Protein 3HJB (pdb70)

Secondary structure (DSSP, 8-state):
--S----GGGSHHHHHHHHHHHHHTT--HHHHHHT-TTHHHHTEEEETTTEEEE--SSS--HHHHHHHHHHHHHTTHHHHHHHHHHT---BTTTTB---HHHHT-TT----EETTEESHHHHHHHHHHHHHHHHHHHHT-SB-TTSPBP-EEEEE--GGGTHHHHHHHHHTGGG--S-EEEEE--SSHHHHHHHHTT--GGGEEEEEE-SSS--HHHHHHHHHHHHHHHHHH-SGGGGGGTEEEESS-HHHHHHHT--GGGEE---TTS-GGG-TTTGGGHHHHHHH-HHHHHHHHHHHHHHHHHHHHS-GGG-HHHHHHHHHHIIIIIS---EEEEEES-GGGTTHHHHHIIIIIIHH---B-TTS-B-SS--PPEEE---TTTTHHHHHHHHHHSSS---EEEEEESS-SS--TTHHHHHHHHHHHHHHHHHH-B-HHHHHHHHHHTT--HHHHHHHHHHH-B-----EEEEEES---HHHHHHHHHHHHHHHHHHHHHTT--SS--GGGHHHHHHHHHHGGGGSSS----SS-HHHHHHHHHHHHHH-/--S----GGGSHHHHHHHHHHHHHTT--HHHHHHT-TTHHHHTEEEETTTEEEE-TTSS--HHHHHHHHHHHHHTTHHHHHHHHHHT---BTTTTB---HHHHT-TT----EETTEE-HHHHHHHHHHHHHHHHHHHHT-SB-TTSPBP-EEEEE--GGGTHHHHHHHHHTGGG--S-EEEEE--SSHHHHHHHHTT--GGGEEEEEE-SSS--HHHHHHHHHHHHHHHHHH--GGGGGGTEEEESS-HHHHHHHT--GGGEE---TTS-GGG-TTSGGGHHHHHHH-HHHHHHHHHHHHHHHHHHHHS-GGG-HHHHHHHHHHIIIIIS---EEEEEES-GGGTTHHHHHIIIIIIHH---B-TTS-B-SS--PPEEE---TTTTHHHHHHHHHHSSS---EEEEEESS-S---TTHHHHHHHHHHHHHHHHHH-B-HHHHHHHHHHTT--HHHHHHHHHHH-B-----EEEEEES---HHHHHHHHHHHHHHHHHHHHHTT--SS--GGGHHHHHHHHHHGGGGSSSS---SS-HHHHHHHHHHHHHH-/--S----GGGSHHHHHHHHHHHHHTT--HHHHHHT-TTHHHHTEEEETTTEEEE-TTSS--HHHHHHHHHHHHHTTHHHHHHHHHHT---BTTTTB---HHHHT-TT----EETTEE-HHHHHHHHHHHHHHHHHHHHT-SB-TTSPBP-EEEEE--GGGTHHHHHHHHHTGGG--S-EEEEE--SSHHHHHHHHTT--GGGEEEEEE-SSS--HHHHHHHHHHHHHHHHHH--GGGGGGTEEEESS-HHHHHHHT--GGGEE---TTS-GGG-TTSGGGHHHHHHH-HHHHHHHHHHHHHHHHHHHHS-GGG-HHHHHHHHHHIIIIIS---EEEEEES-GGGTTHHHHHIIIIIIHH---B-TTSPBPSS--PPEEE---TTTTHHHHHHHHHHSSS---EEEEEESS-S---TTHHHHHHHHHHHHHHHHHH-B-HHHHHHHHHHTT--HHHHHHHHHHH-B-----EEEEEES---HHHHHHHHHHHHHHHHHHHHHTT--SS--GGGHHHHHHHHHHGGGGSSSS---SS-HHHHHHHHHHHHHH-/--S----GGGSHHHHHHHHHHHHHTT--HHHHHHH-TTHHHHTEEEETTTEEEE--SSS--HHHHHHHHHHHHHTTHHHHHHHHHHT---BTTTTB---HHHHT-TT----EETTEESHHHHHHHHHHHHHHHHHHHHT-SB-TTSPBP-EEEEE--GGGTHHHHHHHHHTGGG--S-EEEEE--SSHHHHHHHHTT--GGGEEEEEE-SSS--HHHHHHHHHHHHHHHHHH-SGGGGGGTEEEESS-HHHHHHHT--GGGEE---TTS-GGG-TTTGGGHHHHHHH-HHHHHHHHHHHHHHHHHHHHS-GGG-HHHHHHHHHHIIIIIS---EEEEEES-GGGTTHHHHHIIIIIIHH---B-TTSPBPSS--PPEEE---TTTTHHHHHHHHHHSSS---EEEEEESS-SS--TTHHHHHHHHHHHHHHHHHH-B-HHHHHHHHHHTT--HHHHHHHHHHH-B-----EEEEEES---HHHHHHHHHHHHHHHHHHHHHTT--SS--GGGHHHHHHHHHHGGGGSSS----SS-HHHHHHHHHHHHHH-

Foldseek 3Di:
DLQDQDALCPDPLNVQLQVVCVPLVPQALVVQCVVDVCLQVQQWADQPPWKIWGQSLASDDPSLVVSLLVLLVRLNVLSVLVCQQQFNQLLPVVSGHAPLLLLLQPVLDFRDDPRDGCNVVSVVLLVLLQVVLCCQLVQVQFAPVGGHAAEEEEFEEQLLFLPLVLLLLLAVLQFGRHHYHYAYALPVVRLVVVVVVDDLRHYAYEQEDAQCVPVSSVSSVVVVLVVSCVPNVDLLRVQSHYAYAYDNVVSCVVSNHDCSRHRYDDPSQFSLSDCSGSSVSSVCNTRNSVQSSLLSVLLNSLSVLQNPPRLSRNLLNVVLSSVCCCVFSVVAQEEEEEEQDQSSFSVQVSVQCLQCLQWVDQAFPVRHGRPTDITHGTYYGYPPVRVVPPVCCLFDNDGQYEYEYEYAPDDSDDDPCVSVVSVVCSVVSQVCQNNWADLVRQLVVCVVVVDDPVRSVVCSVVRTGPHSRGYMYMYTNYDGSSVVSNVVSSNSSSSVSRCSSNRHGRRDRPVVPPVVVVVVVCVVVLPDLDQDDPDPPVVSVVSNVVSVVVD/DLQDQDALCPDPLVVLLQVCCVVQVVQALVVVCVVDVCQQVQQWADAPPWKIWGQSLFSDDPSLVVSLLVLLVRLSVLSVLVCQQQFNQLLPVVSGHAPLLLLLQPVLDFRDHVHDGCNVVSVVLLVLLQVVLCCQQVQVQFAPVGGHAAEEEEFEEQLLALVLVLLLLLAVVQWDRHHYHYAYDLPVVRLVVVVVVDDLRHYAYEQEDAQCVPPSSVSSVVVVLVVNCVVVVDLCRVQSHYAYAYDNVVSCVVSSHDCSRHRYDDPSQFSLSDCSGSSVSSVCNTRNSVQSSLLSVLLNSLSCLQNPPRLSNNLLSVVLSSVCSCVFSVVAQEEEEEEQDQSSQSVQVSVQCLQCLQWVDQAFPVRHGRPTDITHGTYYGYPPVRVVPPVCCLFDNDGQYEYEYEYAPDEPDPDDCVSVVSVVCSVVSQVCQRNWAALVRQLVVVVVVVDDPVVSVVPSVVRTGPHSRGYMYMYTNYSGSSVNSNVVSSNSSSSVSRCSSNRHGRRDRPVVPPVVVVCVVCVVVQPDLDQDDPDPPVVSVVSNVVSVVVD/DLQDQDALCPDPLVVLLQVCCVVQVVQALVVVCVVDVCQQVQQWADAPPWKIWGQSLFSDDPSLVVSLLVLLVRLNVLSVLVCQQQFNQLLPVVSGHAPLLLLLQPVLDFRDHVHDGCNVVSVVLLVLLQVVLCCQQVQVQFAPVGGHAAEEEEQEEQLLALVLVLLLLLAVVQWDRHHYHYAYALPVVRLVVVVVVDDLRHYAYEQEDAQCPPPSSVSSVVVVLVVNCVPVVDLCRVQSHYAYAYDPVVSCVVSNHDCSRHRYDDPSQFSLSDCSGSSVSSVCNTRNSVQSSLLSVLLNSLSCLQSPPRLSNNLLSVLLSSVCSCVFSVVAQEEEEEEQDQSSQSVQVSVQCLQCLQWVDQAFPVRHGRPTDITHGTYYGYPPVRVVPPVCCLFDNDGQYEYEYEYAPDEPDPDDCVSVVSVVCSVVSSVCQRNWAALVRQLVVCVVVVDDPVRSVVPSVVRTGPHSRGYMYMYTNYDGSSVNSNVVSSVSSSSVSRCSSNRHGRRDRPVVPPVVVVCVVCVVVQPDLDQDDPDPPVVSVVSNVVSVVVD/DLQDQDALCPDPLNVLLQVVCVPLVPAALVVQCVVDVCQQVQQWADQPPFKIWGQSLFSDDPSLVVSLLVLLVRLNVLSVLVCQQQFNQLLVVVSGHAPLLLLLQPVLDFRDDPRDGCNVVSVVLLVLLQVVLCCQQVQVQFAPVGGHAAEEEEFEEQLLFLVLVLLLLLAVLQFGRHHYHYAYALPVVRLVVVVVVDDLRHYAYEQEDAQCVPVSSVSSVVVVLVVNCVPNVDLLRVQSHYAYAYDNVVSCVVSNHDCSRHRYDDPSQFSLSDCSGSSVSSVCNTRNSVQSSLLSVLLNSLSCLQNPPRLSRNLLNVVLSSVCCCVFSVVAQEEEEEEQDQSSFSVQVSVQCLQCLQWVDQAFPVRHGRPTDITHGTYYGYPPVRVVPPVCCLFDNDGQYEYEYEYAPDDSDDDPCVSVVSVVCSVVSQVCQRNWADLVRQLVVVVVVPDDPVRSVVCSVVRTGPHSRGYMYMYGNYDGSSVNSNVVSSNSSSSVSRCSSNRHGRRDRPVVPPVVVVVVVCVVVLPDLDQDDPDPPVVSVVSNVVSVVVD

CATH classification: 3.40.50.10490 (+2 more: 3.40.50.10490, 1.10.1390.10)

InterPro domains:
  IPR001672 Phosphoglucose isomerase (PGI) [MF_00473] (47-525)
  IPR001672 Phosphoglucose isomerase (PGI) [PF00342] (53-542)
  IPR001672 Phosphoglucose isomerase (PGI) [PR00662] (151-170)
  IPR001672 Phosphoglucose isomerase (PGI) [PR00662] (262-280)
  IPR001672 Phosphoglucose isomerase (PGI) [PR00662] (339-360)
  IPR001672 Phosphoglucose isomerase (PGI) [PR00662] (466-484)
  IPR001672 Phosphoglucose isomerase (PGI) [PR00662] (484-498)
  IPR001672 Phosphoglucose isomerase (PGI) [PR00662] (498-511)
  IPR001672 Phosphoglucose isomerase (PGI) [PS51463] (10-548)
  IPR001672 Phosphoglucose isomerase (PGI) [PTHR11469] (9-547)
  IPR018189 Phosphoglucose isomerase, conserved site [PS00174] (498-515)
  IPR018189 Phosphoglucose isomerase, conserved site [PS00765] (266-279)
  IPR023096 Phosphoglucose isomerase, C-terminal [G3DSA:1.10.1390.10] (508-550)
  IPR035476 Phosphoglucose isomerase, SIS domain 1 [cd05015] (122-284)
  IPR035482 Phosphoglucose isomerase, SIS domain 2 [cd05016] (332-521)
  IPR046348 SIS domain superfamily [SSF53697] (6-548)

Radius of gyration: 45.84 Å; Cα contacts (8 Å, |Δi|>4): 4685; chains: 4; bounding box: 146×101×94 Å

Solvent-accessible surface area: 71137 Å² total; per-residue (Å²): 106,61,13,73,46,60,58,0,22,122,7,128,5,22,102,31,0,68,68,9,34,144,80,2,105,125,25,54,0,125,42,20,19,92,146,44,100,100,8,36,73,118,22,24,17,128,18,62,164,53,3,2,1,2,14,0,3,2,9,0,47,60,75,0,16,119,40,0,24,44,0,0,165,65,2,48,0,82,14,0,0,54,0,1,46,119,7,36,26,5,8,72,26,49,108,90,11,8,0,4,7,1,4,0,12,90,70,74,62,94,15,95,31,78,31,122,43,15,5,86,46,4,49,62,19,9,59,78,1,80,55,6,1,96,101,0,35,68,10,132,21,96,2,37,68,47,102,38,1,61,19,1,0,1,0,0,31,9,10,18,10,24,1,0,71,1,0,4,47,2,0,34,51,58,86,36,114,0,65,32,33,22,0,8,0,0,2,4,5,32,1,16,46,14,15,151,112,19,60,23,48,16,0,0,0,0,0,2,3,63,77,7,97,35,65,14,1,20,14,0,0,88,22,0,29,100,57,0,30,192,60,14,56,84,102,74,46,0,31,93,0,1,0,0,0,0,43,45,22,181,27,0,54,150,9,24,6,68,57,103,11,13,1,72,10,55,80,19,9,30,40,12,4,2,2,1,5,1,1,0,0,0,0,0,0,2,7,16,34,114,38,0,31,66,0,0,15,0,0,23,63,2,4,80,31,1,56,111,28,93,26,109,57,0,3,0,0,1,3,0,0,2,5,0,0,4,6,28,26,36,42,4,25,1,20,1,7,0,1,0,13,28,17,1,51,40,0,7,10,12,3,10,11,2,5,0,12,0,0,0,14,24,10,7,15,82,18,79,89,23,116,23,59,0,0,4,0,1,3,15,30,3,0,1,32,0,15,39,6,0,4,0,0,2,7,5,3,36,9,43,2,14,2,12,0,0,0,3,2,49,26,59,22,178,25,77,71,2,32,49,31,0,0,1,9,0,1,0,8,0,19,1,2,1,30,14,50,61,48,151,42,2,82,38,86,7,88,143,75,65,88,56,86,77,92,12,74,69,18,18,35,19,36,23,9,107,4,44,33,0,3,13,3,0,0,0,89,40,4,34,6,74,4,0,0,4,0,0,0,1,5,4,0,10,0,6,0,1,0,6,0,0,0,3,11,6,23,3,51,40,1,64,71,13,1,142,95,37,8,76,106,0,40,93,44,0,72,81,104,56,83,12,114,79,38,28,28,0,0,23,12,0,0,48,11,3,14,72,13,74,129,106,64,13,74,48,57,35,0,37,129,4,126,5,22,115,30,0,75,64,3,42,130,97,26,77,128,25,52,0,125,38,29,19,85,150,38,94,95,7,35,62,129,20,25,15,128,17,62,162,49,2,3,1,2,14,0,4,2,10,0,39,76,77,0,16,123,32,0,20,41,0,0,117,66,3,47,0,73,13,0,0,51,0,0,45,116,11,40,38,6,7,73,28,46,114,87,10,5,0,3,7,2,4,0,13,88,66,73,60,94,16,89,31,150,64,126,55,16,4,87,43,3,48,63,15,10,60,74,0,86,54,7,1,92,111,0,38,63,12,136,21,95,2,40,64,48,102,39,1,62,19,0,0,0,0,0,26,8,11,17,12,28,1,0,72,1,0,9,48,3,0,32,51,58,92,37,115,0,65,30,32,24,0,7,0,1,3,4,5,33,0,14,54,14,18,144,110,18,61,24,47,16,0,0,0,0,0,2,4,56,74,7,95,37,53,14,1,19,13,0,0,91,28,0,29,92,52,0,30,183,57,15,58,80,97,72,49,0,28,93,0,1,1,0,0,0,50,47,22,184,26,0,56,144,10,21,4,63,60,100,11,15,1,72,12,51,80,23,9,30,40,10,4,1,2,1,4,1,0,0,0,0,0,0,0,4,8,14,32,121,34,0,33,65,0,0,14,0,0,24,61,2,4,84,28,0,53,112,26,93,9,100,56,0,2,0,0,1,3,0,0,2,5,0,0,4,6,27,24,41,41,4,25,2,20,1,7,0,1,0,12,26,16,2,49,38,0,5,10,11,3,11,11,3,5,0,10,0,0,0,14,26,10,7,15,86,20,79,90,22,114,24,63,0,1,4,0,1,3,16,29,2,0,0,30,1,16,42,4,0,7,1,0,2,7,6,4,35,8,41,1,14,2,13,0,0,0,3,4,43,11,58,19,155,48,80,68,4,30,51,32,1,0,1,6,0,1,0,8,0,18,1,1,1,30,14,54,61,48,155,41,4,74,58,97,16,61,164,27,1,31,2,48,51,60,14,73,65,39,11,31,20,45,19,10,106,5,40,32,1,3,12,3,0,0,0,89,44,5,32,5,74,5,0,0,4,1,0,0,1,4,4,0,8,0,5,0,1,1,6,0,0,0,3,11,6,20,3,51,40,1,61,68,9,1,133,76,37,5,64,104,0,43,92,44,0,72,84,89,58,85,12,116,78,38,30,28,0,0,23,12,0,0,49,9,2,9,70,15,77,117,107,61,14,75,49,58,34,0,37,127,6,128,5,24,117,31,0,58,57,2,40,123,100,24,82,127,26,53,0,128,39,29,18,87,150,41,95,92,7,36,62,126,20,24,15,82,18,25,110,50,3,2,1,2,14,0,3,1,11,0,39,61,79,0,16,122,40,0,16,43,0,0,113,65,3,47,0,78,13,1,0,50,0,0,46,115,12,39,39,6,7,74,26,45,112,88,8,6,0,3,7,2,4,0,14,25,71,43,62,96,16,91,32,155,66,129,44,17,6,87,44,4,11,61,17,5,30,76,0,23,56,13,1,84,113,0,40,53,11,99,33,95,1,40,66,47,102,38,1,62,19,0,0,0,0,0,28,9,11,18,12,24,1,0,70,0,0,9,48,2,0,31,54,56,91,34,117,0,66,30,33,23,0,6,0,1,3,3,5,33,0,14,54,14,18,147,110,18,62,24,47,17,0,0,0,0,0,2,4,62,74,7,97,39,65,10,0,20,12,0,0,88,27,0,30,90,56,0,31,191,57,15,56,81,100,73,51,0,28,94,0,1,0,0,0,0,49,48,23,186,26,0,57,142,9,22,5,64,62,102,14,16,0,72,13,50,80,23,9,29,39,11,4,1,2,1,4,1,1,0,0,0,0,0,0,4,7,14,10,58,32,0,4,64,0,0,13,0,0,22,59,2,5,80,30,0,52,111,27,92,15,90,54,0,2,0,0,2,2,0,0,3,6,0,1,5,6,27,25,43,42,5,25,2,20,1,7,0,1,0,12,26,16,2,50,38,1,6,10,12,2,10,10,3,5,0,11,0,0,0,13,24,9,6,15,86,18,81,90,21,116,25,62,0,0,4,0,0,2,16,29,2,0,0,30,0,19,39,4,0,6,2,0,2,7,6,4,35,11,43,2,11,1,12,0,0,0,3,4,42,13,60,22,156,49,81,71,3,29,51,30,0,0,1,8,0,1,0,8,0,19,1,2,1,32,13,54,59,50,156,41,4,75,58,98,17,94,192,65,65,90,54,85,77,86,17,74,65,38,13,32,21,44,19,9,108,5,40,30,1,3,14,2,0,0,0,88,42,4,34,5,72,5,0,0,4,1,0,0,2,5,4,0,9,0,6,0,1,1,6,0,0,0,3,11,6,22,3,52,40,0,61,60,8,1,128,70,39,4,67,122,0,38,94,45,0,72,84,87,58,84,12,116,78,38,29,28,0,0,24,12,0,0,48,9,2,9,72,11,78,111,105,63,14,73,46,59,60,0,23,121,6,128,5,22,98,30,0,72,64,16,36,151,88,3,107,121,24,54,0,124,46,16,19,88,143,44,100,99,8,35,74,116,22,25,16,129,19,60,163,53,2,1,1,2,14,0,4,2,8,0,48,62,77,0,15,121,40,0,23,43,0,0,168,66,3,47,0,85,13,0,0,54,0,0,46,120,15,38,40,6,8,72,26,47,114,90,12,7,0,3,8,1,4,0,14,90,71,74,62,98,15,98,33,152,74,127,42,16,5,85,47,4,49,60,19,8,59,80,1,81,55,6,1,94,101,0,37,69,11,114,19,98,2,39,67,47,102,38,0,60,19,0,0,0,0,0,31,10,11,17,10,24,1,0,68,0,0,8,48,2,0,33,50,58,90,36,114,0,65,29,33,22,0,8,0,0,3,4,5,32,0,15,51,15,16,155,109,18,63,24,46,15,0,0,0,0,0,1,5,64,77,7,97,36,66,13,0,20,14,0,0,89,21,0,35,92,36,0,33,169,60,15,56,82,110,71,47,0,30,93,0,0,0,0,0,0,45,45,23,184,28,0,56,149,10,25,5,66,59,101,11,14,1,72,12,56,78,19,9,30,41,12,5,1,2,1,4,1,2,0,0,0,0,0,0,5,7,16,34,114,38,0,32,65,0,0,14,0,0,24,61,2,4,81,30,1,56,112,29,92,28,108,56,0,2,0,0,1,3,0,0,2,7,0,0,4,7,27,25,36,41,4,24,2,21,1,7,0,1,0,12,27,17,2,52,40,1,7,10,10,3,10,10,3,4,0,12,0,0,0,15,23,9,6,16,84,17,77,90,22,116,23,61,0,0,4,0,1,2,16,31,3,0,0,31,1,15,38,4,0,4,0,0,2,6,5,4,35,10,43,1,13,2,12,0,0,0,4,2,51,26,58,23,181,25,76,69,2,31,50,29,0,0,1,7,0,1,0,8,0,19,1,1,1,30,14,38,61,49,151,41,2,81,34,82,7,102,162,76,65,91,56,85,78,93,11,75,69,19,18,36,20,35,23,9,106,4,43,34,1,2,12,2,0,0,0,89,39,3,33,6,74,4,0,0,4,1,0,0,1,4,4,0,8,1,6,0,1,1,5,0,0,0,3,12,5,22,3,50,38,0,64,73,12,1,142,83,36,8,72,103,0,42,92,44,0,72,82,102,58,82,11,114,78,38,29,29,0,0,22,12,0,0,48,11,2,14,73,12,72,127

Structure (mmCIF, N/CA/C/O backbone):
data_3HJB
#
_entry.id   3HJB
#
_cell.length_a   125.661
_cell.length_b   75.094
_cell.length_c   127.456
_cell.angle_alpha   90.00
_cell.angle_beta   90.21
_cell.angle_gamma   90.00
#
_symmetry.space_group_name_H-M   'P 1 21 1'
#
loop_
_entity.id
_entity.type
_entity.pdbx_description
1 polymer 'Glucose-6-phosphate isomerase'
2 non-polymer 'CALCIUM ION'
3 non-polymer 'CHLORIDE ION'
4 non-polymer 'TETRAETHYLENE GLYCOL'
5 non-polymer 'SODIUM ION'
6 non-polymer DI(HYDROXYETHYL)ETHER
7 water water
#
loop_
_atom_site.group_PDB
_atom_site.id
_atom_site.type_symbol
_atom_site.label_atom_id
_atom_site.label_alt_id
_atom_site.label_comp_id
_atom_site.label_asym_id
_atom_site.label_entity_id
_atom_site.label_seq_id
_atom_site.pdbx_PDB_ins_code
_atom_site.Cartn_x
_atom_site.Cartn_y
_atom_site.Cartn_z
_atom_site.occupancy
_atom_site.B_iso_or_equiv
_atom_site.auth_seq_id
_atom_site.auth_comp_id
_atom_site.auth_asym_id
_atom_site.auth_atom_id
_atom_site.pdbx_PDB_model_num
ATOM 1 N N . ALA A 1 24 ? 68.174 -17.874 28.640 1.00 18.39 0 ALA A N 1
ATOM 2 C CA . ALA A 1 24 ? 67.149 -17.775 29.719 1.00 15.21 0 ALA A CA 1
ATOM 3 C C . ALA A 1 24 ? 66.763 -19.168 30.200 1.00 13.46 0 ALA A C 1
ATOM 4 O O . ALA A 1 24 ? 66.698 -20.115 29.407 1.00 14.37 0 ALA A O 1
ATOM 6 N N A MET A 1 25 ? 66.496 -19.305 31.494 0.70 10.48 1 MET A N 1
ATOM 7 N N B MET A 1 25 ? 66.517 -19.284 31.500 0.30 11.57 1 MET A N 1
ATOM 8 C CA A MET A 1 25 ? 66.103 -20.590 32.037 0.70 9.11 1 MET A CA 1
ATOM 9 C CA B MET A 1 25 ? 66.104 -20.540 32.087 0.30 10.29 1 MET A CA 1
ATOM 10 C C A MET A 1 25 ? 64.660 -20.950 31.703 0.70 7.87 1 MET A C 1
ATOM 11 C C B MET A 1 25 ? 64.712 -20.923 31.602 0.30 8.35 1 MET A C 1
ATOM 12 O O A MET A 1 25 ? 64.324 -22.132 31.638 0.70 8.51 1 MET A O 1
ATOM 13 O O B MET A 1 25 ? 64.491 -22.081 31.255 0.30 8.22 1 MET A O 1
ATOM 22 N N . LEU A 1 26 ? 63.788 -19.956 31.548 1.00 6.03 2 LEU A N 1
ATOM 23 C CA . LEU A 1 26 ? 62.424 -20.237 31.103 1.00 4.59 2 LEU A CA 1
ATOM 24 C C . LEU A 1 26 ? 62.490 -20.594 29.619 1.00 4.00 2 LEU A C 1
ATOM 25 O O . LEU A 1 26 ? 62.978 -19.797 28.813 1.00 4.95 2 LEU A O 1
ATOM 30 N N . LYS A 1 27 ? 62.024 -21.792 29.258 1.00 3.05 3 LYS A N 1
ATOM 31 C CA A LYS A 1 27 ? 62.032 -22.220 27.861 0.50 3.44 3 LYS A CA 1
ATOM 32 C CA B LYS A 1 27 ? 62.028 -22.233 27.865 0.50 3.56 3 LYS A CA 1
ATOM 33 C C . LYS A 1 27 ? 60.659 -21.947 27.259 1.00 3.79 3 LYS A C 1
ATOM 34 O O . LYS A 1 27 ? 59.715 -21.606 27.989 1.00 4.84 3 LYS A O 1
ATOM 45 N N . ASN A 1 28 ? 60.567 -22.075 25.942 1.00 3.82 4 ASN A N 1
ATOM 46 C CA . ASN A 1 28 ? 59.344 -21.820 25.197 1.00 2.92 4 ASN A CA 1
ATOM 47 C C . ASN A 1 28 ? 58.936 -23.018 24.357 1.00 3.90 4 ASN A C 1
ATOM 48 O O . ASN A 1 28 ? 58.718 -22.906 23.148 1.00 6.26 4 ASN A O 1
ATOM 53 N N . ILE A 1 29 ? 58.791 -24.157 25.001 1.00 4.34 5 ILE A N 1
ATOM 54 C CA . ILE A 1 29 ? 58.522 -25.395 24.298 1.00 4.49 5 ILE A CA 1
ATOM 55 C C . ILE A 1 29 ? 57.039 -25.577 23.973 1.00 3.12 5 ILE A C 1
ATOM 56 O O . ILE A 1 29 ? 56.190 -25.529 24.863 1.00 3.69 5 ILE A O 1
ATOM 61 N N A ASN A 1 30 ? 56.715 -25.744 22.694 0.50 3.95 6 ASN A N 1
ATOM 62 N N B ASN A 1 30 ? 56.736 -25.759 22.698 0.50 4.01 6 ASN A N 1
ATOM 63 C CA A ASN A 1 30 ? 55.332 -25.967 22.299 0.50 4.10 6 ASN A CA 1
ATOM 64 C CA B ASN A 1 30 ? 55.382 -26.014 22.272 0.50 4.08 6 ASN A CA 1
ATOM 65 C C A ASN A 1 30 ? 54.917 -27.336 22.821 0.50 4.21 6 ASN A C 1
ATOM 66 C C B ASN A 1 30 ? 54.943 -27.363 22.846 0.50 4.15 6 ASN A C 1
ATOM 67 O O A ASN A 1 30 ? 55.510 -28.349 22.441 0.50 4.60 6 ASN A O 1
ATOM 68 O O B ASN A 1 30 ? 55.543 -28.388 22.525 0.50 4.24 6 ASN A O 1
ATOM 77 N N . PRO A 1 31 ? 53.894 -27.384 23.681 1.00 3.53 7 PRO A N 1
ATOM 78 C CA . PRO A 1 31 ? 53.522 -28.670 24.267 1.00 3.62 7 PRO A CA 1
ATOM 79 C C . PRO A 1 31 ? 52.979 -29.698 23.288 1.00 3.70 7 PRO A C 1
ATOM 80 O O . PRO A 1 31 ? 53.194 -30.893 23.477 1.00 4.05 7 PRO A O 1
ATOM 84 N N . THR A 1 32 ? 52.291 -29.240 22.246 1.00 3.51 8 THR A N 1
ATOM 85 C CA . THR A 1 32 ? 51.599 -30.152 21.363 1.00 5.10 8 THR A CA 1
ATOM 86 C C . THR A 1 32 ? 52.501 -30.991 20.488 1.00 6.62 8 THR A C 1
ATOM 87 O O . THR A 1 32 ? 52.070 -32.032 19.990 1.00 6.95 8 THR A O 1
ATOM 91 N N . GLN A 1 33 ? 53.735 -30.560 20.299 1.00 5.75 9 GLN A N 1
ATOM 92 C CA . GLN A 1 33 ? 54.654 -31.348 19.469 1.00 8.46 9 GLN A CA 1
ATOM 93 C C . GLN A 1 33 ? 55.604 -32.221 20.299 1.00 8.71 9 GLN A C 1
ATOM 94 O O . GLN A 1 33 ? 56.493 -32.869 19.746 1.00 10.69 9 GLN A O 1
ATOM 100 N N . THR A 1 34 ? 55.399 -32.272 21.612 1.00 6.15 10 THR A N 1
ATOM 101 C CA . THR A 1 34 ? 56.215 -33.118 22.472 1.00 5.27 10 THR A CA 1
ATOM 102 C C . THR A 1 34 ? 55.781 -34.577 22.373 1.00 4.92 10 THR A C 1
ATOM 103 O O . THR A 1 34 ? 54.634 -34.883 22.052 1.00 4.93 10 THR A O 1
ATOM 107 N N A GLN A 1 35 ? 56.705 -35.486 22.647 0.50 4.84 11 GLN A N 1
ATOM 108 N N B GLN A 1 35 ? 56.710 -35.484 22.642 0.50 4.95 11 GLN A N 1
ATOM 109 C CA A GLN A 1 35 ? 56.376 -36.908 22.636 0.50 5.46 11 GLN A CA 1
ATOM 110 C CA B GLN A 1 35 ? 56.388 -36.906 22.638 0.50 5.68 11 GLN A CA 1
ATOM 111 C C A GLN A 1 35 ? 55.344 -37.220 23.717 0.50 4.36 11 GLN A C 1
ATOM 112 C C B GLN A 1 35 ? 55.354 -37.224 23.718 0.50 4.51 11 GLN A C 1
ATOM 113 O O A GLN A 1 35 ? 54.452 -38.037 23.511 0.50 4.38 11 GLN A O 1
ATOM 114 O O B GLN A 1 35 ? 54.469 -38.047 23.510 0.50 4.68 11 GLN A O 1
ATOM 125 N N . ALA A 1 36 ? 55.445 -36.542 24.861 1.00 4.15 12 ALA A N 1
ATOM 126 C CA . ALA A 1 36 ? 54.513 -36.760 25.948 1.00 3.45 12 ALA A CA 1
ATOM 127 C C . ALA A 1 36 ? 53.076 -36.385 25.557 1.00 3.73 12 ALA A C 1
ATOM 128 O O . ALA A 1 36 ? 52.136 -37.095 25.895 1.00 2.93 12 ALA A O 1
ATOM 130 N N . TRP A 1 37 ? 52.906 -35.263 24.863 1.00 3.22 13 TRP A N 1
ATOM 131 C CA . TRP A 1 37 ? 51.558 -34.866 24.443 1.00 3.69 13 TRP A CA 1
ATOM 132 C C . TRP A 1 37 ? 50.997 -35.890 23.448 1.00 4.23 13 TRP A C 1
ATOM 133 O O . TRP A 1 37 ? 49.821 -36.276 23.519 1.00 3.99 13 TRP A O 1
ATOM 144 N N . LYS A 1 38 ? 51.834 -36.339 22.511 1.00 3.47 14 LYS A N 1
ATOM 145 C CA . LYS A 1 38 ? 51.400 -37.343 21.558 1.00 4.03 14 LYS A CA 1
ATOM 146 C C . LYS A 1 38 ? 51.009 -38.649 22.290 1.00 3.72 14 LYS A C 1
ATOM 147 O O . LYS A 1 38 ? 50.040 -39.320 21.927 1.00 4.24 14 LYS A O 1
ATOM 153 N N . ALA A 1 39 ? 51.751 -38.993 23.333 1.00 2.57 15 ALA A N 1
ATOM 154 C CA . ALA A 1 39 ? 51.433 -40.172 24.128 1.00 2.93 15 ALA A CA 1
ATOM 155 C C . ALA A 1 39 ? 50.099 -40.003 24.875 1.00 3.73 15 ALA A C 1
ATOM 156 O O . ALA A 1 39 ? 49.330 -40.944 24.995 1.00 3.75 15 ALA A O 1
ATOM 158 N N . LEU A 1 40 ? 49.843 -38.805 25.382 1.00 3.22 16 LEU A N 1
ATOM 159 C CA . LEU A 1 40 ? 48.585 -38.517 26.050 1.00 2.89 16 LEU A CA 1
ATOM 160 C C . LEU A 1 40 ? 47.422 -38.653 25.067 1.00 2.69 16 LEU A C 1
ATOM 161 O O . LEU A 1 40 ? 46.382 -39.203 25.414 1.00 3.35 16 LEU A O 1
ATOM 166 N N . THR A 1 41 ? 47.596 -38.148 23.847 1.00 2.99 17 THR A N 1
ATOM 167 C CA . THR A 1 41 ? 46.570 -38.266 22.817 1.00 3.50 17 THR A CA 1
ATOM 168 C C . THR A 1 41 ? 46.271 -39.735 22.541 1.00 3.95 17 THR A C 1
ATOM 169 O O . THR A 1 41 ? 45.099 -40.141 22.464 1.00 4.04 17 THR A O 1
ATOM 173 N N . ALA A 1 42 ? 47.320 -40.544 22.400 1.00 3.88 18 ALA A N 1
ATOM 174 C CA . ALA A 1 42 ? 47.126 -41.979 22.121 1.00 3.14 18 ALA A CA 1
ATOM 175 C C . ALA A 1 42 ? 46.457 -42.670 23.306 1.00 2.58 18 ALA A C 1
ATOM 176 O O . ALA A 1 42 ? 45.594 -43.524 23.137 1.00 4.41 18 ALA A O 1
ATOM 178 N N . HIS A 1 43 ? 46.872 -42.294 24.509 1.00 2.93 19 HIS A N 1
ATOM 179 C CA . HIS A 1 43 ? 46.295 -42.856 25.729 1.00 3.50 19 HIS A CA 1
ATOM 180 C C . HIS A 1 43 ? 44.808 -42.516 25.866 1.00 3.42 19 HIS A C 1
ATOM 181 O O . HIS A 1 43 ? 44.013 -43.366 26.247 1.00 3.81 19 HIS A O 1
ATOM 188 N N . PHE A 1 44 ? 44.443 -41.279 25.541 1.00 3.91 20 PHE A N 1
ATOM 189 C CA . PHE A 1 44 ? 43.050 -40.844 25.636 1.00 3.97 20 PHE A CA 1
ATOM 190 C C . PHE A 1 44 ? 42.106 -41.706 24.795 1.00 4.98 20 PHE A C 1
ATOM 191 O O . PHE A 1 44 ? 40.939 -41.870 25.149 1.00 5.18 20 PHE A O 1
ATOM 199 N N . GLU A 1 45 ? 42.604 -42.286 23.707 1.00 7.08 21 GLU A N 1
ATOM 200 C CA . GLU A 1 45 ? 41.767 -43.192 22.889 1.00 9.73 21 GLU A CA 1
ATOM 201 C C . GLU A 1 45 ? 41.048 -44.238 23.750 1.00 10.68 21 GLU A C 1
ATOM 202 O O . GLU A 1 45 ? 39.856 -44.484 23.555 1.00 11.98 21 GLU A O 1
ATOM 208 N N A SER A 1 46 ? 41.772 -44.839 24.695 0.40 10.37 22 SER A N 1
ATOM 209 N N B SER A 1 46 ? 41.767 -44.845 24.693 0.60 10.82 22 SER A N 1
ATOM 210 C CA A SER A 1 46 ? 41.202 -45.833 25.607 0.40 9.82 22 SER A CA 1
ATOM 211 C CA B SER A 1 46 ? 41.173 -45.816 25.606 0.60 10.68 22 SER A CA 1
ATOM 212 C C A SER A 1 46 ? 40.851 -45.241 26.976 0.40 9.90 22 SER A C 1
ATOM 213 C C B SER A 1 46 ? 40.803 -45.189 26.951 0.60 10.48 22 SER A C 1
ATOM 214 O O A SER A 1 46 ? 39.912 -45.695 27.627 0.40 10.39 22 SER A O 1
ATOM 215 O O B SER A 1 46 ? 39.792 -45.549 27.549 0.60 11.42 22 SER A O 1
ATOM 220 N N . ALA A 1 47 ? 41.612 -44.243 27.419 1.00 9.03 23 ALA A N 1
ATOM 221 C CA . ALA A 1 47 ? 41.386 -43.647 28.724 1.00 8.45 23 ALA A CA 1
ATOM 222 C C . ALA A 1 47 ? 40.144 -42.783 28.850 1.00 9.21 23 ALA A C 1
ATOM 223 O O . ALA A 1 47 ? 39.666 -42.566 29.959 1.00 8.12 23 ALA A O 1
ATOM 225 N N A GLN A 1 48 ? 39.569 -42.360 27.733 0.50 8.66 24 GLN A N 1
ATOM 226 N N B GLN A 1 48 ? 39.661 -42.250 27.727 0.50 8.70 24 GLN A N 1
ATOM 227 C CA A GLN A 1 48 ? 38.374 -41.543 27.805 0.50 9.95 24 GLN A CA 1
ATOM 228 C CA B GLN A 1 48 ? 38.505 -41.344 27.718 0.50 9.80 24 GLN A CA 1
ATOM 229 C C A GLN A 1 48 ? 37.233 -42.224 28.577 0.50 11.48 24 GLN A C 1
ATOM 230 C C B GLN A 1 48 ? 37.275 -41.938 28.385 0.50 11.08 24 GLN A C 1
ATOM 231 O O A GLN A 1 48 ? 36.632 -41.580 29.451 0.50 11.69 24 GLN A O 1
ATOM 232 O O B GLN A 1 48 ? 36.355 -41.223 28.772 0.50 13.08 24 GLN A O 1
ATOM 243 N N A ASP A 1 49 ? 36.970 -43.512 28.309 0.70 12.16 25 ASP A N 1
ATOM 244 N N B ASP A 1 49 ? 37.276 -43.263 28.527 0.30 9.80 25 ASP A N 1
ATOM 245 C CA A ASP A 1 49 ? 35.846 -44.194 28.967 0.70 12.89 25 ASP A CA 1
ATOM 246 C CA B ASP A 1 49 ? 36.153 -43.988 29.110 0.30 9.96 25 ASP A CA 1
ATOM 247 C C A ASP A 1 49 ? 36.242 -44.905 30.260 0.70 11.87 25 ASP A C 1
ATOM 248 C C B ASP A 1 49 ? 36.447 -44.607 30.479 0.30 9.70 25 ASP A C 1
ATOM 249 O O A ASP A 1 49 ? 35.612 -45.886 30.652 0.70 12.38 25 ASP A O 1
ATOM 250 O O B ASP A 1 49 ? 35.646 -45.393 30.985 0.30 8.97 25 ASP A O 1
ATOM 259 N N A MET A 1 50 ? 37.295 -44.405 30.923 0.60 10.77 26 MET A N 1
ATOM 260 N N B MET A 1 50 ? 37.572 -44.250 31.090 0.40 9.56 26 MET A N 1
ATOM 261 C CA A MET A 1 50 ? 37.700 -44.932 32.236 0.60 9.48 26 MET A CA 1
ATOM 262 C CA B MET A 1 50 ? 37.925 -44.808 32.382 0.40 9.48 26 MET A CA 1
ATOM 263 C C A MET A 1 50 ? 36.532 -44.810 33.179 0.60 9.86 26 MET A C 1
ATOM 264 C C B MET A 1 50 ? 36.747 -44.658 33.369 0.40 9.41 26 MET A C 1
ATOM 265 O O A MET A 1 50 ? 35.694 -43.915 33.039 0.60 11.28 26 MET A O 1
ATOM 266 O O B MET A 1 50 ? 36.114 -43.599 33.436 0.40 9.78 26 MET A O 1
ATOM 275 N N . ASP A 1 51 ? 36.480 -45.710 34.149 1.00 7.89 27 ASP A N 1
ATOM 276 C CA . ASP A 1 51 ? 35.397 -45.712 35.100 1.00 7.48 27 ASP A CA 1
ATOM 277 C C . ASP A 1 51 ? 35.938 -45.718 36.512 1.00 5.64 27 ASP A C 1
ATOM 278 O O . ASP A 1 51 ? 36.683 -46.616 36.892 1.00 5.84 27 ASP A O 1
ATOM 283 N N . LEU A 1 52 ? 35.530 -44.731 37.305 1.00 5.09 28 LEU A N 1
ATOM 284 C CA . LEU A 1 52 ? 35.982 -44.636 38.692 1.00 5.18 28 LEU A CA 1
ATOM 285 C C . LEU A 1 52 ? 35.619 -45.837 39.558 1.00 4.58 28 LEU A C 1
ATOM 286 O O . LEU A 1 52 ? 36.430 -46.274 40.358 1.00 4.95 28 LEU A O 1
ATOM 291 N N A LYS A 1 53 ? 34.402 -46.357 39.434 0.60 4.72 29 LYS A N 1
ATOM 292 N N B LYS A 1 53 ? 34.414 -46.372 39.407 0.40 4.85 29 LYS A N 1
ATOM 293 C CA A LYS A 1 53 ? 34.049 -47.555 40.202 0.60 5.46 29 LYS A CA 1
ATOM 294 C CA B LYS A 1 53 ? 34.029 -47.541 40.195 0.40 5.34 29 LYS A CA 1
ATOM 295 C C A LYS A 1 53 ? 35.076 -48.646 39.912 0.60 5.47 29 LYS A C 1
ATOM 296 C C B LYS A 1 53 ? 34.993 -48.699 39.898 0.40 5.49 29 LYS A C 1
ATOM 297 O O A LYS A 1 53 ? 35.607 -49.264 40.834 0.60 5.13 29 LYS A O 1
ATOM 298 O O B LYS A 1 53 ? 35.376 -49.436 40.807 0.40 5.97 29 LYS A O 1
ATOM 309 N N . ALA A 1 54 ? 35.388 -48.847 38.629 1.00 5.09 30 ALA A N 1
ATOM 310 C CA . ALA A 1 54 ? 36.334 -49.892 38.225 1.00 5.83 30 ALA A CA 1
ATOM 311 C C . ALA A 1 54 ? 37.740 -49.626 38.732 1.00 5.70 30 ALA A C 1
ATOM 312 O O . ALA A 1 54 ? 38.417 -50.550 39.203 1.00 7.65 30 ALA A O 1
ATOM 314 N N . LEU A 1 55 ? 38.179 -48.377 38.650 1.00 5.40 31 LEU A N 1
ATOM 315 C CA . LEU A 1 55 ? 39.511 -48.012 39.119 1.00 4.77 31 LEU A CA 1
ATOM 316 C C . LEU A 1 55 ? 39.669 -48.313 40.614 1.00 5.07 31 LEU A C 1
ATOM 317 O O . LEU A 1 55 ? 40.708 -48.797 41.052 1.00 6.60 31 LEU A O 1
ATOM 322 N N . PHE A 1 56 ? 38.641 -48.033 41.402 1.00 4.21 32 PHE A N 1
ATOM 323 C CA . PHE A 1 56 ? 38.708 -48.312 42.822 1.00 3.67 32 PHE A CA 1
ATOM 324 C C . PHE A 1 56 ? 38.606 -49.799 43.120 1.00 5.71 32 PHE A C 1
ATOM 325 O O . PHE A 1 56 ? 39.270 -50.295 44.027 1.00 7.21 32 PHE A O 1
ATOM 333 N N . ALA A 1 57 ? 37.796 -50.511 42.350 1.00 5.78 33 ALA A N 1
ATOM 334 C CA . ALA A 1 57 ? 37.639 -51.949 42.554 1.00 7.44 33 ALA A CA 1
ATOM 335 C C . ALA A 1 57 ? 38.909 -52.718 42.195 1.00 8.63 33 ALA A C 1
ATOM 336 O O . ALA A 1 57 ? 39.154 -53.796 42.757 1.00 11.39 33 ALA A O 1
ATOM 338 N N A GLN A 1 58 ? 39.715 -52.161 41.291 0.50 8.93 34 GLN A N 1
ATOM 339 N N B GLN A 1 58 ? 39.713 -52.164 41.286 0.50 8.80 34 GLN A N 1
ATOM 340 C CA A GLN A 1 58 ? 40.949 -52.817 40.821 0.50 10.42 34 GLN A CA 1
ATOM 341 C CA B GLN A 1 58 ? 40.934 -52.836 40.825 0.50 10.23 34 GLN A CA 1
ATOM 342 C C A GLN A 1 58 ? 42.165 -52.655 41.725 0.50 9.36 34 GLN A C 1
ATOM 343 C C B GLN A 1 58 ? 42.064 -52.781 41.861 0.50 9.17 34 GLN A C 1
ATOM 344 O O A GLN A 1 58 ? 43.172 -53.346 41.543 0.50 8.95 34 GLN A O 1
ATOM 345 O O B GLN A 1 58 ? 42.863 -53.718 41.964 0.50 8.74 34 GLN A O 1
ATOM 356 N N . ASP A 1 59 ? 42.093 -51.717 42.665 1.00 8.10 35 ASP A N 1
ATOM 357 C CA . ASP A 1 59 ? 43.187 -51.490 43.592 1.00 7.71 35 ASP A CA 1
ATOM 358 C C . ASP A 1 59 ? 42.720 -50.864 44.896 1.00 5.10 35 ASP A C 1
ATOM 359 O O . ASP A 1 59 ? 42.348 -49.686 44.944 1.00 5.54 35 ASP A O 1
ATOM 364 N N . SER A 1 60 ? 42.781 -51.656 45.965 1.00 5.25 36 SER A N 1
ATOM 365 C CA . SER A 1 60 ? 42.394 -51.198 47.294 1.00 6.29 36 SER A CA 1
ATOM 366 C C . SER A 1 60 ? 43.329 -50.118 47.852 1.00 5.06 36 SER A C 1
ATOM 367 O O . SER A 1 60 ? 42.986 -49.450 48.831 1.00 7.32 36 SER A O 1
ATOM 370 N N A GLU A 1 61 ? 44.498 -49.964 47.228 0.60 5.61 37 GLU A N 1
ATOM 371 N N B GLU A 1 61 ? 44.512 -49.964 47.260 0.40 5.99 37 GLU A N 1
ATOM 372 C CA A GLU A 1 61 ? 45.486 -48.966 47.619 0.60 6.05 37 GLU A CA 1
ATOM 373 C CA B GLU A 1 61 ? 45.449 -48.928 47.681 0.40 6.56 37 GLU A CA 1
ATOM 374 C C A GLU A 1 61 ? 45.350 -47.674 46.818 0.60 4.78 37 GLU A C 1
ATOM 375 C C B GLU A 1 61 ? 45.341 -47.666 46.835 0.40 5.21 37 GLU A C 1
ATOM 376 O O A GLU A 1 61 ? 46.208 -46.799 46.904 0.60 4.19 37 GLU A O 1
ATOM 377 O O B GLU A 1 61 ? 46.222 -46.810 46.892 0.40 4.87 37 GLU A O 1
ATOM 388 N N . ARG A 1 62 ? 44.265 -47.524 46.064 1.00 4.03 38 ARG A N 1
ATOM 389 C CA . ARG A 1 62 ? 44.127 -46.334 45.220 1.00 3.10 38 ARG A CA 1
ATOM 390 C C . ARG A 1 62 ? 44.226 -45.020 46.007 1.00 3.21 38 ARG A C 1
ATOM 391 O O . ARG A 1 62 ? 44.980 -44.135 45.617 1.00 4.61 38 ARG A O 1
ATOM 399 N N . PHE A 1 63 ? 43.473 -44.881 47.093 1.00 4.00 39 PHE A N 1
ATOM 400 C CA . PHE A 1 63 ? 43.582 -43.664 47.900 1.00 2.94 39 PHE A CA 1
ATOM 401 C C . PHE A 1 63 ? 45.023 -43.406 48.330 1.00 3.58 39 PHE A C 1
ATOM 402 O O . PHE A 1 63 ? 45.522 -42.287 48.207 1.00 3.70 39 PHE A O 1
ATOM 410 N N . ALA A 1 64 ? 45.698 -44.432 48.842 1.00 4.14 40 ALA A N 1
ATOM 411 C CA . ALA A 1 64 ? 47.072 -44.271 49.314 1.00 4.78 40 ALA A CA 1
ATOM 412 C C . ALA A 1 64 ? 48.032 -43.835 48.223 1.00 5.72 40 ALA A C 1
ATOM 413 O O . ALA A 1 64 ? 48.951 -43.056 48.476 1.00 9.67 40 ALA A O 1
ATOM 415 N N . LYS A 1 65 ? 47.803 -44.330 47.010 1.00 4.63 41 LYS A N 1
ATOM 416 C CA . LYS A 1 65 ? 48.665 -44.043 45.869 1.00 5.17 41 LYS A CA 1
ATOM 417 C C . LYS A 1 65 ? 48.389 -42.705 45.192 1.00 6.01 41 LYS A C 1
ATOM 418 O O . LYS A 1 65 ? 49.268 -42.189 44.481 1.00 8.75 41 LYS A O 1
ATOM 424 N N . TYR A 1 66 ? 47.175 -42.180 45.360 1.00 3.52 42 TYR A N 1
ATOM 425 C CA . TYR A 1 66 ? 46.764 -40.928 44.719 1.00 2.47 42 TYR A CA 1
ATOM 426 C C . TYR A 1 66 ? 46.339 -39.872 45.742 1.00 3.13 42 TYR A C 1
ATOM 427 O O . TYR A 1 66 ? 45.316 -39.212 45.586 1.00 4.69 42 TYR A O 1
ATOM 436 N N . SER A 1 67 ? 47.148 -39.727 46.777 1.00 3.84 43 SER A N 1
ATOM 437 C CA . SER A 1 67 ? 46.931 -38.710 47.784 1.00 4.28 43 SER A CA 1
ATOM 438 C C . SER A 1 67 ? 48.282 -38.276 48.307 1.00 5.02 43 SER A C 1
ATOM 439 O O . SER A 1 67 ? 49.267 -39.010 48.210 1.00 6.40 43 SER A O 1
ATOM 442 N N . ALA A 1 68 ? 48.321 -37.081 48.874 1.00 4.23 44 ALA A N 1
ATOM 443 C CA . ALA A 1 68 ? 49.548 -36.521 49.408 1.00 4.88 44 ALA A CA 1
ATOM 444 C C . ALA A 1 68 ? 49.246 -35.727 50.654 1.00 7.05 44 ALA A C 1
ATOM 445 O O . ALA A 1 68 ? 48.219 -35.037 50.722 1.00 7.91 44 ALA A O 1
ATOM 447 N N . ARG A 1 69 ? 50.129 -35.835 51.634 1.00 7.93 45 ARG A N 1
ATOM 448 C CA . ARG A 1 69 ? 50.026 -35.102 52.881 1.00 9.16 45 ARG A CA 1
ATOM 449 C C . ARG A 1 69 ? 51.004 -33.940 52.803 1.00 10.28 45 ARG A C 1
ATOM 450 O O . ARG A 1 69 ? 52.165 -34.127 52.405 1.00 13.78 45 ARG A O 1
ATOM 458 N N . PHE A 1 70 ? 50.552 -32.750 53.165 1.00 7.75 46 PHE A N 1
ATOM 459 C CA . PHE A 1 70 ? 51.416 -31.585 53.206 1.00 6.38 46 PHE A CA 1
ATOM 460 C C . PHE A 1 70 ? 51.517 -31.202 54.660 1.00 5.90 46 PHE A C 1
ATOM 461 O O . PHE A 1 70 ? 50.517 -30.822 55.285 1.00 5.60 46 PHE A O 1
ATOM 469 N N . GLY A 1 71 ? 52.715 -31.322 55.219 1.00 7.02 47 GLY A N 1
ATOM 470 C CA . GLY A 1 71 ? 52.904 -31.055 56.621 1.00 7.38 47 GLY A CA 1
ATOM 471 C C . GLY A 1 71 ? 52.025 -31.973 57.450 1.00 6.13 47 GLY A C 1
ATOM 472 O O . GLY A 1 71 ? 51.701 -33.099 57.036 1.00 8.68 47 GLY A O 1
ATOM 473 N N A GLN A 1 72 ? 51.614 -31.491 58.613 0.60 7.56 48 GLN A N 1
ATOM 474 N N B GLN A 1 72 ? 51.620 -31.483 58.616 0.40 7.34 48 GLN A N 1
ATOM 475 C CA A GLN A 1 72 ? 50.780 -32.285 59.502 0.60 8.44 48 GLN A CA 1
ATOM 476 C CA B GLN A 1 72 ? 50.791 -32.253 59.535 0.40 7.81 48 GLN A CA 1
ATOM 477 C C A GLN A 1 72 ? 49.300 -31.970 59.350 0.60 7.45 48 GLN A C 1
ATOM 478 C C B GLN A 1 72 ? 49.320 -31.877 59.481 0.40 7.34 48 GLN A C 1
ATOM 479 O O A GLN A 1 72 ? 48.467 -32.758 59.790 0.60 8.04 48 GLN A O 1
ATOM 480 O O B GLN A 1 72 ? 48.508 -32.509 60.160 0.40 7.01 48 GLN A O 1
ATOM 491 N N . ASP A 1 73 ? 48.978 -30.844 58.707 1.00 6.34 49 ASP A N 1
ATOM 492 C CA . ASP A 1 73 ? 47.598 -30.341 58.687 1.00 5.44 49 ASP A CA 1
ATOM 493 C C . ASP A 1 73 ? 46.801 -30.352 57.392 1.00 3.38 49 ASP A C 1
ATOM 494 O O . ASP A 1 73 ? 45.662 -29.885 57.388 1.00 3.31 49 ASP A O 1
ATOM 499 N N . ILE A 1 74 ? 47.363 -30.878 56.314 1.00 2.75 50 ILE A N 1
ATOM 500 C CA . ILE A 1 74 ? 46.672 -30.908 55.032 1.00 3.52 50 ILE A CA 1
ATOM 501 C C . ILE A 1 74 ? 46.798 -32.244 54.321 1.00 4.12 50 ILE A C 1
ATOM 502 O O . ILE A 1 74 ? 47.884 -32.826 54.248 1.00 4.24 50 ILE A O 1
ATOM 507 N N . LEU A 1 75 ? 45.662 -32.729 53.826 1.00 2.84 51 LEU A N 1
ATOM 508 C CA . LEU A 1 75 ? 45.585 -33.914 52.983 1.00 2.40 51 LEU A CA 1
ATOM 509 C C . LEU A 1 75 ? 44.980 -33.503 51.642 1.00 2.92 51 LEU A C 1
ATOM 510 O O . LEU A 1 75 ? 43.897 -32.894 51.593 1.00 3.53 51 LEU A O 1
ATOM 515 N N . VAL A 1 76 ? 45.679 -33.833 50.559 1.00 2.11 52 VAL A N 1
ATOM 516 C CA . VAL A 1 76 ? 45.191 -33.594 49.201 1.00 2.77 52 VAL A CA 1
ATOM 517 C C . VAL A 1 76 ? 44.927 -34.975 48.577 1.00 3.34 52 VAL A C 1
ATOM 518 O O . VAL A 1 76 ? 45.866 -35.742 48.308 1.00 4.43 52 VAL A O 1
ATOM 522 N N . ASP A 1 77 ? 43.643 -35.288 48.361 1.00 3.16 53 ASP A N 1
ATOM 523 C CA . ASP A 1 77 ? 43.222 -36.574 47.803 1.00 2.83 53 ASP A CA 1
ATOM 524 C C . ASP A 1 77 ? 42.814 -36.362 46.346 1.00 2.92 53 ASP A C 1
ATOM 525 O O . ASP A 1 77 ? 41.777 -35.735 46.070 1.00 3.90 53 ASP A O 1
ATOM 530 N N . TYR A 1 78 ? 43.621 -36.875 45.429 1.00 2.79 54 TYR A N 1
ATOM 531 C CA . TYR A 1 78 ? 43.344 -36.739 44.003 1.00 2.40 54 TYR A CA 1
ATOM 532 C C . TYR A 1 78 ? 42.980 -38.081 43.389 1.00 2.64 54 TYR A C 1
ATOM 533 O O . TYR A 1 78 ? 43.097 -38.270 42.165 1.00 3.80 54 TYR A O 1
ATOM 542 N N . SER A 1 79 ? 42.501 -39.007 44.225 1.00 2.36 55 SER A N 1
ATOM 543 C CA . SER A 1 79 ? 42.196 -40.364 43.766 1.00 2.62 55 SER A CA 1
ATOM 544 C C . SER A 1 79 ? 40.894 -40.477 42.966 1.00 2.31 55 SER A C 1
ATOM 545 O O . SER A 1 79 ? 40.742 -41.411 42.170 1.00 3.43 55 SER A O 1
ATOM 548 N N . LYS A 1 80 ? 39.934 -39.579 43.182 1.00 2.00 56 LYS A N 1
ATOM 549 C CA . LYS A 1 80 ? 38.671 -39.636 42.453 1.00 2.00 56 LYS A CA 1
ATOM 550 C C . LYS A 1 80 ? 38.771 -38.903 41.114 1.00 3.41 56 LYS A C 1
ATOM 551 O O . LYS A 1 80 ? 37.873 -38.179 40.719 1.00 4.06 56 LYS A O 1
ATOM 557 N N . ASN A 1 81 ? 39.886 -39.115 40.433 1.00 4.10 57 ASN A N 1
ATOM 558 C CA . ASN A 1 81 ? 40.123 -38.548 39.103 1.00 3.96 57 ASN A CA 1
ATOM 559 C C . ASN A 1 81 ? 40.210 -39.655 38.065 1.00 4.38 57 ASN A C 1
ATOM 560 O O . ASN A 1 81 ? 40.562 -40.780 38.379 1.00 4.28 57 ASN A O 1
ATOM 565 N N . LEU A 1 82 ? 39.881 -39.315 36.823 1.00 4.17 58 LEU A N 1
ATOM 566 C CA . LEU A 1 82 ? 39.878 -40.249 35.709 1.00 3.88 58 LEU A CA 1
ATOM 567 C C . LEU A 1 82 ? 41.289 -40.428 35.173 1.00 4.82 58 LEU A C 1
ATOM 568 O O . LEU A 1 82 ? 41.613 -40.083 34.016 1.00 5.15 58 LEU A O 1
ATOM 573 N N . VAL A 1 83 ? 42.124 -40.984 36.038 1.00 4.01 59 VAL A N 1
ATOM 574 C CA . VAL A 1 83 ? 43.520 -41.221 35.738 1.00 3.62 59 VAL A CA 1
ATOM 575 C C . VAL A 1 83 ? 43.957 -42.578 36.277 1.00 4.40 59 VAL A C 1
ATOM 576 O O . VAL A 1 83 ? 43.435 -43.070 37.288 1.00 4.56 59 VAL A O 1
ATOM 580 N N . ASN A 1 84 ? 44.882 -43.211 35.567 1.00 3.77 60 ASN A N 1
ATOM 581 C CA . ASN A 1 84 ? 45.516 -44.438 36.050 1.00 3.46 60 ASN A CA 1
ATOM 582 C C . ASN A 1 84 ? 47.033 -44.238 36.038 1.00 3.54 60 ASN A C 1
ATOM 583 O O . ASN A 1 84 ? 47.515 -43.133 35.782 1.00 4.76 60 ASN A O 1
ATOM 588 N N . ALA A 1 85 ? 47.793 -45.295 36.328 1.00 4.43 61 ALA A N 1
ATOM 589 C CA . ALA A 1 85 ? 49.235 -45.153 36.408 1.00 4.49 61 ALA A CA 1
ATOM 590 C C . ALA A 1 85 ? 49.832 -44.638 35.102 1.00 4.33 61 ALA A C 1
ATOM 591 O O . ALA A 1 85 ? 50.739 -43.829 35.127 1.00 5.70 61 ALA A O 1
ATOM 593 N N . GLU A 1 86 ? 49.323 -45.122 33.971 1.00 4.36 62 GLU A N 1
ATOM 594 C CA . GLU A 1 86 ? 49.791 -44.683 32.663 1.00 4.39 62 GLU A CA 1
ATOM 595 C C . GLU A 1 86 ? 49.483 -43.202 32.474 1.00 3.55 62 GLU A C 1
ATOM 596 O O . GLU A 1 86 ? 50.316 -42.453 31.938 1.00 3.76 62 GLU A O 1
ATOM 602 N N . THR A 1 87 ? 48.284 -42.752 32.869 1.00 2.91 63 THR A N 1
ATOM 603 C CA . THR A 1 87 ? 47.962 -41.343 32.676 1.00 2.64 63 THR A CA 1
ATOM 604 C C . THR A 1 87 ? 48.974 -40.492 33.411 1.00 3.54 63 THR A C 1
ATOM 605 O O . THR A 1 87 ? 49.507 -39.524 32.862 1.00 4.25 63 THR A O 1
ATOM 609 N N . MET A 1 88 ? 49.244 -40.858 34.661 1.00 3.21 64 MET A N 1
ATOM 610 C CA . MET A 1 88 ? 50.178 -40.078 35.476 1.00 4.61 64 MET A CA 1
ATOM 611 C C . MET A 1 88 ? 51.587 -40.091 34.892 1.00 4.54 64 MET A C 1
ATOM 612 O O . MET A 1 88 ? 52.255 -39.054 34.860 1.00 4.97 64 MET A O 1
ATOM 617 N N A GLN A 1 89 ? 52.038 -41.250 34.432 0.60 4.14 65 GLN A N 1
ATOM 618 N N B GLN A 1 89 ? 52.028 -41.258 34.423 0.40 4.02 65 GLN A N 1
ATOM 619 C CA A GLN A 1 89 ? 53.358 -41.355 33.828 0.60 4.40 65 GLN A CA 1
ATOM 620 C CA B GLN A 1 89 ? 53.337 -41.392 33.792 0.40 3.95 65 GLN A CA 1
ATOM 621 C C A GLN A 1 89 ? 53.491 -40.392 32.641 0.60 4.12 65 GLN A C 1
ATOM 622 C C B GLN A 1 89 ? 53.481 -40.390 32.651 0.40 3.82 65 GLN A C 1
ATOM 623 O O A GLN A 1 89 ? 54.495 -39.702 32.523 0.60 3.91 65 GLN A O 1
ATOM 624 O O B GLN A 1 89 ? 54.471 -39.672 32.575 0.40 3.66 65 GLN A O 1
ATOM 635 N N . HIS A 1 90 ? 52.485 -40.345 31.768 1.00 3.22 66 HIS A N 1
ATOM 636 C CA . HIS A 1 90 ? 52.548 -39.455 30.608 1.00 3.93 66 HIS A CA 1
ATOM 637 C C . HIS A 1 90 ? 52.468 -37.980 31.010 1.00 3.43 66 HIS A C 1
ATOM 638 O O . HIS A 1 90 ? 53.129 -37.126 30.409 1.00 3.74 66 HIS A O 1
ATOM 645 N N . LEU A 1 91 ? 51.641 -37.683 32.004 1.00 2.89 67 LEU A N 1
ATOM 646 C CA . LEU A 1 91 ? 51.522 -36.307 32.494 1.00 3.18 67 LEU A CA 1
ATOM 647 C C . LEU A 1 91 ? 52.844 -35.819 33.106 1.00 3.82 67 LEU A C 1
ATOM 648 O O . LEU A 1 91 ? 53.292 -34.705 32.810 1.00 4.29 67 LEU A O 1
ATOM 653 N N . PHE A 1 92 ? 53.489 -36.626 33.949 1.00 4.71 68 PHE A N 1
ATOM 654 C CA . PHE A 1 92 ? 54.775 -36.201 34.507 1.00 4.32 68 PHE A CA 1
ATOM 655 C C . PHE A 1 92 ? 55.815 -36.079 33.395 1.00 4.87 68 PHE A C 1
ATOM 656 O O . PHE A 1 92 ? 56.682 -35.202 33.443 1.00 6.11 68 PHE A O 1
ATOM 664 N N . ALA A 1 93 ? 55.722 -36.933 32.376 1.00 3.90 69 ALA A N 1
ATOM 665 C CA . ALA A 1 93 ? 56.640 -36.845 31.235 1.00 4.52 69 ALA A CA 1
ATOM 666 C C . ALA A 1 93 ? 56.470 -35.497 30.520 1.00 4.47 69 ALA A C 1
ATOM 667 O O . ALA A 1 93 ? 57.436 -34.919 30.034 1.00 5.15 69 ALA A O 1
ATOM 669 N N . LEU A 1 94 ? 55.241 -35.008 30.457 1.00 4.31 70 LEU A N 1
ATOM 670 C CA . LEU A 1 94 ? 54.963 -33.721 29.828 1.00 3.52 70 LEU A CA 1
ATOM 671 C C . LEU A 1 94 ? 55.617 -32.574 30.604 1.00 4.56 70 LEU A C 1
ATOM 672 O O . LEU A 1 94 ? 56.205 -31.678 30.016 1.00 5.65 70 LEU A O 1
ATOM 677 N N . ALA A 1 95 ? 55.511 -32.606 31.933 1.00 4.59 71 ALA A N 1
ATOM 678 C CA . ALA A 1 95 ? 56.149 -31.586 32.762 1.00 5.86 71 ALA A CA 1
ATOM 679 C C . ALA A 1 95 ? 57.656 -31.566 32.533 1.00 6.99 71 ALA A C 1
ATOM 680 O O . ALA A 1 95 ? 58.257 -30.507 32.436 1.00 7.69 71 ALA A O 1
ATOM 682 N N A LYS A 1 96 ? 58.263 -32.741 32.425 0.50 5.96 72 LYS A N 1
ATOM 683 N N B LYS A 1 96 ? 58.248 -32.747 32.436 0.50 6.71 72 LYS A N 1
ATOM 684 C CA A LYS A 1 96 ? 59.704 -32.827 32.203 0.50 6.23 72 LYS A CA 1
ATOM 685 C CA B LYS A 1 96 ? 59.670 -32.873 32.173 0.50 7.52 72 LYS A CA 1
ATOM 686 C C A LYS A 1 96 ? 60.110 -32.395 30.793 0.50 6.40 72 LYS A C 1
ATOM 687 C C B LYS A 1 96 ? 60.053 -32.334 30.810 0.50 7.00 72 LYS A C 1
ATOM 688 O O A LYS A 1 96 ? 61.132 -31.726 30.616 0.50 7.38 72 LYS A O 1
ATOM 689 O O B LYS A 1 96 ? 60.975 -31.522 30.687 0.50 7.52 72 LYS A O 1
ATOM 700 N N . GLU A 1 97 ? 59.317 -32.769 29.790 1.00 5.39 73 GLU A N 1
ATOM 701 C CA . GLU A 1 97 ? 59.629 -32.418 28.408 1.00 5.77 73 GLU A CA 1
ATOM 702 C C . GLU A 1 97 ? 59.488 -30.927 28.099 1.00 5.88 73 GLU A C 1
ATOM 703 O O . GLU A 1 97 ? 60.125 -30.434 27.167 1.00 7.50 73 GLU A O 1
ATOM 709 N N . THR A 1 98 ? 58.680 -30.210 28.881 1.00 5.14 74 THR A N 1
ATOM 710 C CA . THR A 1 98 ? 58.562 -28.765 28.708 1.00 6.59 74 THR A CA 1
ATOM 711 C C . THR A 1 98 ? 59.544 -28.006 29.617 1.00 5.96 74 THR A C 1
ATOM 712 O O . THR A 1 98 ? 59.507 -26.779 29.694 1.00 7.09 74 THR A O 1
ATOM 716 N N . ASP A 1 99 ? 60.418 -28.743 30.298 1.00 4.51 75 ASP A N 1
ATOM 717 C CA . ASP A 1 99 ? 61.456 -28.175 31.160 1.00 4.49 75 ASP A CA 1
ATOM 718 C C . ASP A 1 99 ? 60.852 -27.295 32.267 1.00 4.81 75 ASP A C 1
ATOM 719 O O . ASP A 1 99 ? 61.273 -26.158 32.517 1.00 3.86 75 ASP A O 1
ATOM 724 N N . LEU A 1 100 ? 59.855 -27.844 32.939 1.00 4.34 76 LEU A N 1
ATOM 725 C CA . LEU A 1 100 ? 59.268 -27.167 34.069 1.00 3.68 76 LEU A CA 1
ATOM 726 C C . LEU A 1 100 ? 60.296 -26.857 35.172 1.00 4.12 76 LEU A C 1
ATOM 727 O O . LEU A 1 100 ? 60.231 -25.793 35.803 1.00 4.49 76 LEU A O 1
ATOM 732 N N A GLN A 1 101 ? 61.205 -27.783 35.450 0.60 5.35 77 GLN A N 1
ATOM 733 N N B GLN A 1 101 ? 61.290 -27.729 35.345 0.40 3.70 77 GLN A N 1
ATOM 734 C CA A GLN A 1 101 ? 62.128 -27.563 36.558 0.60 6.73 77 GLN A CA 1
ATOM 735 C CA B GLN A 1 101 ? 62.307 -27.483 36.362 0.40 3.82 77 GLN A CA 1
ATOM 736 C C A GLN A 1 101 ? 62.946 -26.290 36.368 0.60 5.67 77 GLN A C 1
ATOM 737 C C B GLN A 1 101 ? 63.072 -26.182 36.110 0.40 3.44 77 GLN A C 1
ATOM 738 O O A GLN A 1 101 ? 63.227 -25.569 37.323 0.60 7.49 77 GLN A O 1
ATOM 739 O O B GLN A 1 101 ? 63.281 -25.408 37.037 0.40 3.25 77 GLN A O 1
ATOM 750 N N A SER A 1 102 ? 63.309 -26.011 35.113 0.50 4.75 78 SER A N 1
ATOM 751 N N B SER A 1 102 ? 63.469 -25.908 34.871 0.50 2.92 78 SER A N 1
ATOM 752 C CA A SER A 1 102 ? 64.096 -24.822 34.764 0.50 4.63 78 SER A CA 1
ATOM 753 C CA B SER A 1 102 ? 64.191 -24.676 34.628 0.50 3.79 78 SER A CA 1
ATOM 754 C C A SER A 1 102 ? 63.259 -23.549 34.961 0.50 4.30 78 SER A C 1
ATOM 755 C C B SER A 1 102 ? 63.284 -23.460 34.843 0.50 3.65 78 SER A C 1
ATOM 756 O O A SER A 1 102 ? 63.750 -22.546 35.488 0.50 4.31 78 SER A O 1
ATOM 757 O O B SER A 1 102 ? 63.746 -22.405 35.290 0.50 3.70 78 SER A O 1
ATOM 762 N N . ALA A 1 103 ? 61.992 -23.606 34.548 1.00 3.45 79 ALA A N 1
ATOM 763 C CA . ALA A 1 103 ? 61.051 -22.499 34.741 1.00 4.30 79 ALA A CA 1
ATOM 764 C C . ALA A 1 103 ? 60.880 -22.157 36.228 1.00 3.31 79 ALA A C 1
ATOM 765 O O . ALA A 1 103 ? 60.810 -20.981 36.592 1.00 3.47 79 ALA A O 1
ATOM 767 N N . ILE A 1 104 ? 60.774 -23.185 37.070 1.00 4.47 80 ILE A N 1
ATOM 768 C CA . ILE A 1 104 ? 60.634 -22.975 38.509 1.00 3.48 80 ILE A CA 1
ATOM 769 C C . ILE A 1 104 ? 61.837 -22.208 39.033 1.00 4.31 80 ILE A C 1
ATOM 770 O O . ILE A 1 104 ? 61.697 -21.203 39.726 1.00 5.03 80 ILE A O 1
ATOM 775 N N . THR A 1 105 ? 63.031 -22.656 38.674 1.00 3.75 81 THR A N 1
ATOM 776 C CA . THR A 1 105 ? 64.247 -21.989 39.102 1.00 4.22 81 THR A CA 1
ATOM 777 C C . THR A 1 105 ? 64.265 -20.537 38.605 1.00 4.30 81 THR A C 1
ATOM 778 O O . THR A 1 105 ? 64.638 -19.638 39.351 1.00 5.23 81 THR A O 1
ATOM 782 N N . ALA A 1 106 ? 63.865 -20.327 37.352 1.00 3.27 82 ALA A N 1
ATOM 783 C CA . ALA A 1 106 ? 63.829 -18.988 36.760 1.00 3.85 82 ALA A CA 1
ATOM 784 C C . ALA A 1 106 ? 62.969 -18.037 37.576 1.00 3.72 82 ALA A C 1
ATOM 785 O O . ALA A 1 106 ? 63.393 -16.912 37.877 1.00 4.53 82 ALA A O 1
ATOM 787 N N A MET A 1 107 ? 61.767 -18.467 37.949 0.60 3.51 83 MET A N 1
ATOM 788 N N B MET A 1 107 ? 61.764 -18.464 37.943 0.40 3.67 83 MET A N 1
ATOM 789 C CA A MET A 1 107 ? 60.889 -17.581 38.716 0.60 3.11 83 MET A CA 1
ATOM 790 C CA B MET A 1 107 ? 60.893 -17.600 38.739 0.40 3.39 83 MET A CA 1
ATOM 791 C C A MET A 1 107 ? 61.496 -17.219 40.066 0.60 3.59 83 MET A C 1
ATOM 792 C C B MET A 1 107 ? 61.537 -17.215 40.052 0.40 3.77 83 MET A C 1
ATOM 793 O O A MET A 1 107 ? 61.606 -16.042 40.410 0.60 3.89 83 MET A O 1
ATOM 794 O O B MET A 1 107 ? 61.714 -16.034 40.355 0.40 3.68 83 MET A O 1
ATOM 803 N N . PHE A 1 108 ? 61.909 -18.227 40.825 1.00 4.36 84 PHE A N 1
ATOM 804 C CA . PHE A 1 108 ? 62.435 -18.001 42.169 1.00 4.93 84 PHE A CA 1
ATOM 805 C C . PHE A 1 108 ? 63.700 -17.192 42.241 1.00 4.94 84 PHE A C 1
ATOM 806 O O . PHE A 1 108 ? 63.885 -16.455 43.205 1.00 6.38 84 PHE A O 1
ATOM 814 N N . LYS A 1 109 ? 64.542 -17.288 41.216 1.00 3.79 85 LYS A N 1
ATOM 815 C CA . LYS A 1 109 ? 65.815 -16.569 41.211 1.00 5.03 85 LYS A CA 1
ATOM 816 C C . LYS A 1 109 ? 65.697 -15.133 40.727 1.00 5.43 85 LYS A C 1
ATOM 817 O O . LYS A 1 109 ? 66.672 -14.392 40.795 1.00 6.43 85 LYS A O 1
ATOM 823 N N . GLY A 1 110 ? 64.525 -14.737 40.231 1.00 4.06 86 GLY A N 1
ATOM 824 C CA . GLY A 1 110 ? 64.350 -13.371 39.772 1.00 4.03 86 GLY A CA 1
ATOM 825 C C . GLY A 1 110 ? 64.630 -13.123 38.304 1.00 3.43 86 GLY A C 1
ATOM 826 O O . GLY A 1 110 ? 64.824 -11.972 37.916 1.00 4.96 86 GLY A O 1
ATOM 827 N N . GLU A 1 111 ? 64.653 -14.171 37.478 1.00 3.16 87 GLU A N 1
ATOM 828 C CA . GLU A 1 111 ? 64.771 -13.987 36.027 1.00 4.20 87 GLU A CA 1
ATOM 829 C C . GLU A 1 111 ? 63.520 -13.209 35.589 1.00 3.70 87 GLU A C 1
ATOM 830 O O . GLU A 1 111 ? 62.444 -13.389 36.157 1.00 3.55 87 GLU A O 1
ATOM 836 N N . ALA A 1 112 ? 63.669 -12.344 34.596 1.00 3.40 88 ALA A N 1
ATOM 837 C CA . ALA A 1 112 ? 62.562 -11.508 34.105 1.00 2.78 88 ALA A CA 1
ATOM 838 C C . ALA A 1 112 ? 61.651 -12.321 33.182 1.00 2.82 88 ALA A C 1
ATOM 839 O O . ALA A 1 112 ? 61.546 -12.087 31.961 1.00 4.66 88 ALA A O 1
ATOM 841 N N . ILE A 1 113 ? 60.967 -13.292 33.792 1.00 2.00 89 ILE A N 1
ATOM 842 C CA . ILE A 1 113 ? 60.113 -14.215 33.064 1.00 3.55 89 ILE A CA 1
ATOM 843 C C . ILE A 1 113 ? 58.867 -13.561 32.487 1.00 2.96 89 ILE A C 1
ATOM 844 O O . ILE A 1 113 ? 58.253 -14.106 31.577 1.00 3.69 89 ILE A O 1
ATOM 849 N N . ASN A 1 114 ? 58.484 -12.403 33.027 1.00 3.01 90 ASN A N 1
ATOM 850 C CA . ASN A 1 114 ? 57.399 -11.607 32.450 1.00 3.13 90 ASN A CA 1
ATOM 851 C C . ASN A 1 114 ? 58.080 -10.815 31.341 1.00 3.20 90 ASN A C 1
ATOM 852 O O . ASN A 1 114 ? 58.457 -9.643 31.495 1.00 3.90 90 ASN A O 1
ATOM 857 N N . GLN A 1 115 ? 58.261 -11.494 30.209 1.00 2.63 91 GLN A N 1
ATOM 858 C CA . GLN A 1 115 ? 59.059 -10.956 29.120 1.00 3.14 91 GLN A CA 1
ATOM 859 C C . GLN A 1 115 ? 58.430 -9.811 28.364 1.00 3.58 91 GLN A C 1
ATOM 860 O O . GLN A 1 115 ? 59.147 -8.927 27.890 1.00 4.60 91 GLN A O 1
ATOM 866 N N . THR A 1 116 ? 57.103 -9.806 28.252 1.00 2.25 92 THR A N 1
ATOM 867 C CA . THR A 1 116 ? 56.465 -8.754 27.474 1.00 2.85 92 THR A CA 1
ATOM 868 C C . THR A 1 116 ? 56.544 -7.407 28.184 1.00 3.78 92 THR A C 1
ATOM 869 O O . THR A 1 116 ? 56.492 -6.370 27.526 1.00 6.87 92 THR A O 1
ATOM 873 N N . GLU A 1 117 ? 56.654 -7.418 29.515 1.00 3.62 93 GLU A N 1
ATOM 874 C CA . GLU A 1 117 ? 56.813 -6.186 30.302 1.00 4.78 93 GLU A CA 1
ATOM 875 C C . GLU A 1 117 ? 58.260 -6.050 30.842 1.00 4.60 93 GLU A C 1
ATOM 876 O O . GLU A 1 117 ? 58.589 -5.060 31.501 1.00 6.72 93 GLU A O 1
ATOM 882 N N . ASP A 1 118 ? 59.097 -7.056 30.561 1.00 4.95 94 ASP A N 1
ATOM 883 C CA . ASP A 1 118 ? 60.496 -7.132 31.034 1.00 5.15 94 ASP A CA 1
ATOM 884 C C . ASP A 1 118 ? 60.599 -6.936 32.544 1.00 4.66 94 ASP A C 1
ATOM 885 O O . ASP A 1 118 ? 61.267 -6.004 33.046 1.00 5.54 94 ASP A O 1
ATOM 890 N N . ARG A 1 119 ? 59.954 -7.840 33.268 1.00 2.47 95 ARG A N 1
ATOM 891 C CA . ARG A 1 119 ? 59.925 -7.811 34.724 1.00 2.65 95 ARG A CA 1
ATOM 892 C C . ARG A 1 119 ? 60.121 -9.181 35.319 1.00 2.00 95 ARG A C 1
ATOM 893 O O . ARG A 1 119 ? 59.772 -10.206 34.707 1.00 2.00 95 ARG A O 1
ATOM 901 N N . ALA A 1 120 ? 60.674 -9.194 36.529 1.00 2.33 96 ALA A N 1
ATOM 902 C CA . ALA A 1 120 ? 60.745 -10.392 37.357 1.00 2.00 96 ALA A CA 1
ATOM 903 C C . ALA A 1 120 ? 59.328 -10.650 37.915 1.00 2.43 96 ALA A C 1
ATOM 904 O O . ALA A 1 120 ? 58.426 -9.792 37.818 1.00 2.10 96 ALA A O 1
ATOM 906 N N . VAL A 1 121 ? 59.149 -11.835 38.484 1.00 2.00 97 VAL A N 1
ATOM 907 C CA . VAL A 1 121 ? 57.865 -12.280 39.045 1.00 2.00 97 VAL A CA 1
ATOM 908 C C . VAL A 1 121 ? 58.240 -12.829 40.405 1.00 2.15 97 VAL A C 1
ATOM 909 O O . VAL A 1 121 ? 58.676 -13.983 40.535 1.00 2.54 97 VAL A O 1
ATOM 913 N N . LEU A 1 122 ? 58.102 -11.979 41.424 1.00 3.16 98 LEU A N 1
ATOM 914 C CA . LEU A 1 122 ? 58.664 -12.264 42.741 1.00 3.36 98 LEU A CA 1
ATOM 915 C C . LEU A 1 122 ? 57.732 -12.139 43.935 1.00 4.08 98 LEU A C 1
ATOM 916 O O . LEU A 1 122 ? 58.120 -11.710 45.015 1.00 4.62 98 LEU A O 1
ATOM 921 N N . HIS A 1 123 ? 56.473 -12.516 43.735 1.00 4.14 99 HIS A N 1
ATOM 922 C CA . HIS A 1 123 ? 55.573 -12.588 44.868 1.00 5.30 99 HIS A CA 1
ATOM 923 C C . HIS A 1 123 ? 56.128 -13.570 45.913 1.00 4.76 99 HIS A C 1
ATOM 924 O O . HIS A 1 123 ? 55.884 -13.408 47.103 1.00 5.69 99 HIS A O 1
ATOM 931 N N . THR A 1 124 ? 56.892 -14.576 45.473 1.00 4.44 100 THR A N 1
ATOM 932 C CA . THR A 1 124 ? 57.518 -15.499 46.419 1.00 5.42 100 THR A CA 1
ATOM 933 C C . THR A 1 124 ? 58.513 -14.785 47.361 1.00 5.45 100 THR A C 1
ATOM 934 O O . THR A 1 124 ? 58.685 -15.206 48.495 1.00 5.95 100 THR A O 1
ATOM 938 N N . ALA A 1 125 ? 59.169 -13.711 46.909 1.00 4.72 101 ALA A N 1
ATOM 939 C CA . ALA A 1 125 ? 60.106 -12.984 47.759 1.00 3.93 101 ALA A CA 1
ATOM 940 C C . ALA A 1 125 ? 59.370 -12.255 48.884 1.00 3.37 101 ALA A C 1
ATOM 941 O O . ALA A 1 125 ? 59.915 -12.064 49.973 1.00 4.89 101 ALA A O 1
ATOM 943 N N . LEU A 1 126 ? 58.119 -11.879 48.644 1.00 3.40 102 LEU A N 1
ATOM 944 C CA . LEU A 1 126 ? 57.343 -11.143 49.645 1.00 3.53 102 LEU A CA 1
ATOM 945 C C . LEU A 1 126 ? 57.144 -11.953 50.915 1.00 5.01 102 LEU A C 1
ATOM 946 O O . LEU A 1 126 ? 57.003 -11.393 51.990 1.00 5.28 102 LEU A O 1
ATOM 951 N N . ARG A 1 127 ? 57.105 -13.270 50.781 1.00 5.53 103 ARG A N 1
ATOM 952 C CA . ARG A 1 127 ? 56.888 -14.170 51.923 1.00 5.19 103 ARG A CA 1
ATOM 953 C C . ARG A 1 127 ? 58.105 -15.046 52.205 1.00 5.50 103 ARG A C 1
ATOM 954 O O . ARG A 1 127 ? 57.998 -16.080 52.844 1.00 6.22 103 ARG A O 1
ATOM 962 N N . ASN A 1 128 ? 59.275 -14.615 51.738 1.00 5.18 104 ASN A N 1
ATOM 963 C CA . ASN A 1 128 ? 60.518 -15.368 51.911 1.00 4.38 104 ASN A CA 1
ATOM 964 C C . ASN A 1 128 ? 61.061 -15.212 53.331 1.00 5.38 104 ASN A C 1
ATOM 965 O O . ASN A 1 128 ? 62.012 -14.461 53.601 1.00 6.10 104 ASN A O 1
ATOM 970 N N . ARG A 1 129 ? 60.445 -15.952 54.237 1.00 5.67 105 ARG A N 1
ATOM 971 C CA . ARG A 1 129 ? 60.771 -15.867 55.651 1.00 6.70 105 ARG A CA 1
ATOM 972 C C . ARG A 1 129 ? 62.211 -16.258 55.942 1.00 7.76 105 ARG A C 1
ATOM 973 O O . ARG A 1 129 ? 62.781 -15.801 56.939 1.00 9.22 105 ARG A O 1
ATOM 981 N N A SER A 1 130 ? 62.783 -17.108 55.094 0.50 8.23 106 SER A N 1
ATOM 982 N N B SER A 1 130 ? 62.790 -17.096 55.079 0.50 7.67 106 SER A N 1
ATOM 983 C CA A SER A 1 130 ? 64.168 -17.549 55.249 0.50 9.39 106 SER A CA 1
ATOM 984 C CA B SER A 1 130 ? 64.182 -17.543 55.220 0.50 8.33 106 SER A CA 1
ATOM 985 C C A SER A 1 130 ? 65.186 -16.438 54.963 0.50 8.83 106 SER A C 1
ATOM 986 C C B SER A 1 130 ? 65.170 -16.400 55.020 0.50 8.40 106 SER A C 1
ATOM 987 O O A SER A 1 130 ? 66.356 -16.556 55.342 0.50 8.35 106 SER A O 1
ATOM 988 O O B SER A 1 130 ? 66.297 -16.449 55.520 0.50 8.82 106 SER A O 1
ATOM 993 N N . ASN A 1 131 ? 64.750 -15.389 54.268 1.00 8.33 107 ASN A N 1
ATOM 994 C CA . ASN A 1 131 ? 65.606 -14.243 53.928 1.00 8.69 107 ASN A CA 1
ATOM 995 C C . ASN A 1 131 ? 66.830 -14.558 53.078 1.00 9.29 107 ASN A C 1
ATOM 996 O O . ASN A 1 131 ? 67.775 -13.772 53.041 1.00 10.16 107 ASN A O 1
ATOM 1001 N N . SER A 1 132 ? 66.812 -15.698 52.390 1.00 9.53 108 SER A N 1
ATOM 1002 C CA . SER A 1 132 ? 67.862 -16.014 51.443 1.00 10.05 108 SER A CA 1
ATOM 1003 C C . SER A 1 132 ? 67.782 -14.905 50.392 1.00 9.78 108 SER A C 1
ATOM 1004 O O . SER A 1 132 ? 66.682 -14.483 50.022 1.00 9.94 108 SER A O 1
ATOM 1007 N N . PRO A 1 133 ? 68.930 -14.413 49.916 1.00 8.07 109 PRO A N 1
ATOM 1008 C CA . PRO A 1 133 ? 68.869 -13.296 48.980 1.00 8.56 109 PRO A CA 1
ATOM 1009 C C . PRO A 1 133 ? 68.126 -13.568 47.685 1.00 9.11 109 PRO A C 1
ATOM 1010 O O . PRO A 1 133 ? 68.165 -14.677 47.153 1.00 10.59 109 PRO A O 1
ATOM 1014 N N . VAL A 1 134 ? 67.445 -12.538 47.207 1.00 7.99 110 VAL A N 1
ATOM 1015 C CA . VAL A 1 134 ? 66.723 -12.575 45.938 1.00 7.95 110 VAL A CA 1
ATOM 1016 C C . VAL A 1 134 ? 67.168 -11.301 45.240 1.00 6.97 110 VAL A C 1
ATOM 1017 O O . VAL A 1 134 ? 66.837 -10.193 45.680 1.00 6.46 110 VAL A O 1
ATOM 1021 N N A LEU A 1 135 ? 67.937 -11.445 44.165 0.50 7.82 111 LEU A N 1
ATOM 1022 N N B LEU A 1 135 ? 67.875 -11.473 44.132 0.50 7.33 111 LEU A N 1
ATOM 1023 C CA A LEU A 1 135 ? 68.488 -10.281 43.464 0.50 8.68 111 LEU A CA 1
ATOM 1024 C CA B LEU A 1 135 ? 68.449 -10.360 43.401 0.50 7.87 111 LEU A CA 1
ATOM 1025 C C A LEU A 1 135 ? 67.682 -9.782 42.269 0.50 7.95 111 LEU A C 1
ATOM 1026 C C B LEU A 1 135 ? 67.568 -9.794 42.288 0.50 7.45 111 LEU A C 1
ATOM 1027 O O A LEU A 1 135 ? 67.283 -10.558 41.391 0.50 9.01 111 LEU A O 1
ATOM 1028 O O B LEU A 1 135 ? 66.959 -10.542 41.505 0.50 7.47 111 LEU A O 1
ATOM 1037 N N . VAL A 1 136 ? 67.473 -8.468 42.256 1.00 6.44 112 VAL A N 1
ATOM 1038 C CA . VAL A 1 136 ? 66.805 -7.747 41.173 1.00 6.99 112 VAL A CA 1
ATOM 1039 C C . VAL A 1 136 ? 67.791 -6.591 40.903 1.00 7.13 112 VAL A C 1
ATOM 1040 O O . VAL A 1 136 ? 68.184 -5.867 41.832 1.00 5.63 112 VAL A O 1
ATOM 1044 N N . ASN A 1 137 ? 68.223 -6.439 39.653 1.00 7.15 113 ASN A N 1
ATOM 1045 C CA . ASN A 1 137 ? 69.212 -5.405 39.308 1.00 8.22 113 ASN A CA 1
ATOM 1046 C C . ASN A 1 137 ? 70.467 -5.489 40.199 1.00 7.63 113 ASN A C 1
ATOM 1047 O O . ASN A 1 137 ? 71.026 -4.469 40.639 1.00 7.51 113 ASN A O 1
ATOM 1052 N N . GLY A 1 138 ? 70.916 -6.716 40.450 1.00 7.26 114 GLY A N 1
ATOM 1053 C CA . GLY A 1 138 ? 72.139 -6.967 41.221 1.00 7.34 114 GLY A CA 1
ATOM 1054 C C . GLY A 1 138 ? 72.099 -6.662 42.710 1.00 7.48 114 GLY A C 1
ATOM 1055 O O . GLY A 1 138 ? 73.136 -6.674 43.369 1.00 8.84 114 GLY A O 1
ATOM 1056 N N A GLU A 1 139 ? 70.906 -6.389 43.240 0.50 7.80 115 GLU A N 1
ATOM 1057 N N B GLU A 1 139 ? 70.907 -6.415 43.244 0.50 7.20 115 GLU A N 1
ATOM 1058 C CA A GLU A 1 139 ? 70.738 -6.064 44.660 0.50 7.92 115 GLU A CA 1
ATOM 1059 C CA B GLU A 1 139 ? 70.754 -6.106 44.662 0.50 6.79 115 GLU A CA 1
ATOM 1060 C C A GLU A 1 139 ? 69.655 -6.929 45.290 0.50 6.88 115 GLU A C 1
ATOM 1061 C C B GLU A 1 139 ? 69.661 -6.946 45.287 0.50 6.29 115 GLU A C 1
ATOM 1062 O O A GLU A 1 139 ? 68.624 -7.198 44.675 0.50 6.07 115 GLU A O 1
ATOM 1063 O O B GLU A 1 139 ? 68.630 -7.211 44.671 0.50 5.47 115 GLU A O 1
ATOM 1074 N N . ASP A 1 140 ? 69.901 -7.358 46.523 1.00 6.11 116 ASP A N 1
ATOM 1075 C CA . ASP A 1 140 ? 68.953 -8.174 47.268 1.00 5.24 116 ASP A CA 1
ATOM 1076 C C . ASP A 1 140 ? 67.731 -7.326 47.599 1.00 5.30 116 ASP A C 1
ATOM 1077 O O . ASP A 1 140 ? 67.868 -6.226 48.140 1.00 7.10 116 ASP A O 1
ATOM 1082 N N . VAL A 1 141 ? 66.548 -7.840 47.281 1.00 5.69 117 VAL A N 1
ATOM 1083 C CA . VAL A 1 141 ? 65.306 -7.138 47.551 1.00 6.22 117 VAL A CA 1
ATOM 1084 C C . VAL A 1 141 ? 64.773 -7.402 48.946 1.00 5.68 117 VAL A C 1
ATOM 1085 O O . VAL A 1 141 ? 63.846 -6.722 49.379 1.00 5.63 117 VAL A O 1
ATOM 1089 N N . MET A 1 142 ? 65.343 -8.371 49.666 1.00 5.27 118 MET A N 1
ATOM 1090 C CA . MET A 1 142 ? 64.781 -8.733 50.959 1.00 4.70 118 MET A CA 1
ATOM 1091 C C . MET A 1 142 ? 64.800 -7.621 52.015 1.00 5.00 118 MET A C 1
ATOM 1092 O O . MET A 1 142 ? 63.825 -7.468 52.734 1.00 4.83 118 MET A O 1
ATOM 1097 N N . PRO A 1 143 ? 65.878 -6.823 52.090 1.00 4.33 119 PRO A N 1
ATOM 1098 C CA . PRO A 1 143 ? 65.816 -5.733 53.063 1.00 5.04 119 PRO A CA 1
ATOM 1099 C C . PRO A 1 143 ? 64.644 -4.782 52.814 1.00 4.99 119 PRO A C 1
ATOM 1100 O O . PRO A 1 143 ? 63.967 -4.386 53.768 1.00 5.61 119 PRO A O 1
ATOM 1104 N N . ALA A 1 144 ? 64.357 -4.452 51.565 1.00 4.74 120 ALA A N 1
ATOM 1105 C CA . ALA A 1 144 ? 63.221 -3.566 51.263 1.00 6.22 120 ALA A CA 1
ATOM 1106 C C . ALA A 1 144 ? 61.879 -4.222 51.575 1.00 5.81 120 ALA A C 1
ATOM 1107 O O . ALA A 1 144 ? 60.970 -3.558 52.082 1.00 5.67 120 ALA A O 1
ATOM 1109 N N . VAL A 1 145 ? 61.749 -5.516 51.282 1.00 4.93 121 VAL A N 1
ATOM 1110 C CA . VAL A 1 145 ? 60.536 -6.263 51.611 1.00 4.72 121 VAL A CA 1
ATOM 1111 C C . VAL A 1 145 ? 60.316 -6.225 53.115 1.00 4.31 121 VAL A C 1
ATOM 1112 O O . VAL A 1 145 ? 59.224 -5.915 53.611 1.00 4.27 121 VAL A O 1
ATOM 1116 N N . ASN A 1 146 ? 61.369 -6.523 53.861 1.00 3.82 122 ASN A N 1
ATOM 1117 C CA . ASN A 1 146 ? 61.277 -6.549 55.309 1.00 4.75 122 ASN A CA 1
ATOM 1118 C C . ASN A 1 146 ? 61.035 -5.174 55.907 1.00 4.90 122 ASN A C 1
ATOM 1119 O O . ASN A 1 146 ? 60.348 -5.049 56.928 1.00 6.14 122 ASN A O 1
ATOM 1124 N N . ALA A 1 147 ? 61.564 -4.133 55.268 1.00 4.81 123 ALA A N 1
ATOM 1125 C CA . ALA A 1 147 ? 61.347 -2.780 55.771 1.00 5.70 123 ALA A CA 1
ATOM 1126 C C . ALA A 1 147 ? 59.871 -2.363 55.667 1.00 6.67 123 ALA A C 1
ATOM 1127 O O . ALA A 1 147 ? 59.346 -1.748 56.580 1.00 7.12 123 ALA A O 1
ATOM 1129 N N . VAL A 1 148 ? 59.208 -2.691 54.560 1.00 4.88 124 VAL A N 1
ATOM 1130 C CA . VAL A 1 148 ? 57.774 -2.387 54.420 1.00 6.21 124 VAL A CA 1
ATOM 1131 C C . VAL A 1 148 ? 56.980 -3.180 55.474 1.00 5.01 124 VAL A C 1
ATOM 1132 O O . VAL A 1 148 ? 56.085 -2.641 56.118 1.00 5.76 124 VAL A O 1
ATOM 1136 N N . LEU A 1 149 ? 57.301 -4.462 55.654 1.00 5.05 125 LEU A N 1
ATOM 1137 C CA . LEU A 1 149 ? 56.645 -5.257 56.690 1.00 4.34 125 LEU A CA 1
ATOM 1138 C C . LEU A 1 149 ? 56.790 -4.622 58.076 1.00 4.99 125 LEU A C 1
ATOM 1139 O O . LEU A 1 149 ? 55.819 -4.533 58.814 1.00 5.34 125 LEU A O 1
ATOM 1144 N N . ALA A 1 150 ? 57.991 -4.161 58.419 1.00 5.00 126 ALA A N 1
ATOM 1145 C CA . ALA A 1 150 ? 58.224 -3.510 59.706 1.00 5.20 126 ALA A CA 1
ATOM 1146 C C . ALA A 1 150 ? 57.418 -2.215 59.840 1.00 5.26 126 ALA A C 1
ATOM 1147 O O . ALA A 1 150 ? 56.892 -1.919 60.917 1.00 5.39 126 ALA A O 1
ATOM 1149 N N A LYS A 1 151 ? 57.329 -1.457 58.758 0.70 4.92 127 LYS A N 1
ATOM 1150 N N B LYS A 1 151 ? 57.336 -1.427 58.764 0.30 5.16 127 LYS A N 1
ATOM 1151 C CA A LYS A 1 151 ? 56.585 -0.213 58.754 0.70 5.41 127 LYS A CA 1
ATOM 1152 C CA B LYS A 1 151 ? 56.539 -0.194 58.789 0.30 5.37 127 LYS A CA 1
ATOM 1153 C C A LYS A 1 151 ? 55.082 -0.489 58.970 0.70 6.26 127 LYS A C 1
ATOM 1154 C C B LYS A 1 151 ? 55.075 -0.524 59.035 0.30 5.93 127 LYS A C 1
ATOM 1155 O O A LYS A 1 151 ? 54.400 0.243 59.687 0.70 7.66 127 LYS A O 1
ATOM 1156 O O B LYS A 1 151 ? 54.407 0.134 59.834 0.30 6.34 127 LYS A O 1
ATOM 1167 N N . MET A 1 152 ? 54.581 -1.550 58.353 1.00 5.88 128 MET A N 1
ATOM 1168 C CA . MET A 1 152 ? 53.178 -1.960 58.518 1.00 6.91 128 MET A CA 1
ATOM 1169 C C . MET A 1 152 ? 52.921 -2.468 59.926 1.00 6.59 128 MET A C 1
ATOM 1170 O O . MET A 1 152 ? 51.860 -2.199 60.497 1.00 7.24 128 MET A O 1
ATOM 1175 N N . LYS A 1 153 ? 53.863 -3.215 60.496 1.00 5.95 129 LYS A N 1
ATOM 1176 C CA . LYS A 1 153 ? 53.694 -3.678 61.862 1.00 5.43 129 LYS A CA 1
ATOM 1177 C C . LYS A 1 153 ? 53.520 -2.489 62.802 1.00 5.09 129 LYS A C 1
ATOM 1178 O O . LYS A 1 153 ? 52.586 -2.442 63.600 1.00 5.82 129 LYS A O 1
ATOM 1184 N N . ALA A 1 154 ? 54.426 -1.526 62.710 1.00 5.00 130 ALA A N 1
ATOM 1185 C CA . ALA A 1 154 ? 54.390 -0.363 63.598 1.00 5.04 130 ALA A CA 1
ATOM 1186 C C . ALA A 1 154 ? 53.112 0.464 63.433 1.00 5.33 130 ALA A C 1
ATOM 1187 O O . ALA A 1 154 ? 52.477 0.871 64.421 1.00 6.07 130 ALA A O 1
ATOM 1189 N N . PHE A 1 155 ? 52.739 0.723 62.189 1.00 5.71 131 PHE A N 1
ATOM 1190 C CA . PHE A 1 155 ? 51.538 1.491 61.898 1.00 4.94 131 PHE A CA 1
ATOM 1191 C C . PHE A 1 155 ? 50.296 0.768 62.426 1.00 5.70 131 PHE A C 1
ATOM 1192 O O . PHE A 1 155 ? 49.446 1.385 63.051 1.00 5.83 131 PHE A O 1
ATOM 1200 N N . SER A 1 156 ? 50.201 -0.541 62.188 1.00 5.39 132 SER A N 1
ATOM 1201 C CA . SER A 1 156 ? 49.030 -1.297 62.610 1.00 5.57 132 SER A CA 1
ATOM 1202 C C . SER A 1 156 ? 48.902 -1.292 64.125 1.00 6.07 132 SER A C 1
ATOM 1203 O O . SER A 1 156 ? 47.799 -1.230 64.637 1.00 6.95 132 SER A O 1
ATOM 1206 N N . GLU A 1 157 ? 50.016 -1.357 64.852 1.00 6.16 133 GLU A N 1
ATOM 1207 C CA . GLU A 1 157 ? 49.939 -1.349 66.318 1.00 7.44 133 GLU A CA 1
ATOM 1208 C C . GLU A 1 157 ? 49.360 -0.032 66.822 1.00 6.44 133 GLU A C 1
ATOM 1209 O O . GLU A 1 157 ? 48.571 -0.024 67.769 1.00 8.28 133 GLU A O 1
ATOM 1215 N N . ARG A 1 158 ? 49.732 1.072 66.186 1.00 6.11 134 ARG A N 1
ATOM 1216 C CA . ARG A 1 158 ? 49.214 2.381 66.576 1.00 6.54 134 ARG A CA 1
ATOM 1217 C C . ARG A 1 158 ? 47.708 2.464 66.273 1.00 6.30 134 ARG A C 1
ATOM 1218 O O . ARG A 1 158 ? 46.928 2.998 67.058 1.00 6.51 134 ARG A O 1
ATOM 1226 N N . VAL A 1 159 ? 47.300 1.957 65.120 1.00 4.51 135 VAL A N 1
ATOM 1227 C CA . VAL A 1 159 ? 45.895 2.017 64.740 1.00 4.61 135 VAL A CA 1
ATOM 1228 C C . VAL A 1 159 ? 45.021 1.092 65.592 1.00 5.05 135 VAL A C 1
ATOM 1229 O O . VAL A 1 159 ? 44.010 1.520 66.162 1.00 7.11 135 VAL A O 1
ATOM 1233 N N . ILE A 1 160 ? 45.411 -0.175 65.680 1.00 5.49 136 ILE A N 1
ATOM 1234 C CA . ILE A 1 160 ? 44.632 -1.170 66.423 1.00 5.53 136 ILE A CA 1
ATOM 1235 C C . ILE A 1 160 ? 44.619 -0.858 67.921 1.00 5.64 136 ILE A C 1
ATOM 1236 O O . ILE A 1 160 ? 43.574 -0.964 68.571 1.00 7.27 136 ILE A O 1
ATOM 1241 N N . GLY A 1 161 ? 45.758 -0.448 68.465 1.00 5.60 137 GLY A N 1
ATOM 1242 C CA . GLY A 1 161 ? 45.871 -0.195 69.906 1.00 6.60 137 GLY A CA 1
ATOM 1243 C C . GLY A 1 161 ? 45.270 1.102 70.413 1.00 8.18 137 GLY A C 1
ATOM 1244 O O . GLY A 1 161 ? 45.147 1.306 71.630 1.00 10.45 137 GLY A O 1
ATOM 1245 N N . GLY A 1 162 ? 44.921 1.991 69.491 1.00 7.55 138 GLY A N 1
ATOM 1246 C CA . GLY A 1 162 ? 44.272 3.246 69.846 1.00 8.10 138 GLY A CA 1
ATOM 1247 C C . GLY A 1 162 ? 45.147 4.484 69.976 1.00 8.60 138 GLY A C 1
ATOM 1248 O O . GLY A 1 162 ? 44.624 5.568 70.221 1.00 9.90 138 GLY A O 1
ATOM 1249 N N A GLU A 1 163 ? 46.463 4.336 69.823 0.50 8.72 139 GLU A N 1
ATOM 1250 N N B GLU A 1 163 ? 46.461 4.334 69.831 0.50 8.55 139 GLU A N 1
ATOM 1251 C CA A GLU A 1 163 ? 47.375 5.476 69.911 0.50 9.51 139 GLU A CA 1
ATOM 1252 C CA B GLU A 1 163 ? 47.377 5.471 69.907 0.50 9.24 139 GLU A CA 1
ATOM 1253 C C A GLU A 1 163 ? 47.146 6.456 68.759 0.50 8.53 139 GLU A C 1
ATOM 1254 C C B GLU A 1 163 ? 47.159 6.453 68.755 0.50 8.37 139 GLU A C 1
ATOM 1255 O O A GLU A 1 163 ? 47.230 7.674 68.946 0.50 9.52 139 GLU A O 1
ATOM 1256 O O B GLU A 1 163 ? 47.264 7.671 68.939 0.50 9.41 139 GLU A O 1
ATOM 1267 N N . TRP A 1 164 ? 46.865 5.919 67.571 1.00 8.12 140 TRP A N 1
ATOM 1268 C CA . TRP A 1 164 ? 46.588 6.744 66.398 1.00 7.33 140 TRP A CA 1
ATOM 1269 C C . TRP A 1 164 ? 45.195 7.333 66.571 1.00 7.34 140 TRP A C 1
ATOM 1270 O O . TRP A 1 164 ? 44.210 6.597 66.579 1.00 7.35 140 TRP A O 1
ATOM 1281 N N . LYS A 1 165 ? 45.107 8.656 66.697 1.00 6.78 141 LYS A N 1
ATOM 1282 C CA . LYS A 1 165 ? 43.820 9.310 66.911 1.00 7.54 141 LYS A CA 1
ATOM 1283 C C . LYS A 1 165 ? 43.298 10.002 65.657 1.00 7.18 141 LYS A C 1
ATOM 1284 O O . LYS A 1 165 ? 44.074 10.526 64.839 1.00 8.07 141 LYS A O 1
ATOM 1290 N N . GLY A 1 166 ? 41.977 10.012 65.521 1.00 6.93 142 GLY A N 1
ATOM 1291 C CA . GLY A 1 166 ? 41.317 10.737 64.455 1.00 6.24 142 GLY A CA 1
ATOM 1292 C C . GLY A 1 166 ? 41.354 12.232 64.761 1.00 4.82 142 GLY A C 1
ATOM 1293 O O . GLY A 1 166 ? 41.883 12.672 65.798 1.00 5.36 142 GLY A O 1
ATOM 1294 N N . PHE A 1 167 ? 40.745 13.017 63.887 1.00 5.31 143 PHE A N 1
ATOM 1295 C CA . PHE A 1 167 ? 40.812 14.475 63.981 1.00 5.34 143 PHE A CA 1
ATOM 1296 C C . PHE A 1 167 ? 40.094 15.067 65.199 1.00 6.27 143 PHE A C 1
ATOM 1297 O O . PHE A 1 167 ? 40.314 16.233 65.511 1.00 6.54 143 PHE A O 1
ATOM 1305 N N . THR A 1 168 ? 39.239 14.288 65.875 1.00 5.42 144 THR A N 1
ATOM 1306 C CA . THR A 1 168 ? 38.587 14.757 67.107 1.00 6.89 144 THR A CA 1
ATOM 1307 C C . THR A 1 168 ? 39.153 14.041 68.352 1.00 6.24 144 THR A C 1
ATOM 1308 O O . THR A 1 168 ? 38.590 14.151 69.449 1.00 7.90 144 THR A O 1
ATOM 1312 N N . GLY A 1 169 ? 40.254 13.313 68.176 1.00 6.10 145 GLY A N 1
ATOM 1313 C CA . GLY A 1 169 ? 40.956 12.642 69.275 1.00 6.15 145 GLY A CA 1
ATOM 1314 C C . GLY A 1 169 ? 40.498 11.253 69.662 1.00 6.63 145 GLY A C 1
ATOM 1315 O O . GLY A 1 169 ? 40.865 10.754 70.725 1.00 7.88 145 GLY A O 1
ATOM 1316 N N . LYS A 1 170 ? 39.731 10.611 68.790 1.00 6.05 146 LYS A N 1
ATOM 1317 C CA . LYS A 1 170 ? 39.204 9.290 69.068 1.00 5.61 146 LYS A CA 1
ATOM 1318 C C . LYS A 1 170 ? 39.981 8.199 68.366 1.00 5.90 146 LYS A C 1
ATOM 1319 O O . LYS A 1 170 ? 40.567 8.415 67.314 1.00 6.86 146 LYS A O 1
ATOM 1325 N N . ALA A 1 171 ? 39.964 7.014 68.956 1.00 5.99 147 ALA A N 1
ATOM 1326 C CA . ALA A 1 171 ? 40.594 5.857 68.345 1.00 5.31 147 ALA A CA 1
ATOM 1327 C C . ALA A 1 171 ? 39.801 5.436 67.120 1.00 5.22 147 ALA A C 1
ATOM 1328 O O . ALA A 1 171 ? 38.588 5.620 67.042 1.00 6.29 147 ALA A O 1
ATOM 1330 N N . ILE A 1 172 ? 40.508 4.859 66.167 1.00 4.89 148 ILE A N 1
ATOM 1331 C CA . ILE A 1 172 ? 39.903 4.355 64.956 1.00 4.81 148 ILE A CA 1
ATOM 1332 C C . ILE A 1 172 ? 39.078 3.094 65.269 1.00 4.78 148 ILE A C 1
ATOM 1333 O O . ILE A 1 172 ? 39.501 2.237 66.049 1.00 5.26 148 ILE A O 1
ATOM 1338 N N . THR A 1 173 ? 37.896 2.994 64.659 1.00 4.88 149 THR A N 1
ATOM 1339 C CA . THR A 1 173 ? 37.032 1.818 64.822 1.00 5.01 149 THR A CA 1
ATOM 1340 C C . THR A 1 173 ? 36.743 1.098 63.495 1.00 5.09 149 THR A C 1
ATOM 1341 O O . THR A 1 173 ? 36.369 -0.081 63.485 1.00 6.42 149 THR A O 1
ATOM 1345 N N . ASP A 1 174 ? 36.923 1.802 62.375 1.00 5.26 150 ASP A N 1
ATOM 1346 C CA . ASP A 1 174 ? 36.628 1.252 61.065 1.00 4.34 150 ASP A CA 1
ATOM 1347 C C . ASP A 1 174 ? 37.737 1.558 60.086 1.00 4.54 150 ASP A C 1
ATOM 1348 O O . ASP A 1 174 ? 38.299 2.656 60.097 1.00 4.85 150 ASP A O 1
ATOM 1353 N N . VAL A 1 175 ? 38.015 0.589 59.219 1.00 4.15 151 VAL A N 1
ATOM 1354 C CA . VAL A 1 175 ? 38.995 0.704 58.167 1.00 4.20 151 VAL A CA 1
ATOM 1355 C C . VAL A 1 175 ? 38.285 0.400 56.859 1.00 4.00 151 VAL A C 1
ATOM 1356 O O . VAL A 1 175 ? 37.567 -0.602 56.746 1.00 4.99 151 VAL A O 1
ATOM 1360 N N . VAL A 1 176 ? 38.440 1.293 55.887 1.00 3.73 152 VAL A N 1
ATOM 1361 C CA . VAL A 1 176 ? 37.854 1.106 54.568 1.00 3.14 152 VAL A CA 1
ATOM 1362 C C . VAL A 1 176 ? 38.959 1.013 53.522 1.00 4.08 152 VAL A C 1
ATOM 1363 O O . VAL A 1 176 ? 39.697 1.959 53.310 1.00 5.03 152 VAL A O 1
ATOM 1367 N N . ASN A 1 177 ? 39.072 -0.146 52.881 1.00 4.56 153 ASN A N 1
ATOM 1368 C CA . ASN A 1 177 ? 40.031 -0.363 51.821 1.00 5.54 153 ASN A CA 1
ATOM 1369 C C . ASN A 1 177 ? 39.373 0.018 50.492 1.00 5.01 153 ASN A C 1
ATOM 1370 O O . ASN A 1 177 ? 38.256 -0.418 50.198 1.00 6.92 153 ASN A O 1
ATOM 1375 N N . ILE A 1 178 ? 40.055 0.831 49.701 1.00 3.91 154 ILE A N 1
ATOM 1376 C CA . ILE A 1 178 ? 39.570 1.264 48.390 1.00 5.93 154 ILE A CA 1
ATOM 1377 C C . ILE A 1 178 ? 40.556 0.749 47.357 1.00 5.23 154 ILE A C 1
ATOM 1378 O O . ILE A 1 178 ? 41.729 1.103 47.390 1.00 5.63 154 ILE A O 1
ATOM 1383 N N . GLY A 1 179 ? 40.086 -0.098 46.455 1.00 5.59 155 GLY A N 1
ATOM 1384 C CA . GLY A 1 179 ? 40.957 -0.678 45.429 1.00 7.26 155 GLY A CA 1
ATOM 1385 C C . GLY A 1 179 ? 40.160 -1.510 44.450 1.00 7.08 155 GLY A C 1
ATOM 1386 O O . GLY A 1 179 ? 39.005 -1.830 44.700 1.00 10.61 155 GLY A O 1
ATOM 1387 N N . ILE A 1 180 ? 40.773 -1.845 43.327 1.00 7.88 156 ILE A N 1
ATOM 1388 C CA . ILE A 1 180 ? 40.117 -2.678 42.325 1.00 8.07 156 ILE A CA 1
ATOM 1389 C C . ILE A 1 180 ? 41.007 -3.866 42.036 1.00 7.57 156 ILE A C 1
ATOM 1390 O O . ILE A 1 180 ? 42.222 -3.812 42.275 1.00 7.52 156 ILE A O 1
ATOM 1395 N N . GLY A 1 181 ? 40.417 -4.932 41.502 1.00 7.52 157 GLY A N 1
ATOM 1396 C CA . GLY A 1 181 ? 41.173 -6.116 41.122 1.00 7.53 157 GLY A CA 1
ATOM 1397 C C . GLY A 1 181 ? 42.045 -6.659 42.229 1.00 8.10 157 GLY A C 1
ATOM 1398 O O . GLY A 1 181 ? 41.569 -6.967 43.314 1.00 8.01 157 GLY A O 1
ATOM 1399 N N . GLY A 1 182 ? 43.339 -6.750 41.952 1.00 8.72 158 GLY A N 1
ATOM 1400 C CA . GLY A 1 182 ? 44.297 -7.268 42.915 1.00 9.35 158 GLY A CA 1
ATOM 1401 C C . GLY A 1 182 ? 44.402 -6.478 44.204 1.00 8.96 158 GLY A C 1
ATOM 1402 O O . GLY A 1 182 ? 44.858 -6.999 45.229 1.00 10.79 158 GLY A O 1
ATOM 1403 N N . SER A 1 183 ? 43.993 -5.224 44.159 1.00 8.34 159 SER A N 1
ATOM 1404 C CA . SER A 1 183 ? 44.028 -4.377 45.345 1.00 8.92 159 SER A CA 1
ATOM 1405 C C . SER A 1 183 ? 42.791 -4.555 46.233 1.00 9.85 159 SER A C 1
ATOM 1406 O O . SER A 1 183 ? 42.710 -3.941 47.307 1.00 11.86 159 SER A O 1
ATOM 1409 N N . ASP A 1 184 ? 41.836 -5.380 45.791 1.00 7.65 160 ASP A N 1
ATOM 1410 C CA . ASP A 1 184 ? 40.614 -5.649 46.528 1.00 7.15 160 ASP A CA 1
ATOM 1411 C C . ASP A 1 184 ? 40.352 -7.138 46.805 1.00 7.52 160 ASP A C 1
ATOM 1412 O O . ASP A 1 184 ? 40.100 -7.532 47.950 1.00 7.26 160 ASP A O 1
ATOM 1417 N N . LEU A 1 185 ? 40.416 -7.964 45.762 1.00 6.05 161 LEU A N 1
ATOM 1418 C CA . LEU A 1 185 ? 39.966 -9.356 45.886 1.00 6.25 161 LEU A CA 1
ATOM 1419 C C . LEU A 1 185 ? 40.674 -10.175 46.943 1.00 5.73 161 LEU A C 1
ATOM 1420 O O . LEU A 1 185 ? 40.016 -10.901 47.714 1.00 6.46 161 LEU A O 1
ATOM 1425 N N . GLY A 1 186 ? 42.000 -10.071 46.993 1.00 5.56 162 GLY A N 1
ATOM 1426 C CA . GLY A 1 186 ? 42.778 -10.842 47.969 1.00 5.96 162 GLY A CA 1
ATOM 1427 C C . GLY A 1 186 ? 42.530 -10.415 49.399 1.00 5.75 162 GLY A C 1
ATOM 1428 O O . GLY A 1 186 ? 42.161 -11.245 50.241 1.00 6.42 162 GLY A O 1
ATOM 1429 N N . PRO A 1 187 ? 42.706 -9.118 49.689 1.00 5.43 163 PRO A N 1
ATOM 1430 C CA . PRO A 1 187 ? 42.445 -8.640 51.050 1.00 5.98 163 PRO A CA 1
ATOM 1431 C C . PRO A 1 187 ? 41.010 -8.935 51.526 1.00 5.21 163 PRO A C 1
ATOM 1432 O O . PRO A 1 187 ? 40.815 -9.321 52.679 1.00 5.36 163 PRO A O 1
ATOM 1436 N N . TYR A 1 188 ? 40.025 -8.789 50.653 1.00 5.20 164 TYR A N 1
ATOM 1437 C CA . TYR A 1 188 ? 38.645 -9.080 51.043 1.00 5.04 164 TYR A CA 1
ATOM 1438 C C . TYR A 1 188 ? 38.494 -10.566 51.328 1.00 5.12 164 TYR A C 1
ATOM 1439 O O . TYR A 1 188 ? 37.961 -10.962 52.357 1.00 4.90 164 TYR A O 1
ATOM 1448 N N . MET A 1 189 ? 38.964 -11.393 50.408 1.00 4.21 165 MET A N 1
ATOM 1449 C CA . MET A 1 189 ? 38.842 -12.832 50.594 1.00 4.53 165 MET A CA 1
ATOM 1450 C C . MET A 1 189 ? 39.516 -13.316 51.858 1.00 3.35 165 MET A C 1
ATOM 1451 O O . MET A 1 189 ? 38.938 -14.138 52.587 1.00 4.42 165 MET A O 1
ATOM 1456 N N . VAL A 1 190 ? 40.721 -12.818 52.134 1.00 3.62 166 VAL A N 1
ATOM 1457 C CA . VAL A 1 190 ? 41.486 -13.301 53.270 1.00 3.87 166 VAL A CA 1
ATOM 1458 C C . VAL A 1 190 ? 40.872 -12.814 54.575 1.00 3.34 166 VAL A C 1
ATOM 1459 O O . VAL A 1 190 ? 40.739 -13.600 55.525 1.00 4.33 166 VAL A O 1
ATOM 1463 N N . THR A 1 191 ? 40.466 -11.544 54.642 1.00 4.18 167 THR A N 1
ATOM 1464 C CA . THR A 1 191 ? 39.834 -11.050 55.861 1.00 3.42 167 THR A CA 1
ATOM 1465 C C . THR A 1 191 ? 38.509 -11.792 56.123 1.00 4.04 167 THR A C 1
ATOM 1466 O O . THR A 1 191 ? 38.184 -12.069 57.273 1.00 5.19 167 THR A O 1
ATOM 1470 N N . GLU A 1 192 ? 37.766 -12.142 55.069 1.00 3.64 168 GLU A N 1
ATOM 1471 C CA . GLU A 1 192 ? 36.533 -12.905 55.239 1.00 3.05 168 GLU A CA 1
ATOM 1472 C C . GLU A 1 192 ? 36.844 -14.313 55.739 1.00 3.42 168 GLU A C 1
ATOM 1473 O O . GLU A 1 192 ? 36.183 -14.825 56.639 1.00 4.59 168 GLU A O 1
ATOM 1479 N N . ALA A 1 193 ? 37.865 -14.933 55.156 1.00 3.44 169 ALA A N 1
ATOM 1480 C CA . ALA A 1 193 ? 38.240 -16.301 55.513 1.00 2.76 169 ALA A CA 1
ATOM 1481 C C . ALA A 1 193 ? 38.729 -16.417 56.946 1.00 3.52 169 ALA A C 1
ATOM 1482 O O . ALA A 1 193 ? 38.553 -17.473 57.569 1.00 3.86 169 ALA A O 1
ATOM 1484 N N . LEU A 1 194 ? 39.342 -15.336 57.441 1.00 3.37 170 LEU A N 1
ATOM 1485 C CA . LEU A 1 194 ? 39.972 -15.309 58.749 1.00 2.85 170 LEU A CA 1
ATOM 1486 C C . LEU A 1 194 ? 39.239 -14.485 59.799 1.00 2.95 170 LEU A C 1
ATOM 1487 O O . LEU A 1 194 ? 39.830 -14.081 60.818 1.00 4.10 170 LEU A O 1
ATOM 1492 N N . VAL A 1 195 ? 37.940 -14.292 59.594 1.00 2.67 171 VAL A N 1
ATOM 1493 C CA . VAL A 1 195 ? 37.100 -13.606 60.581 1.00 3.89 171 VAL A CA 1
ATOM 1494 C C . VAL A 1 195 ? 37.313 -14.103 62.027 1.00 3.70 171 VAL A C 1
ATOM 1495 O O . VAL A 1 195 ? 37.331 -13.284 62.942 1.00 3.79 171 VAL A O 1
ATOM 1499 N N . PRO A 1 196 ? 37.491 -15.418 62.244 1.00 3.35 172 PRO A N 1
ATOM 1500 C CA . PRO A 1 196 ? 37.737 -15.868 63.640 1.00 3.10 172 PRO A CA 1
ATOM 1501 C C . PRO A 1 196 ? 38.946 -15.242 64.321 1.00 4.52 172 PRO A C 1
ATOM 1502 O O . PRO A 1 196 ? 39.003 -15.235 65.560 1.00 5.36 172 PRO A O 1
ATOM 1506 N N . TYR A 1 197 ? 39.875 -14.711 63.532 1.00 3.82 173 TYR A N 1
ATOM 1507 C CA . TYR A 1 197 ? 41.122 -14.118 64.036 1.00 4.24 173 TYR A CA 1
ATOM 1508 C C . TYR A 1 197 ? 41.072 -12.605 64.116 1.00 5.04 173 TYR A C 1
ATOM 1509 O O . TYR A 1 197 ? 42.073 -11.976 64.456 1.00 7.12 173 TYR A O 1
ATOM 1518 N N . LYS A 1 198 ? 39.915 -12.010 63.858 1.00 4.01 174 LYS A N 1
ATOM 1519 C CA . LYS A 1 198 ? 39.846 -10.559 63.824 1.00 4.44 174 LYS A CA 1
ATOM 1520 C C . LYS A 1 198 ? 39.928 -9.892 65.181 1.00 4.63 174 LYS A C 1
ATOM 1521 O O . LYS A 1 198 ? 39.572 -10.473 66.214 1.00 6.41 174 LYS A O 1
ATOM 1527 N N . ASN A 1 199 ? 40.415 -8.657 65.149 1.00 5.25 175 ASN A N 1
ATOM 1528 C CA . ASN A 1 199 ? 40.463 -7.791 66.304 1.00 4.96 175 ASN A CA 1
ATOM 1529 C C . ASN A 1 199 ? 39.185 -6.934 66.316 1.00 5.61 175 ASN A C 1
ATOM 1530 O O . ASN A 1 199 ? 38.221 -7.206 65.559 1.00 7.64 175 ASN A O 1
ATOM 1535 N N . HIS A 1 200 ? 39.146 -5.909 67.159 1.00 5.77 176 HIS A N 1
ATOM 1536 C CA . HIS A 1 200 ? 37.941 -5.109 67.314 1.00 6.54 176 HIS A CA 1
ATOM 1537 C C . HIS A 1 200 ? 37.564 -4.222 66.110 1.00 5.79 176 HIS A C 1
ATOM 1538 O O . HIS A 1 200 ? 36.431 -3.739 66.019 1.00 9.07 176 HIS A O 1
ATOM 1545 N N . LEU A 1 201 ? 38.491 -4.009 65.193 1.00 5.49 177 LEU A N 1
ATOM 1546 C CA . LEU A 1 201 ? 38.194 -3.152 64.061 1.00 5.97 177 LEU A CA 1
ATOM 1547 C C . LEU A 1 201 ? 37.196 -3.774 63.107 1.00 6.19 177 LEU A C 1
ATOM 1548 O O . LEU A 1 201 ? 37.162 -4.985 62.934 1.00 6.62 177 LEU A O 1
ATOM 1553 N N . THR A 1 202 ? 36.400 -2.921 62.476 1.00 3.48 178 THR A N 1
ATOM 1554 C CA . THR A 1 202 ? 35.490 -3.359 61.428 1.00 3.05 178 THR A CA 1
ATOM 1555 C C . THR A 1 202 ? 36.134 -2.927 60.116 1.00 2.91 178 THR A C 1
ATOM 1556 O O . THR A 1 202 ? 36.437 -1.743 59.928 1.00 3.41 178 THR A O 1
ATOM 1560 N N A VAL A 1 203 ? 36.362 -3.889 59.219 0.50 2.69 179 VAL A N 1
ATOM 1561 N N B VAL A 1 203 ? 36.347 -3.875 59.208 0.50 2.84 179 VAL A N 1
ATOM 1562 C CA A VAL A 1 203 ? 36.946 -3.594 57.916 0.50 3.24 179 VAL A CA 1
ATOM 1563 C CA B VAL A 1 203 ? 36.990 -3.574 57.935 0.50 3.60 179 VAL A CA 1
ATOM 1564 C C A VAL A 1 203 ? 35.883 -3.657 56.830 0.50 2.79 179 VAL A C 1
ATOM 1565 C C B VAL A 1 203 ? 35.968 -3.712 56.796 0.50 3.10 179 VAL A C 1
ATOM 1566 O O A VAL A 1 203 ? 34.932 -4.452 56.897 0.50 3.42 179 VAL A O 1
ATOM 1567 O O B VAL A 1 203 ? 35.135 -4.623 56.795 0.50 4.31 179 VAL A O 1
ATOM 1574 N N . HIS A 1 204 ? 36.043 -2.782 55.847 1.00 2.59 180 HIS A N 1
ATOM 1575 C CA . HIS A 1 204 ? 35.129 -2.684 54.718 1.00 2.28 180 HIS A CA 1
ATOM 1576 C C . HIS A 1 204 ? 35.968 -2.587 53.443 1.00 2.00 180 HIS A C 1
ATOM 1577 O O . HIS A 1 204 ? 37.048 -2.002 53.444 1.00 2.86 180 HIS A O 1
ATOM 1584 N N . PHE A 1 205 ? 35.433 -3.124 52.352 1.00 2.33 181 PHE A N 1
ATOM 1585 C CA . PHE A 1 205 ? 36.118 -3.144 51.072 1.00 2.00 181 PHE A CA 1
ATOM 1586 C C . PHE A 1 205 ? 35.230 -2.536 50.016 1.00 2.39 181 PHE A C 1
ATOM 1587 O O . PHE A 1 205 ? 34.101 -2.984 49.820 1.00 5.13 181 PHE A O 1
ATOM 1595 N N . VAL A 1 206 ? 35.729 -1.474 49.401 1.00 2.00 182 VAL A N 1
ATOM 1596 C CA . VAL A 1 206 ? 35.018 -0.781 48.328 1.00 2.33 182 VAL A CA 1
ATOM 1597 C C . VAL A 1 206 ? 35.860 -0.931 47.073 1.00 2.91 182 VAL A C 1
ATOM 1598 O O . VAL A 1 206 ? 37.062 -0.689 47.091 1.00 3.25 182 VAL A O 1
ATOM 1602 N N . SER A 1 207 ? 35.230 -1.343 45.986 1.00 5.15 183 SER A N 1
ATOM 1603 C CA . SER A 1 207 ? 35.924 -1.583 44.721 1.00 6.24 183 SER A CA 1
ATOM 1604 C C . SER A 1 207 ? 35.203 -1.090 43.479 1.00 5.64 183 SER A C 1
ATOM 1605 O O . SER A 1 207 ? 35.837 -0.573 42.560 1.00 7.97 183 SER A O 1
ATOM 1608 N N . ASN A 1 208 ? 33.894 -1.238 43.426 1.00 4.53 184 ASN A N 1
ATOM 1609 C CA . ASN A 1 208 ? 33.164 -0.875 42.234 1.00 3.91 184 ASN A CA 1
ATOM 1610 C C . ASN A 1 208 ? 33.187 0.626 42.008 1.00 5.05 184 ASN A C 1
ATOM 1611 O O . ASN A 1 208 ? 33.081 1.379 42.962 1.00 4.92 184 ASN A O 1
ATOM 1616 N N . VAL A 1 209 ? 33.324 1.062 40.760 1.00 3.99 185 VAL A N 1
ATOM 1617 C CA . VAL A 1 209 ? 33.178 2.500 40.464 1.00 4.16 185 VAL A CA 1
ATOM 1618 C C . VAL A 1 209 ? 31.698 2.871 40.578 1.00 4.99 185 VAL A C 1
ATOM 1619 O O . VAL A 1 209 ? 31.370 4.042 40.758 1.00 5.32 185 VAL A O 1
ATOM 1623 N N . ASP A 1 210 ? 30.798 1.884 40.460 1.00 4.09 186 ASP A N 1
ATOM 1624 C CA . ASP A 1 210 ? 29.375 2.134 40.704 1.00 4.02 186 ASP A CA 1
ATOM 1625 C C . ASP A 1 210 ? 29.285 2.834 42.062 1.00 3.45 186 ASP A C 1
ATOM 1626 O O . ASP A 1 210 ? 29.701 2.270 43.071 1.00 3.95 186 ASP A O 1
ATOM 1631 N N . GLY A 1 211 ? 28.707 4.039 42.085 1.00 3.93 187 GLY A N 1
ATOM 1632 C CA . GLY A 1 211 ? 28.646 4.873 43.299 1.00 3.43 187 GLY A CA 1
ATOM 1633 C C . GLY A 1 211 ? 27.934 4.244 44.482 1.00 3.59 187 GLY A C 1
ATOM 1634 O O . GLY A 1 211 ? 28.122 4.665 45.622 1.00 5.04 187 GLY A O 1
ATOM 1635 N N . THR A 1 212 ? 27.114 3.245 44.201 1.00 3.61 188 THR A N 1
ATOM 1636 C CA . THR A 1 212 ? 26.438 2.492 45.244 1.00 4.58 188 THR A CA 1
ATOM 1637 C C . THR A 1 212 ? 27.429 1.914 46.252 1.00 4.00 188 THR A C 1
ATOM 1638 O O . THR A 1 212 ? 27.169 1.891 47.455 1.00 3.96 188 THR A O 1
ATOM 1642 N N . HIS A 1 213 ? 28.563 1.431 45.764 1.00 4.53 189 HIS A N 1
ATOM 1643 C CA . HIS A 1 213 ? 29.499 0.719 46.634 1.00 4.04 189 HIS A CA 1
ATOM 1644 C C . HIS A 1 213 ? 30.035 1.608 47.743 1.00 5.02 189 HIS A C 1
ATOM 1645 O O . HIS A 1 213 ? 29.909 1.286 48.934 1.00 5.31 189 HIS A O 1
ATOM 1652 N N . MET A 1 214 ? 30.568 2.753 47.361 1.00 4.94 190 MET A N 1
ATOM 1653 C CA . MET A 1 214 ? 31.046 3.704 48.352 1.00 4.94 190 MET A CA 1
ATOM 1654 C C . MET A 1 214 ? 29.881 4.329 49.155 1.00 5.00 190 MET A C 1
ATOM 1655 O O . MET A 1 214 ? 29.989 4.486 50.360 1.00 5.91 190 MET A O 1
ATOM 1660 N N . ALA A 1 215 ? 28.775 4.664 48.497 1.00 5.23 191 ALA A N 1
ATOM 1661 C CA . ALA A 1 215 ? 27.643 5.291 49.177 1.00 5.28 191 ALA A CA 1
ATOM 1662 C C . ALA A 1 215 ? 27.122 4.440 50.326 1.00 4.81 191 ALA A C 1
ATOM 1663 O O . ALA A 1 215 ? 26.900 4.937 51.428 1.00 5.08 191 ALA A O 1
ATOM 1665 N N . GLU A 1 216 ? 26.917 3.155 50.077 1.00 4.61 192 GLU A N 1
ATOM 1666 C CA . GLU A 1 216 ? 26.396 2.276 51.127 1.00 4.13 192 GLU A CA 1
ATOM 1667 C C . GLU A 1 216 ? 27.418 2.087 52.247 1.00 5.62 192 GLU A C 1
ATOM 1668 O O . GLU A 1 216 ? 27.050 1.969 53.408 1.00 7.08 192 GLU A O 1
ATOM 1674 N N . THR A 1 217 ? 28.699 2.077 51.907 1.00 4.97 193 THR A N 1
ATOM 1675 C CA . THR A 1 217 ? 29.738 1.937 52.916 1.00 6.17 193 THR A CA 1
ATOM 1676 C C . THR A 1 217 ? 29.804 3.158 53.824 1.00 6.25 193 THR A C 1
ATOM 1677 O O . THR A 1 217 ? 29.869 3.033 55.047 1.00 7.27 193 THR A O 1
ATOM 1681 N N . LEU A 1 218 ? 29.775 4.342 53.221 1.00 5.96 194 LEU A N 1
ATOM 1682 C CA . LEU A 1 218 ? 29.865 5.575 53.996 1.00 6.26 194 LEU A CA 1
ATOM 1683 C C . LEU A 1 218 ? 28.711 5.755 54.968 1.00 6.79 194 LEU A C 1
ATOM 1684 O O . LEU A 1 218 ? 28.893 6.375 56.019 1.00 8.63 194 LEU A O 1
ATOM 1689 N N A LYS A 1 219 ? 27.535 5.218 54.629 0.50 6.42 195 LYS A N 1
ATOM 1690 N N B LYS A 1 219 ? 27.527 5.232 54.648 0.50 7.89 195 LYS A N 1
ATOM 1691 C CA A LYS A 1 219 ? 26.375 5.281 55.522 0.50 6.48 195 LYS A CA 1
ATOM 1692 C CA B LYS A 1 219 ? 26.404 5.379 55.571 0.50 9.03 195 LYS A CA 1
ATOM 1693 C C A LYS A 1 219 ? 26.609 4.512 56.824 0.50 7.29 195 LYS A C 1
ATOM 1694 C C B LYS A 1 219 ? 26.557 4.470 56.807 0.50 8.87 195 LYS A C 1
ATOM 1695 O O A LYS A 1 219 ? 25.951 4.776 57.831 0.50 8.99 195 LYS A O 1
ATOM 1696 O O B LYS A 1 219 ? 25.773 4.582 57.750 0.50 10.22 195 LYS A O 1
ATOM 1707 N N . ASN A 1 220 ? 27.556 3.577 56.799 1.00 8.94 196 ASN A N 1
ATOM 1708 C CA . ASN A 1 220 ? 27.835 2.687 57.942 1.00 9.58 196 ASN A CA 1
ATOM 1709 C C . ASN A 1 220 ? 29.039 3.081 58.800 1.00 9.18 196 ASN A C 1
ATOM 1710 O O . ASN A 1 220 ? 29.337 2.407 59.786 1.00 10.05 196 ASN A O 1
ATOM 1715 N N . VAL A 1 221 ? 29.725 4.163 58.434 1.00 7.48 197 VAL A N 1
ATOM 1716 C CA . VAL A 1 221 ? 30.906 4.604 59.167 1.00 7.74 197 VAL A CA 1
ATOM 1717 C C . VAL A 1 221 ? 30.819 6.089 59.515 1.00 7.59 197 VAL A C 1
ATOM 1718 O O . VAL A 1 221 ? 29.990 6.816 58.950 1.00 8.98 197 VAL A O 1
ATOM 1722 N N A ASP A 1 222 ? 31.682 6.510 60.447 0.50 8.16 198 ASP A N 1
ATOM 1723 N N B ASP A 1 222 ? 31.663 6.518 60.448 0.50 7.80 198 ASP A N 1
ATOM 1724 C CA A ASP A 1 222 ? 31.748 7.882 60.992 0.50 8.99 198 ASP A CA 1
ATOM 1725 C CA B ASP A 1 222 ? 31.695 7.903 60.899 0.50 8.40 198 ASP A CA 1
ATOM 1726 C C A ASP A 1 222 ? 33.086 8.536 60.625 0.50 8.04 198 ASP A C 1
ATOM 1727 C C B ASP A 1 222 ? 33.052 8.520 60.567 0.50 7.66 198 ASP A C 1
ATOM 1728 O O A ASP A 1 222 ? 34.142 7.938 60.844 0.50 7.04 198 ASP A O 1
ATOM 1729 O O B ASP A 1 222 ? 34.088 7.884 60.758 0.50 6.97 198 ASP A O 1
ATOM 1738 N N . PRO A 1 223 ? 33.061 9.769 60.069 1.00 7.35 199 PRO A N 1
ATOM 1739 C CA . PRO A 1 223 ? 34.344 10.398 59.707 1.00 6.78 199 PRO A CA 1
ATOM 1740 C C . PRO A 1 223 ? 35.399 10.500 60.820 1.00 6.10 199 PRO A C 1
ATOM 1741 O O . PRO A 1 223 ? 36.589 10.399 60.534 1.00 7.35 199 PRO A O 1
ATOM 1745 N N . GLU A 1 224 ? 34.966 10.645 62.068 1.00 5.77 200 GLU A N 1
ATOM 1746 C CA . GLU A 1 224 ? 35.885 10.818 63.182 1.00 5.46 200 GLU A CA 1
ATOM 1747 C C . GLU A 1 224 ? 36.660 9.558 63.547 1.00 5.27 200 GLU A C 1
ATOM 1748 O O . GLU A 1 224 ? 37.721 9.638 64.167 1.00 4.72 200 GLU A O 1
ATOM 1754 N N . THR A 1 225 ? 36.133 8.402 63.155 1.00 5.09 201 THR A N 1
ATOM 1755 C CA . THR A 1 225 ? 36.719 7.127 63.576 1.00 5.34 201 THR A CA 1
ATOM 1756 C C . THR A 1 225 ? 37.026 6.159 62.440 1.00 6.47 201 THR A C 1
ATOM 1757 O O . THR A 1 225 ? 37.226 4.963 62.681 1.00 5.06 201 THR A O 1
ATOM 1761 N N . THR A 1 226 ? 37.101 6.658 61.213 1.00 4.00 202 THR A N 1
ATOM 1762 C CA . THR A 1 226 ? 37.370 5.798 60.060 1.00 3.61 202 THR A CA 1
ATOM 1763 C C . THR A 1 226 ? 38.692 6.137 59.379 1.00 4.66 202 THR A C 1
ATOM 1764 O O . THR A 1 226 ? 38.999 7.293 59.130 1.00 5.81 202 THR A O 1
ATOM 1768 N N . LEU A 1 227 ? 39.457 5.088 59.080 1.00 4.35 203 LEU A N 1
ATOM 1769 C CA . LEU A 1 227 ? 40.714 5.175 58.332 1.00 4.13 203 LEU A CA 1
ATOM 1770 C C . LEU A 1 227 ? 40.509 4.552 56.967 1.00 3.89 203 LEU A C 1
ATOM 1771 O O . LEU A 1 227 ? 40.032 3.409 56.871 1.00 4.80 203 LEU A O 1
ATOM 1776 N N . PHE A 1 228 ? 40.840 5.291 55.917 1.00 3.49 204 PHE A N 1
ATOM 1777 C CA . PHE A 1 228 ? 40.751 4.802 54.551 1.00 3.84 204 PHE A CA 1
ATOM 1778 C C . PHE A 1 228 ? 42.141 4.430 54.034 1.00 4.69 204 PHE A C 1
ATOM 1779 O O . PHE A 1 228 ? 43.111 5.163 54.245 1.00 5.98 204 PHE A O 1
ATOM 1787 N N . LEU A 1 229 ? 42.225 3.300 53.334 1.00 4.49 205 LEU A N 1
ATOM 1788 C CA . LEU A 1 229 ? 43.444 2.888 52.655 1.00 4.22 205 LEU A CA 1
ATOM 1789 C C . LEU A 1 229 ? 43.148 2.996 51.156 1.00 5.60 205 LEU A C 1
ATOM 1790 O O . LEU A 1 229 ? 42.219 2.362 50.651 1.00 5.92 205 LEU A O 1
ATOM 1795 N N . VAL A 1 230 ? 43.930 3.793 50.451 1.00 4.38 206 VAL A N 1
ATOM 1796 C CA . VAL A 1 230 ? 43.760 3.979 49.012 1.00 4.03 206 VAL A CA 1
ATOM 1797 C C . VAL A 1 230 ? 44.828 3.120 48.348 1.00 4.18 206 VAL A C 1
ATOM 1798 O O . VAL A 1 230 ? 46.024 3.459 48.393 1.00 3.95 206 VAL A O 1
ATOM 1802 N N . ALA A 1 231 ? 44.392 2.001 47.754 1.00 3.77 207 ALA A N 1
ATOM 1803 C CA . ALA A 1 231 ? 45.292 0.994 47.191 1.00 5.23 207 ALA A CA 1
ATOM 1804 C C . ALA A 1 231 ? 45.374 1.122 45.692 1.00 6.35 207 ALA A C 1
ATOM 1805 O O . ALA A 1 231 ? 44.473 0.692 44.970 1.00 8.57 207 ALA A O 1
ATOM 1807 N N . SER A 1 232 ? 46.449 1.747 45.227 1.00 6.09 208 SER A N 1
ATOM 1808 C CA . SER A 1 232 ? 46.691 1.967 43.800 1.00 6.70 208 SER A CA 1
ATOM 1809 C C . SER A 1 232 ? 48.174 2.268 43.592 1.00 7.10 208 SER A C 1
ATOM 1810 O O . SER A 1 232 ? 48.667 3.295 44.067 1.00 6.41 208 SER A O 1
ATOM 1813 N N . LYS A 1 233 ? 48.884 1.386 42.891 1.00 8.19 209 LYS A N 1
ATOM 1814 C CA . LYS A 1 233 ? 50.314 1.598 42.690 1.00 8.51 209 LYS A CA 1
ATOM 1815 C C . LYS A 1 233 ? 50.602 2.952 42.042 1.00 8.35 209 LYS A C 1
ATOM 1816 O O . LYS A 1 233 ? 51.474 3.690 42.503 1.00 8.64 209 LYS A O 1
ATOM 1822 N N . THR A 1 234 ? 49.855 3.271 40.983 1.00 9.22 210 THR A N 1
ATOM 1823 C CA . THR A 1 234 ? 50.043 4.526 40.244 1.00 9.65 210 THR A CA 1
ATOM 1824 C C . THR A 1 234 ? 49.401 5.746 40.916 1.00 9.52 210 THR A C 1
ATOM 1825 O O . THR A 1 234 ? 49.802 6.880 40.684 1.00 10.10 210 THR A O 1
ATOM 1829 N N . PHE A 1 235 ? 48.408 5.486 41.750 1.00 7.91 211 PHE A N 1
ATOM 1830 C CA . PHE A 1 235 ? 47.592 6.499 42.403 1.00 7.63 211 PHE A CA 1
ATOM 1831 C C . PHE A 1 235 ? 46.821 7.327 41.349 1.00 7.42 211 PHE A C 1
ATOM 1832 O O . PHE A 1 235 ? 46.422 8.467 41.606 1.00 8.09 211 PHE A O 1
ATOM 1840 N N . THR A 1 236 ? 46.601 6.733 40.177 1.00 8.17 212 THR A N 1
ATOM 1841 C CA . THR A 1 236 ? 45.808 7.367 39.125 1.00 9.22 212 THR A CA 1
ATOM 1842 C C . THR A 1 236 ? 44.701 6.439 38.583 1.00 10.16 212 THR A C 1
ATOM 1843 O O . THR A 1 236 ? 43.966 6.831 37.685 1.00 11.31 212 THR A O 1
ATOM 1847 N N . THR A 1 237 ? 44.570 5.230 39.145 1.00 8.45 213 THR A N 1
ATOM 1848 C CA . THR A 1 237 ? 43.543 4.262 38.728 1.00 8.87 213 THR A CA 1
ATOM 1849 C C . THR A 1 237 ? 42.175 4.945 38.763 1.00 9.36 213 THR A C 1
ATOM 1850 O O . THR A 1 237 ? 41.754 5.412 39.809 1.00 8.48 213 THR A O 1
ATOM 1854 N N . GLN A 1 238 ? 41.475 5.006 37.639 1.00 9.06 214 GLN A N 1
ATOM 1855 C CA . GLN A 1 238 ? 40.208 5.740 37.596 1.00 10.26 214 GLN A CA 1
ATOM 1856 C C . GLN A 1 238 ? 39.191 5.349 38.650 1.00 8.59 214 GLN A C 1
ATOM 1857 O O . GLN A 1 238 ? 38.678 6.207 39.370 1.00 8.85 214 GLN A O 1
ATOM 1863 N N . GLU A 1 239 ? 38.901 4.063 38.782 1.00 6.49 215 GLU A N 1
ATOM 1864 C CA . GLU A 1 239 ? 37.860 3.641 39.710 1.00 6.58 215 GLU A CA 1
ATOM 1865 C C . GLU A 1 239 ? 38.250 3.950 41.146 1.00 7.13 215 GLU A C 1
ATOM 1866 O O . GLU A 1 239 ? 37.488 4.545 41.905 1.00 7.11 215 GLU A O 1
ATOM 1872 N N . THR A 1 240 ? 39.452 3.537 41.515 1.00 5.80 216 THR A N 1
ATOM 1873 C CA . THR A 1 240 ? 39.932 3.733 42.860 1.00 5.17 216 THR A CA 1
ATOM 1874 C C . THR A 1 240 ? 40.021 5.192 43.251 1.00 5.28 216 THR A C 1
ATOM 1875 O O . THR A 1 240 ? 39.612 5.556 44.360 1.00 5.58 216 THR A O 1
ATOM 1879 N N . MET A 1 241 ? 40.533 6.027 42.359 1.00 5.20 217 MET A N 1
ATOM 1880 C CA . MET A 1 241 ? 40.674 7.441 42.693 1.00 5.57 217 MET A CA 1
ATOM 1881 C C . MET A 1 241 ? 39.326 8.140 42.710 1.00 6.14 217 MET A C 1
ATOM 1882 O O . MET A 1 241 ? 39.128 9.048 43.509 1.00 6.86 217 MET A O 1
ATOM 1887 N N . THR A 1 242 ? 38.384 7.723 41.863 1.00 6.13 218 THR A N 1
ATOM 1888 C CA . THR A 1 242 ? 37.020 8.276 41.924 1.00 5.33 218 THR A CA 1
ATOM 1889 C C . THR A 1 242 ? 36.431 7.975 43.310 1.00 6.22 218 THR A C 1
ATOM 1890 O O . THR A 1 242 ? 35.877 8.843 43.981 1.00 5.36 218 THR A O 1
ATOM 1894 N N . ASN A 1 243 ? 36.559 6.725 43.745 1.00 4.45 219 ASN A N 1
ATOM 1895 C CA . ASN A 1 243 ? 36.132 6.336 45.072 1.00 4.44 219 ASN A CA 1
ATOM 1896 C C . ASN A 1 243 ? 36.847 7.094 46.191 1.00 5.04 219 ASN A C 1
ATOM 1897 O O . ASN A 1 243 ? 36.215 7.513 47.150 1.00 4.66 219 ASN A O 1
ATOM 1902 N N . ALA A 1 244 ? 38.158 7.244 46.063 1.00 4.95 220 ALA A N 1
ATOM 1903 C CA . ALA A 1 244 ? 38.960 7.927 47.078 1.00 6.12 220 ALA A CA 1
ATOM 1904 C C . ALA A 1 244 ? 38.539 9.375 47.214 1.00 6.04 220 ALA A C 1
ATOM 1905 O O . ALA A 1 244 ? 38.428 9.889 48.331 1.00 5.50 220 ALA A O 1
ATOM 1907 N N . HIS A 1 245 ? 38.309 10.034 46.088 1.00 5.31 221 HIS A N 1
ATOM 1908 C CA . HIS A 1 245 ? 37.876 11.432 46.119 1.00 4.97 221 HIS A CA 1
ATOM 1909 C C . HIS A 1 245 ? 36.476 11.593 46.690 1.00 5.73 221 HIS A C 1
ATOM 1910 O O . HIS A 1 245 ? 36.200 12.568 47.394 1.00 5.18 221 HIS A O 1
ATOM 1917 N N . THR A 1 246 ? 35.587 10.648 46.417 1.00 5.26 222 THR A N 1
ATOM 1918 C CA . THR A 1 246 ? 34.259 10.683 47.033 1.00 4.15 222 THR A CA 1
ATOM 1919 C C . THR A 1 246 ? 34.408 10.553 48.565 1.00 5.24 222 THR A C 1
ATOM 1920 O O . THR A 1 246 ? 33.752 11.270 49.331 1.00 4.94 222 THR A O 1
ATOM 1924 N N . ALA A 1 247 ? 35.260 9.638 49.019 1.00 4.08 223 ALA A N 1
ATOM 1925 C CA . ALA A 1 247 ? 35.480 9.475 50.447 1.00 3.94 223 ALA A CA 1
ATOM 1926 C C . ALA A 1 247 ? 36.110 10.740 51.071 1.00 4.67 223 ALA A C 1
ATOM 1927 O O . ALA A 1 247 ? 35.758 11.141 52.179 1.00 5.27 223 ALA A O 1
ATOM 1929 N N A ARG A 1 248 ? 37.044 11.348 50.347 0.50 4.83 224 ARG A N 1
ATOM 1930 N N B ARG A 1 248 ? 37.049 11.356 50.360 0.50 4.70 224 ARG A N 1
ATOM 1931 C CA A ARG A 1 248 ? 37.724 12.544 50.822 0.50 4.95 224 ARG A CA 1
ATOM 1932 C CA B ARG A 1 248 ? 37.708 12.547 50.882 0.50 4.67 224 ARG A CA 1
ATOM 1933 C C A ARG A 1 248 ? 36.720 13.688 50.982 0.50 5.34 224 ARG A C 1
ATOM 1934 C C B ARG A 1 248 ? 36.708 13.697 50.996 0.50 5.21 224 ARG A C 1
ATOM 1935 O O A ARG A 1 248 ? 36.752 14.420 51.973 0.50 5.03 224 ARG A O 1
ATOM 1936 O O B ARG A 1 248 ? 36.729 14.448 51.973 0.50 4.89 224 ARG A O 1
ATOM 1951 N N . ASP A 1 249 ? 35.832 13.830 50.005 1.00 5.93 225 ASP A N 1
ATOM 1952 C CA . ASP A 1 249 ? 34.807 14.879 50.035 1.00 6.74 225 ASP A CA 1
ATOM 1953 C C . ASP A 1 249 ? 33.896 14.695 51.255 1.00 6.12 225 ASP A C 1
ATOM 1954 O O . ASP A 1 249 ? 33.584 15.645 51.965 1.00 6.73 225 ASP A O 1
ATOM 1959 N N . TRP A 1 250 ? 33.467 13.457 51.475 1.00 5.70 226 TRP A N 1
ATOM 1960 C CA . TRP A 1 250 ? 32.614 13.107 52.611 1.00 5.08 226 TRP A CA 1
ATOM 1961 C C . TRP A 1 250 ? 33.297 13.396 53.930 1.00 5.22 226 TRP A C 1
ATOM 1962 O O . TRP A 1 250 ? 32.690 13.969 54.835 1.00 5.26 226 TRP A O 1
ATOM 1973 N N . PHE A 1 251 ? 34.569 13.022 54.023 1.00 4.61 227 PHE A N 1
ATOM 1974 C CA . PHE A 1 251 ? 35.357 13.243 55.224 1.00 3.97 227 PHE A CA 1
ATOM 1975 C C . PHE A 1 251 ? 35.480 14.738 55.515 1.00 4.84 227 PHE A C 1
ATOM 1976 O O . PHE A 1 251 ? 35.254 15.180 56.658 1.00 4.80 227 PHE A O 1
ATOM 1984 N N . LEU A 1 252 ? 35.827 15.514 54.487 1.00 4.67 228 LEU A N 1
ATOM 1985 C CA . LEU A 1 252 ? 36.010 16.957 54.652 1.00 5.20 228 LEU A CA 1
ATOM 1986 C C . LEU A 1 252 ? 34.727 17.723 54.947 1.00 7.12 228 LEU A C 1
ATOM 1987 O O . LEU A 1 252 ? 34.781 18.796 55.570 1.00 6.30 228 LEU A O 1
ATOM 1992 N N A LYS A 1 253 ? 33.586 17.180 54.526 0.50 7.02 229 LYS A N 1
ATOM 1993 N N B LYS A 1 253 ? 33.573 17.212 54.520 0.50 7.05 229 LYS A N 1
ATOM 1994 C CA A LYS A 1 253 ? 32.308 17.811 54.822 0.50 8.09 229 LYS A CA 1
ATOM 1995 C CA B LYS A 1 253 ? 32.315 17.881 54.868 0.50 8.00 229 LYS A CA 1
ATOM 1996 C C A LYS A 1 253 ? 32.148 17.868 56.350 0.50 7.84 229 LYS A C 1
ATOM 1997 C C B LYS A 1 253 ? 32.198 17.914 56.385 0.50 7.86 229 LYS A C 1
ATOM 1998 O O A LYS A 1 253 ? 31.555 18.812 56.887 0.50 7.77 229 LYS A O 1
ATOM 1999 O O B LYS A 1 253 ? 31.680 18.882 56.954 0.50 7.63 229 LYS A O 1
ATOM 2010 N N . ALA A 1 254 ? 32.702 16.864 57.039 1.00 6.35 230 ALA A N 1
ATOM 2011 C CA . ALA A 1 254 ? 32.669 16.780 58.503 1.00 6.99 230 ALA A CA 1
ATOM 2012 C C . ALA A 1 254 ? 33.872 17.421 59.201 1.00 6.73 230 ALA A C 1
ATOM 2013 O O . ALA A 1 254 ? 33.701 18.126 60.203 1.00 8.95 230 ALA A O 1
ATOM 2015 N N . ALA A 1 255 ? 35.074 17.203 58.667 1.00 5.67 231 ALA A N 1
ATOM 2016 C CA . ALA A 1 255 ? 36.317 17.653 59.304 1.00 5.49 231 ALA A CA 1
ATOM 2017 C C . ALA A 1 255 ? 36.700 19.078 58.985 1.00 5.60 231 ALA A C 1
ATOM 2018 O O . ALA A 1 255 ? 37.366 19.725 59.786 1.00 7.15 231 ALA A O 1
ATOM 2020 N N . GLY A 1 256 ? 36.330 19.534 57.795 1.00 6.31 232 GLY A N 1
ATOM 2021 C CA . GLY A 1 256 ? 36.597 20.910 57.360 1.00 7.39 232 GLY A CA 1
ATOM 2022 C C . GLY A 1 256 ? 38.002 21.164 56.849 1.00 8.98 232 GLY A C 1
ATOM 2023 O O . GLY A 1 256 ? 38.215 21.343 55.651 1.00 12.99 232 GLY A O 1
ATOM 2024 N N . ASP A 1 257 ? 38.960 21.182 57.761 1.00 9.05 233 ASP A N 1
ATOM 2025 C CA . ASP A 1 257 ? 40.357 21.460 57.424 1.00 9.34 233 ASP A CA 1
ATOM 2026 C C . ASP A 1 257 ? 41.037 20.277 56.714 1.00 8.86 233 ASP A C 1
ATOM 2027 O O . ASP A 1 257 ? 41.079 19.170 57.245 1.00 6.72 233 ASP A O 1
ATOM 2032 N N . GLU A 1 258 ? 41.571 20.529 55.516 1.00 8.88 234 GLU A N 1
ATOM 2033 C CA . GLU A 1 258 ? 42.313 19.524 54.749 1.00 10.61 234 GLU A CA 1
ATOM 2034 C C . GLU A 1 258 ? 43.473 18.897 55.502 1.00 8.39 234 GLU A C 1
ATOM 2035 O O . GLU A 1 258 ? 43.869 17.769 55.194 1.00 8.28 234 GLU A O 1
ATOM 2041 N N . ALA A 1 259 ? 44.036 19.619 56.469 1.00 7.31 235 ALA A N 1
ATOM 2042 C CA . ALA A 1 259 ? 45.136 19.086 57.263 1.00 8.10 235 ALA A CA 1
ATOM 2043 C C . ALA A 1 259 ? 44.745 17.766 57.931 1.00 7.25 235 ALA A C 1
ATOM 2044 O O . ALA A 1 259 ? 45.599 16.908 58.175 1.00 9.83 235 ALA A O 1
ATOM 2046 N N . HIS A 1 260 ? 43.452 17.601 58.205 1.00 5.80 236 HIS A N 1
ATOM 2047 C CA . HIS A 1 260 ? 42.956 16.411 58.881 1.00 5.42 236 HIS A CA 1
ATOM 2048 C C . HIS A 1 260 ? 42.958 15.148 58.022 1.00 5.42 236 HIS A C 1
ATOM 2049 O O . HIS A 1 260 ? 42.859 14.042 58.557 1.00 4.78 236 HIS A O 1
ATOM 2056 N N . VAL A 1 261 ? 43.073 15.288 56.703 1.00 3.98 237 VAL A N 1
ATOM 2057 C CA . VAL A 1 261 ? 43.130 14.123 55.813 1.00 3.64 237 VAL A CA 1
ATOM 2058 C C . VAL A 1 261 ? 44.250 13.166 56.241 1.00 4.08 237 VAL A C 1
ATOM 2059 O O . VAL A 1 261 ? 44.084 11.940 56.184 1.00 3.93 237 VAL A O 1
ATOM 2063 N N . ALA A 1 262 ? 45.377 13.724 56.679 1.00 4.20 238 ALA A N 1
ATOM 2064 C CA . ALA A 1 262 ? 46.535 12.922 57.070 1.00 4.73 238 ALA A CA 1
ATOM 2065 C C . ALA A 1 262 ? 46.292 11.967 58.231 1.00 5.26 238 ALA A C 1
ATOM 2066 O O . ALA A 1 262 ? 47.033 11.015 58.383 1.00 5.68 238 ALA A O 1
ATOM 2068 N N . LYS A 1 263 ? 45.282 12.219 59.057 1.00 4.19 239 LYS A N 1
ATOM 2069 C CA . LYS A 1 263 ? 44.958 11.318 60.153 1.00 4.90 239 LYS A CA 1
ATOM 2070 C C . LYS A 1 263 ? 43.944 10.238 59.745 1.00 5.29 239 LYS A C 1
ATOM 2071 O O . LYS A 1 263 ? 43.674 9.337 60.522 1.00 6.31 239 LYS A O 1
ATOM 2077 N N . HIS A 1 264 ? 43.401 10.313 58.533 1.00 3.14 240 HIS A N 1
ATOM 2078 C CA . HIS A 1 264 ? 42.331 9.399 58.114 1.00 3.73 240 HIS A CA 1
ATOM 2079 C C . HIS A 1 264 ? 42.502 8.685 56.781 1.00 4.66 240 HIS A C 1
ATOM 2080 O O . HIS A 1 264 ? 41.639 7.904 56.384 1.00 5.00 240 HIS A O 1
ATOM 2087 N N . PHE A 1 265 ? 43.609 8.952 56.105 1.00 4.21 241 PHE A N 1
ATOM 2088 C CA . PHE A 1 265 ? 43.905 8.331 54.822 1.00 4.24 241 PHE A CA 1
ATOM 2089 C C . PHE A 1 265 ? 45.359 7.882 54.762 1.00 5.00 241 PHE A C 1
ATOM 2090 O O . PHE A 1 265 ? 46.255 8.610 55.168 1.00 4.71 241 PHE A O 1
ATOM 2098 N N . ALA A 1 266 ? 45.565 6.662 54.253 1.00 3.73 242 ALA A N 1
ATOM 2099 C CA . ALA A 1 266 ? 46.890 6.103 54.000 1.00 3.72 242 ALA A CA 1
ATOM 2100 C C . ALA A 1 266 ? 46.864 5.574 52.575 1.00 4.36 242 ALA A C 1
ATOM 2101 O O . ALA A 1 266 ? 45.794 5.372 51.990 1.00 5.53 242 ALA A O 1
ATOM 2103 N N . ALA A 1 267 ? 48.048 5.348 52.013 1.00 4.29 243 ALA A N 1
ATOM 2104 C CA . ALA A 1 267 ? 48.175 4.911 50.631 1.00 3.41 243 ALA A CA 1
ATOM 2105 C C . ALA A 1 267 ? 49.042 3.674 50.493 1.00 3.69 243 ALA A C 1
ATOM 2106 O O . ALA A 1 267 ? 50.075 3.549 51.148 1.00 4.49 243 ALA A O 1
ATOM 2108 N N . LEU A 1 268 ? 48.602 2.765 49.621 1.00 3.50 244 LEU A N 1
ATOM 2109 C CA . LEU A 1 268 ? 49.378 1.568 49.269 1.00 4.73 244 LEU A CA 1
ATOM 2110 C C . LEU A 1 268 ? 49.724 1.908 47.834 1.00 4.76 244 LEU A C 1
ATOM 2111 O O . LEU A 1 268 ? 48.932 1.699 46.912 1.00 4.90 244 LEU A O 1
ATOM 2116 N N . SER A 1 269 ? 50.916 2.469 47.657 1.00 4.26 245 SER A N 1
ATOM 2117 C CA . SER A 1 269 ? 51.300 3.056 46.378 1.00 4.67 245 SER A CA 1
ATOM 2118 C C . SER A 1 269 ? 52.770 3.373 46.340 1.00 4.80 245 SER A C 1
ATOM 2119 O O . SER A 1 269 ? 53.465 3.268 47.355 1.00 6.32 245 SER A O 1
ATOM 2122 N N . THR A 1 270 ? 53.248 3.742 45.151 1.00 6.21 246 THR A N 1
ATOM 2123 C CA . THR A 1 270 ? 54.614 4.217 44.993 1.00 6.61 246 THR A CA 1
ATOM 2124 C C . THR A 1 270 ? 54.664 5.654 44.451 1.00 7.60 246 THR A C 1
ATOM 2125 O O . THR A 1 270 ? 55.752 6.201 44.279 1.00 9.06 246 THR A O 1
ATOM 2129 N N . ASN A 1 271 ? 53.507 6.273 44.197 1.00 5.34 247 ASN A N 1
ATOM 2130 C CA . ASN A 1 271 ? 53.460 7.624 43.635 1.00 5.87 247 ASN A CA 1
ATOM 2131 C C . ASN A 1 271 ? 53.396 8.668 44.744 1.00 6.06 247 ASN A C 1
ATOM 2132 O O . ASN A 1 271 ? 52.346 9.211 45.046 1.00 6.35 247 ASN A O 1
ATOM 2137 N N . GLY A 1 272 ? 54.546 8.932 45.348 1.00 6.42 248 GLY A N 1
ATOM 2138 C CA . GLY A 1 272 ? 54.635 9.861 46.457 1.00 6.31 248 GLY A CA 1
ATOM 2139 C C . GLY A 1 272 ? 54.124 11.258 46.164 1.00 5.28 248 GLY A C 1
ATOM 2140 O O . GLY A 1 272 ? 53.511 11.885 47.021 1.00 6.24 248 GLY A O 1
ATOM 2141 N N . LYS A 1 273 ? 54.376 11.749 44.958 1.00 5.90 249 LYS A N 1
ATOM 2142 C CA . LYS A 1 273 ? 53.922 13.087 44.583 1.00 5.60 249 LYS A CA 1
ATOM 2143 C C . LYS A 1 273 ? 52.390 13.168 44.633 1.00 5.29 249 LYS A C 1
ATOM 2144 O O . LYS A 1 273 ? 51.835 14.067 45.267 1.00 5.34 249 LYS A O 1
ATOM 2150 N N . ALA A 1 274 ? 51.714 12.221 43.986 1.00 4.68 250 ALA A N 1
ATOM 2151 C CA . ALA A 1 274 ? 50.245 12.199 43.976 1.00 4.77 250 ALA A CA 1
ATOM 2152 C C . ALA A 1 274 ? 49.658 11.912 45.361 1.00 5.28 250 ALA A C 1
ATOM 2153 O O . ALA A 1 274 ? 48.610 12.459 45.728 1.00 5.28 250 ALA A O 1
ATOM 2155 N N . VAL A 1 275 ? 50.317 11.052 46.130 1.00 4.26 251 VAL A N 1
ATOM 2156 C CA . VAL A 1 275 ? 49.858 10.736 47.476 1.00 4.09 251 VAL A CA 1
ATOM 2157 C C . VAL A 1 275 ? 49.885 11.989 48.370 1.00 4.16 251 VAL A C 1
ATOM 2158 O O . VAL A 1 275 ? 48.917 12.289 49.080 1.00 5.30 251 VAL A O 1
ATOM 2162 N N . ALA A 1 276 ? 50.989 12.728 48.311 1.00 4.77 252 ALA A N 1
ATOM 2163 C CA . ALA A 1 276 ? 51.132 13.966 49.072 1.00 5.08 252 ALA A CA 1
ATOM 2164 C C . ALA A 1 276 ? 50.108 14.997 48.601 1.00 4.76 252 ALA A C 1
ATOM 2165 O O . ALA A 1 276 ? 49.498 15.689 49.426 1.00 6.22 252 ALA A O 1
ATOM 2167 N N . GLU A 1 277 ? 49.901 15.083 47.292 1.00 5.06 253 GLU A N 1
ATOM 2168 C CA . GLU A 1 277 ? 48.925 16.020 46.735 1.00 5.96 253 GLU A CA 1
ATOM 2169 C C . GLU A 1 277 ? 47.504 15.748 47.271 1.00 6.28 253 GLU A C 1
ATOM 2170 O O . GLU A 1 277 ? 46.720 16.680 47.498 1.00 5.64 253 GLU A O 1
ATOM 2176 N N . PHE A 1 278 ? 47.185 14.470 47.465 1.00 5.34 254 PHE A N 1
ATOM 2177 C CA . PHE A 1 278 ? 45.880 14.045 47.996 1.00 6.00 254 PHE A CA 1
ATOM 2178 C C . PHE A 1 278 ? 45.713 14.511 49.446 1.00 6.07 254 PHE A C 1
ATOM 2179 O O . PHE A 1 278 ? 44.589 14.701 49.913 1.00 6.99 254 PHE A O 1
ATOM 2187 N N . GLY A 1 279 ? 46.829 14.686 50.153 1.00 4.99 255 GLY A N 1
ATOM 2188 C CA . GLY A 1 279 ? 46.820 15.110 51.554 1.00 6.09 255 GLY A CA 1
ATOM 2189 C C . GLY A 1 279 ? 47.283 14.049 52.540 1.00 6.73 255 GLY A C 1
ATOM 2190 O O . GLY A 1 279 ? 47.192 14.225 53.756 1.00 7.86 255 GLY A O 1
ATOM 2191 N N . ILE A 1 280 ? 47.766 12.940 52.011 1.00 6.37 256 ILE A N 1
ATOM 2192 C CA . ILE A 1 280 ? 48.287 11.857 52.834 1.00 6.09 256 ILE A CA 1
ATOM 2193 C C . ILE A 1 280 ? 49.735 12.141 53.190 1.00 7.53 256 ILE A C 1
ATOM 2194 O O . ILE A 1 280 ? 50.495 12.674 52.382 1.00 8.78 256 ILE A O 1
ATOM 2199 N N . ASP A 1 281 ? 50.113 11.810 54.416 1.00 7.02 257 ASP A N 1
ATOM 2200 C CA . ASP A 1 281 ? 51.484 11.950 54.870 1.00 8.86 257 ASP A CA 1
ATOM 2201 C C . ASP A 1 281 ? 52.232 10.775 54.245 1.00 9.29 257 ASP A C 1
ATOM 2202 O O . ASP A 1 281 ? 51.846 9.613 54.440 1.00 8.46 257 ASP A O 1
ATOM 2207 N N . THR A 1 282 ? 53.284 11.042 53.479 1.00 10.99 258 THR A N 1
ATOM 2208 C CA . THR A 1 282 ? 53.994 9.934 52.809 1.00 10.25 258 THR A CA 1
ATOM 2209 C C . THR A 1 282 ? 54.656 8.925 53.769 1.00 10.16 258 THR A C 1
ATOM 2210 O O . THR A 1 282 ? 55.032 7.827 53.352 1.00 9.87 258 THR A O 1
ATOM 2214 N N . ASP A 1 283 ? 54.785 9.271 55.048 1.00 9.63 259 ASP A N 1
ATOM 2215 C CA . ASP A 1 283 ? 55.214 8.281 56.020 1.00 9.31 259 ASP A CA 1
ATOM 2216 C C . ASP A 1 283 ? 54.181 7.133 56.036 1.00 8.33 259 ASP A C 1
ATOM 2217 O O . ASP A 1 283 ? 54.507 6.000 56.418 1.00 9.00 259 ASP A O 1
ATOM 2222 N N . ASN A 1 284 ? 52.940 7.442 55.637 1.00 5.91 260 ASN A N 1
ATOM 2223 C CA . ASN A 1 284 ? 51.847 6.463 55.574 1.00 6.07 260 ASN A CA 1
ATOM 2224 C C . ASN A 1 284 ? 51.547 5.994 54.141 1.00 5.18 260 ASN A C 1
ATOM 2225 O O . ASN A 1 284 ? 50.396 5.657 53.816 1.00 5.50 260 ASN A O 1
ATOM 2230 N N . MET A 1 285 ? 52.574 6.036 53.298 1.00 4.99 261 MET A N 1
ATOM 2231 C CA . MET A 1 285 ? 52.543 5.455 51.956 1.00 4.28 261 MET A CA 1
ATOM 2232 C C . MET A 1 285 ? 53.404 4.190 52.087 1.00 5.85 261 MET A C 1
ATOM 2233 O O . MET A 1 285 ? 54.571 4.260 52.496 1.00 6.16 261 MET A O 1
ATOM 2238 N N . PHE A 1 286 ? 52.809 3.047 51.757 1.00 4.63 262 PHE A N 1
ATOM 2239 C CA . PHE A 1 286 ? 53.449 1.728 51.882 1.00 4.73 262 PHE A CA 1
ATOM 2240 C C . PHE A 1 286 ? 53.698 1.219 50.466 1.00 5.71 262 PHE A C 1
ATOM 2241 O O . PHE A 1 286 ? 52.755 1.039 49.696 1.00 5.57 262 PHE A O 1
ATOM 2249 N N A GLU A 1 287 ? 54.961 0.968 50.144 0.50 5.09 263 GLU A N 1
ATOM 2250 N N B GLU A 1 287 ? 54.972 0.970 50.155 0.50 5.03 263 GLU A N 1
ATOM 2251 C CA A GLU A 1 287 ? 55.338 0.634 48.783 0.50 6.04 263 GLU A CA 1
ATOM 2252 C CA B GLU A 1 287 ? 55.402 0.625 48.802 0.50 5.92 263 GLU A CA 1
ATOM 2253 C C A GLU A 1 287 ? 55.439 -0.850 48.464 0.50 5.39 263 GLU A C 1
ATOM 2254 C C B GLU A 1 287 ? 55.435 -0.859 48.467 0.50 5.30 263 GLU A C 1
ATOM 2255 O O A GLU A 1 287 ? 55.512 -1.701 49.350 0.50 4.76 263 GLU A O 1
ATOM 2256 O O B GLU A 1 287 ? 55.467 -1.719 49.345 0.50 4.67 263 GLU A O 1
ATOM 2267 N N . PHE A 1 288 ? 55.410 -1.119 47.165 1.00 6.24 264 PHE A N 1
ATOM 2268 C CA . PHE A 1 288 ? 55.566 -2.446 46.608 1.00 5.79 264 PHE A CA 1
ATOM 2269 C C . PHE A 1 288 ? 56.271 -2.223 45.267 1.00 7.21 264 PHE A C 1
ATOM 2270 O O . PHE A 1 288 ? 56.576 -1.077 44.905 1.00 9.85 264 PHE A O 1
ATOM 2278 N N . TRP A 1 289 ? 56.560 -3.291 44.550 1.00 4.39 265 TRP A N 1
ATOM 2279 C CA . TRP A 1 289 ? 57.447 -3.223 43.396 1.00 4.37 265 TRP A CA 1
ATOM 2280 C C . TRP A 1 289 ? 56.831 -3.770 42.115 1.00 3.21 265 TRP A C 1
ATOM 2281 O O . TRP A 1 289 ? 55.815 -4.466 42.158 1.00 3.14 265 TRP A O 1
ATOM 2292 N N . ASP A 1 290 ? 57.465 -3.453 40.986 1.00 4.64 266 ASP A N 1
ATOM 2293 C CA . ASP A 1 290 ? 56.969 -3.880 39.686 1.00 5.28 266 ASP A CA 1
ATOM 2294 C C . ASP A 1 290 ? 56.916 -5.392 39.515 1.00 5.17 266 ASP A C 1
ATOM 2295 O O . ASP A 1 290 ? 56.156 -5.892 38.674 1.00 4.67 266 ASP A O 1
ATOM 2300 N N . TRP A 1 291 ? 57.717 -6.112 40.300 1.00 5.24 267 TRP A N 1
ATOM 2301 C CA . TRP A 1 291 ? 57.756 -7.567 40.252 1.00 5.19 267 TRP A CA 1
ATOM 2302 C C . TRP A 1 291 ? 56.679 -8.231 41.108 1.00 5.18 267 TRP A C 1
ATOM 2303 O O . TRP A 1 291 ? 56.635 -9.472 41.227 1.00 5.55 267 TRP A O 1
ATOM 2314 N N . VAL A 1 292 ? 55.799 -7.403 41.688 1.00 5.58 268 VAL A N 1
ATOM 2315 C CA . VAL A 1 292 ? 54.613 -7.876 42.399 1.00 4.93 268 VAL A CA 1
ATOM 2316 C C . VAL A 1 292 ? 53.400 -7.624 41.500 1.00 5.06 268 VAL A C 1
ATOM 2317 O O . VAL A 1 292 ? 52.973 -6.487 41.332 1.00 7.14 268 VAL A O 1
ATOM 2321 N N . GLY A 1 293 ? 52.861 -8.668 40.889 1.00 5.14 269 GLY A N 1
ATOM 2322 C CA . GLY A 1 293 ? 51.679 -8.490 40.052 1.00 6.41 269 GLY A CA 1
ATOM 2323 C C . GLY A 1 293 ? 50.487 -8.237 40.941 1.00 6.12 269 GLY A C 1
ATOM 2324 O O . GLY A 1 293 ? 50.392 -8.798 42.027 1.00 6.13 269 GLY A O 1
ATOM 2325 N N . GLY A 1 294 ? 49.539 -7.425 40.489 1.00 7.36 270 GLY A N 1
ATOM 2326 C CA . GLY A 1 294 ? 48.354 -7.124 41.306 1.00 5.95 270 GLY A CA 1
ATOM 2327 C C . GLY A 1 294 ? 47.631 -8.338 41.827 1.00 6.00 270 GLY A C 1
ATOM 2328 O O . GLY A 1 294 ? 47.257 -8.426 43.006 1.00 6.51 270 GLY A O 1
ATOM 2329 N N . ARG A 1 295 ? 47.462 -9.332 40.960 1.00 5.26 271 ARG A N 1
ATOM 2330 C CA . ARG A 1 295 ? 46.739 -10.549 41.334 1.00 6.10 271 ARG A CA 1
ATOM 2331 C C . ARG A 1 295 ? 47.553 -11.506 42.206 1.00 5.71 271 ARG A C 1
ATOM 2332 O O . ARG A 1 295 ? 47.081 -12.597 42.557 1.00 6.55 271 ARG A O 1
ATOM 2340 N N . TYR A 1 296 ? 48.778 -11.085 42.532 1.00 4.96 272 TYR A N 1
ATOM 2341 C CA . TYR A 1 296 ? 49.692 -11.811 43.420 1.00 4.74 272 TYR A CA 1
ATOM 2342 C C . TYR A 1 296 ? 50.188 -10.865 44.510 1.00 5.18 272 TYR A C 1
ATOM 2343 O O . TYR A 1 296 ? 51.264 -11.092 45.085 1.00 6.33 272 TYR A O 1
ATOM 2352 N N . SER A 1 297 ? 49.407 -9.822 44.819 1.00 5.67 273 SER A N 1
ATOM 2353 C CA . SER A 1 297 ? 49.878 -8.749 45.700 1.00 5.92 273 SER A CA 1
ATOM 2354 C C . SER A 1 297 ? 49.402 -8.737 47.146 1.00 6.04 273 SER A C 1
ATOM 2355 O O . SER A 1 297 ? 49.881 -7.919 47.910 1.00 5.08 273 SER A O 1
ATOM 2358 N N . LEU A 1 298 ? 48.513 -9.632 47.550 1.00 4.60 274 LEU A N 1
ATOM 2359 C CA . LEU A 1 298 ? 48.030 -9.575 48.931 1.00 4.75 274 LEU A CA 1
ATOM 2360 C C . LEU A 1 298 ? 49.130 -9.774 49.962 1.00 4.76 274 LEU A C 1
ATOM 2361 O O . LEU A 1 298 ? 48.977 -9.375 51.096 1.00 5.80 274 LEU A O 1
ATOM 2366 N N . TRP A 1 299 ? 50.240 -10.371 49.538 1.00 4.20 275 TRP A N 1
ATOM 2367 C CA . TRP A 1 299 ? 51.382 -10.665 50.399 1.00 4.33 275 TRP A CA 1
ATOM 2368 C C . TRP A 1 299 ? 52.257 -9.435 50.662 1.00 5.57 275 TRP A C 1
ATOM 2369 O O . TRP A 1 299 ? 53.138 -9.483 51.514 1.00 5.85 275 TRP A O 1
ATOM 2380 N N . SER A 1 300 ? 52.021 -8.363 49.909 1.00 4.91 276 SER A N 1
ATOM 2381 C CA . SER A 1 300 ? 52.794 -7.123 49.982 1.00 4.32 276 SER A CA 1
ATOM 2382 C C . SER A 1 300 ? 52.056 -6.083 50.821 1.00 4.86 276 SER A C 1
ATOM 2383 O O . SER A 1 300 ? 51.147 -6.414 51.574 1.00 5.18 276 SER A O 1
ATOM 2386 N N . ALA A 1 301 ? 52.465 -4.813 50.667 1.00 4.08 277 ALA A N 1
ATOM 2387 C CA . ALA A 1 301 ? 51.771 -3.672 51.262 1.00 4.47 277 ALA A CA 1
ATOM 2388 C C . ALA A 1 301 ? 50.270 -3.680 50.981 1.00 4.59 277 ALA A C 1
ATOM 2389 O O . ALA A 1 301 ? 49.485 -3.122 51.766 1.00 4.09 277 ALA A O 1
ATOM 2391 N N . ILE A 1 302 ? 49.869 -4.259 49.853 1.00 5.04 278 ILE A N 1
ATOM 2392 C CA . ILE A 1 302 ? 48.451 -4.379 49.513 1.00 5.97 278 ILE A CA 1
ATOM 2393 C C . ILE A 1 302 ? 47.688 -5.121 50.612 1.00 5.98 278 ILE A C 1
ATOM 2394 O O . ILE A 1 302 ? 46.479 -4.927 50.785 1.00 7.69 278 ILE A O 1
ATOM 2399 N N . GLY A 1 303 ? 48.382 -5.975 51.356 1.00 4.68 279 GLY A N 1
ATOM 2400 C CA . GLY A 1 303 ? 47.779 -6.691 52.490 1.00 5.24 279 GLY A CA 1
ATOM 2401 C C . GLY A 1 303 ? 47.627 -5.898 53.778 1.00 5.04 279 GLY A C 1
ATOM 2402 O O . GLY A 1 303 ? 47.278 -6.473 54.804 1.00 4.93 279 GLY A O 1
ATOM 2403 N N . LEU A 1 304 ? 47.889 -4.584 53.771 1.00 4.14 280 LEU A N 1
ATOM 2404 C CA . LEU A 1 304 ? 47.764 -3.804 55.010 1.00 4.06 280 LEU A CA 1
ATOM 2405 C C . LEU A 1 304 ? 46.383 -3.956 55.649 1.00 4.06 280 LEU A C 1
ATOM 2406 O O . LEU A 1 304 ? 46.272 -4.032 56.873 1.00 3.93 280 LEU A O 1
ATOM 2411 N N . SER A 1 305 ? 45.317 -3.999 54.851 1.00 4.85 281 SER A N 1
ATOM 2412 C CA . SER A 1 305 ? 43.998 -4.207 55.446 1.00 4.87 281 SER A CA 1
ATOM 2413 C C . SER A 1 305 ? 43.890 -5.551 56.175 1.00 4.27 281 SER A C 1
ATOM 2414 O O . SER A 1 305 ? 43.149 -5.667 57.140 1.00 4.64 281 SER A O 1
ATOM 2417 N N . ILE A 1 306 ? 44.605 -6.566 55.706 1.00 4.23 282 ILE A N 1
ATOM 2418 C CA . ILE A 1 306 ? 44.620 -7.860 56.400 1.00 3.77 282 ILE A CA 1
ATOM 2419 C C . ILE A 1 306 ? 45.295 -7.687 57.755 1.00 4.09 282 ILE A C 1
ATOM 2420 O O . ILE A 1 306 ? 44.766 -8.114 58.789 1.00 4.04 282 ILE A O 1
ATOM 2425 N N . ILE A 1 307 ? 46.459 -7.039 57.758 1.00 3.82 283 ILE A N 1
ATOM 2426 C CA . ILE A 1 307 ? 47.188 -6.784 58.992 1.00 4.13 283 ILE A CA 1
ATOM 2427 C C . ILE A 1 307 ? 46.315 -5.987 59.947 1.00 3.95 283 ILE A C 1
ATOM 2428 O O . ILE A 1 307 ? 46.270 -6.254 61.149 1.00 4.71 283 ILE A O 1
ATOM 2433 N N . LEU A 1 308 ? 45.609 -4.992 59.436 1.00 4.12 284 LEU A N 1
ATOM 2434 C CA . LEU A 1 308 ? 44.757 -4.206 60.323 1.00 3.18 284 LEU A CA 1
ATOM 2435 C C . LEU A 1 308 ? 43.593 -5.009 60.894 1.00 3.97 284 LEU A C 1
ATOM 2436 O O . LEU A 1 308 ? 43.185 -4.765 62.032 1.00 4.15 284 LEU A O 1
ATOM 2441 N N . SER A 1 309 ? 43.066 -5.963 60.121 1.00 4.32 285 SER A N 1
ATOM 2442 C CA . SER A 1 309 ? 41.928 -6.751 60.581 1.00 5.14 285 SER A CA 1
ATOM 2443 C C . SER A 1 309 ? 42.286 -7.867 61.550 1.00 4.81 285 SER A C 1
ATOM 2444 O O . SER A 1 309 ? 41.565 -8.080 62.527 1.00 5.64 285 SER A O 1
ATOM 2447 N N . ILE A 1 310 ? 43.390 -8.569 61.295 1.00 4.73 286 ILE A N 1
ATOM 2448 C CA . ILE A 1 310 ? 43.762 -9.752 62.098 1.00 4.42 286 ILE A CA 1
ATOM 2449 C C . ILE A 1 310 ? 45.092 -9.627 62.833 1.00 4.98 286 ILE A C 1
ATOM 2450 O O . ILE A 1 310 ? 45.480 -10.517 63.569 1.00 4.50 286 ILE A O 1
ATOM 2455 N N . GLY A 1 311 ? 45.757 -8.491 62.675 1.00 3.77 287 GLY A N 1
ATOM 2456 C CA . GLY A 1 311 ? 47.037 -8.240 63.325 1.00 4.24 287 GLY A CA 1
ATOM 2457 C C . GLY A 1 311 ? 48.236 -8.745 62.550 1.00 4.18 287 GLY A C 1
ATOM 2458 O O . GLY A 1 311 ? 48.150 -9.670 61.743 1.00 4.51 287 GLY A O 1
ATOM 2459 N N . TYR A 1 312 ? 49.374 -8.143 62.844 1.00 4.24 288 TYR A N 1
ATOM 2460 C CA . TYR A 1 312 ? 50.598 -8.468 62.167 1.00 4.62 288 TYR A CA 1
ATOM 2461 C C . TYR A 1 312 ? 51.045 -9.898 62.404 1.00 4.58 288 TYR A C 1
ATOM 2462 O O . TYR A 1 312 ? 51.456 -10.566 61.458 1.00 4.94 288 TYR A O 1
ATOM 2471 N N . ASP A 1 313 ? 50.948 -10.395 63.628 1.00 4.45 289 ASP A N 1
ATOM 2472 C CA . ASP A 1 313 ? 51.379 -11.763 63.902 1.00 5.84 289 ASP A CA 1
ATOM 2473 C C . ASP A 1 313 ? 50.625 -12.789 63.047 1.00 4.58 289 ASP A C 1
ATOM 2474 O O . ASP A 1 313 ? 51.245 -13.721 62.503 1.00 5.73 289 ASP A O 1
ATOM 2479 N N . ASN A 1 314 ? 49.312 -12.619 62.892 1.00 4.11 290 ASN A N 1
ATOM 2480 C CA . ASN A 1 314 ? 48.546 -13.520 62.047 1.00 3.27 290 ASN A CA 1
ATOM 2481 C C . ASN A 1 314 ? 48.921 -13.351 60.580 1.00 3.56 290 ASN A C 1
ATOM 2482 O O . ASN A 1 314 ? 48.900 -14.313 59.830 1.00 4.24 290 ASN A O 1
ATOM 2487 N N . PHE A 1 315 ? 49.234 -12.124 60.154 1.00 3.33 291 PHE A N 1
ATOM 2488 C CA . PHE A 1 315 ? 49.680 -11.910 58.783 1.00 2.84 291 PHE A CA 1
ATOM 2489 C C . PHE A 1 315 ? 51.014 -12.642 58.542 1.00 3.70 291 PHE A C 1
ATOM 2490 O O . PHE A 1 315 ? 51.214 -13.207 57.471 1.00 4.65 291 PHE A O 1
ATOM 2498 N N . VAL A 1 316 ? 51.914 -12.629 59.523 1.00 4.76 292 VAL A N 1
ATOM 2499 C CA . VAL A 1 316 ? 53.176 -13.345 59.396 1.00 5.11 292 VAL A CA 1
ATOM 2500 C C . VAL A 1 316 ? 52.911 -14.849 59.259 1.00 4.97 292 VAL A C 1
ATOM 2501 O O . VAL A 1 316 ? 53.592 -15.518 58.489 1.00 5.33 292 VAL A O 1
ATOM 2505 N N . GLU A 1 317 ? 51.913 -15.375 59.978 1.00 4.54 293 GLU A N 1
ATOM 2506 C CA . GLU A 1 317 ? 51.533 -16.804 59.813 1.00 4.71 293 GLU A CA 1
ATOM 2507 C C . GLU A 1 317 ? 51.048 -17.115 58.398 1.00 3.83 293 GLU A C 1
ATOM 2508 O O . GLU A 1 317 ? 51.350 -18.178 57.852 1.00 4.59 293 GLU A O 1
ATOM 2514 N N . LEU A 1 318 ? 50.277 -16.195 57.818 1.00 3.88 294 LEU A N 1
ATOM 2515 C CA . LEU A 1 318 ? 49.818 -16.299 56.446 1.00 4.51 294 LEU A CA 1
ATOM 2516 C C . LEU A 1 318 ? 51.033 -16.359 55.508 1.00 4.49 294 LEU A C 1
ATOM 2517 O O . LEU A 1 318 ? 51.115 -17.235 54.635 1.00 4.74 294 LEU A O 1
ATOM 2522 N N . LEU A 1 319 ? 51.969 -15.422 55.670 1.00 4.48 295 LEU A N 1
ATOM 2523 C CA . LEU A 1 319 ? 53.192 -15.435 54.863 1.00 3.80 295 LEU A CA 1
ATOM 2524 C C . LEU A 1 319 ? 53.973 -16.731 55.047 1.00 4.25 295 LEU A C 1
ATOM 2525 O O . LEU A 1 319 ? 54.491 -17.291 54.079 1.00 4.27 295 LEU A O 1
ATOM 2530 N N . ALA A 1 320 ? 54.084 -17.188 56.288 1.00 4.28 296 ALA A N 1
ATOM 2531 C CA . ALA A 1 320 ? 54.844 -18.402 56.600 1.00 3.67 296 ALA A CA 1
ATOM 2532 C C . ALA A 1 320 ? 54.226 -19.618 55.922 1.00 4.90 296 ALA A C 1
ATOM 2533 O O . ALA A 1 320 ? 54.947 -20.500 55.430 1.00 4.79 296 ALA A O 1
ATOM 2535 N N . GLY A 1 321 ? 52.904 -19.678 55.882 1.00 3.87 297 GLY A N 1
ATOM 2536 C CA . GLY A 1 321 ? 52.230 -20.775 55.216 1.00 3.55 297 GLY A CA 1
ATOM 2537 C C . GLY A 1 321 ? 52.525 -20.752 53.727 1.00 4.31 297 GLY A C 1
ATOM 2538 O O . GLY A 1 321 ? 52.759 -21.802 53.099 1.00 5.03 297 GLY A O 1
ATOM 2539 N N . ALA A 1 322 ? 52.500 -19.570 53.118 1.00 3.78 298 ALA A N 1
ATOM 2540 C CA . ALA A 1 322 ? 52.844 -19.488 51.715 1.00 4.27 298 ALA A CA 1
ATOM 2541 C C . ALA A 1 322 ? 54.300 -19.932 51.500 1.00 4.17 298 ALA A C 1
ATOM 2542 O O . ALA A 1 322 ? 54.599 -20.658 50.548 1.00 4.39 298 ALA A O 1
ATOM 2544 N N . HIS A 1 323 ? 55.203 -19.502 52.383 1.00 3.22 299 HIS A N 1
ATOM 2545 C CA . HIS A 1 323 ? 56.605 -19.865 52.289 1.00 3.84 299 HIS A CA 1
ATOM 2546 C C . HIS A 1 323 ? 56.812 -21.380 52.367 1.00 4.37 299 HIS A C 1
ATOM 2547 O O . HIS A 1 323 ? 57.634 -21.926 51.619 1.00 4.48 299 HIS A O 1
ATOM 2554 N N A GLU A 1 324 ? 56.049 -22.041 53.249 0.60 5.60 300 GLU A N 1
ATOM 2555 N N B GLU A 1 324 ? 56.105 -22.074 53.250 0.40 4.28 300 GLU A N 1
ATOM 2556 C CA A GLU A 1 324 ? 56.109 -23.507 53.410 0.60 6.98 300 GLU A CA 1
ATOM 2557 C CA B GLU A 1 324 ? 56.313 -23.522 53.346 0.40 4.31 300 GLU A CA 1
ATOM 2558 C C A GLU A 1 324 ? 55.813 -24.186 52.091 0.60 5.78 300 GLU A C 1
ATOM 2559 C C B GLU A 1 324 ? 55.804 -24.239 52.084 0.40 4.32 300 GLU A C 1
ATOM 2560 O O A GLU A 1 324 ? 56.517 -25.110 51.661 0.60 5.38 300 GLU A O 1
ATOM 2561 O O B GLU A 1 324 ? 56.369 -25.264 51.682 0.40 4.07 300 GLU A O 1
ATOM 2572 N N . MET A 1 325 ? 54.755 -23.707 51.450 1.00 4.92 301 MET A N 1
ATOM 2573 C CA . MET A 1 325 ? 54.289 -24.271 50.192 1.00 4.79 301 MET A CA 1
ATOM 2574 C C . MET A 1 325 ? 55.293 -23.950 49.068 1.00 5.07 301 MET A C 1
ATOM 2575 O O . MET A 1 325 ? 55.518 -24.791 48.182 1.00 4.83 301 MET A O 1
ATOM 2580 N N . ASP A 1 326 ? 55.891 -22.755 49.102 1.00 4.82 302 ASP A N 1
ATOM 2581 C CA . ASP A 1 326 ? 56.927 -22.395 48.142 1.00 4.83 302 ASP A CA 1
ATOM 2582 C C . ASP A 1 326 ? 58.085 -23.394 48.230 1.00 5.68 302 ASP A C 1
ATOM 2583 O O . ASP A 1 326 ? 58.574 -23.860 47.214 1.00 6.00 302 ASP A O 1
ATOM 2588 N N A GLN A 1 327 ? 58.521 -23.711 49.446 0.70 4.97 303 GLN A N 1
ATOM 2589 N N B GLN A 1 327 ? 58.520 -23.709 49.450 0.30 5.48 303 GLN A N 1
ATOM 2590 C CA A GLN A 1 327 ? 59.616 -24.650 49.657 0.70 5.67 303 GLN A CA 1
ATOM 2591 C CA B GLN A 1 327 ? 59.619 -24.651 49.661 0.30 5.93 303 GLN A CA 1
ATOM 2592 C C A GLN A 1 327 ? 59.234 -26.032 49.123 0.70 5.18 303 GLN A C 1
ATOM 2593 C C B GLN A 1 327 ? 59.250 -26.048 49.159 0.30 5.42 303 GLN A C 1
ATOM 2594 O O A GLN A 1 327 ? 60.025 -26.685 48.457 0.70 6.05 303 GLN A O 1
ATOM 2595 O O B GLN A 1 327 ? 60.079 -26.734 48.565 0.30 6.02 303 GLN A O 1
ATOM 2606 N N . HIS A 1 328 ? 58.012 -26.469 49.404 1.00 4.54 304 HIS A N 1
ATOM 2607 C CA . HIS A 1 328 ? 57.516 -27.749 48.888 1.00 5.16 304 HIS A CA 1
ATOM 2608 C C . HIS A 1 328 ? 57.602 -27.746 47.346 1.00 5.00 304 HIS A C 1
ATOM 2609 O O . HIS A 1 328 ? 58.116 -28.679 46.727 1.00 6.08 304 HIS A O 1
ATOM 2616 N N . PHE A 1 329 ? 57.145 -26.670 46.737 1.00 4.68 305 PHE A N 1
ATOM 2617 C CA . PHE A 1 329 ? 57.104 -26.587 45.282 1.00 4.00 305 PHE A CA 1
ATOM 2618 C C . PHE A 1 329 ? 58.485 -26.648 44.641 1.00 5.57 305 PHE A C 1
ATOM 2619 O O . PHE A 1 329 ? 58.693 -27.341 43.633 1.00 5.98 305 PHE A O 1
ATOM 2627 N N . VAL A 1 330 ? 59.437 -25.947 45.234 1.00 6.26 306 VAL A N 1
ATOM 2628 C CA . VAL A 1 330 ? 60.802 -25.914 44.698 1.00 7.37 306 VAL A CA 1
ATOM 2629 C C . VAL A 1 330 ? 61.595 -27.195 44.959 1.00 7.70 306 VAL A C 1
ATOM 2630 O O . VAL A 1 330 ? 62.409 -27.611 44.124 1.00 12.27 306 VAL A O 1
ATOM 2634 N N . ASN A 1 331 ? 61.341 -27.856 46.083 1.00 7.29 307 ASN A N 1
ATOM 2635 C CA . ASN A 1 331 ? 62.191 -28.974 46.497 1.00 8.67 307 ASN A CA 1
ATOM 2636 C C . ASN A 1 331 ? 61.677 -30.377 46.266 1.00 9.08 307 ASN A C 1
ATOM 2637 O O . ASN A 1 331 ? 62.435 -31.339 46.396 1.00 11.78 307 ASN A O 1
ATOM 2642 N N . THR A 1 332 ? 60.418 -30.516 45.908 1.00 7.67 308 THR A N 1
ATOM 2643 C CA . THR A 1 332 ? 59.808 -31.837 45.798 1.00 8.60 308 THR A CA 1
ATOM 2644 C C . THR A 1 332 ? 59.774 -32.384 44.379 1.00 9.00 308 THR A C 1
ATOM 2645 O O . THR A 1 332 ? 59.366 -31.688 43.453 1.00 7.89 308 THR A O 1
ATOM 2649 N N . PRO A 1 333 ? 60.203 -33.645 44.194 1.00 7.83 309 PRO A N 1
ATOM 2650 C CA . PRO A 1 333 ? 60.106 -34.233 42.858 1.00 7.63 309 PRO A CA 1
ATOM 2651 C C . PRO A 1 333 ? 58.671 -34.179 42.368 1.00 6.48 309 PRO A C 1
ATOM 2652 O O . PRO A 1 333 ? 57.739 -34.292 43.173 1.00 7.09 309 PRO A O 1
ATOM 2656 N N . PHE A 1 334 ? 58.493 -34.056 41.058 1.00 7.19 310 PHE A N 1
ATOM 2657 C CA . PHE A 1 334 ? 57.150 -33.852 40.504 1.00 7.41 310 PHE A CA 1
ATOM 2658 C C . PHE A 1 334 ? 56.102 -34.863 40.945 1.00 6.98 310 PHE A C 1
ATOM 2659 O O . PHE A 1 334 ? 54.947 -34.493 41.177 1.00 6.64 310 PHE A O 1
ATOM 2667 N N . GLU A 1 335 ? 56.501 -36.128 41.070 1.00 8.21 311 GLU A N 1
ATOM 2668 C CA . GLU A 1 335 ? 55.566 -37.192 41.412 1.00 8.59 311 GLU A CA 1
ATOM 2669 C C . GLU A 1 335 ? 54.909 -37.063 42.782 1.00 8.33 311 GLU A C 1
ATOM 2670 O O . GLU A 1 335 ? 53.903 -37.717 43.042 1.00 10.16 311 GLU A O 1
ATOM 2676 N N A SER A 1 336 ? 55.481 -36.235 43.655 0.50 7.75 312 SER A N 1
ATOM 2677 N N B SER A 1 336 ? 55.485 -36.226 43.647 0.50 7.30 312 SER A N 1
ATOM 2678 C CA A SER A 1 336 ? 54.903 -35.970 44.966 0.50 8.63 312 SER A CA 1
ATOM 2679 C CA B SER A 1 336 ? 54.945 -35.960 44.975 0.50 7.86 312 SER A CA 1
ATOM 2680 C C A SER A 1 336 ? 54.720 -34.467 45.225 0.50 7.77 312 SER A C 1
ATOM 2681 C C B SER A 1 336 ? 54.694 -34.466 45.220 0.50 7.29 312 SER A C 1
ATOM 2682 O O A SER A 1 336 ? 54.489 -34.051 46.366 0.50 9.07 312 SER A O 1
ATOM 2683 O O B SER A 1 336 ? 54.384 -34.058 46.346 0.50 8.39 312 SER A O 1
ATOM 2688 N N . ASN A 1 337 ? 54.791 -33.673 44.156 1.00 6.67 313 ASN A N 1
ATOM 2689 C CA . ASN A 1 337 ? 54.692 -32.207 44.232 1.00 5.79 313 ASN A CA 1
ATOM 2690 C C . ASN A 1 337 ? 53.238 -31.783 43.994 1.00 5.26 313 ASN A C 1
ATOM 2691 O O . ASN A 1 337 ? 52.743 -31.893 42.897 1.00 4.49 313 ASN A O 1
ATOM 2696 N N . ILE A 1 338 ? 52.575 -31.299 45.031 1.00 4.55 314 ILE A N 1
ATOM 2697 C CA . ILE A 1 338 ? 51.144 -31.054 44.987 1.00 3.98 314 ILE A CA 1
ATOM 2698 C C . ILE A 1 338 ? 50.731 -30.087 43.871 1.00 3.58 314 ILE A C 1
ATOM 2699 O O . ILE A 1 338 ? 49.850 -30.414 43.076 1.00 5.15 314 ILE A O 1
ATOM 2704 N N . PRO A 1 339 ? 51.352 -28.897 43.793 1.00 3.73 315 PRO A N 1
ATOM 2705 C CA . PRO A 1 339 ? 50.937 -28.007 42.711 1.00 3.96 315 PRO A CA 1
ATOM 2706 C C . PRO A 1 339 ? 51.129 -28.601 41.314 1.00 3.27 315 PRO A C 1
ATOM 2707 O O . PRO A 1 339 ? 50.313 -28.364 40.410 1.00 4.52 315 PRO A O 1
ATOM 2711 N N . VAL A 1 340 ? 52.189 -29.381 41.122 1.00 3.68 316 VAL A N 1
ATOM 2712 C CA . VAL A 1 340 ? 52.431 -30.003 39.822 1.00 3.14 316 VAL A CA 1
ATOM 2713 C C . VAL A 1 340 ? 51.356 -31.052 39.521 1.00 3.68 316 VAL A C 1
ATOM 2714 O O . VAL A 1 340 ? 50.814 -31.105 38.428 1.00 4.06 316 VAL A O 1
ATOM 2718 N N . ILE A 1 341 ? 51.052 -31.890 40.504 1.00 4.31 317 ILE A N 1
ATOM 2719 C CA . ILE A 1 341 ? 50.042 -32.917 40.325 1.00 4.63 317 ILE A CA 1
ATOM 2720 C C . ILE A 1 341 ? 48.695 -32.273 39.978 1.00 4.20 317 ILE A C 1
ATOM 2721 O O . ILE A 1 341 ? 48.037 -32.685 39.016 1.00 4.20 317 ILE A O 1
ATOM 2726 N N . LEU A 1 342 ? 48.278 -31.265 40.747 1.00 4.30 318 LEU A N 1
ATOM 2727 C CA . LEU A 1 342 ? 46.993 -30.617 40.483 1.00 4.62 318 LEU A CA 1
ATOM 2728 C C . LEU A 1 342 ? 46.969 -29.972 39.092 1.00 3.74 318 LEU A C 1
ATOM 2729 O O . LEU A 1 342 ? 45.971 -30.054 38.379 1.00 5.11 318 LEU A O 1
ATOM 2734 N N . ALA A 1 343 ? 48.073 -29.321 38.720 1.00 3.10 319 ALA A N 1
ATOM 2735 C CA . ALA A 1 343 ? 48.175 -28.689 37.411 1.00 2.82 319 ALA A CA 1
ATOM 2736 C C . ALA A 1 343 ? 48.024 -29.697 36.285 1.00 3.17 319 ALA A C 1
ATOM 2737 O O . ALA A 1 343 ? 47.328 -29.447 35.303 1.00 3.81 319 ALA A O 1
ATOM 2739 N N . LEU A 1 344 ? 48.718 -30.825 36.413 1.00 3.96 320 LEU A N 1
ATOM 2740 C CA . LEU A 1 344 ? 48.696 -31.837 35.373 1.00 3.06 320 LEU A CA 1
ATOM 2741 C C . LEU A 1 344 ? 47.317 -32.482 35.205 1.00 4.16 320 LEU A C 1
ATOM 2742 O O . LEU A 1 344 ? 46.867 -32.706 34.083 1.00 4.03 320 LEU A O 1
ATOM 2747 N N . ILE A 1 345 ? 46.664 -32.805 36.319 1.00 3.73 321 ILE A N 1
ATOM 2748 C CA . ILE A 1 345 ? 45.310 -33.352 36.271 1.00 5.30 321 ILE A CA 1
ATOM 2749 C C . ILE A 1 345 ? 44.384 -32.342 35.611 1.00 3.85 321 ILE A C 1
ATOM 2750 O O . ILE A 1 345 ? 43.547 -32.690 34.789 1.00 3.94 321 ILE A O 1
ATOM 2755 N N . GLY A 1 346 ? 44.553 -31.066 35.933 1.00 3.53 322 GLY A N 1
ATOM 2756 C CA . GLY A 1 346 ? 43.775 -30.026 35.278 1.00 4.33 322 GLY A CA 1
ATOM 2757 C C . GLY A 1 346 ? 43.997 -29.977 33.779 1.00 3.54 322 GLY A C 1
ATOM 2758 O O . GLY A 1 346 ? 43.046 -29.790 33.020 1.00 4.77 322 GLY A O 1
ATOM 2759 N N . ILE A 1 347 ? 45.242 -30.130 33.347 1.00 3.74 323 ILE A N 1
ATOM 2760 C CA . ILE A 1 347 ? 45.570 -30.164 31.905 1.00 3.93 323 ILE A CA 1
ATOM 2761 C C . ILE A 1 347 ? 44.892 -31.366 31.236 1.00 4.32 323 ILE A C 1
ATOM 2762 O O . ILE A 1 347 ? 44.352 -31.277 30.135 1.00 3.70 323 ILE A O 1
ATOM 2767 N N . TRP A 1 348 ? 44.875 -32.500 31.918 1.00 3.33 324 TRP A N 1
ATOM 2768 C CA . TRP A 1 348 ? 44.211 -33.683 31.377 1.00 3.12 324 TRP A CA 1
ATOM 2769 C C . TRP A 1 348 ? 42.753 -33.376 31.053 1.00 3.12 324 TRP A C 1
ATOM 2770 O O . TRP A 1 348 ? 42.256 -33.706 29.980 1.00 4.20 324 TRP A O 1
ATOM 2781 N N . TYR A 1 349 ? 42.058 -32.717 31.969 1.00 3.21 325 TYR A N 1
ATOM 2782 C CA . TYR A 1 349 ? 40.662 -32.401 31.699 1.00 3.31 325 TYR A CA 1
ATOM 2783 C C . TYR A 1 349 ? 40.464 -31.284 30.677 1.00 3.86 325 TYR A C 1
ATOM 2784 O O . TYR A 1 349 ? 39.573 -31.367 29.842 1.00 4.53 325 TYR A O 1
ATOM 2793 N N . ASN A 1 350 ? 41.288 -30.252 30.767 1.00 4.07 326 ASN A N 1
ATOM 2794 C CA . ASN A 1 350 ? 41.177 -29.081 29.888 1.00 4.19 326 ASN A CA 1
ATOM 2795 C C . ASN A 1 350 ? 41.556 -29.355 28.447 1.00 5.16 326 ASN A C 1
ATOM 2796 O O . ASN A 1 350 ? 40.892 -28.896 27.505 1.00 6.83 326 ASN A O 1
ATOM 2801 N N . ASN A 1 351 ? 42.612 -30.130 28.258 1.00 4.19 327 ASN A N 1
ATOM 2802 C CA . ASN A 1 351 ? 43.184 -30.348 26.935 1.00 3.86 327 ASN A CA 1
ATOM 2803 C C . ASN A 1 351 ? 42.899 -31.686 26.290 1.00 5.90 327 ASN A C 1
ATOM 2804 O O . ASN A 1 351 ? 43.083 -31.834 25.088 1.00 8.50 327 ASN A O 1
ATOM 2809 N N . PHE A 1 352 ? 42.484 -32.661 27.078 1.00 4.12 328 PHE A N 1
ATOM 2810 C CA . PHE A 1 352 ? 42.171 -33.976 26.516 1.00 4.15 328 PHE A CA 1
ATOM 2811 C C . PHE A 1 352 ? 40.696 -34.273 26.623 1.00 5.23 328 PHE A C 1
ATOM 2812 O O . PHE A 1 352 ? 40.071 -34.625 25.623 1.00 7.45 328 PHE A O 1
ATOM 2820 N N . HIS A 1 353 ? 40.109 -34.074 27.797 1.00 4.67 329 HIS A N 1
ATOM 2821 C CA . HIS A 1 353 ? 38.659 -34.254 27.949 1.00 5.02 329 HIS A CA 1
ATOM 2822 C C . HIS A 1 353 ? 37.840 -33.069 27.452 1.00 6.69 329 HIS A C 1
ATOM 2823 O O . HIS A 1 353 ? 36.616 -33.190 27.319 1.00 10.09 329 HIS A O 1
ATOM 2830 N N . GLY A 1 354 ? 38.476 -31.932 27.205 1.00 6.36 330 GLY A N 1
ATOM 2831 C CA . GLY A 1 354 ? 37.763 -30.772 26.671 1.00 6.67 330 GLY A CA 1
ATOM 2832 C C . GLY A 1 354 ? 36.854 -30.009 27.621 1.00 7.61 330 GLY A C 1
ATOM 2833 O O . GLY A 1 354 ? 35.960 -29.285 27.165 1.00 8.93 330 GLY A O 1
ATOM 2834 N N . ALA A 1 355 ? 37.070 -30.141 28.922 1.00 5.77 331 ALA A N 1
ATOM 2835 C CA . ALA A 1 355 ? 36.250 -29.427 29.916 1.00 4.89 331 ALA A CA 1
ATOM 2836 C C . ALA A 1 355 ? 36.657 -27.967 29.942 1.00 5.39 331 ALA A C 1
ATOM 2837 O O . ALA A 1 355 ? 37.835 -27.651 30.103 1.00 6.64 331 ALA A O 1
ATOM 2839 N N . GLU A 1 356 ? 35.688 -27.065 29.853 1.00 4.95 332 GLU A N 1
ATOM 2840 C CA . GLU A 1 356 ? 36.009 -25.644 29.840 1.00 5.30 332 GLU A CA 1
ATOM 2841 C C . GLU A 1 356 ? 36.180 -25.017 31.200 1.00 6.03 332 GLU A C 1
ATOM 2842 O O . GLU A 1 356 ? 36.778 -23.945 31.292 1.00 7.56 332 GLU A O 1
ATOM 2848 N N . SER A 1 357 ? 35.691 -25.674 32.250 1.00 4.83 333 SER A N 1
ATOM 2849 C CA . SER A 1 357 ? 35.688 -25.042 33.559 1.00 4.88 333 SER A CA 1
ATOM 2850 C C . SER A 1 357 ? 36.197 -25.903 34.690 1.00 5.33 333 SER A C 1
ATOM 2851 O O . SER A 1 357 ? 36.386 -27.108 34.534 1.00 6.69 333 SER A O 1
ATOM 2854 N N . GLU A 1 358 ? 36.432 -25.260 35.825 1.00 4.33 334 GLU A N 1
ATOM 2855 C CA . GLU A 1 358 ? 36.798 -25.926 37.069 1.00 4.99 334 GLU A CA 1
ATOM 2856 C C . GLU A 1 358 ? 35.987 -25.253 38.168 1.00 5.47 334 GLU A C 1
ATOM 2857 O O . GLU A 1 358 ? 35.951 -24.017 38.249 1.00 6.75 334 GLU A O 1
ATOM 2863 N N . ALA A 1 359 ? 35.341 -26.047 39.022 1.00 4.67 335 ALA A N 1
ATOM 2864 C CA . ALA A 1 359 ? 34.615 -25.490 40.154 1.00 5.04 335 ALA A CA 1
ATOM 2865 C C . ALA A 1 359 ? 35.427 -25.636 41.417 1.00 5.43 335 ALA A C 1
ATOM 2866 O O . ALA A 1 359 ? 36.049 -26.678 41.632 1.00 6.73 335 ALA A O 1
ATOM 2868 N N . ILE A 1 360 ? 35.428 -24.586 42.248 1.00 4.68 336 ILE A N 1
ATOM 2869 C CA . ILE A 1 360 ? 36.116 -24.580 43.555 1.00 4.71 336 ILE A CA 1
ATOM 2870 C C . ILE A 1 360 ? 34.989 -24.456 44.584 1.00 4.67 336 ILE A C 1
ATOM 2871 O O . ILE A 1 360 ? 34.259 -23.473 44.591 1.00 6.48 336 ILE A O 1
ATOM 2876 N N . LEU A 1 361 ? 34.864 -25.482 45.441 1.00 4.03 337 LEU A N 1
ATOM 2877 C CA . LEU A 1 361 ? 33.715 -25.644 46.334 1.00 4.99 337 LEU A CA 1
ATOM 2878 C C . LEU A 1 361 ? 34.154 -25.842 47.787 1.00 4.72 337 LEU A C 1
ATOM 2879 O O . LEU A 1 361 ? 34.264 -26.984 48.270 1.00 4.11 337 LEU A O 1
ATOM 2884 N N A PRO A 1 362 ? 34.412 -24.732 48.495 0.50 3.99 338 PRO A N 1
ATOM 2885 N N B PRO A 1 362 ? 34.463 -24.732 48.484 0.50 4.64 338 PRO A N 1
ATOM 2886 C CA A PRO A 1 362 ? 34.818 -24.846 49.881 0.50 4.73 338 PRO A CA 1
ATOM 2887 C CA B PRO A 1 362 ? 34.831 -24.874 49.882 0.50 5.42 338 PRO A CA 1
ATOM 2888 C C A PRO A 1 362 ? 33.606 -25.049 50.787 0.50 4.54 338 PRO A C 1
ATOM 2889 C C B PRO A 1 362 ? 33.602 -25.072 50.765 0.50 4.84 338 PRO A C 1
ATOM 2890 O O A PRO A 1 362 ? 32.655 -24.268 50.724 0.50 4.44 338 PRO A O 1
ATOM 2891 O O B PRO A 1 362 ? 32.639 -24.310 50.667 0.50 4.81 338 PRO A O 1
ATOM 2898 N N . TYR A 1 363 ? 33.650 -26.078 51.632 1.00 3.66 339 TYR A N 1
ATOM 2899 C CA . TYR A 1 363 ? 32.578 -26.362 52.589 1.00 3.77 339 TYR A CA 1
ATOM 2900 C C . TYR A 1 363 ? 32.903 -25.559 53.833 1.00 4.33 339 TYR A C 1
ATOM 2901 O O . TYR A 1 363 ? 33.254 -26.085 54.866 1.00 5.03 339 TYR A O 1
ATOM 2910 N N . ASP A 1 364 ? 32.781 -24.245 53.682 1.00 4.74 340 ASP A N 1
ATOM 2911 C CA . ASP A 1 364 ? 33.168 -23.289 54.694 1.00 4.43 340 ASP A CA 1
ATOM 2912 C C . ASP A 1 364 ? 32.630 -21.910 54.264 1.00 3.74 340 ASP A C 1
ATOM 2913 O O . ASP A 1 364 ? 33.073 -21.325 53.271 1.00 5.52 340 ASP A O 1
ATOM 2918 N N . GLN A 1 365 ? 31.673 -21.404 55.016 1.00 4.16 341 GLN A N 1
ATOM 2919 C CA . GLN A 1 365 ? 31.062 -20.120 54.721 1.00 4.39 341 GLN A CA 1
ATOM 2920 C C . GLN A 1 365 ? 32.077 -18.968 54.752 1.00 5.22 341 GLN A C 1
ATOM 2921 O O . GLN A 1 365 ? 31.985 -18.017 53.976 1.00 5.43 341 GLN A O 1
ATOM 2927 N N . TYR A 1 366 ? 33.055 -19.034 55.652 1.00 3.98 342 TYR A N 1
ATOM 2928 C CA . TYR A 1 366 ? 34.056 -17.986 55.715 1.00 4.92 342 TYR A CA 1
ATOM 2929 C C . TYR A 1 366 ? 34.826 -17.856 54.409 1.00 5.11 342 TYR A C 1
ATOM 2930 O O . TYR A 1 366 ? 35.265 -16.748 54.054 1.00 6.01 342 TYR A O 1
ATOM 2939 N N . LEU A 1 367 ? 35.006 -18.974 53.694 1.00 5.42 343 LEU A N 1
ATOM 2940 C CA . LEU A 1 367 ? 35.710 -18.995 52.408 1.00 5.39 343 LEU A CA 1
ATOM 2941 C C . LEU A 1 367 ? 34.810 -18.650 51.202 1.00 6.52 343 LEU A C 1
ATOM 2942 O O . LEU A 1 367 ? 35.116 -19.005 50.057 1.00 7.68 343 LEU A O 1
ATOM 2947 N N . HIS A 1 368 ? 33.730 -17.906 51.449 1.00 5.04 344 HIS A N 1
ATOM 2948 C CA . HIS A 1 368 ? 32.784 -17.559 50.394 1.00 5.40 344 HIS A CA 1
ATOM 2949 C C . HIS A 1 368 ? 33.349 -16.747 49.243 1.00 6.08 344 HIS A C 1
ATOM 2950 O O . HIS A 1 368 ? 32.734 -16.719 48.178 1.00 8.34 344 HIS A O 1
ATOM 2957 N N . ARG A 1 369 ? 34.505 -16.108 49.423 1.00 4.95 345 ARG A N 1
ATOM 2958 C CA . ARG A 1 369 ? 35.118 -15.327 48.339 1.00 5.83 345 ARG A CA 1
ATOM 2959 C C . ARG A 1 369 ? 36.357 -15.983 47.728 1.00 6.39 345 ARG A C 1
ATOM 2960 O O . ARG A 1 369 ? 37.038 -15.381 46.910 1.00 7.56 345 ARG A O 1
ATOM 2968 N N . PHE A 1 370 ? 36.618 -17.230 48.100 1.00 6.47 346 PHE A N 1
ATOM 2969 C CA . PHE A 1 370 ? 37.805 -17.948 47.636 1.00 6.86 346 PHE A CA 1
ATOM 2970 C C . PHE A 1 370 ? 37.769 -18.235 46.133 1.00 7.45 346 PHE A C 1
ATOM 2971 O O . PHE A 1 370 ? 38.726 -17.945 45.420 1.00 6.91 346 PHE A O 1
ATOM 2979 N N . ALA A 1 371 ? 36.655 -18.771 45.637 1.00 7.67 347 ALA A N 1
ATOM 2980 C CA . ALA A 1 371 ? 36.530 -19.009 44.199 1.00 7.26 347 ALA A CA 1
ATOM 2981 C C . ALA A 1 371 ? 36.640 -17.693 43.419 1.00 7.26 347 ALA A C 1
ATOM 2982 O O . ALA A 1 371 ? 37.320 -17.632 42.398 1.00 8.17 347 ALA A O 1
ATOM 2984 N N . ALA A 1 372 ? 35.981 -16.626 43.889 1.00 7.33 348 ALA A N 1
ATOM 2985 C CA . ALA A 1 372 ? 36.053 -15.340 43.225 1.00 7.08 348 ALA A CA 1
ATOM 2986 C C . ALA A 1 372 ? 37.507 -14.842 43.116 1.00 6.58 348 ALA A C 1
ATOM 2987 O O . ALA A 1 372 ? 37.910 -14.239 42.118 1.00 7.69 348 ALA A O 1
ATOM 2989 N N . TYR A 1 373 ? 38.293 -15.067 44.159 1.00 6.07 349 TYR A N 1
ATOM 2990 C CA . TYR A 1 373 ? 39.686 -14.655 44.144 1.00 6.14 349 TYR A CA 1
ATOM 2991 C C . TYR A 1 373 ? 40.443 -15.338 43.020 1.00 6.27 349 TYR A C 1
ATOM 2992 O O . TYR A 1 373 ? 41.200 -14.694 42.275 1.00 5.83 349 TYR A O 1
ATOM 3001 N N . PHE A 1 374 ? 40.197 -16.633 42.871 1.00 6.70 350 PHE A N 1
ATOM 3002 C CA . PHE A 1 374 ? 40.877 -17.396 41.817 1.00 7.49 350 PHE A CA 1
ATOM 3003 C C . PHE A 1 374 ? 40.352 -17.151 40.436 1.00 8.91 350 PHE A C 1
ATOM 3004 O O . PHE A 1 374 ? 41.038 -17.461 39.453 1.00 7.99 350 PHE A O 1
ATOM 3012 N N . GLN A 1 375 ? 39.179 -16.526 40.316 1.00 8.33 351 GLN A N 1
ATOM 3013 C CA . GLN A 1 375 ? 38.761 -16.060 39.002 1.00 7.69 351 GLN A CA 1
ATOM 3014 C C . GLN A 1 375 ? 39.810 -15.109 38.477 1.00 10.51 351 GLN A C 1
ATOM 3015 O O . GLN A 1 375 ? 40.232 -15.267 37.339 1.00 12.85 351 GLN A O 1
ATOM 3021 N N . GLN A 1 376 ? 40.290 -14.161 39.278 1.00 6.50 352 GLN A N 1
ATOM 3022 C CA . GLN A 1 376 ? 41.356 -13.296 38.807 1.00 7.23 352 GLN A CA 1
ATOM 3023 C C . GLN A 1 376 ? 42.684 -14.044 38.733 1.00 7.33 352 GLN A C 1
ATOM 3024 O O . GLN A 1 376 ? 43.344 -14.051 37.703 1.00 6.55 352 GLN A O 1
ATOM 3030 N N . GLY A 1 377 ? 43.089 -14.656 39.832 1.00 6.56 353 GLY A N 1
ATOM 3031 C CA . GLY A 1 377 ? 44.399 -15.276 39.878 1.00 6.04 353 GLY A CA 1
ATOM 3032 C C . GLY A 1 377 ? 44.643 -16.274 38.768 1.00 6.70 353 GLY A C 1
ATOM 3033 O O . GLY A 1 377 ? 45.749 -16.332 38.209 1.00 7.86 353 GLY A O 1
ATOM 3034 N N . ASN A 1 378 ? 43.633 -17.083 38.478 1.00 4.96 354 ASN A N 1
ATOM 3035 C CA . ASN A 1 378 ? 43.747 -18.092 37.452 1.00 4.60 354 ASN A CA 1
ATOM 3036 C C . ASN A 1 378 ? 43.443 -17.534 36.078 1.00 4.86 354 ASN A C 1
ATOM 3037 O O . ASN A 1 378 ? 44.297 -17.562 35.182 1.00 5.78 354 ASN A O 1
ATOM 3042 N N . MET A 1 379 ? 42.255 -16.963 35.897 1.00 4.28 355 MET A N 1
ATOM 3043 C CA . MET A 1 379 ? 41.815 -16.540 34.573 1.00 4.33 355 MET A CA 1
ATOM 3044 C C . MET A 1 379 ? 42.570 -15.371 33.997 1.00 3.75 355 MET A C 1
ATOM 3045 O O . MET A 1 379 ? 42.799 -15.323 32.794 1.00 4.02 355 MET A O 1
ATOM 3050 N N . GLU A 1 380 ? 42.939 -14.398 34.827 1.00 3.46 356 GLU A N 1
ATOM 3051 C CA . GLU A 1 380 ? 43.714 -13.284 34.292 1.00 4.05 356 GLU A CA 1
ATOM 3052 C C . GLU A 1 380 ? 45.153 -13.745 33.969 1.00 4.14 356 GLU A C 1
ATOM 3053 O O . GLU A 1 380 ? 45.815 -13.186 33.093 1.00 4.71 356 GLU A O 1
ATOM 3059 N N . SER A 1 381 ? 45.642 -14.760 34.675 1.00 3.46 357 SER A N 1
ATOM 3060 C CA . SER A 1 381 ? 46.970 -15.271 34.384 1.00 4.60 357 SER A CA 1
ATOM 3061 C C . SER A 1 381 ? 46.993 -16.104 33.106 1.00 3.27 357 SER A C 1
ATOM 3062 O O . SER A 1 381 ? 47.785 -15.853 32.202 1.00 3.59 357 SER A O 1
ATOM 3065 N N . ASN A 1 382 ? 46.100 -17.085 33.016 1.00 2.61 358 ASN A N 1
ATOM 3066 C CA . ASN A 1 382 ? 46.170 -18.066 31.938 1.00 2.75 358 ASN A CA 1
ATOM 3067 C C . ASN A 1 382 ? 45.134 -17.978 30.837 1.00 2.51 358 ASN A C 1
ATOM 3068 O O . ASN A 1 382 ? 45.107 -18.829 29.942 1.00 3.02 358 ASN A O 1
ATOM 3073 N N . GLY A 1 383 ? 44.306 -16.926 30.863 1.00 3.19 359 GLY A N 1
ATOM 3074 C CA . GLY A 1 383 ? 43.350 -16.654 29.784 1.00 3.16 359 GLY A CA 1
ATOM 3075 C C . GLY A 1 383 ? 44.115 -15.900 28.694 1.00 4.23 359 GLY A C 1
ATOM 3076 O O . GLY A 1 383 ? 43.989 -14.679 28.529 1.00 4.64 359 GLY A O 1
ATOM 3077 N N . LYS A 1 384 ? 44.904 -16.664 27.941 1.00 2.75 360 LYS A N 1
ATOM 3078 C CA . LYS A 1 384 ? 45.832 -16.153 26.941 1.00 2.84 360 LYS A CA 1
ATOM 3079 C C . LYS A 1 384 ? 45.752 -16.999 25.691 1.00 3.45 360 LYS A C 1
ATOM 3080 O O . LYS A 1 384 ? 45.432 -18.177 25.777 1.00 4.61 360 LYS A O 1
ATOM 3086 N N A TYR A 1 385 ? 46.073 -16.440 24.535 0.60 2.83 361 TYR A N 1
ATOM 3087 N N B TYR A 1 385 ? 46.006 -16.416 24.523 0.40 3.60 361 TYR A N 1
ATOM 3088 C CA A TYR A 1 385 ? 45.965 -17.210 23.294 0.60 2.60 361 TYR A CA 1
ATOM 3089 C CA B TYR A 1 385 ? 45.956 -17.196 23.277 0.40 3.69 361 TYR A CA 1
ATOM 3090 C C A TYR A 1 385 ? 47.202 -17.158 22.407 0.60 3.18 361 TYR A C 1
ATOM 3091 C C B TYR A 1 385 ? 47.174 -17.080 22.362 0.40 3.62 361 TYR A C 1
ATOM 3092 O O A TYR A 1 385 ? 47.197 -17.751 21.339 0.60 4.76 361 TYR A O 1
ATOM 3093 O O B TYR A 1 385 ? 47.125 -17.539 21.223 0.40 4.62 361 TYR A O 1
ATOM 3110 N N . VAL A 1 386 ? 48.247 -16.465 22.852 1.00 2.32 362 VAL A N 1
ATOM 3111 C CA . VAL A 1 386 ? 49.496 -16.331 22.106 1.00 3.11 362 VAL A CA 1
ATOM 3112 C C . VAL A 1 386 ? 50.598 -16.931 22.970 1.00 3.45 362 VAL A C 1
ATOM 3113 O O . VAL A 1 386 ? 50.720 -16.634 24.156 1.00 4.25 362 VAL A O 1
ATOM 3117 N N . ASP A 1 387 ? 51.396 -17.787 22.352 1.00 2.50 363 ASP A N 1
ATOM 3118 C CA . ASP A 1 387 ? 52.447 -18.474 23.072 1.00 3.58 363 ASP A CA 1
ATOM 3119 C C . ASP A 1 387 ? 53.690 -17.609 23.249 1.00 3.94 363 ASP A C 1
ATOM 3120 O O . ASP A 1 387 ? 53.763 -16.490 22.732 1.00 3.21 363 ASP A O 1
ATOM 3125 N N . ARG A 1 388 ? 54.659 -18.120 23.996 1.00 2.87 364 ARG A N 1
ATOM 3126 C CA . ARG A 1 388 ? 55.829 -17.322 24.362 1.00 3.53 364 ARG A CA 1
ATOM 3127 C C . ARG A 1 388 ? 56.713 -16.928 23.192 1.00 2.92 364 ARG A C 1
ATOM 3128 O O . ARG A 1 388 ? 57.513 -15.998 23.299 1.00 5.65 364 ARG A O 1
ATOM 3136 N N . ASN A 1 389 ? 56.558 -17.623 22.069 1.00 3.75 365 ASN A N 1
ATOM 3137 C CA . ASN A 1 389 ? 57.290 -17.297 20.848 1.00 5.07 365 ASN A CA 1
ATOM 3138 C C . ASN A 1 389 ? 56.516 -16.324 19.962 1.00 5.23 365 ASN A C 1
ATOM 3139 O O . ASN A 1 389 ? 56.967 -15.985 18.866 1.00 6.94 365 ASN A O 1
ATOM 3144 N N . GLY A 1 390 ? 55.350 -15.872 20.431 1.00 4.63 366 GLY A N 1
ATOM 3145 C CA . GLY A 1 390 ? 54.524 -14.937 19.678 1.00 3.53 366 GLY A CA 1
ATOM 3146 C C . GLY A 1 390 ? 53.590 -15.579 18.671 1.00 5.00 366 GLY A C 1
ATOM 3147 O O . GLY A 1 390 ? 53.026 -14.892 17.797 1.00 6.50 366 GLY A O 1
ATOM 3148 N N . ASN A 1 391 ? 53.401 -16.890 18.797 1.00 3.73 367 ASN A N 1
ATOM 3149 C CA . ASN A 1 391 ? 52.553 -17.638 17.873 1.00 4.11 367 ASN A CA 1
ATOM 3150 C C . ASN A 1 391 ? 51.211 -17.991 18.506 1.00 4.32 367 ASN A C 1
ATOM 3151 O O . ASN A 1 391 ? 51.160 -18.387 19.662 1.00 5.61 367 ASN A O 1
ATOM 3156 N N . PRO A 1 392 ? 50.112 -17.860 17.755 1.00 4.16 368 PRO A N 1
ATOM 3157 C CA . PRO A 1 392 ? 48.801 -18.201 18.302 1.00 4.72 368 PRO A CA 1
ATOM 3158 C C . PRO A 1 392 ? 48.753 -19.661 18.710 1.00 5.47 368 PRO A C 1
ATOM 3159 O O . PRO A 1 392 ? 49.247 -20.527 17.964 1.00 5.74 368 PRO A O 1
ATOM 3163 N N . VAL A 1 393 ? 48.179 -19.937 19.876 1.00 4.77 369 VAL A N 1
ATOM 3164 C CA . VAL A 1 393 ? 48.077 -21.320 20.337 1.00 5.97 369 VAL A CA 1
ATOM 3165 C C . VAL A 1 393 ? 47.072 -22.085 19.486 1.00 5.37 369 VAL A C 1
ATOM 3166 O O . VAL A 1 393 ? 46.179 -21.496 18.881 1.00 7.46 369 VAL A O 1
ATOM 3170 N N . THR A 1 394 ? 47.240 -23.403 19.446 1.00 6.10 370 THR A N 1
ATOM 3171 C CA . THR A 1 394 ? 46.379 -24.321 18.718 1.00 6.43 370 THR A CA 1
ATOM 3172 C C . THR A 1 394 ? 45.767 -25.334 19.688 1.00 6.44 370 THR A C 1
ATOM 3173 O O . THR A 1 394 ? 45.400 -26.445 19.301 1.00 10.47 370 THR A O 1
ATOM 3177 N N . TYR A 1 395 ? 45.685 -24.943 20.945 1.00 4.74 371 TYR A N 1
ATOM 3178 C CA . TYR A 1 395 ? 45.212 -25.779 22.036 1.00 4.01 371 TYR A CA 1
ATOM 3179 C C . TYR A 1 395 ? 44.595 -24.892 23.094 1.00 4.32 371 TYR A C 1
ATOM 3180 O O . TYR A 1 395 ? 44.766 -23.663 23.090 1.00 5.17 371 TYR A O 1
ATOM 3189 N N . GLN A 1 396 ? 43.875 -25.507 24.006 1.00 4.16 372 GLN A N 1
ATOM 3190 C CA . GLN A 1 396 ? 43.212 -24.792 25.081 1.00 4.01 372 GLN A CA 1
ATOM 3191 C C . GLN A 1 396 ? 44.153 -24.307 26.159 1.00 4.39 372 GLN A C 1
ATOM 3192 O O . GLN A 1 396 ? 45.072 -25.009 26.553 1.00 3.97 372 GLN A O 1
ATOM 3198 N N . THR A 1 397 ? 43.923 -23.079 26.629 1.00 3.21 373 THR A N 1
ATOM 3199 C CA . THR A 1 397 ? 44.661 -22.564 27.765 1.00 3.40 373 THR A CA 1
ATOM 3200 C C . THR A 1 397 ? 43.749 -22.486 28.991 1.00 4.59 373 THR A C 1
ATOM 3201 O O . THR A 1 397 ? 42.959 -23.407 29.223 1.00 4.25 373 THR A O 1
ATOM 3205 N N . GLY A 1 398 ? 43.802 -21.410 29.768 1.00 2.87 374 GLY A N 1
ATOM 3206 C CA . GLY A 1 398 ? 43.119 -21.398 31.050 1.00 4.79 374 GLY A CA 1
ATOM 3207 C C . GLY A 1 398 ? 41.637 -21.702 31.040 1.00 4.91 374 GLY A C 1
ATOM 3208 O O . GLY A 1 398 ? 40.934 -21.317 30.118 1.00 3.76 374 GLY A O 1
ATOM 3209 N N . PRO A 1 399 ? 41.154 -22.395 32.082 1.00 4.68 375 PRO A N 1
ATOM 3210 C CA . PRO A 1 399 ? 39.731 -22.681 32.203 1.00 5.12 375 PRO A CA 1
ATOM 3211 C C . PRO A 1 399 ? 38.972 -21.560 32.906 1.00 4.53 375 PRO A C 1
ATOM 3212 O O . PRO A 1 399 ? 39.560 -20.649 33.488 1.00 5.64 375 PRO A O 1
ATOM 3216 N N . ILE A 1 400 ? 37.656 -21.652 32.837 1.00 5.29 376 ILE A N 1
ATOM 3217 C CA . ILE A 1 400 ? 36.775 -20.765 33.581 1.00 4.75 376 ILE A CA 1
ATOM 3218 C C . ILE A 1 400 ? 36.670 -21.316 35.009 1.00 5.42 376 ILE A C 1
ATOM 3219 O O . ILE A 1 400 ? 36.362 -22.497 35.206 1.00 6.86 376 ILE A O 1
ATOM 3224 N N . ILE A 1 401 ? 36.944 -20.479 35.995 1.00 4.27 377 ILE A N 1
ATOM 3225 C CA . ILE A 1 401 ? 36.868 -20.837 37.410 1.00 5.22 377 ILE A CA 1
ATOM 3226 C C . ILE A 1 401 ? 35.573 -20.275 37.973 1.00 6.08 377 ILE A C 1
ATOM 3227 O O . ILE A 1 401 ? 35.202 -19.147 37.664 1.00 5.66 377 ILE A O 1
ATOM 3232 N N . TRP A 1 402 ? 34.870 -21.071 38.767 1.00 4.30 378 TRP A N 1
ATOM 3233 C CA . TRP A 1 402 ? 33.612 -20.642 39.385 1.00 4.45 378 TRP A CA 1
ATOM 3234 C C . TRP A 1 402 ? 33.317 -21.494 40.615 1.00 5.11 378 TRP A C 1
ATOM 3235 O O . TRP A 1 402 ? 34.047 -22.432 40.891 1.00 4.58 378 TRP A O 1
ATOM 3246 N N . GLY A 1 403 ? 32.263 -21.161 41.347 1.00 6.46 379 GLY A N 1
ATOM 3247 C CA . GLY A 1 403 ? 31.877 -21.950 42.511 1.00 7.34 379 GLY A CA 1
ATOM 3248 C C . GLY A 1 403 ? 31.246 -21.115 43.601 1.00 6.24 379 GLY A C 1
ATOM 3249 O O . GLY A 1 403 ? 31.328 -19.885 43.600 1.00 8.13 379 GLY A O 1
ATOM 3250 N N . GLU A 1 404 ? 30.605 -21.822 44.525 1.00 7.81 380 GLU A N 1
ATOM 3251 C CA . GLU A 1 404 ? 29.999 -21.256 45.723 1.00 6.40 380 GLU A CA 1
ATOM 3252 C C . GLU A 1 404 ? 30.303 -22.229 46.849 1.00 6.32 380 GLU A C 1
ATOM 3253 O O . GLU A 1 404 ? 30.499 -23.427 46.616 1.00 6.62 380 GLU A O 1
ATOM 3259 N N . PRO A 1 405 ? 30.385 -21.732 48.073 1.00 5.39 381 PRO A N 1
ATOM 3260 C CA . PRO A 1 405 ? 30.645 -22.641 49.177 1.00 5.82 381 PRO A CA 1
ATOM 3261 C C . PRO A 1 405 ? 29.546 -23.672 49.415 1.00 6.14 381 PRO A C 1
ATOM 3262 O O . PRO A 1 405 ? 28.360 -23.413 49.168 1.00 7.16 381 PRO A O 1
ATOM 3266 N N . GLY A 1 406 ? 29.942 -24.862 49.860 1.00 5.39 382 GLY A N 1
ATOM 3267 C CA . GLY A 1 406 ? 28.996 -25.882 50.263 1.00 5.57 382 GLY A CA 1
ATOM 3268 C C . GLY A 1 406 ? 28.526 -25.565 51.683 1.00 5.21 382 GLY A C 1
ATOM 3269 O O . GLY A 1 406 ? 29.288 -24.981 52.459 1.00 4.27 382 GLY A O 1
ATOM 3270 N N . THR A 1 407 ? 27.285 -25.905 52.050 1.00 5.44 383 THR A N 1
ATOM 3271 C CA . THR A 1 407 ? 26.308 -26.604 51.198 1.00 7.10 383 THR A CA 1
ATOM 3272 C C . THR A 1 407 ? 25.464 -25.696 50.250 1.00 8.45 383 THR A C 1
ATOM 3273 O O . THR A 1 407 ? 24.603 -26.217 49.530 1.00 11.01 383 THR A O 1
ATOM 3277 N N A ASN A 1 408 ? 25.720 -24.390 50.250 0.50 9.31 384 ASN A N 1
ATOM 3278 N N B ASN A 1 408 ? 25.722 -24.383 50.225 0.50 9.82 384 ASN A N 1
ATOM 3279 C CA A ASN A 1 408 ? 24.962 -23.457 49.397 0.50 9.24 384 ASN A CA 1
ATOM 3280 C CA B ASN A 1 408 ? 24.950 -23.418 49.371 0.50 10.11 384 ASN A CA 1
ATOM 3281 C C A ASN A 1 408 ? 24.943 -23.942 47.939 0.50 11.17 384 ASN A C 1
ATOM 3282 C C B ASN A 1 408 ? 24.973 -23.690 47.860 0.50 11.41 384 ASN A C 1
ATOM 3283 O O A ASN A 1 408 ? 23.863 -24.334 47.409 0.50 10.03 384 ASN A O 1
ATOM 3284 O O B ASN A 1 408 ? 23.967 -23.552 47.173 0.50 9.83 384 ASN A O 1
ATOM 3293 N N . GLY A 1 409 ? 26.138 -24.010 47.330 1.00 10.54 385 GLY A N 1
ATOM 3294 C CA . GLY A 1 409 ? 26.265 -24.338 45.897 1.00 10.93 385 GLY A CA 1
ATOM 3295 C C . GLY A 1 409 ? 25.624 -25.674 45.659 1.00 10.69 385 GLY A C 1
ATOM 3296 O O . GLY A 1 409 ? 24.997 -25.941 44.628 1.00 11.23 385 GLY A O 1
ATOM 3297 N N . GLN A 1 410 ? 25.774 -26.539 46.639 1.00 12.72 386 GLN A N 1
ATOM 3298 C CA . GLN A 1 410 ? 25.211 -27.854 46.594 1.00 9.84 386 GLN A CA 1
ATOM 3299 C C . GLN A 1 410 ? 23.704 -27.849 46.322 1.00 12.62 386 GLN A C 1
ATOM 3300 O O . GLN A 1 410 ? 23.210 -28.622 45.513 1.00 15.17 386 GLN A O 1
ATOM 3306 N N . HIS A 1 411 ? 22.967 -26.915 46.925 1.00 13.54 387 HIS A N 1
ATOM 3307 C CA . HIS A 1 411 ? 21.526 -26.804 46.709 1.00 13.18 387 HIS A CA 1
ATOM 3308 C C . HIS A 1 411 ? 21.118 -25.883 45.549 1.00 13.84 387 HIS A C 1
ATOM 3309 O O . HIS A 1 411 ? 19.927 -25.616 45.332 1.00 17.39 387 HIS A O 1
ATOM 3316 N N . ALA A 1 412 ? 22.106 -25.372 44.833 1.00 9.93 388 ALA A N 1
ATOM 3317 C CA . ALA A 1 412 ? 21.861 -24.513 43.679 1.00 8.56 388 ALA A CA 1
ATOM 3318 C C . ALA A 1 412 ? 22.104 -25.208 42.348 1.00 7.08 388 ALA A C 1
ATOM 3319 O O . ALA A 1 412 ? 21.187 -25.338 41.548 1.00 10.30 388 ALA A O 1
ATOM 3321 N N . PHE A 1 413 ? 23.324 -25.674 42.117 1.00 5.53 389 PHE A N 1
ATOM 3322 C CA . PHE A 1 413 ? 23.720 -26.147 40.798 1.00 4.76 389 PHE A CA 1
ATOM 3323 C C . PHE A 1 413 ? 24.290 -27.549 40.698 1.00 4.30 389 PHE A C 1
ATOM 3324 O O . PHE A 1 413 ? 24.673 -27.978 39.605 1.00 5.17 389 PHE A O 1
ATOM 3332 N N . TYR A 1 414 ? 24.369 -28.283 41.798 1.00 4.52 390 TYR A N 1
ATOM 3333 C CA . TYR A 1 414 ? 24.925 -29.649 41.690 1.00 4.92 390 TYR A CA 1
ATOM 3334 C C . TYR A 1 414 ? 24.076 -30.570 40.819 1.00 3.92 390 TYR A C 1
ATOM 3335 O O . TYR A 1 414 ? 24.593 -31.544 40.313 1.00 4.05 390 TYR A O 1
ATOM 3344 N N . GLN A 1 415 ? 22.789 -30.281 40.650 1.00 3.59 391 GLN A N 1
ATOM 3345 C CA . GLN A 1 415 ? 21.954 -31.040 39.717 1.00 2.98 391 GLN A CA 1
ATOM 3346 C C . GLN A 1 415 ? 22.681 -31.172 38.391 1.00 3.60 391 GLN A C 1
ATOM 3347 O O . GLN A 1 415 ? 22.719 -32.263 37.799 1.00 3.26 391 GLN A O 1
ATOM 3353 N N . LEU A 1 416 ? 23.224 -30.075 37.885 1.00 2.74 392 LEU A N 1
ATOM 3354 C CA . LEU A 1 416 ? 23.905 -30.101 36.595 1.00 2.13 392 LEU A CA 1
ATOM 3355 C C . LEU A 1 416 ? 25.239 -30.844 36.651 1.00 2.92 392 LEU A C 1
ATOM 3356 O O . LEU A 1 416 ? 25.620 -31.508 35.680 1.00 4.22 392 LEU A O 1
ATOM 3361 N N . ILE A 1 417 ? 25.944 -30.751 37.771 1.00 3.45 393 ILE A N 1
ATOM 3362 C CA . ILE A 1 417 ? 27.211 -31.464 37.901 1.00 4.26 393 ILE A CA 1
ATOM 3363 C C . ILE A 1 417 ? 26.932 -32.972 37.874 1.00 4.76 393 ILE A C 1
ATOM 3364 O O . ILE A 1 417 ? 27.632 -33.709 37.185 1.00 5.30 393 ILE A O 1
ATOM 3369 N N . HIS A 1 418 ? 25.894 -33.415 38.581 1.00 4.07 394 HIS A N 1
ATOM 3370 C CA . HIS A 1 418 ? 25.549 -34.851 38.634 1.00 4.21 394 HIS A CA 1
ATOM 3371 C C . HIS A 1 418 ? 24.867 -35.392 37.385 1.00 4.00 394 HIS A C 1
ATOM 3372 O O . HIS A 1 418 ? 25.128 -36.542 36.979 1.00 5.72 394 HIS A O 1
ATOM 3379 N N . GLN A 1 419 ? 23.975 -34.603 36.776 1.00 4.00 395 GLN A N 1
ATOM 3380 C CA . GLN A 1 419 ? 23.134 -35.125 35.684 1.00 2.69 395 GLN A CA 1
ATOM 3381 C C . GLN A 1 419 ? 23.060 -34.278 34.421 1.00 3.21 395 GLN A C 1
ATOM 3382 O O . GLN A 1 419 ? 22.142 -34.445 33.619 1.00 4.96 395 GLN A O 1
ATOM 3388 N N . GLY A 1 420 ? 23.999 -33.353 34.258 1.00 4.58 396 GLY A N 1
ATOM 3389 C CA . GLY A 1 420 ? 24.042 -32.548 33.051 1.00 3.97 396 GLY A CA 1
ATOM 3390 C C . GLY A 1 420 ? 24.883 -33.208 31.972 1.00 6.12 396 GLY A C 1
ATOM 3391 O O . GLY A 1 420 ? 25.189 -34.407 32.034 1.00 7.43 396 GLY A O 1
ATOM 3392 N N . THR A 1 421 ? 25.273 -32.409 30.987 1.00 4.28 397 THR A N 1
ATOM 3393 C CA . THR A 1 421 ? 26.042 -32.891 29.840 1.00 4.42 397 THR A CA 1
ATOM 3394 C C . THR A 1 421 ? 27.436 -32.267 29.740 1.00 5.42 397 THR A C 1
ATOM 3395 O O . THR A 1 421 ? 28.097 -32.394 28.703 1.00 8.10 397 THR A O 1
ATOM 3399 N N . LYS A 1 422 ? 27.876 -31.613 30.814 1.00 5.81 398 LYS A N 1
ATOM 3400 C CA . LYS A 1 422 ? 29.210 -30.995 30.888 1.00 6.19 398 LYS A CA 1
ATOM 3401 C C . LYS A 1 422 ? 30.060 -31.711 31.927 1.00 6.44 398 LYS A C 1
ATOM 3402 O O . LYS A 1 422 ? 29.558 -32.096 33.000 1.00 7.13 398 LYS A O 1
ATOM 3408 N N . LEU A 1 423 ? 31.351 -31.879 31.610 1.00 6.03 399 LEU A N 1
ATOM 3409 C CA . LEU A 1 423 ? 32.356 -32.411 32.538 1.00 5.63 399 LEU A CA 1
ATOM 3410 C C . LEU A 1 423 ? 32.882 -31.199 33.289 1.00 5.59 399 LEU A C 1
ATOM 3411 O O . LEU A 1 423 ? 33.371 -30.253 32.676 1.00 5.29 399 LEU A O 1
ATOM 3416 N N . ILE A 1 424 ? 32.788 -31.246 34.620 1.00 5.15 400 ILE A N 1
ATOM 3417 C CA . ILE A 1 424 ? 33.179 -30.147 35.482 1.00 4.40 400 ILE A CA 1
ATOM 3418 C C . ILE A 1 424 ? 34.031 -30.676 36.647 1.00 6.06 400 ILE A C 1
ATOM 3419 O O . ILE A 1 424 ? 33.499 -31.082 37.670 1.00 6.68 400 ILE A O 1
ATOM 3424 N N . PRO A 1 425 ? 35.350 -30.723 36.468 1.00 4.11 401 PRO A N 1
ATOM 3425 C CA . PRO A 1 425 ? 36.198 -31.111 37.587 1.00 4.92 401 PRO A CA 1
ATOM 3426 C C . PRO A 1 425 ? 35.936 -30.181 38.771 1.00 3.88 401 PRO A C 1
ATOM 3427 O O . PRO A 1 425 ? 35.841 -28.961 38.595 1.00 6.20 401 PRO A O 1
ATOM 3431 N N . CYS A 1 426 ? 35.876 -30.729 39.969 1.00 4.31 402 CYS A N 1
ATOM 3432 C CA . CYS A 1 426 ? 35.616 -29.938 41.172 1.00 5.20 402 CYS A CA 1
ATOM 3433 C C . CYS A 1 426 ? 36.657 -30.146 42.245 1.00 4.77 402 CYS A C 1
ATOM 3434 O O . CYS A 1 426 ? 37.077 -31.288 42.501 1.00 6.18 402 CYS A O 1
ATOM 3437 N N . ASP A 1 427 ? 37.061 -29.046 42.873 1.00 4.68 403 ASP A N 1
ATOM 3438 C CA . ASP A 1 427 ? 37.943 -29.098 44.037 1.00 4.55 403 ASP A CA 1
ATOM 3439 C C . ASP A 1 427 ? 37.072 -28.826 45.243 1.00 5.69 403 ASP A C 1
ATOM 3440 O O . ASP A 1 427 ? 36.576 -27.728 45.438 1.00 5.42 403 ASP A O 1
ATOM 3445 N N . PHE A 1 428 ? 36.868 -29.860 46.048 1.00 3.88 404 PHE A N 1
ATOM 3446 C CA . PHE A 1 428 ? 36.124 -29.776 47.298 1.00 3.63 404 PHE A CA 1
ATOM 3447 C C . PHE A 1 428 ? 37.144 -29.511 48.385 1.00 4.37 404 PHE A C 1
ATOM 3448 O O . PHE A 1 428 ? 38.114 -30.264 48.521 1.00 6.15 404 PHE A O 1
ATOM 3456 N N . ILE A 1 429 ? 36.937 -28.467 49.179 1.00 3.70 405 ILE A N 1
ATOM 3457 C CA . ILE A 1 429 ? 37.860 -28.091 50.246 1.00 4.42 405 ILE A CA 1
ATOM 3458 C C . ILE A 1 429 ? 37.104 -27.962 51.555 1.00 4.34 405 ILE A C 1
ATOM 3459 O O . ILE A 1 429 ? 36.005 -27.409 51.584 1.00 6.23 405 ILE A O 1
ATOM 3464 N N . ALA A 1 430 ? 37.655 -28.497 52.646 1.00 4.05 406 ALA A N 1
ATOM 3465 C CA . ALA A 1 430 ? 37.001 -28.369 53.943 1.00 4.02 406 ALA A CA 1
ATOM 3466 C C . ALA A 1 430 ? 37.937 -28.524 55.093 1.00 4.91 406 ALA A C 1
ATOM 3467 O O . ALA A 1 430 ? 38.925 -29.252 55.004 1.00 5.20 406 ALA A O 1
ATOM 3469 N N . PRO A 1 431 ? 37.636 -27.847 56.198 1.00 3.89 407 PRO A N 1
ATOM 3470 C CA . PRO A 1 431 ? 38.370 -28.071 57.423 1.00 4.03 407 PRO A CA 1
ATOM 3471 C C . PRO A 1 431 ? 37.713 -29.123 58.283 1.00 3.56 407 PRO A C 1
ATOM 3472 O O . PRO A 1 431 ? 36.471 -29.193 58.365 1.00 5.24 407 PRO A O 1
ATOM 3476 N N . ALA A 1 432 ? 38.518 -29.917 58.967 1.00 4.07 408 ALA A N 1
ATOM 3477 C CA . ALA A 1 432 ? 37.993 -30.915 59.890 1.00 3.96 408 ALA A CA 1
ATOM 3478 C C . ALA A 1 432 ? 37.380 -30.295 61.144 1.00 4.36 408 ALA A C 1
ATOM 3479 O O . ALA A 1 432 ? 36.472 -30.866 61.740 1.00 5.15 408 ALA A O 1
ATOM 3481 N N . VAL A 1 433 ? 37.897 -29.135 61.546 1.00 4.18 409 VAL A N 1
ATOM 3482 C CA . VAL A 1 433 ? 37.488 -28.467 62.776 1.00 3.90 409 VAL A CA 1
ATOM 3483 C C . VAL A 1 433 ? 37.000 -27.061 62.451 1.00 4.63 409 VAL A C 1
ATOM 3484 O O . VAL A 1 433 ? 37.722 -26.253 61.863 1.00 5.44 409 VAL A O 1
ATOM 3488 N N . SER A 1 434 ? 35.767 -26.788 62.856 1.00 4.77 410 SER A N 1
ATOM 3489 C CA . SER A 1 434 ? 35.160 -25.471 62.691 1.00 5.14 410 SER A CA 1
ATOM 3490 C C . SER A 1 434 ? 35.678 -24.497 63.737 1.00 5.61 410 SER A C 1
ATOM 3491 O O . SER A 1 434 ? 36.096 -24.894 64.825 1.00 6.32 410 SER A O 1
ATOM 3494 N N . HIS A 1 435 ? 35.641 -23.223 63.392 1.00 6.00 411 HIS A N 1
ATOM 3495 C CA . HIS A 1 435 ? 35.948 -22.163 64.332 1.00 4.20 411 HIS A CA 1
ATOM 3496 C C . HIS A 1 435 ? 34.793 -21.814 65.242 1.00 5.45 411 HIS A C 1
ATOM 3497 O O . HIS A 1 435 ? 34.984 -21.071 66.200 1.00 7.35 411 HIS A O 1
ATOM 3504 N N . ASN A 1 436 ? 33.616 -22.361 64.958 1.00 4.99 412 ASN A N 1
ATOM 3505 C CA . ASN A 1 436 ? 32.406 -22.118 65.740 1.00 5.64 412 ASN A CA 1
ATOM 3506 C C . ASN A 1 436 ? 31.860 -23.445 66.221 1.00 6.28 412 ASN A C 1
ATOM 3507 O O . ASN A 1 436 ? 31.642 -24.360 65.428 1.00 8.78 412 ASN A O 1
ATOM 3512 N N . LEU A 1 437 ? 31.652 -23.558 67.519 1.00 5.93 413 LEU A N 1
ATOM 3513 C CA . LEU A 1 437 ? 31.158 -24.769 68.108 1.00 6.08 413 LEU A CA 1
ATOM 3514 C C . LEU A 1 437 ? 29.637 -24.601 68.203 1.00 6.57 413 LEU A C 1
ATOM 3515 O O . LEU A 1 437 ? 29.119 -23.842 69.029 1.00 8.10 413 LEU A O 1
ATOM 3520 N N . VAL A 1 438 ? 28.927 -25.300 67.323 1.00 5.09 414 VAL A N 1
ATOM 3521 C CA . VAL A 1 438 ? 27.472 -25.169 67.183 1.00 5.64 414 VAL A CA 1
ATOM 3522 C C . VAL A 1 438 ? 26.820 -26.542 67.007 1.00 4.64 414 VAL A C 1
ATOM 3523 O O . VAL A 1 438 ? 26.745 -27.073 65.895 1.00 5.45 414 VAL A O 1
ATOM 3527 N N . GLY A 1 439 ? 26.373 -27.132 68.101 1.00 5.61 415 GLY A N 1
ATOM 3528 C CA . GLY A 1 439 ? 25.714 -28.440 68.063 1.00 5.89 415 GLY A CA 1
ATOM 3529 C C . GLY A 1 439 ? 26.388 -29.458 67.152 1.00 6.35 415 GLY A C 1
ATOM 3530 O O . GLY A 1 439 ? 27.601 -29.667 67.248 1.00 7.02 415 GLY A O 1
ATOM 3531 N N . ASP A 1 440 ? 25.603 -30.108 66.288 1.00 5.13 416 ASP A N 1
ATOM 3532 C CA . ASP A 1 440 ? 26.139 -31.104 65.343 1.00 4.48 416 ASP A CA 1
ATOM 3533 C C . ASP A 1 440 ? 26.261 -30.568 63.934 1.00 3.84 416 ASP A C 1
ATOM 3534 O O . ASP A 1 440 ? 26.373 -31.317 62.977 1.00 4.58 416 ASP A O 1
ATOM 3539 N N . HIS A 1 441 ? 26.265 -29.255 63.786 1.00 3.06 417 HIS A N 1
ATOM 3540 C CA . HIS A 1 441 ? 26.369 -28.655 62.471 1.00 2.21 417 HIS A CA 1
ATOM 3541 C C . HIS A 1 441 ? 27.565 -29.110 61.662 1.00 2.23 417 HIS A C 1
ATOM 3542 O O . HIS A 1 441 ? 27.446 -29.340 60.469 1.00 3.76 417 HIS A O 1
ATOM 3549 N N . HIS A 1 442 ? 28.735 -29.196 62.296 1.00 2.61 418 HIS A N 1
ATOM 3550 C CA . HIS A 1 442 ? 29.927 -29.529 61.534 1.00 3.03 418 HIS A CA 1
ATOM 3551 C C . HIS A 1 442 ? 29.904 -30.957 61.032 1.00 3.26 418 HIS A C 1
ATOM 3552 O O . HIS A 1 442 ? 30.330 -31.228 59.914 1.00 3.82 418 HIS A O 1
ATOM 3559 N N . GLN A 1 443 ? 29.385 -31.880 61.833 1.00 3.43 419 GLN A N 1
ATOM 3560 C CA . GLN A 1 443 ? 29.259 -33.268 61.352 1.00 4.44 419 GLN A CA 1
ATOM 3561 C C . GLN A 1 443 ? 28.297 -33.331 60.184 1.00 3.12 419 GLN A C 1
ATOM 3562 O O . GLN A 1 443 ? 28.527 -34.058 59.208 1.00 4.75 419 GLN A O 1
ATOM 3568 N N . LYS A 1 444 ? 27.207 -32.571 60.245 1.00 2.94 420 LYS A N 1
ATOM 3569 C CA . LYS A 1 444 ? 26.291 -32.522 59.118 1.00 3.51 420 LYS A CA 1
ATOM 3570 C C . LYS A 1 444 ? 26.945 -31.942 57.878 1.00 2.37 420 LYS A C 1
ATOM 3571 O O . LYS A 1 444 ? 26.831 -32.488 56.784 1.00 3.93 420 LYS A O 1
ATOM 3577 N N . LEU A 1 445 ? 27.655 -30.836 58.031 1.00 2.87 421 LEU A N 1
ATOM 3578 C CA . LEU A 1 445 ? 28.382 -30.247 56.923 1.00 3.12 421 LEU A CA 1
ATOM 3579 C C . LEU A 1 445 ? 29.344 -31.253 56.316 1.00 3.97 421 LEU A C 1
ATOM 3580 O O . LEU A 1 445 ? 29.358 -31.437 55.100 1.00 4.19 421 LEU A O 1
ATOM 3585 N N . MET A 1 446 ? 30.148 -31.900 57.162 1.00 3.12 422 MET A N 1
ATOM 3586 C CA . MET A 1 446 ? 31.148 -32.832 56.652 1.00 4.38 422 MET A CA 1
ATOM 3587 C C . MET A 1 446 ? 30.532 -34.064 56.013 1.00 4.11 422 MET A C 1
ATOM 3588 O O . MET A 1 446 ? 31.107 -34.605 55.052 1.00 3.61 422 MET A O 1
ATOM 3593 N N . SER A 1 447 ? 29.379 -34.512 56.517 1.00 3.79 423 SER A N 1
ATOM 3594 C CA . SER A 1 447 ? 28.718 -35.673 55.898 1.00 2.96 423 SER A CA 1
ATOM 3595 C C . SER A 1 447 ? 28.433 -35.373 54.421 1.00 3.81 423 SER A C 1
ATOM 3596 O O . SER A 1 447 ? 28.545 -36.247 53.557 1.00 4.66 423 SER A O 1
ATOM 3599 N N . ASN A 1 448 ? 28.087 -34.121 54.127 1.00 3.55 424 ASN A N 1
ATOM 3600 C CA . ASN A 1 448 ? 27.834 -33.694 52.753 1.00 4.34 424 ASN A CA 1
ATOM 3601 C C . ASN A 1 448 ? 29.125 -33.593 51.940 1.00 4.42 424 ASN A C 1
ATOM 3602 O O . ASN A 1 448 ? 29.185 -33.999 50.776 1.00 4.90 424 ASN A O 1
ATOM 3607 N N . PHE A 1 449 ? 30.170 -33.043 52.537 1.00 3.78 425 PHE A N 1
ATOM 3608 C CA . PHE A 1 449 ? 31.479 -32.944 51.879 1.00 3.79 425 PHE A CA 1
ATOM 3609 C C . PHE A 1 449 ? 31.963 -34.312 51.386 1.00 4.26 425 PHE A C 1
ATOM 3610 O O . PHE A 1 449 ? 32.420 -34.450 50.240 1.00 4.79 425 PHE A O 1
ATOM 3618 N N . PHE A 1 450 ? 31.883 -35.316 52.260 1.00 3.96 426 PHE A N 1
ATOM 3619 C CA . PHE A 1 450 ? 32.343 -36.659 51.894 1.00 4.10 426 PHE A CA 1
ATOM 3620 C C . PHE A 1 450 ? 31.382 -37.328 50.894 1.00 4.25 426 PHE A C 1
ATOM 3621 O O . PHE A 1 450 ? 31.806 -37.962 49.926 1.00 4.61 426 PHE A O 1
ATOM 3629 N N . ALA A 1 451 ? 30.087 -37.190 51.135 1.00 2.91 427 ALA A N 1
ATOM 3630 C CA . ALA A 1 451 ? 29.073 -37.858 50.327 1.00 3.64 427 ALA A CA 1
ATOM 3631 C C . ALA A 1 451 ? 29.011 -37.363 48.897 1.00 3.10 427 ALA A C 1
ATOM 3632 O O . ALA A 1 451 ? 28.780 -38.144 47.974 1.00 4.30 427 ALA A O 1
ATOM 3634 N N . GLN A 1 452 ? 29.195 -36.066 48.701 1.00 4.58 428 GLN A N 1
ATOM 3635 C CA . GLN A 1 452 ? 29.073 -35.530 47.373 1.00 3.88 428 GLN A CA 1
ATOM 3636 C C . GLN A 1 452 ? 30.124 -36.054 46.419 1.00 4.29 428 GLN A C 1
ATOM 3637 O O . GLN A 1 452 ? 29.820 -36.349 45.264 1.00 4.77 428 GLN A O 1
ATOM 3643 N N . THR A 1 453 ? 31.365 -36.165 46.875 1.00 4.33 429 THR A N 1
ATOM 3644 C CA . THR A 1 453 ? 32.426 -36.669 45.995 1.00 4.29 429 THR A CA 1
ATOM 3645 C C . THR A 1 453 ? 32.228 -38.164 45.724 1.00 4.08 429 THR A C 1
ATOM 3646 O O . THR A 1 453 ? 32.478 -38.635 44.620 1.00 4.95 429 THR A O 1
ATOM 3650 N N . GLU A 1 454 ? 31.749 -38.888 46.735 1.00 3.93 430 GLU A N 1
ATOM 3651 C CA . GLU A 1 454 ? 31.410 -40.315 46.596 1.00 5.41 430 GLU A CA 1
ATOM 3652 C C . GLU A 1 454 ? 30.309 -40.477 45.518 1.00 4.50 430 GLU A C 1
ATOM 3653 O O . GLU A 1 454 ? 30.407 -41.326 44.609 1.00 4.81 430 GLU A O 1
ATOM 3659 N N . ALA A 1 455 ? 29.275 -39.648 45.614 1.00 3.84 431 ALA A N 1
ATOM 3660 C CA . ALA A 1 455 ? 28.163 -39.670 44.678 1.00 3.57 431 ALA A CA 1
ATOM 3661 C C . ALA A 1 455 ? 28.628 -39.345 43.262 1.00 3.90 431 ALA A C 1
ATOM 3662 O O . ALA A 1 455 ? 28.276 -40.026 42.307 1.00 3.79 431 ALA A O 1
ATOM 3664 N N . LEU A 1 456 ? 29.412 -38.285 43.139 1.00 4.37 432 LEU A N 1
ATOM 3665 C CA . LEU A 1 456 ? 29.913 -37.850 41.844 1.00 3.87 432 LEU A CA 1
ATOM 3666 C C . LEU A 1 456 ? 30.766 -38.931 41.167 1.00 4.13 432 LEU A C 1
ATOM 3667 O O . LEU A 1 456 ? 30.641 -39.180 39.972 1.00 4.11 432 LEU A O 1
ATOM 3672 N N . ALA A 1 457 ? 31.606 -39.608 41.947 1.00 4.13 433 ALA A N 1
ATOM 3673 C CA . ALA A 1 457 ? 32.487 -40.600 41.367 1.00 3.28 433 ALA A CA 1
ATOM 3674 C C . ALA A 1 457 ? 31.787 -41.851 40.937 1.00 3.91 433 ALA A C 1
ATOM 3675 O O . ALA A 1 457 ? 31.993 -42.325 39.823 1.00 4.96 433 ALA A O 1
ATOM 3677 N N . PHE A 1 458 ? 30.954 -42.382 41.814 1.00 3.82 434 PHE A N 1
ATOM 3678 C CA . PHE A 1 458 ? 30.409 -43.723 41.598 1.00 4.00 434 PHE A CA 1
ATOM 3679 C C . PHE A 1 458 ? 28.972 -43.812 41.131 1.00 5.30 434 PHE A C 1
ATOM 3680 O O . PHE A 1 458 ? 28.554 -44.836 40.593 1.00 7.02 434 PHE A O 1
ATOM 3688 N N . GLY A 1 459 ? 28.206 -42.750 41.311 1.00 4.92 435 GLY A N 1
ATOM 3689 C CA . GLY A 1 459 ? 26.833 -42.730 40.822 1.00 5.13 435 GLY A CA 1
ATOM 3690 C C . GLY A 1 459 ? 25.914 -43.779 41.428 1.00 4.93 435 GLY A C 1
ATOM 3691 O O . GLY A 1 459 ? 26.126 -44.242 42.547 1.00 5.96 435 GLY A O 1
ATOM 3692 N N A LYS A 1 460 ? 24.883 -44.133 40.668 0.60 4.36 436 LYS A N 1
ATOM 3693 N N B LYS A 1 460 ? 24.876 -44.131 40.680 0.40 5.03 436 LYS A N 1
ATOM 3694 C CA A LYS A 1 460 ? 23.861 -45.085 41.096 0.60 5.61 436 LYS A CA 1
ATOM 3695 C CA B LYS A 1 460 ? 23.903 -45.129 41.103 0.40 6.02 436 LYS A CA 1
ATOM 3696 C C A LYS A 1 460 ? 23.242 -45.676 39.837 0.60 5.63 436 LYS A C 1
ATOM 3697 C C B LYS A 1 460 ? 23.257 -45.680 39.846 0.40 5.90 436 LYS A C 1
ATOM 3698 O O A LYS A 1 460 ? 22.706 -44.945 39.003 0.60 5.36 436 LYS A O 1
ATOM 3699 O O B LYS A 1 460 ? 22.714 -44.931 39.033 0.40 5.68 436 LYS A O 1
ATOM 3710 N N . SER A 1 461 ? 23.329 -46.996 39.690 1.00 5.64 437 SER A N 1
ATOM 3711 C CA . SER A 1 461 ? 22.840 -47.660 38.486 1.00 6.16 437 SER A CA 1
ATOM 3712 C C . SER A 1 461 ? 21.342 -47.837 38.402 1.00 5.89 437 SER A C 1
ATOM 3713 O O . SER A 1 461 ? 20.629 -47.712 39.388 1.00 6.79 437 SER A O 1
ATOM 3716 N N . ALA A 1 462 ? 20.881 -48.152 37.194 1.00 6.87 438 ALA A N 1
ATOM 3717 C CA . ALA A 1 462 ? 19.474 -48.447 36.959 1.00 7.21 438 ALA A CA 1
ATOM 3718 C C . ALA A 1 462 ? 19.001 -49.628 37.829 1.00 8.82 438 ALA A C 1
ATOM 3719 O O . ALA A 1 462 ? 17.887 -49.601 38.344 1.00 9.41 438 ALA A O 1
ATOM 3721 N N . GLN A 1 463 ? 19.852 -50.643 37.988 1.00 9.94 439 GLN A N 1
ATOM 3722 C CA . GLN A 1 463 ? 19.533 -51.801 38.842 1.00 10.75 439 GLN A CA 1
ATOM 3723 C C . GLN A 1 463 ? 19.247 -51.368 40.269 1.00 9.57 439 GLN A C 1
ATOM 3724 O O . GLN A 1 463 ? 18.277 -51.809 40.870 1.00 10.63 439 GLN A O 1
ATOM 3730 N N . ALA A 1 464 ? 20.088 -50.478 40.804 1.00 8.33 440 ALA A N 1
ATOM 3731 C CA . ALA A 1 464 ? 19.915 -49.995 42.167 1.00 8.57 440 ALA A CA 1
ATOM 3732 C C . ALA A 1 464 ? 18.644 -49.160 42.308 1.00 8.97 440 ALA A C 1
ATOM 3733 O O . ALA A 1 464 ? 17.932 -49.277 43.302 1.00 9.98 440 ALA A O 1
ATOM 3735 N N . VAL A 1 465 ? 18.367 -48.316 41.318 1.00 8.74 441 VAL A N 1
ATOM 3736 C CA . VAL A 1 465 ? 17.168 -47.486 41.340 1.00 9.16 441 VAL A CA 1
ATOM 3737 C C . VAL A 1 465 ? 15.905 -48.353 41.265 1.00 9.76 441 VAL A C 1
ATOM 3738 O O . VAL A 1 465 ? 14.955 -48.135 41.994 1.00 10.75 441 VAL A O 1
ATOM 3742 N N . GLN A 1 466 ? 15.923 -49.345 40.392 1.00 11.03 442 GLN A N 1
ATOM 3743 C CA . GLN A 1 466 ? 14.779 -50.232 40.227 1.00 11.11 442 GLN A CA 1
ATOM 3744 C C . GLN A 1 466 ? 14.463 -50.917 41.555 1.00 10.21 442 GLN A C 1
ATOM 3745 O O . GLN A 1 466 ? 13.300 -50.986 41.960 1.00 10.86 442 GLN A O 1
ATOM 3751 N N . ALA A 1 467 ? 15.499 -51.396 42.237 1.00 9.76 443 ALA A N 1
ATOM 3752 C CA . ALA A 1 467 ? 15.328 -52.059 43.533 1.00 10.15 443 ALA A CA 1
ATOM 3753 C C . ALA A 1 467 ? 14.691 -51.112 44.551 1.00 10.83 443 ALA A C 1
ATOM 3754 O O . ALA A 1 467 ? 13.773 -51.502 45.257 1.00 11.36 443 ALA A O 1
ATOM 3756 N N A GLU A 1 468 ? 15.173 -49.871 44.625 0.60 10.59 444 GLU A N 1
ATOM 3757 N N B GLU A 1 468 ? 15.177 -49.873 44.612 0.40 10.30 444 GLU A N 1
ATOM 3758 C CA A GLU A 1 468 ? 14.604 -48.896 45.565 0.60 12.30 444 GLU A CA 1
ATOM 3759 C CA B GLU A 1 468 ? 14.618 -48.877 45.526 0.40 11.18 444 GLU A CA 1
ATOM 3760 C C A GLU A 1 468 ? 13.138 -48.582 45.270 0.60 11.99 444 GLU A C 1
ATOM 3761 C C B GLU A 1 468 ? 13.142 -48.623 45.264 0.40 11.35 444 GLU A C 1
ATOM 3762 O O A GLU A 1 468 ? 12.323 -48.475 46.187 0.60 13.04 444 GLU A O 1
ATOM 3763 O O B GLU A 1 468 ? 12.328 -48.600 46.188 0.40 12.19 444 GLU A O 1
ATOM 3774 N N . LEU A 1 469 ? 12.802 -48.429 43.994 1.00 11.50 445 LEU A N 1
ATOM 3775 C CA . LEU A 1 469 ? 11.424 -48.143 43.608 1.00 11.07 445 LEU A CA 1
ATOM 3776 C C . LEU A 1 469 ? 10.497 -49.320 43.885 1.00 10.46 445 LEU A C 1
ATOM 3777 O O . LEU A 1 469 ? 9.353 -49.126 44.289 1.00 12.58 445 LEU A O 1
ATOM 3782 N N . GLU A 1 470 ? 10.994 -50.534 43.671 1.00 11.68 446 GLU A N 1
ATOM 3783 C CA . GLU A 1 470 ? 10.216 -51.746 43.969 1.00 12.16 446 GLU A CA 1
ATOM 3784 C C . GLU A 1 470 ? 9.888 -51.829 45.460 1.00 13.15 446 GLU A C 1
ATOM 3785 O O . GLU A 1 470 ? 8.778 -52.212 45.834 1.00 13.15 446 GLU A O 1
ATOM 3791 N N . LYS A 1 471 ? 10.847 -51.455 46.308 1.00 13.96 447 LYS A N 1
ATOM 3792 C CA . LYS A 1 471 ? 10.636 -51.510 47.756 1.00 16.00 447 LYS A CA 1
ATOM 3793 C C . LYS A 1 471 ? 9.638 -50.431 48.189 1.00 16.25 447 LYS A C 1
ATOM 3794 O O . LYS A 1 471 ? 8.924 -50.600 49.179 1.00 17.93 447 LYS A O 1
ATOM 3800 N N . ALA A 1 472 ? 9.589 -49.330 47.441 1.00 17.02 448 ALA A N 1
ATOM 3801 C CA . ALA A 1 472 ? 8.672 -48.229 47.734 1.00 17.39 448 ALA A CA 1
ATOM 3802 C C . ALA A 1 472 ? 7.250 -48.521 47.255 1.00 17.85 448 ALA A C 1
ATOM 3803 O O . ALA A 1 472 ? 6.364 -47.674 47.389 1.00 19.35 448 ALA A O 1
ATOM 3805 N N . GLY A 1 473 ? 7.039 -49.701 46.670 1.00 16.51 449 GLY A N 1
ATOM 3806 C CA . GLY A 1 473 ? 5.718 -50.119 46.222 1.00 16.14 449 GLY A CA 1
ATOM 3807 C C . GLY A 1 473 ? 5.250 -49.592 44.878 1.00 15.57 449 GLY A C 1
ATOM 3808 O O . GLY A 1 473 ? 4.066 -49.675 44.574 1.00 15.58 449 GLY A O 1
ATOM 3809 N N . LYS A 1 474 ? 6.162 -49.064 44.065 1.00 15.39 450 LYS A N 1
ATOM 3810 C CA . LYS A 1 474 ? 5.786 -48.539 42.751 1.00 15.23 450 LYS A CA 1
ATOM 3811 C C . LYS A 1 474 ? 5.364 -49.679 41.825 1.00 13.26 450 LYS A C 1
ATOM 3812 O O . LYS A 1 474 ? 5.898 -50.784 41.917 1.00 14.16 450 LYS A O 1
ATOM 3818 N N . SER A 1 475 ? 4.417 -49.406 40.932 1.00 11.55 451 SER A N 1
ATOM 3819 C CA . SER A 1 475 ? 3.965 -50.402 39.949 1.00 9.94 451 SER A CA 1
ATOM 3820 C C . SER A 1 475 ? 5.058 -50.561 38.897 1.00 7.11 451 SER A C 1
ATOM 3821 O O . SER A 1 475 ? 5.923 -49.705 38.756 1.00 6.66 451 SER A O 1
ATOM 3824 N N . ALA A 1 476 ? 5.016 -51.658 38.149 1.00 5.85 452 ALA A N 1
ATOM 3825 C CA . ALA A 1 476 ? 6.006 -51.908 37.116 1.00 5.27 452 ALA A CA 1
ATOM 3826 C C . ALA A 1 476 ? 6.058 -50.760 36.103 1.00 3.69 452 ALA A C 1
ATOM 3827 O O . ALA A 1 476 ? 7.128 -50.345 35.681 1.00 4.25 452 ALA A O 1
ATOM 3829 N N . ALA A 1 477 ? 4.892 -50.251 35.714 1.00 4.20 453 ALA A N 1
ATOM 3830 C CA . ALA A 1 477 ? 4.841 -49.169 34.740 1.00 4.03 453 ALA A CA 1
ATOM 3831 C C . ALA A 1 477 ? 5.419 -47.881 35.305 1.00 4.39 453 ALA A C 1
ATOM 3832 O O . ALA A 1 477 ? 6.149 -47.174 34.611 1.00 5.95 453 ALA A O 1
ATOM 3834 N N . GLU A 1 478 ? 5.093 -47.585 36.566 1.00 6.68 454 GLU A N 1
ATOM 3835 C CA . GLU A 1 478 ? 5.636 -46.398 37.254 1.00 7.51 454 GLU A CA 1
ATOM 3836 C C . GLU A 1 478 ? 7.151 -46.476 37.317 1.00 6.86 454 GLU A C 1
ATOM 3837 O O . GLU A 1 478 ? 7.856 -45.479 37.104 1.00 6.92 454 GLU A O 1
ATOM 3843 N N . ILE A 1 479 ? 7.662 -47.664 37.615 1.00 6.00 455 ILE A N 1
ATOM 3844 C CA . ILE A 1 479 ? 9.105 -47.873 37.707 1.00 6.81 455 ILE A CA 1
ATOM 3845 C C . ILE A 1 479 ? 9.767 -47.680 36.360 1.00 6.14 455 ILE A C 1
ATOM 3846 O O . ILE A 1 479 ? 10.738 -46.929 36.243 1.00 5.83 455 ILE A O 1
ATOM 3851 N N . ALA A 1 480 ? 9.237 -48.325 35.325 1.00 4.94 456 ALA A N 1
ATOM 3852 C CA . ALA A 1 480 ? 9.819 -48.189 34.000 1.00 5.74 456 ALA A CA 1
ATOM 3853 C C . ALA A 1 480 ? 9.834 -46.720 33.549 1.00 6.76 456 ALA A C 1
ATOM 3854 O O . ALA A 1 480 ? 10.789 -46.278 32.900 1.00 8.17 456 ALA A O 1
ATOM 3856 N N . ALA A 1 481 ? 8.790 -45.967 33.891 1.00 5.58 457 ALA A N 1
ATOM 3857 C CA . ALA A 1 481 ? 8.716 -44.553 33.476 1.00 6.38 457 ALA A CA 1
ATOM 3858 C C . ALA A 1 481 ? 9.706 -43.650 34.195 1.00 6.15 457 ALA A C 1
ATOM 3859 O O . ALA A 1 481 ? 10.162 -42.650 33.632 1.00 7.71 457 ALA A O 1
ATOM 3861 N N . LEU A 1 482 ? 10.033 -43.988 35.435 1.00 4.58 458 LEU A N 1
ATOM 3862 C CA . LEU A 1 482 ? 10.852 -43.127 36.270 1.00 5.34 458 LEU A CA 1
ATOM 3863 C C . LEU A 1 482 ? 12.335 -43.483 36.358 1.00 5.09 458 LEU A C 1
ATOM 3864 O O . LEU A 1 482 ? 13.183 -42.597 36.463 1.00 4.85 458 LEU A O 1
ATOM 3869 N N . VAL A 1 483 ? 12.668 -44.763 36.270 1.00 4.28 459 VAL A N 1
ATOM 3870 C CA . VAL A 1 483 ? 14.050 -45.199 36.449 1.00 4.28 459 VAL A CA 1
ATOM 3871 C C . VAL A 1 483 ? 15.121 -44.383 35.707 1.00 5.53 459 VAL A C 1
ATOM 3872 O O . VAL A 1 483 ? 16.095 -43.970 36.320 1.00 5.10 459 VAL A O 1
ATOM 3876 N N . PRO A 1 484 ? 14.956 -44.130 34.402 1.00 4.95 460 PRO A N 1
ATOM 3877 C CA . PRO A 1 484 ? 16.065 -43.424 33.740 1.00 4.95 460 PRO A CA 1
ATOM 3878 C C . PRO A 1 484 ? 16.388 -42.045 34.315 1.00 5.57 460 PRO A C 1
ATOM 3879 O O . PRO A 1 484 ? 17.545 -41.609 34.277 1.00 4.41 460 PRO A O 1
ATOM 3883 N N . PHE A 1 485 ? 15.383 -41.373 34.858 1.00 4.36 461 PHE A N 1
ATOM 3884 C CA . PHE A 1 485 ? 15.586 -40.032 35.386 1.00 4.61 461 PHE A CA 1
ATOM 3885 C C . PHE A 1 485 ? 16.321 -40.025 36.706 1.00 4.38 461 PHE A C 1
ATOM 3886 O O . PHE A 1 485 ? 16.899 -39.002 37.102 1.00 5.07 461 PHE A O 1
ATOM 3894 N N . LYS A 1 486 ? 16.317 -41.176 37.384 1.00 4.10 462 LYS A N 1
ATOM 3895 C CA . LYS A 1 486 ? 16.948 -41.323 38.686 1.00 4.86 462 LYS A CA 1
ATOM 3896 C C . LYS A 1 486 ? 18.338 -41.955 38.649 1.00 5.41 462 LYS A C 1
ATOM 3897 O O . LYS A 1 486 ? 18.969 -42.101 39.689 1.00 6.18 462 LYS A O 1
ATOM 3903 N N . VAL A 1 487 ? 18.829 -42.317 37.467 1.00 3.96 463 VAL A N 1
ATOM 3904 C CA . VAL A 1 487 ? 20.154 -42.916 37.346 1.00 4.63 463 VAL A CA 1
ATOM 3905 C C . VAL A 1 487 ? 21.225 -41.834 37.387 1.00 5.41 463 VAL A C 1
ATOM 3906 O O . VAL A 1 487 ? 21.044 -40.760 36.838 1.00 4.87 463 VAL A O 1
ATOM 3910 N N . PHE A 1 488 ? 22.322 -42.131 38.077 1.00 4.74 464 PHE A N 1
ATOM 3911 C CA . PHE A 1 488 ? 23.489 -41.254 38.168 1.00 4.10 464 PHE A CA 1
ATOM 3912 C C . PHE A 1 488 ? 24.630 -42.013 37.503 1.00 4.62 464 PHE A C 1
ATOM 3913 O O . PHE A 1 488 ? 25.073 -43.040 38.007 1.00 4.74 464 PHE A O 1
ATOM 3921 N N . GLU A 1 489 ? 25.100 -41.500 36.379 1.00 4.86 465 GLU A N 1
ATOM 3922 C CA . GLU A 1 489 ? 26.157 -42.169 35.621 1.00 5.33 465 GLU A CA 1
ATOM 3923 C C . GLU A 1 489 ? 27.501 -42.138 36.311 1.00 5.86 465 GLU A C 1
ATOM 3924 O O . GLU A 1 489 ? 28.351 -43.006 36.067 1.00 7.42 465 GLU A O 1
ATOM 3930 N N . GLY A 1 490 ? 27.703 -41.166 37.188 1.00 5.27 466 GLY A N 1
ATOM 3931 C CA . GLY A 1 490 ? 28.963 -41.068 37.883 1.00 5.51 466 GLY A CA 1
ATOM 3932 C C . GLY A 1 490 ? 30.093 -40.651 36.964 1.00 4.68 466 GLY A C 1
ATOM 3933 O O . GLY A 1 490 ? 29.880 -40.000 35.939 1.00 5.36 466 GLY A O 1
ATOM 3934 N N . ASN A 1 491 ? 31.311 -41.007 37.346 1.00 4.37 467 ASN A N 1
ATOM 3935 C CA . ASN A 1 491 ? 32.506 -40.620 36.601 1.00 5.68 467 ASN A CA 1
ATOM 3936 C C . ASN A 1 491 ? 32.728 -39.121 36.532 1.00 6.01 467 ASN A C 1
ATOM 3937 O O . ASN A 1 491 ? 33.340 -38.618 35.599 1.00 8.18 467 ASN A O 1
ATOM 3942 N N . ARG A 1 492 ? 32.218 -38.412 37.540 1.00 5.43 468 ARG A N 1
ATOM 3943 C CA . ARG A 1 492 ? 32.406 -36.975 37.699 1.00 5.88 468 ARG A CA 1
ATOM 3944 C C . ARG A 1 492 ? 33.580 -36.845 38.670 1.00 5.38 468 ARG A C 1
ATOM 3945 O O . ARG A 1 492 ? 33.439 -37.162 39.853 1.00 6.17 468 ARG A O 1
ATOM 3953 N N . PRO A 1 493 ? 34.732 -36.385 38.183 1.00 4.75 469 PRO A N 1
ATOM 3954 C CA . PRO A 1 493 ? 35.945 -36.348 38.997 1.00 5.07 469 PRO A CA 1
ATOM 3955 C C . PRO A 1 493 ? 36.076 -35.170 39.937 1.00 5.70 469 PRO A C 1
ATOM 3956 O O . PRO A 1 493 ? 35.624 -34.060 39.646 1.00 6.61 469 PRO A O 1
ATOM 3960 N N . THR A 1 494 ? 36.733 -35.421 41.056 1.00 4.94 470 THR A N 1
ATOM 3961 C CA . THR A 1 494 ? 36.969 -34.417 42.068 1.00 4.74 470 THR A CA 1
ATOM 3962 C C . THR A 1 494 ? 38.307 -34.592 42.759 1.00 4.84 470 THR A C 1
ATOM 3963 O O . THR A 1 494 ? 38.874 -35.687 42.761 1.00 5.04 470 THR A O 1
ATOM 3967 N N . ASN A 1 495 ? 38.819 -33.487 43.294 1.00 4.17 471 ASN A N 1
ATOM 3968 C CA . ASN A 1 495 ? 39.885 -33.507 44.259 1.00 4.02 471 ASN A CA 1
ATOM 3969 C C . ASN A 1 495 ? 39.225 -33.143 45.584 1.00 5.56 471 ASN A C 1
ATOM 3970 O O . ASN A 1 495 ? 38.289 -32.329 45.615 1.00 5.16 471 ASN A O 1
ATOM 3975 N N . SER A 1 496 ? 39.688 -33.741 46.672 1.00 4.43 472 SER A N 1
ATOM 3976 C CA . SER A 1 496 ? 39.235 -33.366 48.012 1.00 3.78 472 SER A CA 1
ATOM 3977 C C . SER A 1 496 ? 40.449 -32.891 48.792 1.00 4.29 472 SER A C 1
ATOM 3978 O O . SER A 1 496 ? 41.445 -33.625 48.936 1.00 5.23 472 SER A O 1
ATOM 3981 N N . ILE A 1 497 ? 40.383 -31.661 49.284 1.00 3.78 473 ILE A N 1
ATOM 3982 C CA . ILE A 1 497 ? 41.440 -31.094 50.091 1.00 4.68 473 ILE A CA 1
ATOM 3983 C C . ILE A 1 497 ? 40.873 -30.926 51.481 1.00 4.54 473 ILE A C 1
ATOM 3984 O O . ILE A 1 497 ? 39.955 -30.128 51.694 1.00 5.69 473 ILE A O 1
ATOM 3989 N N . LEU A 1 498 ? 41.405 -31.695 52.425 1.00 3.85 474 LEU A N 1
ATOM 3990 C CA . LEU A 1 498 ? 40.968 -31.677 53.799 1.00 3.27 474 LEU A CA 1
ATOM 3991 C C . LEU A 1 498 ? 42.073 -31.067 54.649 1.00 4.56 474 LEU A C 1
ATOM 3992 O O . LEU A 1 498 ? 43.228 -31.541 54.648 1.00 4.81 474 LEU A O 1
ATOM 3997 N N . VAL A 1 499 ? 41.740 -30.003 55.357 1.00 4.31 475 VAL A N 1
ATOM 3998 C CA . VAL A 1 499 ? 42.706 -29.345 56.230 1.00 5.97 475 VAL A CA 1
ATOM 3999 C C . VAL A 1 499 ? 42.244 -29.504 57.666 1.00 4.71 475 VAL A C 1
ATOM 4000 O O . VAL A 1 499 ? 41.049 -29.648 57.923 1.00 4.81 475 VAL A O 1
ATOM 4004 N N . LYS A 1 500 ? 43.175 -29.499 58.618 1.00 3.90 476 LYS A N 1
ATOM 4005 C CA . LYS A 1 500 ? 42.789 -29.620 60.011 1.00 3.58 476 LYS A CA 1
ATOM 4006 C C . LYS A 1 500 ? 41.841 -28.498 60.400 1.00 3.68 476 LYS A C 1
ATOM 4007 O O . LYS A 1 500 ? 40.793 -28.734 60.980 1.00 3.94 476 LYS A O 1
ATOM 4013 N N . GLN A 1 501 ? 42.238 -27.283 60.066 1.00 4.38 477 GLN A N 1
ATOM 4014 C CA . GLN A 1 501 ? 41.479 -26.074 60.366 1.00 4.00 477 GLN A CA 1
ATOM 4015 C C . GLN A 1 501 ? 41.969 -24.988 59.429 1.00 4.31 477 GLN A C 1
ATOM 4016 O O . GLN A 1 501 ? 43.141 -24.988 59.063 1.00 4.75 477 GLN A O 1
ATOM 4022 N N . ILE A 1 502 ? 41.087 -24.077 59.028 1.00 2.84 478 ILE A N 1
ATOM 4023 C CA . ILE A 1 502 ? 41.511 -22.919 58.232 1.00 4.00 478 ILE A CA 1
ATOM 4024 C C . ILE A 1 502 ? 42.084 -21.884 59.181 1.00 4.49 478 ILE A C 1
ATOM 4025 O O . ILE A 1 502 ? 41.368 -21.242 59.935 1.00 5.72 478 ILE A O 1
ATOM 4030 N N . THR A 1 503 ? 43.394 -21.748 59.154 1.00 3.95 479 THR A N 1
ATOM 4031 C CA . THR A 1 503 ? 44.130 -20.826 59.993 1.00 2.79 479 THR A CA 1
ATOM 4032 C C . THR A 1 503 ? 44.886 -19.899 59.038 1.00 2.93 479 THR A C 1
ATOM 4033 O O . THR A 1 503 ? 44.914 -20.134 57.833 1.00 3.47 479 THR A O 1
ATOM 4037 N N . PRO A 1 504 ? 45.510 -18.826 59.568 1.00 2.76 480 PRO A N 1
ATOM 4038 C CA . PRO A 1 504 ? 46.292 -18.010 58.639 1.00 3.11 480 PRO A CA 1
ATOM 4039 C C . PRO A 1 504 ? 47.336 -18.846 57.889 1.00 3.49 480 PRO A C 1
ATOM 4040 O O . PRO A 1 504 ? 47.511 -18.692 56.676 1.00 4.19 480 PRO A O 1
ATOM 4044 N N . ARG A 1 505 ? 47.996 -19.748 58.600 1.00 4.50 481 ARG A N 1
ATOM 4045 C CA . ARG A 1 505 ? 49.010 -20.578 57.994 1.00 5.29 481 ARG A CA 1
ATOM 4046 C C . ARG A 1 505 ? 48.451 -21.518 56.925 1.00 4.35 481 ARG A C 1
ATOM 4047 O O . ARG A 1 505 ? 49.009 -21.603 55.830 1.00 4.27 481 ARG A O 1
ATOM 4055 N N . THR A 1 506 ? 47.381 -22.250 57.230 1.00 4.18 482 THR A N 1
ATOM 4056 C CA . THR A 1 506 ? 46.842 -23.162 56.210 1.00 4.64 482 THR A CA 1
ATOM 4057 C C . THR A 1 506 ? 46.220 -22.407 55.043 1.00 4.59 482 THR A C 1
ATOM 4058 O O . THR A 1 506 ? 46.270 -22.893 53.913 1.00 4.80 482 THR A O 1
ATOM 4062 N N . LEU A 1 507 ? 45.655 -21.223 55.279 1.00 3.77 483 LEU A N 1
ATOM 4063 C CA . LEU A 1 507 ? 45.150 -20.431 54.176 1.00 3.23 483 LEU A CA 1
ATOM 4064 C C . LEU A 1 507 ? 46.319 -20.010 53.275 1.00 4.06 483 LEU A C 1
ATOM 4065 O O . LEU A 1 507 ? 46.213 -20.047 52.055 1.00 4.29 483 LEU A O 1
ATOM 4070 N N . GLY A 1 508 ? 47.435 -19.611 53.880 1.00 4.08 484 GLY A N 1
ATOM 4071 C CA . GLY A 1 508 ? 48.634 -19.268 53.115 1.00 4.04 484 GLY A CA 1
ATOM 4072 C C . GLY A 1 508 ? 49.096 -20.457 52.288 1.00 4.35 484 GLY A C 1
ATOM 4073 O O . GLY A 1 508 ? 49.473 -20.315 51.129 1.00 4.30 484 GLY A O 1
ATOM 4074 N N . ASN A 1 509 ? 49.098 -21.641 52.901 1.00 3.92 485 ASN A N 1
ATOM 4075 C CA . ASN A 1 509 ? 49.457 -22.863 52.178 1.00 4.25 485 ASN A CA 1
ATOM 4076 C C . ASN A 1 509 ? 48.569 -23.003 50.938 1.00 4.18 485 ASN A C 1
ATOM 4077 O O . ASN A 1 509 ? 49.064 -23.254 49.837 1.00 5.16 485 ASN A O 1
ATOM 4082 N N . LEU A 1 510 ? 47.248 -22.876 51.120 1.00 4.49 486 LEU A N 1
ATOM 4083 C CA . LEU A 1 510 ? 46.282 -23.099 50.038 1.00 4.54 486 LEU A CA 1
ATOM 4084 C C . LEU A 1 510 ? 46.385 -22.084 48.923 1.00 3.84 486 LEU A C 1
ATOM 4085 O O . LEU A 1 510 ? 46.318 -22.447 47.734 1.00 4.98 486 LEU A O 1
ATOM 4090 N N . ILE A 1 511 ? 46.508 -20.810 49.277 1.00 4.02 487 ILE A N 1
ATOM 4091 C CA . ILE A 1 511 ? 46.593 -19.798 48.230 1.00 4.73 487 ILE A CA 1
ATOM 4092 C C . ILE A 1 511 ? 47.857 -20.013 47.393 1.00 4.51 487 ILE A C 1
ATOM 4093 O O . ILE A 1 511 ? 47.806 -20.010 46.154 1.00 4.98 487 ILE A O 1
ATOM 4098 N N . ALA A 1 512 ? 48.989 -20.221 48.066 1.00 4.20 488 ALA A N 1
ATOM 4099 C CA . ALA A 1 512 ? 50.256 -20.446 47.360 1.00 3.67 488 ALA A CA 1
ATOM 4100 C C . ALA A 1 512 ? 50.191 -21.715 46.499 1.00 4.23 488 ALA A C 1
ATOM 4101 O O . ALA A 1 512 ? 50.767 -21.774 45.414 1.00 4.59 488 ALA A O 1
ATOM 4103 N N . MET A 1 513 ? 49.500 -22.733 46.984 1.00 3.89 489 MET A N 1
ATOM 4104 C CA . MET A 1 513 ? 49.366 -23.995 46.238 1.00 3.67 489 MET A CA 1
ATOM 4105 C C . MET A 1 513 ? 48.738 -23.718 44.885 1.00 4.99 489 MET A C 1
ATOM 4106 O O . MET A 1 513 ? 49.242 -24.157 43.846 1.00 4.77 489 MET A O 1
ATOM 4111 N N . TYR A 1 514 ? 47.635 -22.980 44.892 1.00 4.26 490 TYR A N 1
ATOM 4112 C CA . TYR A 1 514 ? 46.954 -22.644 43.652 1.00 4.57 490 TYR A CA 1
ATOM 4113 C C . TYR A 1 514 ? 47.781 -21.694 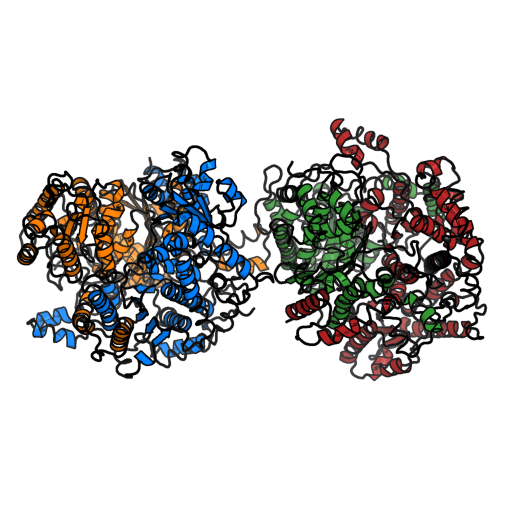42.802 1.00 4.17 490 TYR A C 1
ATOM 4114 O O . TYR A 1 514 ? 47.801 -21.817 41.581 1.00 4.80 490 TYR A O 1
ATOM 4123 N N . GLU A 1 515 ? 48.456 -20.713 43.419 1.00 3.83 491 GLU A N 1
ATOM 4124 C CA . GLU A 1 515 ? 49.364 -19.844 42.636 1.00 4.10 491 GLU A CA 1
ATOM 4125 C C . GLU A 1 515 ? 50.342 -20.702 41.838 1.00 4.12 491 GLU A C 1
ATOM 4126 O O . GLU A 1 515 ? 50.570 -20.468 40.643 1.00 5.05 491 GLU A O 1
ATOM 4132 N N . HIS A 1 516 ? 50.931 -21.704 42.479 1.00 4.13 492 HIS A N 1
ATOM 4133 C CA . HIS A 1 516 ? 51.899 -22.538 41.780 1.00 5.02 492 HIS A CA 1
ATOM 4134 C C . HIS A 1 516 ? 51.261 -23.450 40.755 1.00 4.05 492 HIS A C 1
ATOM 4135 O O . HIS A 1 516 ? 51.860 -23.718 39.722 1.00 3.91 492 HIS A O 1
ATOM 4142 N N . LYS A 1 517 ? 50.054 -23.944 41.028 1.00 4.53 493 LYS A N 1
ATOM 4143 C CA . LYS A 1 517 ? 49.327 -24.731 40.035 1.00 4.23 493 LYS A CA 1
ATOM 4144 C C . LYS A 1 517 ? 49.186 -23.905 38.752 1.00 4.83 493 LYS A C 1
ATOM 4145 O O . LYS A 1 517 ? 49.450 -24.386 37.645 1.00 3.82 493 LYS A O 1
ATOM 4151 N N . ILE A 1 518 ? 48.756 -22.654 38.919 1.00 3.96 494 ILE A N 1
ATOM 4152 C CA . ILE A 1 518 ? 48.589 -21.714 37.806 1.00 3.59 494 ILE A CA 1
ATOM 4153 C C . ILE A 1 518 ? 49.911 -21.512 37.051 1.00 3.68 494 ILE A C 1
ATOM 4154 O O . ILE A 1 518 ? 49.952 -21.536 35.816 1.00 4.45 494 ILE A O 1
ATOM 4159 N N . PHE A 1 519 ? 50.986 -21.326 37.791 1.00 2.95 495 PHE A N 1
ATOM 4160 C CA . PHE A 1 519 ? 52.320 -21.163 37.184 1.00 3.21 495 PHE A CA 1
ATOM 4161 C C . PHE A 1 519 ? 52.678 -22.375 36.348 1.00 3.80 495 PHE A C 1
ATOM 4162 O O . PHE A 1 519 ? 53.092 -22.243 35.195 1.00 3.92 495 PHE A O 1
ATOM 4170 N N . VAL A 1 520 ? 52.511 -23.572 36.911 1.00 3.23 496 VAL A N 1
ATOM 4171 C CA . VAL A 1 520 ? 52.843 -24.788 36.183 1.00 3.36 496 VAL A CA 1
ATOM 4172 C C . VAL A 1 520 ? 52.064 -24.911 34.888 1.00 3.02 496 VAL A C 1
ATOM 4173 O O . VAL A 1 520 ? 52.629 -25.213 33.837 1.00 3.08 496 VAL A O 1
ATOM 4177 N N . GLN A 1 521 ? 50.767 -24.635 34.944 1.00 2.94 497 GLN A N 1
ATOM 4178 C CA . GLN A 1 521 ? 49.943 -24.731 33.749 1.00 2.97 497 GLN A CA 1
ATOM 4179 C C . GLN A 1 521 ? 50.415 -23.741 32.688 1.00 3.79 497 GLN A C 1
ATOM 4180 O O . GLN A 1 521 ? 50.509 -24.082 31.514 1.00 4.16 497 GLN A O 1
ATOM 4186 N N . GLY A 1 522 ? 50.728 -22.514 33.096 1.00 3.85 498 GLY A N 1
ATOM 4187 C CA . GLY A 1 522 ? 51.238 -21.519 32.133 1.00 3.81 498 GLY A CA 1
ATOM 4188 C C . GLY A 1 522 ? 52.578 -21.896 31.523 1.00 3.77 498 GLY A C 1
ATOM 4189 O O . GLY A 1 522 ? 52.846 -21.611 30.356 1.00 4.85 498 GLY A O 1
ATOM 4190 N N . VAL A 1 523 ? 53.441 -22.552 32.310 1.00 3.40 499 VAL A N 1
ATOM 4191 C CA . VAL A 1 523 ? 54.710 -23.004 31.774 1.00 4.10 499 VAL A CA 1
ATOM 4192 C C . VAL A 1 523 ? 54.443 -24.055 30.673 1.00 4.59 499 VAL A C 1
ATOM 4193 O O . VAL A 1 523 ? 54.913 -23.936 29.546 1.00 4.31 499 VAL A O 1
ATOM 4197 N N . ILE A 1 524 ? 53.664 -25.075 31.009 1.00 3.57 500 ILE A N 1
ATOM 4198 C CA . ILE A 1 524 ? 53.409 -26.177 30.077 1.00 3.88 500 ILE A CA 1
ATOM 4199 C C . ILE A 1 524 ? 52.658 -25.697 28.826 1.00 3.87 500 ILE A C 1
ATOM 4200 O O . ILE A 1 524 ? 53.004 -26.084 27.720 1.00 4.91 500 ILE A O 1
ATOM 4205 N N . TRP A 1 525 ? 51.681 -24.789 29.008 1.00 3.52 501 TRP A N 1
ATOM 4206 C CA . TRP A 1 525 ? 50.928 -24.240 27.881 1.00 3.12 501 TRP A CA 1
ATOM 4207 C C . TRP A 1 525 ? 51.740 -23.244 27.059 1.00 3.08 501 TRP A C 1
ATOM 4208 O O . TRP A 1 525 ? 51.227 -22.717 26.077 1.00 4.19 501 TRP A O 1
ATOM 4219 N N . ASN A 1 526 ? 52.967 -22.950 27.477 1.00 3.79 502 ASN A N 1
ATOM 4220 C CA . ASN A 1 526 ? 53.830 -22.070 26.710 1.00 3.01 502 ASN A CA 1
ATOM 4221 C C . ASN A 1 526 ? 53.229 -20.677 26.535 1.00 3.22 502 ASN A C 1
ATOM 4222 O O . ASN A 1 526 ? 53.323 -20.082 25.478 1.00 4.05 502 ASN A O 1
ATOM 4227 N N . ILE A 1 527 ? 52.629 -20.162 27.600 1.00 2.52 503 ILE A N 1
ATOM 4228 C CA . ILE A 1 527 ? 52.068 -18.808 27.583 1.00 3.21 503 ILE A CA 1
ATOM 4229 C C . ILE A 1 527 ? 52.722 -17.947 28.662 1.00 3.48 503 ILE A C 1
ATOM 4230 O O . ILE A 1 527 ? 53.548 -18.427 29.442 1.00 3.97 503 ILE A O 1
ATOM 4235 N N . PHE A 1 528 ? 52.374 -16.656 28.676 1.00 3.92 504 PHE A N 1
ATOM 4236 C CA . PHE A 1 528 ? 52.885 -15.734 29.678 1.00 4.22 504 PHE A CA 1
ATOM 4237 C C . PHE A 1 528 ? 51.821 -15.517 30.731 1.00 4.58 504 PHE A C 1
ATOM 4238 O O . PHE A 1 528 ? 50.797 -14.878 30.466 1.00 5.63 504 PHE A O 1
ATOM 4246 N N . SER A 1 529 ? 52.053 -16.022 31.932 1.00 3.90 505 SER A N 1
ATOM 4247 C CA . SER A 1 529 ? 51.028 -15.977 32.996 1.00 3.61 505 SER A CA 1
ATOM 4248 C C . SER A 1 529 ? 50.982 -14.683 33.781 1.00 4.68 505 SER A C 1
ATOM 4249 O O . SER A 1 529 ? 50.065 -14.489 34.575 1.00 5.70 505 SER A O 1
ATOM 4252 N N . PHE A 1 530 ? 51.956 -13.805 33.576 1.00 4.26 506 PHE A N 1
ATOM 4253 C CA . PHE A 1 530 ? 52.127 -12.663 34.470 1.00 4.23 506 PHE A CA 1
ATOM 4254 C C . PHE A 1 530 ? 51.860 -11.287 33.889 1.00 5.17 506 PHE A C 1
ATOM 4255 O O . PHE A 1 530 ? 52.006 -10.280 34.594 1.00 6.43 506 PHE A O 1
ATOM 4263 N N . ASP A 1 531 ? 51.445 -11.252 32.623 1.00 4.66 507 ASP A N 1
ATOM 4264 C CA . ASP A 1 531 ? 51.041 -9.999 31.957 1.00 4.57 507 ASP A CA 1
ATOM 4265 C C . ASP A 1 531 ? 49.510 -9.994 31.813 1.00 4.65 507 ASP A C 1
ATOM 4266 O O . ASP A 1 531 ? 48.844 -10.934 32.251 1.00 4.97 507 ASP A O 1
ATOM 4271 N N . GLN A 1 532 ? 48.956 -8.933 31.241 1.00 3.80 508 GLN A N 1
ATOM 4272 C CA . GLN A 1 532 ? 47.510 -8.807 31.085 1.00 4.65 508 GLN A CA 1
ATOM 4273 C C . GLN A 1 532 ? 47.198 -7.752 30.047 1.00 5.21 508 GLN A C 1
ATOM 4274 O O . GLN A 1 532 ? 46.505 -6.772 30.299 1.00 5.95 508 GLN A O 1
ATOM 4280 N N . TRP A 1 533 ? 47.713 -7.971 28.848 1.00 4.84 509 TRP A N 1
ATOM 4281 C CA . TRP A 1 533 ? 47.485 -7.031 27.759 1.00 4.60 509 TRP A CA 1
ATOM 4282 C C . TRP A 1 533 ? 46.024 -6.957 27.345 1.00 5.46 509 TRP A C 1
ATOM 4283 O O . TRP A 1 533 ? 45.614 -6.002 26.696 1.00 5.22 509 TRP A O 1
ATOM 4294 N N . GLY A 1 534 ? 45.241 -7.967 27.721 1.00 4.34 510 GLY A N 1
ATOM 4295 C CA . GLY A 1 534 ? 43.827 -8.041 27.374 1.00 5.08 510 GLY A CA 1
ATOM 4296 C C . GLY A 1 534 ? 42.947 -7.054 28.099 1.00 6.96 510 GLY A C 1
ATOM 4297 O O . GLY A 1 534 ? 41.749 -7.012 27.853 1.00 9.94 510 GLY A O 1
ATOM 4298 N N . VAL A 1 535 ? 43.514 -6.266 29.010 1.00 8.54 511 VAL A N 1
ATOM 4299 C CA . VAL A 1 535 ? 42.728 -5.259 29.709 1.00 10.99 511 VAL A CA 1
ATOM 4300 C C . VAL A 1 535 ? 42.738 -3.910 28.994 1.00 10.03 511 VAL A C 1
ATOM 4301 O O . VAL A 1 535 ? 41.908 -3.040 29.282 1.00 12.25 511 VAL A O 1
ATOM 4305 N N . GLU A 1 536 ? 43.634 -3.732 28.024 1.00 6.34 512 GLU A N 1
ATOM 4306 C CA . GLU A 1 536 ? 43.838 -2.412 27.418 1.00 7.57 512 GLU A CA 1
ATOM 4307 C C . GLU A 1 536 ? 42.755 -1.869 26.500 1.00 7.99 512 GLU A C 1
ATOM 4308 O O . GLU A 1 536 ? 42.457 -0.667 26.529 1.00 8.29 512 GLU A O 1
ATOM 4314 N N . LEU A 1 537 ? 42.168 -2.717 25.672 1.00 5.59 513 LEU A N 1
ATOM 4315 C CA . LEU A 1 537 ? 41.209 -2.219 24.681 1.00 6.44 513 LEU A CA 1
ATOM 4316 C C . LEU A 1 537 ? 39.970 -1.622 25.338 1.00 7.20 513 LEU A C 1
ATOM 4317 O O . LEU A 1 537 ? 39.532 -0.533 24.963 1.00 7.24 513 LEU A O 1
ATOM 4322 N N . GLY A 1 538 ? 39.405 -2.326 26.319 1.00 7.48 514 GLY A N 1
ATOM 4323 C CA . GLY A 1 538 ? 38.234 -1.833 27.014 1.00 7.31 514 GLY A CA 1
ATOM 4324 C C . GLY A 1 538 ? 38.491 -0.487 27.676 1.00 7.89 514 GLY A C 1
ATOM 4325 O O . GLY A 1 538 ? 37.631 0.375 27.671 1.00 7.15 514 GLY A O 1
ATOM 4326 N N . LYS A 1 539 ? 39.678 -0.316 28.247 1.00 7.90 515 LYS A N 1
ATOM 4327 C CA . LYS A 1 539 ? 40.034 0.947 28.881 1.00 7.43 515 LYS A CA 1
ATOM 4328 C C . LYS A 1 539 ? 40.086 2.078 27.857 1.00 7.34 515 LYS A C 1
ATOM 4329 O O . LYS A 1 539 ? 39.524 3.151 28.085 1.00 8.37 515 LYS A O 1
ATOM 4335 N N A GLN A 1 540 ? 40.744 1.824 26.731 0.50 7.10 516 GLN A N 1
ATOM 4336 N N B GLN A 1 540 ? 40.753 1.845 26.732 0.50 7.04 516 GLN A N 1
ATOM 4337 C CA A GLN A 1 540 ? 40.866 2.816 25.661 0.50 7.52 516 GLN A CA 1
ATOM 4338 C CA B GLN A 1 540 ? 40.866 2.875 25.693 0.50 7.24 516 GLN A CA 1
ATOM 4339 C C A GLN A 1 540 ? 39.478 3.235 25.184 0.50 7.06 516 GLN A C 1
ATOM 4340 C C B GLN A 1 540 ? 39.478 3.247 25.157 0.50 7.01 516 GLN A C 1
ATOM 4341 O O A GLN A 1 540 ? 39.171 4.420 25.087 0.50 7.40 516 GLN A O 1
ATOM 4342 O O B GLN A 1 540 ? 39.171 4.424 24.990 0.50 7.45 516 GLN A O 1
ATOM 4353 N N . LEU A 1 541 ? 38.629 2.257 24.904 1.00 6.46 517 LEU A N 1
ATOM 4354 C CA . LEU A 1 541 ? 37.300 2.553 24.384 1.00 6.21 517 LEU A CA 1
ATOM 4355 C C . LEU A 1 541 ? 36.431 3.277 25.422 1.00 6.28 517 LEU A C 1
ATOM 4356 O O . LEU A 1 541 ? 35.622 4.136 25.055 1.00 7.32 517 LEU A O 1
ATOM 4361 N N . ALA A 1 542 ? 36.581 2.940 26.704 1.00 5.80 518 ALA A N 1
ATOM 4362 C CA . ALA A 1 542 ? 35.820 3.645 27.743 1.00 5.74 518 ALA A CA 1
ATOM 4363 C C . ALA A 1 542 ? 36.270 5.108 27.847 1.00 6.76 518 ALA A C 1
ATOM 4364 O O . ALA A 1 542 ? 35.446 5.991 28.100 1.00 6.58 518 ALA A O 1
ATOM 4366 N N . ASN A 1 543 ? 37.572 5.359 27.665 1.00 6.59 519 ASN A N 1
ATOM 4367 C CA . ASN A 1 543 ? 38.095 6.728 27.693 1.00 6.62 519 ASN A CA 1
ATOM 4368 C C . ASN A 1 543 ? 37.469 7.562 26.585 1.00 7.10 519 ASN A C 1
ATOM 4369 O O . ASN A 1 543 ? 37.225 8.754 26.776 1.00 7.71 519 ASN A O 1
ATOM 4374 N N . GLN A 1 544 ? 37.237 6.946 25.422 1.00 6.76 520 GLN A N 1
ATOM 4375 C CA . GLN A 1 544 ? 36.615 7.643 24.295 1.00 7.85 520 GLN A CA 1
ATOM 4376 C C . GLN A 1 544 ? 35.129 7.913 24.525 1.00 7.13 520 GLN A C 1
ATOM 4377 O O . GLN A 1 544 ? 34.616 8.945 24.134 1.00 8.02 520 GLN A O 1
ATOM 4383 N N . ILE A 1 545 ? 34.446 6.985 25.179 1.00 6.43 521 ILE A N 1
ATOM 4384 C CA . ILE A 1 545 ? 33.022 7.117 25.429 1.00 6.28 521 ILE A CA 1
ATOM 4385 C C . ILE A 1 545 ? 32.676 8.055 26.570 1.00 6.50 521 ILE A C 1
ATOM 4386 O O . ILE A 1 545 ? 31.691 8.773 26.486 1.00 7.23 521 ILE A O 1
ATOM 4391 N N . LEU A 1 546 ? 33.496 8.096 27.614 1.00 6.00 522 LEU A N 1
ATOM 4392 C CA . LEU A 1 546 ? 33.157 8.915 28.777 1.00 6.66 522 LEU A CA 1
ATOM 4393 C C . LEU A 1 546 ? 32.751 10.365 28.465 1.00 6.63 522 LEU A C 1
ATOM 4394 O O . LEU A 1 546 ? 31.696 10.819 28.922 1.00 7.05 522 LEU A O 1
ATOM 4399 N N . PRO A 1 547 ? 33.560 11.107 27.678 1.00 5.58 523 PRO A N 1
ATOM 4400 C CA . PRO A 1 547 ? 33.137 12.489 27.388 1.00 6.53 523 PRO A CA 1
ATOM 4401 C C . PRO A 1 547 ? 31.836 12.604 26.588 1.00 6.71 523 PRO A C 1
ATOM 4402 O O . PRO A 1 547 ? 31.154 13.631 26.650 1.00 9.38 523 PRO A O 1
ATOM 4406 N N . GLU A 1 548 ? 31.509 11.567 25.824 1.00 6.91 524 GLU A N 1
ATOM 4407 C CA . GLU A 1 548 ? 30.286 11.546 25.035 1.00 7.58 524 GLU A CA 1
ATOM 4408 C C . GLU A 1 548 ? 29.035 11.391 25.902 1.00 8.35 524 GLU A C 1
ATOM 4409 O O . GLU A 1 548 ? 27.926 11.674 25.456 1.00 11.66 524 GLU A O 1
ATOM 4415 N N . LEU A 1 549 ? 29.206 10.936 27.139 1.00 7.36 525 LEU A N 1
ATOM 4416 C CA . LEU A 1 549 ? 28.065 10.732 28.036 1.00 8.29 525 LEU A CA 1
ATOM 4417 C C . LEU A 1 549 ? 27.694 11.968 28.854 1.00 10.97 525 LEU A C 1
ATOM 4418 O O . LEU A 1 549 ? 26.675 11.963 29.552 1.00 14.54 525 LEU A O 1
ATOM 4423 N N . ALA A 1 550 ? 28.508 13.014 28.785 1.00 12.63 526 ALA A N 1
ATOM 4424 C CA . ALA A 1 550 ? 28.258 14.227 29.560 1.00 14.34 526 ALA A CA 1
ATOM 4425 C C . ALA A 1 550 ? 27.032 15.025 29.090 1.00 16.55 526 ALA A C 1
ATOM 4426 O O . ALA A 1 550 ? 26.242 15.472 29.919 1.00 18.41 526 ALA A O 1
ATOM 4428 N N . ASP A 1 551 ? 26.868 15.200 27.781 1.00 16.90 527 ASP A N 1
ATOM 4429 C CA . ASP A 1 551 ? 25.742 15.994 27.251 1.00 18.61 527 ASP A CA 1
ATOM 4430 C C . ASP A 1 551 ? 24.575 15.142 26.739 1.00 17.92 527 ASP A C 1
ATOM 4431 O O . ASP A 1 551 ? 24.614 13.917 26.803 1.00 16.22 527 ASP A O 1
ATOM 4436 N N . SER A 1 552 ? 23.535 15.810 26.238 1.00 17.61 528 SER A N 1
ATOM 4437 C CA . SER A 1 552 ? 22.336 15.126 25.747 1.00 18.64 528 SER A CA 1
ATOM 4438 C C . SER A 1 552 ? 22.359 14.860 24.235 1.00 17.38 528 SER A C 1
ATOM 4439 O O . SER A 1 552 ? 21.433 14.240 23.704 1.00 19.97 528 SER A O 1
ATOM 4442 N N . ALA A 1 553 ? 23.420 15.305 23.562 1.00 16.01 529 ALA A N 1
ATOM 4443 C CA . ALA A 1 553 ? 23.556 15.168 22.112 1.00 14.08 529 ALA A CA 1
ATOM 4444 C C . ALA A 1 553 ? 23.649 13.725 21.610 1.00 13.08 529 ALA A C 1
ATOM 4445 O O . ALA A 1 553 ? 24.265 12.865 22.237 1.00 10.34 529 ALA A O 1
ATOM 4447 N N . ALA A 1 554 ? 23.037 13.478 20.455 1.00 11.27 530 ALA A N 1
ATOM 4448 C CA . ALA A 1 554 ? 23.045 12.163 19.843 1.00 11.48 530 ALA A CA 1
ATOM 4449 C C . ALA A 1 554 ? 24.459 11.779 19.470 1.00 10.24 530 ALA A C 1
ATOM 4450 O O . ALA A 1 554 ? 25.241 12.608 19.009 1.00 11.62 530 ALA A O 1
ATOM 4452 N N . VAL A 1 555 ? 24.765 10.509 19.667 1.00 8.47 531 VAL A N 1
ATOM 4453 C CA . VAL A 1 555 ? 26.071 9.959 19.372 1.00 7.92 531 VAL A CA 1
ATOM 4454 C C . VAL A 1 555 ? 25.990 9.116 18.096 1.00 7.79 531 VAL A C 1
ATOM 4455 O O . VAL A 1 555 ? 25.100 8.280 17.946 1.00 8.27 531 VAL A O 1
ATOM 4459 N N . THR A 1 556 ? 26.905 9.364 17.167 1.00 7.82 532 THR A N 1
ATOM 4460 C CA . THR A 1 556 ? 26.949 8.629 15.895 1.00 8.89 532 THR A CA 1
ATOM 4461 C C . THR A 1 556 ? 28.364 8.129 15.576 1.00 7.93 532 THR A C 1
ATOM 4462 O O . THR A 1 556 ? 28.600 7.586 14.499 1.00 8.59 532 THR A O 1
ATOM 4466 N N . SER A 1 557 ? 29.287 8.264 16.533 1.00 7.60 533 SER A N 1
ATOM 4467 C CA . SER A 1 557 ? 30.708 7.973 16.301 1.00 8.59 533 SER A CA 1
ATOM 4468 C C . SER A 1 557 ? 31.149 6.511 16.346 1.00 7.83 533 SER A C 1
ATOM 4469 O O . SER A 1 557 ? 32.295 6.202 16.027 1.00 10.26 533 SER A O 1
ATOM 4472 N N . HIS A 1 558 ? 30.247 5.619 16.707 1.00 5.35 534 HIS A N 1
ATOM 4473 C CA . HIS A 1 558 ? 30.583 4.209 16.830 1.00 4.72 534 HIS A CA 1
ATOM 4474 C C . HIS A 1 558 ? 29.774 3.376 15.857 1.00 4.47 534 HIS A C 1
ATOM 4475 O O . HIS A 1 558 ? 29.171 3.898 14.908 1.00 5.39 534 HIS A O 1
ATOM 4482 N N . ASP A 1 559 ? 29.793 2.068 16.075 1.00 5.06 535 ASP A N 1
ATOM 4483 C CA . ASP A 1 559 ? 28.942 1.125 15.350 1.00 4.40 535 ASP A CA 1
ATOM 4484 C C . ASP A 1 559 ? 27.493 1.361 15.772 1.00 4.34 535 ASP A C 1
ATOM 4485 O O . ASP A 1 559 ? 27.232 2.034 16.782 1.00 3.97 535 ASP A O 1
ATOM 4490 N N . SER A 1 560 ? 26.540 0.803 15.029 1.00 3.72 536 SER A N 1
ATOM 4491 C CA . SER A 1 560 ? 25.122 1.081 15.310 1.00 3.82 536 SER A CA 1
ATOM 4492 C C . SER A 1 560 ? 24.646 0.595 16.653 1.00 3.53 536 SER A C 1
ATOM 4493 O O . SER A 1 560 ? 23.701 1.175 17.214 1.00 4.67 536 SER A O 1
ATOM 4496 N N . SER A 1 561 ? 25.238 -0.475 17.183 1.00 3.73 537 SER A N 1
ATOM 4497 C CA . SER A 1 561 ? 24.826 -0.966 18.499 1.00 4.82 537 SER A CA 1
ATOM 4498 C C . SER A 1 561 ? 25.287 -0.034 19.620 1.00 4.72 537 SER A C 1
ATOM 4499 O O . SER A 1 561 ? 24.484 0.379 20.470 1.00 5.51 537 SER A O 1
ATOM 4502 N N . THR A 1 562 ? 26.570 0.296 19.630 1.00 3.76 538 THR A N 1
ATOM 4503 C CA . THR A 1 562 ? 27.108 1.220 20.623 1.00 4.26 538 THR A CA 1
ATOM 4504 C C . THR A 1 562 ? 26.370 2.563 20.535 1.00 5.31 538 THR A C 1
ATOM 4505 O O . THR A 1 562 ? 25.984 3.143 21.556 1.00 5.19 538 THR A O 1
ATOM 4509 N N . ASN A 1 563 ? 26.170 3.069 19.325 1.00 4.41 539 ASN A N 1
ATOM 4510 C CA . ASN A 1 563 ? 25.428 4.320 19.180 1.00 4.71 539 ASN A CA 1
ATOM 4511 C C . ASN A 1 563 ? 24.012 4.167 19.746 1.00 5.54 539 ASN A C 1
ATOM 4512 O O . ASN A 1 563 ? 23.512 5.022 20.480 1.00 5.29 539 ASN A O 1
ATOM 4517 N N . GLY A 1 564 ? 23.359 3.065 19.387 1.00 4.36 540 GLY A N 1
ATOM 4518 C CA . GLY A 1 564 ? 21.983 2.820 19.813 1.00 5.53 540 GLY A CA 1
ATOM 4519 C C . GLY A 1 564 ? 21.841 2.724 21.319 1.00 5.05 540 GLY A C 1
ATOM 4520 O O . GLY A 1 564 ? 20.887 3.252 21.897 1.00 5.70 540 GLY A O 1
ATOM 4521 N N . LEU A 1 565 ? 22.774 2.025 21.955 1.00 5.27 541 LEU A N 1
ATOM 4522 C CA . LEU A 1 565 ? 22.762 1.881 23.395 1.00 5.06 541 LEU A CA 1
ATOM 4523 C C . LEU A 1 565 ? 22.995 3.224 24.085 1.00 5.94 541 LEU A C 1
ATOM 4524 O O . LEU A 1 565 ? 22.297 3.572 25.030 1.00 4.87 541 LEU A O 1
ATOM 4529 N N . ILE A 1 566 ? 23.985 3.973 23.613 1.00 4.14 542 ILE A N 1
ATOM 4530 C CA . ILE A 1 566 ? 24.281 5.275 24.206 1.00 4.49 542 ILE A CA 1
ATOM 4531 C C . ILE A 1 566 ? 23.092 6.216 24.039 1.00 4.94 542 ILE A C 1
ATOM 4532 O O . ILE A 1 566 ? 22.707 6.940 24.964 1.00 4.58 542 ILE A O 1
ATOM 4537 N N . ASN A 1 567 ? 22.503 6.220 22.850 1.00 4.07 543 ASN A N 1
ATOM 4538 C CA . ASN A 1 567 ? 21.365 7.110 22.620 1.00 4.46 543 ASN A CA 1
ATOM 4539 C C . ASN A 1 567 ? 20.149 6.732 23.464 1.00 4.04 543 ASN A C 1
ATOM 4540 O O . ASN A 1 567 ? 19.436 7.614 23.957 1.00 4.33 543 ASN A O 1
ATOM 4545 N N . ALA A 1 568 ? 19.936 5.430 23.665 1.00 4.49 544 ALA A N 1
ATOM 4546 C CA . ALA A 1 568 ? 18.827 4.949 24.503 1.00 3.77 544 ALA A CA 1
ATOM 4547 C C . ALA A 1 568 ? 19.084 5.345 25.947 1.00 4.26 544 ALA A C 1
ATOM 4548 O O . ALA A 1 568 ? 18.170 5.732 26.666 1.00 3.54 544 ALA A O 1
ATOM 4550 N N . PHE A 1 569 ? 20.342 5.271 26.358 1.00 4.27 545 PHE A N 1
ATOM 4551 C CA . PHE A 1 569 ? 20.753 5.695 27.694 1.00 3.11 545 PHE A CA 1
ATOM 4552 C C . PHE A 1 569 ? 20.437 7.177 27.914 1.00 2.30 545 PHE A C 1
ATOM 4553 O O . PHE A 1 569 ? 19.866 7.567 28.938 1.00 2.62 545 PHE A O 1
ATOM 4561 N N . LYS A 1 570 ? 20.789 8.007 26.939 1.00 3.57 546 LYS A N 1
ATOM 4562 C CA . LYS A 1 570 ? 20.521 9.435 27.050 1.00 3.93 546 LYS A CA 1
ATOM 4563 C C . LYS A 1 570 ? 19.029 9.729 27.116 1.00 3.71 546 LYS A C 1
ATOM 4564 O O . LYS A 1 570 ? 18.600 10.615 27.862 1.00 4.11 546 LYS A O 1
ATOM 4570 N N . ALA A 1 571 ? 18.236 8.981 26.357 1.00 3.88 547 ALA A N 1
ATOM 4571 C CA . ALA A 1 571 ? 16.783 9.154 26.391 1.00 4.33 547 ALA A CA 1
ATOM 4572 C C . ALA A 1 571 ? 16.197 8.736 27.740 1.00 4.57 547 ALA A C 1
ATOM 4573 O O . ALA A 1 571 ? 15.290 9.389 28.267 1.00 4.82 547 ALA A O 1
ATOM 4575 N N . PHE A 1 572 ? 16.721 7.653 28.301 1.00 3.04 548 PHE A N 1
ATOM 4576 C CA . PHE A 1 572 ? 16.221 7.177 29.594 1.00 4.30 548 PHE A CA 1
ATOM 4577 C C . PHE A 1 572 ? 16.517 8.142 30.740 1.00 6.66 548 PHE A C 1
ATOM 4578 O O . PHE A 1 572 ? 15.727 8.255 31.670 1.00 7.15 548 PHE A O 1
ATOM 4586 N N A ARG A 1 573 ? 17.653 8.820 30.698 0.60 8.47 549 ARG A N 1
ATOM 4587 N N B ARG A 1 573 ? 17.679 8.797 30.677 0.40 8.51 549 ARG A N 1
ATOM 4588 C CA A ARG A 1 573 ? 17.996 9.715 31.794 0.60 11.54 549 ARG A CA 1
ATOM 4589 C CA B ARG A 1 573 ? 18.102 9.779 31.684 0.40 11.08 549 ARG A CA 1
ATOM 4590 C C A ARG A 1 573 ? 17.312 11.079 31.651 0.60 13.07 549 ARG A C 1
ATOM 4591 C C B ARG A 1 573 ? 17.260 11.037 31.652 0.40 12.85 549 ARG A C 1
ATOM 4592 O O A ARG A 1 573 ? 17.284 11.854 32.601 0.60 15.37 549 ARG A O 1
ATOM 4593 O O B ARG A 1 573 ? 17.060 11.688 32.674 0.40 14.31 549 ARG A O 1
ATOM 4608 N N . ALA A 1 574 ? 16.778 11.370 30.464 1.00 15.13 550 ALA A N 1
ATOM 4609 C CA . ALA A 1 574 ? 16.011 12.590 30.233 1.00 18.84 550 ALA A CA 1
ATOM 4610 C C . ALA A 1 574 ? 14.610 12.467 30.842 1.00 21.55 550 ALA A C 1
ATOM 4611 O O . ALA A 1 574 ? 14.447 12.367 32.059 1.00 24.25 550 ALA A O 1
ATOM 4614 N N . ALA B 1 24 ? -1.605 -34.560 25.528 1.00 22.25 0 ALA B N 1
ATOM 4615 C CA . ALA B 1 24 ? -0.857 -33.471 26.220 1.00 20.13 0 ALA B CA 1
ATOM 4616 C C . ALA B 1 24 ? -0.430 -32.403 25.220 1.00 18.61 0 ALA B C 1
ATOM 4617 O O . ALA B 1 24 ? -0.022 -32.726 24.102 1.00 19.93 0 ALA B O 1
ATOM 4619 N N A MET B 1 25 ? -0.525 -31.137 25.613 0.70 16.99 1 MET B N 1
ATOM 4620 N N B MET B 1 25 ? -0.532 -31.139 25.622 0.30 16.93 1 MET B N 1
ATOM 4621 C CA A MET B 1 25 ? -0.112 -30.048 24.736 0.70 16.16 1 MET B CA 1
ATOM 4622 C CA B MET B 1 25 ? -0.119 -30.024 24.775 0.30 15.62 1 MET B CA 1
ATOM 4623 C C A MET B 1 25 ? 1.408 -29.987 24.653 0.70 13.68 1 MET B C 1
ATOM 4624 C C B MET B 1 25 ? 1.400 -29.975 24.662 0.30 13.59 1 MET B C 1
ATOM 4625 O O A MET B 1 25 ? 1.953 -29.593 23.629 0.70 14.19 1 MET B O 1
ATOM 4626 O O B MET B 1 25 ? 1.932 -29.580 23.626 0.30 13.73 1 MET B O 1
ATOM 4635 N N . LEU B 1 26 ? 2.094 -30.366 25.729 1.00 11.21 2 LEU B N 1
ATOM 4636 C CA . LEU B 1 26 ? 3.554 -30.409 25.707 1.00 9.72 2 LEU B CA 1
ATOM 4637 C C . LEU B 1 26 ? 3.949 -31.626 24.859 1.00 7.57 2 LEU B C 1
ATOM 4638 O O . LEU B 1 26 ? 3.551 -32.756 25.163 1.00 8.30 2 LEU B O 1
ATOM 4643 N N . LYS B 1 27 ? 4.695 -31.379 23.783 1.00 6.42 3 LYS B N 1
ATOM 4644 C CA . LYS B 1 27 ? 5.183 -32.446 22.913 1.00 5.86 3 LYS B CA 1
ATOM 4645 C C . LYS B 1 27 ? 6.603 -32.845 23.347 1.00 5.02 3 LYS B C 1
ATOM 4646 O O . LYS B 1 27 ? 7.214 -32.168 24.172 1.00 5.43 3 LYS B O 1
ATOM 4652 N N . ASN B 1 28 ? 7.099 -33.950 22.795 1.00 4.20 4 ASN B N 1
ATOM 4653 C CA . ASN B 1 28 ? 8.429 -34.481 23.121 1.00 4.79 4 ASN B CA 1
ATOM 4654 C C . ASN B 1 28 ? 9.274 -34.683 21.867 1.00 5.07 4 ASN B C 1
ATOM 4655 O O . ASN B 1 28 ? 9.796 -35.775 21.604 1.00 7.41 4 ASN B O 1
ATOM 4660 N N . ILE B 1 29 ? 9.413 -33.630 21.090 1.00 4.85 5 ILE B N 1
ATOM 4661 C CA . ILE B 1 29 ? 10.131 -33.693 19.835 1.00 4.61 5 ILE B CA 1
ATOM 4662 C C . ILE B 1 29 ? 11.663 -33.665 20.051 1.00 4.50 5 ILE B C 1
ATOM 4663 O O . ILE B 1 29 ? 12.191 -32.800 20.738 1.00 4.54 5 ILE B O 1
ATOM 4668 N N . ASN B 1 30 ? 12.365 -34.639 19.486 1.00 5.06 6 ASN B N 1
ATOM 4669 C CA . ASN B 1 30 ? 13.817 -34.686 19.583 1.00 3.90 6 ASN B CA 1
ATOM 4670 C C . ASN B 1 30 ? 14.339 -33.601 18.644 1.00 4.96 6 ASN B C 1
ATOM 4671 O O . ASN B 1 30 ? 14.157 -33.698 17.430 1.00 4.89 6 ASN B O 1
ATOM 4676 N N . PRO B 1 31 ? 14.981 -32.561 19.187 1.00 2.71 7 PRO B N 1
ATOM 4677 C CA . PRO B 1 31 ? 15.390 -31.477 18.314 1.00 3.51 7 PRO B CA 1
ATOM 4678 C C . PRO B 1 31 ? 16.353 -31.883 17.222 1.00 3.60 7 PRO B C 1
ATOM 4679 O O . PRO B 1 31 ? 16.360 -31.267 16.158 1.00 5.13 7 PRO B O 1
ATOM 4683 N N . THR B 1 32 ? 17.155 -32.919 17.458 1.00 4.78 8 THR B N 1
ATOM 4684 C CA . THR B 1 32 ? 18.187 -33.285 16.485 1.00 5.80 8 THR B CA 1
ATOM 4685 C C . THR B 1 32 ? 17.614 -33.931 15.245 1.00 7.22 8 THR B C 1
ATOM 4686 O O . THR B 1 32 ? 18.314 -34.048 14.232 1.00 8.42 8 THR B O 1
ATOM 4690 N N A GLN B 1 33 ? 16.345 -34.334 15.329 0.70 6.89 9 GLN B N 1
ATOM 4691 N N B GLN B 1 33 ? 16.356 -34.351 15.294 0.30 7.12 9 GLN B N 1
ATOM 4692 C CA A GLN B 1 33 ? 15.650 -34.988 14.223 0.70 8.61 9 GLN B CA 1
ATOM 4693 C CA B GLN B 1 33 ? 15.750 -34.983 14.133 0.30 7.76 9 GLN B CA 1
ATOM 4694 C C A GLN B 1 33 ? 14.847 -34.009 13.367 0.70 8.27 9 GLN B C 1
ATOM 4695 C C B GLN B 1 33 ? 14.952 -33.990 13.284 0.30 7.17 9 GLN B C 1
ATOM 4696 O O A GLN B 1 33 ? 14.213 -34.407 12.393 0.70 9.73 9 GLN B O 1
ATOM 4697 O O B GLN B 1 33 ? 14.446 -34.352 12.223 0.30 7.22 9 GLN B O 1
ATOM 4708 N N . THR B 1 34 ? 14.872 -32.734 13.721 1.00 5.81 10 THR B N 1
ATOM 4709 C CA . THR B 1 34 ? 14.113 -31.737 12.987 1.00 4.31 10 THR B CA 1
ATOM 4710 C C . THR B 1 34 ? 14.871 -31.198 11.783 1.00 5.50 10 THR B C 1
ATOM 4711 O O . THR B 1 34 ? 16.109 -31.216 11.737 1.00 4.88 10 THR B O 1
ATOM 4715 N N A GLN B 1 35 ? 14.120 -30.722 10.799 0.50 4.01 11 GLN B N 1
ATOM 4716 N N B GLN B 1 35 ? 14.132 -30.733 10.784 0.50 4.32 11 GLN B N 1
ATOM 4717 C CA A GLN B 1 35 ? 14.715 -30.102 9.625 0.50 4.38 11 GLN B CA 1
ATOM 4718 C CA B GLN B 1 35 ? 14.769 -30.116 9.629 0.50 4.96 11 GLN B CA 1
ATOM 4719 C C A GLN B 1 35 ? 15.509 -28.850 10.009 0.50 4.08 11 GLN B C 1
ATOM 4720 C C B GLN B 1 35 ? 15.533 -28.851 10.022 0.50 4.36 11 GLN B C 1
ATOM 4721 O O A GLN B 1 35 ? 16.568 -28.585 9.445 0.50 4.39 11 GLN B O 1
ATOM 4722 O O B GLN B 1 35 ? 16.597 -28.571 9.472 0.50 4.48 11 GLN B O 1
ATOM 4733 N N . ALA B 1 36 ? 14.999 -28.090 10.978 1.00 3.83 12 ALA B N 1
ATOM 4734 C CA . ALA B 1 36 ? 15.649 -26.861 11.407 1.00 3.06 12 ALA B CA 1
ATOM 4735 C C . ALA B 1 36 ? 17.028 -27.119 12.013 1.00 4.78 12 ALA B C 1
ATOM 4736 O O . ALA B 1 36 ? 17.972 -26.378 11.755 1.00 3.70 12 ALA B O 1
ATOM 4738 N N . TRP B 1 37 ? 17.143 -28.185 12.803 1.00 4.41 13 TRP B N 1
ATOM 4739 C CA . TRP B 1 37 ? 18.427 -28.523 13.440 1.00 3.78 13 TRP B CA 1
ATOM 4740 C C . TRP B 1 37 ? 19.424 -28.901 12.368 1.00 4.62 13 TRP B C 1
ATOM 4741 O O . TRP B 1 37 ? 20.591 -28.492 12.409 1.00 4.37 13 TRP B O 1
ATOM 4752 N N . LYS B 1 38 ? 18.979 -29.683 11.391 1.00 3.46 14 LYS B N 1
ATOM 4753 C CA . LYS B 1 38 ? 19.862 -30.066 10.286 1.00 3.56 14 LYS B CA 1
ATOM 4754 C C . LYS B 1 38 ? 20.306 -28.824 9.502 1.00 3.18 14 LYS B C 1
ATOM 4755 O O . LYS B 1 38 ? 21.472 -28.731 9.077 1.00 4.32 14 LYS B O 1
ATOM 4761 N N . ALA B 1 39 ? 19.389 -27.861 9.339 1.00 2.57 15 ALA B N 1
ATOM 4762 C CA . ALA B 1 39 ? 19.719 -26.600 8.665 1.00 3.47 15 ALA B CA 1
ATOM 4763 C C . ALA B 1 39 ? 20.735 -25.815 9.490 1.00 2.60 15 ALA B C 1
ATOM 4764 O O . ALA B 1 39 ? 21.649 -25.197 8.940 1.00 3.11 15 ALA B O 1
ATOM 4766 N N . LEU B 1 40 ? 20.586 -25.818 10.811 1.00 3.57 16 LEU B N 1
ATOM 4767 C CA . LEU B 1 40 ? 21.540 -25.118 11.684 1.00 2.87 16 LEU B CA 1
ATOM 4768 C C . LEU B 1 40 ? 22.941 -25.751 11.595 1.00 3.28 16 LEU B C 1
ATOM 4769 O O . LEU B 1 40 ? 23.938 -25.042 11.572 1.00 3.21 16 LEU B O 1
ATOM 4774 N N . THR B 1 41 ? 23.002 -27.074 11.535 1.00 2.55 17 THR B N 1
ATOM 4775 C CA . THR B 1 41 ? 24.270 -27.793 11.391 1.00 2.80 17 THR B CA 1
ATOM 4776 C C . THR B 1 41 ? 24.943 -27.366 10.086 1.00 2.90 17 THR B C 1
ATOM 4777 O O . THR B 1 41 ? 26.139 -27.070 10.065 1.00 3.45 17 THR B O 1
ATOM 4781 N N . ALA B 1 42 ? 24.176 -27.336 8.994 1.00 3.41 18 ALA B N 1
ATOM 4782 C CA . ALA B 1 42 ? 24.737 -26.910 7.696 1.00 2.23 18 ALA B CA 1
ATOM 4783 C C . ALA B 1 42 ? 25.202 -25.463 7.721 1.00 3.47 18 ALA B C 1
ATOM 4784 O O . ALA B 1 42 ? 26.254 -25.121 7.170 1.00 3.56 18 ALA B O 1
ATOM 4786 N N . HIS B 1 43 ? 24.411 -24.613 8.354 1.00 2.32 19 HIS B N 1
ATOM 4787 C CA . HIS B 1 43 ? 24.722 -23.191 8.475 1.00 2.34 19 HIS B CA 1
ATOM 4788 C C . HIS B 1 43 ? 25.965 -22.987 9.299 1.00 2.48 19 HIS B C 1
ATOM 4789 O O . HIS B 1 43 ? 26.807 -22.174 8.940 1.00 2.84 19 HIS B O 1
ATOM 4796 N N . PHE B 1 44 ? 26.109 -23.721 10.392 1.00 3.55 20 PHE B N 1
ATOM 4797 C CA . PHE B 1 44 ? 27.321 -23.573 11.197 1.00 3.12 20 PHE B CA 1
ATOM 4798 C C . PHE B 1 44 ? 28.567 -23.950 10.396 1.00 4.30 20 PHE B C 1
ATOM 4799 O O . PHE B 1 44 ? 29.595 -23.270 10.448 1.00 4.31 20 PHE B O 1
ATOM 4807 N N . GLU B 1 45 ? 28.490 -25.038 9.641 1.00 3.91 21 GLU B N 1
ATOM 4808 C CA . GLU B 1 45 ? 29.633 -25.461 8.865 1.00 6.00 21 GLU B CA 1
ATOM 4809 C C . GLU B 1 45 ? 30.109 -24.388 7.897 1.00 6.83 21 GLU B C 1
ATOM 4810 O O . GLU B 1 45 ? 31.316 -24.153 7.766 1.00 9.13 21 GLU B O 1
ATOM 4816 N N . SER B 1 46 ? 29.150 -23.719 7.249 1.00 5.39 22 SER B N 1
ATOM 4817 C CA . SER B 1 46 ? 29.452 -22.764 6.194 1.00 6.08 22 SER B CA 1
ATOM 4818 C C . SER B 1 46 ? 29.607 -21.319 6.632 1.00 6.08 22 SER B C 1
ATOM 4819 O O . SER B 1 46 ? 30.123 -20.505 5.848 1.00 7.51 22 SER B O 1
ATOM 4822 N N . ALA B 1 47 ? 29.204 -21.001 7.863 1.00 6.95 23 ALA B N 1
ATOM 4823 C CA . ALA B 1 47 ? 29.224 -19.617 8.371 1.00 8.35 23 ALA B CA 1
ATOM 4824 C C . ALA B 1 47 ? 29.770 -19.433 9.801 1.00 10.92 23 ALA B C 1
ATOM 4825 O O . ALA B 1 47 ? 29.634 -18.351 10.366 1.00 13.39 23 ALA B O 1
ATOM 4827 N N . GLN B 1 48 ? 30.402 -20.459 10.373 1.00 10.84 24 GLN B N 1
ATOM 4828 C CA . GLN B 1 48 ? 30.968 -20.388 11.741 1.00 10.44 24 GLN B CA 1
ATOM 4829 C C . GLN B 1 48 ? 31.999 -19.263 11.928 1.00 9.46 24 GLN B C 1
ATOM 4830 O O . GLN B 1 48 ? 32.246 -18.851 13.061 1.00 11.10 24 GLN B O 1
ATOM 4836 N N . ASP B 1 49 ? 32.607 -18.788 10.843 1.00 9.24 25 ASP B N 1
ATOM 4837 C CA . ASP B 1 49 ? 33.594 -17.700 10.932 1.00 9.33 25 ASP B CA 1
ATOM 4838 C C . ASP B 1 49 ? 32.979 -16.311 10.773 1.00 8.40 25 ASP B C 1
ATOM 4839 O O . ASP B 1 49 ? 33.683 -15.319 10.589 1.00 9.28 25 ASP B O 1
ATOM 4844 N N . MET B 1 50 ? 31.655 -16.246 10.861 1.00 8.63 26 MET B N 1
ATOM 4845 C CA . MET B 1 50 ? 30.925 -14.985 10.799 1.00 7.91 26 MET B CA 1
ATOM 4846 C C . MET B 1 50 ? 31.633 -13.967 11.718 1.00 8.58 26 MET B C 1
ATOM 4847 O O . MET B 1 50 ? 31.994 -14.291 12.856 1.00 9.77 26 MET B O 1
ATOM 4852 N N . ASP B 1 51 ? 31.801 -12.748 11.215 1.00 6.56 27 ASP B N 1
ATOM 4853 C CA . ASP B 1 51 ? 32.568 -11.690 11.880 1.00 6.77 27 ASP B CA 1
ATOM 4854 C C . ASP B 1 51 ? 31.699 -10.469 12.137 1.00 5.07 27 ASP B C 1
ATOM 4855 O O . ASP B 1 51 ? 31.083 -9.918 11.206 1.00 5.34 27 ASP B O 1
ATOM 4860 N N . LEU B 1 52 ? 31.668 -10.041 13.395 1.00 4.35 28 LEU B N 1
ATOM 4861 C CA . LEU B 1 52 ? 30.852 -8.912 13.789 1.00 3.76 28 LEU B CA 1
ATOM 4862 C C . LEU B 1 52 ? 31.209 -7.598 13.098 1.00 3.88 28 LEU B C 1
ATOM 4863 O O . LEU B 1 52 ? 30.314 -6.846 12.723 1.00 4.11 28 LEU B O 1
ATOM 4868 N N . LYS B 1 53 ? 32.489 -7.311 12.910 1.00 4.58 29 LYS B N 1
ATOM 4869 C CA . LYS B 1 53 ? 32.876 -6.065 12.248 1.00 5.91 29 LYS B CA 1
ATOM 4870 C C . LYS B 1 53 ? 32.240 -6.004 10.853 1.00 5.29 29 LYS B C 1
ATOM 4871 O O . LYS B 1 53 ? 31.694 -4.971 10.462 1.00 5.23 29 LYS B O 1
ATOM 4877 N N . ALA B 1 54 ? 32.296 -7.117 10.121 1.00 4.54 30 ALA B N 1
ATOM 4878 C CA . ALA B 1 54 ? 31.703 -7.192 8.790 1.00 5.71 30 ALA B CA 1
ATOM 4879 C C . ALA B 1 54 ? 30.176 -7.093 8.831 1.00 4.54 30 ALA B C 1
ATOM 4880 O O . ALA B 1 54 ? 29.586 -6.419 7.996 1.00 6.03 30 ALA B O 1
ATOM 4882 N N . LEU B 1 55 ? 29.534 -7.757 9.787 1.00 4.04 31 LEU B N 1
ATOM 4883 C CA . LEU B 1 55 ? 28.076 -7.708 9.903 1.00 4.18 31 LEU B CA 1
ATOM 4884 C C . LEU B 1 55 ? 27.579 -6.274 10.113 1.00 4.77 31 LEU B C 1
ATOM 4885 O O . LEU B 1 55 ? 26.574 -5.862 9.524 1.00 5.91 31 LEU B O 1
ATOM 4890 N N . PHE B 1 56 ? 28.260 -5.517 10.965 1.00 3.01 32 PHE B N 1
ATOM 4891 C CA . PHE B 1 56 ? 27.883 -4.131 11.199 1.00 3.12 32 PHE B CA 1
ATOM 4892 C C . PHE B 1 56 ? 28.225 -3.211 10.018 1.00 3.43 32 PHE B C 1
ATOM 4893 O O . PHE B 1 56 ? 27.446 -2.298 9.685 1.00 4.53 32 PHE B O 1
ATOM 4901 N N . ALA B 1 57 ? 29.372 -3.446 9.388 1.00 4.07 33 ALA B N 1
ATOM 4902 C CA . ALA B 1 57 ? 29.797 -2.633 8.254 1.00 4.18 33 ALA B CA 1
ATOM 4903 C C . ALA B 1 57 ? 28.822 -2.734 7.093 1.00 4.18 33 ALA B C 1
ATOM 4904 O O . ALA B 1 57 ? 28.571 -1.739 6.403 1.00 5.35 33 ALA B O 1
ATOM 4906 N N . GLN B 1 58 ? 28.263 -3.924 6.898 1.00 4.70 34 GLN B N 1
ATOM 4907 C CA . GLN B 1 58 ? 27.409 -4.220 5.750 1.00 4.73 34 GLN B CA 1
ATOM 4908 C C . GLN B 1 58 ? 25.936 -3.909 5.922 1.00 4.81 34 GLN B C 1
ATOM 4909 O O . GLN B 1 58 ? 25.175 -3.983 4.962 1.00 5.44 34 GLN B O 1
ATOM 4915 N N . ASP B 1 59 ? 25.523 -3.543 7.130 1.00 4.47 35 ASP B N 1
ATOM 4916 C CA . ASP B 1 59 ? 24.117 -3.226 7.377 1.00 5.33 35 ASP B CA 1
ATOM 4917 C C . ASP B 1 59 ? 23.999 -2.148 8.440 1.00 4.33 35 ASP B C 1
ATOM 4918 O O . ASP B 1 59 ? 24.097 -2.426 9.625 1.00 4.50 35 ASP B O 1
ATOM 4923 N N . SER B 1 60 ? 23.763 -0.912 8.011 1.00 4.44 36 SER B N 1
ATOM 4924 C CA . SER B 1 60 ? 23.635 0.210 8.936 1.00 4.78 36 SER B CA 1
ATOM 4925 C C . SER B 1 60 ? 22.431 0.089 9.880 1.00 6.09 36 SER B C 1
ATOM 4926 O O . SER B 1 60 ? 22.377 0.783 10.889 1.00 6.48 36 SER B O 1
ATOM 4929 N N . GLU B 1 61 ? 21.482 -0.784 9.555 1.00 5.04 37 GLU B N 1
ATOM 4930 C CA . GLU B 1 61 ? 20.297 -0.999 10.378 1.00 5.21 37 GLU B CA 1
ATOM 4931 C C . GLU B 1 61 ? 20.406 -2.213 11.275 1.00 3.73 37 GLU B C 1
ATOM 4932 O O . GLU B 1 61 ? 19.408 -2.669 11.826 1.00 4.57 37 GLU B O 1
ATOM 4938 N N . ARG B 1 62 ? 21.617 -2.718 11.474 1.00 3.47 38 ARG B N 1
ATOM 4939 C CA . ARG B 1 62 ? 21.759 -3.921 12.281 1.00 3.07 38 ARG B CA 1
ATOM 4940 C C . ARG B 1 62 ? 21.240 -3.777 13.706 1.00 2.38 38 ARG B C 1
ATOM 4941 O O . ARG B 1 62 ? 20.518 -4.641 14.193 1.00 4.24 38 ARG B O 1
ATOM 4949 N N . PHE B 1 63 ? 21.607 -2.704 14.396 1.00 2.96 39 PHE B N 1
ATOM 4950 C CA . PHE B 1 63 ? 21.094 -2.509 15.739 1.00 3.54 39 PHE B CA 1
ATOM 4951 C C . PHE B 1 63 ? 19.567 -2.470 15.719 1.00 4.41 39 PHE B C 1
ATOM 4952 O O . PHE B 1 63 ? 18.929 -3.132 16.531 1.00 4.67 39 PHE B O 1
ATOM 4960 N N . ALA B 1 64 ? 18.992 -1.716 14.788 1.00 4.28 40 ALA B N 1
ATOM 4961 C CA . ALA B 1 64 ? 17.532 -1.583 14.735 1.00 5.08 40 ALA B CA 1
ATOM 4962 C C . ALA B 1 64 ? 16.840 -2.941 14.514 1.00 6.35 40 ALA B C 1
ATOM 4963 O O . ALA B 1 64 ? 15.784 -3.223 15.102 1.00 9.80 40 ALA B O 1
ATOM 4965 N N . LYS B 1 65 ? 17.450 -3.789 13.697 1.00 4.86 41 LYS B N 1
ATOM 4966 C CA . LYS B 1 65 ? 16.886 -5.092 13.367 1.00 5.21 41 LYS B CA 1
ATOM 4967 C C . LYS B 1 65 ? 17.097 -6.162 14.423 1.00 6.46 41 LYS B C 1
ATOM 4968 O O . LYS B 1 65 ? 16.318 -7.106 14.495 1.00 9.53 41 LYS B O 1
ATOM 4974 N N . TYR B 1 66 ? 18.140 -6.018 15.239 1.00 4.08 42 TYR B N 1
ATOM 4975 C CA . TYR B 1 66 ? 18.481 -7.002 16.249 1.00 3.58 42 TYR B CA 1
ATOM 4976 C C . TYR B 1 66 ? 18.377 -6.451 17.660 1.00 3.62 42 TYR B C 1
ATOM 4977 O O . TYR B 1 66 ? 19.259 -6.662 18.498 1.00 3.89 42 TYR B O 1
ATOM 4986 N N . SER B 1 67 ? 17.292 -5.733 17.910 1.00 3.62 43 SER B N 1
ATOM 4987 C CA . SER B 1 67 ? 17.016 -5.199 19.231 1.00 3.78 43 SER B CA 1
ATOM 4988 C C . SER B 1 67 ? 15.514 -5.172 19.439 1.00 4.24 43 SER B C 1
ATOM 4989 O O . SER B 1 67 ? 14.736 -5.112 18.476 1.00 6.82 43 SER B O 1
ATOM 4992 N N . ALA B 1 68 ? 15.107 -5.207 20.698 1.00 4.85 44 ALA B N 1
ATOM 4993 C CA . ALA B 1 68 ? 13.696 -5.211 21.061 1.00 4.98 44 ALA B CA 1
ATOM 4994 C C . ALA B 1 68 ? 13.502 -4.331 22.266 1.00 6.44 44 ALA B C 1
ATOM 4995 O O . ALA B 1 68 ? 14.370 -4.233 23.135 1.00 6.36 44 ALA B O 1
ATOM 4997 N N . ARG B 1 69 ? 12.354 -3.691 22.316 1.00 7.35 45 ARG B N 1
ATOM 4998 C CA . ARG B 1 69 ? 11.981 -2.850 23.430 1.00 7.81 45 ARG B CA 1
ATOM 4999 C C . ARG B 1 69 ? 10.889 -3.567 24.208 1.00 8.37 45 ARG B C 1
ATOM 5000 O O . ARG B 1 69 ? 9.963 -4.130 23.617 1.00 11.35 45 ARG B O 1
ATOM 5008 N N . PHE B 1 70 ? 10.992 -3.553 25.532 1.00 7.31 46 PHE B N 1
ATOM 5009 C CA . PHE B 1 70 ? 9.969 -4.102 26.381 1.00 6.33 46 PHE B CA 1
ATOM 5010 C C . PHE B 1 70 ? 9.411 -2.966 27.249 1.00 5.17 46 PHE B C 1
ATOM 5011 O O . PHE B 1 70 ? 10.133 -2.351 28.045 1.00 6.36 46 PHE B O 1
ATOM 5019 N N . GLY B 1 71 ? 8.124 -2.689 27.101 1.00 6.13 47 GLY B N 1
ATOM 5020 C CA . GLY B 1 71 ? 7.527 -1.578 27.805 1.00 6.28 47 GLY B CA 1
ATOM 5021 C C . GLY B 1 71 ? 8.227 -0.271 27.483 1.00 6.00 47 GLY B C 1
ATOM 5022 O O . GLY B 1 71 ? 8.820 -0.096 26.412 1.00 7.36 47 GLY B O 1
ATOM 5023 N N . GLN B 1 72 ? 8.184 0.653 28.433 1.00 7.08 48 GLN B N 1
ATOM 5024 C CA . GLN B 1 72 ? 8.819 1.931 28.250 1.00 8.29 48 GLN B CA 1
ATOM 5025 C C . GLN B 1 72 ? 10.238 1.975 28.806 1.00 6.99 48 GLN B C 1
ATOM 5026 O O . GLN B 1 72 ? 10.998 2.884 28.465 1.00 9.54 48 GLN B O 1
ATOM 5032 N N . ASP B 1 73 ? 10.602 0.980 29.615 1.00 5.99 49 ASP B N 1
ATOM 5033 C CA . ASP B 1 73 ? 11.824 1.076 30.387 1.00 5.45 49 ASP B CA 1
ATOM 5034 C C . ASP B 1 73 ? 12.933 0.067 30.121 1.00 4.52 49 ASP B C 1
ATOM 5035 O O . ASP B 1 73 ? 13.942 0.092 30.832 1.00 5.35 49 ASP B O 1
ATOM 5040 N N . ILE B 1 74 ? 12.777 -0.812 29.126 1.00 3.78 50 ILE B N 1
ATOM 5041 C CA . ILE B 1 74 ? 13.817 -1.807 28.847 1.00 4.97 50 ILE B CA 1
ATOM 5042 C C . ILE B 1 74 ? 14.122 -1.927 27.361 1.00 4.86 50 ILE B C 1
ATOM 5043 O O . ILE B 1 74 ? 13.213 -1.970 26.529 1.00 5.03 50 ILE B O 1
ATOM 5048 N N . LEU B 1 75 ? 15.421 -1.951 27.058 1.00 3.95 51 LEU B N 1
ATOM 5049 C CA . LEU B 1 75 ? 15.952 -2.210 25.725 1.00 3.59 51 LEU B CA 1
ATOM 5050 C C . LEU B 1 75 ? 16.819 -3.459 25.804 1.00 3.98 51 LEU B C 1
ATOM 5051 O O . LEU B 1 75 ? 17.723 -3.542 26.653 1.00 4.04 51 LEU B O 1
ATOM 5056 N N . VAL B 1 76 ? 16.533 -4.440 24.945 1.00 3.61 52 VAL B N 1
ATOM 5057 C CA . VAL B 1 76 ? 17.340 -5.658 24.834 1.00 2.69 52 VAL B CA 1
ATOM 5058 C C . VAL B 1 76 ? 18.009 -5.629 23.461 1.00 2.95 52 VAL B C 1
ATOM 5059 O O . VAL B 1 76 ? 17.339 -5.761 22.419 1.00 4.56 52 VAL B O 1
ATOM 5063 N N . ASP B 1 77 ? 19.325 -5.414 23.461 1.00 2.42 53 ASP B N 1
ATOM 5064 C CA . ASP B 1 77 ? 20.110 -5.336 22.238 1.00 2.66 53 ASP B CA 1
ATOM 5065 C C . ASP B 1 77 ? 20.843 -6.655 22.058 1.00 2.91 53 ASP B C 1
ATOM 5066 O O . ASP B 1 77 ? 21.768 -6.952 22.828 1.00 3.66 53 ASP B O 1
ATOM 5071 N N . TYR B 1 78 ? 20.463 -7.423 21.045 1.00 2.84 54 TYR B N 1
ATOM 5072 C CA . TYR B 1 78 ? 21.086 -8.711 20.752 1.00 2.87 54 TYR B CA 1
ATOM 5073 C C . TYR B 1 78 ? 21.845 -8.659 19.425 1.00 2.63 54 TYR B C 1
ATOM 5074 O O . TYR B 1 78 ? 22.157 -9.693 18.834 1.00 3.37 54 TYR B O 1
ATOM 5083 N N . SER B 1 79 ? 22.224 -7.452 19.013 1.00 2.00 55 SER B N 1
ATOM 5084 C CA . SER B 1 79 ? 22.887 -7.258 17.737 1.00 2.20 55 SER B CA 1
ATOM 5085 C C . SER B 1 79 ? 24.360 -7.668 17.721 1.00 2.00 55 SER B C 1
ATOM 5086 O O . SER B 1 79 ? 24.898 -7.931 16.648 1.00 3.24 55 SER B O 1
ATOM 5089 N N . LYS B 1 80 ? 25.016 -7.681 18.880 1.00 2.09 56 LYS B N 1
ATOM 5090 C CA . LYS B 1 80 ? 26.434 -8.077 18.951 1.00 2.00 56 LYS B CA 1
ATOM 5091 C C . LYS B 1 80 ? 26.595 -9.582 19.157 1.00 4.30 56 LYS B C 1
ATOM 5092 O O . LYS B 1 80 ? 27.478 -10.033 19.875 1.00 4.42 56 LYS B O 1
ATOM 5098 N N . ASN B 1 81 ? 25.740 -10.332 18.490 1.00 4.06 57 ASN B N 1
ATOM 5099 C CA . ASN B 1 81 ? 25.782 -11.791 18.498 1.00 2.82 57 ASN B CA 1
ATOM 5100 C C . ASN B 1 81 ? 26.222 -12.298 17.139 1.00 4.20 57 ASN B C 1
ATOM 5101 O O . ASN B 1 81 ? 26.030 -11.629 16.116 1.00 4.27 57 ASN B O 1
ATOM 5106 N N . LEU B 1 82 ? 26.802 -13.499 17.126 1.00 3.69 58 LEU B N 1
ATOM 5107 C CA . LEU B 1 82 ? 27.311 -14.133 15.900 1.00 3.31 58 LEU B CA 1
ATOM 5108 C C . LEU B 1 82 ? 26.158 -14.799 15.160 1.00 3.16 58 LEU B C 1
ATOM 5109 O O . LEU B 1 82 ? 26.142 -16.023 14.959 1.00 4.38 58 LEU B O 1
ATOM 5114 N N . VAL B 1 83 ? 25.198 -13.961 14.748 1.00 3.73 59 VAL B N 1
ATOM 5115 C CA . VAL B 1 83 ? 24.001 -14.389 14.050 1.00 2.82 59 VAL B CA 1
ATOM 5116 C C . VAL B 1 83 ? 23.729 -13.441 12.893 1.00 4.31 59 VAL B C 1
ATOM 5117 O O . VAL B 1 83 ? 24.037 -12.238 12.970 1.00 4.76 59 VAL B O 1
ATOM 5121 N N . ASN B 1 84 ? 23.176 -13.996 11.825 1.00 3.50 60 ASN B N 1
ATOM 5122 C CA . ASN B 1 84 ? 22.731 -13.204 10.690 1.00 4.30 60 ASN B CA 1
ATOM 5123 C C . ASN B 1 84 ? 21.290 -13.584 10.368 1.00 4.24 60 ASN B C 1
ATOM 5124 O O . ASN B 1 84 ? 20.666 -14.339 11.116 1.00 4.55 60 ASN B O 1
ATOM 5129 N N . ALA B 1 85 ? 20.745 -13.037 9.287 1.00 4.31 61 ALA B N 1
ATOM 5130 C CA . ALA B 1 85 ? 19.334 -13.289 8.988 1.00 4.08 61 ALA B CA 1
ATOM 5131 C C . ALA B 1 85 ? 19.067 -14.767 8.822 1.00 4.75 61 ALA B C 1
ATOM 5132 O O . ALA B 1 85 ? 18.012 -15.261 9.236 1.00 5.77 61 ALA B O 1
ATOM 5134 N N . GLU B 1 86 ? 20.010 -15.484 8.233 1.00 3.98 62 GLU B N 1
ATOM 5135 C CA . GLU B 1 86 ? 19.860 -16.937 8.063 1.00 3.15 62 GLU B CA 1
ATOM 5136 C C . GLU B 1 86 ? 19.826 -17.636 9.415 1.00 4.01 62 GLU B C 1
ATOM 5137 O O . GLU B 1 86 ? 18.970 -18.495 9.648 1.00 3.34 62 GLU B O 1
ATOM 5143 N N . THR B 1 87 ? 20.745 -17.289 10.308 1.00 3.12 63 THR B N 1
ATOM 5144 C CA . THR B 1 87 ? 20.774 -17.944 11.613 1.00 2.87 63 THR B CA 1
ATOM 5145 C C . THR B 1 87 ? 19.428 -17.783 12.313 1.00 3.39 63 THR B C 1
ATOM 5146 O O . THR B 1 87 ? 18.866 -18.748 12.841 1.00 3.25 63 THR B O 1
ATOM 5150 N N . MET B 1 88 ? 18.903 -16.564 12.310 1.00 4.30 64 MET B N 1
ATOM 5151 C CA . MET B 1 88 ? 17.652 -16.297 13.003 1.00 5.03 64 MET B CA 1
ATOM 5152 C C . MET B 1 88 ? 16.503 -17.054 12.360 1.00 5.07 64 MET B C 1
ATOM 5153 O O . MET B 1 88 ? 15.663 -17.605 13.059 1.00 5.95 64 MET B O 1
ATOM 5158 N N . GLN B 1 89 ? 16.477 -17.108 11.040 1.00 5.21 65 GLN B N 1
ATOM 5159 C CA . GLN B 1 89 ? 15.440 -17.852 10.329 1.00 5.70 65 GLN B CA 1
ATOM 5160 C C . GLN B 1 89 ? 15.428 -19.317 10.766 1.00 5.56 65 GLN B C 1
ATOM 5161 O O . GLN B 1 89 ? 14.372 -19.877 11.100 1.00 5.29 65 GLN B O 1
ATOM 5167 N N . HIS B 1 90 ? 16.601 -19.944 10.796 1.00 3.48 66 HIS B N 1
ATOM 5168 C CA . HIS B 1 90 ? 16.660 -21.349 11.184 1.00 3.44 66 HIS B CA 1
ATOM 5169 C C . HIS B 1 90 ? 16.313 -21.541 12.664 1.00 3.52 66 HIS B C 1
ATOM 5170 O O . HIS B 1 90 ? 15.681 -22.538 13.029 1.00 3.26 66 HIS B O 1
ATOM 5177 N N . LEU B 1 91 ? 16.726 -20.603 13.507 1.00 3.49 67 LEU B N 1
ATOM 5178 C CA . LEU B 1 91 ? 16.429 -20.696 14.941 1.00 3.63 67 LEU B CA 1
ATOM 5179 C C . LEU B 1 91 ? 14.923 -20.599 15.206 1.00 4.17 67 LEU B C 1
ATOM 5180 O O . LEU B 1 91 ? 14.373 -21.401 15.977 1.00 3.91 67 LEU B O 1
ATOM 5185 N N . PHE B 1 92 ? 14.246 -19.630 14.574 1.00 4.15 68 PHE B N 1
ATOM 5186 C CA . PHE B 1 92 ? 12.793 -19.523 14.757 1.00 4.69 68 PHE B CA 1
ATOM 5187 C C . PHE B 1 92 ? 12.099 -20.760 14.198 1.00 5.13 68 PHE B C 1
ATOM 5188 O O . PHE B 1 92 ? 11.122 -21.241 14.776 1.00 6.04 68 PHE B O 1
ATOM 5196 N N . ALA B 1 93 ? 12.611 -21.302 13.095 1.00 5.08 69 ALA B N 1
ATOM 5197 C CA . ALA B 1 93 ? 12.056 -22.523 12.527 1.00 4.76 69 ALA B CA 1
ATOM 5198 C C . ALA B 1 93 ? 12.175 -23.688 13.527 1.00 5.09 69 ALA B C 1
ATOM 5199 O O . ALA B 1 93 ? 11.279 -24.532 13.620 1.00 5.21 69 ALA B O 1
ATOM 5201 N N . LEU B 1 94 ? 13.275 -23.731 14.276 1.00 3.63 70 LEU B N 1
ATOM 5202 C CA . LEU B 1 94 ? 13.460 -24.764 15.303 1.00 4.76 70 LEU B CA 1
ATOM 5203 C C . LEU B 1 94 ? 12.402 -24.649 16.393 1.00 5.23 70 LEU B C 1
ATOM 5204 O O . LEU B 1 94 ? 11.864 -25.658 16.853 1.00 5.17 70 LEU B O 1
ATOM 520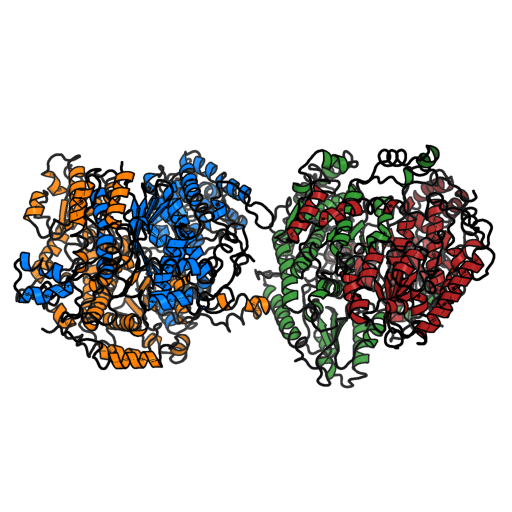9 N N . ALA B 1 95 ? 12.121 -23.425 16.828 1.00 5.52 71 ALA B N 1
ATOM 5210 C CA . ALA B 1 95 ? 11.089 -23.192 17.856 1.00 5.28 71 ALA B CA 1
ATOM 5211 C C . ALA B 1 95 ? 9.720 -23.695 17.368 1.00 7.14 71 ALA B C 1
ATOM 5212 O O . ALA B 1 95 ? 8.969 -24.322 18.123 1.00 8.08 71 ALA B O 1
ATOM 5214 N N A LYS B 1 96 ? 9.409 -23.418 16.102 0.50 6.79 72 LYS B N 1
ATOM 5215 N N B LYS B 1 96 ? 9.386 -23.426 16.118 0.50 6.05 72 LYS B N 1
ATOM 5216 C CA A LYS B 1 96 ? 8.140 -23.840 15.508 0.50 7.81 72 LYS B CA 1
ATOM 5217 C CA B LYS B 1 96 ? 8.101 -23.865 15.585 0.50 6.49 72 LYS B CA 1
ATOM 5218 C C A LYS B 1 96 ? 8.077 -25.362 15.389 0.50 6.66 72 LYS B C 1
ATOM 5219 C C B LYS B 1 96 ? 8.051 -25.377 15.342 0.50 6.05 72 LYS B C 1
ATOM 5220 O O A LYS B 1 96 ? 7.077 -25.982 15.748 0.50 6.74 72 LYS B O 1
ATOM 5221 O O B LYS B 1 96 ? 7.020 -26.010 15.567 0.50 6.52 72 LYS B O 1
ATOM 5232 N N . GLU B 1 97 ? 9.163 -25.962 14.903 1.00 5.84 73 GLU B N 1
ATOM 5233 C CA . GLU B 1 97 ? 9.204 -27.397 14.652 1.00 5.40 73 GLU B CA 1
ATOM 5234 C C . GLU B 1 97 ? 9.147 -28.243 15.925 1.00 6.20 73 GLU B C 1
ATOM 5235 O O . GLU B 1 97 ? 8.772 -29.419 15.867 1.00 7.55 73 GLU B O 1
ATOM 5241 N N . THR B 1 98 ? 9.499 -27.654 17.069 1.00 5.43 74 THR B N 1
ATOM 5242 C CA . THR B 1 98 ? 9.423 -28.349 18.353 1.00 5.73 74 THR B CA 1
ATOM 5243 C C . THR B 1 98 ? 8.105 -28.029 19.084 1.00 6.88 74 THR B C 1
ATOM 5244 O O . THR B 1 98 ? 7.901 -28.436 20.228 1.00 7.15 74 THR B O 1
ATOM 5248 N N . ASP B 1 99 ? 7.215 -27.306 18.414 1.00 5.89 75 ASP B N 1
ATOM 5249 C CA . ASP B 1 99 ? 5.906 -26.952 18.965 1.00 6.54 75 ASP B CA 1
ATOM 5250 C C . ASP B 1 99 ? 6.015 -26.208 20.299 1.00 5.45 75 ASP B C 1
ATOM 5251 O O . ASP B 1 99 ? 5.339 -26.513 21.291 1.00 4.94 75 ASP B O 1
ATOM 5256 N N . LEU B 1 100 ? 6.869 -25.199 20.302 1.00 4.76 76 LEU B N 1
ATOM 5257 C CA . LEU B 1 100 ? 7.063 -24.360 21.458 1.00 4.63 76 LEU B CA 1
ATOM 5258 C C . LEU B 1 100 ? 5.783 -23.662 21.884 1.00 4.78 76 LEU B C 1
ATOM 5259 O O . LEU B 1 100 ? 5.507 -23.568 23.076 1.00 5.20 76 LEU B O 1
ATOM 5264 N N . GLN B 1 101 ? 4.987 -23.168 20.942 1.00 5.61 77 GLN B N 1
ATOM 5265 C CA . GLN B 1 101 ? 3.766 -22.472 21.345 1.00 7.08 77 GLN B CA 1
ATOM 5266 C C . GLN B 1 101 ? 2.818 -23.366 22.156 1.00 6.14 77 GLN B C 1
ATOM 5267 O O . GLN B 1 101 ? 2.213 -22.905 23.126 1.00 7.70 77 GLN B O 1
ATOM 5273 N N A SER B 1 102 ? 2.721 -24.635 21.780 0.60 5.50 78 SER B N 1
ATOM 5274 N N B SER B 1 102 ? 2.688 -24.635 21.777 0.40 5.26 78 SER B N 1
ATOM 5275 C CA A SER B 1 102 ? 1.851 -25.573 22.484 0.60 6.31 78 SER B CA 1
ATOM 5276 C CA B SER B 1 102 ? 1.815 -25.544 22.524 0.40 5.17 78 SER B CA 1
ATOM 5277 C C A SER B 1 102 ? 2.342 -25.765 23.916 0.60 5.55 78 SER B C 1
ATOM 5278 C C B SER B 1 102 ? 2.337 -25.734 23.941 0.40 4.84 78 SER B C 1
ATOM 5279 O O A SER B 1 102 ? 1.545 -25.890 24.839 0.60 4.47 78 SER B O 1
ATOM 5280 O O B SER B 1 102 ? 1.556 -25.828 24.884 0.40 4.04 78 SER B O 1
ATOM 5285 N N . ALA B 1 103 ? 3.658 -25.777 24.089 1.00 4.11 79 ALA B N 1
ATOM 5286 C CA . ALA B 1 103 ? 4.259 -25.942 25.403 1.00 2.60 79 ALA B CA 1
ATOM 5287 C C . ALA B 1 103 ? 4.004 -24.740 26.305 1.00 3.53 79 ALA B C 1
ATOM 5288 O O . ALA B 1 103 ? 3.729 -24.896 27.479 1.00 3.73 79 ALA B O 1
ATOM 5290 N N . ILE B 1 104 ? 4.113 -23.543 25.745 1.00 3.42 80 ILE B N 1
ATOM 5291 C CA . ILE B 1 104 ? 3.848 -22.318 26.477 1.00 4.27 80 ILE B CA 1
ATOM 5292 C C . ILE B 1 104 ? 2.411 -22.363 26.990 1.00 4.82 80 ILE B C 1
ATOM 5293 O O . ILE B 1 104 ? 2.154 -22.162 28.188 1.00 5.30 80 ILE B O 1
ATOM 5298 N N . THR B 1 105 ? 1.480 -22.677 26.095 1.00 5.38 81 THR B N 1
ATOM 5299 C CA . THR B 1 105 ? 0.073 -22.775 26.468 1.00 5.60 81 THR B CA 1
ATOM 5300 C C . THR B 1 105 ? -0.131 -23.790 27.582 1.00 4.36 81 THR B C 1
ATOM 5301 O O . THR B 1 105 ? -0.853 -23.516 28.547 1.00 6.25 81 THR B O 1
ATOM 5305 N N . ALA B 1 106 ? 0.516 -24.954 27.466 1.00 3.75 82 ALA B N 1
ATOM 5306 C CA . ALA B 1 106 ? 0.378 -26.019 28.459 1.00 3.84 82 ALA B CA 1
ATOM 5307 C C . ALA B 1 106 ? 0.814 -25.554 29.855 1.00 4.51 82 ALA B C 1
ATOM 5308 O O . ALA B 1 106 ? 0.139 -25.838 30.852 1.00 3.74 82 ALA B O 1
ATOM 5310 N N . MET B 1 107 ? 1.945 -24.862 29.934 1.00 3.91 83 MET B N 1
ATOM 5311 C CA . MET B 1 107 ? 2.411 -24.374 31.232 1.00 4.62 83 MET B CA 1
ATOM 5312 C C . MET B 1 107 ? 1.388 -23.421 31.857 1.00 4.64 83 MET B C 1
ATOM 5313 O O . MET B 1 107 ? 0.946 -23.607 32.996 1.00 4.19 83 MET B O 1
ATOM 5318 N N . PHE B 1 108 ? 1.003 -22.404 31.094 1.00 4.34 84 PHE B N 1
ATOM 5319 C CA . PHE B 1 108 ? 0.131 -21.364 31.623 1.00 5.24 84 PHE B CA 1
ATOM 5320 C C . PHE B 1 108 ? -1.241 -21.852 32.010 1.00 4.81 84 PHE B C 1
ATOM 5321 O O . PHE B 1 108 ? -1.838 -21.310 32.940 1.00 6.46 84 PHE B O 1
ATOM 5329 N N . LYS B 1 109 ? -1.743 -22.863 31.308 1.00 4.14 85 LYS B N 1
ATOM 5330 C CA . LYS B 1 109 ? -3.079 -23.384 31.605 1.00 5.79 85 LYS B CA 1
ATOM 5331 C C . LYS B 1 109 ? -3.148 -24.393 32.746 1.00 5.95 85 LYS B C 1
ATOM 5332 O O . LYS B 1 109 ? -4.242 -24.835 33.115 1.00 6.68 85 LYS B O 1
ATOM 5338 N N . GLY B 1 110 ? -2.008 -24.782 33.299 1.00 4.15 86 GLY B N 1
ATOM 5339 C CA . GLY B 1 110 ? -2.018 -25.715 34.418 1.00 4.59 86 GLY B CA 1
ATOM 5340 C C . GLY B 1 110 ? -1.868 -27.183 34.089 1.00 3.79 86 GLY B C 1
ATOM 5341 O O . GLY B 1 110 ? -2.122 -28.027 34.947 1.00 4.58 86 GLY B O 1
ATOM 5342 N N . GLU B 1 111 ? -1.484 -27.496 32.856 1.00 3.97 87 GLU B N 1
ATOM 5343 C CA . GLU B 1 111 ? -1.221 -28.880 32.476 1.00 5.39 87 GLU B CA 1
ATOM 5344 C C . GLU B 1 111 ? -0.059 -29.384 33.341 1.00 4.42 87 GLU B C 1
ATOM 5345 O O . GLU B 1 111 ? 0.864 -28.619 33.676 1.00 3.26 87 GLU B O 1
ATOM 5351 N N . ALA B 1 112 ? -0.106 -30.662 33.702 1.00 4.35 88 ALA B N 1
ATOM 5352 C CA . ALA B 1 112 ? 0.925 -31.247 34.566 1.00 3.80 88 ALA B CA 1
ATOM 5353 C C . ALA B 1 112 ? 2.191 -31.557 33.773 1.00 4.30 88 ALA B C 1
ATOM 5354 O O . ALA B 1 112 ? 2.583 -32.711 33.622 1.00 5.44 88 ALA B O 1
ATOM 5356 N N . ILE B 1 113 ? 2.859 -30.508 33.295 1.00 2.96 89 ILE B N 1
ATOM 5357 C CA . ILE B 1 113 ? 4.040 -30.663 32.448 1.00 3.42 89 ILE B CA 1
ATOM 5358 C C . ILE B 1 113 ? 5.274 -31.202 33.173 1.00 2.90 89 ILE B C 1
ATOM 5359 O O . ILE B 1 113 ? 6.210 -31.627 32.514 1.00 3.66 89 ILE B O 1
ATOM 5364 N N . ASN B 1 114 ? 5.269 -31.157 34.508 1.00 3.26 90 ASN B N 1
ATOM 5365 C CA . ASN B 1 114 ? 6.318 -31.767 35.323 1.00 2.80 90 ASN B CA 1
ATOM 5366 C C . ASN B 1 114 ? 5.833 -33.220 35.453 1.00 3.07 90 ASN B C 1
ATOM 5367 O O . ASN B 1 114 ? 5.218 -33.615 36.446 1.00 4.22 90 ASN B O 1
ATOM 5372 N N . GLN B 1 115 ? 6.087 -33.996 34.404 1.00 3.95 91 GLN B N 1
ATOM 5373 C CA . GLN B 1 115 ? 5.541 -35.332 34.309 1.00 3.87 91 GLN B CA 1
ATOM 5374 C C . GLN B 1 115 ? 6.153 -36.346 35.232 1.00 4.25 91 GLN B C 1
ATOM 5375 O O . GLN B 1 115 ? 5.466 -37.271 35.660 1.00 5.39 91 GLN B O 1
ATOM 5381 N N . THR B 1 116 ? 7.433 -36.192 35.564 1.00 3.16 92 THR B N 1
ATOM 5382 C CA . THR B 1 116 ? 8.055 -37.214 36.409 1.00 3.48 92 THR B CA 1
ATOM 5383 C C . THR B 1 116 ? 7.530 -37.174 37.835 1.00 4.47 92 THR B C 1
ATOM 5384 O O . THR B 1 116 ? 7.562 -38.193 38.527 1.00 5.99 92 THR B O 1
ATOM 5388 N N . GLU B 1 117 ? 7.057 -36.004 38.264 1.00 3.98 93 GLU B N 1
ATOM 5389 C CA . GLU B 1 117 ? 6.450 -35.827 39.583 1.00 3.85 93 GLU B CA 1
ATOM 5390 C C . GLU B 1 117 ? 4.918 -35.654 39.494 1.00 4.28 93 GLU B C 1
ATOM 5391 O O . GLU B 1 117 ? 4.240 -35.526 40.526 1.00 6.27 93 GLU B O 1
ATOM 5397 N N . ASP B 1 118 ? 4.407 -35.652 38.262 1.00 4.32 94 ASP B N 1
ATOM 5398 C CA . ASP B 1 118 ? 2.976 -35.435 37.942 1.00 4.53 94 ASP B CA 1
ATOM 5399 C C . ASP B 1 118 ? 2.443 -34.163 38.617 1.00 4.35 94 ASP B C 1
ATOM 5400 O O . ASP B 1 118 ? 1.526 -34.192 39.427 1.00 4.34 94 ASP B O 1
ATOM 5405 N N . ARG B 1 119 ? 3.024 -33.035 38.246 1.00 4.55 95 ARG B N 1
ATOM 5406 C CA . ARG B 1 119 ? 2.644 -31.747 38.809 1.00 2.52 95 ARG B CA 1
ATOM 5407 C C . ARG B 1 119 ? 2.552 -30.682 37.736 1.00 2.06 95 ARG B C 1
ATOM 5408 O O . ARG B 1 119 ? 3.221 -30.757 36.709 1.00 2.88 95 ARG B O 1
ATOM 5416 N N . ALA B 1 120 ? 1.701 -29.699 37.995 1.00 2.89 96 ALA B N 1
ATOM 5417 C CA . ALA B 1 120 ? 1.632 -28.493 37.196 1.00 3.38 96 ALA B CA 1
ATOM 5418 C C . ALA B 1 120 ? 2.860 -27.648 37.547 1.00 2.64 96 ALA B C 1
ATOM 5419 O O . ALA B 1 120 ? 3.597 -27.934 38.506 1.00 2.78 96 ALA B O 1
ATOM 5421 N N . VAL B 1 121 ? 3.080 -26.602 36.752 1.00 3.17 97 VAL B N 1
ATOM 5422 C CA . VAL B 1 121 ? 4.221 -25.680 36.892 1.00 3.19 97 VAL B CA 1
ATOM 5423 C C . VAL B 1 121 ? 3.601 -24.298 36.769 1.00 2.20 97 VAL B C 1
ATOM 5424 O O . VAL B 1 121 ? 3.402 -23.783 35.669 1.00 3.52 97 VAL B O 1
ATOM 5428 N N . LEU B 1 122 ? 3.293 -23.706 37.919 1.00 2.71 98 LEU B N 1
ATOM 5429 C CA . LEU B 1 122 ? 2.461 -22.503 37.969 1.00 2.08 98 LEU B CA 1
ATOM 5430 C C . LEU B 1 122 ? 3.003 -21.320 38.768 1.00 2.79 98 LEU B C 1
ATOM 5431 O O . LEU B 1 122 ? 2.251 -20.593 39.425 1.00 3.12 98 LEU B O 1
ATOM 5436 N N . HIS B 1 123 ? 4.317 -21.131 38.724 1.00 3.85 99 HIS B N 1
ATOM 5437 C CA . HIS B 1 123 ? 4.871 -19.899 39.292 1.00 2.87 99 HIS B CA 1
ATOM 5438 C C . HIS B 1 123 ? 4.215 -18.674 38.623 1.00 3.93 99 HIS B C 1
ATOM 5439 O O . HIS B 1 123 ? 4.104 -17.630 39.234 1.00 4.32 99 HIS B O 1
ATOM 5446 N N . THR B 1 124 ? 3.781 -18.803 37.372 1.00 3.53 100 THR B N 1
ATOM 5447 C CA . THR B 1 124 ? 3.097 -17.705 36.700 1.00 3.16 100 THR B CA 1
ATOM 5448 C C . THR B 1 124 ? 1.782 -17.329 37.395 1.00 3.93 100 THR B C 1
ATOM 5449 O O . THR B 1 124 ? 1.386 -16.164 37.363 1.00 4.29 100 THR B O 1
ATOM 5453 N N . ALA B 1 125 ? 1.095 -18.295 38.015 1.00 2.86 101 ALA B N 1
ATOM 5454 C CA . ALA B 1 125 ? -0.154 -18.013 38.710 1.00 3.31 101 ALA B CA 1
ATOM 5455 C C . ALA B 1 125 ? 0.118 -17.172 39.952 1.00 3.05 101 ALA B C 1
ATOM 5456 O O . ALA B 1 125 ? -0.715 -16.379 40.371 1.00 2.39 101 ALA B O 1
ATOM 5458 N N . LEU B 1 126 ? 1.292 -17.357 40.550 1.00 2.00 102 LEU B N 1
ATOM 5459 C CA . LEU B 1 126 ? 1.632 -16.626 41.782 1.00 2.00 102 LEU B CA 1
ATOM 5460 C C . LEU B 1 126 ? 1.612 -15.119 41.591 1.00 2.00 102 LEU B C 1
ATOM 5461 O O . LEU B 1 126 ? 1.313 -14.372 42.531 1.00 2.22 102 LEU B O 1
ATOM 5466 N N . ARG B 1 127 ? 1.921 -14.671 40.377 1.00 2.00 103 ARG B N 1
ATOM 5467 C CA . ARG B 1 127 ? 1.994 -13.235 40.060 1.00 2.00 103 ARG B CA 1
ATOM 5468 C C . ARG B 1 127 ? 0.929 -12.819 39.064 1.00 3.11 103 ARG B C 1
ATOM 5469 O O . ARG B 1 127 ? 1.063 -11.795 38.411 1.00 3.91 103 ARG B O 1
ATOM 5477 N N . ASN B 1 128 ? -0.115 -13.626 38.950 1.00 3.52 104 ASN B N 1
ATOM 5478 C CA . ASN B 1 128 ? -1.205 -13.361 38.012 1.00 4.26 104 ASN B CA 1
ATOM 5479 C C . ASN B 1 128 ? -2.104 -12.246 38.528 1.00 3.95 104 ASN B C 1
ATOM 5480 O O . ASN B 1 128 ? -3.212 -12.493 39.039 1.00 4.28 104 ASN B O 1
ATOM 5485 N N . ARG B 1 129 ? -1.646 -11.013 38.366 1.00 3.85 105 ARG B N 1
ATOM 5486 C CA . ARG B 1 129 ? -2.361 -9.837 38.883 1.00 4.24 105 ARG B CA 1
ATOM 5487 C C . ARG B 1 129 ? -3.716 -9.636 38.227 1.00 4.75 105 ARG B C 1
ATOM 5488 O O . ARG B 1 129 ? -4.591 -9.030 38.822 1.00 6.77 105 ARG B O 1
ATOM 5496 N N A SER B 1 130 ? -3.877 -10.165 37.015 0.60 3.93 106 SER B N 1
ATOM 5497 N N B SER B 1 130 ? -3.880 -10.131 37.006 0.40 4.62 106 SER B N 1
ATOM 5498 C CA A SER B 1 130 ? -5.131 -10.050 36.268 0.60 4.28 106 SER B CA 1
ATOM 5499 C CA B SER B 1 130 ? -5.145 -9.995 36.295 0.40 4.88 106 SER B CA 1
ATOM 5500 C C A SER B 1 130 ? -6.244 -10.832 36.948 0.60 5.08 106 SER B C 1
ATOM 5501 C C B SER B 1 130 ? -6.248 -10.855 36.916 0.40 5.37 106 SER B C 1
ATOM 5502 O O A SER B 1 130 ? -7.426 -10.526 36.768 0.60 5.25 106 SER B O 1
ATOM 5503 O O B SER B 1 130 ? -7.433 -10.620 36.662 0.40 5.48 106 SER B O 1
ATOM 5508 N N . ASN B 1 131 ? -5.853 -11.852 37.711 1.00 5.66 107 ASN B N 1
ATOM 5509 C CA . ASN B 1 131 ? -6.799 -12.738 38.408 1.00 5.52 107 ASN B CA 1
ATOM 5510 C C . ASN B 1 131 ? -7.699 -13.582 37.518 1.00 6.94 107 ASN B C 1
ATOM 5511 O O . ASN B 1 131 ? -8.720 -14.106 37.973 1.00 8.04 107 ASN B O 1
ATOM 5516 N N . SER B 1 132 ? -7.305 -13.742 36.260 1.00 6.56 108 SER B N 1
ATOM 5517 C CA . SER B 1 132 ? -8.010 -14.633 35.365 1.00 8.49 108 SER B CA 1
ATOM 5518 C C . SER B 1 132 ? -7.845 -16.027 35.981 1.00 7.97 108 SER B C 1
ATOM 5519 O O . SER B 1 132 ? -6.783 -16.345 36.525 1.00 7.81 108 SER B O 1
ATOM 5522 N N . PRO B 1 133 ? -8.877 -16.868 35.918 1.00 5.76 109 PRO B N 1
ATOM 5523 C CA . PRO B 1 133 ? -8.754 -18.176 36.544 1.00 5.39 109 PRO B CA 1
ATOM 5524 C C . PRO B 1 133 ? -7.621 -19.039 35.977 1.00 5.78 109 PRO B C 1
ATOM 5525 O O . PRO B 1 133 ? -7.332 -18.994 34.776 1.00 7.38 109 PRO B O 1
ATOM 5529 N N . VAL B 1 134 ? -6.988 -19.803 36.859 1.00 5.29 110 VAL B N 1
ATOM 5530 C CA . VAL B 1 134 ? -5.935 -20.750 36.471 1.00 5.22 110 VAL B CA 1
ATOM 5531 C C . VAL B 1 134 ? -6.391 -22.051 37.103 1.00 5.55 110 VAL B C 1
ATOM 5532 O O . VAL B 1 134 ? -6.419 -22.174 38.331 1.00 5.23 110 VAL B O 1
ATOM 5536 N N . LEU B 1 135 ? -6.751 -23.011 36.268 1.00 5.89 111 LEU B N 1
ATOM 5537 C CA . LEU B 1 135 ? -7.335 -24.246 36.757 1.00 7.13 111 LEU B CA 1
ATOM 5538 C C . LEU B 1 135 ? -6.342 -25.391 36.920 1.00 9.03 111 LEU B C 1
ATOM 5539 O O . LEU B 1 135 ? -5.465 -25.608 36.083 1.00 9.49 111 LEU B O 1
ATOM 5544 N N . VAL B 1 136 ? -6.469 -26.090 38.040 1.00 7.71 112 VAL B N 1
ATOM 5545 C CA . VAL B 1 136 ? -5.708 -27.295 38.297 1.00 8.34 112 VAL B CA 1
ATOM 5546 C C . VAL B 1 136 ? -6.776 -28.313 38.710 1.00 8.80 112 VAL B C 1
ATOM 5547 O O . VAL B 1 136 ? -7.475 -28.113 39.707 1.00 8.79 112 VAL B O 1
ATOM 5551 N N . ASN B 1 137 ? -6.921 -29.367 37.917 1.00 10.13 113 ASN B N 1
ATOM 5552 C CA . ASN B 1 137 ? -7.945 -30.395 38.160 1.00 11.05 113 ASN B CA 1
ATOM 5553 C C . ASN B 1 137 ? -9.337 -29.758 38.220 1.00 10.59 113 ASN B C 1
ATOM 5554 O O . ASN B 1 137 ? -10.179 -30.113 39.055 1.00 10.26 113 ASN B O 1
ATOM 5559 N N . GLY B 1 138 ? -9.557 -28.789 37.333 1.00 10.54 114 GLY B N 1
ATOM 5560 C CA . GLY B 1 138 ? -10.840 -28.105 37.223 1.00 9.67 114 GLY B CA 1
ATOM 5561 C C . GLY B 1 138 ? -11.198 -27.074 38.283 1.00 10.05 114 GLY B C 1
ATOM 5562 O O . GLY B 1 138 ? -12.323 -26.571 38.286 1.00 10.64 114 GLY B O 1
ATOM 5563 N N A GLU B 1 139 ? -10.254 -26.759 39.171 0.50 8.61 115 GLU B N 1
ATOM 5564 N N B GLU B 1 139 ? -10.260 -26.749 39.170 0.50 8.40 115 GLU B N 1
ATOM 5565 C CA A GLU B 1 139 ? -10.486 -25.777 40.231 0.50 8.85 115 GLU B CA 1
ATOM 5566 C CA B GLU B 1 139 ? -10.516 -25.772 40.228 0.50 8.48 115 GLU B CA 1
ATOM 5567 C C A GLU B 1 139 ? -9.505 -24.614 40.123 0.50 7.48 115 GLU B C 1
ATOM 5568 C C B GLU B 1 139 ? -9.512 -24.620 40.155 0.50 7.27 115 GLU B C 1
ATOM 5569 O O A GLU B 1 139 ? -8.306 -24.823 39.963 0.50 7.43 115 GLU B O 1
ATOM 5570 O O B GLU B 1 139 ? -8.309 -24.843 40.050 0.50 7.12 115 GLU B O 1
ATOM 5581 N N . ASP B 1 140 ? -10.025 -23.394 40.222 1.00 6.36 116 ASP B N 1
ATOM 5582 C CA . ASP B 1 140 ? -9.208 -22.186 40.155 1.00 5.58 116 ASP B CA 1
ATOM 5583 C C . ASP B 1 140 ? -8.300 -22.085 41.379 1.00 4.97 116 ASP B C 1
ATOM 5584 O O . ASP B 1 140 ? -8.766 -22.168 42.518 1.00 6.61 116 ASP B O 1
ATOM 5589 N N . VAL B 1 141 ? -7.007 -21.910 41.135 1.00 3.52 117 VAL B N 1
ATOM 5590 C CA . VAL B 1 141 ? -6.046 -21.765 42.218 1.00 3.94 117 VAL B CA 1
ATOM 5591 C C . VAL B 1 141 ? -5.875 -20.308 42.667 1.00 4.44 117 VAL B C 1
ATOM 5592 O O . VAL B 1 141 ? -5.242 -20.060 43.686 1.00 4.35 117 VAL B O 1
ATOM 5596 N N . MET B 1 142 ? -6.435 -19.340 41.937 1.00 3.93 118 MET B N 1
ATOM 5597 C CA . MET B 1 142 ? -6.210 -17.932 42.309 1.00 3.69 118 MET B CA 1
ATOM 5598 C C . MET B 1 142 ? -6.731 -17.536 43.692 1.00 4.31 118 MET B C 1
ATOM 5599 O O . MET B 1 142 ? -6.058 -16.770 44.370 1.00 4.38 118 MET B O 1
ATOM 5604 N N . PRO B 1 143 ? -7.897 -18.052 44.123 1.00 3.67 119 PRO B N 1
ATOM 5605 C CA . PRO B 1 143 ? -8.317 -17.663 45.470 1.00 3.57 119 PRO B CA 1
ATOM 5606 C C . PRO B 1 143 ? -7.304 -18.073 46.550 1.00 4.19 119 PRO B C 1
ATOM 5607 O O . PRO B 1 143 ? -7.059 -17.300 47.487 1.00 4.57 119 PRO B O 1
ATOM 5611 N N . ALA B 1 144 ? -6.713 -19.260 46.410 1.00 3.80 120 ALA B N 1
ATOM 5612 C CA . ALA B 1 144 ? -5.702 -19.722 47.368 1.00 4.13 120 ALA B CA 1
ATOM 5613 C C . ALA B 1 144 ? -4.447 -18.858 47.296 1.00 3.85 120 ALA B C 1
ATOM 5614 O O . ALA B 1 144 ? -3.871 -18.512 48.325 1.00 5.08 120 ALA B O 1
ATOM 5616 N N . VAL B 1 145 ? -4.006 -18.523 46.089 1.00 3.58 121 VAL B N 1
ATOM 5617 C CA . VAL B 1 145 ? -2.841 -17.641 45.895 1.00 3.54 121 VAL B CA 1
ATOM 5618 C C . VAL B 1 145 ? -3.075 -16.297 46.582 1.00 3.18 121 VAL B C 1
ATOM 5619 O O . VAL B 1 145 ? -2.246 -15.811 47.346 1.00 3.63 121 VAL B O 1
ATOM 5623 N N . ASN B 1 146 ? -4.221 -15.691 46.293 1.00 3.19 122 ASN B N 1
ATOM 5624 C CA . ASN B 1 146 ? -4.552 -14.388 46.830 1.00 2.68 122 ASN B CA 1
ATOM 5625 C C . ASN B 1 146 ? -4.766 -14.395 48.341 1.00 3.36 122 ASN B C 1
ATOM 5626 O O . ASN B 1 146 ? -4.443 -13.407 48.996 1.00 5.16 122 ASN B O 1
ATOM 5631 N N . ALA B 1 147 ? -5.257 -15.499 48.898 1.00 3.84 123 ALA B N 1
ATOM 5632 C CA . ALA B 1 147 ? -5.456 -15.568 50.348 1.00 3.46 123 ALA B CA 1
ATOM 5633 C C . ALA B 1 147 ? -4.108 -15.518 51.063 1.00 4.12 123 ALA B C 1
ATOM 5634 O O . ALA B 1 147 ? -3.992 -14.873 52.101 1.00 5.04 123 ALA B O 1
ATOM 5636 N N . VAL B 1 148 ? -3.088 -16.183 50.517 1.00 3.01 124 VAL B N 1
ATOM 5637 C CA . VAL B 1 148 ? -1.775 -16.132 51.159 1.00 3.53 124 VAL B CA 1
ATOM 5638 C C . VAL B 1 148 ? -1.196 -14.724 50.991 1.00 4.52 124 VAL B C 1
ATOM 5639 O O . VAL B 1 148 ? -0.628 -14.154 51.927 1.00 4.33 124 VAL B O 1
ATOM 5643 N N . LEU B 1 149 ? -1.311 -14.145 49.789 1.00 4.23 125 LEU B N 1
ATOM 5644 C CA . LEU B 1 149 ? -0.816 -12.784 49.581 1.00 3.89 125 LEU B CA 1
ATOM 5645 C C . LEU B 1 149 ? -1.453 -11.794 50.572 1.00 4.32 125 LEU B C 1
ATOM 5646 O O . LEU B 1 149 ? -0.757 -10.967 51.185 1.00 5.15 125 LEU B O 1
ATOM 5651 N N . ALA B 1 150 ? -2.778 -11.886 50.727 1.00 3.48 126 ALA B N 1
ATOM 5652 C CA . ALA B 1 150 ? -3.514 -10.996 51.627 1.00 4.51 126 ALA B CA 1
ATOM 5653 C C . ALA B 1 150 ? -3.063 -11.175 53.071 1.00 4.20 126 ALA B C 1
ATOM 5654 O O . ALA B 1 150 ? -2.930 -10.198 53.817 1.00 4.98 126 ALA B O 1
ATOM 5656 N N . LYS B 1 151 ? -2.821 -12.425 53.460 1.00 4.61 127 LYS B N 1
ATOM 5657 C CA . LYS B 1 151 ? -2.372 -12.757 54.811 1.00 5.36 127 LYS B CA 1
ATOM 5658 C C . LYS B 1 151 ? -0.968 -12.178 55.052 1.00 4.73 127 LYS B C 1
ATOM 5659 O O . LYS B 1 151 ? -0.665 -11.656 56.127 1.00 4.97 127 LYS B O 1
ATOM 5665 N N . MET B 1 152 ? -0.111 -12.275 54.054 1.00 4.45 128 MET B N 1
ATOM 5666 C CA . MET B 1 152 ? 1.247 -11.736 54.182 1.00 4.90 128 MET B CA 1
ATOM 5667 C C . MET B 1 152 ? 1.234 -10.217 54.255 1.00 4.66 128 MET B C 1
ATOM 5668 O O . MET B 1 152 ? 2.001 -9.617 55.006 1.00 4.79 128 MET B O 1
ATOM 5673 N N . LYS B 1 153 ? 0.397 -9.575 53.450 1.00 4.89 129 LYS B N 1
ATOM 5674 C CA . LYS B 1 153 ? 0.292 -8.122 53.516 1.00 4.19 129 LYS B CA 1
ATOM 5675 C C . LYS B 1 153 ? -0.088 -7.699 54.937 1.00 4.46 129 LYS B C 1
ATOM 5676 O O . LYS B 1 153 ? 0.566 -6.844 55.532 1.00 5.06 129 LYS B O 1
ATOM 5682 N N . ALA B 1 154 ? -1.150 -8.303 55.479 1.00 5.15 130 ALA B N 1
ATOM 5683 C CA . ALA B 1 154 ? -1.641 -7.937 56.812 1.00 5.52 130 ALA B CA 1
ATOM 5684 C C . ALA B 1 154 ? -0.573 -8.184 57.891 1.00 3.90 130 ALA B C 1
ATOM 5685 O O . ALA B 1 154 ? -0.351 -7.326 58.750 1.00 5.30 130 ALA B O 1
ATOM 5687 N N . PHE B 1 155 ? 0.070 -9.349 57.848 1.00 4.20 131 PHE B N 1
ATOM 5688 C CA . PHE B 1 155 ? 1.118 -9.706 58.812 1.00 3.72 131 PHE B CA 1
ATOM 5689 C C . PHE B 1 155 ? 2.283 -8.716 58.714 1.00 3.77 131 PHE B C 1
ATOM 5690 O O . PHE B 1 155 ? 2.758 -8.199 59.730 1.00 4.42 131 PHE B O 1
ATOM 5698 N N . SER B 1 156 ? 2.727 -8.435 57.495 1.00 4.43 132 SER B N 1
ATOM 5699 C CA . SER B 1 156 ? 3.860 -7.546 57.306 1.00 4.54 132 SER B CA 1
ATOM 5700 C C . SER B 1 156 ? 3.604 -6.140 57.876 1.00 3.87 132 SER B C 1
ATOM 5701 O O . SER B 1 156 ? 4.507 -5.526 58.421 1.00 5.13 132 SER B O 1
ATOM 5704 N N . GLU B 1 157 ? 2.370 -5.647 57.778 1.00 4.43 133 GLU B N 1
ATOM 5705 C CA . GLU B 1 157 ? 2.041 -4.333 58.319 1.00 4.62 133 GLU B CA 1
ATOM 5706 C C . GLU B 1 157 ? 2.197 -4.296 59.832 1.00 4.32 133 GLU B C 1
ATOM 5707 O O . GLU B 1 157 ? 2.682 -3.298 60.394 1.00 5.98 133 GLU B O 1
ATOM 5713 N N A ARG B 1 158 ? 1.787 -5.374 60.491 0.60 3.23 134 ARG B N 1
ATOM 5714 N N B ARG B 1 158 ? 1.783 -5.375 60.490 0.40 3.61 134 ARG B N 1
ATOM 5715 C CA A ARG B 1 158 ? 1.909 -5.468 61.948 0.60 3.32 134 ARG B CA 1
ATOM 5716 C CA B ARG B 1 158 ? 1.896 -5.478 61.943 0.40 3.55 134 ARG B CA 1
ATOM 5717 C C A ARG B 1 158 ? 3.382 -5.518 62.359 0.60 2.98 134 ARG B C 1
ATOM 5718 C C B ARG B 1 158 ? 3.369 -5.537 62.367 0.40 3.20 134 ARG B C 1
ATOM 5719 O O A ARG B 1 158 ? 3.793 -4.856 63.317 0.60 2.86 134 ARG B O 1
ATOM 5720 O O B ARG B 1 158 ? 3.764 -4.902 63.349 0.40 3.18 134 ARG B O 1
ATOM 5735 N N . VAL B 1 159 ? 4.180 -6.282 61.616 1.00 2.86 135 VAL B N 1
ATOM 5736 C CA . VAL B 1 159 ? 5.604 -6.414 61.935 1.00 2.89 135 VAL B CA 1
ATOM 5737 C C . VAL B 1 159 ? 6.366 -5.106 61.656 1.00 2.44 135 VAL B C 1
ATOM 5738 O O . VAL B 1 159 ? 7.059 -4.576 62.532 1.00 3.50 135 VAL B O 1
ATOM 5742 N N . ILE B 1 160 ? 6.228 -4.583 60.445 1.00 2.86 136 ILE B N 1
ATOM 5743 C CA . ILE B 1 160 ? 6.930 -3.360 60.051 1.00 2.98 136 ILE B CA 1
ATOM 5744 C C . ILE B 1 160 ? 6.497 -2.148 60.879 1.00 3.12 136 ILE B C 1
ATOM 5745 O O . ILE B 1 160 ? 7.327 -1.337 61.295 1.00 4.94 136 ILE B O 1
ATOM 5750 N N . GLY B 1 161 ? 5.195 -2.050 61.129 1.00 3.80 137 GLY B N 1
ATOM 5751 C CA . GLY B 1 161 ? 4.622 -0.926 61.863 1.00 4.62 137 GLY B CA 1
ATOM 5752 C C . GLY B 1 161 ? 4.825 -0.926 63.358 1.00 5.39 137 GLY B C 1
ATOM 5753 O O . GLY B 1 161 ? 4.549 0.079 64.021 1.00 6.16 137 GLY B O 1
ATOM 5754 N N . GLY B 1 162 ? 5.279 -2.044 63.906 1.00 6.00 138 GLY B N 1
ATOM 5755 C CA . GLY B 1 162 ? 5.535 -2.130 65.350 1.00 7.07 138 GLY B CA 1
ATOM 5756 C C . GLY B 1 162 ? 4.425 -2.680 66.224 1.00 8.52 138 GLY B C 1
ATOM 5757 O O . GLY B 1 162 ? 4.624 -2.838 67.425 1.00 9.61 138 GLY B O 1
ATOM 5758 N N A GLU B 1 163 ? 3.257 -2.963 65.651 0.60 8.10 139 GLU B N 1
ATOM 5759 N N B GLU B 1 163 ? 3.273 -2.966 65.623 0.40 7.97 139 GLU B N 1
ATOM 5760 C CA A GLU B 1 163 ? 2.138 -3.519 66.423 0.60 9.29 139 GLU B CA 1
ATOM 5761 C CA B GLU B 1 163 ? 2.129 -3.514 66.342 0.40 8.46 139 GLU B CA 1
ATOM 5762 C C A GLU B 1 163 ? 2.409 -4.948 66.883 0.60 7.79 139 GLU B C 1
ATOM 5763 C C B GLU B 1 163 ? 2.399 -4.931 66.857 0.40 7.51 139 GLU B C 1
ATOM 5764 O O A GLU B 1 163 ? 1.931 -5.360 67.935 0.60 10.34 139 GLU B O 1
ATOM 5765 O O B GLU B 1 163 ? 1.916 -5.311 67.920 0.40 9.39 139 GLU B O 1
ATOM 5776 N N . TRP B 1 164 ? 3.158 -5.707 66.088 1.00 7.00 140 TRP B N 1
ATOM 5777 C CA . TRP B 1 164 ? 3.527 -7.072 66.466 1.00 5.78 140 TRP B CA 1
ATOM 5778 C C . TRP B 1 164 ? 4.659 -6.935 67.472 1.00 6.71 140 TRP B C 1
ATOM 5779 O O . TRP B 1 164 ? 5.738 -6.444 67.131 1.00 8.43 140 TRP B O 1
ATOM 5790 N N . LYS B 1 165 ? 4.425 -7.380 68.695 1.00 7.12 141 LYS B N 1
ATOM 5791 C CA . LYS B 1 165 ? 5.429 -7.260 69.742 1.00 6.68 141 LYS B CA 1
ATOM 5792 C C . LYS B 1 165 ? 6.097 -8.585 70.042 1.00 6.99 141 LYS B C 1
ATOM 5793 O O . LYS B 1 165 ? 5.478 -9.646 69.951 1.00 7.37 141 LYS B O 1
ATOM 5799 N N . GLY B 1 166 ? 7.371 -8.515 70.412 1.00 6.24 142 GLY B N 1
ATOM 5800 C CA . GLY B 1 166 ? 8.091 -9.682 70.897 1.00 5.35 142 GLY B CA 1
ATOM 5801 C C . GLY B 1 166 ? 7.636 -10.042 72.313 1.00 5.11 142 GLY B C 1
ATOM 5802 O O . GLY B 1 166 ? 6.787 -9.356 72.907 1.00 6.15 142 GLY B O 1
ATOM 5803 N N . PHE B 1 167 ? 8.231 -11.096 72.869 1.00 5.07 143 PHE B N 1
ATOM 5804 C CA . PHE B 1 167 ? 7.796 -11.647 74.164 1.00 6.16 143 PHE B CA 1
ATOM 5805 C C . PHE B 1 167 ? 7.976 -10.713 75.344 1.00 6.55 143 PHE B C 1
ATOM 5806 O O . PHE B 1 167 ? 7.368 -10.940 76.399 1.00 7.54 143 PHE B O 1
ATOM 5814 N N . THR B 1 168 ? 8.804 -9.682 75.184 1.00 4.82 144 THR B N 1
ATOM 5815 C CA . THR B 1 168 ? 8.989 -8.670 76.234 1.00 5.02 144 THR B CA 1
ATOM 5816 C C . THR B 1 168 ? 8.297 -7.339 75.900 1.00 6.35 144 THR B C 1
ATOM 5817 O O . THR B 1 168 ? 8.492 -6.331 76.607 1.00 8.85 144 THR B O 1
ATOM 5821 N N . GLY B 1 169 ? 7.483 -7.332 74.842 1.00 5.82 145 GLY B N 1
ATOM 5822 C CA . GLY B 1 169 ? 6.696 -6.153 74.460 1.00 6.23 145 GLY B CA 1
ATOM 5823 C C . GLY B 1 169 ? 7.338 -5.161 73.517 1.00 6.42 145 GLY B C 1
ATOM 5824 O O . GLY B 1 169 ? 6.814 -4.064 73.329 1.00 8.18 145 GLY B O 1
ATOM 5825 N N . LYS B 1 170 ? 8.446 -5.545 72.892 1.00 5.74 146 LYS B N 1
ATOM 5826 C CA . LYS B 1 170 ? 9.158 -4.650 72.003 1.00 5.80 146 LYS B CA 1
ATOM 5827 C C . LYS B 1 170 ? 8.850 -4.922 70.546 1.00 4.24 146 LYS B C 1
ATOM 5828 O O . LYS B 1 170 ? 8.570 -6.063 70.149 1.00 6.18 146 LYS B O 1
ATOM 5834 N N . ALA B 1 171 ? 8.937 -3.873 69.737 1.00 4.90 147 ALA B N 1
ATOM 5835 C CA . ALA B 1 171 ? 8.772 -4.006 68.298 1.00 4.86 147 ALA B CA 1
ATOM 5836 C C . ALA B 1 171 ? 9.950 -4.783 67.694 1.00 5.55 147 ALA B C 1
ATOM 5837 O O . ALA B 1 171 ? 11.079 -4.759 68.201 1.00 6.37 147 ALA B O 1
ATOM 5839 N N . ILE B 1 172 ? 9.671 -5.475 66.607 1.00 5.47 148 ILE B N 1
ATOM 5840 C CA . ILE B 1 172 ? 10.690 -6.230 65.894 1.00 5.62 148 ILE B CA 1
ATOM 5841 C C . ILE B 1 172 ? 11.629 -5.291 65.147 1.00 5.55 148 ILE B C 1
ATOM 5842 O O . ILE B 1 172 ? 11.191 -4.308 64.535 1.00 5.34 148 ILE B O 1
ATOM 5847 N N . THR B 1 173 ? 12.924 -5.582 65.210 1.00 4.65 149 THR B N 1
ATOM 5848 C CA . THR B 1 173 ? 13.935 -4.801 64.504 1.00 4.65 149 THR B CA 1
ATOM 5849 C C . THR B 1 173 ? 14.711 -5.619 63.470 1.00 5.45 149 THR B C 1
ATOM 5850 O O . THR B 1 173 ? 15.287 -5.056 62.549 1.00 4.68 149 THR B O 1
ATOM 5854 N N . ASP B 1 174 ? 14.717 -6.941 63.630 1.00 4.45 150 ASP B N 1
ATOM 5855 C CA . ASP B 1 174 ? 15.462 -7.818 62.768 1.00 5.08 150 ASP B CA 1
ATOM 5856 C C . ASP B 1 174 ? 14.633 -9.015 62.356 1.00 4.91 150 ASP B C 1
ATOM 5857 O O . ASP B 1 174 ? 13.869 -9.565 63.158 1.00 6.01 150 ASP B O 1
ATOM 5862 N N . VAL B 1 175 ? 14.792 -9.398 61.092 1.00 4.93 151 VAL B N 1
ATOM 5863 C CA . VAL B 1 175 ? 14.152 -10.581 60.530 1.00 5.24 151 VAL B CA 1
ATOM 5864 C C . VAL B 1 175 ? 15.262 -11.512 60.021 1.00 6.16 151 VAL B C 1
ATOM 5865 O O . VAL B 1 175 ? 16.177 -11.070 59.323 1.00 6.14 151 VAL B O 1
ATOM 5869 N N . VAL B 1 176 ? 15.201 -12.787 60.399 1.00 4.56 152 VAL B N 1
ATOM 5870 C CA . VAL B 1 176 ? 16.182 -13.779 59.945 1.00 4.07 152 VAL B CA 1
ATOM 5871 C C . VAL B 1 176 ? 15.454 -14.851 59.171 1.00 4.64 152 VAL B C 1
ATOM 5872 O O . VAL B 1 176 ? 14.627 -15.559 59.739 1.00 5.41 152 VAL B O 1
ATOM 5876 N N . ASN B 1 177 ? 15.738 -14.933 57.874 1.00 4.79 153 ASN B N 1
ATOM 5877 C CA . ASN B 1 177 ? 15.183 -15.971 57.030 1.00 3.75 153 ASN B CA 1
ATOM 5878 C C . ASN B 1 177 ? 16.095 -17.181 57.111 1.00 4.83 153 ASN B C 1
ATOM 5879 O O . ASN B 1 177 ? 17.316 -17.059 56.970 1.00 6.43 153 ASN B O 1
ATOM 5884 N N . ILE B 1 178 ? 15.514 -18.351 57.337 1.00 4.83 154 ILE B N 1
ATOM 5885 C CA . ILE B 1 178 ? 16.284 -19.599 57.412 1.00 4.70 154 ILE B CA 1
ATOM 5886 C C . ILE B 1 178 ? 15.783 -20.489 56.287 1.00 5.48 154 ILE B C 1
ATOM 5887 O O . ILE B 1 178 ? 14.611 -20.867 56.270 1.00 5.40 154 ILE B O 1
ATOM 5892 N N . GLY B 1 179 ? 16.658 -20.809 55.341 1.00 5.60 155 GLY B N 1
ATOM 5893 C CA . GLY B 1 179 ? 16.270 -21.626 54.202 1.00 6.57 155 GLY B CA 1
ATOM 5894 C C . GLY B 1 179 ? 17.463 -21.926 53.325 1.00 7.64 155 GLY B C 1
ATOM 5895 O O . GLY B 1 179 ? 18.470 -21.272 53.438 1.00 9.85 155 GLY B O 1
ATOM 5896 N N . ILE B 1 180 ? 17.318 -22.920 52.458 1.00 8.65 156 ILE B N 1
ATOM 5897 C CA . ILE B 1 180 ? 18.363 -23.354 51.527 1.00 9.08 156 ILE B CA 1
ATOM 5898 C C . ILE B 1 180 ? 17.845 -23.307 50.112 1.00 7.20 156 ILE B C 1
ATOM 5899 O O . ILE B 1 180 ? 16.644 -23.409 49.904 1.00 8.76 156 ILE B O 1
ATOM 5904 N N . GLY B 1 181 ? 18.760 -23.169 49.148 1.00 7.92 157 GLY B N 1
ATOM 5905 C CA . GLY B 1 181 ? 18.403 -23.181 47.746 1.00 7.75 157 GLY B CA 1
ATOM 5906 C C . GLY B 1 181 ? 17.317 -22.194 47.420 1.00 8.14 157 GLY B C 1
ATOM 5907 O O . GLY B 1 181 ? 17.473 -20.991 47.624 1.00 7.98 157 GLY B O 1
ATOM 5908 N N . GLY B 1 182 ? 16.206 -22.723 46.914 1.00 8.14 158 GLY B N 1
ATOM 5909 C CA . GLY B 1 182 ? 15.085 -21.895 46.504 1.00 9.38 158 GLY B CA 1
ATOM 5910 C C . GLY B 1 182 ? 14.476 -21.055 47.602 1.00 8.04 158 GLY B C 1
ATOM 5911 O O . GLY B 1 182 ? 13.847 -20.050 47.334 1.00 9.55 158 GLY B O 1
ATOM 5912 N N . SER B 1 183 ? 14.676 -21.455 48.840 1.00 7.26 159 SER B N 1
ATOM 5913 C CA . SER B 1 183 ? 14.131 -20.711 49.967 1.00 8.09 159 SER B CA 1
ATOM 5914 C C . SER B 1 183 ? 15.101 -19.634 50.476 1.00 9.53 159 SER B C 1
ATOM 5915 O O . SER B 1 183 ? 14.806 -18.974 51.467 1.00 11.37 159 SER B O 1
ATOM 5918 N N . ASP B 1 184 ? 16.240 -19.459 49.813 1.00 7.10 160 ASP B N 1
ATOM 5919 C CA . ASP B 1 184 ? 17.249 -18.488 50.206 1.00 6.74 160 ASP B CA 1
ATOM 5920 C C . ASP B 1 184 ? 17.705 -17.576 49.064 1.00 7.25 160 ASP B C 1
ATOM 5921 O O . ASP B 1 184 ? 17.722 -16.342 49.203 1.00 7.37 160 ASP B O 1
ATOM 5926 N N . LEU B 1 185 ? 18.078 -18.168 47.933 1.00 5.86 161 LEU B N 1
ATOM 5927 C CA . LEU B 1 185 ? 18.742 -17.406 46.870 1.00 6.86 161 LEU B CA 1
ATOM 5928 C C . LEU B 1 185 ? 17.919 -16.260 46.321 1.00 6.54 161 LEU B C 1
ATOM 5929 O O . LEU B 1 185 ? 18.445 -15.167 46.112 1.00 6.92 161 LEU B O 1
ATOM 5934 N N . GLY B 1 186 ? 16.641 -16.510 46.069 1.00 5.72 162 GLY B N 1
ATOM 5935 C CA . GLY B 1 186 ? 15.767 -15.498 45.518 1.00 6.09 162 GLY B CA 1
ATOM 5936 C C . GLY B 1 186 ? 15.535 -14.359 46.475 1.00 6.17 162 GLY B C 1
ATOM 5937 O O . GLY B 1 186 ? 15.778 -13.202 46.149 1.00 5.80 162 GLY B O 1
ATOM 5938 N N . PRO B 1 187 ? 15.060 -14.668 47.675 1.00 6.54 163 PRO B N 1
ATOM 5939 C CA . PRO B 1 187 ? 14.840 -13.592 48.625 1.00 6.76 163 PRO B CA 1
ATOM 5940 C C . PRO B 1 187 ? 16.103 -12.775 48.944 1.00 6.57 163 PRO B C 1
ATOM 5941 O O . PRO B 1 187 ? 16.022 -11.544 49.086 1.00 6.49 163 PRO B O 1
ATOM 5945 N N . TYR B 1 188 ? 17.255 -13.435 49.060 1.00 5.05 164 TYR B N 1
ATOM 5946 C CA . TYR B 1 188 ? 18.480 -12.698 49.312 1.00 4.30 164 TYR B CA 1
ATOM 5947 C C . TYR B 1 188 ? 18.835 -11.812 48.115 1.00 4.51 164 TYR B C 1
ATOM 5948 O O . TYR B 1 188 ? 19.142 -10.631 48.274 1.00 5.41 164 TYR B O 1
ATOM 5957 N N . MET B 1 189 ? 18.794 -12.375 46.914 1.00 4.24 165 MET B N 1
ATOM 5958 C CA . MET B 1 189 ? 19.129 -11.603 45.748 1.00 3.80 165 MET B CA 1
ATOM 5959 C C . MET B 1 189 ? 18.241 -10.391 45.569 1.00 4.32 165 MET B C 1
ATOM 5960 O O . MET B 1 189 ? 18.729 -9.293 45.249 1.00 4.18 165 MET B O 1
ATOM 5965 N N . VAL B 1 190 ? 16.945 -10.575 45.775 1.00 3.84 166 VAL B N 1
ATOM 5966 C CA . VAL B 1 190 ? 15.985 -9.497 45.535 1.00 3.61 166 VAL B CA 1
ATOM 5967 C C . VAL B 1 190 ? 16.111 -8.412 46.593 1.00 4.27 166 VAL B C 1
ATOM 5968 O O . VAL B 1 190 ? 16.105 -7.220 46.271 1.00 4.73 166 VAL B O 1
ATOM 5972 N N . THR B 1 191 ? 16.240 -8.791 47.862 1.00 4.05 167 THR B N 1
ATOM 5973 C CA . THR B 1 191 ? 16.394 -7.782 48.909 1.00 4.78 167 THR B CA 1
ATOM 5974 C C . THR B 1 191 ? 17.703 -7.005 48.708 1.00 4.47 167 THR B C 1
ATOM 5975 O O . THR B 1 191 ? 17.743 -5.802 48.926 1.00 5.09 167 THR B O 1
ATOM 5979 N N . GLU B 1 192 ? 18.763 -7.685 48.248 1.00 3.85 168 GLU B N 1
ATOM 5980 C CA . GLU B 1 192 ? 20.025 -6.988 47.945 1.00 4.24 168 GLU B CA 1
ATOM 5981 C C . GLU B 1 192 ? 19.864 -6.034 46.775 1.00 3.63 168 GLU B C 1
ATOM 5982 O O . GLU B 1 192 ? 20.341 -4.894 46.819 1.00 4.20 168 GLU B O 1
ATOM 5988 N N . ALA B 1 193 ? 19.179 -6.490 45.728 1.00 3.46 169 ALA B N 1
ATOM 5989 C CA . ALA B 1 193 ? 18.977 -5.682 44.528 1.00 3.20 169 ALA B CA 1
ATOM 5990 C C . ALA B 1 193 ? 18.133 -4.441 44.785 1.00 3.75 169 ALA B C 1
ATOM 5991 O O . ALA B 1 193 ? 18.300 -3.429 44.104 1.00 4.34 169 ALA B O 1
ATOM 5993 N N . LEU B 1 194 ? 17.247 -4.528 45.777 1.00 4.03 170 LEU B N 1
ATOM 5994 C CA . LEU B 1 194 ? 16.267 -3.481 46.061 1.00 3.73 170 LEU B CA 1
ATOM 5995 C C . LEU B 1 194 ? 16.523 -2.742 47.369 1.00 3.75 170 LEU B C 1
ATOM 5996 O O . LEU B 1 194 ? 15.616 -2.178 47.955 1.00 4.64 170 LEU B O 1
ATOM 6001 N N . VAL B 1 195 ? 17.771 -2.720 47.817 1.00 3.62 171 VAL B N 1
ATOM 6002 C CA . VAL B 1 195 ? 18.143 -1.985 49.019 1.00 3.94 171 VAL B CA 1
ATOM 6003 C C . VAL B 1 195 ? 17.591 -0.540 49.053 1.00 3.48 171 VAL B C 1
ATOM 6004 O O . VAL B 1 195 ? 17.137 -0.095 50.112 1.00 3.86 171 VAL B O 1
ATOM 6008 N N . PRO B 1 196 ? 17.587 0.196 47.923 1.00 2.78 172 PRO B N 1
ATOM 6009 C CA . PRO B 1 196 ? 17.030 1.569 47.991 1.00 3.78 172 PRO B CA 1
ATOM 6010 C C . PRO B 1 196 ? 15.569 1.630 48.451 1.00 4.28 172 PRO B C 1
ATOM 6011 O O . PRO B 1 196 ? 15.128 2.672 48.913 1.00 4.85 172 PRO B O 1
ATOM 6015 N N . TYR B 1 197 ? 14.856 0.512 48.313 1.00 2.95 173 TYR B N 1
ATOM 6016 C CA . TYR B 1 197 ? 13.423 0.417 48.647 1.00 3.36 173 TYR B CA 1
ATOM 6017 C C . TYR B 1 197 ? 13.142 -0.166 50.025 1.00 4.35 173 TYR B C 1
ATOM 6018 O O . TYR B 1 197 ? 11.982 -0.391 50.375 1.00 6.42 173 TYR B O 1
ATOM 6027 N N . LYS B 1 198 ? 14.184 -0.408 50.810 1.00 3.85 174 LYS B N 1
ATOM 6028 C CA . LYS B 1 198 ? 14.007 -1.039 52.101 1.00 5.29 174 LYS B CA 1
ATOM 6029 C C . LYS B 1 198 ? 13.462 -0.113 53.162 1.00 4.17 174 LYS B C 1
ATOM 6030 O O . LYS B 1 198 ? 13.592 1.106 53.108 1.00 5.05 174 LYS B O 1
ATOM 6036 N N . ASN B 1 199 ? 12.839 -0.743 54.135 1.00 4.85 175 ASN B N 1
ATOM 6037 C CA . ASN B 1 199 ? 12.343 -0.073 55.324 1.00 4.13 175 ASN B CA 1
ATOM 6038 C C . ASN B 1 199 ? 13.370 -0.182 56.473 1.00 5.23 175 ASN B C 1
ATOM 6039 O O . ASN B 1 199 ? 14.522 -0.557 56.260 1.00 5.74 175 ASN B O 1
ATOM 6044 N N . HIS B 1 200 ? 12.946 0.148 57.689 1.00 5.34 176 HIS B N 1
ATOM 6045 C CA . HIS B 1 200 ? 13.850 0.172 58.844 1.00 5.52 176 HIS B CA 1
ATOM 6046 C C . HIS B 1 200 ? 14.316 -1.188 59.340 1.00 5.92 176 HIS B C 1
ATOM 6047 O O . HIS B 1 200 ? 15.273 -1.257 60.118 1.00 7.52 176 HIS B O 1
ATOM 6054 N N . LEU B 1 201 ? 13.655 -2.262 58.927 1.00 4.78 177 LEU B N 1
ATOM 6055 C CA . LEU B 1 201 ? 14.035 -3.586 59.404 1.00 5.03 177 LEU B CA 1
ATOM 6056 C C . LEU B 1 201 ? 15.366 -4.023 58.813 1.00 6.51 177 LEU B C 1
ATOM 6057 O O . LEU B 1 201 ? 15.722 -3.659 57.692 1.00 6.59 177 LEU B O 1
ATOM 6062 N N . THR B 1 202 ? 16.119 -4.777 59.597 1.00 6.04 178 THR B N 1
ATOM 6063 C CA . THR B 1 202 ? 17.356 -5.377 59.125 1.00 5.79 178 THR B CA 1
ATOM 6064 C C . THR B 1 202 ? 17.017 -6.828 58.858 1.00 6.13 178 THR B C 1
ATOM 6065 O O . THR B 1 202 ? 16.569 -7.545 59.757 1.00 6.34 178 THR B O 1
ATOM 6069 N N A VAL B 1 203 ? 17.216 -7.268 57.622 0.50 4.88 179 VAL B N 1
ATOM 6070 N N B VAL B 1 203 ? 17.216 -7.257 57.613 0.50 4.75 179 VAL B N 1
ATOM 6071 C CA A VAL B 1 203 ? 16.916 -8.647 57.256 0.50 5.71 179 VAL B CA 1
ATOM 6072 C CA B VAL B 1 203 ? 16.940 -8.635 57.213 0.50 5.44 179 VAL B CA 1
ATOM 6073 C C A VAL B 1 203 ? 18.223 -9.423 57.035 0.50 4.72 179 VAL B C 1
ATOM 6074 C C B VAL B 1 203 ? 18.252 -9.412 57.063 0.50 4.51 179 VAL B C 1
ATOM 6075 O O A VAL B 1 203 ? 19.186 -8.906 56.444 0.50 6.13 179 VAL B O 1
ATOM 6076 O O B VAL B 1 203 ? 19.258 -8.881 56.558 0.50 5.50 179 VAL B O 1
ATOM 6083 N N . HIS B 1 204 ? 18.244 -10.656 57.533 1.00 4.34 180 HIS B N 1
ATOM 6084 C CA . HIS B 1 204 ? 19.410 -11.541 57.468 1.00 4.05 180 HIS B CA 1
ATOM 6085 C C . HIS B 1 204 ? 19.012 -12.850 56.824 1.00 3.88 180 HIS B C 1
ATOM 6086 O O . HIS B 1 204 ? 17.895 -13.332 57.032 1.00 5.17 180 HIS B O 1
ATOM 6093 N N . PHE B 1 205 ? 19.928 -13.443 56.068 1.00 2.92 181 PHE B N 1
ATOM 6094 C CA . PHE B 1 205 ? 19.683 -14.718 55.403 1.00 3.65 181 PHE B CA 1
ATOM 6095 C C . PHE B 1 205 ? 20.684 -15.759 55.848 1.00 4.74 181 PHE B C 1
ATOM 6096 O O . PHE B 1 205 ? 21.875 -15.598 55.646 1.00 6.32 181 PHE B O 1
ATOM 6104 N N . VAL B 1 206 ? 20.178 -16.816 56.469 1.00 2.37 182 VAL B N 1
ATOM 6105 C CA . VAL B 1 206 ? 20.992 -17.940 56.921 1.00 3.24 182 VAL B CA 1
ATOM 6106 C C . VAL B 1 206 ? 20.576 -19.146 56.091 1.00 4.61 182 VAL B C 1
ATOM 6107 O O . VAL B 1 206 ? 19.387 -19.466 55.962 1.00 4.80 182 VAL B O 1
ATOM 6111 N N . SER B 1 207 ? 21.557 -19.834 55.533 1.00 3.41 183 SER B N 1
ATOM 6112 C CA . SER B 1 207 ? 21.281 -20.943 54.653 1.00 3.22 183 SER B CA 1
ATOM 6113 C C . SER B 1 207 ? 22.219 -22.125 54.847 1.00 3.44 183 SER B C 1
ATOM 6114 O O . SER B 1 207 ? 21.786 -23.264 54.871 1.00 3.92 183 SER B O 1
ATOM 6117 N N . ASN B 1 208 ? 23.508 -21.880 55.012 1.00 3.85 184 ASN B N 1
ATOM 6118 C CA . ASN B 1 208 ? 24.446 -22.984 55.125 1.00 3.05 184 ASN B CA 1
ATOM 6119 C C . ASN B 1 208 ? 24.234 -23.777 56.398 1.00 3.35 184 ASN B C 1
ATOM 6120 O O . ASN B 1 208 ? 23.926 -23.202 57.441 1.00 4.26 184 ASN B O 1
ATOM 6125 N N . VAL B 1 209 ? 24.409 -25.101 56.336 1.00 3.95 185 VAL B N 1
ATOM 6126 C CA . VAL B 1 209 ? 24.381 -25.891 57.569 1.00 5.17 185 VAL B CA 1
ATOM 6127 C C . VAL B 1 209 ? 25.675 -25.641 58.345 1.00 4.80 185 VAL B C 1
ATOM 6128 O O . VAL B 1 209 ? 25.719 -25.866 59.541 1.00 6.87 185 VAL B O 1
ATOM 6132 N N . ASP B 1 210 ? 26.739 -25.194 57.667 1.00 3.37 186 ASP B N 1
ATOM 6133 C CA . ASP B 1 210 ? 27.973 -24.808 58.362 1.00 2.51 186 ASP B CA 1
ATOM 6134 C C . ASP B 1 210 ? 27.558 -23.888 59.502 1.00 3.81 186 ASP B C 1
ATOM 6135 O O . ASP B 1 210 ? 26.945 -22.836 59.277 1.00 6.00 186 ASP B O 1
ATOM 6140 N N . GLY B 1 211 ? 27.906 -24.280 60.724 1.00 3.69 187 GLY B N 1
ATOM 6141 C CA . GLY B 1 211 ? 27.534 -23.549 61.940 1.00 3.85 187 GLY B CA 1
ATOM 6142 C C . GLY B 1 211 ? 27.941 -22.099 61.952 1.00 3.44 187 GLY B C 1
ATOM 6143 O O . GLY B 1 211 ? 27.340 -21.276 62.652 1.00 4.93 187 GLY B O 1
ATOM 6144 N N . THR B 1 212 ? 28.974 -21.778 61.201 1.00 3.55 188 THR B N 1
ATOM 6145 C CA . THR B 1 212 ? 29.399 -20.391 61.069 1.00 2.77 188 THR B CA 1
ATOM 6146 C C . THR B 1 212 ? 28.252 -19.476 60.648 1.00 3.54 188 THR B C 1
ATOM 6147 O O . THR B 1 212 ? 28.121 -18.350 61.123 1.00 3.98 188 THR B O 1
ATOM 6151 N N . HIS B 1 213 ? 27.397 -19.942 59.751 1.00 3.67 189 HIS B N 1
ATOM 6152 C CA . HIS B 1 213 ? 26.387 -19.053 59.197 1.00 4.33 189 HIS B CA 1
ATOM 6153 C C . HIS B 1 213 ? 25.407 -18.582 60.255 1.00 4.83 189 HIS B C 1
ATOM 6154 O O . HIS B 1 213 ? 25.206 -17.375 60.445 1.00 5.22 189 HIS B O 1
ATOM 6161 N N . MET B 1 214 ? 24.825 -19.510 60.987 1.00 5.75 190 MET B N 1
ATOM 6162 C CA . MET B 1 214 ? 23.909 -19.128 62.043 1.00 6.64 190 MET B CA 1
ATOM 6163 C C . MET B 1 214 ? 24.662 -18.461 63.199 1.00 5.73 190 MET B C 1
ATOM 6164 O O . MET B 1 214 ? 24.182 -17.480 63.747 1.00 5.76 190 MET B O 1
ATOM 6169 N N . ALA B 1 215 ? 25.836 -18.967 63.572 1.00 5.03 191 ALA B N 1
ATOM 6170 C CA . ALA B 1 215 ? 26.587 -18.369 64.675 1.00 4.96 191 ALA B CA 1
ATOM 6171 C C . ALA B 1 215 ? 26.866 -16.886 64.469 1.00 5.48 191 ALA B C 1
ATOM 6172 O O . ALA B 1 215 ? 26.661 -16.083 65.377 1.00 6.23 191 ALA B O 1
ATOM 6174 N N . GLU B 1 216 ? 27.333 -16.509 63.286 1.00 4.23 192 GLU B N 1
ATOM 6175 C CA . GLU B 1 216 ? 27.641 -15.117 63.006 1.00 4.85 192 GLU B CA 1
ATOM 6176 C C . GLU B 1 216 ? 26.394 -14.249 62.968 1.00 5.61 192 GLU B C 1
ATOM 6177 O O . GLU B 1 216 ? 26.441 -13.080 63.354 1.00 6.75 192 GLU B O 1
ATOM 6183 N N . THR B 1 217 ? 25.268 -14.819 62.549 1.00 4.71 193 THR B N 1
ATOM 6184 C CA . THR B 1 217 ? 24.034 -14.062 62.510 1.00 5.53 193 THR B CA 1
ATOM 6185 C C . THR B 1 217 ? 23.501 -13.823 63.920 1.00 5.77 193 THR B C 1
ATOM 6186 O O . THR B 1 217 ? 23.123 -12.709 64.278 1.00 6.65 193 THR B O 1
ATOM 6190 N N . LEU B 1 218 ? 23.512 -14.856 64.742 1.00 5.98 194 LEU B N 1
ATOM 6191 C CA . LEU B 1 218 ? 22.991 -14.730 66.094 1.00 6.17 194 LEU B CA 1
ATOM 6192 C C . LEU B 1 218 ? 23.750 -13.737 66.953 1.00 6.62 194 LEU B C 1
ATOM 6193 O O . LEU B 1 218 ? 23.158 -13.139 67.859 1.00 7.43 194 LEU B O 1
ATOM 6198 N N A LYS B 1 219 ? 25.036 -13.542 66.667 0.60 6.22 195 LYS B N 1
ATOM 6199 N N B LYS B 1 219 ? 25.040 -13.537 66.690 0.40 7.20 195 LYS B N 1
ATOM 6200 C CA A LYS B 1 219 ? 25.845 -12.562 67.402 0.60 7.16 195 LYS B CA 1
ATOM 6201 C CA B LYS B 1 219 ? 25.804 -12.562 67.474 0.40 8.22 195 LYS B CA 1
ATOM 6202 C C A LYS B 1 219 ? 25.372 -11.131 67.138 0.60 8.00 195 LYS B C 1
ATOM 6203 C C B LYS B 1 219 ? 25.465 -11.113 67.084 0.40 8.58 195 LYS B C 1
ATOM 6204 O O A LYS B 1 219 ? 25.614 -10.237 67.945 0.60 9.10 195 LYS B O 1
ATOM 6205 O O B LYS B 1 219 ? 25.934 -10.176 67.728 0.40 9.11 195 LYS B O 1
ATOM 6216 N N . ASN B 1 220 ? 24.668 -10.932 66.030 1.00 8.12 196 ASN B N 1
ATOM 6217 C CA . ASN B 1 220 ? 24.236 -9.598 65.592 1.00 8.85 196 ASN B CA 1
ATOM 6218 C C . ASN B 1 220 ? 22.779 -9.259 65.897 1.00 8.74 196 ASN B C 1
ATOM 6219 O O . ASN B 1 220 ? 22.319 -8.167 65.564 1.00 11.25 196 ASN B O 1
ATOM 6224 N N . VAL B 1 221 ? 22.050 -10.182 66.519 1.00 6.77 197 VAL B N 1
ATOM 6225 C CA . VAL B 1 221 ? 20.635 -9.950 66.825 1.00 5.69 197 VAL B CA 1
ATOM 6226 C C . VAL B 1 221 ? 20.281 -10.265 68.280 1.00 5.93 197 VAL B C 1
ATOM 6227 O O . VAL B 1 221 ? 21.030 -10.933 68.983 1.00 6.85 197 VAL B O 1
ATOM 6231 N N A ASP B 1 222 ? 19.120 -9.761 68.708 0.50 6.36 198 ASP B N 1
ATOM 6232 N N B ASP B 1 222 ? 19.142 -9.761 68.731 0.50 5.61 198 ASP B N 1
ATOM 6233 C CA A ASP B 1 222 ? 18.614 -9.869 70.094 0.50 7.08 198 ASP B CA 1
ATOM 6234 C CA B ASP B 1 222 ? 18.701 -10.014 70.094 0.50 5.90 198 ASP B CA 1
ATOM 6235 C C A ASP B 1 222 ? 17.322 -10.710 70.137 0.50 6.37 198 ASP B C 1
ATOM 6236 C C B ASP B 1 222 ? 17.408 -10.807 70.071 0.50 5.64 198 ASP B C 1
ATOM 6237 O O A ASP B 1 222 ? 16.384 -10.419 69.393 0.50 5.12 198 ASP B O 1
ATOM 6238 O O B ASP B 1 222 ? 16.555 -10.582 69.219 0.50 4.69 198 ASP B O 1
ATOM 6247 N N . PRO B 1 223 ? 17.252 -11.747 71.008 1.00 5.19 199 PRO B N 1
ATOM 6248 C CA . PRO B 1 223 ? 16.030 -12.567 71.011 1.00 5.11 199 PRO B CA 1
ATOM 6249 C C . PRO B 1 223 ? 14.713 -11.797 71.169 1.00 5.20 199 PRO B C 1
ATOM 6250 O O . PRO B 1 223 ? 13.701 -12.188 70.570 1.00 6.83 199 PRO B O 1
ATOM 6254 N N A GLU B 1 224 ? 14.718 -10.713 71.944 0.50 5.05 200 GLU B N 1
ATOM 6255 N N B GLU B 1 224 ? 14.751 -10.710 71.934 0.50 5.52 200 GLU B N 1
ATOM 6256 C CA A GLU B 1 224 ? 13.496 -9.942 72.189 0.50 4.62 200 GLU B CA 1
ATOM 6257 C CA B GLU B 1 224 ? 13.569 -9.915 72.219 0.50 5.44 200 GLU B CA 1
ATOM 6258 C C A GLU B 1 224 ? 12.970 -9.186 70.968 0.50 4.63 200 GLU B C 1
ATOM 6259 C C B GLU B 1 224 ? 12.998 -9.172 70.998 0.50 5.18 200 GLU B C 1
ATOM 6260 O O A GLU B 1 224 ? 11.787 -8.836 70.915 0.50 4.47 200 GLU B O 1
ATOM 6261 O O B GLU B 1 224 ? 11.811 -8.828 70.973 0.50 5.18 200 GLU B O 1
ATOM 6272 N N . THR B 1 225 ? 13.833 -8.947 69.986 1.00 4.05 201 THR B N 1
ATOM 6273 C CA . THR B 1 225 ? 13.447 -8.136 68.838 1.00 4.00 201 THR B CA 1
ATOM 6274 C C . THR B 1 225 ? 13.665 -8.772 67.469 1.00 4.15 201 THR B C 1
ATOM 6275 O O . THR B 1 225 ? 13.662 -8.074 66.461 1.00 4.36 201 THR B O 1
ATOM 6279 N N . THR B 1 226 ? 13.816 -10.086 67.431 1.00 4.22 202 THR B N 1
ATOM 6280 C CA . THR B 1 226 ? 14.082 -10.799 66.187 1.00 3.58 202 THR B CA 1
ATOM 6281 C C . THR B 1 226 ? 12.956 -11.768 65.856 1.00 4.95 202 THR B C 1
ATOM 6282 O O . THR B 1 226 ? 12.477 -12.507 66.722 1.00 4.88 202 THR B O 1
ATOM 6286 N N . LEU B 1 227 ? 12.546 -11.739 64.588 1.00 4.20 203 LEU B N 1
ATOM 6287 C CA . LEU B 1 227 ? 11.556 -12.639 64.015 1.00 4.14 203 LEU B CA 1
ATOM 6288 C C . LEU B 1 227 ? 12.271 -13.560 63.023 1.00 4.15 203 LEU B C 1
ATOM 6289 O O . LEU B 1 227 ? 12.967 -13.098 62.124 1.00 4.76 203 LEU B O 1
ATOM 6294 N N . PHE B 1 228 ? 12.126 -14.857 63.227 1.00 3.67 204 PHE B N 1
ATOM 6295 C CA . PHE B 1 228 ? 12.685 -15.859 62.335 1.00 3.95 204 PHE B CA 1
ATOM 6296 C C . PHE B 1 228 ? 11.630 -16.391 61.399 1.00 4.39 204 PHE B C 1
ATOM 6297 O O . PHE B 1 228 ? 10.507 -16.659 61.818 1.00 4.91 204 PHE B O 1
ATOM 6305 N N . LEU B 1 229 ? 11.990 -16.547 60.130 1.00 3.88 205 LEU B N 1
ATOM 6306 C CA . LEU B 1 229 ? 11.122 -17.204 59.155 1.00 3.10 205 LEU B CA 1
ATOM 6307 C C . LEU B 1 229 ? 11.794 -18.530 58.809 1.00 5.20 205 LEU B C 1
ATOM 6308 O O . LEU B 1 229 ? 12.938 -18.555 58.376 1.00 6.16 205 LEU B O 1
ATOM 6313 N N . VAL B 1 230 ? 11.095 -19.631 59.025 1.00 3.56 206 VAL B N 1
ATOM 6314 C CA . VAL B 1 230 ? 11.633 -20.964 58.709 1.00 3.37 206 VAL B CA 1
ATOM 6315 C C . VAL B 1 230 ? 10.995 -21.371 57.379 1.00 3.80 206 VAL B C 1
ATOM 6316 O O . VAL B 1 230 ? 9.796 -21.681 57.308 1.00 3.32 206 VAL B O 1
ATOM 6320 N N . ALA B 1 231 ? 11.798 -21.356 56.322 1.00 3.28 207 ALA B N 1
ATOM 6321 C CA . ALA B 1 231 ? 11.306 -21.568 54.964 1.00 4.55 207 ALA B CA 1
ATOM 6322 C C . ALA B 1 231 ? 11.617 -22.968 54.502 1.00 7.33 207 ALA B C 1
ATOM 6323 O O . ALA B 1 231 ? 12.762 -23.258 54.146 1.00 7.11 207 ALA B O 1
ATOM 6325 N N . SER B 1 232 ? 10.592 -23.827 54.549 1.00 7.95 208 SER B N 1
ATOM 6326 C CA . SER B 1 232 ? 10.701 -25.242 54.178 1.00 9.85 208 SER B CA 1
ATOM 6327 C C . SER B 1 232 ? 9.302 -25.836 54.003 1.00 9.95 208 SER B C 1
ATOM 6328 O O . SER B 1 232 ? 8.541 -25.957 54.969 1.00 10.99 208 SER B O 1
ATOM 6331 N N . LYS B 1 233 ? 8.987 -26.237 52.789 1.00 12.54 209 LYS B N 1
ATOM 6332 C CA . LYS B 1 233 ? 7.673 -26.820 52.457 1.00 13.30 209 LYS B CA 1
ATOM 6333 C C . LYS B 1 233 ? 7.314 -28.016 53.346 1.00 12.21 209 LYS B C 1
ATOM 6334 O O . LYS B 1 233 ? 6.215 -28.069 53.910 1.00 12.95 209 LYS B O 1
ATOM 6340 N N . THR B 1 234 ? 8.251 -28.957 53.470 1.00 13.13 210 THR B N 1
ATOM 6341 C CA . THR B 1 234 ? 8.059 -30.168 54.275 1.00 12.62 210 THR B CA 1
ATOM 6342 C C . THR B 1 234 ? 8.278 -29.921 55.760 1.00 13.22 210 THR B C 1
ATOM 6343 O O . THR B 1 234 ? 7.783 -30.660 56.613 1.00 13.17 210 THR B O 1
ATOM 6347 N N . PHE B 1 235 ? 9.028 -28.867 56.055 1.00 12.79 211 PHE B N 1
ATOM 6348 C CA . PHE B 1 235 ? 9.429 -28.537 57.409 1.00 12.50 211 PHE B CA 1
ATOM 6349 C C . PHE B 1 235 ? 10.281 -29.681 57.978 1.00 11.70 211 PHE B C 1
ATOM 6350 O O . PHE B 1 235 ? 10.329 -29.890 59.189 1.00 12.46 211 PHE B O 1
ATOM 6358 N N . THR B 1 236 ? 10.948 -30.410 57.088 1.00 12.68 212 THR B N 1
ATOM 6359 C CA . THR B 1 236 ? 11.877 -31.482 57.485 1.00 13.74 212 THR B CA 1
ATOM 6360 C C . THR B 1 236 ? 13.239 -31.393 56.747 1.00 14.43 212 THR B C 1
ATOM 6361 O O . THR B 1 236 ? 14.103 -32.263 56.932 1.00 16.83 212 THR B O 1
ATOM 6365 N N . THR B 1 237 ? 13.432 -30.345 55.933 1.00 14.11 213 THR B N 1
ATOM 6366 C CA . THR B 1 237 ? 14.683 -30.110 55.200 1.00 13.25 213 THR B CA 1
ATOM 6367 C C . THR B 1 237 ? 15.794 -30.121 56.242 1.00 12.44 213 THR B C 1
ATOM 6368 O O . THR B 1 237 ? 15.805 -29.301 57.123 1.00 10.60 213 THR B O 1
ATOM 6372 N N A GLN B 1 238 ? 16.760 -31.024 56.107 0.50 11.39 214 GLN B N 1
ATOM 6373 N N B GLN B 1 238 ? 16.699 -31.086 56.138 0.50 11.98 214 GLN B N 1
ATOM 6374 C CA A GLN B 1 238 ? 17.815 -31.155 57.108 0.50 11.11 214 GLN B CA 1
ATOM 6375 C CA B GLN B 1 238 ? 17.751 -31.273 57.124 0.50 12.12 214 GLN B CA 1
ATOM 6376 C C A GLN B 1 238 ? 18.588 -29.867 57.445 0.50 9.12 214 GLN B C 1
ATOM 6377 C C B GLN B 1 238 ? 18.522 -30.021 57.555 0.50 10.47 214 GLN B C 1
ATOM 6378 O O A GLN B 1 238 ? 18.634 -29.454 58.597 0.50 7.94 214 GLN B O 1
ATOM 6379 O O B GLN B 1 238 ? 18.562 -29.704 58.734 0.50 11.29 214 GLN B O 1
ATOM 6390 N N A GLU B 1 239 ? 19.204 -29.228 56.462 0.50 8.20 215 GLU B N 1
ATOM 6391 N N B GLU B 1 239 ? 19.109 -29.293 56.619 0.50 8.92 215 GLU B N 1
ATOM 6392 C CA A GLU B 1 239 ? 19.979 -28.026 56.760 0.50 7.68 215 GLU B CA 1
ATOM 6393 C CA B GLU B 1 239 ? 19.908 -28.121 56.984 0.50 8.23 215 GLU B CA 1
ATOM 6394 C C A GLU B 1 239 ? 19.119 -26.973 57.465 0.50 7.36 215 GLU B C 1
ATOM 6395 C C B GLU B 1 239 ? 19.074 -26.985 57.540 0.50 7.46 215 GLU B C 1
ATOM 6396 O O A GLU B 1 239 ? 19.510 -26.405 58.486 0.50 7.37 215 GLU B O 1
ATOM 6397 O O B GLU B 1 239 ? 19.459 -26.333 58.513 0.50 6.83 215 GLU B O 1
ATOM 6408 N N . THR B 1 240 ? 17.938 -26.722 56.909 1.00 6.75 216 THR B N 1
ATOM 6409 C CA . THR B 1 240 ? 17.045 -25.693 57.416 1.00 5.09 216 THR B CA 1
ATOM 6410 C C . THR B 1 240 ? 16.533 -26.010 58.808 1.00 3.90 216 THR B C 1
ATOM 6411 O O . THR B 1 240 ? 16.491 -25.113 59.666 1.00 5.01 216 THR B O 1
ATOM 6415 N N . MET B 1 241 ? 16.160 -27.261 59.043 1.00 4.61 217 MET B N 1
ATOM 6416 C CA . MET B 1 241 ? 15.655 -27.597 60.361 1.00 5.52 217 MET B CA 1
ATOM 6417 C C . MET B 1 241 ? 16.760 -27.609 61.399 1.00 5.34 217 MET B C 1
ATOM 6418 O O . MET B 1 241 ? 16.519 -27.258 62.552 1.00 6.05 217 MET B O 1
ATOM 6423 N N . THR B 1 242 ? 17.981 -27.952 61.002 1.00 4.71 218 THR B N 1
ATOM 6424 C CA . THR B 1 242 ? 19.124 -27.883 61.913 1.00 4.55 218 THR B CA 1
ATOM 6425 C C . THR B 1 242 ? 19.318 -26.430 62.327 1.00 4.40 218 THR B C 1
ATOM 6426 O O . THR B 1 242 ? 19.440 -26.113 63.507 1.00 5.18 218 THR B O 1
ATOM 6430 N N . ASN B 1 243 ? 19.372 -25.529 61.339 1.00 4.55 219 ASN B N 1
ATOM 6431 C CA . ASN B 1 243 ? 19.466 -24.099 61.630 1.00 4.58 219 ASN B CA 1
ATOM 6432 C C . ASN B 1 243 ? 18.289 -23.599 62.483 1.00 5.35 219 ASN B C 1
ATOM 6433 O O . ASN B 1 243 ? 18.502 -22.839 63.434 1.00 5.07 219 ASN B O 1
ATOM 6438 N N . ALA B 1 244 ? 17.066 -24.006 62.141 1.00 4.86 220 ALA B N 1
ATOM 6439 C CA . ALA B 1 244 ? 15.891 -23.561 62.885 1.00 4.53 220 ALA B CA 1
ATOM 6440 C C . ALA B 1 244 ? 15.944 -23.995 64.336 1.00 5.13 220 ALA B C 1
ATOM 6441 O O . ALA B 1 244 ? 15.616 -23.214 65.230 1.00 5.00 220 ALA B O 1
ATOM 6443 N N . HIS B 1 245 ? 16.362 -25.227 64.576 1.00 5.07 221 HIS B N 1
ATOM 6444 C CA . HIS B 1 245 ? 16.471 -25.710 65.954 1.00 4.49 221 HIS B CA 1
ATOM 6445 C C . HIS B 1 245 ? 17.566 -25.001 66.727 1.00 5.01 221 HIS B C 1
ATOM 6446 O O . HIS B 1 245 ? 17.413 -24.764 67.920 1.00 5.58 221 HIS B O 1
ATOM 6453 N N . THR B 1 246 ? 18.670 -24.654 66.062 1.00 4.33 222 THR B N 1
ATOM 6454 C CA . THR B 1 246 ? 19.727 -23.885 66.719 1.00 4.40 222 THR B CA 1
ATOM 6455 C C . THR B 1 246 ? 19.157 -22.513 67.131 1.00 4.14 222 THR B C 1
ATOM 6456 O O . THR B 1 246 ? 19.391 -22.025 68.257 1.00 4.84 222 THR B O 1
ATOM 6460 N N . ALA B 1 247 ? 18.404 -21.883 66.229 1.00 4.64 223 ALA B N 1
ATOM 6461 C CA . ALA B 1 247 ? 17.780 -20.590 66.535 1.00 3.94 223 ALA B CA 1
ATOM 6462 C C . ALA B 1 247 ? 16.772 -20.703 67.667 1.00 4.98 223 ALA B C 1
ATOM 6463 O O . ALA B 1 247 ? 16.718 -19.833 68.542 1.00 5.20 223 ALA B O 1
ATOM 6465 N N . ARG B 1 248 ? 15.982 -21.772 67.664 1.00 4.20 224 ARG B N 1
ATOM 6466 C CA . ARG B 1 248 ? 14.967 -21.974 68.700 1.00 3.72 224 ARG B CA 1
ATOM 6467 C C . ARG B 1 248 ? 15.645 -22.161 70.057 1.00 4.64 224 ARG B C 1
ATOM 6468 O O . ARG B 1 248 ? 15.185 -21.629 71.053 1.00 4.52 224 ARG B O 1
ATOM 6476 N N . ASP B 1 249 ? 16.737 -22.923 70.102 1.00 4.22 225 ASP B N 1
ATOM 6477 C CA . ASP B 1 249 ? 17.472 -23.143 71.349 1.00 4.66 225 ASP B CA 1
ATOM 6478 C C . ASP B 1 249 ? 17.974 -21.812 71.906 1.00 4.42 225 ASP B C 1
ATOM 6479 O O . ASP B 1 249 ? 17.845 -21.545 73.110 1.00 4.28 225 ASP B O 1
ATOM 6484 N N . TRP B 1 250 ? 18.555 -21.003 71.031 1.00 4.28 226 TRP B N 1
ATOM 6485 C CA . TRP B 1 250 ? 19.100 -19.694 71.391 1.00 4.50 226 TRP B CA 1
ATOM 6486 C C . TRP B 1 250 ? 17.997 -18.805 71.916 1.00 3.74 226 TRP B C 1
ATOM 6487 O O . TRP B 1 250 ? 18.138 -18.155 72.956 1.00 3.51 226 TRP B O 1
ATOM 6498 N N . PHE B 1 251 ? 16.869 -18.814 71.212 1.00 4.04 227 PHE B N 1
ATOM 6499 C CA . PHE B 1 251 ? 15.727 -18.017 71.619 1.00 3.77 227 PHE B CA 1
ATOM 6500 C C . PHE B 1 251 ? 15.219 -18.431 73.009 1.00 4.59 227 PHE B C 1
ATOM 6501 O O . PHE B 1 251 ? 14.980 -17.580 73.881 1.00 4.36 227 PHE B O 1
ATOM 6509 N N . LEU B 1 252 ? 15.098 -19.738 73.234 1.00 3.64 228 LEU B N 1
ATOM 6510 C CA . LEU B 1 252 ? 14.564 -20.235 74.510 1.00 4.43 228 LEU B CA 1
ATOM 6511 C C . LEU B 1 252 ? 15.501 -20.018 75.681 1.00 5.19 228 LEU B C 1
ATOM 6512 O O . LEU B 1 252 ? 15.053 -19.985 76.837 1.00 4.96 228 LEU B O 1
ATOM 6517 N N A LYS B 1 253 ? 16.798 -19.888 75.415 0.50 4.16 229 LYS B N 1
ATOM 6518 N N B LYS B 1 253 ? 16.797 -19.878 75.400 0.50 4.15 229 LYS B N 1
ATOM 6519 C CA A LYS B 1 253 ? 17.728 -19.576 76.497 0.50 5.61 229 LYS B CA 1
ATOM 6520 C CA B LYS B 1 253 ? 17.762 -19.578 76.455 0.50 5.62 229 LYS B CA 1
ATOM 6521 C C A LYS B 1 253 ? 17.338 -18.232 77.106 0.50 5.97 229 LYS B C 1
ATOM 6522 C C B LYS B 1 253 ? 17.374 -18.233 77.088 0.50 6.02 229 LYS B C 1
ATOM 6523 O O A LYS B 1 253 ? 17.436 -18.038 78.321 0.50 7.74 229 LYS B O 1
ATOM 6524 O O B LYS B 1 253 ? 17.514 -18.041 78.300 0.50 7.86 229 LYS B O 1
ATOM 6535 N N . ALA B 1 254 ? 16.882 -17.315 76.255 1.00 5.38 230 ALA B N 1
ATOM 6536 C CA . ALA B 1 254 ? 16.439 -16.002 76.699 1.00 5.40 230 ALA B CA 1
ATOM 6537 C C . ALA B 1 254 ? 14.982 -15.961 77.175 1.00 5.38 230 ALA B C 1
ATOM 6538 O O . ALA B 1 254 ? 14.676 -15.280 78.149 1.00 7.91 230 ALA B O 1
ATOM 6540 N N . ALA B 1 255 ? 14.097 -16.705 76.508 1.00 4.34 231 ALA B N 1
ATOM 6541 C CA . ALA B 1 255 ? 12.645 -16.643 76.766 1.00 4.55 231 ALA B CA 1
ATOM 6542 C C . ALA B 1 255 ? 12.076 -17.699 77.707 1.00 3.92 231 ALA B C 1
ATOM 6543 O O . ALA B 1 255 ? 11.035 -17.460 78.340 1.00 5.92 231 ALA B O 1
ATOM 6545 N N . GLY B 1 256 ? 12.703 -18.871 77.772 1.00 3.33 232 GLY B N 1
ATOM 6546 C CA . GLY B 1 256 ? 12.264 -19.945 78.677 1.00 3.96 232 GLY B CA 1
ATOM 6547 C C . GLY B 1 256 ? 11.035 -20.752 78.270 1.00 4.58 232 GLY B C 1
ATOM 6548 O O . GLY B 1 256 ? 11.102 -21.967 78.075 1.00 5.27 232 GLY B O 1
ATOM 6549 N N . ASP B 1 257 ? 9.913 -20.062 78.173 1.00 5.27 233 ASP B N 1
ATOM 6550 C CA . ASP B 1 257 ? 8.605 -20.662 77.885 1.00 4.55 233 ASP B CA 1
ATOM 6551 C C . ASP B 1 257 ? 8.413 -20.796 76.379 1.00 5.45 233 ASP B C 1
ATOM 6552 O O . ASP B 1 257 ? 8.451 -19.796 75.652 1.00 5.82 233 ASP B O 1
ATOM 6557 N N A GLU B 1 258 ? 8.214 -22.029 75.914 0.50 6.62 234 GLU B N 1
ATOM 6558 N N B GLU B 1 258 ? 8.210 -22.026 75.905 0.50 6.39 234 GLU B N 1
ATOM 6559 C CA A GLU B 1 258 ? 8.003 -22.304 74.493 0.50 7.46 234 GLU B CA 1
ATOM 6560 C CA B GLU B 1 258 ? 8.031 -22.263 74.474 0.50 7.07 234 GLU B CA 1
ATOM 6561 C C A GLU B 1 258 ? 6.792 -21.558 73.926 0.50 6.31 234 GLU B C 1
ATOM 6562 C C B GLU B 1 258 ? 6.790 -21.550 73.919 0.50 6.09 234 GLU B C 1
ATOM 6563 O O A GLU B 1 258 ? 6.693 -21.376 72.715 0.50 6.79 234 GLU B O 1
ATOM 6564 O O B GLU B 1 258 ? 6.668 -21.387 72.708 0.50 6.57 234 GLU B O 1
ATOM 6575 N N . ALA B 1 259 ? 5.873 -21.121 74.789 1.00 6.31 235 ALA B N 1
ATOM 6576 C CA . ALA B 1 259 ? 4.703 -20.350 74.338 1.00 6.09 235 ALA B CA 1
ATOM 6577 C C . ALA B 1 259 ? 5.160 -19.081 73.588 1.00 7.22 235 ALA B C 1
ATOM 6578 O O . ALA B 1 259 ? 4.494 -18.614 72.641 1.00 9.06 235 ALA B O 1
ATOM 6580 N N . HIS B 1 260 ? 6.312 -18.546 73.985 1.00 6.15 236 HIS B N 1
ATOM 6581 C CA . HIS B 1 260 ? 6.847 -17.330 73.363 1.00 5.71 236 HIS B CA 1
ATOM 6582 C C . HIS B 1 260 ? 7.369 -17.532 71.952 1.00 6.18 236 HIS B C 1
ATOM 6583 O O . HIS B 1 260 ? 7.583 -16.552 71.237 1.00 5.81 236 HIS B O 1
ATOM 6590 N N . VAL B 1 261 ? 7.611 -18.781 71.553 1.00 5.20 237 VAL B N 1
ATOM 6591 C CA . VAL B 1 261 ? 8.080 -19.077 70.191 1.00 6.03 237 VAL B CA 1
ATOM 6592 C C . VAL B 1 261 ? 7.106 -18.501 69.165 1.00 5.48 237 VAL B C 1
ATOM 6593 O O . VAL B 1 261 ? 7.525 -18.018 68.107 1.00 5.62 237 VAL B O 1
ATOM 6597 N N . ALA B 1 262 ? 5.817 -18.497 69.498 1.00 5.99 238 ALA B N 1
ATOM 6598 C CA . ALA B 1 262 ? 4.789 -17.996 68.577 1.00 6.02 238 ALA B CA 1
ATOM 6599 C C . ALA B 1 262 ? 4.906 -16.509 68.221 1.00 5.96 238 ALA B C 1
ATOM 6600 O O . ALA B 1 262 ? 4.347 -16.081 67.212 1.00 7.69 238 ALA B O 1
ATOM 6602 N N . LYS B 1 263 ? 5.622 -15.718 69.025 1.00 4.76 239 LYS B N 1
ATOM 6603 C CA . LYS B 1 263 ? 5.817 -14.291 68.738 1.00 5.16 239 LYS B CA 1
ATOM 6604 C C . LYS B 1 263 ? 7.108 -14.034 67.953 1.00 5.30 239 LYS B C 1
ATOM 6605 O O . LYS B 1 263 ? 7.340 -12.908 67.496 1.00 5.47 239 LYS B O 1
ATOM 6611 N N . HIS B 1 264 ? 7.918 -15.084 67.771 1.00 3.89 240 HIS B N 1
ATOM 6612 C CA . HIS B 1 264 ? 9.242 -14.929 67.160 1.00 2.77 240 HIS B CA 1
ATOM 6613 C C . HIS B 1 264 ? 9.595 -15.835 65.998 1.00 3.02 240 HIS B C 1
ATOM 6614 O O . HIS B 1 264 ? 10.660 -15.688 65.419 1.00 3.69 240 HIS B O 1
ATOM 6621 N N . PHE B 1 265 ? 8.692 -16.739 65.640 1.00 3.08 241 PHE B N 1
ATOM 6622 C CA . PHE B 1 265 ? 8.926 -17.681 64.555 1.00 3.53 241 PHE B CA 1
ATOM 6623 C C . PHE B 1 265 ? 7.679 -17.832 63.707 1.00 3.68 241 PHE B C 1
ATOM 6624 O O . PHE B 1 265 ? 6.560 -17.985 64.223 1.00 5.76 241 PHE B O 1
ATOM 6632 N N . ALA B 1 266 ? 7.880 -17.771 62.395 1.00 2.84 242 ALA B N 1
ATOM 6633 C CA . ALA B 1 266 ? 6.837 -18.013 61.399 1.00 3.38 242 ALA B CA 1
ATOM 6634 C C . ALA B 1 266 ? 7.374 -19.077 60.433 1.00 3.83 242 ALA B C 1
ATOM 6635 O O . ALA B 1 266 ? 8.585 -19.304 60.347 1.00 3.97 242 ALA B O 1
ATOM 6637 N N . ALA B 1 267 ? 6.473 -19.723 59.716 1.00 4.29 243 ALA B N 1
ATOM 6638 C CA . ALA B 1 267 ? 6.832 -20.783 58.799 1.00 3.75 243 ALA B CA 1
ATOM 6639 C C . ALA B 1 267 ? 6.333 -20.519 57.403 1.00 3.66 243 ALA B C 1
ATOM 6640 O O . ALA B 1 267 ? 5.203 -20.069 57.230 1.00 4.20 243 ALA B O 1
ATOM 6642 N N . LEU B 1 268 ? 7.174 -20.818 56.416 1.00 3.03 244 LEU B N 1
ATOM 6643 C CA . LEU B 1 268 ? 6.797 -20.728 54.988 1.00 4.67 244 LEU B CA 1
ATOM 6644 C C . LEU B 1 268 ? 6.812 -22.225 54.644 1.00 6.35 244 LEU B C 1
ATOM 6645 O O . LEU B 1 268 ? 7.880 -22.810 54.377 1.00 6.12 244 LEU B O 1
ATOM 6650 N N . SER B 1 269 ? 5.617 -22.842 54.730 1.00 9.23 245 SER B N 1
ATOM 6651 C CA . SER B 1 269 ? 5.488 -24.316 54.742 1.00 9.27 245 SER B CA 1
ATOM 6652 C C . SER B 1 269 ? 4.038 -24.757 54.630 1.00 11.25 245 SER B C 1
ATOM 6653 O O . SER B 1 269 ? 3.116 -23.944 54.725 1.00 11.30 245 SER B O 1
ATOM 6656 N N . THR B 1 270 ? 3.839 -26.058 54.439 1.00 11.60 246 THR B N 1
ATOM 6657 C CA . THR B 1 270 ? 2.485 -26.623 54.442 1.00 11.90 246 THR B CA 1
ATOM 6658 C C . THR B 1 270 ? 2.323 -27.730 55.492 1.00 11.59 246 THR B C 1
ATOM 6659 O O . THR B 1 270 ? 1.239 -28.290 55.625 1.00 11.94 246 THR B O 1
ATOM 6663 N N . ASN B 1 271 ? 3.380 -28.033 56.249 1.00 10.27 247 ASN B N 1
ATOM 6664 C CA . ASN B 1 271 ? 3.323 -29.070 57.269 1.00 10.94 247 ASN B CA 1
ATOM 6665 C C . ASN B 1 271 ? 2.859 -28.484 58.598 1.00 10.86 247 ASN B C 1
ATOM 6666 O O . ASN B 1 271 ? 3.660 -28.210 59.476 1.00 12.53 247 ASN B O 1
ATOM 6671 N N . GLY B 1 272 ? 1.545 -28.326 58.740 1.00 10.83 248 GLY B N 1
ATOM 6672 C CA . GLY B 1 272 ? 0.963 -27.731 59.935 1.00 10.39 248 GLY B CA 1
ATOM 6673 C C . GLY B 1 272 ? 1.240 -28.462 61.231 1.00 10.37 248 GLY B C 1
ATOM 6674 O O . GLY B 1 272 ? 1.406 -27.826 62.279 1.00 11.51 248 GLY B O 1
ATOM 6675 N N . LYS B 1 273 ? 1.261 -29.795 61.181 1.00 11.15 249 LYS B N 1
ATOM 6676 C CA . LYS B 1 273 ? 1.553 -30.580 62.379 1.00 10.78 249 LYS B CA 1
ATOM 6677 C C . LYS B 1 273 ? 2.969 -30.272 62.872 1.00 10.17 249 LYS B C 1
ATOM 6678 O O . LYS B 1 273 ? 3.177 -29.966 64.053 1.00 10.89 249 LYS B O 1
ATOM 6684 N N . ALA B 1 274 ? 3.937 -30.360 61.966 1.00 9.55 250 ALA B N 1
ATOM 6685 C CA . ALA B 1 274 ? 5.344 -30.081 62.321 1.00 9.39 250 ALA B CA 1
ATOM 6686 C C . ALA B 1 274 ? 5.543 -28.632 62.769 1.00 8.20 250 ALA B C 1
ATOM 6687 O O . ALA B 1 274 ? 6.311 -28.350 63.700 1.00 8.50 250 ALA B O 1
ATOM 6689 N N . VAL B 1 275 ? 4.847 -27.712 62.111 1.00 8.44 251 VAL B N 1
ATOM 6690 C CA . VAL B 1 275 ? 4.940 -26.306 62.444 1.00 6.91 251 VAL B CA 1
ATOM 6691 C C . VAL B 1 275 ? 4.416 -26.025 63.844 1.00 8.06 251 VAL B C 1
ATOM 6692 O O . VAL B 1 275 ? 5.051 -25.316 64.632 1.00 8.01 251 VAL B O 1
ATOM 6696 N N . ALA B 1 276 ? 3.260 -26.604 64.161 1.00 8.79 252 ALA B N 1
ATOM 6697 C CA . ALA B 1 276 ? 2.675 -26.452 65.490 1.00 9.68 252 ALA B CA 1
ATOM 6698 C C . ALA B 1 276 ? 3.583 -27.079 66.547 1.00 9.32 252 ALA B C 1
ATOM 6699 O O . ALA B 1 276 ? 3.771 -26.513 67.628 1.00 11.48 252 ALA B O 1
ATOM 6701 N N . GLU B 1 277 ? 4.151 -28.242 66.234 1.00 9.67 253 GLU B N 1
ATOM 6702 C CA . GLU B 1 277 ? 5.057 -28.929 67.176 1.00 11.31 253 GLU B CA 1
ATOM 6703 C C . GLU B 1 277 ? 6.282 -28.070 67.491 1.00 10.14 253 GLU B C 1
ATOM 6704 O O . GLU B 1 277 ? 6.779 -28.071 68.620 1.00 11.42 253 GLU B O 1
ATOM 6710 N N . PHE B 1 278 ? 6.758 -27.336 66.487 1.00 9.18 254 PHE B N 1
ATOM 6711 C CA . PHE B 1 278 ? 7.919 -26.449 66.654 1.00 8.74 254 PHE B CA 1
ATOM 6712 C C . PHE B 1 278 ? 7.559 -25.290 67.609 1.00 9.54 254 PHE B C 1
ATOM 6713 O O . PHE B 1 278 ? 8.424 -24.737 68.287 1.00 11.10 254 PHE B O 1
ATOM 6721 N N . GLY B 1 279 ? 6.276 -24.937 67.671 1.00 9.71 255 GLY B N 1
ATOM 6722 C CA . GLY B 1 279 ? 5.802 -23.848 68.544 1.00 10.19 255 GLY B CA 1
ATOM 6723 C C . GLY B 1 279 ? 5.271 -22.634 67.792 1.00 9.71 255 GLY B C 1
ATOM 6724 O O . GLY B 1 279 ? 4.973 -21.589 68.384 1.00 9.91 255 GLY B O 1
ATOM 6725 N N . ILE B 1 280 ? 5.156 -22.761 66.480 1.00 10.38 256 ILE B N 1
ATOM 6726 C CA . ILE B 1 280 ? 4.670 -21.695 65.629 1.00 9.56 256 ILE B CA 1
ATOM 6727 C C . ILE B 1 280 ? 3.136 -21.754 65.571 1.00 11.15 256 ILE B C 1
ATOM 6728 O O . ILE B 1 280 ? 2.563 -22.825 65.453 1.00 11.91 256 ILE B O 1
ATOM 6733 N N . ASP B 1 281 ? 2.493 -20.594 65.683 1.00 11.11 257 ASP B N 1
ATOM 6734 C CA . ASP B 1 281 ? 1.039 -20.476 65.606 1.00 11.51 257 ASP B CA 1
ATOM 6735 C C . ASP B 1 281 ? 0.729 -20.703 64.136 1.00 12.23 257 ASP B C 1
ATOM 6736 O O . ASP B 1 281 ? 1.341 -20.063 63.288 1.00 11.85 257 ASP B O 1
ATOM 6741 N N . THR B 1 282 ? -0.180 -21.621 63.808 1.00 13.42 258 THR B N 1
ATOM 6742 C CA . THR B 1 282 ? -0.443 -21.887 62.385 1.00 14.73 258 THR B CA 1
ATOM 6743 C C . THR B 1 282 ? -1.072 -20.692 61.642 1.00 12.41 258 THR B C 1
ATOM 6744 O O . THR B 1 282 ? -1.128 -20.694 60.416 1.00 12.16 258 THR B O 1
ATOM 6748 N N . ASP B 1 283 ? -1.508 -19.662 62.379 1.00 11.80 259 ASP B N 1
ATOM 6749 C CA . ASP B 1 283 ? -1.942 -18.419 61.752 1.00 12.46 259 ASP B CA 1
ATOM 6750 C C . ASP B 1 283 ? -0.726 -17.766 61.060 1.00 10.67 259 ASP B C 1
ATOM 6751 O O . ASP B 1 283 ? -0.882 -16.970 60.124 1.00 13.49 259 ASP B O 1
ATOM 6756 N N . ASN B 1 284 ? 0.474 -18.133 61.517 1.00 8.88 260 ASN B N 1
ATOM 6757 C CA . ASN B 1 284 ? 1.723 -17.642 60.946 1.00 8.26 260 ASN B CA 1
ATOM 6758 C C . ASN B 1 284 ? 2.455 -18.710 60.142 1.00 6.04 260 ASN B C 1
ATOM 6759 O O . ASN B 1 284 ? 3.695 -18.717 60.062 1.00 5.73 260 ASN B O 1
ATOM 6764 N N . MET B 1 285 ? 1.671 -19.614 59.563 1.00 4.99 261 MET B N 1
ATOM 6765 C CA . MET B 1 285 ? 2.175 -20.555 58.574 1.00 5.92 261 MET B CA 1
ATOM 6766 C C . MET B 1 285 ? 1.614 -20.014 57.257 1.00 4.99 261 MET B C 1
ATOM 6767 O O . MET B 1 285 ? 0.397 -19.845 57.106 1.00 6.03 261 MET B O 1
ATOM 6772 N N . PHE B 1 286 ? 2.511 -19.709 56.331 1.00 3.51 262 PHE B N 1
ATOM 6773 C CA . PHE B 1 286 ? 2.178 -19.141 55.022 1.00 4.34 262 PHE B CA 1
ATOM 6774 C C . PHE B 1 286 ? 2.438 -20.240 54.013 1.00 4.56 262 PHE B C 1
ATOM 6775 O O . PHE B 1 286 ? 3.574 -20.649 53.807 1.00 5.09 262 PHE B O 1
ATOM 6783 N N A GLU B 1 287 ? 1.376 -20.706 53.376 0.50 4.62 263 GLU B N 1
ATOM 6784 N N B GLU B 1 287 ? 1.376 -20.721 53.381 0.50 4.45 263 GLU B N 1
ATOM 6785 C CA A GLU B 1 287 ? 1.450 -21.859 52.506 0.50 5.65 263 GLU B CA 1
ATOM 6786 C CA B GLU B 1 287 ? 1.477 -21.881 52.517 0.50 5.25 263 GLU B CA 1
ATOM 6787 C C A GLU B 1 287 ? 1.783 -21.579 51.055 0.50 5.71 263 GLU B C 1
ATOM 6788 C C B GLU B 1 287 ? 1.786 -21.586 51.065 0.50 5.51 263 GLU B C 1
ATOM 6789 O O A GLU B 1 287 ? 1.607 -20.461 50.552 0.50 4.58 263 GLU B O 1
ATOM 6790 O O B GLU B 1 287 ? 1.595 -20.465 50.571 0.50 4.44 263 GLU B O 1
ATOM 6801 N N . PHE B 1 288 ? 2.269 -22.626 50.393 1.00 6.08 264 PHE B N 1
ATOM 6802 C CA . PHE B 1 288 ? 2.504 -22.618 48.956 1.00 6.21 264 PHE B CA 1
ATOM 6803 C C . PHE B 1 288 ? 2.137 -24.019 48.473 1.00 7.38 264 PHE B C 1
ATOM 6804 O O . PHE B 1 288 ? 1.621 -24.829 49.269 1.00 10.25 264 PHE B O 1
ATOM 6812 N N . TRP B 1 289 ? 2.332 -24.304 47.191 1.00 4.93 265 TRP B N 1
ATOM 6813 C CA . TRP B 1 289 ? 1.767 -25.505 46.575 1.00 4.51 265 TRP B CA 1
ATOM 6814 C C . TRP B 1 289 ? 2.782 -26.307 45.803 1.00 4.73 265 TRP B C 1
ATOM 6815 O O . TRP B 1 289 ? 3.864 -25.810 45.477 1.00 5.88 265 TRP B O 1
ATOM 6826 N N . ASP B 1 290 ? 2.431 -27.556 45.531 1.00 5.63 266 ASP B N 1
ATOM 6827 C CA . ASP B 1 290 ? 3.319 -28.479 44.822 1.00 5.10 266 ASP B CA 1
ATOM 6828 C C . ASP B 1 290 ? 3.756 -27.968 43.452 1.00 5.84 266 ASP B C 1
ATOM 6829 O O . ASP B 1 290 ? 4.822 -28.345 42.956 1.00 7.66 266 ASP B O 1
ATOM 6834 N N . TRP B 1 291 ? 2.926 -27.129 42.837 1.00 5.36 267 TRP B N 1
ATOM 6835 C CA . TRP B 1 291 ? 3.207 -26.552 41.522 1.00 6.22 267 TRP B CA 1
ATOM 6836 C C . TRP B 1 291 ? 4.091 -25.313 41.558 1.00 6.35 267 TRP B C 1
ATOM 6837 O O . TRP B 1 291 ? 4.310 -24.656 40.536 1.00 5.58 267 TRP B O 1
ATOM 6848 N N . VAL B 1 292 ? 4.601 -25.005 42.741 1.00 5.91 268 VAL B N 1
ATOM 6849 C CA . VAL B 1 292 ? 5.588 -23.956 42.922 1.00 6.06 268 VAL B CA 1
ATOM 6850 C C . VAL B 1 292 ? 6.950 -24.626 43.134 1.00 6.57 268 VAL B C 1
ATOM 6851 O O . VAL B 1 292 ? 7.230 -25.153 44.201 1.00 8.17 268 VAL B O 1
ATOM 6855 N N . GLY B 1 293 ? 7.796 -24.630 42.119 1.00 6.21 269 GLY B N 1
ATOM 6856 C CA . GLY B 1 293 ? 9.140 -25.182 42.296 1.00 7.13 269 GLY B CA 1
ATOM 6857 C C . GLY B 1 293 ? 9.968 -24.288 43.201 1.00 7.40 269 GLY B C 1
ATOM 6858 O O . GLY B 1 293 ? 9.838 -23.086 43.161 1.00 6.95 269 GLY B O 1
ATOM 6859 N N . GLY B 1 294 ? 10.842 -24.877 44.017 1.00 8.20 270 GLY B N 1
ATOM 6860 C CA . GLY B 1 294 ? 11.695 -24.082 44.910 1.00 7.66 270 GLY B CA 1
ATOM 6861 C C . GLY B 1 294 ? 12.434 -22.954 44.215 1.00 6.48 270 GLY B C 1
ATOM 6862 O O . GLY B 1 294 ? 12.443 -21.799 44.679 1.00 7.75 270 GLY B O 1
ATOM 6863 N N . ARG B 1 295 ? 13.025 -23.264 43.057 1.00 5.59 271 ARG B N 1
ATOM 6864 C CA . ARG B 1 295 ? 13.804 -22.286 42.305 1.00 6.42 271 ARG B CA 1
ATOM 6865 C C . ARG B 1 295 ? 12.951 -21.279 41.523 1.00 6.01 271 ARG B C 1
ATOM 6866 O O . ARG B 1 295 ? 13.489 -20.425 40.816 1.00 6.97 271 ARG B O 1
ATOM 6874 N N . TYR B 1 296 ? 11.625 -21.385 41.674 1.00 5.77 272 TYR B N 1
ATOM 6875 C CA . TYR B 1 296 ? 10.662 -20.454 41.104 1.00 6.20 272 TYR B CA 1
ATOM 6876 C C . TYR B 1 296 ? 9.717 -19.979 42.205 1.00 6.58 272 TYR B C 1
ATOM 6877 O O . TYR B 1 296 ? 8.585 -19.595 41.912 1.00 6.79 272 TYR B O 1
ATOM 6886 N N . SER B 1 297 ? 10.173 -19.990 43.454 1.00 5.47 273 SER B N 1
ATOM 6887 C CA . SER B 1 297 ? 9.293 -19.726 44.582 1.00 5.47 273 SER B CA 1
ATOM 6888 C C . SER B 1 297 ? 9.329 -18.359 45.246 1.00 5.94 273 SER B C 1
ATOM 6889 O O . SER B 1 297 ? 8.525 -18.118 46.136 1.00 5.30 273 SER B O 1
ATOM 6892 N N . LEU B 1 298 ? 10.213 -17.456 44.841 1.00 5.45 274 LEU B N 1
ATOM 6893 C CA . LEU B 1 298 ? 10.299 -16.157 45.528 1.00 5.51 274 LEU B CA 1
ATOM 6894 C C . LEU B 1 298 ? 9.002 -15.360 45.399 1.00 5.85 274 LEU B C 1
ATOM 6895 O O . LEU B 1 298 ? 8.729 -14.467 46.207 1.00 5.76 274 LEU B O 1
ATOM 6900 N N . TRP B 1 299 ? 8.201 -15.717 44.399 1.00 5.36 275 TRP B N 1
ATOM 6901 C CA . TRP B 1 299 ? 6.925 -15.054 44.108 1.00 5.81 275 TRP B CA 1
ATOM 6902 C C . TRP B 1 299 ? 5.787 -15.497 45.045 1.00 6.23 275 TRP B C 1
ATOM 6903 O O . TRP B 1 299 ? 4.703 -14.900 45.014 1.00 6.52 275 TRP B O 1
ATOM 6914 N N . SER B 1 300 ? 6.020 -16.564 45.822 1.00 5.26 276 SER B N 1
ATOM 6915 C CA . SER B 1 300 ? 5.040 -17.153 46.740 1.00 5.93 276 SER B CA 1
ATOM 6916 C C . SER B 1 300 ? 5.299 -16.706 48.174 1.00 5.07 276 SER B C 1
ATOM 6917 O O . SER B 1 300 ? 6.018 -15.732 48.416 1.00 5.54 276 SER B O 1
ATOM 6920 N N . ALA B 1 301 ? 4.728 -17.450 49.125 1.00 5.09 277 ALA B N 1
ATOM 6921 C CA . ALA B 1 301 ? 4.985 -17.259 50.550 1.00 4.92 277 ALA B CA 1
ATOM 6922 C C . ALA B 1 301 ? 6.487 -17.203 50.852 1.00 5.20 277 ALA B C 1
ATOM 6923 O O . ALA B 1 301 ? 6.918 -16.568 51.814 1.00 4.83 277 ALA B O 1
ATOM 6925 N N . ILE B 1 302 ? 7.292 -17.890 50.044 1.00 5.49 278 ILE B N 1
ATOM 6926 C CA . ILE B 1 302 ? 8.758 -17.856 50.219 1.00 6.05 278 ILE B CA 1
ATOM 6927 C C . ILE B 1 302 ? 9.293 -16.418 50.145 1.00 6.93 278 ILE B C 1
ATOM 6928 O O . ILE B 1 302 ? 10.353 -16.108 50.703 1.00 8.31 278 ILE B O 1
ATOM 6933 N N . GLY B 1 303 ? 8.567 -15.534 49.472 1.00 6.12 279 GLY B N 1
ATOM 6934 C CA . GLY B 1 303 ? 8.953 -14.141 49.383 1.00 6.53 279 GLY B CA 1
ATOM 6935 C C . GLY B 1 303 ? 8.604 -13.301 50.603 1.00 6.32 279 GLY B C 1
ATOM 6936 O O . GLY B 1 303 ? 8.759 -12.090 50.575 1.00 6.52 279 GLY B O 1
ATOM 6937 N N . LEU B 1 304 ? 8.133 -13.918 51.690 1.00 4.91 280 LEU B N 1
ATOM 6938 C CA . LEU B 1 304 ? 7.773 -13.116 52.859 1.00 4.20 280 LEU B CA 1
ATOM 6939 C C . LEU B 1 304 ? 8.928 -12.242 53.350 1.00 5.74 280 LEU B C 1
ATOM 6940 O O . LEU B 1 304 ? 8.694 -11.119 53.795 1.00 4.86 280 LEU B O 1
ATOM 6945 N N . SER B 1 305 ? 10.165 -12.742 53.316 1.00 5.74 281 SER B N 1
ATOM 6946 C CA . SER B 1 305 ? 11.294 -11.897 53.736 1.00 5.80 281 SER B CA 1
ATOM 6947 C C . SER B 1 305 ? 11.456 -10.670 52.829 1.00 5.24 281 SER B C 1
ATOM 6948 O O . SER B 1 305 ? 11.902 -9.623 53.274 1.00 7.52 281 SER B O 1
ATOM 6951 N N . ILE B 1 306 ? 11.124 -10.812 51.548 1.00 5.15 282 ILE B N 1
ATOM 6952 C CA . ILE B 1 306 ? 11.139 -9.662 50.635 1.00 4.46 282 ILE B CA 1
ATOM 6953 C C . ILE B 1 306 ? 10.071 -8.659 51.075 1.00 5.15 282 ILE B C 1
ATOM 6954 O O . ILE B 1 306 ? 10.346 -7.479 51.208 1.00 4.87 282 ILE B O 1
ATOM 6959 N N . ILE B 1 307 ? 8.860 -9.138 51.328 1.00 4.87 283 ILE B N 1
ATOM 6960 C CA . ILE B 1 307 ? 7.758 -8.276 51.795 1.00 4.63 283 ILE B CA 1
ATOM 6961 C C . ILE B 1 307 ? 8.150 -7.575 53.087 1.00 5.57 283 ILE B C 1
ATOM 6962 O O . ILE B 1 307 ? 7.911 -6.393 53.243 1.00 5.83 283 ILE B O 1
ATOM 6967 N N . LEU B 1 308 ? 8.747 -8.303 54.023 1.00 5.52 284 LEU B N 1
ATOM 6968 C CA . LEU B 1 308 ? 9.154 -7.661 55.265 1.00 5.16 284 LEU B CA 1
ATOM 6969 C C . LEU B 1 308 ? 10.278 -6.631 55.075 1.00 5.80 284 LEU B C 1
ATOM 6970 O O . LEU B 1 308 ? 10.326 -5.650 55.807 1.00 7.00 284 LEU B O 1
ATOM 6975 N N . SER B 1 309 ? 11.168 -6.836 54.114 1.00 4.89 285 SER B N 1
ATOM 6976 C CA . SER B 1 309 ? 12.269 -5.898 53.898 1.00 5.99 285 SER B CA 1
ATOM 6977 C C . SER B 1 309 ? 11.904 -4.623 53.145 1.00 5.85 285 SER B C 1
ATOM 6978 O O . SER B 1 309 ? 12.385 -3.537 53.494 1.00 5.73 285 SER B O 1
ATOM 6981 N N . ILE B 1 310 ? 11.087 -4.760 52.109 1.00 5.00 286 ILE B N 1
ATOM 6982 C CA . ILE B 1 310 ? 10.733 -3.644 51.219 1.00 4.82 286 ILE B CA 1
ATOM 6983 C C . ILE B 1 310 ? 9.248 -3.261 51.216 1.00 4.59 286 ILE B C 1
ATOM 6984 O O . ILE B 1 310 ? 8.868 -2.288 50.570 1.00 5.15 286 ILE B O 1
ATOM 6989 N N . GLY B 1 311 ? 8.432 -4.012 51.942 1.00 4.33 287 GLY B N 1
ATOM 6990 C CA . GLY B 1 311 ? 6.998 -3.756 52.028 1.00 5.29 287 GLY B CA 1
ATOM 6991 C C . GLY B 1 311 ? 6.197 -4.425 50.940 1.00 5.10 287 GLY B C 1
ATOM 6992 O O . GLY B 1 311 ? 6.707 -4.718 49.858 1.00 5.63 287 GLY B O 1
ATOM 6993 N N . TYR B 1 312 ? 4.916 -4.646 51.221 1.00 4.73 288 TYR B N 1
ATOM 6994 C CA . TYR B 1 312 ? 4.027 -5.317 50.285 1.00 4.41 288 TYR B CA 1
ATOM 6995 C C . TYR B 1 312 ? 3.798 -4.489 49.015 1.00 4.94 288 TYR B C 1
ATOM 6996 O O . TYR B 1 312 ? 3.677 -5.071 47.945 1.00 5.37 288 TYR B O 1
ATOM 7005 N N . ASP B 1 313 ? 3.757 -3.154 49.110 1.00 3.97 289 ASP B N 1
ATOM 7006 C CA . ASP B 1 313 ? 3.581 -2.330 47.900 1.00 5.19 289 ASP B CA 1
ATOM 7007 C C . ASP B 1 313 ? 4.682 -2.664 46.879 1.00 4.53 289 ASP B C 1
ATOM 7008 O O . ASP B 1 313 ? 4.427 -2.877 45.692 1.00 5.06 289 ASP B O 1
ATOM 7013 N N . ASN B 1 314 ? 5.932 -2.684 47.342 1.00 4.09 290 ASN B N 1
ATOM 7014 C CA . ASN B 1 314 ? 7.060 -2.991 46.481 1.00 4.05 290 ASN B CA 1
ATOM 7015 C C . ASN B 1 314 ? 7.058 -4.434 46.031 1.00 3.66 290 ASN B C 1
ATOM 7016 O O . ASN B 1 314 ? 7.427 -4.717 44.896 1.00 4.71 290 ASN B O 1
ATOM 7021 N N . PHE B 1 315 ? 6.665 -5.364 46.898 1.00 4.66 291 PHE B N 1
ATOM 7022 C CA . PHE B 1 315 ? 6.571 -6.762 46.483 1.00 5.42 291 PHE B CA 1
ATOM 7023 C C . PHE B 1 315 ? 5.562 -6.901 45.345 1.00 4.68 291 PHE B C 1
ATOM 7024 O O . PHE B 1 315 ? 5.807 -7.636 44.373 1.00 4.55 291 PHE B O 1
ATOM 7032 N N . VAL B 1 316 ? 4.424 -6.218 45.451 1.00 4.40 292 VAL B N 1
ATOM 7033 C CA . VAL B 1 316 ? 3.439 -6.250 44.367 1.00 3.55 292 VAL B CA 1
ATOM 7034 C C . VAL B 1 316 ? 3.991 -5.680 43.063 1.00 4.16 292 VAL B C 1
ATOM 7035 O O . VAL B 1 316 ? 3.697 -6.207 41.993 1.00 4.34 292 VAL B O 1
ATOM 7039 N N . GLU B 1 317 ? 4.804 -4.622 43.146 1.00 4.91 293 GLU B N 1
ATOM 7040 C CA . GLU B 1 317 ? 5.479 -4.094 41.948 1.00 4.95 293 GLU B CA 1
ATOM 7041 C C . GLU B 1 317 ? 6.354 -5.172 41.300 1.00 4.46 293 GLU B C 1
ATOM 7042 O O . GLU B 1 317 ? 6.368 -5.322 40.091 1.00 4.55 293 GLU B O 1
ATOM 7048 N N . LEU B 1 318 ? 7.060 -5.938 42.116 1.00 4.65 294 LEU B N 1
ATOM 7049 C CA . LEU B 1 318 ? 7.897 -7.039 41.644 1.00 5.18 294 LEU B CA 1
ATOM 7050 C C . LEU B 1 318 ? 7.016 -8.075 40.933 1.00 4.56 294 LEU B C 1
ATOM 7051 O O . LEU B 1 318 ? 7.318 -8.498 39.817 1.00 4.47 294 LEU B O 1
ATOM 7056 N N . LEU B 1 319 ? 5.916 -8.480 41.570 1.00 4.54 295 LEU B N 1
ATOM 7057 C CA . LEU B 1 319 ? 4.962 -9.444 40.957 1.00 4.33 295 LEU B CA 1
ATOM 7058 C C . LEU B 1 319 ? 4.411 -8.879 39.643 1.00 5.04 295 LEU B C 1
ATOM 7059 O O . LEU B 1 319 ? 4.305 -9.586 38.646 1.00 4.61 295 LEU B O 1
ATOM 7064 N N . ALA B 1 320 ? 4.075 -7.599 39.650 1.00 4.53 296 ALA B N 1
ATOM 7065 C CA . ALA B 1 320 ? 3.478 -6.962 38.470 1.00 4.21 296 ALA B CA 1
ATOM 7066 C C . ALA B 1 320 ? 4.464 -6.939 37.306 1.00 4.48 296 ALA B C 1
ATOM 7067 O O . ALA B 1 320 ? 4.077 -7.120 36.150 1.00 5.74 296 ALA B O 1
ATOM 7069 N N . GLY B 1 321 ? 5.734 -6.696 37.601 1.00 4.65 297 GLY B N 1
ATOM 7070 C CA . GLY B 1 321 ? 6.755 -6.728 36.555 1.00 4.59 297 GLY B CA 1
ATOM 7071 C C . GLY B 1 321 ? 6.881 -8.135 35.956 1.00 4.59 297 GLY B C 1
ATOM 7072 O O . GLY B 1 321 ? 7.022 -8.312 34.741 1.00 4.48 297 GLY B O 1
ATOM 7073 N N . ALA B 1 322 ? 6.868 -9.157 36.795 1.00 4.30 298 ALA B N 1
ATOM 7074 C CA . ALA B 1 322 ? 6.893 -10.510 36.279 1.00 4.79 298 ALA B CA 1
ATOM 7075 C C . ALA B 1 322 ? 5.657 -10.779 35.415 1.00 4.42 298 ALA B C 1
ATOM 7076 O O . ALA B 1 322 ? 5.741 -11.393 34.352 1.00 5.27 298 ALA B O 1
ATOM 7078 N N . HIS B 1 323 ? 4.496 -10.323 35.886 1.00 3.75 299 HIS B N 1
ATOM 7079 C CA . HIS B 1 323 ? 3.231 -10.510 35.149 1.00 3.30 299 HIS B CA 1
ATOM 7080 C C . HIS B 1 323 ? 3.277 -9.862 33.758 1.00 3.99 299 HIS B C 1
ATOM 7081 O O . HIS B 1 323 ? 2.787 -10.449 32.785 1.00 4.20 299 HIS B O 1
ATOM 7088 N N . GLU B 1 324 ? 3.845 -8.651 33.659 1.00 5.25 300 GLU B N 1
ATOM 7089 C CA . GLU B 1 324 ? 3.978 -7.954 32.369 1.00 5.98 300 GLU B CA 1
ATOM 7090 C C . GLU B 1 324 ? 4.818 -8.808 31.417 1.00 5.41 300 GLU B C 1
ATOM 7091 O O . GLU B 1 324 ? 4.518 -8.920 30.222 1.00 4.97 300 GLU B O 1
ATOM 7097 N N . MET B 1 325 ? 5.896 -9.397 31.941 1.00 4.34 301 MET B N 1
ATOM 7098 C CA . MET B 1 325 ? 6.763 -10.233 31.115 1.00 4.94 301 MET B CA 1
ATOM 7099 C C . MET B 1 325 ? 6.031 -11.542 30.740 1.00 4.83 301 MET B C 1
ATOM 7100 O O . MET B 1 325 ? 6.179 -12.036 29.627 1.00 5.79 301 MET B O 1
ATOM 7105 N N . ASP B 1 326 ? 5.239 -12.085 31.657 1.00 4.22 302 ASP B N 1
ATOM 7106 C CA . ASP B 1 326 ? 4.433 -13.271 31.355 1.00 4.27 302 ASP B CA 1
ATOM 7107 C C . ASP B 1 326 ? 3.493 -12.975 30.189 1.00 6.10 302 ASP B C 1
ATOM 7108 O O . ASP B 1 326 ? 3.360 -13.784 29.266 1.00 6.37 302 ASP B O 1
ATOM 7113 N N . GLN B 1 327 ? 2.847 -11.804 30.223 1.00 4.89 303 GLN B N 1
ATOM 7114 C CA . GLN B 1 327 ? 1.932 -11.416 29.152 1.00 6.20 303 GLN B CA 1
ATOM 7115 C C . GLN B 1 327 ? 2.666 -11.298 27.825 1.00 7.17 303 GLN B C 1
ATOM 7116 O O . GLN B 1 327 ? 2.167 -11.742 26.788 1.00 8.23 303 GLN B O 1
ATOM 7122 N N . HIS B 1 328 ? 3.853 -10.707 27.850 1.00 5.82 304 HIS B N 1
ATOM 7123 C CA . HIS B 1 328 ? 4.668 -10.580 26.655 1.00 5.93 304 HIS B CA 1
ATOM 7124 C C . HIS B 1 328 ? 5.019 -11.950 26.089 1.00 6.77 304 HIS B C 1
ATOM 7125 O O . HIS B 1 328 ? 4.903 -12.196 24.893 1.00 7.28 304 HIS B O 1
ATOM 7132 N N . PHE B 1 329 ? 5.432 -12.852 26.965 1.00 5.32 305 PHE B N 1
ATOM 7133 C CA . PHE B 1 329 ? 5.879 -14.178 26.553 1.00 5.55 305 PHE B CA 1
ATOM 7134 C C . PHE B 1 329 ? 4.785 -14.991 25.889 1.00 7.06 305 PHE B C 1
ATOM 7135 O O . PHE B 1 329 ? 5.022 -15.658 24.897 1.00 7.08 305 PHE B O 1
ATOM 7143 N N A VAL B 1 330 ? 3.584 -14.927 26.446 0.50 7.50 306 VAL B N 1
ATOM 7144 N N B VAL B 1 330 ? 3.578 -14.931 26.435 0.50 7.38 306 VAL B N 1
ATOM 7145 C CA A VAL B 1 330 ? 2.444 -15.643 25.890 0.50 10.21 306 VAL B CA 1
ATOM 7146 C CA B VAL B 1 330 ? 2.474 -15.695 25.867 0.50 10.02 306 VAL B CA 1
ATOM 7147 C C A VAL B 1 330 ? 1.891 -15.025 24.606 0.50 10.90 306 VAL B C 1
ATOM 7148 C C B VAL B 1 330 ? 1.814 -15.028 24.645 0.50 10.91 306 VAL B C 1
ATOM 7149 O O A VAL B 1 330 ? 1.506 -15.737 23.675 0.50 14.09 306 VAL B O 1
ATOM 7150 O O B VAL B 1 330 ? 1.254 -15.723 23.796 0.50 14.24 306 VAL B O 1
ATOM 7157 N N . ASN B 1 331 ? 1.876 -13.698 24.544 1.00 11.97 307 ASN B N 1
ATOM 7158 C CA . ASN B 1 331 ? 1.214 -12.977 23.434 1.00 12.42 307 ASN B CA 1
ATOM 7159 C C . ASN B 1 331 ? 2.026 -12.506 22.243 1.00 11.32 307 ASN B C 1
ATOM 7160 O O . ASN B 1 331 ? 1.450 -12.073 21.239 1.00 13.86 307 ASN B O 1
ATOM 7165 N N . THR B 1 332 ? 3.348 -12.607 22.315 1.00 10.22 308 THR B N 1
ATOM 7166 C CA . THR B 1 332 ? 4.198 -12.092 21.265 1.00 10.38 308 THR B CA 1
ATOM 7167 C C . THR B 1 332 ? 4.706 -13.140 20.261 1.00 10.57 308 THR B C 1
ATOM 7168 O O . THR B 1 332 ? 5.179 -14.207 20.660 1.00 10.22 308 THR B O 1
ATOM 7172 N N . PRO B 1 333 ? 4.603 -12.843 18.944 1.00 9.78 309 PRO B N 1
ATOM 7173 C CA . PRO B 1 333 ? 5.182 -13.748 17.949 1.00 9.71 309 PRO B CA 1
ATOM 7174 C C . PRO B 1 333 ? 6.667 -13.932 18.224 1.00 8.20 309 PRO B C 1
ATOM 7175 O O . PRO B 1 333 ? 7.339 -12.991 18.669 1.00 7.18 309 PRO B O 1
ATOM 7179 N N . PHE B 1 334 ? 7.176 -15.116 17.923 1.00 8.22 310 PHE B N 1
ATOM 7180 C CA . PHE B 1 334 ? 8.561 -15.449 18.294 1.00 6.82 310 PHE B CA 1
ATOM 7181 C C . PHE B 1 334 ? 9.597 -14.444 17.845 1.00 7.36 310 PHE B C 1
ATOM 7182 O O . PHE B 1 334 ? 10.533 -14.141 18.589 1.00 7.03 310 PHE B O 1
ATOM 7190 N N . GLU B 1 335 ? 9.403 -13.882 16.659 1.00 7.93 311 GLU B N 1
ATOM 7191 C CA . GLU B 1 335 ? 10.372 -12.951 16.095 1.00 8.86 311 GLU B CA 1
ATOM 7192 C C . GLU B 1 335 ? 10.583 -11.667 16.911 1.00 8.88 311 GLU B C 1
ATOM 7193 O O . GLU B 1 335 ? 11.580 -10.971 16.713 1.00 9.51 311 GLU B O 1
ATOM 7199 N N A SER B 1 336 ? 9.662 -11.362 17.822 0.50 8.41 312 SER B N 1
ATOM 7200 N N B SER B 1 336 ? 9.649 -11.366 17.815 0.50 7.70 312 SER B N 1
ATOM 7201 C CA A SER B 1 336 ? 9.791 -10.196 18.692 0.50 9.48 312 SER B CA 1
ATOM 7202 C CA B SER B 1 336 ? 9.732 -10.192 18.681 0.50 8.13 312 SER B CA 1
ATOM 7203 C C A SER B 1 336 ? 9.586 -10.570 20.164 0.50 8.27 312 SER B C 1
ATOM 7204 C C B SER B 1 336 ? 9.595 -10.569 20.163 0.50 7.55 312 SER B C 1
ATOM 7205 O O A SER B 1 336 ? 9.388 -9.698 21.013 0.50 9.33 312 SER B O 1
ATOM 7206 O O B SER B 1 336 ? 9.466 -9.692 21.021 0.50 8.49 312 SER B O 1
ATOM 7211 N N . ASN B 1 337 ? 9.656 -11.871 20.451 1.00 6.66 313 ASN B N 1
ATOM 7212 C CA . ASN B 1 337 ? 9.466 -12.410 21.802 1.00 5.63 313 ASN B CA 1
ATOM 7213 C C . ASN B 1 337 ? 10.819 -12.525 22.482 1.00 6.07 313 ASN B C 1
ATOM 7214 O O . ASN B 1 337 ? 11.629 -13.369 22.110 1.00 5.62 313 ASN B O 1
ATOM 7219 N N . ILE B 1 338 ? 11.073 -11.645 23.443 1.00 5.02 314 ILE B N 1
ATOM 7220 C CA . ILE B 1 338 ? 12.384 -11.544 24.068 1.00 4.96 314 ILE B CA 1
ATOM 7221 C C . ILE B 1 338 ? 12.924 -12.854 24.673 1.00 4.42 314 ILE B C 1
ATOM 7222 O O . ILE B 1 338 ? 14.042 -13.273 24.333 1.00 5.91 314 ILE B O 1
ATOM 7227 N N . PRO B 1 339 ? 12.150 -13.522 25.536 1.00 4.28 315 PRO B N 1
ATOM 7228 C CA . PRO B 1 339 ? 12.694 -14.775 26.076 1.00 4.50 315 PRO B CA 1
ATOM 7229 C C . PRO B 1 339 ? 12.997 -15.828 25.000 1.00 4.78 315 PRO B C 1
ATOM 7230 O O . PRO B 1 339 ? 13.966 -16.571 25.123 1.00 5.66 315 PRO B O 1
ATOM 7234 N N . VAL B 1 340 ? 12.186 -15.892 23.955 1.00 3.55 316 VAL B N 1
ATOM 7235 C CA . VAL B 1 340 ? 12.408 -16.862 22.877 1.00 4.22 316 VAL B CA 1
ATOM 7236 C C . VAL B 1 340 ? 13.697 -16.516 22.123 1.00 4.36 316 VAL B C 1
ATOM 7237 O O . VAL B 1 340 ? 14.515 -17.383 21.836 1.00 4.37 316 VAL B O 1
ATOM 7241 N N . ILE B 1 341 ? 13.869 -15.240 21.797 1.00 4.10 317 ILE B N 1
ATOM 7242 C CA . ILE B 1 341 ? 15.069 -14.814 21.078 1.00 4.00 317 ILE B CA 1
ATOM 7243 C C . ILE B 1 341 ? 16.319 -15.130 21.902 1.00 4.85 317 ILE B C 1
ATOM 7244 O O . ILE B 1 341 ? 17.282 -15.725 21.390 1.00 4.85 317 ILE B O 1
ATOM 7249 N N . LEU B 1 342 ? 16.309 -14.764 23.180 1.00 4.03 318 LEU B N 1
ATOM 7250 C CA . LEU B 1 342 ? 17.471 -15.028 24.036 1.00 4.54 318 LEU B CA 1
ATOM 7251 C C . LEU B 1 342 ? 17.731 -16.537 24.142 1.00 4.65 318 LEU B C 1
ATOM 7252 O O . LEU B 1 342 ? 18.892 -16.980 24.113 1.00 4.73 318 LEU B O 1
ATOM 7257 N N . ALA B 1 343 ? 16.667 -17.331 24.289 1.00 3.81 319 ALA B N 1
ATOM 7258 C CA . ALA B 1 343 ? 16.805 -18.790 24.390 1.00 4.35 319 ALA B CA 1
ATOM 7259 C C . ALA B 1 343 ? 17.440 -19.376 23.132 1.00 4.11 319 ALA B C 1
ATOM 7260 O O . ALA B 1 343 ? 18.334 -20.234 23.202 1.00 3.94 319 ALA B O 1
ATOM 7262 N N . LEU B 1 344 ? 16.986 -18.917 21.968 1.00 3.30 320 LEU B N 1
ATOM 7263 C CA . LEU B 1 344 ? 17.480 -19.446 20.702 1.00 3.48 320 LEU B CA 1
ATOM 7264 C C . LEU B 1 344 ? 18.945 -19.088 20.448 1.00 4.51 320 LEU B C 1
ATOM 7265 O O . LEU B 1 344 ? 19.739 -19.921 20.004 1.00 4.39 320 LEU B O 1
ATOM 7270 N N . ILE B 1 345 ? 19.291 -17.837 20.712 1.00 4.22 321 ILE B N 1
ATOM 7271 C CA . ILE B 1 345 ? 20.681 -17.402 20.576 1.00 4.35 321 ILE B CA 1
ATOM 7272 C C . ILE B 1 345 ? 21.559 -18.252 21.512 1.00 4.40 321 ILE B C 1
ATOM 7273 O O . ILE B 1 345 ? 22.656 -18.698 21.129 1.00 3.93 321 ILE B O 1
ATOM 7278 N N . GLY B 1 346 ? 21.078 -18.501 22.724 1.00 4.37 322 GLY B N 1
ATOM 7279 C CA . GLY B 1 346 ? 21.795 -19.351 23.656 1.00 3.91 322 GLY B CA 1
ATOM 7280 C C . GLY B 1 346 ? 22.012 -20.768 23.124 1.00 3.45 322 GLY B C 1
ATOM 7281 O O . GLY B 1 346 ? 23.087 -21.344 23.296 1.00 4.10 322 GLY B O 1
ATOM 7282 N N . ILE B 1 347 ? 20.987 -21.337 22.503 1.00 3.53 323 ILE B N 1
ATOM 7283 C CA . ILE B 1 347 ? 21.090 -22.659 21.879 1.00 3.64 323 ILE B CA 1
ATOM 7284 C C . ILE B 1 347 ? 22.132 -22.658 20.759 1.00 3.87 323 ILE B C 1
ATOM 7285 O O . ILE B 1 347 ? 22.927 -23.592 20.616 1.00 4.49 323 ILE B O 1
ATOM 7290 N N . TRP B 1 348 ? 22.156 -21.605 19.955 1.00 3.52 324 TRP B N 1
ATOM 7291 C CA . TRP B 1 348 ? 23.170 -21.506 18.905 1.00 3.07 324 TRP B CA 1
ATOM 7292 C C . TRP B 1 348 ? 24.572 -21.654 19.496 1.00 4.25 324 TRP B C 1
ATOM 7293 O O . TRP B 1 348 ? 25.403 -22.399 18.972 1.00 4.21 324 TRP B O 1
ATOM 7304 N N . TYR B 1 349 ? 24.838 -20.978 20.607 1.00 2.98 325 TYR B N 1
ATOM 7305 C CA . TYR B 1 349 ? 26.175 -21.071 21.195 1.00 3.61 325 TYR B CA 1
ATOM 7306 C C . TYR B 1 349 ? 26.422 -22.396 21.895 1.00 4.99 325 TYR B C 1
ATOM 7307 O O . TYR B 1 349 ? 27.495 -22.962 21.773 1.00 5.17 325 TYR B O 1
ATOM 7316 N N . ASN B 1 350 ? 25.428 -22.865 22.631 1.00 4.47 326 ASN B N 1
ATOM 7317 C CA . ASN B 1 350 ? 25.565 -24.106 23.396 1.00 4.96 326 ASN B CA 1
ATOM 7318 C C . ASN B 1 350 ? 25.677 -25.360 22.534 1.00 5.97 326 ASN B C 1
ATOM 7319 O O . ASN B 1 350 ? 26.488 -26.246 22.807 1.00 6.92 326 ASN B O 1
ATOM 7324 N N . ASN B 1 351 ? 24.866 -25.439 21.486 1.00 4.42 327 ASN B N 1
ATOM 7325 C CA . ASN B 1 351 ? 24.747 -26.645 20.685 1.00 3.96 327 ASN B CA 1
ATOM 7326 C C . ASN B 1 351 ? 25.449 -26.646 19.348 1.00 5.64 327 ASN B C 1
ATOM 7327 O O . ASN B 1 351 ? 25.581 -27.702 18.734 1.00 7.84 327 ASN B O 1
ATOM 7332 N N . PHE B 1 352 ? 25.856 -25.471 18.872 1.00 4.44 328 PHE B N 1
ATOM 7333 C CA . PHE B 1 352 ? 26.536 -25.374 17.576 1.00 5.13 328 PHE B CA 1
ATOM 7334 C C . PHE B 1 352 ? 27.956 -24.873 17.735 1.00 5.75 328 PHE B C 1
ATOM 7335 O O . PHE B 1 352 ? 28.886 -25.485 17.237 1.00 7.89 328 PHE B O 1
ATOM 7343 N N . HIS B 1 353 ? 28.140 -23.792 18.469 1.00 5.28 329 HIS B N 1
ATOM 7344 C CA . HIS B 1 353 ? 29.489 -23.309 18.765 1.00 5.09 329 HIS B CA 1
ATOM 7345 C C . HIS B 1 353 ? 30.170 -24.106 19.885 1.00 8.01 329 HIS B C 1
ATOM 7346 O O . HIS B 1 353 ? 31.385 -23.982 20.060 1.00 10.21 329 HIS B O 1
ATOM 7353 N N . GLY B 1 354 ? 29.421 -24.891 20.653 1.00 7.80 330 GLY B N 1
ATOM 7354 C CA . GLY B 1 354 ? 30.028 -25.706 21.707 1.00 8.27 330 GLY B CA 1
ATOM 7355 C C . GLY B 1 354 ? 30.487 -24.967 22.951 1.00 8.22 330 GLY B C 1
ATOM 7356 O O . GLY B 1 354 ? 31.343 -25.486 23.697 1.00 9.78 330 GLY B O 1
ATOM 7357 N N . ALA B 1 355 ? 29.940 -23.784 23.200 1.00 6.68 331 ALA B N 1
ATOM 7358 C CA . ALA B 1 355 ? 30.290 -23.018 24.399 1.00 6.72 331 ALA B CA 1
ATOM 7359 C C . ALA B 1 355 ? 29.621 -23.656 25.598 1.00 5.68 331 ALA B C 1
ATOM 7360 O O . ALA B 1 355 ? 28.407 -23.869 25.596 1.00 7.17 331 ALA B O 1
ATOM 7362 N N . GLU B 1 356 ? 30.386 -23.918 26.648 1.00 5.37 332 GLU B N 1
ATOM 7363 C CA . GLU B 1 356 ? 29.833 -24.565 27.830 1.00 5.74 332 GLU B CA 1
ATOM 7364 C C . GLU B 1 356 ? 29.179 -23.637 28.829 1.00 6.24 332 GLU B C 1
ATOM 7365 O O . GLU B 1 356 ? 28.442 -24.114 29.687 1.00 6.84 332 GLU B O 1
ATOM 7371 N N . SER B 1 357 ? 29.437 -22.335 28.733 1.00 4.96 333 SER B N 1
ATOM 7372 C CA . SER B 1 357 ? 28.979 -21.419 29.768 1.00 4.90 333 SER B CA 1
ATOM 7373 C C . SER B 1 357 ? 28.351 -20.151 29.215 1.00 5.72 333 SER B C 1
ATOM 7374 O O . SER B 1 357 ? 28.439 -19.864 28.016 1.00 7.25 333 SER B O 1
ATOM 7377 N N . GLU B 1 358 ? 27.715 -19.416 30.108 1.00 5.14 334 GLU B N 1
ATOM 7378 C CA . GLU B 1 358 ? 27.138 -18.095 29.845 1.00 5.26 334 GLU B CA 1
ATOM 7379 C C . GLU B 1 358 ? 27.477 -17.249 31.053 1.00 5.39 334 GLU B C 1
ATOM 7380 O O . GLU B 1 358 ? 27.259 -17.673 32.175 1.00 6.12 334 GLU B O 1
ATOM 7386 N N . ALA B 1 359 ? 27.981 -16.045 30.837 1.00 4.70 335 ALA B N 1
ATOM 7387 C CA . ALA B 1 359 ? 28.282 -15.125 31.925 1.00 4.75 335 ALA B CA 1
ATOM 7388 C C . ALA B 1 359 ? 27.176 -14.067 32.012 1.00 5.47 335 ALA B C 1
ATOM 7389 O O . ALA B 1 359 ? 26.705 -13.582 30.976 1.00 6.22 335 ALA B O 1
ATOM 7391 N N . ILE B 1 360 ? 26.755 -13.743 33.226 1.00 4.61 336 ILE B N 1
ATOM 7392 C CA . ILE B 1 360 ? 25.738 -12.701 33.479 1.00 4.36 336 ILE B CA 1
ATOM 7393 C C . ILE B 1 360 ? 26.478 -11.619 34.264 1.00 5.15 336 ILE B C 1
ATOM 7394 O O . ILE B 1 360 ? 26.991 -11.876 35.353 1.00 5.55 336 ILE B O 1
ATOM 7399 N N . LEU B 1 361 ? 26.538 -10.418 33.689 1.00 4.01 337 LEU B N 1
ATOM 7400 C CA . LEU B 1 361 ? 27.400 -9.337 34.181 1.00 3.60 337 LEU B CA 1
ATOM 7401 C C . LEU B 1 361 ? 26.624 -8.031 34.369 1.00 5.11 337 LEU B C 1
ATOM 7402 O O . LEU B 1 361 ? 26.621 -7.152 33.473 1.00 4.70 337 LEU B O 1
ATOM 7407 N N A PRO B 1 362 ? 25.966 -7.877 35.526 0.50 4.62 338 PRO B N 1
ATOM 7408 N N B PRO B 1 362 ? 25.935 -7.890 35.519 0.50 4.99 338 PRO B N 1
ATOM 7409 C CA A PRO B 1 362 ? 25.222 -6.650 35.807 0.50 4.83 338 PRO B CA 1
ATOM 7410 C CA B PRO B 1 362 ? 25.226 -6.635 35.751 0.50 5.28 338 PRO B CA 1
ATOM 7411 C C A PRO B 1 362 ? 26.153 -5.533 36.267 0.50 5.02 338 PRO B C 1
ATOM 7412 C C B PRO B 1 362 ? 26.183 -5.548 36.224 0.50 5.15 338 PRO B C 1
ATOM 7413 O O A PRO B 1 362 ? 26.917 -5.732 37.215 0.50 5.71 338 PRO B O 1
ATOM 7414 O O B PRO B 1 362 ? 27.003 -5.787 37.116 0.50 5.74 338 PRO B O 1
ATOM 7421 N N . TYR B 1 363 ? 26.093 -4.367 35.620 1.00 4.21 339 TYR B N 1
ATOM 7422 C CA . TYR B 1 363 ? 26.912 -3.220 35.998 1.00 3.44 339 TYR B CA 1
ATOM 7423 C C . TYR B 1 363 ? 26.096 -2.476 37.059 1.00 4.54 339 TYR B C 1
ATOM 7424 O O . TYR B 1 363 ? 25.580 -1.380 36.850 1.00 4.94 339 TYR B O 1
ATOM 7433 N N . ASP B 1 364 ? 25.996 -3.130 38.214 1.00 4.18 340 ASP B N 1
ATOM 7434 C CA . ASP B 1 364 ? 25.160 -2.689 39.311 1.00 5.48 340 ASP B CA 1
ATOM 7435 C C . ASP B 1 364 ? 25.530 -3.517 40.543 1.00 4.65 340 ASP B C 1
ATOM 7436 O O . ASP B 1 364 ? 25.261 -4.722 40.618 1.00 5.56 340 ASP B O 1
ATOM 7441 N N . GLN B 1 365 ? 26.143 -2.846 41.501 1.00 4.15 341 GLN B N 1
ATOM 7442 C CA . GLN B 1 365 ? 26.552 -3.483 42.737 1.00 4.92 341 GLN B CA 1
ATOM 7443 C C . GLN B 1 365 ? 25.389 -4.085 43.510 1.00 5.49 341 GLN B C 1
ATOM 7444 O O . GLN B 1 365 ? 25.553 -5.139 44.113 1.00 5.88 341 GLN B O 1
ATOM 7450 N N . TYR B 1 366 ? 24.226 -3.441 43.530 1.00 4.67 342 TYR B N 1
ATOM 7451 C CA . TYR B 1 366 ? 23.095 -4.034 44.242 1.00 4.83 342 TYR B CA 1
ATOM 7452 C C . TYR B 1 366 ? 22.723 -5.414 43.679 1.00 4.94 342 TYR B C 1
ATOM 7453 O O . TYR B 1 366 ? 22.245 -6.274 44.421 1.00 5.53 342 TYR B O 1
ATOM 7462 N N . LEU B 1 367 ? 22.947 -5.623 42.376 1.00 4.93 343 LEU B N 1
ATOM 7463 C CA . LEU B 1 367 ? 22.659 -6.902 41.713 1.00 6.14 343 LEU B CA 1
ATOM 7464 C C . LEU B 1 367 ? 23.803 -7.926 41.837 1.00 5.70 343 LEU B C 1
ATOM 7465 O O . LEU B 1 367 ? 23.906 -8.864 41.038 1.00 6.97 343 LEU B O 1
ATOM 7470 N N . HIS B 1 368 ? 24.610 -7.798 42.881 1.00 5.98 344 HIS B N 1
ATOM 7471 C CA . HIS B 1 368 ? 25.760 -8.690 43.071 1.00 5.83 344 HIS B CA 1
ATOM 7472 C C . HIS B 1 368 ? 25.400 -10.155 43.233 1.00 6.04 344 HIS B C 1
ATOM 7473 O O . HIS B 1 368 ? 26.276 -10.993 43.041 1.00 8.37 344 HIS B O 1
ATOM 7480 N N . ARG B 1 369 ? 24.140 -10.484 43.551 1.00 6.26 345 ARG B N 1
ATOM 7481 C CA . ARG B 1 369 ? 23.737 -11.884 43.691 1.00 6.06 345 ARG B CA 1
ATOM 7482 C C . ARG B 1 369 ? 22.840 -12.390 42.554 1.00 6.22 345 ARG B C 1
ATOM 7483 O O . ARG B 1 369 ? 22.319 -13.509 42.614 1.00 6.21 345 ARG B O 1
ATOM 7491 N N . PHE B 1 370 ? 22.680 -11.591 41.512 1.00 6.89 346 PHE B N 1
ATOM 7492 C CA . PHE B 1 370 ? 21.815 -11.942 40.381 1.00 6.47 346 PHE B CA 1
ATOM 7493 C C . PHE B 1 370 ? 22.324 -13.173 39.617 1.00 7.14 346 PHE B C 1
ATOM 7494 O O . PHE B 1 370 ? 21.565 -14.114 39.349 1.00 7.41 346 PHE B O 1
ATOM 7502 N N . ALA B 1 371 ? 23.605 -13.175 39.265 1.00 7.74 347 ALA B N 1
ATOM 7503 C CA . ALA B 1 371 ? 24.157 -14.344 38.566 1.00 7.39 347 ALA B CA 1
ATOM 7504 C C . ALA B 1 371 ? 24.044 -15.612 39.418 1.00 8.76 347 ALA B C 1
ATOM 7505 O O . ALA B 1 371 ? 23.678 -16.687 38.927 1.00 8.70 347 ALA B O 1
ATOM 7507 N N . ALA B 1 372 ? 24.339 -15.507 40.705 1.00 7.43 348 ALA B N 1
ATOM 7508 C CA . ALA B 1 372 ? 24.246 -16.650 41.599 1.00 7.78 348 ALA B CA 1
ATOM 7509 C C . ALA B 1 372 ? 22.832 -17.228 41.651 1.00 7.33 348 ALA B C 1
ATOM 7510 O O . ALA B 1 372 ? 22.638 -18.444 41.742 1.00 7.66 348 ALA B O 1
ATOM 7512 N N . TYR B 1 373 ? 21.830 -16.354 41.599 1.00 6.01 349 TYR B N 1
ATOM 7513 C CA . TYR B 1 373 ? 20.449 -16.790 41.591 1.00 6.06 349 TYR B CA 1
ATOM 7514 C C . TYR B 1 373 ? 20.156 -17.649 40.369 1.00 6.43 349 TYR B C 1
ATOM 7515 O O . TYR B 1 373 ? 19.524 -18.718 40.475 1.00 6.32 349 TYR B O 1
ATOM 7524 N N . PHE B 1 374 ? 20.644 -17.212 39.209 1.00 6.18 350 PHE B N 1
ATOM 7525 C CA . PHE B 1 374 ? 20.429 -17.971 37.980 1.00 7.75 350 PHE B CA 1
ATOM 7526 C C . PHE B 1 374 ? 21.256 -19.218 37.873 1.00 8.06 350 PHE B C 1
ATOM 7527 O O . PHE B 1 374 ? 20.940 -20.093 37.083 1.00 8.31 350 PHE B O 1
ATOM 7535 N N . GLN B 1 375 ? 22.295 -19.354 38.702 1.00 8.17 351 GLN B N 1
ATOM 7536 C CA . GLN B 1 375 ? 22.973 -20.651 38.752 1.00 8.38 351 GLN B CA 1
ATOM 7537 C C . GLN B 1 375 ? 21.949 -21.695 39.128 1.00 11.13 351 GLN B C 1
ATOM 7538 O O . GLN B 1 375 ? 21.896 -22.722 38.486 1.00 12.90 351 GLN B O 1
ATOM 7544 N N . GLN B 1 376 ? 21.103 -21.451 40.135 1.00 7.30 352 GLN B N 1
ATOM 7545 C CA . GLN B 1 376 ? 20.075 -22.431 40.477 1.00 7.77 352 GLN B CA 1
ATOM 7546 C C . GLN B 1 376 ? 18.957 -22.453 39.450 1.00 7.50 352 GLN B C 1
ATOM 7547 O O . GLN B 1 376 ? 18.615 -23.500 38.895 1.00 6.97 352 GLN B O 1
ATOM 7553 N N . GLY B 1 377 ? 18.402 -21.283 39.146 1.00 7.09 353 GLY B N 1
ATOM 7554 C CA . GLY B 1 377 ? 17.261 -21.255 38.244 1.00 6.67 353 GLY B CA 1
ATOM 7555 C C . GLY B 1 377 ? 17.526 -21.918 36.904 1.00 8.10 353 GLY B C 1
ATOM 7556 O O . GLY B 1 377 ? 16.659 -22.626 36.357 1.00 8.84 353 GLY B O 1
ATOM 7557 N N . ASN B 1 378 ? 18.699 -21.668 36.346 1.00 6.29 354 ASN B N 1
ATOM 7558 C CA . ASN B 1 378 ? 19.064 -22.213 35.069 1.00 5.50 354 ASN B CA 1
ATOM 7559 C C . ASN B 1 378 ? 19.625 -23.627 35.196 1.00 5.91 354 ASN B C 1
ATOM 7560 O O . ASN B 1 378 ? 19.093 -24.563 34.607 1.00 6.84 354 ASN B O 1
ATOM 7565 N N . MET B 1 379 ? 20.674 -23.791 35.983 1.00 4.83 355 MET B N 1
ATOM 7566 C CA . MET B 1 379 ? 21.392 -25.052 36.018 1.00 4.08 355 MET B CA 1
ATOM 7567 C C . MET B 1 379 ? 20.623 -26.190 36.640 1.00 3.43 355 MET B C 1
ATOM 7568 O O . MET B 1 379 ? 20.730 -27.336 36.197 1.00 3.81 355 MET B O 1
ATOM 7573 N N . GLU B 1 380 ? 19.855 -25.918 37.684 1.00 3.57 356 GLU B N 1
ATOM 7574 C CA . GLU B 1 380 ? 19.051 -26.971 38.273 1.00 4.41 356 GLU B CA 1
ATOM 7575 C C . GLU B 1 380 ? 17.857 -27.333 37.391 1.00 5.53 356 GLU B C 1
ATOM 7576 O O . GLU B 1 380 ? 17.360 -28.443 37.449 1.00 5.66 356 GLU B O 1
ATOM 7582 N N . SER B 1 381 ? 17.398 -26.383 36.579 1.00 3.27 357 SER B N 1
ATOM 7583 C CA . SER B 1 381 ? 16.330 -26.679 35.640 1.00 3.66 357 SER B CA 1
ATOM 7584 C C . SER B 1 381 ? 16.818 -27.515 34.475 1.00 4.19 357 SER B C 1
ATOM 7585 O O . SER B 1 381 ? 16.246 -28.576 34.171 1.00 4.02 357 SER B O 1
ATOM 7588 N N . ASN B 1 382 ? 17.857 -27.017 33.790 1.00 3.42 358 ASN B N 1
ATOM 7589 C CA . ASN B 1 382 ? 18.280 -27.614 32.526 1.00 3.95 358 ASN B CA 1
ATOM 7590 C C . ASN B 1 382 ? 19.534 -28.481 32.508 1.00 3.26 358 ASN B C 1
ATOM 7591 O O . ASN B 1 382 ? 19.949 -28.960 31.445 1.00 2.94 358 ASN B O 1
ATOM 7596 N N . GLY B 1 383 ? 20.100 -28.723 33.690 1.00 3.61 359 GLY B N 1
ATOM 7597 C CA . GLY B 1 383 ? 21.246 -29.641 33.857 1.00 3.45 359 GLY B CA 1
ATOM 7598 C C . GLY B 1 383 ? 20.695 -31.050 33.902 1.00 4.21 359 GLY B C 1
ATOM 7599 O O . GLY B 1 383 ? 20.620 -31.669 34.968 1.00 4.71 359 GLY B O 1
ATOM 7600 N N . LYS B 1 384 ? 20.290 -31.558 32.734 1.00 3.56 360 LYS B N 1
ATOM 7601 C CA . LYS B 1 384 ? 19.587 -32.827 32.601 1.00 3.49 360 LYS B CA 1
ATOM 7602 C C . LYS B 1 384 ? 20.159 -33.605 31.437 1.00 4.27 360 LYS B C 1
ATOM 7603 O O . LYS B 1 384 ? 20.707 -33.010 30.504 1.00 4.73 360 LYS B O 1
ATOM 7609 N N . TYR B 1 385 ? 20.033 -34.918 31.471 1.00 3.66 361 TYR B N 1
ATOM 7610 C CA . TYR B 1 385 ? 20.597 -35.745 30.392 1.00 3.72 361 TYR B CA 1
ATOM 7611 C C . TYR B 1 385 ? 19.660 -36.799 29.850 1.00 5.35 361 TYR B C 1
ATOM 7612 O O . TYR B 1 385 ? 20.064 -37.556 28.976 1.00 6.01 361 TYR B O 1
ATOM 7621 N N . VAL B 1 386 ? 18.432 -36.860 30.365 1.00 3.82 362 VAL B N 1
ATOM 7622 C CA . VAL B 1 386 ? 17.436 -37.804 29.863 1.00 4.11 362 VAL B CA 1
ATOM 7623 C C . VAL B 1 386 ? 16.284 -36.987 29.284 1.00 5.00 362 VAL B C 1
ATOM 7624 O O . VAL B 1 386 ? 15.765 -36.088 29.936 1.00 4.83 362 VAL B O 1
ATOM 7628 N N . ASP B 1 387 ? 15.894 -37.311 28.059 1.00 3.46 363 ASP B N 1
ATOM 7629 C CA . ASP B 1 387 ? 14.828 -36.583 27.388 1.00 4.10 363 ASP B CA 1
ATOM 7630 C C . ASP B 1 387 ? 13.441 -36.964 27.874 1.00 5.20 363 ASP B C 1
ATOM 7631 O O . ASP B 1 387 ? 13.295 -37.881 28.681 1.00 4.46 363 ASP B O 1
ATOM 7636 N N . ARG B 1 388 ? 12.414 -36.271 27.383 1.00 3.90 364 ARG B N 1
ATOM 7637 C CA . ARG B 1 388 ? 11.049 -36.476 27.884 1.00 4.10 364 ARG B CA 1
ATOM 7638 C C . ARG B 1 388 ? 10.468 -37.840 27.586 1.00 4.89 364 ARG B C 1
ATOM 7639 O O . ARG B 1 388 ? 9.491 -38.244 28.223 1.00 7.20 364 ARG B O 1
ATOM 7647 N N . ASN B 1 389 ? 11.075 -38.541 26.641 1.00 5.23 365 ASN B N 1
ATOM 7648 C CA . ASN B 1 389 ? 10.672 -39.908 26.277 1.00 5.65 365 ASN B CA 1
ATOM 7649 C C . ASN B 1 389 ? 11.423 -40.960 27.094 1.00 6.82 365 ASN B C 1
ATOM 7650 O O . ASN B 1 389 ? 11.198 -42.159 26.929 1.00 8.96 365 ASN B O 1
ATOM 7655 N N . GLY B 1 390 ? 12.324 -40.511 27.966 1.00 5.69 366 GLY B N 1
ATOM 7656 C CA . GLY B 1 390 ? 13.101 -41.404 28.808 1.00 6.44 366 GLY B CA 1
ATOM 7657 C C . GLY B 1 390 ? 14.388 -41.903 28.172 1.00 6.90 366 GLY B C 1
ATOM 7658 O O . GLY B 1 390 ? 15.013 -42.838 28.675 1.00 8.29 366 GLY B O 1
ATOM 7659 N N . ASN B 1 391 ? 14.804 -41.278 27.070 1.00 6.71 367 ASN B N 1
ATOM 7660 C CA . ASN B 1 391 ? 16.012 -41.680 26.361 1.00 6.64 367 ASN B CA 1
ATOM 7661 C C . ASN B 1 391 ? 17.152 -40.716 26.623 1.00 6.44 367 ASN B C 1
ATOM 7662 O O . ASN B 1 391 ? 16.926 -39.520 26.689 1.00 6.50 367 ASN B O 1
ATOM 7667 N N A PRO B 1 392 ? 18.388 -41.225 26.710 0.50 5.68 368 PRO B N 1
ATOM 7668 N N B PRO B 1 392 ? 18.384 -41.225 26.781 0.50 6.92 368 PRO B N 1
ATOM 7669 C CA A PRO B 1 392 ? 19.491 -40.301 26.963 0.50 5.17 368 PRO B CA 1
ATOM 7670 C CA B PRO B 1 392 ? 19.479 -40.279 27.003 0.50 6.56 368 PRO B CA 1
ATOM 7671 C C A PRO B 1 392 ? 19.678 -39.320 25.813 0.50 6.74 368 PRO B C 1
ATOM 7672 C C B PRO B 1 392 ? 19.673 -39.323 25.831 0.50 7.43 368 PRO B C 1
ATOM 7673 O O A PRO B 1 392 ? 19.554 -39.699 24.646 0.50 7.29 368 PRO B O 1
ATOM 7674 O O B PRO B 1 392 ? 19.559 -39.726 24.671 0.50 8.03 368 PRO B O 1
ATOM 7681 N N . VAL B 1 393 ? 19.959 -38.063 26.136 1.00 6.47 369 VAL B N 1
ATOM 7682 C CA . VAL B 1 393 ? 20.188 -37.049 25.099 1.00 6.82 369 VAL B CA 1
ATOM 7683 C C . VAL B 1 393 ? 21.522 -37.322 24.411 1.00 7.05 369 VAL B C 1
ATOM 7684 O O . VAL B 1 393 ? 22.440 -37.899 25.000 1.00 8.70 369 VAL B O 1
ATOM 7688 N N . THR B 1 394 ? 21.603 -36.936 23.137 1.00 6.64 370 THR B N 1
ATOM 7689 C CA . THR B 1 394 ? 22.790 -37.083 22.327 1.00 7.29 370 THR B CA 1
ATOM 7690 C C . THR B 1 394 ? 23.303 -35.705 21.908 1.00 6.89 370 THR B C 1
ATOM 7691 O O . THR B 1 394 ? 23.961 -35.562 20.870 1.00 8.95 370 THR B O 1
ATOM 7695 N N . TYR B 1 395 ? 23.011 -34.704 22.735 1.00 4.38 371 TYR B N 1
ATOM 7696 C CA . TYR B 1 395 ? 23.316 -33.310 22.468 1.00 4.64 371 TYR B CA 1
ATOM 7697 C C . TYR B 1 395 ? 23.458 -32.588 23.794 1.00 4.51 371 TYR B C 1
ATOM 7698 O O . TYR B 1 395 ? 23.089 -33.120 24.826 1.00 5.01 371 TYR B O 1
ATOM 7707 N N . GLN B 1 396 ? 23.976 -31.375 23.756 1.00 3.85 372 GLN B N 1
ATOM 7708 C CA . GLN B 1 396 ? 24.180 -30.583 24.953 1.00 3.67 372 GLN B CA 1
ATOM 7709 C C . GLN B 1 396 ? 22.899 -29.990 25.492 1.00 4.26 372 GLN B C 1
ATOM 7710 O O . GLN B 1 396 ? 22.050 -29.504 24.740 1.00 4.33 372 GLN B O 1
ATOM 7716 N N . THR B 1 397 ? 22.761 -30.006 26.816 1.00 3.64 373 THR B N 1
ATOM 7717 C CA . THR B 1 397 ? 21.654 -29.356 27.464 1.00 3.43 373 THR B CA 1
ATOM 7718 C C . THR B 1 397 ? 22.190 -28.109 28.204 1.00 3.70 373 THR B C 1
ATOM 7719 O O . THR B 1 397 ? 23.066 -27.413 27.673 1.00 4.65 373 THR B O 1
ATOM 7723 N N . GLY B 1 398 ? 21.723 -27.826 29.416 1.00 4.11 374 GLY B N 1
ATOM 7724 C CA . GLY B 1 398 ? 22.035 -26.575 30.058 1.00 3.82 374 GLY B CA 1
ATOM 7725 C C . GLY B 1 398 ? 23.493 -26.179 30.196 1.00 3.69 374 GLY B C 1
ATOM 7726 O O . GLY B 1 398 ? 24.356 -27.018 30.439 1.00 4.08 374 GLY B O 1
ATOM 7727 N N . PRO B 1 399 ? 23.770 -24.875 30.067 1.00 4.12 375 PRO B N 1
ATOM 7728 C CA . PRO B 1 399 ? 25.131 -24.385 30.254 1.00 5.16 375 PRO B CA 1
ATOM 7729 C C . PRO B 1 399 ? 25.431 -24.032 31.721 1.00 5.17 375 PRO B C 1
ATOM 7730 O O . PRO B 1 399 ? 24.548 -24.003 32.559 1.00 5.04 375 PRO B O 1
ATOM 7734 N N . ILE B 1 400 ? 26.698 -23.779 31.996 1.00 4.65 376 ILE B N 1
ATOM 7735 C CA . ILE B 1 400 ? 27.157 -23.312 33.290 1.00 4.45 376 ILE B CA 1
ATOM 7736 C C . ILE B 1 400 ? 26.966 -21.798 33.315 1.00 6.49 376 ILE B C 1
ATOM 7737 O O . ILE B 1 400 ? 27.405 -21.104 32.416 1.00 7.79 376 ILE B O 1
ATOM 7742 N N . ILE B 1 401 ? 26.294 -21.294 34.332 1.00 5.11 377 ILE B N 1
ATOM 7743 C CA . ILE B 1 401 ? 26.051 -19.871 34.516 1.00 5.39 377 ILE B CA 1
ATOM 7744 C C . ILE B 1 401 ? 27.018 -19.360 35.569 1.00 5.24 377 ILE B C 1
ATOM 7745 O O . ILE B 1 401 ? 27.257 -20.043 36.592 1.00 5.42 377 ILE B O 1
ATOM 7750 N N . TRP B 1 402 ? 27.590 -18.187 35.346 1.00 4.05 378 TRP B N 1
ATOM 7751 C CA . TRP B 1 402 ? 28.529 -17.569 36.276 1.00 4.34 378 TRP B CA 1
ATOM 7752 C C . TRP B 1 402 ? 28.610 -16.074 36.018 1.00 4.26 378 TRP B C 1
ATOM 7753 O O . TRP B 1 402 ? 28.020 -15.576 35.067 1.00 6.12 378 TRP B O 1
ATOM 7764 N N . GLY B 1 403 ? 29.338 -15.360 36.871 1.00 6.04 379 GLY B N 1
ATOM 7765 C CA . GLY B 1 403 ? 29.526 -13.926 36.687 1.00 6.68 379 GLY B CA 1
ATOM 7766 C C . GLY B 1 403 ? 29.668 -13.166 37.978 1.00 6.99 379 GLY B C 1
ATOM 7767 O O . GLY B 1 403 ? 29.367 -13.675 39.047 1.00 7.25 379 GLY B O 1
ATOM 7768 N N . GLU B 1 404 ? 30.135 -11.925 37.846 1.00 7.34 380 GLU B N 1
ATOM 7769 C CA . GLU B 1 404 ? 30.261 -10.967 38.944 1.00 5.72 380 GLU B CA 1
ATOM 7770 C C . GLU B 1 404 ? 29.812 -9.624 38.378 1.00 6.57 380 GLU B C 1
ATOM 7771 O O . GLU B 1 404 ? 29.942 -9.386 37.178 1.00 6.94 380 GLU B O 1
ATOM 7777 N N . PRO B 1 405 ? 29.288 -8.742 39.221 1.00 5.09 381 PRO B N 1
ATOM 7778 C CA . PRO B 1 405 ? 28.879 -7.431 38.700 1.00 6.34 381 PRO B CA 1
ATOM 7779 C C . PRO B 1 405 ? 30.051 -6.592 38.183 1.00 5.30 381 PRO B C 1
ATOM 7780 O O . PRO B 1 405 ? 31.174 -6.717 38.691 1.00 6.38 381 PRO B O 1
ATOM 7784 N N . GLY B 1 406 ? 29.803 -5.776 37.158 1.00 4.93 382 GLY B N 1
ATOM 7785 C CA . GLY B 1 406 ? 30.794 -4.820 36.685 1.00 4.30 382 GLY B CA 1
ATOM 7786 C C . GLY B 1 406 ? 30.777 -3.621 37.639 1.00 4.97 382 GLY B C 1
ATOM 7787 O O . GLY B 1 406 ? 29.732 -3.313 38.204 1.00 4.45 382 GLY B O 1
ATOM 7788 N N . THR B 1 407 ? 31.905 -2.951 37.855 1.00 5.12 383 THR B N 1
ATOM 7789 C CA . THR B 1 407 ? 33.192 -3.257 37.215 1.00 5.56 383 THR B CA 1
ATOM 7790 C C . THR B 1 407 ? 34.057 -4.317 37.940 1.00 5.92 383 THR B C 1
ATOM 7791 O O . THR B 1 407 ? 35.180 -4.597 37.501 1.00 7.66 383 THR B O 1
ATOM 7795 N N . ASN B 1 408 ? 33.562 -4.916 39.018 1.00 6.69 384 ASN B N 1
ATOM 7796 C CA . ASN B 1 408 ? 34.348 -5.918 39.774 1.00 7.01 384 ASN B CA 1
ATOM 7797 C C . ASN B 1 408 ? 34.811 -7.102 38.906 1.00 8.77 384 ASN B C 1
ATOM 7798 O O . ASN B 1 408 ? 36.001 -7.462 38.914 1.00 9.14 384 ASN B O 1
ATOM 7803 N N . GLY B 1 409 ? 33.892 -7.717 38.166 1.00 7.89 385 GLY B N 1
ATOM 7804 C CA . GLY B 1 409 ? 34.259 -8.855 37.329 1.00 7.53 385 GLY B CA 1
ATOM 7805 C C . GLY B 1 409 ? 35.176 -8.426 36.214 1.00 6.69 385 GLY B C 1
ATOM 7806 O O . GLY B 1 409 ? 36.093 -9.155 35.786 1.00 7.59 385 GLY B O 1
ATOM 7807 N N . GLN B 1 410 ? 34.922 -7.235 35.703 1.00 7.47 386 GLN B N 1
ATOM 7808 C CA . GLN B 1 410 ? 35.727 -6.660 34.650 1.00 6.79 386 GLN B CA 1
ATOM 7809 C C . GLN B 1 410 ? 37.213 -6.644 35.005 1.00 7.82 386 GLN B C 1
ATOM 7810 O O . GLN B 1 410 ? 38.059 -6.997 34.186 1.00 10.51 386 GLN B O 1
ATOM 7816 N N . HIS B 1 411 ? 37.523 -6.301 36.250 1.00 7.51 387 HIS B N 1
ATOM 7817 C CA . HIS B 1 411 ? 38.905 -6.232 36.710 1.00 7.30 387 HIS B CA 1
ATOM 7818 C C . HIS B 1 411 ? 39.437 -7.542 37.272 1.00 10.31 387 HIS B C 1
ATOM 7819 O O . HIS B 1 411 ? 40.551 -7.579 37.790 1.00 14.93 387 HIS B O 1
ATOM 7826 N N . ALA B 1 412 ? 38.633 -8.590 37.197 1.00 7.11 388 ALA B N 1
ATOM 7827 C CA . ALA B 1 412 ? 39.043 -9.912 37.652 1.00 6.85 388 ALA B CA 1
ATOM 7828 C C . ALA B 1 412 ? 39.344 -10.839 36.500 1.00 7.63 388 ALA B C 1
ATOM 7829 O O . ALA B 1 412 ? 40.481 -11.273 36.342 1.00 9.36 388 ALA B O 1
ATOM 7831 N N . PHE B 1 413 ? 38.358 -11.107 35.650 1.00 5.68 389 PHE B N 1
ATOM 7832 C CA . PHE B 1 413 ? 38.469 -12.188 34.664 1.00 5.28 389 PHE B CA 1
ATOM 7833 C C . PHE B 1 413 ? 38.225 -11.834 33.209 1.00 4.45 389 PHE B C 1
ATOM 7834 O O . PHE B 1 413 ? 38.258 -12.712 32.341 1.00 5.45 389 PHE B O 1
ATOM 7842 N N . TYR B 1 414 ? 38.013 -10.568 32.899 1.00 4.43 390 TYR B N 1
ATOM 7843 C CA . TYR B 1 414 ? 37.747 -10.236 31.490 1.00 4.08 390 TYR B CA 1
ATOM 7844 C C . TYR B 1 414 ? 38.946 -10.508 30.581 1.00 4.95 390 TYR B C 1
ATOM 7845 O O . TYR B 1 414 ? 38.748 -10.716 29.387 1.00 4.73 390 TYR B O 1
ATOM 7854 N N . GLN B 1 415 ? 40.168 -10.531 31.124 1.00 4.16 391 GLN B N 1
ATOM 7855 C CA . GLN B 1 415 ? 41.341 -10.927 30.316 1.00 3.17 391 GLN B CA 1
ATOM 7856 C C . GLN B 1 415 ? 41.044 -12.205 29.545 1.00 3.72 391 GLN B C 1
ATOM 7857 O O . GLN B 1 415 ? 41.349 -12.313 28.363 1.00 4.42 391 GLN B O 1
ATOM 7863 N N . LEU B 1 416 ? 40.451 -13.194 30.203 1.00 4.06 392 LEU B N 1
ATOM 7864 C CA . LEU B 1 416 ? 40.159 -14.459 29.574 1.00 3.14 392 LEU B CA 1
ATOM 7865 C C . LEU B 1 416 ? 39.030 -14.354 28.547 1.00 4.35 392 LEU B C 1
ATOM 7866 O O . LEU B 1 416 ? 39.052 -15.022 27.517 1.00 4.99 392 LEU B O 1
ATOM 7871 N N . ILE B 1 417 ? 38.026 -13.538 28.831 1.00 3.76 393 ILE B N 1
ATOM 7872 C CA . ILE B 1 417 ? 36.941 -13.370 27.874 1.00 4.53 393 ILE B CA 1
ATOM 7873 C C . ILE B 1 417 ? 37.475 -12.739 26.583 1.00 5.30 393 ILE B C 1
ATOM 7874 O O . ILE B 1 417 ? 37.122 -13.175 25.500 1.00 6.04 393 ILE B O 1
ATOM 7879 N N . HIS B 1 418 ? 38.363 -11.758 26.708 1.00 3.89 394 HIS B N 1
ATOM 7880 C CA . HIS B 1 418 ? 38.940 -11.072 25.544 1.00 4.14 394 HIS B CA 1
ATOM 7881 C C . HIS B 1 418 ? 40.019 -11.849 24.809 1.00 4.90 394 HIS B C 1
ATOM 7882 O O . HIS B 1 418 ? 40.096 -11.769 23.583 1.00 6.20 394 HIS B O 1
ATOM 7889 N N . GLN B 1 419 ? 40.889 -12.535 25.545 1.00 4.12 395 GLN B N 1
ATOM 7890 C CA . GLN B 1 419 ? 42.080 -13.161 24.943 1.00 3.62 395 GLN B CA 1
ATOM 7891 C C . GLN B 1 419 ? 42.350 -14.624 25.307 1.00 3.87 395 GLN B C 1
ATOM 7892 O O . GLN B 1 419 ? 43.444 -15.105 25.129 1.00 4.51 395 GLN B O 1
ATOM 7898 N N . GLY B 1 420 ? 41.336 -15.308 25.807 1.00 3.81 396 GLY B N 1
ATOM 7899 C CA . GLY B 1 420 ? 41.432 -16.724 26.143 1.00 4.08 396 GLY B CA 1
ATOM 7900 C C . GLY B 1 420 ? 41.048 -17.581 24.960 1.00 4.85 396 GLY B C 1
ATOM 7901 O O . GLY B 1 420 ? 40.951 -17.090 23.821 1.00 7.45 396 GLY B O 1
ATOM 7902 N N . THR B 1 421 ? 40.860 -18.870 25.216 1.00 3.43 397 THR B N 1
ATOM 7903 C CA . THR B 1 421 ? 40.540 -19.861 24.176 1.00 4.30 397 THR B CA 1
ATOM 7904 C C . THR B 1 421 ? 39.135 -20.450 24.306 1.00 5.05 397 THR B C 1
ATOM 7905 O O . THR B 1 421 ? 38.811 -21.455 23.655 1.00 6.09 397 THR B O 1
ATOM 7909 N N . LYS B 1 422 ? 38.293 -19.818 25.125 1.00 5.60 398 LYS B N 1
ATOM 7910 C CA . LYS B 1 422 ? 36.908 -20.232 25.321 1.00 5.34 398 LYS B CA 1
ATOM 7911 C C . LYS B 1 422 ? 35.956 -19.161 24.813 1.00 6.14 398 LYS B C 1
ATOM 7912 O O . LYS B 1 422 ? 36.192 -17.972 24.999 1.00 7.81 398 LYS B O 1
ATOM 7918 N N . LEU B 1 423 ? 34.872 -19.599 24.178 1.00 6.45 399 LEU B N 1
ATOM 7919 C CA . LEU B 1 423 ? 33.787 -18.716 23.747 1.00 5.80 399 LEU B CA 1
ATOM 7920 C C . LEU B 1 423 ? 32.852 -18.622 24.934 1.00 5.54 399 LEU B C 1
ATOM 7921 O O . LEU B 1 423 ? 32.378 -19.642 25.435 1.00 6.13 399 LEU B O 1
ATOM 7926 N N . ILE B 1 424 ? 32.608 -17.398 25.382 1.00 5.08 400 ILE B N 1
ATOM 7927 C CA . ILE B 1 424 ? 31.790 -17.125 26.559 1.00 5.49 400 ILE B CA 1
ATOM 7928 C C . ILE B 1 424 ? 30.771 -16.036 26.246 1.00 5.99 400 ILE B C 1
ATOM 7929 O O . ILE B 1 424 ? 31.064 -14.848 26.379 1.00 6.43 400 ILE B O 1
ATOM 7934 N N . PRO B 1 425 ? 29.570 -16.445 25.830 1.00 5.31 401 PRO B N 1
ATOM 7935 C CA . PRO B 1 425 ? 28.519 -15.442 25.595 1.00 5.00 401 PRO B CA 1
ATOM 7936 C C . PRO B 1 425 ? 28.257 -14.707 26.900 1.00 5.12 401 PRO B C 1
ATOM 7937 O O . PRO B 1 425 ? 28.205 -15.343 27.962 1.00 5.43 401 PRO B O 1
ATOM 7941 N N . CYS B 1 426 ? 28.114 -13.384 26.844 1.00 4.92 402 CYS B N 1
ATOM 7942 C CA . CYS B 1 426 ? 27.880 -12.574 28.034 1.00 5.02 402 CYS B CA 1
ATOM 7943 C C . CYS B 1 426 ? 26.641 -11.722 27.919 1.00 6.53 402 CYS B C 1
ATOM 7944 O O . CYS B 1 426 ? 26.418 -11.127 26.874 1.00 6.02 402 CYS B O 1
ATOM 7947 N N . ASP B 1 427 ? 25.864 -11.647 28.997 1.00 6.19 403 ASP B N 1
ATOM 7948 C CA . ASP B 1 427 ? 24.742 -10.732 29.100 1.00 6.19 403 ASP B CA 1
ATOM 7949 C C . ASP B 1 427 ? 25.162 -9.604 30.011 1.00 4.62 403 ASP B C 1
ATOM 7950 O O . ASP B 1 427 ? 25.364 -9.785 31.219 1.00 6.13 403 ASP B O 1
ATOM 7955 N N . PHE B 1 428 ? 25.329 -8.440 29.421 1.00 4.03 404 PHE B N 1
ATOM 7956 C CA . PHE B 1 428 ? 25.659 -7.198 30.138 1.00 3.90 404 PHE B CA 1
ATOM 7957 C C . PHE B 1 428 ? 24.341 -6.514 30.464 1.00 5.23 404 PHE B C 1
ATOM 7958 O O . PHE B 1 428 ? 23.535 -6.295 29.574 1.00 5.26 404 PHE B O 1
ATOM 7966 N N . ILE B 1 429 ? 24.116 -6.176 31.729 1.00 4.95 405 ILE B N 1
ATOM 7967 C CA . ILE B 1 429 ? 22.865 -5.562 32.165 1.00 4.98 405 ILE B CA 1
ATOM 7968 C C . ILE B 1 429 ? 23.185 -4.282 32.937 1.00 5.12 405 ILE B C 1
ATOM 7969 O O . ILE B 1 429 ? 24.077 -4.292 33.779 1.00 6.02 405 ILE B O 1
ATOM 7974 N N . ALA B 1 430 ? 22.477 -3.184 32.680 1.00 4.47 406 ALA B N 1
ATOM 7975 C CA . ALA B 1 430 ? 22.743 -1.950 33.423 1.00 4.22 406 ALA B CA 1
ATOM 7976 C C . ALA B 1 430 ? 21.564 -1.025 33.428 1.00 5.00 406 ALA B C 1
ATOM 7977 O O . ALA B 1 430 ? 20.810 -1.007 32.457 1.00 5.47 406 ALA B O 1
ATOM 7979 N N . PRO B 1 431 ? 21.413 -0.231 34.509 1.00 4.26 407 PRO B N 1
ATOM 7980 C CA . PRO B 1 431 ? 20.406 0.821 34.528 1.00 3.09 407 PRO B CA 1
ATOM 7981 C C . PRO B 1 431 ? 20.991 2.149 34.048 1.00 4.62 407 PRO B C 1
ATOM 7982 O O . PRO B 1 431 ? 22.173 2.447 34.287 1.00 5.01 407 PRO B O 1
ATOM 7986 N N . ALA B 1 432 ? 20.172 2.944 33.378 1.00 4.21 408 ALA B N 1
ATOM 7987 C CA . ALA B 1 432 ? 20.585 4.269 32.935 1.00 4.11 408 ALA B CA 1
ATOM 7988 C C . ALA B 1 432 ? 20.692 5.269 34.096 1.00 4.70 408 ALA B C 1
ATOM 7989 O O . ALA B 1 432 ? 21.521 6.187 34.063 1.00 6.05 408 ALA B O 1
ATOM 7991 N N . VAL B 1 433 ? 19.851 5.075 35.114 1.00 4.03 409 VAL B N 1
ATOM 7992 C CA . VAL B 1 433 ? 19.746 5.965 36.262 1.00 3.92 409 VAL B CA 1
ATOM 7993 C C . VAL B 1 433 ? 20.077 5.210 37.543 1.00 4.72 409 VAL B C 1
ATOM 7994 O O . VAL B 1 433 ? 19.452 4.192 37.856 1.00 6.49 409 VAL B O 1
ATOM 7998 N N . SER B 1 434 ? 21.086 5.701 38.259 1.00 5.06 410 SER B N 1
ATOM 7999 C CA . SER B 1 434 ? 21.490 5.129 39.543 1.00 5.40 410 SER B CA 1
ATOM 8000 C C . SER B 1 434 ? 20.593 5.665 40.658 1.00 4.74 410 SER B C 1
ATOM 8001 O O . SER B 1 434 ? 20.058 6.774 40.574 1.00 5.64 410 SER B O 1
ATOM 8004 N N . HIS B 1 435 ? 20.452 4.881 41.729 1.00 4.71 411 HIS B N 1
ATOM 8005 C CA . HIS B 1 435 ? 19.764 5.339 42.918 1.00 3.35 411 HIS B CA 1
ATOM 8006 C C . HIS B 1 435 ? 20.648 6.244 43.769 1.00 4.73 411 HIS B C 1
ATOM 8007 O O . HIS B 1 435 ? 20.169 6.919 44.660 1.00 6.72 411 HIS B O 1
ATOM 8014 N N . ASN B 1 436 ? 21.942 6.245 43.471 1.00 6.74 412 ASN B N 1
ATOM 8015 C CA . ASN B 1 436 ? 22.905 7.026 44.189 1.00 8.57 412 ASN B CA 1
ATOM 8016 C C . ASN B 1 436 ? 23.428 8.094 43.236 1.00 10.90 412 ASN B C 1
ATOM 8017 O O . ASN B 1 436 ? 24.131 7.799 42.287 1.00 13.06 412 ASN B O 1
ATOM 8022 N N . LEU B 1 437 ? 23.054 9.337 43.483 1.00 13.17 413 LEU B N 1
ATOM 8023 C CA . LEU B 1 437 ? 23.423 10.432 42.594 1.00 15.49 413 LEU B CA 1
ATOM 8024 C C . LEU B 1 437 ? 24.694 11.108 43.085 1.00 15.75 413 LEU B C 1
ATOM 8025 O O . LEU B 1 437 ? 24.691 12.284 43.417 1.00 18.96 413 LEU B O 1
ATOM 8030 N N . VAL B 1 438 ? 25.789 10.349 43.071 1.00 16.16 414 VAL B N 1
ATOM 8031 C CA . VAL B 1 438 ? 27.064 10.799 43.618 1.00 16.66 414 VAL B CA 1
ATOM 8032 C C . VAL B 1 438 ? 28.083 11.107 42.535 1.00 12.49 414 VAL B C 1
ATOM 8033 O O . VAL B 1 438 ? 28.511 10.222 41.805 1.00 12.14 414 VAL B O 1
ATOM 8037 N N . GLY B 1 439 ? 28.463 12.378 42.410 1.00 11.37 415 GLY B N 1
ATOM 8038 C CA . GLY B 1 439 ? 29.471 12.764 41.429 1.00 8.47 415 GLY B CA 1
ATOM 8039 C C . GLY B 1 439 ? 29.248 12.197 40.035 1.00 7.14 415 GLY B C 1
ATOM 8040 O O . GLY B 1 439 ? 28.109 12.123 39.557 1.00 10.36 415 GLY B O 1
ATOM 8041 N N . ASP B 1 440 ? 30.333 11.768 39.405 1.00 6.39 416 ASP B N 1
ATOM 8042 C CA . ASP B 1 440 ? 30.268 11.223 38.048 1.00 6.47 416 ASP B CA 1
ATOM 8043 C C . ASP B 1 440 ? 30.477 9.716 38.005 1.00 5.80 416 ASP B C 1
ATOM 8044 O O . ASP B 1 440 ? 30.824 9.159 36.972 1.00 6.03 416 ASP B O 1
ATOM 8049 N N . HIS B 1 441 ? 30.264 9.053 39.134 1.00 4.09 417 HIS B N 1
ATOM 8050 C CA . HIS B 1 441 ? 30.432 7.608 39.196 1.00 3.57 417 HIS B CA 1
ATOM 8051 C C . HIS B 1 441 ? 29.623 6.882 38.127 1.00 3.93 417 HIS B C 1
ATOM 8052 O O . HIS B 1 441 ? 30.117 5.938 37.505 1.00 4.01 417 HIS B O 1
ATOM 8059 N N . HIS B 1 442 ? 28.371 7.280 37.923 1.00 3.84 418 HIS B N 1
ATOM 8060 C CA . HIS B 1 442 ? 27.523 6.516 37.009 1.00 2.34 418 HIS B CA 1
ATOM 8061 C C . HIS B 1 442 ? 27.972 6.643 35.558 1.00 3.82 418 HIS B C 1
ATOM 8062 O O . HIS B 1 442 ? 27.949 5.672 34.817 1.00 3.89 418 HIS B O 1
ATOM 8069 N N . GLN B 1 443 ? 28.382 7.839 35.152 1.00 4.35 419 GLN B N 1
ATOM 8070 C CA . GLN B 1 443 ? 28.889 8.007 33.792 1.00 5.66 419 GLN B CA 1
ATOM 8071 C C . GLN B 1 443 ? 30.147 7.160 33.599 1.00 4.59 419 GLN B C 1
ATOM 8072 O O . GLN B 1 443 ? 30.324 6.539 32.551 1.00 4.75 419 GLN B O 1
ATOM 8078 N N . LYS B 1 444 ? 31.005 7.102 34.615 1.00 2.96 420 LYS B N 1
ATOM 8079 C CA . LYS B 1 444 ? 32.203 6.278 34.537 1.00 3.74 420 LYS B CA 1
ATOM 8080 C C . LYS B 1 444 ? 31.815 4.799 34.435 1.00 4.16 420 LYS B C 1
ATOM 8081 O O . LYS B 1 444 ? 32.309 4.081 33.576 1.00 4.50 420 LYS B O 1
ATOM 8087 N N . LEU B 1 445 ? 30.905 4.341 35.285 1.00 4.40 421 LEU B N 1
ATOM 8088 C CA . LEU B 1 445 ? 30.443 2.967 35.228 1.00 4.63 421 LEU B CA 1
ATOM 8089 C C . LEU B 1 445 ? 29.897 2.640 33.842 1.00 3.52 421 LEU B C 1
ATOM 8090 O O . LEU B 1 445 ? 30.255 1.605 33.242 1.00 4.71 421 LEU B O 1
ATOM 8095 N N . MET B 1 446 ? 29.033 3.515 33.326 1.00 4.80 422 MET B N 1
ATOM 8096 C CA . MET B 1 446 ? 28.403 3.270 32.044 1.00 3.51 422 MET B CA 1
ATOM 8097 C C . MET B 1 446 ? 29.359 3.302 30.867 1.00 3.88 422 MET B C 1
ATOM 8098 O O . MET B 1 446 ? 29.153 2.558 29.897 1.00 3.90 422 MET B O 1
ATOM 8103 N N . SER B 1 447 ? 30.401 4.119 30.955 1.00 4.29 423 SER B N 1
ATOM 8104 C CA . SER B 1 447 ? 31.390 4.175 29.886 1.00 4.22 423 SER B CA 1
ATOM 8105 C C . SER B 1 447 ? 32.006 2.782 29.715 1.00 4.44 423 SER B C 1
ATOM 8106 O O . SER B 1 447 ? 32.295 2.359 28.596 1.00 4.58 423 SER B O 1
ATOM 8109 N N . ASN B 1 448 ? 32.216 2.077 30.825 1.00 3.58 424 ASN B N 1
ATOM 8110 C CA . ASN B 1 448 ? 32.714 0.713 30.796 1.00 4.82 424 ASN B CA 1
ATOM 8111 C C . ASN B 1 448 ? 31.690 -0.278 30.241 1.00 5.45 424 ASN B C 1
ATOM 8112 O O . ASN B 1 448 ? 32.031 -1.163 29.441 1.00 5.59 424 ASN B O 1
ATOM 8117 N N . PHE B 1 449 ? 30.426 -0.137 30.648 1.00 4.60 425 PHE B N 1
ATOM 8118 C CA . PHE B 1 449 ? 29.347 -0.990 30.144 1.00 4.03 425 PHE B CA 1
ATOM 8119 C C . PHE B 1 449 ? 29.284 -0.962 28.610 1.00 4.85 425 PHE B C 1
ATOM 8120 O O . PHE B 1 449 ? 29.207 -2.007 27.970 1.00 5.03 425 PHE B O 1
ATOM 8128 N N . PHE B 1 450 ? 29.344 0.238 28.027 1.00 3.83 426 PHE B N 1
ATOM 8129 C CA . PHE B 1 450 ? 29.259 0.372 26.582 1.00 4.54 426 PHE B CA 1
ATOM 8130 C C . PHE B 1 450 ? 30.565 -0.067 25.908 1.00 4.69 426 PHE B C 1
ATOM 8131 O O . PHE B 1 450 ? 30.552 -0.777 24.912 1.00 5.32 426 PHE B O 1
ATOM 8139 N N . ALA B 1 451 ? 31.693 0.353 26.464 1.00 3.96 427 ALA B N 1
ATOM 8140 C CA . ALA B 1 451 ? 33.003 0.063 25.860 1.00 3.43 427 ALA B CA 1
ATOM 8141 C C . ALA B 1 451 ? 33.345 -1.417 25.838 1.00 4.20 427 ALA B C 1
ATOM 8142 O O . ALA B 1 451 ? 33.952 -1.911 24.893 1.00 4.82 427 ALA B O 1
ATOM 8144 N N . GLN B 1 452 ? 32.994 -2.143 26.881 1.00 4.18 428 GLN B N 1
ATOM 8145 C CA . GLN B 1 452 ? 33.383 -3.556 26.940 1.00 4.70 428 GLN B CA 1
ATOM 8146 C C . GLN B 1 452 ? 32.730 -4.367 25.855 1.00 4.43 428 GLN B C 1
ATOM 8147 O O . GLN B 1 452 ? 33.382 -5.223 25.251 1.00 4.84 428 GLN B O 1
ATOM 8153 N N . THR B 1 453 ? 31.449 -4.134 25.576 1.00 4.44 429 THR B N 1
ATOM 8154 C CA . THR B 1 453 ? 30.798 -4.922 24.535 1.00 4.56 429 THR B CA 1
ATOM 8155 C C . THR B 1 453 ? 31.327 -4.543 23.142 1.00 4.44 429 THR B C 1
ATOM 8156 O O . THR B 1 453 ? 31.448 -5.398 22.248 1.00 5.52 429 THR B O 1
ATOM 8160 N N . GLU B 1 454 ? 31.650 -3.259 22.961 1.00 5.52 430 GLU B N 1
ATOM 8161 C CA . GLU B 1 454 ? 32.276 -2.769 21.732 1.00 4.66 430 GLU B CA 1
ATOM 8162 C C . GLU B 1 454 ? 33.654 -3.449 21.521 1.00 5.03 430 GLU B C 1
ATOM 8163 O O . GLU B 1 454 ? 33.990 -3.937 20.429 1.00 6.10 430 GLU B O 1
ATOM 8169 N N . ALA B 1 455 ? 34.443 -3.503 22.579 1.00 4.88 431 ALA B N 1
ATOM 8170 C CA . ALA B 1 455 ? 35.747 -4.144 22.539 1.00 3.64 431 ALA B CA 1
ATOM 8171 C C . ALA B 1 455 ? 35.618 -5.640 22.226 1.00 4.33 431 ALA B C 1
ATOM 8172 O O . ALA B 1 455 ? 36.350 -6.180 21.397 1.00 3.98 431 ALA B O 1
ATOM 8174 N N . LEU B 1 456 ? 34.704 -6.311 22.912 1.00 3.89 432 LEU B N 1
ATOM 8175 C CA . LEU B 1 456 ? 34.479 -7.737 22.731 1.00 4.18 432 LEU B CA 1
ATOM 8176 C C . LEU B 1 456 ? 34.068 -8.069 21.311 1.00 4.18 432 LEU B C 1
ATOM 8177 O O . LEU B 1 456 ? 34.576 -9.033 20.711 1.00 4.77 432 LEU B O 1
ATOM 8182 N N . ALA B 1 457 ? 33.179 -7.260 20.738 1.00 3.48 433 ALA B N 1
ATOM 8183 C CA . ALA B 1 457 ? 32.683 -7.529 19.408 1.00 4.74 433 ALA B CA 1
ATOM 8184 C C . ALA B 1 457 ? 33.690 -7.313 18.308 1.00 4.17 433 ALA B C 1
ATOM 8185 O O . ALA B 1 457 ? 33.849 -8.161 17.442 1.00 5.79 433 ALA B O 1
ATOM 8187 N N . PHE B 1 458 ? 34.359 -6.162 18.346 1.00 4.54 434 PHE B N 1
ATOM 8188 C CA . PHE B 1 458 ? 35.161 -5.720 17.218 1.00 4.65 434 PHE B CA 1
ATOM 8189 C C . PHE B 1 458 ? 36.657 -5.885 17.364 1.00 5.41 434 PHE B C 1
ATOM 8190 O O . PHE B 1 458 ? 37.370 -5.928 16.352 1.00 6.59 434 PHE B O 1
ATOM 8198 N N . GLY B 1 459 ? 37.146 -5.979 18.597 1.00 4.80 435 GLY B N 1
ATOM 8199 C CA . GLY B 1 459 ? 38.565 -6.175 18.818 1.00 4.79 435 GLY B CA 1
ATOM 8200 C C . GLY B 1 459 ? 39.437 -5.075 18.258 1.00 4.87 435 GLY B C 1
ATOM 8201 O O . GLY B 1 459 ? 39.008 -3.924 18.134 1.00 5.34 435 GLY B O 1
ATOM 8202 N N . LYS B 1 460 ? 40.679 -5.448 17.939 1.00 4.60 436 LYS B N 1
ATOM 8203 C CA . LYS B 1 460 ? 41.697 -4.554 17.382 1.00 4.70 436 LYS B CA 1
ATOM 8204 C C . LYS B 1 460 ? 42.697 -5.450 16.675 1.00 4.33 436 LYS B C 1
ATOM 8205 O O . LYS B 1 460 ? 43.336 -6.296 17.290 1.00 5.28 436 LYS B O 1
ATOM 8211 N N . SER B 1 461 ? 42.844 -5.240 15.370 1.00 5.09 437 SER B N 1
ATOM 8212 C CA . SER B 1 461 ? 43.626 -6.118 14.544 1.00 4.50 437 SER B CA 1
ATOM 8213 C C . SER B 1 461 ? 45.116 -5.928 14.631 1.00 5.09 437 SER B C 1
ATOM 8214 O O . SER B 1 461 ? 45.597 -4.902 15.102 1.00 4.37 437 SER B O 1
ATOM 8217 N N . ALA B 1 462 ? 45.849 -6.929 14.148 1.00 5.88 438 ALA B N 1
ATOM 8218 C CA . ALA B 1 462 ? 47.302 -6.859 14.091 1.00 6.03 438 ALA B CA 1
ATOM 8219 C C . ALA B 1 462 ? 47.738 -5.678 13.224 1.00 5.82 438 ALA B C 1
ATOM 8220 O O . ALA B 1 462 ? 48.696 -4.996 13.549 1.00 7.00 438 ALA B O 1
ATOM 8222 N N A GLN B 1 463 ? 47.042 -5.425 12.120 0.50 6.95 439 GLN B N 1
ATOM 8223 N N B GLN B 1 463 ? 47.017 -5.438 12.132 0.50 6.45 439 GLN B N 1
ATOM 8224 C CA A GLN B 1 463 ? 47.412 -4.296 11.266 0.50 7.91 439 GLN B CA 1
ATOM 8225 C CA B GLN B 1 463 ? 47.319 -4.325 11.239 0.50 7.00 439 GLN B CA 1
ATOM 8226 C C A GLN B 1 463 ? 47.237 -2.971 12.006 0.50 7.49 439 GLN B C 1
ATOM 8227 C C B GLN B 1 463 ? 47.224 -3.000 11.994 0.50 6.98 439 GLN B C 1
ATOM 8228 O O A GLN B 1 463 ? 48.082 -2.073 11.902 0.50 6.45 439 GLN B O 1
ATOM 8229 O O B GLN B 1 463 ? 48.112 -2.143 11.895 0.50 6.01 439 GLN B O 1
ATOM 8240 N N . ALA B 1 464 ? 46.157 -2.857 12.768 1.00 6.03 440 ALA B N 1
ATOM 8241 C CA . ALA B 1 464 ? 45.897 -1.648 13.521 1.00 5.98 440 ALA B CA 1
ATOM 8242 C C . ALA B 1 464 ? 46.943 -1.457 14.611 1.00 5.51 440 ALA B C 1
ATOM 8243 O O . ALA B 1 464 ? 47.457 -0.361 14.793 1.00 6.17 440 ALA B O 1
ATOM 8245 N N . VAL B 1 465 ? 47.255 -2.521 15.337 1.00 4.84 441 VAL B N 1
ATOM 8246 C CA . VAL B 1 465 ? 48.249 -2.415 16.406 1.00 4.83 441 VAL B CA 1
ATOM 8247 C C . VAL B 1 465 ? 49.629 -2.085 15.834 1.00 5.64 441 VAL B C 1
ATOM 8248 O O . VAL B 1 465 ? 50.349 -1.214 16.346 1.00 5.21 441 VAL B O 1
ATOM 8252 N N . GLN B 1 466 ? 50.013 -2.753 14.760 1.00 4.67 442 GLN B N 1
ATOM 8253 C CA . GLN B 1 466 ? 51.295 -2.488 14.148 1.00 4.95 442 GLN B CA 1
ATOM 8254 C C . GLN B 1 466 ? 51.388 -1.040 13.664 1.00 5.28 442 GLN B C 1
ATOM 8255 O O . GLN B 1 466 ? 52.417 -0.389 13.866 1.00 5.08 442 GLN B O 1
ATOM 8261 N N . ALA B 1 467 ? 50.330 -0.535 13.038 1.00 5.80 443 ALA B N 1
ATOM 8262 C CA . ALA B 1 467 ? 50.370 0.846 12.554 1.00 6.30 443 ALA B CA 1
ATOM 8263 C C . ALA B 1 467 ? 50.546 1.827 13.718 1.00 5.74 443 ALA B C 1
ATOM 8264 O O . ALA B 1 467 ? 51.266 2.831 13.589 1.00 6.87 443 ALA B O 1
ATOM 8266 N N A GLU B 1 468 ? 49.936 1.531 14.861 0.50 5.23 444 GLU B N 1
ATOM 8267 N N B GLU B 1 468 ? 49.857 1.555 14.825 0.50 6.02 444 GLU B N 1
ATOM 8268 C CA A GLU B 1 468 ? 50.100 2.398 16.021 0.50 6.09 444 GLU B CA 1
ATOM 8269 C CA B GLU B 1 468 ? 49.893 2.413 16.011 0.50 6.97 444 GLU B CA 1
ATOM 8270 C C A GLU B 1 468 ? 51.531 2.319 16.565 0.50 5.01 444 GLU B C 1
ATOM 8271 C C B GLU B 1 468 ? 51.304 2.478 16.587 0.50 6.40 444 GLU B C 1
ATOM 8272 O O A GLU B 1 468 ? 52.132 3.359 16.855 0.50 5.39 444 GLU B O 1
ATOM 8273 O O B GLU B 1 468 ? 51.803 3.545 16.948 0.50 7.80 444 GLU B O 1
ATOM 8284 N N A LEU B 1 469 ? 52.095 1.112 16.682 0.60 4.10 445 LEU B N 1
ATOM 8285 N N B LEU B 1 469 ? 51.947 1.310 16.668 0.40 4.51 445 LEU B N 1
ATOM 8286 C CA A LEU B 1 469 ? 53.459 1.005 17.190 0.60 3.79 445 LEU B CA 1
ATOM 8287 C CA B LEU B 1 469 ? 53.326 1.212 17.179 0.40 3.80 445 LEU B CA 1
ATOM 8288 C C A LEU B 1 469 ? 54.445 1.684 16.241 0.60 3.82 445 LEU B C 1
ATOM 8289 C C B LEU B 1 469 ? 54.337 1.840 16.240 0.40 3.68 445 LEU B C 1
ATOM 8290 O O A LEU B 1 469 ? 55.434 2.264 16.683 0.60 3.90 445 LEU B O 1
ATOM 8291 O O B LEU B 1 469 ? 55.256 2.522 16.690 0.40 4.26 445 LEU B O 1
ATOM 8300 N N . GLU B 1 470 ? 54.188 1.610 14.938 1.00 4.08 446 GLU B N 1
ATOM 8301 C CA . GLU B 1 470 ? 55.070 2.259 13.970 1.00 4.71 446 GLU B CA 1
ATOM 8302 C C . GLU B 1 470 ? 55.021 3.778 14.136 1.00 5.33 446 GLU B C 1
ATOM 8303 O O . GLU B 1 470 ? 56.058 4.447 14.180 1.00 5.58 446 GLU B O 1
ATOM 8309 N N . LYS B 1 471 ? 53.815 4.322 14.261 1.00 4.70 447 LYS B N 1
ATOM 8310 C CA . LYS B 1 471 ? 53.663 5.769 14.446 1.00 5.58 447 LYS B CA 1
ATOM 8311 C C . LYS B 1 471 ? 54.302 6.226 15.774 1.00 5.79 447 LYS B C 1
ATOM 8312 O O . LYS B 1 471 ? 54.806 7.352 15.876 1.00 5.61 447 LYS B O 1
ATOM 8318 N N . ALA B 1 472 ? 54.320 5.335 16.759 1.00 4.94 448 ALA B N 1
ATOM 8319 C CA . ALA B 1 472 ? 54.898 5.605 18.086 1.00 6.10 448 ALA B CA 1
ATOM 8320 C C . ALA B 1 472 ? 56.417 5.458 18.124 1.00 6.12 448 ALA B C 1
ATOM 8321 O O . ALA B 1 472 ? 57.010 5.527 19.208 1.00 7.14 448 ALA B O 1
ATOM 8323 N N . GLY B 1 473 ? 57.024 5.213 16.969 1.00 3.98 449 GLY B N 1
ATOM 8324 C CA . GLY B 1 473 ? 58.482 5.134 16.851 1.00 4.79 449 GLY B CA 1
ATOM 8325 C C . GLY B 1 473 ? 59.098 3.806 17.204 1.00 3.71 449 GLY B C 1
ATOM 8326 O O . GLY B 1 473 ? 60.305 3.742 17.416 1.00 2.95 449 GLY B O 1
ATOM 8327 N N . LYS B 1 474 ? 58.298 2.745 17.233 1.00 3.44 450 LYS B N 1
ATOM 8328 C CA . LYS B 1 474 ? 58.820 1.420 17.618 1.00 2.46 450 LYS B CA 1
ATOM 8329 C C . LYS B 1 474 ? 59.579 0.756 16.470 1.00 2.79 450 LYS B C 1
ATOM 8330 O O . LYS B 1 474 ? 59.320 1.016 15.288 1.00 2.12 450 LYS B O 1
ATOM 8336 N N . SER B 1 475 ? 60.554 -0.086 16.823 1.00 2.00 451 SER B N 1
ATOM 8337 C CA . SER B 1 475 ? 61.356 -0.799 15.838 1.00 2.00 451 SER B CA 1
ATOM 8338 C C . SER B 1 475 ? 60.669 -2.078 15.388 1.00 2.00 451 SER B C 1
ATOM 8339 O O . SER B 1 475 ? 59.733 -2.532 16.015 1.00 2.00 451 SER B O 1
ATOM 8342 N N . ALA B 1 476 ? 61.162 -2.648 14.296 1.00 2.74 452 ALA B N 1
ATOM 8343 C CA . ALA B 1 476 ? 60.623 -3.899 13.802 1.00 3.63 452 ALA B CA 1
ATOM 8344 C C . ALA B 1 476 ? 60.754 -4.975 14.874 1.00 3.79 452 ALA B C 1
ATOM 8345 O O . ALA B 1 476 ? 59.850 -5.798 15.048 1.00 4.54 452 ALA B O 1
ATOM 8347 N N . ALA B 1 477 ? 61.860 -4.972 15.616 1.00 2.95 453 ALA B N 1
ATOM 8348 C CA . ALA B 1 477 ? 62.058 -5.977 16.684 1.00 3.77 453 ALA B CA 1
ATOM 8349 C C . ALA B 1 477 ? 61.027 -5.817 17.791 1.00 3.79 453 ALA B C 1
ATOM 8350 O O . ALA B 1 477 ? 60.462 -6.802 18.296 1.00 4.42 453 ALA B O 1
ATOM 8352 N N . GLU B 1 478 ? 60.769 -4.582 18.201 1.00 3.19 454 GLU B N 1
ATOM 8353 C CA . GLU B 1 478 ? 59.760 -4.336 19.225 1.00 5.17 454 GLU B CA 1
ATOM 8354 C C . GLU B 1 478 ? 58.373 -4.763 18.737 1.00 5.00 454 GLU B C 1
ATOM 8355 O O . GLU B 1 478 ? 57.588 -5.325 19.481 1.00 5.75 454 GLU B O 1
ATOM 8361 N N . ILE B 1 479 ? 58.073 -4.473 17.481 1.00 3.54 455 ILE B N 1
ATOM 8362 C CA . ILE B 1 479 ? 56.788 -4.810 16.876 1.00 4.32 455 ILE B CA 1
ATOM 8363 C C . ILE B 1 479 ? 56.611 -6.330 16.849 1.00 5.80 455 ILE B C 1
ATOM 8364 O O . ILE B 1 479 ? 55.565 -6.852 17.268 1.00 6.36 455 ILE B O 1
ATOM 8369 N N . ALA B 1 480 ? 57.643 -7.048 16.420 1.00 5.32 456 ALA B N 1
ATOM 8370 C CA . ALA B 1 480 ? 57.562 -8.518 16.371 1.00 7.17 456 ALA B CA 1
ATOM 8371 C C . ALA B 1 480 ? 57.376 -9.119 17.749 1.00 8.60 456 ALA B C 1
ATOM 8372 O O . ALA B 1 480 ? 56.656 -10.124 17.925 1.00 10.33 456 ALA B O 1
ATOM 8374 N N . ALA B 1 481 ? 57.988 -8.510 18.747 1.00 7.31 457 ALA B N 1
ATOM 8375 C CA . ALA B 1 481 ? 57.920 -9.016 20.100 1.00 8.99 457 ALA B CA 1
ATOM 8376 C C . ALA B 1 481 ? 56.623 -8.736 20.826 1.00 9.68 457 ALA B C 1
ATOM 8377 O O . ALA B 1 481 ? 56.231 -9.518 21.692 1.00 12.44 457 ALA B O 1
ATOM 8379 N N A LEU B 1 482 ? 55.933 -7.657 20.461 0.50 7.60 458 LEU B N 1
ATOM 8380 N N B LEU B 1 482 ? 55.945 -7.639 20.483 0.50 7.95 458 LEU B N 1
ATOM 8381 C CA A LEU B 1 482 ? 54.765 -7.231 21.220 0.50 7.13 458 LEU B CA 1
ATOM 8382 C CA B LEU B 1 482 ? 54.749 -7.218 21.218 0.50 7.63 458 LEU B CA 1
ATOM 8383 C C A LEU B 1 482 ? 53.412 -7.240 20.507 0.50 6.51 458 LEU B C 1
ATOM 8384 C C B LEU B 1 482 ? 53.409 -7.268 20.498 0.50 6.77 458 LEU B C 1
ATOM 8385 O O A LEU B 1 482 ? 52.392 -7.479 21.148 0.50 6.51 458 LEU B O 1
ATOM 8386 O O B LEU B 1 482 ? 52.396 -7.559 21.126 0.50 6.51 458 LEU B O 1
ATOM 8395 N N . VAL B 1 483 ? 53.380 -6.987 19.197 1.00 5.64 459 VAL B N 1
ATOM 8396 C CA . VAL B 1 483 ? 52.101 -6.950 18.473 1.00 5.52 459 VAL B CA 1
ATOM 8397 C C . VAL B 1 483 ? 51.201 -8.160 18.727 1.00 5.16 459 VAL B C 1
ATOM 8398 O O . VAL B 1 483 ? 50.028 -7.987 19.027 1.00 5.18 459 VAL B O 1
ATOM 8402 N N . PRO B 1 484 ? 51.755 -9.387 18.659 1.00 5.31 460 PRO B N 1
ATOM 8403 C CA . PRO B 1 484 ? 50.880 -10.543 18.830 1.00 5.72 460 PRO B CA 1
ATOM 8404 C C . PRO B 1 484 ? 50.085 -10.536 20.133 1.00 4.76 460 PRO B C 1
ATOM 8405 O O . PRO B 1 484 ? 48.920 -10.932 20.154 1.00 5.81 460 PRO B O 1
ATOM 8409 N N . PHE B 1 485 ? 50.694 -10.030 21.194 1.00 3.72 461 PHE B N 1
ATOM 8410 C CA . PHE B 1 485 ? 50.064 -10.045 22.501 1.00 3.97 461 PHE B CA 1
ATOM 8411 C C . PHE B 1 485 ? 49.041 -8.950 22.699 1.00 4.87 461 PHE B C 1
ATOM 8412 O O . PHE B 1 485 ? 48.210 -9.028 23.615 1.00 4.36 461 PHE B O 1
ATOM 8420 N N . LYS B 1 486 ? 49.075 -7.932 21.837 1.00 4.47 462 LYS B N 1
ATOM 8421 C CA . LYS B 1 486 ? 48.181 -6.774 21.917 1.00 4.96 462 LYS B CA 1
ATOM 8422 C C . LYS B 1 486 ? 46.993 -6.855 20.956 1.00 5.32 462 LYS B C 1
ATOM 8423 O O . LYS B 1 486 ? 46.152 -5.933 20.906 1.00 6.05 462 LYS B O 1
ATOM 8429 N N . VAL B 1 487 ? 46.915 -7.938 20.186 1.00 3.88 463 VAL B N 1
ATOM 8430 C CA . VAL B 1 487 ? 45.818 -8.128 19.244 1.00 5.89 463 VAL B CA 1
ATOM 8431 C C . VAL B 1 487 ? 44.584 -8.659 19.974 1.00 5.38 463 VAL B C 1
ATOM 8432 O O . VAL B 1 487 ? 44.689 -9.540 20.823 1.00 4.86 463 VAL B O 1
ATOM 8436 N N . PHE B 1 488 ? 43.417 -8.087 19.671 1.00 4.56 464 PHE B N 1
ATOM 8437 C CA . PHE B 1 488 ? 42.128 -8.544 20.183 1.00 4.49 464 PHE B CA 1
ATOM 8438 C C . PHE B 1 488 ? 41.389 -9.081 18.971 1.00 4.49 464 PHE B C 1
ATOM 8439 O O . PHE B 1 488 ? 41.020 -8.320 18.078 1.00 5.52 464 PHE B O 1
ATOM 8447 N N A GLU B 1 489 ? 41.199 -10.391 18.911 0.60 4.84 465 GLU B N 1
ATOM 8448 N N B GLU B 1 489 ? 41.200 -10.390 18.915 0.40 5.05 465 GLU B N 1
ATOM 8449 C CA A GLU B 1 489 ? 40.538 -11.004 17.760 0.60 5.45 465 GLU B CA 1
ATOM 8450 C CA B GLU B 1 489 ? 40.535 -11.012 17.776 0.40 5.69 465 GLU B CA 1
ATOM 8451 C C A GLU B 1 489 ? 39.062 -10.632 17.659 0.60 6.02 465 GLU B C 1
ATOM 8452 C C B GLU B 1 489 ? 39.076 -10.595 17.654 0.40 5.84 465 GLU B C 1
ATOM 8453 O O A GLU B 1 489 ? 38.469 -10.699 16.583 0.60 7.67 465 GLU B O 1
ATOM 8454 O O B GLU B 1 489 ? 38.514 -10.586 16.558 0.40 7.17 465 GLU B O 1
ATOM 8465 N N . GLY B 1 490 ? 38.465 -10.237 18.777 1.00 4.70 466 GLY B N 1
ATOM 8466 C CA . GLY B 1 490 ? 37.069 -9.852 18.769 1.00 4.73 466 GLY B CA 1
ATOM 8467 C C . GLY B 1 490 ? 36.165 -11.043 18.509 1.00 5.25 466 GLY B C 1
ATOM 8468 O O . GLY B 1 490 ? 36.526 -12.204 18.773 1.00 6.18 466 GLY B O 1
ATOM 8469 N N . ASN B 1 491 ? 34.967 -10.763 18.000 1.00 5.20 467 ASN B N 1
ATOM 8470 C CA . ASN B 1 491 ? 33.961 -11.785 17.776 1.00 6.29 467 ASN B CA 1
ATOM 8471 C C . ASN B 1 491 ? 33.556 -12.497 19.052 1.00 5.59 467 ASN B C 1
ATOM 8472 O O . ASN B 1 491 ? 33.202 -13.688 19.028 1.00 8.41 467 ASN B O 1
ATOM 8477 N N . ARG B 1 492 ? 33.621 -11.765 20.166 1.00 4.94 468 ARG B N 1
ATOM 8478 C CA . ARG B 1 492 ? 33.176 -12.268 21.465 1.00 5.72 468 ARG B CA 1
ATOM 8479 C C . ARG B 1 492 ? 31.763 -11.682 21.598 1.00 5.85 468 ARG B C 1
ATOM 8480 O O . ARG B 1 492 ? 31.615 -10.465 21.792 1.00 7.22 468 ARG B O 1
ATOM 8488 N N . PRO B 1 493 ? 30.738 -12.529 21.507 1.00 5.23 469 PRO B N 1
ATOM 8489 C CA . PRO B 1 493 ? 29.367 -12.016 21.465 1.00 5.27 469 PRO B CA 1
ATOM 8490 C C . PRO B 1 493 ? 28.759 -11.644 22.808 1.00 6.09 469 PRO B C 1
ATOM 8491 O O . PRO B 1 493 ? 29.065 -12.240 23.849 1.00 7.19 469 PRO B O 1
ATOM 8495 N N . THR B 1 494 ? 27.869 -10.664 22.768 1.00 4.94 470 THR B N 1
ATOM 8496 C CA . THR B 1 494 ? 27.203 -10.211 23.961 1.00 5.10 470 THR B CA 1
ATOM 8497 C C . THR B 1 494 ? 25.762 -9.791 23.654 1.00 4.84 470 THR B C 1
ATOM 8498 O O . THR B 1 494 ? 25.422 -9.480 22.509 1.00 5.40 470 THR B O 1
ATOM 8502 N N . ASN B 1 495 ? 24.947 -9.812 24.705 1.00 5.18 471 ASN B N 1
ATOM 8503 C CA . ASN B 1 495 ? 23.653 -9.136 24.726 1.00 4.42 471 ASN B CA 1
ATOM 8504 C C . ASN B 1 495 ? 23.840 -7.963 25.678 1.00 5.01 471 ASN B C 1
ATOM 8505 O O . ASN B 1 495 ? 24.572 -8.077 26.664 1.00 6.15 471 ASN B O 1
ATOM 8510 N N . SER B 1 496 ? 23.211 -6.840 25.386 1.00 4.18 472 SER B N 1
ATOM 8511 C CA . SER B 1 496 ? 23.199 -5.690 26.296 1.00 3.98 472 SER B CA 1
ATOM 8512 C C . SER B 1 496 ? 21.747 -5.396 26.636 1.00 5.43 472 SER B C 1
ATOM 8513 O O . SER B 1 496 ? 20.915 -5.189 25.737 1.00 5.47 472 SER B O 1
ATOM 8516 N N . ILE B 1 497 ? 21.449 -5.392 27.924 1.00 4.68 473 ILE B N 1
ATOM 8517 C CA . ILE B 1 497 ? 20.108 -5.113 28.413 1.00 5.00 473 ILE B CA 1
ATOM 8518 C C . ILE B 1 497 ? 20.213 -3.833 29.198 1.00 5.10 473 ILE B C 1
ATOM 8519 O O . ILE B 1 497 ? 20.873 -3.800 30.231 1.00 4.69 473 ILE B O 1
ATOM 8524 N N . LEU B 1 498 ? 19.597 -2.772 28.682 1.00 4.45 474 LEU B N 1
ATOM 8525 C CA . LEU B 1 498 ? 19.610 -1.469 29.306 1.00 4.09 474 LEU B CA 1
ATOM 8526 C C . LEU B 1 498 ? 18.239 -1.194 29.869 1.00 4.71 474 LEU B C 1
ATOM 8527 O O . LEU B 1 498 ? 17.254 -1.238 29.146 1.00 4.92 474 LEU B O 1
ATOM 8532 N N A VAL B 1 499 ? 18.200 -0.893 31.163 0.60 4.66 475 VAL B N 1
ATOM 8533 N N B VAL B 1 499 ? 18.159 -0.927 31.166 0.40 4.28 475 VAL B N 1
ATOM 8534 C CA A VAL B 1 499 ? 16.967 -0.619 31.882 0.60 4.99 475 VAL B CA 1
ATOM 8535 C CA B VAL B 1 499 ? 16.881 -0.604 31.780 0.40 4.36 475 VAL B CA 1
ATOM 8536 C C A VAL B 1 499 ? 16.973 0.844 32.325 0.60 4.61 475 VAL B C 1
ATOM 8537 C C B VAL B 1 499 ? 16.956 0.828 32.285 0.40 4.33 475 VAL B C 1
ATOM 8538 O O A VAL B 1 499 ? 18.023 1.401 32.618 0.60 5.14 475 VAL B O 1
ATOM 8539 O O B VAL B 1 499 ? 18.031 1.339 32.574 0.40 5.18 475 VAL B O 1
ATOM 8546 N N . LYS B 1 500 ? 15.813 1.490 32.379 1.00 4.26 476 LYS B N 1
ATOM 8547 C CA . LYS B 1 500 ? 15.809 2.878 32.825 1.00 4.23 476 LYS B CA 1
ATOM 8548 C C . LYS B 1 500 ? 16.397 2.997 34.235 1.00 3.25 476 LYS B C 1
ATOM 8549 O O . LYS B 1 500 ? 17.306 3.807 34.488 1.00 4.37 476 LYS B O 1
ATOM 8555 N N . GLN B 1 501 ? 15.871 2.177 35.134 1.00 4.43 477 GLN B N 1
ATOM 8556 C CA . GLN B 1 501 ? 16.300 2.135 36.520 1.00 5.35 477 GLN B CA 1
ATOM 8557 C C . GLN B 1 501 ? 15.913 0.772 37.061 1.00 4.91 477 GLN B C 1
ATOM 8558 O O . GLN B 1 501 ? 14.895 0.210 36.634 1.00 6.41 477 GLN B O 1
ATOM 8564 N N . ILE B 1 502 ? 16.713 0.238 37.981 1.00 4.51 478 ILE B N 1
ATOM 8565 C CA . ILE B 1 502 ? 16.365 -1.029 38.613 1.00 5.62 478 ILE B CA 1
ATOM 8566 C C . ILE B 1 502 ? 15.371 -0.718 39.730 1.00 5.28 478 ILE B C 1
ATOM 8567 O O . ILE B 1 502 ? 15.733 -0.143 40.758 1.00 6.52 478 ILE B O 1
ATOM 8572 N N . THR B 1 503 ? 14.122 -1.097 39.502 1.00 4.82 479 THR B N 1
ATOM 8573 C CA . THR B 1 503 ? 13.015 -0.883 40.432 1.00 3.62 479 THR B CA 1
ATOM 8574 C C . THR B 1 503 ? 12.421 -2.263 40.710 1.00 2.51 479 THR B C 1
ATOM 8575 O O . THR B 1 503 ? 12.776 -3.221 40.046 1.00 3.61 479 THR B O 1
ATOM 8579 N N . PRO B 1 504 ? 11.528 -2.370 41.705 1.00 3.02 480 PRO B N 1
ATOM 8580 C CA . PRO B 1 504 ? 10.927 -3.695 41.900 1.00 3.58 480 PRO B CA 1
ATOM 8581 C C . PRO B 1 504 ? 10.273 -4.209 40.618 1.00 2.63 480 PRO B C 1
ATOM 8582 O O . PRO B 1 504 ? 10.410 -5.380 40.287 1.00 3.21 480 PRO B O 1
ATOM 8586 N N . ARG B 1 505 ? 9.607 -3.326 39.875 1.00 3.46 481 ARG B N 1
ATOM 8587 C CA . ARG B 1 505 ? 8.949 -3.742 38.639 1.00 4.22 481 ARG B CA 1
ATOM 8588 C C . ARG B 1 505 ? 9.952 -4.185 37.555 1.00 3.49 481 ARG B C 1
ATOM 8589 O O . ARG B 1 505 ? 9.757 -5.225 36.927 1.00 4.05 481 ARG B O 1
ATOM 8597 N N . THR B 1 506 ? 11.022 -3.422 37.320 1.00 3.58 482 THR B N 1
ATOM 8598 C CA . THR B 1 506 ? 11.965 -3.842 36.273 1.00 3.79 482 THR B CA 1
ATOM 8599 C C . THR B 1 506 ? 12.752 -5.090 36.677 1.00 3.54 482 THR B C 1
ATOM 8600 O O . THR B 1 506 ? 13.088 -5.919 35.841 1.00 4.82 482 THR B O 1
ATOM 8604 N N . LEU B 1 507 ? 13.021 -5.244 37.965 1.00 3.70 483 LEU B N 1
ATOM 8605 C CA . LEU B 1 507 ? 13.660 -6.461 38.433 1.00 4.31 483 LEU B CA 1
ATOM 8606 C C . LEU B 1 507 ? 12.713 -7.651 38.174 1.00 4.03 483 LEU B C 1
ATOM 8607 O O . LEU B 1 507 ? 13.148 -8.719 37.712 1.00 4.39 483 LEU B O 1
ATOM 8612 N N . GLY B 1 508 ? 11.417 -7.477 38.456 1.00 3.12 484 GLY B N 1
ATOM 8613 C CA . GLY B 1 508 ? 10.445 -8.547 38.179 1.00 4.10 484 GLY B CA 1
ATOM 8614 C C . GLY B 1 508 ? 10.434 -8.880 36.692 1.00 4.54 484 GLY B C 1
ATOM 8615 O O . GLY B 1 508 ? 10.373 -10.053 36.317 1.00 4.33 484 GLY B O 1
ATOM 8616 N N . ASN B 1 509 ? 10.470 -7.847 35.840 1.00 3.75 485 ASN B N 1
ATOM 8617 C CA . ASN B 1 509 ? 10.542 -8.055 34.395 1.00 3.56 485 ASN B CA 1
ATOM 8618 C C . ASN B 1 509 ? 11.744 -8.954 34.054 1.00 4.88 485 ASN B C 1
ATOM 8619 O O . ASN B 1 509 ? 11.629 -9.919 33.303 1.00 5.28 485 ASN B O 1
ATOM 8624 N N . LEU B 1 510 ? 12.910 -8.608 34.596 1.00 4.22 486 LEU B N 1
ATOM 8625 C CA . LEU B 1 510 ? 14.159 -9.314 34.272 1.00 4.55 486 LEU B CA 1
ATOM 8626 C C . LEU B 1 510 ? 14.188 -10.747 34.765 1.00 4.65 486 LEU B C 1
ATOM 8627 O O . LEU B 1 510 ? 14.638 -11.655 34.050 1.00 5.05 486 LEU B O 1
ATOM 8632 N N . ILE B 1 511 ? 13.728 -10.969 35.989 1.00 4.05 487 ILE B N 1
ATOM 8633 C CA . ILE B 1 511 ? 13.753 -12.331 36.536 1.00 4.44 487 ILE B CA 1
ATOM 8634 C C . ILE B 1 511 ? 12.829 -13.240 35.712 1.00 4.08 487 ILE B C 1
ATOM 8635 O O . ILE B 1 511 ? 13.220 -14.336 35.299 1.00 5.19 487 ILE B O 1
ATOM 8640 N N . ALA B 1 512 ? 11.619 -12.758 35.422 1.00 4.35 488 ALA B N 1
ATOM 8641 C CA . ALA B 1 512 ? 10.666 -13.547 34.651 1.00 4.49 488 ALA B CA 1
ATOM 8642 C C . ALA B 1 512 ? 11.182 -13.784 33.232 1.00 4.70 488 ALA B C 1
ATOM 8643 O O . ALA B 1 512 ? 10.946 -14.843 32.640 1.00 4.91 488 ALA B O 1
ATOM 8645 N N . MET B 1 513 ? 11.863 -12.798 32.663 1.00 4.09 489 MET B N 1
ATOM 8646 C CA . MET B 1 513 ? 12.435 -12.929 31.322 1.00 4.87 489 MET B CA 1
ATOM 8647 C C . MET B 1 513 ? 13.365 -14.149 31.279 1.00 5.77 489 MET B C 1
ATOM 8648 O O . MET B 1 513 ? 13.295 -14.961 30.353 1.00 5.54 489 MET B O 1
ATOM 8653 N N . TYR B 1 514 ? 14.263 -14.258 32.252 1.00 4.82 490 TYR B N 1
ATOM 8654 C CA . TYR B 1 514 ? 15.185 -15.389 32.285 1.00 4.98 490 TYR B CA 1
ATOM 8655 C C . TYR B 1 514 ? 14.461 -16.692 32.604 1.00 4.38 490 TYR B C 1
ATOM 8656 O O . TYR B 1 514 ? 14.817 -17.738 32.077 1.00 4.71 490 TYR B O 1
ATOM 8665 N N . GLU B 1 515 ? 13.475 -16.657 33.496 1.00 4.50 491 GLU B N 1
ATOM 8666 C CA . GLU B 1 515 ? 12.665 -17.855 33.756 1.00 4.67 491 GLU B CA 1
ATOM 8667 C C . GLU B 1 515 ? 12.120 -18.405 32.448 1.00 4.59 491 GLU B C 1
ATOM 8668 O O . GLU B 1 515 ? 12.193 -19.609 32.186 1.00 4.70 491 GLU B O 1
ATOM 8674 N N . HIS B 1 516 ? 11.579 -17.532 31.603 1.00 4.65 492 HIS B N 1
ATOM 8675 C CA . HIS B 1 516 ? 10.995 -18.001 30.365 1.00 4.18 492 HIS B CA 1
ATOM 8676 C C . HIS B 1 516 ? 12.045 -18.431 29.348 1.00 3.89 492 HIS B C 1
ATOM 8677 O O . HIS B 1 516 ? 11.811 -19.362 28.579 1.00 4.21 492 HIS B O 1
ATOM 8684 N N . LYS B 1 517 ? 13.202 -17.779 29.347 1.00 4.08 493 LYS B N 1
ATOM 8685 C CA . LYS B 1 517 ? 14.317 -18.222 28.502 1.00 3.53 493 LYS B CA 1
ATOM 8686 C C . LYS B 1 517 ? 14.651 -19.677 28.846 1.00 4.02 493 LYS B C 1
ATOM 8687 O O . LYS B 1 517 ? 14.804 -20.517 27.963 1.00 4.28 493 LYS B O 1
ATOM 8693 N N . ILE B 1 518 ? 14.766 -19.965 30.135 1.00 3.75 494 ILE B N 1
ATOM 8694 C CA . ILE B 1 518 ? 15.069 -21.315 30.628 1.00 4.07 494 ILE B CA 1
ATOM 8695 C C . ILE B 1 518 ? 13.995 -22.313 30.191 1.00 4.49 494 ILE B C 1
ATOM 8696 O O . ILE B 1 518 ? 14.293 -23.432 29.737 1.00 4.70 494 ILE B O 1
ATOM 8701 N N . PHE B 1 519 ? 12.736 -21.895 30.293 1.00 4.92 495 PHE B N 1
ATOM 8702 C CA . PHE B 1 519 ? 11.623 -22.727 29.873 1.00 4.04 495 PHE B CA 1
ATOM 8703 C C . PHE B 1 519 ? 11.730 -23.085 28.393 1.00 4.18 495 PHE B C 1
ATOM 8704 O O . PHE B 1 519 ? 11.578 -24.255 28.010 1.00 4.50 495 PHE B O 1
ATOM 8712 N N . VAL B 1 520 ? 11.973 -22.077 27.552 1.00 3.21 496 VAL B N 1
ATOM 8713 C CA . VAL B 1 520 ? 12.065 -22.300 26.115 1.00 3.59 496 VAL B CA 1
ATOM 8714 C C . VAL B 1 520 ? 13.184 -23.282 25.796 1.00 3.90 496 VAL B C 1
ATOM 8715 O O . VAL B 1 520 ? 12.994 -24.213 25.006 1.00 4.03 496 VAL B O 1
ATOM 8719 N N . GLN B 1 521 ? 14.353 -23.099 26.410 1.00 3.78 497 GLN B N 1
ATOM 8720 C CA . GLN B 1 521 ? 15.465 -24.005 26.144 1.00 4.04 497 GLN B CA 1
ATOM 8721 C C . GLN B 1 521 ? 15.126 -25.438 26.519 1.00 2.88 497 GLN B C 1
ATOM 8722 O O . GLN B 1 521 ? 15.425 -26.364 25.783 1.00 3.99 497 GLN B O 1
ATOM 8728 N N . GLY B 1 522 ? 14.478 -25.626 27.665 1.00 3.81 498 GLY B N 1
ATOM 8729 C CA . GLY B 1 522 ? 14.087 -26.965 28.101 1.00 4.37 498 GLY B CA 1
ATOM 8730 C C . GLY B 1 522 ? 13.059 -27.612 27.187 1.00 4.36 498 GLY B C 1
ATOM 8731 O O . GLY B 1 522 ? 13.072 -28.827 26.967 1.00 4.07 498 GLY B O 1
ATOM 8732 N N . VAL B 1 523 ? 12.147 -26.807 26.649 1.00 3.64 499 VAL B N 1
ATOM 8733 C CA . VAL B 1 523 ? 11.179 -27.341 25.686 1.00 3.63 499 VAL B CA 1
ATOM 8734 C C . VAL B 1 523 ? 11.917 -27.843 24.448 1.00 3.28 499 VAL B C 1
ATOM 8735 O O . VAL B 1 523 ? 11.759 -28.997 24.035 1.00 4.65 499 VAL B O 1
ATOM 8739 N N . ILE B 1 524 ? 12.759 -26.992 23.872 1.00 3.82 500 ILE B N 1
ATOM 8740 C CA . ILE B 1 524 ? 13.464 -27.331 22.644 1.00 4.37 500 ILE B CA 1
ATOM 8741 C C . ILE B 1 524 ? 14.416 -28.509 22.839 1.00 4.64 500 ILE B C 1
ATOM 8742 O O . ILE B 1 524 ? 14.498 -29.389 21.976 1.00 5.46 500 ILE B O 1
ATOM 8747 N N . TRP B 1 525 ? 15.102 -28.549 23.982 1.00 3.44 501 TRP B N 1
ATOM 8748 C CA . TRP B 1 525 ? 16.036 -29.645 24.278 1.00 3.50 501 TRP B CA 1
ATOM 8749 C C . TRP B 1 525 ? 15.322 -30.942 24.656 1.00 3.68 501 TRP B C 1
ATOM 8750 O O . TRP B 1 525 ? 15.963 -31.934 24.943 1.00 4.08 501 TRP B O 1
ATOM 8761 N N . ASN B 1 526 ? 13.999 -30.920 24.721 1.00 4.10 502 ASN B N 1
ATOM 8762 C CA . ASN B 1 526 ? 13.239 -32.126 25.004 1.00 3.13 502 ASN B CA 1
ATOM 8763 C C . ASN B 1 526 ? 13.580 -32.746 26.359 1.00 3.20 502 ASN B C 1
ATOM 8764 O O . ASN B 1 526 ? 13.677 -33.972 26.502 1.00 4.00 502 ASN B O 1
ATOM 8769 N N . ILE B 1 527 ? 13.750 -31.886 27.359 1.00 3.41 503 ILE B N 1
ATOM 8770 C CA . ILE B 1 527 ? 14.017 -32.327 28.729 1.00 3.57 503 ILE B CA 1
ATOM 8771 C C . ILE B 1 527 ? 12.950 -31.813 29.679 1.00 4.32 503 ILE B C 1
ATOM 8772 O O . ILE B 1 527 ? 12.047 -31.070 29.289 1.00 4.68 503 ILE B O 1
ATOM 8777 N N . PHE B 1 528 ? 13.039 -32.245 30.925 1.00 4.53 504 PHE B N 1
ATOM 8778 C CA . PHE B 1 528 ? 12.112 -31.803 31.965 1.00 4.38 504 PHE B CA 1
ATOM 8779 C C . PHE B 1 528 ? 12.798 -30.760 32.826 1.00 4.51 504 PHE B C 1
ATOM 8780 O O . PHE B 1 528 ? 13.704 -31.079 33.600 1.00 5.35 504 PHE B O 1
ATOM 8788 N N . SER B 1 529 ? 12.359 -29.513 32.702 1.00 4.11 505 SER B N 1
ATOM 8789 C CA . SER B 1 529 ? 13.004 -28.397 33.400 1.00 5.01 505 SER B CA 1
ATOM 8790 C C . SER B 1 529 ? 12.593 -28.197 34.846 1.00 5.08 505 SER B C 1
ATOM 8791 O O . SER B 1 529 ? 13.234 -27.407 35.546 1.00 6.38 505 SER B O 1
ATOM 8794 N N . PHE B 1 530 ? 11.570 -28.918 35.304 1.00 4.64 506 PHE B N 1
ATOM 8795 C CA . PHE B 1 530 ? 10.966 -28.600 36.588 1.00 4.17 506 PHE B CA 1
ATOM 8796 C C . PHE B 1 530 ? 11.085 -29.602 37.700 1.00 4.87 506 PHE B C 1
ATOM 8797 O O . PHE B 1 530 ? 10.547 -29.378 38.791 1.00 5.66 506 PHE B O 1
ATOM 8805 N N . ASP B 1 531 ? 11.801 -30.697 37.428 1.00 5.47 507 ASP B N 1
ATOM 8806 C CA . ASP B 1 531 ? 12.131 -31.694 38.437 1.00 5.12 507 ASP B CA 1
ATOM 8807 C C . ASP B 1 531 ? 13.619 -31.545 38.797 1.00 4.90 507 ASP B C 1
ATOM 8808 O O . ASP B 1 531 ? 14.317 -30.673 38.265 1.00 4.04 507 ASP B O 1
ATOM 8813 N N . GLN B 1 532 ? 14.094 -32.357 39.737 1.00 4.57 508 GLN B N 1
ATOM 8814 C CA . GLN B 1 532 ? 15.501 -32.276 40.155 1.00 4.92 508 GLN B CA 1
ATOM 8815 C C . GLN B 1 532 ? 15.916 -33.573 40.840 1.00 4.46 508 GLN B C 1
ATOM 8816 O O . GLN B 1 532 ? 16.332 -33.606 42.002 1.00 5.48 508 GLN B O 1
ATOM 8822 N N . TRP B 1 533 ? 15.822 -34.663 40.090 1.00 3.74 509 TRP B N 1
ATOM 8823 C CA . TRP B 1 533 ? 16.166 -35.973 40.640 1.00 4.42 509 TRP B CA 1
ATOM 8824 C C . TRP B 1 533 ? 17.648 -36.104 40.963 1.00 5.38 509 TRP B C 1
ATOM 8825 O O . TRP B 1 533 ? 18.041 -36.993 41.727 1.00 4.72 509 TRP B O 1
ATOM 8836 N N . GLY B 1 534 ? 18.458 -35.211 40.390 1.00 3.44 510 GLY B N 1
ATOM 8837 C CA . GLY B 1 534 ? 19.901 -35.212 40.589 1.00 4.74 510 GLY B CA 1
ATOM 8838 C C . GLY B 1 534 ? 20.379 -34.812 41.953 1.00 5.81 510 GLY B C 1
ATOM 8839 O O . GLY B 1 534 ? 21.577 -34.868 42.227 1.00 9.06 510 GLY B O 1
ATOM 8840 N N . VAL B 1 535 ? 19.470 -34.392 42.829 1.00 6.21 511 VAL B N 1
ATOM 8841 C CA . VAL B 1 535 ? 19.866 -34.028 44.189 1.00 7.13 511 VAL B CA 1
ATOM 8842 C C . VAL B 1 535 ? 19.751 -35.193 45.168 1.00 7.34 511 VAL B C 1
ATOM 8843 O O . VAL B 1 535 ? 20.269 -35.115 46.280 1.00 9.79 511 VAL B O 1
ATOM 8847 N N . GLU B 1 536 ? 19.139 -36.301 44.752 1.00 6.55 512 GLU B N 1
ATOM 8848 C CA . GLU B 1 536 ? 18.859 -37.386 45.696 1.00 6.77 512 GLU B CA 1
ATOM 8849 C C . GLU B 1 536 ? 20.029 -38.226 46.185 1.00 7.30 512 GLU B C 1
ATOM 8850 O O . GLU B 1 536 ? 20.089 -38.578 47.369 1.00 9.06 512 GLU B O 1
ATOM 8856 N N . LEU B 1 537 ? 20.950 -38.549 45.302 1.00 6.81 513 LEU B N 1
ATOM 8857 C CA . LEU B 1 537 ? 22.056 -39.447 45.665 1.00 6.50 513 LEU B CA 1
ATOM 8858 C C . LEU B 1 537 ? 22.935 -38.865 46.763 1.00 6.57 513 LEU B C 1
ATOM 8859 O O . LEU B 1 537 ? 23.299 -39.544 47.715 1.00 6.99 513 LEU B O 1
ATOM 8864 N N . GLY B 1 538 ? 23.293 -37.592 46.626 1.00 7.78 514 GLY B N 1
ATOM 8865 C CA . GLY B 1 538 ? 24.113 -36.944 47.634 1.00 7.46 514 GLY B CA 1
ATOM 8866 C C . GLY B 1 538 ? 23.454 -36.954 49.004 1.00 7.54 514 GLY B C 1
ATOM 8867 O O . GLY B 1 538 ? 24.127 -37.124 50.013 1.00 7.68 514 GLY B O 1
ATOM 8868 N N A LYS B 1 539 ? 22.141 -36.761 49.035 0.50 8.16 515 LYS B N 1
ATOM 8869 N N B LYS B 1 539 ? 22.141 -36.770 49.050 0.50 7.34 515 LYS B N 1
ATOM 8870 C CA A LYS B 1 539 ? 21.398 -36.748 50.286 0.50 8.92 515 LYS B CA 1
ATOM 8871 C CA B LYS B 1 539 ? 21.424 -36.777 50.322 0.50 7.48 515 LYS B CA 1
ATOM 8872 C C A LYS B 1 539 ? 21.401 -38.130 50.933 0.50 8.80 515 LYS B C 1
ATOM 8873 C C B LYS B 1 539 ? 21.468 -38.173 50.941 0.50 7.23 515 LYS B C 1
ATOM 8874 O O A LYS B 1 539 ? 21.583 -38.258 52.143 0.50 9.49 515 LYS B O 1
ATOM 8875 O O B LYS B 1 539 ? 21.776 -38.326 52.123 0.50 7.68 515 LYS B O 1
ATOM 8886 N N A GLN B 1 540 ? 21.203 -39.155 50.115 0.50 8.64 516 GLN B N 1
ATOM 8887 N N B GLN B 1 540 ? 21.170 -39.180 50.130 0.50 7.10 516 GLN B N 1
ATOM 8888 C CA A GLN B 1 540 ? 21.195 -40.530 50.596 0.50 8.03 516 GLN B CA 1
ATOM 8889 C CA B GLN B 1 540 ? 21.193 -40.567 50.581 0.50 6.33 516 GLN B CA 1
ATOM 8890 C C A GLN B 1 540 ? 22.553 -40.901 51.171 0.50 7.33 516 GLN B C 1
ATOM 8891 C C B GLN B 1 540 ? 22.552 -40.932 51.155 0.50 6.38 516 GLN B C 1
ATOM 8892 O O A GLN B 1 540 ? 22.646 -41.447 52.271 0.50 7.67 516 GLN B O 1
ATOM 8893 O O B GLN B 1 540 ? 22.646 -41.503 52.242 0.50 6.90 516 GLN B O 1
ATOM 8904 N N . LEU B 1 541 ? 23.614 -40.600 50.433 1.00 6.72 517 LEU B N 1
ATOM 8905 C CA . LEU B 1 541 ? 24.961 -40.946 50.895 1.00 5.98 517 LEU B CA 1
ATOM 8906 C C . LEU B 1 541 ? 25.364 -40.161 52.151 1.00 7.29 517 LEU B C 1
ATOM 8907 O O . LEU B 1 541 ? 26.062 -40.684 53.015 1.00 7.91 517 LEU B O 1
ATOM 8912 N N . ALA B 1 542 ? 24.936 -38.909 52.255 1.00 6.68 518 ALA B N 1
ATOM 8913 C CA . ALA B 1 542 ? 25.245 -38.131 53.455 1.00 5.58 518 ALA B CA 1
ATOM 8914 C C . ALA B 1 542 ? 24.540 -38.727 54.683 1.00 6.57 518 ALA B C 1
ATOM 8915 O O . ALA B 1 542 ? 25.097 -38.723 55.778 1.00 6.70 518 ALA B O 1
ATOM 8917 N N . ASN B 1 543 ? 23.308 -39.212 54.493 1.00 6.79 519 ASN B N 1
ATOM 8918 C CA . ASN B 1 543 ? 22.558 -39.837 55.573 1.00 7.23 519 ASN B CA 1
ATOM 8919 C C . ASN B 1 543 ? 23.274 -41.075 56.094 1.00 6.89 519 ASN B C 1
ATOM 8920 O O . ASN B 1 543 ? 23.200 -41.376 57.281 1.00 7.95 519 ASN B O 1
ATOM 8925 N N . GLN B 1 544 ? 23.952 -41.800 55.210 1.00 6.77 520 GLN B N 1
ATOM 8926 C CA . GLN B 1 544 ? 24.698 -42.991 55.619 1.00 8.03 520 GLN B CA 1
ATOM 8927 C C . GLN B 1 544 ? 25.983 -42.642 56.362 1.00 6.85 520 GLN B C 1
ATOM 8928 O O . GLN B 1 544 ? 26.360 -43.333 57.304 1.00 8.53 520 GLN B O 1
ATOM 8934 N N . ILE B 1 545 ? 26.642 -41.573 55.930 1.00 6.68 521 ILE B N 1
ATOM 8935 C CA . ILE B 1 545 ? 27.901 -41.139 56.531 1.00 6.55 521 ILE B CA 1
ATOM 8936 C C . ILE B 1 545 ? 27.729 -40.427 57.860 1.00 6.71 521 ILE B C 1
ATOM 8937 O O . ILE B 1 545 ? 28.520 -40.616 58.764 1.00 7.26 521 ILE B O 1
ATOM 8942 N N . LEU B 1 546 ? 26.669 -39.649 58.010 1.00 5.58 522 LEU B N 1
ATOM 8943 C CA . LEU B 1 546 ? 26.475 -38.852 59.243 1.00 6.29 522 LEU B CA 1
ATOM 8944 C C . LEU B 1 546 ? 26.713 -39.618 60.556 1.00 5.66 522 LEU B C 1
ATOM 8945 O O . LEU B 1 546 ? 27.508 -39.181 61.381 1.00 7.03 522 LEU B O 1
ATOM 8950 N N . PRO B 1 547 ? 26.055 -40.779 60.757 1.00 5.55 523 PRO B N 1
ATOM 8951 C CA . PRO B 1 547 ? 26.292 -41.469 62.038 1.00 6.48 523 PRO B CA 1
ATOM 8952 C C . PRO B 1 547 ? 27.723 -41.976 62.221 1.00 7.30 523 PRO B C 1
ATOM 8953 O O . PRO B 1 547 ? 28.187 -42.130 63.367 1.00 9.73 523 PRO B O 1
ATOM 8957 N N . GLU B 1 548 ? 28.423 -42.196 61.111 1.00 5.75 524 GLU B N 1
ATOM 8958 C CA . GLU B 1 548 ? 29.805 -42.659 61.147 1.00 7.53 524 GLU B CA 1
ATOM 8959 C C . GLU B 1 548 ? 30.779 -41.590 61.616 1.00 8.27 524 GLU B C 1
ATOM 8960 O O . GLU B 1 548 ? 31.933 -41.898 61.917 1.00 9.33 524 GLU B O 1
ATOM 8966 N N . LEU B 1 549 ? 30.332 -40.333 61.684 1.00 5.02 525 LEU B N 1
ATOM 8967 C CA . LEU B 1 549 ? 31.220 -39.243 62.098 1.00 5.78 525 LEU B CA 1
ATOM 8968 C C . LEU B 1 549 ? 31.133 -38.896 63.586 1.00 6.93 525 LEU B C 1
ATOM 8969 O O . LEU B 1 549 ? 31.904 -38.056 64.064 1.00 7.45 525 LEU B O 1
ATOM 8974 N N . ALA B 1 550 ? 30.211 -39.517 64.320 1.00 7.16 526 ALA B N 1
ATOM 8975 C CA . ALA B 1 550 ? 30.028 -39.193 65.739 1.00 8.31 526 ALA B CA 1
ATOM 8976 C C . ALA B 1 550 ? 31.220 -39.579 66.622 1.00 9.59 526 ALA B C 1
ATOM 8977 O O . ALA B 1 550 ? 31.614 -38.815 67.512 1.00 11.66 526 ALA B O 1
ATOM 8979 N N . ASP B 1 551 ? 31.803 -40.748 66.381 1.00 7.93 527 ASP B N 1
ATOM 8980 C CA . ASP B 1 551 ? 32.913 -41.224 67.231 1.00 9.82 527 ASP B CA 1
ATOM 8981 C C . ASP B 1 551 ? 34.275 -41.209 66.549 1.00 7.77 527 ASP B C 1
ATOM 8982 O O . ASP B 1 551 ? 34.389 -40.764 65.422 1.00 6.91 527 ASP B O 1
ATOM 8987 N N . SER B 1 552 ? 35.311 -41.705 67.249 1.00 8.10 528 SER B N 1
ATOM 8988 C CA . SER B 1 552 ? 36.677 -41.683 66.717 1.00 9.56 528 SER B CA 1
ATOM 8989 C C . SER B 1 552 ? 37.105 -43.001 66.061 1.00 8.91 528 SER B C 1
ATOM 8990 O O . SER B 1 552 ? 38.247 -43.109 65.612 1.00 12.22 528 SER B O 1
ATOM 8993 N N . ALA B 1 553 ? 36.191 -43.965 65.961 1.00 7.84 529 ALA B N 1
ATOM 8994 C CA . ALA B 1 553 ? 36.522 -45.285 65.377 1.00 7.43 529 ALA B CA 1
ATOM 8995 C C . ALA B 1 553 ? 36.750 -45.241 63.882 1.00 7.53 529 ALA B C 1
ATOM 8996 O O . ALA B 1 553 ? 36.115 -44.474 63.161 1.00 6.07 529 ALA B O 1
ATOM 8998 N N . ALA B 1 554 ? 37.650 -46.108 63.426 1.00 9.00 530 ALA B N 1
ATOM 8999 C CA . ALA B 1 554 ? 37.986 -46.242 62.021 1.00 9.38 530 ALA B CA 1
ATOM 9000 C C . ALA B 1 554 ? 36.777 -46.632 61.188 1.00 8.51 530 ALA B C 1
ATOM 9001 O O . ALA B 1 554 ? 35.974 -47.461 61.603 1.00 8.13 530 ALA B O 1
ATOM 9003 N N . VAL B 1 555 ? 36.672 -46.048 59.999 1.00 6.41 531 VAL B N 1
ATOM 9004 C CA . VAL B 1 555 ? 35.583 -46.334 59.067 1.00 5.32 531 VAL B CA 1
ATOM 9005 C C . VAL B 1 555 ? 36.148 -47.084 57.879 1.00 5.68 531 VAL B C 1
ATOM 9006 O O . VAL B 1 555 ? 37.149 -46.691 57.305 1.00 6.44 531 VAL B O 1
ATOM 9010 N N . THR B 1 556 ? 35.500 -48.183 57.531 1.00 5.09 532 THR B N 1
ATOM 9011 C CA . THR B 1 556 ? 35.938 -49.023 56.422 1.00 5.79 532 THR B CA 1
ATOM 9012 C C . THR B 1 556 ? 34.808 -49.382 55.458 1.00 6.41 532 THR B C 1
ATOM 9013 O O . THR B 1 556 ? 35.006 -50.201 54.547 1.00 7.61 532 THR B O 1
ATOM 9017 N N . SER B 1 557 ? 33.646 -48.749 55.628 1.00 5.57 533 SER B N 1
ATOM 9018 C CA . SER B 1 557 ? 32.438 -49.115 54.885 1.00 7.26 533 SER B CA 1
ATOM 9019 C C . SER B 1 557 ? 32.266 -48.581 53.478 1.00 6.69 533 SER B C 1
ATOM 9020 O O . SER B 1 557 ? 31.283 -48.911 52.816 1.00 8.18 533 SER B O 1
ATOM 9023 N N . HIS B 1 558 ? 33.206 -47.765 53.014 1.00 4.97 534 HIS B N 1
ATOM 9024 C CA . HIS B 1 558 ? 33.101 -47.171 51.685 1.00 4.16 534 HIS B CA 1
ATOM 9025 C C . HIS B 1 558 ? 34.301 -47.530 50.826 1.00 4.98 534 HIS B C 1
ATOM 9026 O O . HIS B 1 558 ? 35.063 -48.442 51.150 1.00 5.79 534 HIS B O 1
ATOM 9033 N N . ASP B 1 559 ? 34.435 -46.841 49.698 1.00 4.02 535 ASP B N 1
ATOM 9034 C CA . ASP B 1 559 ? 35.612 -46.954 48.850 1.00 3.45 535 ASP B CA 1
ATOM 9035 C C . ASP B 1 559 ? 36.839 -46.399 49.601 1.00 2.83 535 ASP B C 1
ATOM 9036 O O . ASP B 1 559 ? 36.711 -45.694 50.619 1.00 3.80 535 ASP B O 1
ATOM 9041 N N . SER B 1 560 ? 38.039 -46.682 49.089 1.00 3.24 536 SER B N 1
ATOM 9042 C CA . SER B 1 560 ? 39.240 -46.259 49.797 1.00 3.92 536 SER B CA 1
ATOM 9043 C C . SER B 1 560 ? 39.389 -44.758 49.987 1.00 2.62 536 SER B C 1
ATOM 9044 O O . SER B 1 560 ? 39.967 -44.332 50.978 1.00 3.48 536 SER B O 1
ATOM 9047 N N . SER B 1 561 ? 38.883 -43.957 49.051 1.00 2.65 537 SER B N 1
ATOM 9048 C CA . SER B 1 561 ? 38.986 -42.496 49.175 1.00 3.94 537 SER B CA 1
ATOM 9049 C C . SER B 1 561 ? 38.067 -41.971 50.261 1.00 4.30 537 SER B C 1
ATOM 9050 O O . SER B 1 561 ? 38.490 -41.243 51.146 1.00 4.47 537 SER B O 1
ATOM 9053 N N . THR B 1 562 ? 36.803 -42.352 50.210 1.00 4.12 538 THR B N 1
ATOM 9054 C CA . THR B 1 562 ? 35.865 -41.917 51.235 1.00 4.26 538 THR B CA 1
ATOM 9055 C C . THR B 1 562 ? 36.348 -42.377 52.617 1.00 4.69 538 THR B C 1
ATOM 9056 O O . THR B 1 562 ? 36.318 -41.617 53.582 1.00 4.42 538 THR B O 1
ATOM 9060 N N . ASN B 1 563 ? 36.776 -43.633 52.727 1.00 4.56 539 ASN B N 1
ATOM 9061 C CA . ASN B 1 563 ? 37.308 -44.120 54.003 1.00 3.94 539 ASN B CA 1
ATOM 9062 C C . ASN B 1 563 ? 38.511 -43.284 54.427 1.00 5.04 539 ASN B C 1
ATOM 9063 O O . ASN B 1 563 ? 38.625 -42.885 55.577 1.00 5.08 539 ASN B O 1
ATOM 9068 N N . GLY B 1 564 ? 39.436 -43.064 53.497 1.00 3.65 540 GLY B N 1
ATOM 9069 C CA . GLY B 1 564 ? 40.653 -42.320 53.801 1.00 4.52 540 GLY B CA 1
ATOM 9070 C C . GLY B 1 564 ? 40.368 -40.917 54.282 1.00 4.34 540 GLY B C 1
ATOM 9071 O O . GLY B 1 564 ? 40.995 -40.411 55.230 1.00 4.88 540 GLY B O 1
ATOM 9072 N N . LEU B 1 565 ? 39.427 -40.259 53.615 1.00 3.99 541 LEU B N 1
ATOM 9073 C CA . LEU B 1 565 ? 39.058 -38.904 53.987 1.00 4.58 541 LEU B CA 1
ATOM 9074 C C . LEU B 1 565 ? 38.386 -38.874 55.360 1.00 4.25 541 LEU B C 1
ATOM 9075 O O . LEU B 1 565 ? 38.701 -38.018 56.190 1.00 4.38 541 LEU B O 1
ATOM 9080 N N . ILE B 1 566 ? 37.459 -39.801 55.606 1.00 4.23 542 ILE B N 1
ATOM 9081 C CA . ILE B 1 566 ? 36.784 -39.843 56.894 1.00 4.34 542 ILE B CA 1
ATOM 9082 C C . ILE B 1 566 ? 37.771 -40.138 58.016 1.00 4.16 542 ILE B C 1
ATOM 9083 O O . ILE B 1 566 ? 37.740 -39.511 59.068 1.00 4.28 542 ILE B O 1
ATOM 9088 N N . ASN B 1 567 ? 38.682 -41.070 57.784 1.00 3.80 543 ASN B N 1
ATOM 9089 C CA . ASN B 1 567 ? 39.644 -41.414 58.825 1.00 4.42 543 ASN B CA 1
ATOM 9090 C C . ASN B 1 567 ? 40.633 -40.272 59.084 1.00 4.00 543 ASN B C 1
ATOM 9091 O O . ASN B 1 567 ? 40.994 -40.011 60.227 1.00 4.97 543 ASN B O 1
ATOM 9096 N N . ALA B 1 568 ? 41.024 -39.553 58.028 1.00 3.96 544 ALA B N 1
ATOM 9097 C CA . ALA B 1 568 ? 41.903 -38.396 58.202 1.00 4.22 544 ALA B CA 1
ATOM 9098 C C . ALA B 1 568 ? 41.171 -37.281 58.980 1.00 3.89 544 ALA B C 1
ATOM 9099 O O . ALA B 1 568 ? 41.766 -36.591 59.787 1.00 3.44 544 ALA B O 1
ATOM 9101 N N . PHE B 1 569 ? 39.874 -37.120 58.708 1.00 4.15 545 PHE B N 1
ATOM 9102 C CA . PHE B 1 569 ? 39.045 -36.170 59.432 1.00 4.06 545 PHE B CA 1
ATOM 9103 C C . PHE B 1 569 ? 39.017 -36.507 60.914 1.00 3.51 545 PHE B C 1
ATOM 9104 O O . PHE B 1 569 ? 39.200 -35.637 61.763 1.00 4.21 545 PHE B O 1
ATOM 9112 N N . LYS B 1 570 ? 38.795 -37.780 61.241 1.00 3.29 546 LYS B N 1
ATOM 9113 C CA . LYS B 1 570 ? 38.762 -38.187 62.635 1.00 3.84 546 LYS B CA 1
ATOM 9114 C C . LYS B 1 570 ? 40.093 -37.940 63.338 1.00 3.46 546 LYS B C 1
ATOM 9115 O O . LYS B 1 570 ? 40.111 -37.508 64.485 1.00 5.68 546 LYS B O 1
ATOM 9121 N N . ALA B 1 571 ? 41.201 -38.194 62.644 1.00 2.91 547 ALA B N 1
ATOM 9122 C CA . ALA B 1 571 ? 42.535 -37.986 63.202 1.00 3.35 547 ALA B CA 1
ATOM 9123 C C . ALA B 1 571 ? 42.824 -36.498 63.398 1.00 3.83 547 ALA B C 1
ATOM 9124 O O . ALA B 1 571 ? 43.457 -36.112 64.380 1.00 5.27 547 ALA B O 1
ATOM 9126 N N . PHE B 1 572 ? 42.376 -35.663 62.458 1.00 3.45 548 PHE B N 1
ATOM 9127 C CA . PHE B 1 572 ? 42.548 -34.211 62.616 1.00 2.89 548 PHE B CA 1
ATOM 9128 C C . PHE B 1 572 ? 41.752 -33.645 63.783 1.00 3.97 548 PHE B C 1
ATOM 9129 O O . PHE B 1 572 ? 42.176 -32.713 64.450 1.00 5.52 548 PHE B O 1
ATOM 9137 N N . ARG B 1 573 ? 40.572 -34.209 64.005 1.00 5.32 549 ARG B N 1
ATOM 9138 C CA . ARG B 1 573 ? 39.681 -33.752 65.063 1.00 7.09 549 ARG B CA 1
ATOM 9139 C C . ARG B 1 573 ? 40.190 -34.147 66.451 1.00 8.93 549 ARG B C 1
ATOM 9140 O O . ARG B 1 573 ? 40.010 -33.404 67.418 1.00 10.15 549 ARG B O 1
ATOM 9148 N N . ALA B 1 574 ? 40.837 -35.309 66.531 1.00 11.21 550 ALA B N 1
ATOM 9149 C CA . ALA B 1 574 ? 41.335 -35.830 67.795 1.00 15.95 550 ALA B CA 1
ATOM 9150 C C . ALA B 1 574 ? 42.569 -36.700 67.594 1.00 17.76 550 ALA B C 1
ATOM 9151 O O . ALA B 1 574 ? 42.537 -37.649 66.808 1.00 20.41 550 ALA B O 1
ATOM 9154 N N . ALA C 1 24 ? 61.186 30.129 38.198 1.00 20.27 0 ALA C N 1
ATOM 9155 C CA . ALA C 1 24 ? 61.856 29.023 37.455 1.00 18.08 0 ALA C CA 1
ATOM 9156 C C . ALA C 1 24 ? 62.287 27.931 38.427 1.00 16.16 0 ALA C C 1
ATOM 9157 O O . ALA C 1 24 ? 62.650 28.223 39.572 1.00 18.55 0 ALA C O 1
ATOM 9159 N N A MET C 1 25 ? 62.249 26.676 37.985 0.70 14.31 1 MET C N 1
ATOM 9160 N N B MET C 1 25 ? 62.241 26.680 37.972 0.30 14.61 1 MET C N 1
ATOM 9161 C CA A MET C 1 25 ? 62.661 25.574 38.847 0.70 13.46 1 MET C CA 1
ATOM 9162 C CA B MET C 1 25 ? 62.652 25.545 38.795 0.30 13.27 1 MET C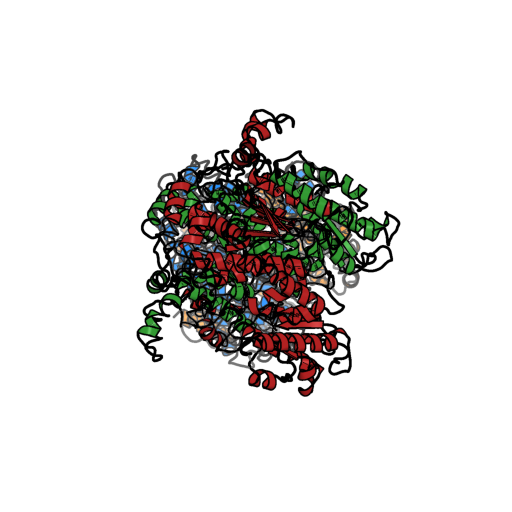 CA 1
ATOM 9163 C C A MET C 1 25 ? 64.179 25.511 38.943 0.70 11.51 1 MET C C 1
ATOM 9164 C C B MET C 1 25 ? 64.168 25.507 38.934 0.30 11.54 1 MET C C 1
ATOM 9165 O O A MET C 1 25 ? 64.712 25.114 39.968 0.70 12.00 1 MET C O 1
ATOM 9166 O O B MET C 1 25 ? 64.685 25.126 39.981 0.30 11.67 1 MET C O 1
ATOM 9175 N N . LEU C 1 26 ? 64.876 25.896 37.874 1.00 9.24 2 LEU C N 1
ATOM 9176 C CA . LEU C 1 26 ? 66.330 25.945 37.905 1.00 7.97 2 LEU C CA 1
ATOM 9177 C C . LEU C 1 26 ? 66.723 27.147 38.771 1.00 6.55 2 LEU C C 1
ATOM 9178 O O . LEU C 1 26 ? 66.313 28.270 38.482 1.00 7.03 2 LEU C O 1
ATOM 9183 N N . LYS C 1 27 ? 67.495 26.901 39.831 1.00 5.75 3 LYS C N 1
ATOM 9184 C CA . LYS C 1 27 ? 67.963 27.968 40.719 1.00 5.93 3 LYS C CA 1
ATOM 9185 C C . LYS C 1 27 ? 69.375 28.384 40.304 1.00 5.82 3 LYS C C 1
ATOM 9186 O O . LYS C 1 27 ? 69.999 27.693 39.494 1.00 5.44 3 LYS C O 1
ATOM 9192 N N . ASN C 1 28 ? 69.856 29.500 40.850 1.00 4.32 4 ASN C N 1
ATOM 9193 C CA . ASN C 1 28 ? 71.186 30.035 40.526 1.00 4.70 4 ASN C CA 1
ATOM 9194 C C . ASN C 1 28 ? 72.032 30.223 41.779 1.00 5.27 4 ASN C C 1
ATOM 9195 O O . ASN C 1 28 ? 72.576 31.303 42.034 1.00 8.22 4 ASN C O 1
ATOM 9200 N N . ILE C 1 29 ? 72.166 29.164 42.549 1.00 4.46 5 ILE C N 1
ATOM 9201 C CA . ILE C 1 29 ? 72.877 29.231 43.802 1.00 4.99 5 ILE C CA 1
ATOM 9202 C C . ILE C 1 29 ? 74.408 29.201 43.591 1.00 5.16 5 ILE C C 1
ATOM 9203 O O . ILE C 1 29 ? 74.942 28.320 42.924 1.00 4.68 5 ILE C O 1
ATOM 9208 N N . ASN C 1 30 ? 75.112 30.191 44.139 1.00 5.74 6 ASN C N 1
ATOM 9209 C CA . ASN C 1 30 ? 76.568 30.230 44.062 1.00 4.48 6 ASN C CA 1
ATOM 9210 C C . ASN C 1 30 ? 77.090 29.146 45.005 1.00 4.26 6 ASN C C 1
ATOM 9211 O O . ASN C 1 30 ? 76.892 29.242 46.213 1.00 5.05 6 ASN C O 1
ATOM 9216 N N . PRO C 1 31 ? 77.731 28.100 44.468 1.00 3.92 7 PRO C N 1
ATOM 9217 C CA . PRO C 1 31 ? 78.116 27.008 45.346 1.00 3.65 7 PRO C CA 1
ATOM 9218 C C . PRO C 1 31 ? 79.073 27.405 46.455 1.00 4.81 7 PRO C C 1
ATOM 9219 O O . PRO C 1 31 ? 79.081 26.780 47.519 1.00 4.98 7 PRO C O 1
ATOM 9223 N N . THR C 1 32 ? 79.879 28.432 46.216 1.00 5.99 8 THR C N 1
ATOM 9224 C CA . THR C 1 32 ? 80.904 28.820 47.201 1.00 6.41 8 THR C CA 1
ATOM 9225 C C . THR C 1 32 ? 80.322 29.468 48.443 1.00 7.12 8 THR C C 1
ATOM 9226 O O . THR C 1 32 ? 81.004 29.564 49.471 1.00 8.75 8 THR C O 1
ATOM 9230 N N A GLN C 1 33 ? 79.064 29.891 48.357 0.60 6.41 9 GLN C N 1
ATOM 9231 N N B GLN C 1 33 ? 79.067 29.892 48.367 0.40 6.97 9 GLN C N 1
ATOM 9232 C CA A GLN C 1 33 ? 78.384 30.552 49.466 0.60 7.67 9 GLN C CA 1
ATOM 9233 C CA B GLN C 1 33 ? 78.430 30.535 49.499 0.40 7.98 9 GLN C CA 1
ATOM 9234 C C A GLN C 1 33 ? 77.633 29.563 50.365 0.60 7.26 9 GLN C C 1
ATOM 9235 C C B GLN C 1 33 ? 77.471 29.599 50.230 0.40 7.33 9 GLN C C 1
ATOM 9236 O O A GLN C 1 33 ? 77.163 29.934 51.448 0.60 6.35 9 GLN C O 1
ATOM 9237 O O B GLN C 1 33 ? 76.622 30.053 51.002 0.40 7.42 9 GLN C O 1
ATOM 9248 N N . THR C 1 34 ? 77.590 28.298 49.963 1.00 6.24 10 THR C N 1
ATOM 9249 C CA . THR C 1 34 ? 76.810 27.295 50.679 1.00 5.00 10 THR C CA 1
ATOM 9250 C C . THR C 1 34 ? 77.549 26.748 51.894 1.00 5.49 10 THR C C 1
ATOM 9251 O O . THR C 1 34 ? 78.786 26.769 51.969 1.00 6.33 10 THR C O 1
ATOM 9255 N N A GLN C 1 35 ? 76.778 26.269 52.860 0.70 4.70 11 GLN C N 1
ATOM 9256 N N B GLN C 1 35 ? 76.789 26.268 52.870 0.30 5.13 11 GLN C N 1
ATOM 9257 C CA A GLN C 1 35 ? 77.351 25.648 54.041 0.70 5.79 11 GLN C CA 1
ATOM 9258 C CA B GLN C 1 35 ? 77.391 25.659 54.045 0.30 5.50 11 GLN C CA 1
ATOM 9259 C C A GLN C 1 35 ? 78.157 24.410 53.653 0.70 5.44 11 GLN C C 1
ATOM 9260 C C B GLN C 1 35 ? 78.160 24.396 53.665 0.30 5.21 11 GLN C C 1
ATOM 9261 O O A GLN C 1 35 ? 79.238 24.157 54.199 0.70 5.47 11 GLN C O 1
ATOM 9262 O O B GLN C 1 35 ? 79.216 24.111 54.235 0.30 5.19 11 GLN C O 1
ATOM 9273 N N . ALA C 1 36 ? 77.635 23.646 52.698 1.00 4.36 12 ALA C N 1
ATOM 9274 C CA . ALA C 1 36 ? 78.289 22.421 52.252 1.00 4.74 12 ALA C CA 1
ATOM 9275 C C . ALA C 1 36 ? 79.678 22.679 51.675 1.00 5.91 12 ALA C C 1
ATOM 9276 O O . ALA C 1 36 ? 80.623 21.917 51.949 1.00 5.56 12 ALA C O 1
ATOM 9278 N N . TRP C 1 37 ? 79.814 23.747 50.891 1.00 5.24 13 TRP C N 1
ATOM 9279 C CA . TRP C 1 37 ? 81.105 24.078 50.274 1.00 4.75 13 TRP C CA 1
ATOM 9280 C C . TRP C 1 37 ? 82.094 24.462 51.353 1.00 5.25 13 TRP C C 1
ATOM 9281 O O . TRP C 1 37 ? 83.262 24.076 51.309 1.00 5.21 13 TRP C O 1
ATOM 9292 N N . LYS C 1 38 ? 81.640 25.242 52.325 1.00 3.95 14 LYS C N 1
ATOM 9293 C CA . LYS C 1 38 ? 82.513 25.616 53.437 1.00 4.10 14 LYS C CA 1
ATOM 9294 C C . LYS C 1 38 ? 82.960 24.356 54.211 1.00 4.49 14 LYS C C 1
ATOM 9295 O O . LYS C 1 38 ? 84.122 24.254 54.627 1.00 4.78 14 LYS C O 1
ATOM 9301 N N . ALA C 1 39 ? 82.050 23.389 54.369 1.00 4.32 15 ALA C N 1
ATOM 9302 C CA . ALA C 1 39 ? 82.380 22.131 55.045 1.00 4.09 15 ALA C CA 1
ATOM 9303 C C . ALA C 1 39 ? 83.394 21.347 54.214 1.00 4.40 15 ALA C C 1
ATOM 9304 O O . ALA C 1 39 ? 84.315 20.742 54.761 1.00 4.64 15 ALA C O 1
ATOM 9306 N N . LEU C 1 40 ? 83.242 21.352 52.889 1.00 4.08 16 LEU C N 1
ATOM 9307 C CA . LEU C 1 40 ? 84.208 20.656 52.029 1.00 4.57 16 LEU C CA 1
ATOM 9308 C C . LEU C 1 40 ? 85.600 21.290 52.135 1.00 4.58 16 LEU C C 1
ATOM 9309 O O . LEU C 1 40 ? 86.606 20.593 52.161 1.00 3.78 16 LEU C O 1
ATOM 9314 N N . THR C 1 41 ? 85.662 22.613 52.191 1.00 3.09 17 THR C N 1
ATOM 9315 C CA . THR C 1 41 ? 86.928 23.332 52.345 1.00 4.27 17 THR C CA 1
ATOM 9316 C C . THR C 1 41 ? 87.604 22.905 53.648 1.00 4.45 17 THR C C 1
ATOM 9317 O O . THR C 1 41 ? 88.796 22.601 53.678 1.00 3.91 17 THR C O 1
ATOM 9321 N N . ALA C 1 42 ? 86.836 22.900 54.735 1.00 4.36 18 ALA C N 1
ATOM 9322 C CA . ALA C 1 42 ? 87.364 22.472 56.038 1.00 4.05 18 ALA C CA 1
ATOM 9323 C C . ALA C 1 42 ? 87.834 21.033 56.023 1.00 4.67 18 ALA C C 1
ATOM 9324 O O . ALA C 1 42 ? 88.889 20.707 56.586 1.00 4.25 18 ALA C O 1
ATOM 9326 N N . HIS C 1 43 ? 87.052 20.176 55.376 1.00 3.62 19 HIS C N 1
ATOM 9327 C CA . HIS C 1 43 ? 87.362 18.751 55.246 1.00 3.08 19 HIS C CA 1
ATOM 9328 C C . HIS C 1 43 ? 88.627 18.552 54.439 1.00 3.04 19 HIS C C 1
ATOM 9329 O O . HIS C 1 43 ? 89.465 17.743 54.810 1.00 3.62 19 HIS C O 1
ATOM 9336 N N . PHE C 1 44 ? 88.777 19.282 53.341 1.00 3.07 20 PHE C N 1
ATOM 9337 C CA . PHE C 1 44 ? 89.984 19.137 52.536 1.00 2.88 20 PHE C CA 1
ATOM 9338 C C . PHE C 1 44 ? 91.234 19.502 53.344 1.00 3.96 20 PHE C C 1
ATOM 9339 O O . PHE C 1 44 ? 92.265 18.820 53.283 1.00 4.53 20 PHE C O 1
ATOM 9347 N N A GLU C 1 45 ? 91.156 20.584 54.108 0.50 4.20 21 GLU C N 1
ATOM 9348 N N B GLU C 1 45 ? 91.149 20.578 54.114 0.50 3.97 21 GLU C N 1
ATOM 9349 C CA A GLU C 1 45 ? 92.296 21.012 54.896 0.50 5.57 21 GLU C CA 1
ATOM 9350 C CA B GLU C 1 45 ? 92.285 21.014 54.896 0.50 5.12 21 GLU C CA 1
ATOM 9351 C C A GLU C 1 45 ? 92.757 19.932 55.862 0.50 5.76 21 GLU C C 1
ATOM 9352 C C B GLU C 1 45 ? 92.753 19.956 55.884 0.50 5.62 21 GLU C C 1
ATOM 9353 O O A GLU C 1 45 ? 93.953 19.677 55.983 0.50 7.18 21 GLU C O 1
ATOM 9354 O O B GLU C 1 45 ? 93.952 19.761 56.065 0.50 7.19 21 GLU C O 1
ATOM 9365 N N . SER C 1 46 ? 91.798 19.276 56.510 1.00 5.27 22 SER C N 1
ATOM 9366 C CA . SER C 1 46 ? 92.091 18.305 57.539 1.00 5.57 22 SER C CA 1
ATOM 9367 C C . SER C 1 46 ? 92.222 16.858 57.106 1.00 5.59 22 SER C C 1
ATOM 9368 O O . SER C 1 46 ? 92.691 16.046 57.898 1.00 8.03 22 SER C O 1
ATOM 9371 N N . ALA C 1 47 ? 91.831 16.533 55.870 1.00 5.90 23 ALA C N 1
ATOM 9372 C CA . ALA C 1 47 ? 91.842 15.146 55.355 1.00 8.03 23 ALA C CA 1
ATOM 9373 C C . ALA C 1 47 ? 92.411 14.977 53.932 1.00 10.04 23 ALA C C 1
ATOM 9374 O O . ALA C 1 47 ? 92.290 13.901 53.356 1.00 11.40 23 ALA C O 1
ATOM 9376 N N . GLN C 1 48 ? 93.061 16.003 53.373 1.00 10.62 24 GLN C N 1
ATOM 9377 C CA . GLN C 1 48 ? 93.618 15.929 52.001 1.00 9.83 24 GLN C CA 1
ATOM 9378 C C . GLN C 1 48 ? 94.655 14.806 51.809 1.00 9.70 24 GLN C C 1
ATOM 9379 O O . GLN C 1 48 ? 94.919 14.398 50.670 1.00 11.88 24 GLN C O 1
ATOM 9385 N N . ASP C 1 49 ? 95.244 14.326 52.904 1.00 9.04 25 ASP C N 1
ATOM 9386 C CA . ASP C 1 49 ? 96.241 13.244 52.841 1.00 8.52 25 ASP C CA 1
ATOM 9387 C C . ASP C 1 49 ? 95.637 11.847 52.998 1.00 7.74 25 ASP C C 1
ATOM 9388 O O . ASP C 1 49 ? 96.358 10.867 53.215 1.00 7.99 25 ASP C O 1
ATOM 9393 N N A MET C 1 50 ? 94.323 11.773 52.893 0.70 7.77 26 MET C N 1
ATOM 9394 N N B MET C 1 50 ? 94.307 11.764 52.871 0.30 8.62 26 MET C N 1
ATOM 9395 C CA A MET C 1 50 ? 93.588 10.523 52.959 0.70 7.73 26 MET C CA 1
ATOM 9396 C CA B MET C 1 50 ? 93.583 10.489 52.927 0.30 9.14 26 MET C CA 1
ATOM 9397 C C A MET C 1 50 ? 94.293 9.497 52.055 0.70 7.76 26 MET C C 1
ATOM 9398 C C B MET C 1 50 ? 94.299 9.487 52.041 0.30 8.38 26 MET C C 1
ATOM 9399 O O A MET C 1 50 ? 94.641 9.813 50.917 0.70 10.11 26 MET C O 1
ATOM 9400 O O B MET C 1 50 ? 94.660 9.796 50.905 0.30 9.43 26 MET C O 1
ATOM 9409 N N . ASP C 1 51 ? 94.485 8.285 52.567 1.00 6.97 27 ASP C N 1
ATOM 9410 C CA . ASP C 1 51 ? 95.235 7.232 51.874 1.00 6.98 27 ASP C CA 1
ATOM 9411 C C . ASP C 1 51 ? 94.370 6.016 51.602 1.00 4.77 27 ASP C C 1
ATOM 9412 O O . ASP C 1 51 ? 93.750 5.465 52.519 1.00 5.23 27 ASP C O 1
ATOM 9417 N N . LEU C 1 52 ? 94.369 5.576 50.348 1.00 5.09 28 LEU C N 1
ATOM 9418 C CA . LEU C 1 52 ? 93.555 4.448 49.945 1.00 4.03 28 LEU C CA 1
ATOM 9419 C C . LEU C 1 52 ? 93.910 3.153 50.639 1.00 4.50 28 LEU C C 1
ATOM 9420 O O . LEU C 1 52 ? 93.020 2.385 50.995 1.00 4.12 28 LEU C O 1
ATOM 9425 N N . LYS C 1 53 ? 95.196 2.895 50.848 1.00 4.89 29 LYS C N 1
ATOM 9426 C CA . LYS C 1 53 ? 95.584 1.640 51.505 1.00 5.98 29 LYS C CA 1
ATOM 9427 C C . LYS C 1 53 ? 94.933 1.561 52.891 1.00 5.02 29 LYS C C 1
ATOM 9428 O O . LYS C 1 53 ? 94.388 0.528 53.265 1.00 5.61 29 LYS C O 1
ATOM 9434 N N . ALA C 1 54 ? 94.977 2.663 53.630 1.00 4.40 30 ALA C N 1
ATOM 9435 C CA . ALA C 1 54 ? 94.379 2.750 54.962 1.00 5.64 30 ALA C CA 1
ATOM 9436 C C . ALA C 1 54 ? 92.861 2.638 54.905 1.00 4.67 30 ALA C C 1
ATOM 9437 O O . ALA C 1 54 ? 92.273 1.945 55.734 1.00 5.26 30 ALA C O 1
ATOM 9439 N N . LEU C 1 55 ? 92.225 3.303 53.943 1.00 4.11 31 LEU C N 1
ATOM 9440 C CA . LEU C 1 55 ? 90.760 3.263 53.816 1.00 4.37 31 LEU C CA 1
ATOM 9441 C C . LEU C 1 55 ? 90.269 1.830 53.606 1.00 5.42 31 LEU C C 1
ATOM 9442 O O . LEU C 1 55 ? 89.268 1.414 54.201 1.00 5.45 31 LEU C O 1
ATOM 9447 N N . PHE C 1 56 ? 90.969 1.074 52.764 1.00 3.07 32 PHE C N 1
ATOM 9448 C CA . PHE C 1 56 ? 90.596 -0.313 52.517 1.00 3.53 32 PHE C CA 1
ATOM 9449 C C . PHE C 1 56 ? 90.915 -1.238 53.686 1.00 3.55 32 PHE C C 1
ATOM 9450 O O . PHE C 1 56 ? 90.126 -2.127 54.014 1.00 4.28 32 PHE C O 1
ATOM 9458 N N . ALA C 1 57 ? 92.059 -1.021 54.324 1.00 3.97 33 ALA C N 1
ATOM 9459 C CA . ALA C 1 57 ? 92.456 -1.843 55.463 1.00 3.83 33 ALA C CA 1
ATOM 9460 C C . ALA C 1 57 ? 91.483 -1.728 56.626 1.00 4.25 33 ALA C C 1
ATOM 9461 O O . ALA C 1 57 ? 91.235 -2.713 57.324 1.00 5.74 33 ALA C O 1
ATOM 9463 N N . GLN C 1 58 ? 90.921 -0.543 56.821 1.00 3.91 34 GLN C N 1
ATOM 9464 C CA . GLN C 1 58 ? 90.061 -0.272 57.969 1.00 5.19 34 GLN C CA 1
ATOM 9465 C C . GLN C 1 58 ? 88.590 -0.568 57.791 1.00 4.63 34 GLN C C 1
ATOM 9466 O O . GLN C 1 58 ? 87.827 -0.483 58.754 1.00 5.26 34 GLN C O 1
ATOM 9472 N N . ASP C 1 59 ? 88.182 -0.917 56.577 1.00 4.77 35 ASP C N 1
ATOM 9473 C CA . ASP C 1 59 ? 86.778 -1.247 56.323 1.00 5.52 35 ASP C CA 1
ATOM 9474 C C . ASP C 1 59 ? 86.690 -2.319 55.264 1.00 5.03 35 ASP C C 1
ATOM 9475 O O . ASP C 1 59 ? 86.840 -2.053 54.073 1.00 4.41 35 ASP C O 1
ATOM 9480 N N . SER C 1 60 ? 86.434 -3.545 55.698 1.00 4.51 36 SER C N 1
ATOM 9481 C CA . SER C 1 60 ? 86.318 -4.665 54.771 1.00 5.16 36 SER C CA 1
ATOM 9482 C C . SER C 1 60 ? 85.124 -4.542 53.813 1.00 4.99 36 SER C C 1
ATOM 9483 O O . SER C 1 60 ? 85.094 -5.222 52.783 1.00 5.93 36 SER C O 1
ATOM 9486 N N A GLU C 1 61 ? 84.165 -3.676 54.135 0.50 5.11 37 GLU C N 1
ATOM 9487 N N B GLU C 1 61 ? 84.167 -3.675 54.146 0.50 5.45 37 GLU C N 1
ATOM 9488 C CA A GLU C 1 61 ? 82.985 -3.475 53.301 0.50 4.80 37 GLU C CA 1
ATOM 9489 C CA B GLU C 1 61 ? 82.973 -3.466 53.336 0.50 5.33 37 GLU C CA 1
ATOM 9490 C C A GLU C 1 61 ? 83.102 -2.243 52.415 0.50 3.71 37 GLU C C 1
ATOM 9491 C C B GLU C 1 61 ? 83.103 -2.253 52.413 0.50 4.03 37 GLU C C 1
ATOM 9492 O O A GLU C 1 61 ? 82.110 -1.774 51.869 0.50 4.22 37 GLU C O 1
ATOM 9493 O O B GLU C 1 61 ? 82.117 -1.809 51.836 0.50 4.37 37 GLU C O 1
ATOM 9504 N N . ARG C 1 62 ? 84.315 -1.730 52.241 1.00 3.55 38 ARG C N 1
ATOM 9505 C CA . ARG C 1 62 ? 84.484 -0.531 51.417 1.00 3.81 38 ARG C CA 1
ATOM 9506 C C . ARG C 1 62 ? 83.963 -0.685 49.983 1.00 3.17 38 ARG C C 1
ATOM 9507 O O . ARG C 1 62 ? 83.228 0.173 49.497 1.00 3.87 38 ARG C O 1
ATOM 9515 N N . PHE C 1 63 ? 84.347 -1.753 49.290 1.00 3.66 39 PHE C N 1
ATOM 9516 C CA . PHE C 1 63 ? 83.826 -1.955 47.936 1.00 3.11 39 PHE C CA 1
ATOM 9517 C C . PHE C 1 63 ? 82.295 -1.992 47.946 1.00 4.01 39 PHE C C 1
ATOM 9518 O O . PHE C 1 63 ? 81.656 -1.330 47.127 1.00 5.18 39 PHE C O 1
ATOM 9526 N N . ALA C 1 64 ? 81.718 -2.744 48.884 1.00 4.31 40 ALA C N 1
ATOM 9527 C CA . ALA C 1 64 ? 80.263 -2.888 48.943 1.00 4.80 40 ALA C CA 1
ATOM 9528 C C . ALA C 1 64 ? 79.568 -1.538 49.151 1.00 6.11 40 ALA C C 1
ATOM 9529 O O . ALA C 1 64 ? 78.519 -1.260 48.535 1.00 9.68 40 ALA C O 1
ATOM 9531 N N . LYS C 1 65 ? 80.171 -0.689 49.979 1.00 4.84 41 LYS C N 1
ATOM 9532 C CA . LYS C 1 65 ? 79.613 0.616 50.313 1.00 5.33 41 LYS C CA 1
ATOM 9533 C C . LYS C 1 65 ? 79.835 1.685 49.257 1.00 6.53 41 LYS C C 1
ATOM 9534 O O . LYS C 1 65 ? 79.073 2.647 49.191 1.00 10.76 41 LYS C O 1
ATOM 9540 N N . TYR C 1 66 ? 80.880 1.538 48.447 1.00 3.54 42 TYR C N 1
ATOM 9541 C CA . TYR C 1 66 ? 81.219 2.527 47.438 1.00 4.04 42 TYR C CA 1
ATOM 9542 C C . TYR C 1 66 ? 81.127 1.974 46.019 1.00 3.42 42 TYR C C 1
ATOM 9543 O O . TYR C 1 66 ? 82.000 2.196 45.185 1.00 3.79 42 TYR C O 1
ATOM 9552 N N . SER C 1 67 ? 80.051 1.252 45.760 1.00 3.43 43 SER C N 1
ATOM 9553 C CA . SER C 1 67 ? 79.792 0.736 44.435 1.00 3.60 43 SER C CA 1
ATOM 9554 C C . SER C 1 67 ? 78.292 0.706 44.220 1.00 3.81 43 SER C C 1
ATOM 9555 O O . SER C 1 67 ? 77.511 0.664 45.179 1.00 5.91 43 SER C O 1
ATOM 9558 N N . ALA C 1 68 ? 77.891 0.761 42.957 1.00 4.11 44 ALA C N 1
ATOM 9559 C CA . ALA C 1 68 ? 76.472 0.745 42.593 1.00 5.47 44 ALA C CA 1
ATOM 9560 C C . ALA C 1 68 ? 76.272 -0.145 41.398 1.00 6.54 44 ALA C C 1
ATOM 9561 O O . ALA C 1 68 ? 77.121 -0.231 40.517 1.00 6.24 44 ALA C O 1
ATOM 9563 N N . ARG C 1 69 ? 75.142 -0.822 41.372 1.00 7.66 45 ARG C N 1
ATOM 9564 C CA . ARG C 1 69 ? 74.778 -1.657 40.248 1.00 8.82 45 ARG C CA 1
ATOM 9565 C C . ARG C 1 69 ? 73.684 -0.937 39.476 1.00 9.03 45 ARG C C 1
ATOM 9566 O O . ARG C 1 69 ? 72.758 -0.375 40.068 1.00 11.68 45 ARG C O 1
ATOM 9574 N N . PHE C 1 70 ? 73.789 -0.949 38.155 1.00 7.63 46 PHE C N 1
ATOM 9575 C CA . PHE C 1 70 ? 72.760 -0.393 37.301 1.00 5.68 46 PHE C CA 1
ATOM 9576 C C . PHE C 1 70 ? 72.199 -1.533 36.434 1.00 4.44 46 PHE C C 1
ATOM 9577 O O . PHE C 1 70 ? 72.919 -2.140 35.634 1.00 4.80 46 PHE C O 1
ATOM 9585 N N . GLY C 1 71 ? 70.910 -1.830 36.587 1.00 5.11 47 GLY C N 1
ATOM 9586 C CA . GLY C 1 71 ? 70.314 -2.915 35.863 1.00 5.54 47 GLY C CA 1
ATOM 9587 C C . GLY C 1 71 ? 71.011 -4.215 36.201 1.00 5.96 47 GLY C C 1
ATOM 9588 O O . GLY C 1 71 ? 71.574 -4.371 37.287 1.00 6.83 47 GLY C O 1
ATOM 9589 N N . GLN C 1 72 ? 71.018 -5.134 35.245 1.00 7.43 48 GLN C N 1
ATOM 9590 C CA . GLN C 1 72 ? 71.649 -6.412 35.441 1.00 7.92 48 GLN C CA 1
ATOM 9591 C C . GLN C 1 72 ? 73.068 -6.457 34.893 1.00 7.41 48 GLN C C 1
ATOM 9592 O O . GLN C 1 72 ? 73.832 -7.352 35.250 1.00 9.02 48 GLN C O 1
ATOM 9598 N N . ASP C 1 73 ? 73.428 -5.468 34.077 1.00 6.44 49 ASP C N 1
ATOM 9599 C CA . ASP C 1 73 ? 74.645 -5.553 33.296 1.00 5.96 49 ASP C CA 1
ATOM 9600 C C . ASP C 1 73 ? 75.746 -4.536 33.557 1.00 5.32 49 ASP C C 1
ATOM 9601 O O . ASP C 1 73 ? 76.747 -4.558 32.855 1.00 5.54 49 ASP C O 1
ATOM 9606 N N . ILE C 1 74 ? 75.589 -3.654 34.545 1.00 4.19 50 ILE C N 1
ATOM 9607 C CA . ILE C 1 74 ? 76.620 -2.651 34.814 1.00 4.72 50 ILE C CA 1
ATOM 9608 C C . ILE C 1 74 ? 76.934 -2.516 36.295 1.00 4.52 50 ILE C C 1
ATOM 9609 O O . ILE C 1 74 ? 76.030 -2.458 37.127 1.00 4.60 50 ILE C O 1
ATOM 9614 N N . LEU C 1 75 ? 78.229 -2.515 36.601 1.00 4.26 51 LEU C N 1
ATOM 9615 C CA . LEU C 1 75 ? 78.747 -2.267 37.940 1.00 3.75 51 LEU C CA 1
ATOM 9616 C C . LEU C 1 75 ? 79.600 -1.003 37.878 1.00 4.49 51 LEU C C 1
ATOM 9617 O O . LEU C 1 75 ? 80.503 -0.917 37.043 1.00 4.41 51 LEU C O 1
ATOM 9622 N N . VAL C 1 76 ? 79.321 -0.031 38.750 1.00 3.71 52 VAL C N 1
ATOM 9623 C CA . VAL C 1 76 ? 80.119 1.194 38.859 1.00 3.19 52 VAL C CA 1
ATOM 9624 C C . VAL C 1 76 ? 80.777 1.179 40.237 1.00 3.43 52 VAL C C 1
ATOM 9625 O O . VAL C 1 76 ? 80.101 1.346 41.270 1.00 5.03 52 VAL C O 1
ATOM 9629 N N . ASP C 1 77 ? 82.085 0.941 40.240 1.00 2.83 53 ASP C N 1
ATOM 9630 C CA . ASP C 1 77 ? 82.885 0.874 41.455 1.00 2.80 53 ASP C CA 1
ATOM 9631 C C . ASP C 1 77 ? 83.623 2.183 41.628 1.00 3.57 53 ASP C C 1
ATOM 9632 O O . ASP C 1 77 ? 84.539 2.478 40.867 1.00 3.61 53 ASP C O 1
ATOM 9637 N N . TYR C 1 78 ? 83.221 2.968 42.619 1.00 3.66 54 TYR C N 1
ATOM 9638 C CA . TYR C 1 78 ? 83.842 4.241 42.918 1.00 2.95 54 TYR C CA 1
ATOM 9639 C C . TYR C 1 78 ? 84.603 4.193 44.254 1.00 2.62 54 TYR C C 1
ATOM 9640 O O . TYR C 1 78 ? 84.892 5.229 44.854 1.00 3.73 54 TYR C O 1
ATOM 9649 N N . SER C 1 79 ? 84.969 2.983 44.691 1.00 2.00 55 SER C N 1
ATOM 9650 C CA . SER C 1 79 ? 85.625 2.800 45.963 1.00 2.40 55 SER C CA 1
ATOM 9651 C C . SER C 1 79 ? 87.106 3.198 45.973 1.00 2.46 55 SER C C 1
ATOM 9652 O O . SER C 1 79 ? 87.637 3.475 47.038 1.00 2.99 55 SER C O 1
ATOM 9655 N N . LYS C 1 80 ? 87.761 3.214 44.817 1.00 2.23 56 LYS C N 1
ATOM 9656 C CA . LYS C 1 80 ? 89.178 3.615 44.756 1.00 2.21 56 LYS C CA 1
ATOM 9657 C C . LYS C 1 80 ? 89.349 5.122 44.557 1.00 4.14 56 LYS C C 1
ATOM 9658 O O . LYS C 1 80 ? 90.248 5.569 43.855 1.00 4.13 56 LYS C O 1
ATOM 9664 N N . ASN C 1 81 ? 88.494 5.879 45.216 1.00 4.16 57 ASN C N 1
ATOM 9665 C CA . ASN C 1 81 ? 88.538 7.337 45.214 1.00 3.20 57 ASN C CA 1
ATOM 9666 C C . ASN C 1 81 ? 88.958 7.856 46.575 1.00 4.40 57 ASN C C 1
ATOM 9667 O O . ASN C 1 81 ? 88.748 7.201 47.599 1.00 4.40 57 ASN C O 1
ATOM 9672 N N . LEU C 1 82 ? 89.531 9.059 46.588 1.00 4.72 58 LEU C N 1
ATOM 9673 C CA . LEU C 1 82 ? 90.025 9.685 47.811 1.00 3.93 58 LEU C CA 1
ATOM 9674 C C . LEU C 1 82 ? 88.875 10.344 48.562 1.00 3.29 58 LEU C C 1
ATOM 9675 O O . LEU C 1 82 ? 88.866 11.562 48.791 1.00 4.86 58 LEU C O 1
ATOM 9680 N N . VAL C 1 83 ? 87.911 9.506 48.954 1.00 3.42 59 VAL C N 1
ATOM 9681 C CA . VAL C 1 83 ? 86.712 9.944 49.650 1.00 3.17 59 VAL C CA 1
ATOM 9682 C C . VAL C 1 83 ? 86.429 9.003 50.808 1.00 4.57 59 VAL C C 1
ATOM 9683 O O . VAL C 1 83 ? 86.743 7.810 50.737 1.00 4.70 59 VAL C O 1
ATOM 9687 N N . ASN C 1 84 ? 85.893 9.559 51.884 1.00 3.44 60 ASN C N 1
ATOM 9688 C CA . ASN C 1 84 ? 85.436 8.752 53.007 1.00 3.76 60 ASN C CA 1
ATOM 9689 C C . ASN C 1 84 ? 83.986 9.113 53.318 1.00 3.12 60 ASN C C 1
ATOM 9690 O O . ASN C 1 84 ? 83.349 9.871 52.568 1.00 4.53 60 ASN C O 1
ATOM 9695 N N . ALA C 1 85 ? 83.438 8.557 54.388 1.00 4.27 61 ALA C N 1
ATOM 9696 C CA . ALA C 1 85 ? 82.022 8.797 54.674 1.00 3.35 61 ALA C CA 1
ATOM 9697 C C . ALA C 1 85 ? 81.749 10.282 54.850 1.00 4.65 61 ALA C C 1
ATOM 9698 O O . ALA C 1 85 ? 80.708 10.777 54.420 1.00 5.22 61 ALA C O 1
ATOM 9700 N N . GLU C 1 86 ? 82.692 11.000 55.438 1.00 2.55 62 GLU C N 1
ATOM 9701 C CA . GLU C 1 86 ? 82.533 12.446 55.607 1.00 2.99 62 GLU C CA 1
ATOM 9702 C C . GLU C 1 86 ? 82.504 13.159 54.263 1.00 2.77 62 GLU C C 1
ATOM 9703 O O . GLU C 1 86 ? 81.645 14.014 54.029 1.00 2.77 62 GLU C O 1
ATOM 9709 N N . THR C 1 87 ? 83.415 12.808 53.362 1.00 2.49 63 THR C N 1
ATOM 9710 C CA . THR C 1 87 ? 83.464 13.479 52.060 1.00 3.16 63 THR C CA 1
ATOM 9711 C C . THR C 1 87 ? 82.125 13.319 51.364 1.00 3.06 63 THR C C 1
ATOM 9712 O O . THR C 1 87 ? 81.565 14.287 50.834 1.00 2.78 63 THR C O 1
ATOM 9716 N N . MET C 1 88 ? 81.608 12.094 51.371 1.00 3.49 64 MET C N 1
ATOM 9717 C CA . MET C 1 88 ? 80.347 11.826 50.680 1.00 3.94 64 MET C CA 1
ATOM 9718 C C . MET C 1 88 ? 79.204 12.593 51.314 1.00 4.45 64 MET C C 1
ATOM 9719 O O . MET C 1 88 ? 78.358 13.128 50.606 1.00 4.66 64 MET C O 1
ATOM 9724 N N A GLN C 1 89 ? 79.171 12.659 52.640 0.50 4.87 65 GLN C N 1
ATOM 9725 N N B GLN C 1 89 ? 79.194 12.656 52.640 0.50 4.59 65 GLN C N 1
ATOM 9726 C CA A GLN C 1 89 ? 78.109 13.401 53.323 0.50 5.26 65 GLN C CA 1
ATOM 9727 C CA B GLN C 1 89 ? 78.162 13.398 53.349 0.50 4.83 65 GLN C CA 1
ATOM 9728 C C A GLN C 1 89 ? 78.106 14.875 52.916 0.50 4.75 65 GLN C C 1
ATOM 9729 C C B GLN C 1 89 ? 78.123 14.840 52.861 0.50 4.33 65 GLN C C 1
ATOM 9730 O O A GLN C 1 89 ? 77.046 15.449 52.646 0.50 5.56 65 GLN C O 1
ATOM 9731 O O B GLN C 1 89 ? 77.070 15.348 52.465 0.50 4.52 65 GLN C O 1
ATOM 9742 N N . HIS C 1 90 ? 79.283 15.495 52.870 1.00 4.32 66 HIS C N 1
ATOM 9743 C CA . HIS C 1 90 ? 79.353 16.899 52.475 1.00 3.99 66 HIS C CA 1
ATOM 9744 C C . HIS C 1 90 ? 79.013 17.098 50.996 1.00 3.58 66 HIS C C 1
ATOM 9745 O O . HIS C 1 90 ? 78.374 18.094 50.630 1.00 3.07 66 HIS C O 1
ATOM 9752 N N . LEU C 1 91 ? 79.433 16.159 50.161 1.00 2.78 67 LEU C N 1
ATOM 9753 C CA . LEU C 1 91 ? 79.153 16.241 48.726 1.00 3.07 67 LEU C CA 1
ATOM 9754 C C . LEU C 1 91 ? 77.648 16.132 48.453 1.00 3.54 67 LEU C C 1
ATOM 9755 O O . LEU C 1 91 ? 77.109 16.921 47.686 1.00 3.71 67 LEU C O 1
ATOM 9760 N N . PHE C 1 92 ? 76.964 15.165 49.073 1.00 4.48 68 PHE C N 1
ATOM 9761 C CA . PHE C 1 92 ? 75.528 15.061 48.874 1.00 4.12 68 PHE C CA 1
ATOM 9762 C C . PHE C 1 92 ? 74.829 16.301 49.437 1.00 5.39 68 PHE C C 1
ATOM 9763 O O . PHE C 1 92 ? 73.840 16.782 48.854 1.00 6.02 68 PHE C O 1
ATOM 9771 N N . ALA C 1 93 ? 75.339 16.840 50.545 1.00 3.84 69 ALA C N 1
ATOM 9772 C CA . ALA C 1 93 ? 74.769 18.057 51.118 1.00 4.13 69 ALA C CA 1
ATOM 9773 C C . ALA C 1 93 ? 74.890 19.233 50.128 1.00 4.60 69 ALA C C 1
ATOM 9774 O O . ALA C 1 93 ? 74.006 20.080 50.047 1.00 5.27 69 ALA C O 1
ATOM 9776 N N . LEU C 1 94 ? 75.978 19.264 49.368 1.00 4.57 70 LEU C N 1
ATOM 9777 C CA . LEU C 1 94 ? 76.171 20.300 48.357 1.00 4.00 70 LEU C CA 1
ATOM 9778 C C . LEU C 1 94 ? 75.119 20.195 47.256 1.00 5.14 70 LEU C C 1
ATOM 9779 O O . LEU C 1 94 ? 74.582 21.207 46.811 1.00 4.97 70 LEU C O 1
ATOM 9784 N N . ALA C 1 95 ? 74.834 18.975 46.813 1.00 5.85 71 ALA C N 1
ATOM 9785 C CA . ALA C 1 95 ? 73.827 18.747 45.760 1.00 4.84 71 ALA C CA 1
ATOM 9786 C C . ALA C 1 95 ? 72.468 19.243 46.246 1.00 6.96 71 ALA C C 1
ATOM 9787 O O . ALA C 1 95 ? 71.717 19.882 45.500 1.00 7.61 71 ALA C O 1
ATOM 9789 N N . LYS C 1 96 ? 72.143 18.952 47.497 1.00 6.88 72 LYS C N 1
ATOM 9790 C CA . LYS C 1 96 ? 70.870 19.372 48.064 1.00 7.42 72 LYS C CA 1
ATOM 9791 C C . LYS C 1 96 ? 70.784 20.879 48.264 1.00 6.58 72 LYS C C 1
ATOM 9792 O O . LYS C 1 96 ? 69.759 21.493 47.969 1.00 6.08 72 LYS C O 1
ATOM 9798 N N . GLU C 1 97 ? 71.880 21.484 48.712 1.00 5.76 73 GLU C N 1
ATOM 9799 C CA . GLU C 1 97 ? 71.901 22.917 48.982 1.00 5.00 73 GLU C CA 1
ATOM 9800 C C . GLU C 1 97 ? 71.862 23.773 47.712 1.00 6.05 73 GLU C C 1
ATOM 9801 O O . GLU C 1 97 ? 71.498 24.950 47.773 1.00 6.95 73 GLU C O 1
ATOM 9807 N N . THR C 1 98 ? 72.228 23.189 46.573 1.00 5.31 74 THR C N 1
ATOM 9808 C CA . THR C 1 98 ? 72.156 23.901 45.288 1.00 5.43 74 THR C CA 1
ATOM 9809 C C . THR C 1 98 ? 70.848 23.574 44.546 1.00 6.65 74 THR C C 1
ATOM 9810 O O . THR C 1 98 ? 70.670 23.956 43.404 1.00 6.53 74 THR C O 1
ATOM 9814 N N . ASP C 1 99 ? 69.947 22.857 45.211 1.00 5.92 75 ASP C N 1
ATOM 9815 C CA . ASP C 1 99 ? 68.650 22.484 44.660 1.00 6.70 75 ASP C CA 1
ATOM 9816 C C . ASP C 1 99 ? 68.771 21.734 43.324 1.00 5.60 75 ASP C C 1
ATOM 9817 O O . ASP C 1 99 ? 68.090 22.034 42.338 1.00 4.88 75 ASP C O 1
ATOM 9822 N N . LEU C 1 100 ? 69.629 20.728 43.319 1.00 4.74 76 LEU C N 1
ATOM 9823 C CA . LEU C 1 100 ? 69.817 19.896 42.155 1.00 4.55 76 LEU C CA 1
ATOM 9824 C C . LEU C 1 100 ? 68.534 19.198 41.730 1.00 5.64 76 LEU C C 1
ATOM 9825 O O . LEU C 1 100 ? 68.264 19.092 40.543 1.00 5.16 76 LEU C O 1
ATOM 9830 N N . GLN C 1 101 ? 67.740 18.707 42.676 1.00 5.44 77 GLN C N 1
ATOM 9831 C CA . GLN C 1 101 ? 66.521 18.005 42.280 1.00 6.52 77 GLN C CA 1
ATOM 9832 C C . GLN C 1 101 ? 65.578 18.895 41.463 1.00 6.02 77 GLN C C 1
ATOM 9833 O O . GLN C 1 101 ? 64.971 18.434 40.493 1.00 7.27 77 GLN C O 1
ATOM 9839 N N A SER C 1 102 ? 65.483 20.164 41.834 0.50 4.96 78 SER C N 1
ATOM 9840 N N B SER C 1 102 ? 65.453 20.168 41.836 0.50 4.91 78 SER C N 1
ATOM 9841 C CA A SER C 1 102 ? 64.619 21.096 41.124 0.50 5.43 78 SER C CA 1
ATOM 9842 C CA B SER C 1 102 ? 64.584 21.083 41.084 0.50 5.25 78 SER C CA 1
ATOM 9843 C C A SER C 1 102 ? 65.116 21.301 39.689 0.50 4.58 78 SER C C 1
ATOM 9844 C C B SER C 1 102 ? 65.113 21.264 39.663 0.50 4.42 78 SER C C 1
ATOM 9845 O O A SER C 1 102 ? 64.322 21.431 38.758 0.50 3.94 78 SER C O 1
ATOM 9846 O O B SER C 1 102 ? 64.337 21.339 38.709 0.50 3.49 78 SER C O 1
ATOM 9851 N N . ALA C 1 103 ? 66.434 21.317 39.522 1.00 3.72 79 ALA C N 1
ATOM 9852 C CA . ALA C 1 103 ? 67.048 21.483 38.206 1.00 3.60 79 ALA C CA 1
ATOM 9853 C C . ALA C 1 103 ? 66.791 20.277 37.322 1.00 3.45 79 ALA C C 1
ATOM 9854 O O . ALA C 1 103 ? 66.501 20.421 36.147 1.00 4.29 79 ALA C O 1
ATOM 9856 N N . ILE C 1 104 ? 66.909 19.080 37.890 1.00 3.77 80 ILE C N 1
ATOM 9857 C CA . ILE C 1 104 ? 66.634 17.865 37.146 1.00 4.51 80 ILE C CA 1
ATOM 9858 C C . ILE C 1 104 ? 65.197 17.909 36.628 1.00 5.08 80 ILE C C 1
ATOM 9859 O O . ILE C 1 104 ? 64.946 17.681 35.444 1.00 5.28 80 ILE C O 1
ATOM 9864 N N . THR C 1 105 ? 64.264 18.236 37.512 1.00 4.76 81 THR C N 1
ATOM 9865 C CA . THR C 1 105 ? 62.858 18.322 37.136 1.00 5.54 81 THR C CA 1
ATOM 9866 C C . THR C 1 105 ? 62.656 19.349 36.025 1.00 4.68 81 THR C C 1
ATOM 9867 O O . THR C 1 105 ? 61.934 19.076 35.054 1.00 6.17 81 THR C O 1
ATOM 9871 N N . ALA C 1 106 ? 63.313 20.507 36.146 1.00 4.19 82 ALA C N 1
ATOM 9872 C CA . ALA C 1 106 ? 63.187 21.568 35.146 1.00 3.89 82 ALA C CA 1
ATOM 9873 C C . ALA C 1 106 ? 63.618 21.085 33.766 1.00 4.52 82 ALA C C 1
ATOM 9874 O O . ALA C 1 106 ? 62.954 21.354 32.767 1.00 4.47 82 ALA C O 1
ATOM 9876 N N . MET C 1 107 ? 64.743 20.386 33.702 1.00 3.60 83 MET C N 1
ATOM 9877 C CA . MET C 1 107 ? 65.205 19.899 32.409 1.00 3.48 83 MET C CA 1
ATOM 9878 C C . MET C 1 107 ? 64.197 18.960 31.757 1.00 4.34 83 MET C C 1
ATOM 9879 O O . MET C 1 107 ? 63.776 19.170 30.606 1.00 3.57 83 MET C O 1
ATOM 9884 N N . PHE C 1 108 ? 63.799 17.929 32.500 1.00 3.95 84 PHE C N 1
ATOM 9885 C CA . PHE C 1 108 ? 62.936 16.888 31.957 1.00 4.55 84 PHE C CA 1
ATOM 9886 C C . PHE C 1 108 ? 61.565 17.378 31.561 1.00 4.98 84 PHE C C 1
ATOM 9887 O O . PHE C 1 108 ? 60.986 16.858 30.614 1.00 5.85 84 PHE C O 1
ATOM 9895 N N . LYS C 1 109 ? 61.055 18.380 32.270 1.00 4.84 85 LYS C N 1
ATOM 9896 C CA . LYS C 1 109 ? 59.720 18.895 31.966 1.00 6.20 85 LYS C CA 1
ATOM 9897 C C . LYS C 1 109 ? 59.666 19.908 30.822 1.00 6.14 85 LYS C C 1
ATOM 9898 O O . LYS C 1 109 ? 58.580 20.331 30.427 1.00 7.13 85 LYS C O 1
ATOM 9904 N N . GLY C 1 110 ? 60.815 20.322 30.304 1.00 4.05 86 GLY C N 1
ATOM 9905 C CA . GLY C 1 110 ? 60.813 21.246 29.182 1.00 5.10 86 GLY C CA 1
ATOM 9906 C C . GLY C 1 110 ? 60.956 22.711 29.512 1.00 4.25 86 GLY C C 1
ATOM 9907 O O . GLY C 1 110 ? 60.686 23.550 28.668 1.00 5.31 86 GLY C O 1
ATOM 9908 N N A GLU C 1 111 ? 61.366 23.023 30.740 0.50 3.95 87 GLU C N 1
ATOM 9909 N N B GLU C 1 111 ? 61.354 23.031 30.736 0.50 4.45 87 GLU C N 1
ATOM 9910 C CA A GLU C 1 111 ? 61.619 24.406 31.134 0.50 4.15 87 GLU C CA 1
ATOM 9911 C CA B GLU C 1 111 ? 61.575 24.421 31.090 0.50 5.08 87 GLU C CA 1
ATOM 9912 C C A GLU C 1 111 ? 62.766 24.920 30.267 0.50 4.01 87 GLU C C 1
ATOM 9913 C C B GLU C 1 111 ? 62.758 24.922 30.267 0.50 4.54 87 GLU C C 1
ATOM 9914 O O A GLU C 1 111 ? 63.670 24.152 29.905 0.50 3.82 87 GLU C O 1
ATOM 9915 O O B GLU C 1 111 ? 63.675 24.153 29.941 0.50 4.37 87 GLU C O 1
ATOM 9926 N N . ALA C 1 112 ? 62.728 26.203 29.917 1.00 4.15 88 ALA C N 1
ATOM 9927 C CA . ALA C 1 112 ? 63.772 26.794 29.069 1.00 3.60 88 ALA C CA 1
ATOM 9928 C C . ALA C 1 112 ? 65.018 27.110 29.868 1.00 3.85 88 ALA C C 1
ATOM 9929 O O . ALA C 1 112 ? 65.389 28.273 30.032 1.00 4.96 88 ALA C O 1
ATOM 9931 N N . ILE C 1 113 ? 65.696 26.055 30.331 1.00 2.74 89 ILE C N 1
ATOM 9932 C CA . ILE C 1 113 ? 66.871 26.201 31.188 1.00 3.42 89 ILE C CA 1
ATOM 9933 C C . ILE C 1 113 ? 68.101 26.755 30.466 1.00 2.56 89 ILE C C 1
ATOM 9934 O O . ILE C 1 113 ? 69.031 27.200 31.119 1.00 3.34 89 ILE C O 1
ATOM 9939 N N . ASN C 1 114 ? 68.105 26.686 29.132 1.00 2.55 90 ASN C N 1
ATOM 9940 C CA . ASN C 1 114 ? 69.144 27.309 28.309 1.00 2.46 90 ASN C CA 1
ATOM 9941 C C . ASN C 1 114 ? 68.661 28.756 28.184 1.00 3.06 90 ASN C C 1
ATOM 9942 O O . ASN C 1 114 ? 68.037 29.154 27.195 1.00 4.24 90 ASN C O 1
ATOM 9947 N N . GLN C 1 115 ? 68.935 29.528 29.231 1.00 3.81 91 GLN C N 1
ATOM 9948 C CA . GLN C 1 115 ? 68.391 30.869 29.340 1.00 3.33 91 GLN C CA 1
ATOM 9949 C C . GLN C 1 115 ? 68.989 31.894 28.419 1.00 4.14 91 GLN C C 1
ATOM 9950 O O . GLN C 1 115 ? 68.300 32.836 28.016 1.00 4.51 91 GLN C O 1
ATOM 9956 N N . THR C 1 116 ? 70.260 31.738 28.071 1.00 3.07 92 THR C N 1
ATOM 9957 C CA . THR C 1 116 ? 70.888 32.766 27.241 1.00 3.29 92 THR C CA 1
ATOM 9958 C C . THR C 1 116 ? 70.384 32.715 25.798 1.00 3.98 92 THR C C 1
ATOM 9959 O O . THR C 1 116 ? 70.453 33.717 25.081 1.00 5.88 92 THR C O 1
ATOM 9963 N N . GLU C 1 117 ? 69.878 31.553 25.387 1.00 3.79 93 GLU C N 1
ATOM 9964 C CA . GLU C 1 117 ? 69.282 31.374 24.067 1.00 3.89 93 GLU C CA 1
ATOM 9965 C C . GLU C 1 117 ? 67.750 31.189 24.154 1.00 4.59 93 GLU C C 1
ATOM 9966 O O . GLU C 1 117 ? 67.074 31.070 23.122 1.00 5.84 93 GLU C O 1
ATOM 9972 N N . ASP C 1 118 ? 67.230 31.193 25.388 1.00 4.67 94 ASP C N 1
ATOM 9973 C CA . ASP C 1 118 ? 65.808 30.959 25.705 1.00 4.40 94 ASP C CA 1
ATOM 9974 C C . ASP C 1 118 ? 65.276 29.689 25.028 1.00 4.67 94 ASP C C 1
ATOM 9975 O O . ASP C 1 118 ? 64.340 29.721 24.234 1.00 4.74 94 ASP C O 1
ATOM 9980 N N . ARG C 1 119 ? 65.875 28.562 25.391 1.00 4.00 95 ARG C N 1
ATOM 9981 C CA . ARG C 1 119 ? 65.519 27.271 24.827 1.00 2.07 95 ARG C CA 1
ATOM 9982 C C . ARG C 1 119 ? 65.396 26.210 25.896 1.00 2.22 95 ARG C C 1
ATOM 9983 O O . ARG C 1 119 ? 66.056 26.286 26.925 1.00 3.36 95 ARG C O 1
ATOM 9991 N N . ALA C 1 120 ? 64.541 25.226 25.623 1.00 2.58 96 ALA C N 1
ATOM 9992 C CA . ALA C 1 120 ? 64.456 24.027 26.428 1.00 2.77 96 ALA C CA 1
ATOM 9993 C C . ALA C 1 120 ? 65.703 23.178 26.092 1.00 2.94 96 ALA C C 1
ATOM 9994 O O . ALA C 1 120 ? 66.434 23.455 25.125 1.00 2.41 96 ALA C O 1
ATOM 9996 N N . VAL C 1 121 ? 65.929 22.138 26.890 1.00 2.73 97 VAL C N 1
ATOM 9997 C CA . VAL C 1 121 ? 67.076 21.222 26.747 1.00 2.80 97 VAL C CA 1
ATOM 9998 C C . VAL C 1 121 ? 66.453 19.834 26.862 1.00 2.55 97 VAL C C 1
ATOM 9999 O O . VAL C 1 121 ? 66.214 19.331 27.969 1.00 3.39 97 VAL C O 1
ATOM 10003 N N . LEU C 1 122 ? 66.165 19.239 25.711 1.00 2.78 98 LEU C N 1
ATOM 10004 C CA . LEU C 1 122 ? 65.321 18.046 25.651 1.00 2.66 98 LEU C CA 1
ATOM 10005 C C . LEU C 1 122 ? 65.859 16.866 24.868 1.00 2.06 98 LEU C C 1
ATOM 10006 O O . LEU C 1 122 ? 65.105 16.136 24.219 1.00 2.12 98 LEU C O 1
ATOM 10011 N N . HIS C 1 123 ? 67.176 16.682 24.907 1.00 2.32 99 HIS C N 1
ATOM 10012 C CA . HIS C 1 123 ? 67.721 15.442 24.341 1.00 2.85 99 HIS C CA 1
ATOM 10013 C C . HIS C 1 123 ? 67.066 14.224 25.015 1.00 3.85 99 HIS C C 1
ATOM 10014 O O . HIS C 1 123 ? 66.938 13.178 24.400 1.00 3.53 99 HIS C O 1
ATOM 10021 N N . THR C 1 124 ? 66.634 14.350 26.270 1.00 2.96 100 THR C N 1
ATOM 10022 C CA . THR C 1 124 ? 65.935 13.258 26.945 1.00 3.51 100 THR C CA 1
ATOM 10023 C C . THR C 1 124 ? 64.620 12.878 26.238 1.00 3.96 100 THR C C 1
ATOM 10024 O O . THR C 1 124 ? 64.234 11.715 26.244 1.00 4.32 100 THR C O 1
ATOM 10028 N N . ALA C 1 125 ? 63.941 13.842 25.607 1.00 3.96 101 ALA C N 1
ATOM 10029 C CA . ALA C 1 125 ? 62.698 13.553 24.909 1.00 4.97 101 ALA C CA 1
ATOM 10030 C C . ALA C 1 125 ? 62.968 12.707 23.658 1.00 4.45 101 ALA C C 1
ATOM 10031 O O . ALA C 1 125 ? 62.132 11.909 23.235 1.00 4.45 101 ALA C O 1
ATOM 10033 N N . LEU C 1 126 ? 64.148 12.891 23.062 1.00 4.35 102 LEU C N 1
ATOM 10034 C CA . LEU C 1 126 ? 64.498 12.163 21.838 1.00 3.49 102 LEU C CA 1
ATOM 10035 C C . LEU C 1 126 ? 64.472 10.648 22.034 1.00 4.17 102 LEU C C 1
ATOM 10036 O O . LEU C 1 126 ? 64.191 9.897 21.095 1.00 5.04 102 LEU C O 1
ATOM 10041 N N . ARG C 1 127 ? 64.796 10.205 23.249 1.00 3.70 103 ARG C N 1
ATOM 10042 C CA . ARG C 1 127 ? 64.851 8.770 23.580 1.00 3.74 103 ARG C CA 1
ATOM 10043 C C . ARG C 1 127 ? 63.778 8.370 24.584 1.00 4.09 103 ARG C C 1
ATOM 10044 O O . ARG C 1 127 ? 63.893 7.348 25.250 1.00 5.04 103 ARG C O 1
ATOM 10052 N N . ASN C 1 128 ? 62.720 9.172 24.673 1.00 4.57 104 ASN C N 1
ATOM 10053 C CA . ASN C 1 128 ? 61.624 8.917 25.611 1.00 5.48 104 ASN C CA 1
ATOM 10054 C C . ASN C 1 128 ? 60.729 7.798 25.096 1.00 5.38 104 ASN C C 1
ATOM 10055 O O . ASN C 1 128 ? 59.623 8.044 24.582 1.00 5.06 104 ASN C O 1
ATOM 10060 N N . ARG C 1 129 ? 61.205 6.570 25.250 1.00 5.18 105 ARG C N 1
ATOM 10061 C CA . ARG C 1 129 ? 60.495 5.388 24.746 1.00 5.21 105 ARG C CA 1
ATOM 10062 C C . ARG C 1 129 ? 59.138 5.179 25.389 1.00 5.26 105 ARG C C 1
ATOM 10063 O O . ARG C 1 129 ? 58.268 4.568 24.780 1.00 8.31 105 ARG C O 1
ATOM 10071 N N A SER C 1 130 ? 58.966 5.674 26.608 0.50 6.01 106 SER C N 1
ATOM 10072 N N B SER C 1 130 ? 58.963 5.703 26.602 0.50 5.24 106 SER C N 1
ATOM 10073 C CA A SER C 1 130 ? 57.709 5.533 27.322 0.50 6.78 106 SER C CA 1
ATOM 10074 C CA B SER C 1 130 ? 57.710 5.580 27.339 0.50 5.45 106 SER C CA 1
ATOM 10075 C C A SER C 1 130 ? 56.599 6.397 26.704 0.50 6.03 106 SER C C 1
ATOM 10076 C C B SER C 1 130 ? 56.598 6.373 26.663 0.50 5.26 106 SER C C 1
ATOM 10077 O O A SER C 1 130 ? 55.414 6.170 26.968 0.50 6.27 106 SER C O 1
ATOM 10078 O O B SER C 1 130 ? 55.415 6.075 26.839 0.50 5.69 106 SER C O 1
ATOM 10083 N N . ASN C 1 131 ? 56.993 7.392 25.903 1.00 5.57 107 ASN C N 1
ATOM 10084 C CA . ASN C 1 131 ? 56.059 8.297 25.219 1.00 6.12 107 ASN C CA 1
ATOM 10085 C C . ASN C 1 131 ? 55.154 9.138 26.116 1.00 6.82 107 ASN C C 1
ATOM 10086 O O . ASN C 1 131 ? 54.120 9.646 25.671 1.00 8.55 107 ASN C O 1
ATOM 10091 N N . SER C 1 132 ? 55.551 9.299 27.373 1.00 7.26 108 SER C N 1
ATOM 10092 C CA . SER C 1 132 ? 54.843 10.194 28.265 1.00 8.06 108 SER C CA 1
ATOM 10093 C C . SER C 1 132 ? 55.010 11.584 27.638 1.00 7.30 108 SER C C 1
ATOM 10094 O O . SER C 1 132 ? 56.068 11.885 27.081 1.00 8.46 108 SER C O 1
ATOM 10097 N N . PRO C 1 133 ? 53.974 12.432 27.694 1.00 6.15 109 PRO C N 1
ATOM 10098 C CA . PRO C 1 133 ? 54.089 13.739 27.068 1.00 5.98 109 PRO C CA 1
ATOM 10099 C C . PRO C 1 133 ? 55.213 14.604 27.635 1.00 6.63 109 PRO C C 1
ATOM 10100 O O . PRO C 1 133 ? 55.477 14.580 28.837 1.00 7.49 109 PRO C O 1
ATOM 10104 N N . VAL C 1 134 ? 55.874 15.339 26.750 1.00 5.83 110 VAL C N 1
ATOM 10105 C CA . VAL C 1 134 ? 56.912 16.302 27.130 1.00 5.97 110 VAL C CA 1
ATOM 10106 C C . VAL C 1 134 ? 56.448 17.600 26.488 1.00 5.69 110 VAL C C 1
ATOM 10107 O O . VAL C 1 134 ? 56.445 17.732 25.266 1.00 5.37 110 VAL C O 1
ATOM 10111 N N . LEU C 1 135 ? 56.069 18.558 27.314 1.00 7.52 111 LEU C N 1
ATOM 10112 C CA . LEU C 1 135 ? 55.493 19.795 26.816 1.00 8.02 111 LEU C CA 1
ATOM 10113 C C . LEU C 1 135 ? 56.501 20.927 26.656 1.00 9.93 111 LEU C C 1
ATOM 10114 O O . LEU C 1 135 ? 57.371 21.141 27.504 1.00 10.53 111 LEU C O 1
ATOM 10119 N N . VAL C 1 136 ? 56.393 21.627 25.535 1.00 8.42 112 VAL C N 1
ATOM 10120 C CA . VAL C 1 136 ? 57.154 22.844 25.297 1.00 9.69 112 VAL C CA 1
ATOM 10121 C C . VAL C 1 136 ? 56.078 23.856 24.888 1.00 10.07 112 VAL C C 1
ATOM 10122 O O . VAL C 1 136 ? 55.376 23.646 23.901 1.00 9.55 112 VAL C O 1
ATOM 10126 N N . ASN C 1 137 ? 55.925 24.915 25.679 1.00 11.27 113 ASN C N 1
ATOM 10127 C CA . ASN C 1 137 ? 54.890 25.932 25.440 1.00 12.52 113 ASN C CA 1
ATOM 10128 C C . ASN C 1 137 ? 53.491 25.304 25.394 1.00 11.88 113 ASN C C 1
ATOM 10129 O O . ASN C 1 137 ? 52.634 25.686 24.585 1.00 12.01 113 ASN C O 1
ATOM 10134 N N . GLY C 1 138 ? 53.273 24.334 26.279 1.00 10.88 114 GLY C N 1
ATOM 10135 C CA . GLY C 1 138 ? 51.993 23.648 26.387 1.00 10.51 114 GLY C CA 1
ATOM 10136 C C . GLY C 1 138 ? 51.650 22.630 25.306 1.00 10.68 114 GLY C C 1
ATOM 10137 O O . GLY C 1 138 ? 50.520 22.153 25.264 1.00 11.33 114 GLY C O 1
ATOM 10138 N N A GLU C 1 139 ? 52.605 22.309 24.428 0.50 10.11 115 GLU C N 1
ATOM 10139 N N B GLU C 1 139 ? 52.617 22.283 24.459 0.50 9.66 115 GLU C N 1
ATOM 10140 C CA A GLU C 1 139 ? 52.367 21.324 23.369 0.50 10.18 115 GLU C CA 1
ATOM 10141 C CA B GLU C 1 139 ? 52.379 21.344 23.368 0.50 9.34 115 GLU C CA 1
ATOM 10142 C C A GLU C 1 139 ? 53.361 20.171 23.483 0.50 8.71 115 GLU C C 1
ATOM 10143 C C B GLU C 1 139 ? 53.373 20.176 23.427 0.50 8.29 115 GLU C C 1
ATOM 10144 O O A GLU C 1 139 ? 54.551 20.390 23.665 0.50 7.54 115 GLU C O 1
ATOM 10145 O O B GLU C 1 139 ? 54.577 20.391 23.521 0.50 7.22 115 GLU C O 1
ATOM 10156 N N . ASP C 1 140 ? 52.851 18.949 23.369 1.00 7.48 116 ASP C N 1
ATOM 10157 C CA . ASP C 1 140 ? 53.667 17.735 23.446 1.00 6.23 116 ASP C CA 1
ATOM 10158 C C . ASP C 1 140 ? 54.570 17.635 22.223 1.00 5.89 116 ASP C C 1
ATOM 10159 O O . ASP C 1 140 ? 54.108 17.768 21.087 1.00 7.32 116 ASP C O 1
ATOM 10164 N N . VAL C 1 141 ? 55.856 17.431 22.464 1.00 4.48 117 VAL 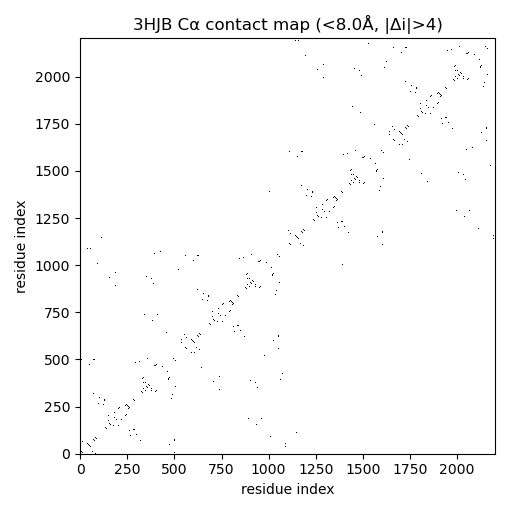C N 1
ATOM 10165 C CA . VAL C 1 141 ? 56.817 17.305 21.384 1.00 4.84 117 VAL C CA 1
ATOM 10166 C C . VAL C 1 141 ? 56.996 15.855 20.942 1.00 4.95 117 VAL C C 1
ATOM 10167 O O . VAL C 1 141 ? 57.620 15.597 19.925 1.00 4.69 117 VAL C O 1
ATOM 10171 N N . MET C 1 142 ? 56.438 14.900 21.680 1.00 4.78 118 MET C N 1
ATOM 10172 C CA . MET C 1 142 ? 56.658 13.499 21.319 1.00 3.75 118 MET C CA 1
ATOM 10173 C C . MET C 1 142 ? 56.154 13.099 19.926 1.00 4.36 118 MET C C 1
ATOM 10174 O O . MET C 1 142 ? 56.835 12.338 19.248 1.00 4.65 118 MET C O 1
ATOM 10179 N N . PRO C 1 143 ? 54.988 13.609 19.494 1.00 4.08 119 PRO C N 1
ATOM 10180 C CA . PRO C 1 143 ? 54.567 13.215 18.158 1.00 4.57 119 PRO C CA 1
ATOM 10181 C C . PRO C 1 143 ? 55.574 13.611 17.074 1.00 4.84 119 PRO C C 1
ATOM 10182 O O . PRO C 1 143 ? 55.802 12.831 16.133 1.00 5.51 119 PRO C O 1
ATOM 10186 N N . ALA C 1 144 ? 56.183 14.795 17.204 1.00 4.74 120 ALA C N 1
ATOM 10187 C CA . ALA C 1 144 ? 57.187 15.244 16.219 1.00 4.44 120 ALA C CA 1
ATOM 10188 C C . ALA C 1 144 ? 58.448 14.378 16.293 1.00 4.49 120 ALA C C 1
ATOM 10189 O O . ALA C 1 144 ? 59.050 14.046 15.270 1.00 5.15 120 ALA C O 1
ATOM 10191 N N . VAL C 1 145 ? 58.863 14.035 17.506 1.00 4.11 121 VAL C N 1
ATOM 10192 C CA . VAL C 1 145 ? 60.033 13.173 17.716 1.00 4.25 121 VAL C CA 1
ATOM 10193 C C . VAL C 1 145 ? 59.813 11.829 17.033 1.00 5.11 121 VAL C C 1
ATOM 10194 O O . VAL C 1 145 ? 60.649 11.351 16.283 1.00 5.07 121 VAL C O 1
ATOM 10198 N N . ASN C 1 146 ? 58.667 11.220 17.323 1.00 4.02 122 ASN C N 1
ATOM 10199 C CA . ASN C 1 146 ? 58.329 9.922 16.781 1.00 3.17 122 ASN C CA 1
ATOM 10200 C C . ASN C 1 146 ? 58.118 9.928 15.283 1.00 3.80 122 ASN C C 1
ATOM 10201 O O . ASN C 1 146 ? 58.430 8.933 14.634 1.00 5.21 122 ASN C O 1
ATOM 10206 N N . ALA C 1 147 ? 57.624 11.039 14.724 1.00 4.87 123 ALA C N 1
ATOM 10207 C CA . ALA C 1 147 ? 57.430 11.115 13.265 1.00 4.31 123 ALA C CA 1
ATOM 10208 C C . ALA C 1 147 ? 58.783 11.047 12.551 1.00 4.93 123 ALA C C 1
ATOM 10209 O O . ALA C 1 147 ? 58.913 10.365 11.535 1.00 5.46 123 ALA C O 1
ATOM 10211 N N . VAL C 1 148 ? 59.801 11.728 13.082 1.00 4.20 124 VAL C N 1
ATOM 10212 C CA . VAL C 1 148 ? 61.134 11.659 12.464 1.00 4.63 124 VAL C CA 1
ATOM 10213 C C . VAL C 1 148 ? 61.709 10.244 12.634 1.00 4.62 124 VAL C C 1
ATOM 10214 O O . VAL C 1 148 ? 62.264 9.680 11.698 1.00 4.71 124 VAL C O 1
ATOM 10218 N N . LEU C 1 149 ? 61.594 9.662 13.829 1.00 4.45 125 LEU C N 1
ATOM 10219 C CA . LEU C 1 149 ? 62.103 8.307 14.038 1.00 3.84 125 LEU C CA 1
ATOM 10220 C C . LEU C 1 149 ? 61.463 7.320 13.049 1.00 4.85 125 LEU C C 1
ATOM 10221 O O . LEU C 1 149 ? 62.143 6.483 12.446 1.00 5.89 125 LEU C O 1
ATOM 10226 N N . ALA C 1 150 ? 60.137 7.410 12.900 1.00 4.48 126 ALA C N 1
ATOM 10227 C CA . ALA C 1 150 ? 59.402 6.530 12.003 1.00 5.63 126 ALA C CA 1
ATOM 10228 C C . ALA C 1 150 ? 59.870 6.703 10.553 1.00 5.33 126 ALA C C 1
ATOM 10229 O O . ALA C 1 150 ? 60.000 5.729 9.807 1.00 6.08 126 ALA C O 1
ATOM 10231 N N . LYS C 1 151 ? 60.103 7.950 10.158 1.00 5.71 127 LYS C N 1
ATOM 10232 C CA . LYS C 1 151 ? 60.558 8.271 8.812 1.00 5.89 127 LYS C CA 1
ATOM 10233 C C . LYS C 1 151 ? 61.964 7.700 8.573 1.00 6.16 127 LYS C C 1
ATOM 10234 O O . LYS C 1 151 ? 62.270 7.175 7.502 1.00 5.85 127 LYS C O 1
ATOM 10240 N N . MET C 1 152 ? 62.817 7.796 9.574 1.00 5.81 128 MET C N 1
ATOM 10241 C CA . MET C 1 152 ? 64.170 7.272 9.454 1.00 5.53 128 MET C CA 1
ATOM 10242 C C . MET C 1 152 ? 64.161 5.750 9.376 1.00 4.70 128 MET C C 1
ATOM 10243 O O . MET C 1 152 ? 64.933 5.161 8.612 1.00 5.46 128 MET C O 1
ATOM 10248 N N . LYS C 1 153 ? 63.319 5.103 10.172 1.00 5.12 129 LYS C N 1
ATOM 10249 C CA . LYS C 1 153 ? 63.213 3.646 10.109 1.00 4.46 129 LYS C CA 1
ATOM 10250 C C . LYS C 1 153 ? 62.842 3.223 8.690 1.00 5.59 129 LYS C C 1
ATOM 10251 O O . LYS C 1 153 ? 63.511 2.381 8.106 1.00 5.93 129 LYS C O 1
ATOM 10257 N N . ALA C 1 154 ? 61.794 3.828 8.128 1.00 4.47 130 ALA C N 1
ATOM 10258 C CA . ALA C 1 154 ? 61.330 3.453 6.789 1.00 6.08 130 ALA C CA 1
ATOM 10259 C C . ALA C 1 154 ? 62.395 3.701 5.724 1.00 4.25 130 ALA C C 1
ATOM 10260 O O . ALA C 1 154 ? 62.605 2.850 4.853 1.00 5.58 130 ALA C O 1
ATOM 10262 N N . PHE C 1 155 ? 63.033 4.867 5.779 1.00 4.25 131 PHE C N 1
ATOM 10263 C CA . PHE C 1 155 ? 64.076 5.225 4.826 1.00 3.51 131 PHE C CA 1
ATOM 10264 C C . PHE C 1 155 ? 65.227 4.229 4.916 1.00 4.35 131 PHE C C 1
ATOM 10265 O O . PHE C 1 155 ? 65.698 3.700 3.899 1.00 4.37 131 PHE C O 1
ATOM 10273 N N . SER C 1 156 ? 65.655 3.942 6.140 1.00 4.56 132 SER C N 1
ATOM 10274 C CA . SER C 1 156 ? 66.803 3.057 6.351 1.00 4.85 132 SER C CA 1
ATOM 10275 C C . SER C 1 156 ? 66.557 1.656 5.779 1.00 3.96 132 SER C C 1
ATOM 10276 O O . SER C 1 156 ? 67.457 1.050 5.214 1.00 4.59 132 SER C O 1
ATOM 10279 N N . GLU C 1 157 ? 65.322 1.166 5.881 1.00 4.20 133 GLU C N 1
ATOM 10280 C CA . GLU C 1 157 ? 64.972 -0.152 5.331 1.00 4.78 133 GLU C CA 1
ATOM 10281 C C . GLU C 1 157 ? 65.143 -0.182 3.821 1.00 4.62 133 GLU C C 1
ATOM 10282 O O . GLU C 1 157 ? 65.639 -1.166 3.281 1.00 5.61 133 GLU C O 1
ATOM 10288 N N A ARG C 1 158 ? 64.736 0.895 3.152 0.50 4.33 134 ARG C N 1
ATOM 10289 N N B ARG C 1 158 ? 64.740 0.891 3.145 0.50 4.41 134 ARG C N 1
ATOM 10290 C CA A ARG C 1 158 ? 64.868 0.988 1.699 0.50 3.94 134 ARG C CA 1
ATOM 10291 C CA B ARG C 1 158 ? 64.875 0.978 1.688 0.50 4.06 134 ARG C CA 1
ATOM 10292 C C A ARG C 1 158 ? 66.343 1.043 1.288 0.50 3.35 134 ARG C C 1
ATOM 10293 C C B ARG C 1 158 ? 66.351 1.032 1.290 0.50 3.39 134 ARG C C 1
ATOM 10294 O O A ARG C 1 158 ? 66.760 0.384 0.332 0.50 3.25 134 ARG C O 1
ATOM 10295 O O B ARG C 1 158 ? 66.776 0.369 0.339 0.50 3.17 134 ARG C O 1
ATOM 10310 N N . VAL C 1 159 ? 67.137 1.809 2.030 1.00 2.94 135 VAL C N 1
ATOM 10311 C CA . VAL C 1 159 ? 68.563 1.941 1.715 1.00 3.38 135 VAL C CA 1
ATOM 10312 C C . VAL C 1 159 ? 69.325 0.636 1.996 1.00 2.85 135 VAL C C 1
ATOM 10313 O O . VAL C 1 159 ? 70.021 0.117 1.121 1.00 3.53 135 VAL C O 1
ATOM 10317 N N . ILE C 1 160 ? 69.180 0.111 3.209 1.00 3.43 136 ILE C N 1
ATOM 10318 C CA . ILE C 1 160 ? 69.883 -1.107 3.600 1.00 3.54 136 ILE C CA 1
ATOM 10319 C C . ILE C 1 160 ? 69.446 -2.314 2.773 1.00 4.13 136 ILE C C 1
ATOM 10320 O O . ILE C 1 160 ? 70.269 -3.111 2.355 1.00 5.22 136 ILE C O 1
ATOM 10325 N N . GLY C 1 161 ? 68.145 -2.416 2.520 1.00 4.60 137 GLY C N 1
ATOM 10326 C CA . GLY C 1 161 ? 67.589 -3.548 1.781 1.00 4.64 137 GLY C CA 1
ATOM 10327 C C . GLY C 1 161 ? 67.796 -3.551 0.282 1.00 5.79 137 GLY C C 1
ATOM 10328 O O . GLY C 1 161 ? 67.540 -4.557 -0.383 1.00 6.85 137 GLY C O 1
ATOM 10329 N N . GLY C 1 162 ? 68.228 -2.418 -0.260 1.00 6.49 138 GLY C N 1
ATOM 10330 C CA . GLY C 1 162 ? 68.503 -2.321 -1.693 1.00 7.06 138 GLY C CA 1
ATOM 10331 C C . GLY C 1 162 ? 67.391 -1.792 -2.573 1.00 8.25 138 GLY C C 1
ATOM 10332 O O . GLY C 1 162 ? 67.590 -1.652 -3.771 1.00 9.70 138 GLY C O 1
ATOM 10333 N N . GLU C 1 163 ? 66.221 -1.507 -2.002 1.00 8.05 139 GLU C N 1
ATOM 10334 C CA . GLU C 1 163 ? 65.108 -0.976 -2.772 1.00 9.45 139 GLU C CA 1
ATOM 10335 C C . GLU C 1 163 ? 65.396 0.443 -3.261 1.00 7.57 139 GLU C C 1
ATOM 10336 O O . GLU C 1 163 ? 64.949 0.834 -4.332 1.00 10.11 139 GLU C O 1
ATOM 10342 N N . TRP C 1 164 ? 66.128 1.215 -2.465 1.00 6.61 140 TRP C N 1
ATOM 10343 C CA . TRP C 1 164 ? 66.519 2.580 -2.835 1.00 5.22 140 TRP C CA 1
ATOM 10344 C C . TRP C 1 164 ? 67.649 2.451 -3.846 1.00 6.25 140 TRP C C 1
ATOM 10345 O O . TRP C 1 164 ? 68.734 1.965 -3.512 1.00 8.60 140 TRP C O 1
ATOM 10356 N N . LYS C 1 165 ? 67.407 2.903 -5.067 1.00 6.59 141 LYS C N 1
ATOM 10357 C CA . LYS C 1 165 ? 68.422 2.764 -6.107 1.00 6.72 141 LYS C CA 1
ATOM 10358 C C . LYS C 1 165 ? 69.108 4.075 -6.393 1.00 6.96 141 LYS C C 1
ATOM 10359 O O . LYS C 1 165 ? 68.502 5.151 -6.300 1.00 7.35 141 LYS C O 1
ATOM 10365 N N . GLY C 1 166 ? 70.385 3.983 -6.757 1.00 6.24 142 GLY C N 1
ATOM 10366 C CA . GLY C 1 166 ? 71.124 5.147 -7.223 1.00 5.38 142 GLY C CA 1
ATOM 10367 C C . GLY C 1 166 ? 70.690 5.529 -8.644 1.00 5.42 142 GLY C C 1
ATOM 10368 O O . GLY C 1 166 ? 69.841 4.859 -9.245 1.00 6.65 142 GLY C O 1
ATOM 10369 N N . PHE C 1 167 ? 71.308 6.571 -9.209 1.00 4.55 143 PHE C N 1
ATOM 10370 C CA . PHE C 1 167 ? 70.867 7.109 -10.507 1.00 6.49 143 PHE C CA 1
ATOM 10371 C C . PHE C 1 167 ? 71.049 6.168 -11.685 1.00 5.92 143 PHE C C 1
ATOM 10372 O O . PHE C 1 167 ? 70.439 6.396 -12.742 1.00 8.02 143 PHE C O 1
ATOM 10380 N N . THR C 1 168 ? 71.873 5.132 -11.521 1.00 5.06 144 THR C N 1
ATOM 10381 C CA . THR C 1 168 ? 72.057 4.131 -12.568 1.00 5.01 144 THR C CA 1
ATOM 10382 C C . THR C 1 168 ? 71.359 2.806 -12.243 1.00 6.68 144 THR C C 1
ATOM 10383 O O . THR C 1 168 ? 71.547 1.811 -12.952 1.00 8.43 144 THR C O 1
ATOM 10387 N N . GLY C 1 169 ? 70.539 2.798 -11.196 1.00 5.43 145 GLY C N 1
ATOM 10388 C CA . GLY C 1 169 ? 69.744 1.625 -10.817 1.00 6.44 145 GLY C CA 1
ATOM 10389 C C . GLY C 1 169 ? 70.379 0.642 -9.862 1.00 6.95 145 GLY C C 1
ATOM 10390 O O . GLY C 1 169 ? 69.859 -0.464 -9.679 1.00 8.48 145 GLY C O 1
ATOM 10391 N N . LYS C 1 170 ? 71.484 1.027 -9.238 1.00 6.84 146 LYS C N 1
ATOM 10392 C CA . LYS C 1 170 ? 72.182 0.131 -8.328 1.00 6.51 146 LYS C CA 1
ATOM 10393 C C . LYS C 1 170 ? 71.862 0.412 -6.865 1.00 4.91 146 LYS C C 1
ATOM 10394 O O . LYS C 1 170 ? 71.567 1.551 -6.483 1.00 6.48 146 LYS C O 1
ATOM 10400 N N . ALA C 1 171 ? 71.955 -0.631 -6.042 1.00 6.06 147 ALA C N 1
ATOM 10401 C CA . ALA C 1 171 ? 71.771 -0.490 -4.607 1.00 4.50 147 ALA C CA 1
ATOM 10402 C C . ALA C 1 171 ? 72.947 0.289 -4.014 1.00 5.80 147 ALA C C 1
ATOM 10403 O O . ALA C 1 171 ? 74.066 0.238 -4.522 1.00 5.42 147 ALA C O 1
ATOM 10405 N N . ILE C 1 172 ? 72.674 1.002 -2.934 1.00 4.54 148 ILE C N 1
ATOM 10406 C CA . ILE C 1 172 ? 73.695 1.752 -2.220 1.00 5.03 148 ILE C CA 1
ATOM 10407 C C . ILE C 1 172 ? 74.617 0.798 -1.463 1.00 5.57 148 ILE C C 1
ATOM 10408 O O . ILE C 1 172 ? 74.165 -0.182 -0.851 1.00 5.29 148 ILE C O 1
ATOM 10413 N N . THR C 1 173 ? 75.915 1.086 -1.511 1.00 4.52 149 THR C N 1
ATOM 10414 C CA . THR C 1 173 ? 76.916 0.301 -0.785 1.00 5.09 149 THR C CA 1
ATOM 10415 C C . THR C 1 173 ? 77.694 1.122 0.236 1.00 5.28 149 THR C C 1
ATOM 10416 O O . THR C 1 173 ? 78.270 0.564 1.163 1.00 5.04 149 THR C O 1
ATOM 10420 N N . ASP C 1 174 ? 77.691 2.440 0.062 1.00 4.75 150 ASP C N 1
ATOM 10421 C CA . ASP C 1 174 ? 78.431 3.333 0.921 1.00 4.27 150 ASP C CA 1
ATOM 10422 C C . ASP C 1 174 ? 77.595 4.533 1.334 1.00 4.83 150 ASP C C 1
ATOM 10423 O O . ASP C 1 174 ? 76.832 5.073 0.531 1.00 5.50 150 ASP C O 1
ATOM 10428 N N . VAL C 1 175 ? 77.757 4.935 2.587 1.00 4.32 151 VAL C N 1
ATOM 10429 C CA . VAL C 1 175 ? 77.105 6.106 3.153 1.00 4.76 151 VAL C CA 1
ATOM 10430 C C . VAL C 1 175 ? 78.214 7.019 3.670 1.00 5.47 151 VAL C C 1
ATOM 10431 O O . VAL C 1 175 ? 79.131 6.568 4.383 1.00 5.74 151 VAL C O 1
ATOM 10435 N N . VAL C 1 176 ? 78.150 8.294 3.290 1.00 3.55 152 VAL C N 1
ATOM 10436 C CA . VAL C 1 176 ? 79.127 9.287 3.735 1.00 3.88 152 VAL C CA 1
ATOM 10437 C C . VAL C 1 176 ? 78.412 10.368 4.514 1.00 4.95 152 VAL C C 1
ATOM 10438 O O . VAL C 1 176 ? 77.590 11.097 3.949 1.00 5.81 152 VAL C O 1
ATOM 10442 N N . ASN C 1 177 ? 78.698 10.439 5.809 1.00 4.75 153 ASN C N 1
ATOM 10443 C CA . ASN C 1 177 ? 78.141 11.476 6.658 1.00 4.04 153 ASN C CA 1
ATOM 10444 C C . ASN C 1 177 ? 79.056 12.687 6.571 1.00 4.98 153 ASN C C 1
ATOM 10445 O O . ASN C 1 177 ? 80.277 12.564 6.718 1.00 6.06 153 ASN C O 1
ATOM 10450 N N . ILE C 1 178 ? 78.472 13.857 6.334 1.00 4.85 154 ILE C N 1
ATOM 10451 C CA . ILE C 1 178 ? 79.230 15.102 6.268 1.00 5.14 154 ILE C CA 1
ATOM 10452 C C . ILE C 1 178 ? 78.727 15.997 7.390 1.00 4.76 154 ILE C C 1
ATOM 10453 O O . ILE C 1 178 ? 77.555 16.400 7.395 1.00 5.31 154 ILE C O 1
ATOM 10458 N N . GLY C 1 179 ? 79.602 16.318 8.339 1.00 5.99 155 GLY C N 1
ATOM 10459 C CA . GLY C 1 179 ? 79.207 17.145 9.482 1.00 7.85 155 GLY C CA 1
ATOM 10460 C C . GLY C 1 179 ? 80.391 17.472 10.352 1.00 8.30 155 GLY C C 1
ATOM 10461 O O . GLY C 1 179 ? 81.413 16.831 10.246 1.00 10.41 155 GLY C O 1
ATOM 10462 N N . ILE C 1 180 ? 80.224 18.474 11.211 1.00 8.67 156 ILE C N 1
ATOM 10463 C CA . ILE C 1 180 ? 81.265 18.923 12.141 1.00 9.60 156 ILE C CA 1
ATOM 10464 C C . ILE C 1 180 ? 80.734 18.867 13.554 1.00 7.43 156 ILE C C 1
ATOM 10465 O O . ILE C 1 180 ? 79.523 18.914 13.756 1.00 8.60 156 ILE C O 1
ATOM 10470 N N . GLY C 1 181 ? 81.638 18.749 14.525 1.00 7.93 157 GLY C N 1
ATOM 10471 C CA . GLY C 1 181 ? 81.265 18.763 15.921 1.00 6.92 157 GLY C CA 1
ATOM 10472 C C . GLY C 1 181 ? 80.205 17.749 16.240 1.00 7.47 157 GLY C C 1
ATOM 10473 O O . GLY C 1 181 ? 80.394 16.553 16.031 1.00 7.70 157 GLY C O 1
ATOM 10474 N N . GLY C 1 182 ? 79.081 18.249 16.750 1.00 7.80 158 GLY C N 1
ATOM 10475 C CA . GLY C 1 182 ? 77.988 17.389 17.155 1.00 9.18 158 GLY C CA 1
ATOM 10476 C C . GLY C 1 182 ? 77.375 16.562 16.052 1.00 7.70 158 GLY C C 1
ATOM 10477 O O . GLY C 1 182 ? 76.722 15.574 16.312 1.00 9.20 158 GLY C O 1
ATOM 10478 N N . SER C 1 183 ? 77.576 16.972 14.813 1.00 7.01 159 SER C N 1
ATOM 10479 C CA . SER C 1 183 ? 77.032 16.229 13.689 1.00 7.55 159 SER C CA 1
ATOM 10480 C C . SER C 1 183 ? 78.022 15.164 13.178 1.00 9.15 159 SER C C 1
ATOM 10481 O O . SER C 1 183 ? 77.736 14.509 12.189 1.00 11.93 159 SER C O 1
ATOM 10484 N N . ASP C 1 184 ? 79.170 15.001 13.845 1.00 6.70 160 ASP C N 1
ATOM 10485 C CA . ASP C 1 184 ? 80.184 14.020 13.464 1.00 6.98 160 ASP C CA 1
ATOM 10486 C C . ASP C 1 184 ? 80.618 13.111 14.614 1.00 7.03 160 ASP C C 1
ATOM 10487 O O . ASP C 1 184 ? 80.619 11.884 14.484 1.00 7.51 160 ASP C O 1
ATOM 10492 N N . LEU C 1 185 ? 80.978 13.707 15.747 1.00 6.05 161 LEU C N 1
ATOM 10493 C CA . LEU C 1 185 ? 81.626 12.952 16.829 1.00 6.92 161 LEU C CA 1
ATOM 10494 C C . LEU C 1 185 ? 80.799 11.810 17.371 1.00 5.64 161 LEU C C 1
ATOM 10495 O O . LEU C 1 185 ? 81.323 10.716 17.598 1.00 6.14 161 LEU C O 1
ATOM 10500 N N . GLY C 1 186 ? 79.518 12.058 17.603 1.00 5.73 162 GLY C N 1
ATOM 10501 C CA . GLY C 1 186 ? 78.646 11.032 18.150 1.00 6.42 162 GLY C CA 1
ATOM 10502 C C . GLY C 1 186 ? 78.418 9.891 17.189 1.00 5.91 162 GLY C C 1
ATOM 10503 O O . GLY C 1 186 ? 78.671 8.736 17.520 1.00 5.96 162 GLY C O 1
ATOM 10504 N N . PRO C 1 187 ? 77.937 10.202 15.989 1.00 5.93 163 PRO C N 1
ATOM 10505 C CA . PRO C 1 187 ? 77.724 9.127 15.024 1.00 5.97 163 PRO C CA 1
ATOM 10506 C C . PRO C 1 187 ? 78.986 8.299 14.728 1.00 5.82 163 PRO C C 1
ATOM 10507 O O . PRO C 1 187 ? 78.899 7.063 14.604 1.00 6.07 163 PRO C O 1
ATOM 10511 N N . TYR C 1 188 ? 80.145 8.951 14.615 1.00 5.28 164 TYR C N 1
ATOM 10512 C CA . TYR C 1 188 ? 81.375 8.227 14.371 1.00 4.47 164 TYR C CA 1
ATOM 10513 C C . TYR C 1 188 ? 81.735 7.344 15.563 1.00 4.19 164 TYR C C 1
ATOM 10514 O O . TYR C 1 188 ? 82.009 6.169 15.408 1.00 5.25 164 TYR C O 1
ATOM 10523 N N . MET C 1 189 ? 81.694 7.899 16.765 1.00 3.92 165 MET C N 1
ATOM 10524 C CA . MET C 1 189 ? 82.020 7.136 17.939 1.00 3.94 165 MET C CA 1
ATOM 10525 C C . MET C 1 189 ? 81.129 5.924 18.107 1.00 4.29 165 MET C C 1
ATOM 10526 O O . MET C 1 189 ? 81.613 4.826 18.428 1.00 4.33 165 MET C O 1
ATOM 10531 N N . VAL C 1 190 ? 79.829 6.127 17.912 1.00 2.99 166 VAL C N 1
ATOM 10532 C CA . VAL C 1 190 ? 78.858 5.048 18.130 1.00 3.79 166 VAL C CA 1
ATOM 10533 C C . VAL C 1 190 ? 78.997 3.944 17.085 1.00 3.58 166 VAL C C 1
ATOM 10534 O O . VAL C 1 190 ? 78.998 2.748 17.427 1.00 4.86 166 VAL C O 1
ATOM 10538 N N . THR C 1 191 ? 79.125 4.319 15.819 1.00 3.88 167 THR C N 1
ATOM 10539 C CA . THR C 1 191 ? 79.300 3.316 14.777 1.00 4.20 167 THR C CA 1
ATOM 10540 C C . THR C 1 191 ? 80.603 2.540 14.977 1.00 4.05 167 THR C C 1
ATOM 10541 O O . THR C 1 191 ? 80.642 1.334 14.755 1.00 5.28 167 THR C O 1
ATOM 10545 N N . GLU C 1 192 ? 81.654 3.211 15.450 1.00 3.47 168 GLU C N 1
ATOM 10546 C CA . GLU C 1 192 ? 82.910 2.522 15.754 1.00 3.90 168 GLU C CA 1
ATOM 10547 C C . GLU C 1 192 ? 82.739 1.576 16.927 1.00 3.66 168 GLU C C 1
ATOM 10548 O O . GLU C 1 192 ? 83.226 0.446 16.888 1.00 4.49 168 GLU C O 1
ATOM 10554 N N . ALA C 1 193 ? 82.044 2.036 17.971 1.00 3.18 169 ALA C N 1
ATOM 10555 C CA . ALA C 1 193 ? 81.846 1.227 19.159 1.00 3.00 169 ALA C CA 1
ATOM 10556 C C . ALA C 1 193 ? 80.998 -0.023 18.910 1.00 4.39 169 ALA C C 1
ATOM 10557 O O . ALA C 1 193 ? 81.166 -1.032 19.594 1.00 4.68 169 ALA C O 1
ATOM 10559 N N . LEU C 1 194 ? 80.105 0.067 17.930 1.00 4.39 170 LEU C N 1
ATOM 10560 C CA . LEU C 1 194 ? 79.155 -0.986 17.640 1.00 3.65 170 LEU C CA 1
ATOM 10561 C C . LEU C 1 194 ? 79.412 -1.720 16.330 1.00 3.67 170 LEU C C 1
ATOM 10562 O O . LEU C 1 194 ? 78.500 -2.295 15.756 1.00 4.28 170 LEU C O 1
ATOM 10567 N N . VAL C 1 195 ? 80.664 -1.740 15.887 1.00 3.50 171 VAL C N 1
ATOM 10568 C CA . VAL C 1 195 ? 81.036 -2.472 14.680 1.00 3.01 171 VAL C CA 1
ATOM 10569 C C . VAL C 1 195 ? 80.481 -3.926 14.637 1.00 3.18 171 VAL C C 1
ATOM 10570 O O . VAL C 1 195 ? 80.059 -4.368 13.566 1.00 4.04 171 VAL C O 1
ATOM 10574 N N . PRO C 1 196 ? 80.458 -4.665 15.770 1.00 2.86 172 PRO C N 1
ATOM 10575 C CA . PRO C 1 196 ? 79.922 -6.044 15.703 1.00 3.40 172 PRO C CA 1
ATOM 10576 C C . PRO C 1 196 ? 78.467 -6.110 15.243 1.00 3.42 172 PRO C C 1
ATOM 10577 O O . PRO C 1 196 ? 78.010 -7.171 14.795 1.00 3.77 172 PRO C O 1
ATOM 10581 N N . TYR C 1 197 ? 77.762 -4.986 15.362 1.00 2.69 173 TYR C N 1
ATOM 10582 C CA . TYR C 1 197 ? 76.327 -4.889 15.030 1.00 2.93 173 TYR C CA 1
ATOM 10583 C C . TYR C 1 197 ? 76.042 -4.314 13.659 1.00 4.65 173 TYR C C 1
ATOM 10584 O O . TYR C 1 197 ? 74.879 -4.092 13.313 1.00 7.04 173 TYR C O 1
ATOM 10593 N N . LYS C 1 198 ? 77.087 -4.070 12.875 1.00 4.54 174 LYS C N 1
ATOM 10594 C CA . LYS C 1 198 ? 76.915 -3.436 11.582 1.00 5.50 174 LYS C CA 1
ATOM 10595 C C . LYS C 1 198 ? 76.363 -4.360 10.516 1.00 4.51 174 LYS C C 1
ATOM 10596 O O . LYS C 1 198 ? 76.485 -5.585 10.575 1.00 5.37 174 LYS C O 1
ATOM 10602 N N . ASN C 1 199 ? 75.728 -3.731 9.543 1.00 4.60 175 ASN C N 1
ATOM 10603 C CA . ASN C 1 199 ? 75.249 -4.402 8.346 1.00 4.68 175 ASN C CA 1
ATOM 10604 C C . ASN C 1 199 ? 76.295 -4.293 7.211 1.00 5.15 175 ASN C C 1
ATOM 10605 O O . ASN C 1 199 ? 77.445 -3.922 7.439 1.00 6.24 175 ASN C O 1
ATOM 10610 N N . HIS C 1 200 ? 75.897 -4.627 5.990 1.00 4.74 176 HIS C N 1
ATOM 10611 C CA . HIS C 1 200 ? 76.805 -4.645 4.848 1.00 5.51 176 HIS C CA 1
ATOM 10612 C C . HIS C 1 200 ? 77.270 -3.281 4.364 1.00 5.40 176 HIS C C 1
ATOM 10613 O O . HIS C 1 200 ? 78.235 -3.213 3.603 1.00 7.79 176 HIS C O 1
ATOM 10620 N N . LEU C 1 201 ? 76.602 -2.206 4.765 1.00 4.84 177 LEU C N 1
ATOM 10621 C CA . LEU C 1 201 ? 76.988 -0.882 4.304 1.00 4.86 177 LEU C CA 1
ATOM 10622 C C . LEU C 1 201 ? 78.308 -0.451 4.899 1.00 6.19 177 LEU C C 1
ATOM 10623 O O . LEU C 1 201 ? 78.657 -0.815 6.023 1.00 6.54 177 LEU C O 1
ATOM 10628 N N . THR C 1 202 ? 79.064 0.301 4.117 1.00 5.49 178 THR C N 1
ATOM 10629 C CA . THR C 1 202 ? 80.305 0.898 4.586 1.00 5.66 178 THR C CA 1
ATOM 10630 C C . THR C 1 202 ? 79.981 2.351 4.849 1.00 6.17 178 THR C C 1
ATOM 10631 O O . THR C 1 202 ? 79.536 3.055 3.954 1.00 6.32 178 THR C O 1
ATOM 10635 N N A VAL C 1 203 ? 80.178 2.799 6.081 0.50 4.76 179 VAL C N 1
ATOM 10636 N N B VAL C 1 203 ? 80.172 2.784 6.094 0.50 4.80 179 VAL C N 1
ATOM 10637 C CA A VAL C 1 203 ? 79.875 4.179 6.428 0.50 5.16 179 VAL C CA 1
ATOM 10638 C CA B VAL C 1 203 ? 79.903 4.166 6.487 0.50 5.09 179 VAL C CA 1
ATOM 10639 C C A VAL C 1 203 ? 81.178 4.949 6.667 0.50 4.77 179 VAL C C 1
ATOM 10640 C C B VAL C 1 203 ? 81.214 4.938 6.636 0.50 4.75 179 VAL C C 1
ATOM 10641 O O A VAL C 1 203 ? 82.141 4.426 7.241 0.50 6.64 179 VAL C O 1
ATOM 10642 O O B VAL C 1 203 ? 82.226 4.402 7.114 0.50 5.90 179 VAL C O 1
ATOM 10649 N N . HIS C 1 204 ? 81.202 6.185 6.176 1.00 4.93 180 HIS C N 1
ATOM 10650 C CA . HIS C 1 204 ? 82.368 7.057 6.248 1.00 4.56 180 HIS C CA 1
ATOM 10651 C C . HIS C 1 204 ? 81.958 8.378 6.881 1.00 4.55 180 HIS C C 1
ATOM 10652 O O . HIS C 1 204 ? 80.830 8.840 6.665 1.00 5.95 180 HIS C O 1
ATOM 10659 N N . PHE C 1 205 ? 82.866 8.987 7.631 1.00 3.87 181 PHE C N 1
ATOM 10660 C CA . PHE C 1 205 ? 82.605 10.257 8.293 1.00 4.27 181 PHE C CA 1
ATOM 10661 C C . PHE C 1 205 ? 83.612 11.282 7.853 1.00 5.62 181 PHE C C 1
ATOM 10662 O O . PHE C 1 205 ? 84.813 11.089 8.043 1.00 8.84 181 PHE C O 1
ATOM 10670 N N . VAL C 1 206 ? 83.114 12.340 7.223 1.00 4.29 182 VAL C N 1
ATOM 10671 C CA . VAL C 1 206 ? 83.942 13.457 6.776 1.00 5.87 182 VAL C CA 1
ATOM 10672 C C . VAL C 1 206 ? 83.519 14.674 7.597 1.00 6.62 182 VAL C C 1
ATOM 10673 O O . VAL C 1 206 ? 82.335 14.995 7.712 1.00 6.54 182 VAL C O 1
ATOM 10677 N N . SER C 1 207 ? 84.496 15.370 8.155 1.00 4.44 183 SER C N 1
ATOM 10678 C CA . SER C 1 207 ? 84.226 16.483 9.031 1.00 4.90 183 SER C CA 1
ATOM 10679 C C . SER C 1 207 ? 85.145 17.682 8.842 1.00 5.17 183 SER C C 1
ATOM 10680 O O . SER C 1 207 ? 84.682 18.819 8.827 1.00 7.39 183 SER C O 1
ATOM 10683 N N . ASN C 1 208 ? 86.435 17.435 8.681 1.00 4.08 184 ASN C N 1
ATOM 10684 C CA . ASN C 1 208 ? 87.389 18.533 8.572 1.00 3.93 184 ASN C CA 1
ATOM 10685 C C . ASN C 1 208 ? 87.179 19.327 7.286 1.00 3.78 184 ASN C C 1
ATOM 10686 O O . ASN C 1 208 ? 86.860 18.742 6.259 1.00 4.09 184 ASN C O 1
ATOM 10691 N N . VAL C 1 209 ? 87.341 20.651 7.353 1.00 4.13 185 VAL C N 1
ATOM 10692 C CA . VAL C 1 209 ? 87.316 21.452 6.122 1.00 4.95 185 VAL C CA 1
ATOM 10693 C C . VAL C 1 209 ? 88.632 21.202 5.361 1.00 5.01 185 VAL C C 1
ATOM 10694 O O . VAL C 1 209 ? 88.682 21.424 4.168 1.00 5.91 185 VAL C O 1
ATOM 10698 N N . ASP C 1 210 ? 89.689 20.750 6.038 1.00 4.00 186 ASP C N 1
ATOM 10699 C CA . ASP C 1 210 ? 90.929 20.356 5.347 1.00 3.14 186 ASP C CA 1
ATOM 10700 C C . ASP C 1 210 ? 90.516 19.434 4.196 1.00 4.71 186 ASP C C 1
ATOM 10701 O O . ASP C 1 210 ? 89.895 18.381 4.419 1.00 5.46 186 ASP C O 1
ATOM 10706 N N . GLY C 1 211 ? 90.852 19.824 2.969 1.00 4.13 187 GLY C N 1
ATOM 10707 C CA . GLY C 1 211 ? 90.481 19.073 1.769 1.00 4.65 187 GLY C CA 1
ATOM 10708 C C . GLY C 1 211 ? 90.898 17.613 1.761 1.00 3.73 187 GLY C C 1
ATOM 10709 O O . GLY C 1 211 ? 90.300 16.782 1.067 1.00 4.91 187 GLY C O 1
ATOM 10710 N N . THR C 1 212 ? 91.941 17.299 2.499 1.00 3.69 188 THR C N 1
ATOM 10711 C CA . THR C 1 212 ? 92.367 15.924 2.652 1.00 3.36 188 THR C CA 1
ATOM 10712 C C . THR C 1 212 ? 91.220 15.004 3.071 1.00 3.49 188 THR C C 1
ATOM 10713 O O . THR C 1 212 ? 91.118 13.887 2.589 1.00 4.71 188 THR C O 1
ATOM 10717 N N . HIS C 1 213 ? 90.351 15.467 3.961 1.00 4.12 189 HIS C N 1
ATOM 10718 C CA . HIS C 1 213 ? 89.354 14.570 4.523 1.00 4.54 189 HIS C CA 1
ATOM 10719 C C . HIS C 1 213 ? 88.373 14.097 3.464 1.00 4.48 189 HIS C C 1
ATOM 10720 O O . HIS C 1 213 ? 88.183 12.882 3.280 1.00 5.41 189 HIS C O 1
ATOM 10727 N N . MET C 1 214 ? 87.793 15.022 2.728 1.00 4.38 190 MET C N 1
ATOM 10728 C CA . MET C 1 214 ? 86.878 14.635 1.666 1.00 6.12 190 MET C CA 1
ATOM 10729 C C . MET C 1 214 ? 87.648 13.977 0.510 1.00 4.50 190 MET C C 1
ATOM 10730 O O . MET C 1 214 ? 87.169 13.008 -0.058 1.00 5.96 190 MET C O 1
ATOM 10735 N N . ALA C 1 215 ? 88.828 14.492 0.152 1.00 5.27 191 ALA C N 1
ATOM 10736 C CA . ALA C 1 215 ? 89.580 13.896 -0.961 1.00 5.45 191 ALA C CA 1
ATOM 10737 C C . ALA C 1 215 ? 89.866 12.414 -0.751 1.00 5.48 191 ALA C C 1
ATOM 10738 O O . ALA C 1 215 ? 89.635 11.603 -1.649 1.00 7.38 191 ALA C O 1
ATOM 10740 N N . GLU C 1 216 ? 90.333 12.045 0.439 1.00 3.94 192 GLU C N 1
ATOM 10741 C CA . GLU C 1 216 ? 90.636 10.649 0.715 1.00 4.34 192 GLU C CA 1
ATOM 10742 C C . GLU C 1 216 ? 89.390 9.784 0.741 1.00 5.36 192 GLU C C 1
ATOM 10743 O O . GLU C 1 216 ? 89.440 8.624 0.328 1.00 6.52 192 GLU C O 1
ATOM 10749 N N . THR C 1 217 ? 88.272 10.330 1.199 1.00 4.05 193 THR C N 1
ATOM 10750 C CA . THR C 1 217 ? 87.033 9.577 1.223 1.00 4.72 193 THR C CA 1
ATOM 10751 C C . THR C 1 217 ? 86.510 9.326 -0.185 1.00 5.59 193 THR C C 1
ATOM 10752 O O . THR C 1 217 ? 86.134 8.203 -0.538 1.00 6.41 193 THR C O 1
ATOM 10756 N N . LEU C 1 218 ? 86.512 10.356 -1.013 1.00 5.46 194 LEU C N 1
ATOM 10757 C CA . LEU C 1 218 ? 85.985 10.223 -2.366 1.00 5.50 194 LEU C CA 1
ATOM 10758 C C . LEU C 1 218 ? 86.763 9.242 -3.231 1.00 6.90 194 LEU C C 1
ATOM 10759 O O . LEU C 1 218 ? 86.191 8.667 -4.169 1.00 7.30 194 LEU C O 1
ATOM 10764 N N . LYS C 1 219 ? 88.038 9.030 -2.923 1.00 5.31 195 LYS C N 1
ATOM 10765 C CA . LYS C 1 219 ? 88.855 8.049 -3.660 1.00 6.53 195 LYS C CA 1
ATOM 10766 C C . LYS C 1 219 ? 88.397 6.622 -3.364 1.00 7.06 195 LYS C C 1
ATOM 10767 O O . LYS C 1 219 ? 88.738 5.694 -4.112 1.00 8.97 195 LYS C O 1
ATOM 10773 N N . ASN C 1 220 ? 87.646 6.438 -2.283 1.00 6.60 196 ASN C N 1
ATOM 10774 C CA . ASN C 1 220 ? 87.220 5.107 -1.849 1.00 8.35 196 ASN C CA 1
ATOM 10775 C C . ASN C 1 220 ? 85.766 4.757 -2.157 1.00 8.05 196 ASN C C 1
ATOM 10776 O O . ASN C 1 220 ? 85.305 3.671 -1.803 1.00 9.94 196 ASN C O 1
ATOM 10781 N N . VAL C 1 221 ? 85.042 5.668 -2.801 1.00 6.28 197 VAL C N 1
ATOM 10782 C CA . VAL C 1 221 ? 83.634 5.445 -3.105 1.00 5.38 197 VAL C CA 1
ATOM 10783 C C . VAL C 1 221 ? 83.296 5.762 -4.561 1.00 6.11 197 VAL C C 1
ATOM 10784 O O . VAL C 1 221 ? 84.058 6.430 -5.256 1.00 6.51 197 VAL C O 1
ATOM 10788 N N A ASP C 1 222 ? 82.133 5.267 -4.994 0.50 6.02 198 ASP C N 1
ATOM 10789 N N B ASP C 1 222 ? 82.157 5.263 -5.019 0.50 5.56 198 ASP C N 1
ATOM 10790 C CA A ASP C 1 222 ? 81.637 5.370 -6.380 0.50 6.78 198 ASP C CA 1
ATOM 10791 C CA B ASP C 1 222 ? 81.732 5.503 -6.386 0.50 6.04 198 ASP C CA 1
ATOM 10792 C C A ASP C 1 222 ? 80.364 6.220 -6.422 0.50 5.82 198 ASP C C 1
ATOM 10793 C C B ASP C 1 222 ? 80.438 6.289 -6.381 0.50 5.35 198 ASP C C 1
ATOM 10794 O O A ASP C 1 222 ? 79.434 5.961 -5.660 0.50 4.89 198 ASP C O 1
ATOM 10795 O O B ASP C 1 222 ? 79.564 6.046 -5.555 0.50 5.16 198 ASP C O 1
ATOM 10804 N N . PRO C 1 223 ? 80.297 7.231 -7.318 1.00 4.91 199 PRO C N 1
ATOM 10805 C CA . PRO C 1 223 ? 79.088 8.060 -7.336 1.00 4.85 199 PRO C CA 1
ATOM 10806 C C . PRO C 1 223 ? 77.773 7.284 -7.507 1.00 4.46 199 PRO C C 1
ATOM 10807 O O . PRO C 1 223 ? 76.766 7.688 -6.941 1.00 7.03 199 PRO C O 1
ATOM 10811 N N . GLU C 1 224 ? 77.800 6.178 -8.234 1.00 4.49 200 GLU C N 1
ATOM 10812 C CA . GLU C 1 224 ? 76.578 5.417 -8.498 1.00 4.51 200 GLU C CA 1
ATOM 10813 C C . GLU C 1 224 ? 76.019 4.674 -7.283 1.00 4.44 200 GLU C C 1
ATOM 10814 O O . GLU C 1 224 ? 74.835 4.311 -7.265 1.00 3.74 200 GLU C O 1
ATOM 10820 N N . THR C 1 225 ? 76.849 4.467 -6.265 1.00 3.58 201 THR C N 1
ATOM 10821 C CA . THR C 1 225 ? 76.469 3.622 -5.145 1.00 3.68 201 THR C CA 1
ATOM 10822 C C . THR C 1 225 ? 76.678 4.264 -3.780 1.00 4.43 201 THR C C 1
ATOM 10823 O O . THR C 1 225 ? 76.654 3.570 -2.780 1.00 4.27 201 THR C O 1
ATOM 10827 N N . THR C 1 226 ? 76.844 5.586 -3.739 1.00 4.95 202 THR C N 1
ATOM 10828 C CA . THR C 1 226 ? 77.086 6.298 -2.496 1.00 3.94 202 THR C CA 1
ATOM 10829 C C . THR C 1 226 ? 75.954 7.262 -2.163 1.00 4.28 202 THR C C 1
ATOM 10830 O O . THR C 1 226 ? 75.467 8.009 -3.022 1.00 4.08 202 THR C O 1
ATOM 10834 N N . LEU C 1 227 ? 75.534 7.224 -0.905 1.00 4.09 203 LEU C N 1
ATOM 10835 C CA . LEU C 1 227 ? 74.549 8.140 -0.347 1.00 4.26 203 LEU C CA 1
ATOM 10836 C C . LEU C 1 227 ? 75.266 9.071 0.641 1.00 4.97 203 LEU C C 1
ATOM 10837 O O . LEU C 1 227 ? 75.948 8.613 1.544 1.00 5.35 203 LEU C O 1
ATOM 10842 N N . PHE C 1 228 ? 75.107 10.370 0.450 1.00 4.17 204 PHE C N 1
ATOM 10843 C CA . PHE C 1 228 ? 75.675 11.355 1.345 1.00 4.11 204 PHE C CA 1
ATOM 10844 C C . PHE C 1 228 ? 74.603 11.908 2.269 1.00 5.22 204 PHE C C 1
ATOM 10845 O O . PHE C 1 228 ? 73.489 12.189 1.832 1.00 5.19 204 PHE C O 1
ATOM 10853 N N . LEU C 1 229 ? 74.948 12.067 3.541 1.00 4.58 205 LEU C N 1
ATOM 10854 C CA . LEU C 1 229 ? 74.076 12.733 4.517 1.00 3.91 205 LEU C CA 1
ATOM 10855 C C . LEU C 1 229 ? 74.740 14.046 4.873 1.00 5.53 205 LEU C C 1
ATOM 10856 O O . LEU C 1 229 ? 75.876 14.061 5.316 1.00 6.65 205 LEU C O 1
ATOM 10861 N N . VAL C 1 230 ? 74.057 15.159 4.636 1.00 3.56 206 VAL C N 1
ATOM 10862 C CA . VAL C 1 230 ? 74.602 16.485 4.942 1.00 3.79 206 VAL C CA 1
ATOM 10863 C C . VAL C 1 230 ? 73.958 16.887 6.270 1.00 4.01 206 VAL C C 1
ATOM 10864 O O . VAL C 1 230 ? 72.754 17.210 6.345 1.00 3.03 206 VAL C O 1
ATOM 10868 N N . ALA C 1 231 ? 74.762 16.862 7.327 1.00 3.25 207 ALA C N 1
ATOM 10869 C CA . ALA C 1 231 ? 74.265 17.087 8.679 1.00 3.95 207 ALA C CA 1
ATOM 10870 C C . ALA C 1 231 ? 74.568 18.500 9.117 1.00 6.25 207 ALA C C 1
ATOM 10871 O O . ALA C 1 231 ? 75.714 18.808 9.446 1.00 6.25 207 ALA C O 1
ATOM 10873 N N . SER C 1 232 ? 73.538 19.353 9.072 1.00 7.79 208 SER C N 1
ATOM 10874 C CA . SER C 1 232 ? 73.634 20.771 9.431 1.00 9.52 208 SER C CA 1
ATOM 10875 C C . SER C 1 232 ? 72.231 21.371 9.627 1.00 9.21 208 SER C C 1
ATOM 10876 O O . SER C 1 232 ? 71.461 21.508 8.671 1.00 9.55 208 SER C O 1
ATOM 10879 N N . LYS C 1 233 ? 71.921 21.747 10.853 1.00 11.09 209 LYS C N 1
ATOM 10880 C CA . LYS C 1 233 ? 70.629 22.367 11.199 1.00 11.91 209 LYS C CA 1
ATOM 10881 C C . LYS C 1 233 ? 70.285 23.557 10.302 1.00 10.64 209 LYS C C 1
ATOM 10882 O O . LYS C 1 233 ? 69.192 23.625 9.752 1.00 9.91 209 LYS C O 1
ATOM 10888 N N . THR C 1 234 ? 71.232 24.484 10.161 1.00 11.06 210 THR C N 1
ATOM 10889 C CA . THR C 1 234 ? 71.030 25.698 9.359 1.00 10.21 210 THR C CA 1
ATOM 10890 C C . THR C 1 234 ? 71.217 25.462 7.871 1.00 11.27 210 THR C C 1
ATOM 10891 O O . THR C 1 234 ? 70.698 26.206 7.033 1.00 11.25 210 THR C O 1
ATOM 10895 N N . PHE C 1 235 ? 71.964 24.408 7.559 1.00 10.38 211 PHE C N 1
ATOM 10896 C CA . PHE C 1 235 ? 72.376 24.086 6.206 1.00 11.41 211 PHE C CA 1
ATOM 10897 C C . PHE C 1 235 ? 73.229 25.234 5.649 1.00 10.41 211 PHE C C 1
ATOM 10898 O O . PHE C 1 235 ? 73.263 25.454 4.442 1.00 12.75 211 PHE C O 1
ATOM 10906 N N . THR C 1 236 ? 73.917 25.936 6.546 1.00 11.59 212 THR C N 1
ATOM 10907 C CA . THR C 1 236 ? 74.856 27.007 6.174 1.00 12.63 212 THR C CA 1
ATOM 10908 C C . THR C 1 236 ? 76.207 26.914 6.943 1.00 13.57 212 THR C C 1
ATOM 10909 O O . THR C 1 236 ? 77.063 27.800 6.799 1.00 15.56 212 THR C O 1
ATOM 10913 N N . THR C 1 237 ? 76.400 25.859 7.746 1.00 12.58 213 THR C N 1
ATOM 10914 C CA . THR C 1 237 ? 77.654 25.641 8.498 1.00 11.85 213 THR C CA 1
ATOM 10915 C C . THR C 1 237 ? 78.768 25.672 7.454 1.00 9.95 213 THR C C 1
ATOM 10916 O O . THR C 1 237 ? 78.786 24.837 6.583 1.00 9.57 213 THR C O 1
ATOM 10920 N N A GLN C 1 238 ? 79.799 26.509 7.685 0.70 9.28 214 GLN C N 1
ATOM 10921 N N B GLN C 1 238 ? 79.578 26.715 7.438 0.30 10.16 214 GLN C N 1
ATOM 10922 C CA A GLN C 1 238 ? 80.908 26.665 6.691 0.30 8.30 214 GLN C CA 1
ATOM 10923 C CA B GLN C 1 238 ? 80.551 26.902 6.363 0.70 10.31 214 GLN C CA 1
ATOM 10924 C C A GLN C 1 238 ? 81.590 25.357 6.256 0.30 6.89 214 GLN C C 1
ATOM 10925 C C B GLN C 1 238 ? 81.442 25.677 6.018 0.70 8.86 214 GLN C C 1
ATOM 10926 O O A GLN C 1 238 ? 81.520 24.979 5.069 0.70 6.50 214 GLN C O 1
ATOM 10927 O O B GLN C 1 238 ? 81.699 25.429 4.845 0.30 9.95 214 GLN C O 1
ATOM 10938 N N A GLU C 1 239 ? 82.257 24.681 7.195 0.50 6.36 215 GLU C N 1
ATOM 10939 N N B GLU C 1 239 ? 81.909 24.910 7.009 0.50 6.84 215 GLU C N 1
ATOM 10940 C CA A GLU C 1 239 ? 82.983 23.463 6.866 0.50 5.30 215 GLU C CA 1
ATOM 10941 C CA B GLU C 1 239 ? 82.782 23.745 6.719 0.50 5.99 215 GLU C CA 1
ATOM 10942 C C A GLU C 1 239 ? 82.084 22.428 6.205 0.50 5.50 215 GLU C C 1
ATOM 10943 C C B GLU C 1 239 ? 82.011 22.569 6.131 0.50 5.62 215 GLU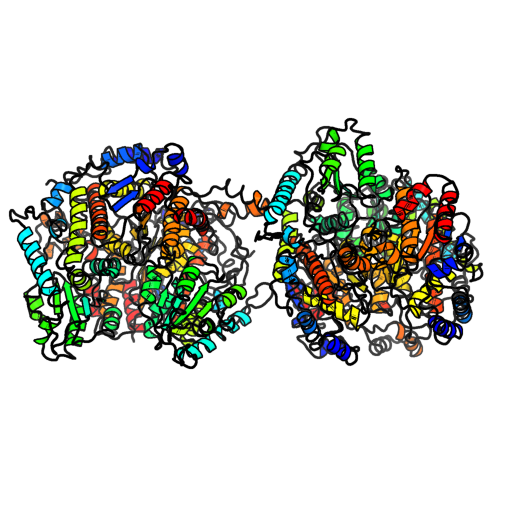 C C 1
ATOM 10944 O O A GLU C 1 239 ? 82.461 21.812 5.205 0.50 5.65 215 GLU C O 1
ATOM 10945 O O B GLU C 1 239 ? 82.427 21.973 5.138 0.50 5.98 215 GLU C O 1
ATOM 10956 N N . THR C 1 240 ? 80.890 22.237 6.761 1.00 4.21 216 THR C N 1
ATOM 10957 C CA . THR C 1 240 ? 80.000 21.204 6.265 1.00 3.96 216 THR C CA 1
ATOM 10958 C C . THR C 1 240 ? 79.500 21.515 4.861 1.00 3.25 216 THR C C 1
ATOM 10959 O O . THR C 1 240 ? 79.459 20.627 4.009 1.00 4.44 216 THR C O 1
ATOM 10963 N N . MET C 1 241 ? 79.154 22.773 4.607 1.00 4.09 217 MET C N 1
ATOM 10964 C CA . MET C 1 241 ? 78.647 23.107 3.285 1.00 4.97 217 MET C CA 1
ATOM 10965 C C . MET C 1 241 ? 79.756 23.112 2.255 1.00 4.66 217 MET C C 1
ATOM 10966 O O . MET C 1 241 ? 79.529 22.770 1.097 1.00 4.95 217 MET C O 1
ATOM 10971 N N . THR C 1 242 ? 80.968 23.469 2.657 1.00 3.57 218 THR C N 1
ATOM 10972 C CA . THR C 1 242 ? 82.104 23.395 1.739 1.00 3.40 218 THR C CA 1
ATOM 10973 C C . THR C 1 242 ? 82.312 21.936 1.330 1.00 3.52 218 THR C C 1
ATOM 10974 O O . THR C 1 242 ? 82.451 21.606 0.151 1.00 4.45 218 THR C O 1
ATOM 10978 N N . ASN C 1 243 ? 82.333 21.051 2.324 1.00 3.88 219 ASN C N 1
ATOM 10979 C CA . ASN C 1 243 ? 82.425 19.628 2.044 1.00 3.60 219 ASN C CA 1
ATOM 10980 C C . ASN C 1 243 ? 81.257 19.126 1.174 1.00 3.50 219 ASN C C 1
ATOM 10981 O O . ASN C 1 243 ? 81.488 18.343 0.246 1.00 4.97 219 ASN C O 1
ATOM 10986 N N . ALA C 1 244 ? 80.025 19.533 1.497 1.00 3.96 220 ALA C N 1
ATOM 10987 C CA . ALA C 1 244 ? 78.853 19.083 0.772 1.00 4.08 220 ALA C CA 1
ATOM 10988 C C . ALA C 1 244 ? 78.930 19.513 -0.679 1.00 4.77 220 ALA C C 1
ATOM 10989 O O . ALA C 1 244 ? 78.618 18.723 -1.569 1.00 4.82 220 ALA C O 1
ATOM 10991 N N . HIS C 1 245 ? 79.360 20.743 -0.921 1.00 4.34 221 HIS C N 1
ATOM 10992 C CA . HIS C 1 245 ? 79.466 21.215 -2.298 1.00 4.18 221 HIS C CA 1
ATOM 10993 C C . HIS C 1 245 ? 80.571 20.510 -3.070 1.00 4.52 221 HIS C C 1
ATOM 10994 O O . HIS C 1 245 ? 80.428 20.264 -4.265 1.00 5.05 221 HIS C O 1
ATOM 11001 N N . THR C 1 246 ? 81.677 20.177 -2.401 1.00 4.29 222 THR C N 1
ATOM 11002 C CA . THR C 1 246 ? 82.729 19.395 -3.039 1.00 3.41 222 THR C CA 1
ATOM 11003 C C . THR C 1 246 ? 82.175 18.021 -3.442 1.00 3.48 222 THR C C 1
ATOM 11004 O O . THR C 1 246 ? 82.421 17.548 -4.571 1.00 4.65 222 THR C O 1
ATOM 11008 N N . ALA C 1 247 ? 81.432 17.378 -2.544 1.00 4.61 223 ALA C N 1
ATOM 11009 C CA . ALA C 1 247 ? 80.809 16.083 -2.852 1.00 4.53 223 ALA C CA 1
ATOM 11010 C C . ALA C 1 247 ? 79.795 16.201 -3.985 1.00 4.95 223 ALA C C 1
ATOM 11011 O O . ALA C 1 247 ? 79.744 15.335 -4.854 1.00 5.85 223 ALA C O 1
ATOM 11013 N N . ARG C 1 248 ? 79.003 17.274 -3.996 1.00 3.98 224 ARG C N 1
ATOM 11014 C CA . ARG C 1 248 ? 77.994 17.461 -5.034 1.00 3.97 224 ARG C CA 1
ATOM 11015 C C . ARG C 1 248 ? 78.686 17.648 -6.394 1.00 4.38 224 ARG C C 1
ATOM 11016 O O . ARG C 1 248 ? 78.223 17.122 -7.405 1.00 4.87 224 ARG C O 1
ATOM 11024 N N . ASP C 1 249 ? 79.779 18.416 -6.429 1.00 3.81 225 ASP C N 1
ATOM 11025 C CA . ASP C 1 249 ? 80.512 18.624 -7.685 1.00 3.82 225 ASP C CA 1
ATOM 11026 C C . ASP C 1 249 ? 81.030 17.296 -8.239 1.00 4.11 225 ASP C C 1
ATOM 11027 O O . ASP C 1 249 ? 80.933 17.037 -9.445 1.00 3.66 225 ASP C O 1
ATOM 11032 N N . TRP C 1 250 ? 81.608 16.490 -7.354 1.00 4.56 226 TRP C N 1
ATOM 11033 C CA . TRP C 1 250 ? 82.160 15.177 -7.695 1.00 3.46 226 TRP C CA 1
ATOM 11034 C C . TRP C 1 250 ? 81.058 14.284 -8.232 1.00 3.43 226 TRP C C 1
ATOM 11035 O O . TRP C 1 250 ? 81.227 13.631 -9.255 1.00 3.03 226 TRP C O 1
ATOM 11046 N N . PHE C 1 251 ? 79.913 14.312 -7.563 1.00 4.20 227 PHE C N 1
ATOM 11047 C CA . PHE C 1 251 ? 78.779 13.519 -7.982 1.00 4.09 227 PHE C CA 1
ATOM 11048 C C . PHE C 1 251 ? 78.289 13.928 -9.360 1.00 5.61 227 PHE C C 1
ATOM 11049 O O . PHE C 1 251 ? 78.083 13.070 -10.223 1.00 5.74 227 PHE C O 1
ATOM 11057 N N . LEU C 1 252 ? 78.136 15.236 -9.570 1.00 5.06 228 LEU C N 1
ATOM 11058 C CA . LEU C 1 252 ? 77.644 15.739 -10.853 1.00 6.44 228 LEU C CA 1
ATOM 11059 C C . LEU C 1 252 ? 78.609 15.504 -12.020 1.00 6.46 228 LEU C C 1
ATOM 11060 O O . LEU C 1 252 ? 78.180 15.455 -13.172 1.00 5.88 228 LEU C O 1
ATOM 11065 N N A LYS C 1 253 ? 79.907 15.380 -11.746 0.50 6.20 229 LYS C N 1
ATOM 11066 N N B LYS C 1 253 ? 79.901 15.366 -11.735 0.50 6.11 229 LYS C N 1
ATOM 11067 C CA A LYS C 1 253 ? 80.840 15.055 -12.820 0.50 7.36 229 LYS C CA 1
ATOM 11068 C CA B LYS C 1 253 ? 80.864 15.065 -12.786 0.50 7.13 229 LYS C CA 1
ATOM 11069 C C A LYS C 1 253 ? 80.442 13.717 -13.429 0.50 6.93 229 LYS C C 1
ATOM 11070 C C B LYS C 1 253 ? 80.503 13.707 -13.407 0.50 6.89 229 LYS C C 1
ATOM 11071 O O A LYS C 1 253 ? 80.546 13.518 -14.646 0.50 8.25 229 LYS C O 1
ATOM 11072 O O B LYS C 1 253 ? 80.705 13.482 -14.607 0.50 8.12 229 LYS C O 1
ATOM 11083 N N . ALA C 1 254 ? 79.983 12.805 -12.577 1.00 6.33 230 ALA C N 1
ATOM 11084 C CA . ALA C 1 254 ? 79.536 11.494 -13.012 1.00 6.72 230 ALA C CA 1
ATOM 11085 C C . ALA C 1 254 ? 78.079 11.453 -13.497 1.00 6.78 230 ALA C C 1
ATOM 11086 O O . ALA C 1 254 ? 77.775 10.778 -14.478 1.00 8.14 230 ALA C O 1
ATOM 11088 N N . ALA C 1 255 ? 77.191 12.191 -12.836 1.00 5.18 231 ALA C N 1
ATOM 11089 C CA . ALA C 1 255 ? 75.738 12.114 -13.109 1.00 5.21 231 ALA C CA 1
ATOM 11090 C C . ALA C 1 255 ? 75.174 13.172 -14.058 1.00 4.84 231 ALA C C 1
ATOM 11091 O O . ALA C 1 255 ? 74.140 12.938 -14.697 1.00 6.19 231 ALA C O 1
ATOM 11093 N N . GLY C 1 256 ? 75.819 14.333 -14.121 1.00 4.64 232 GLY C N 1
ATOM 11094 C CA . GLY C 1 256 ? 75.410 15.435 -15.006 1.00 5.26 232 GLY C CA 1
ATOM 11095 C C . GLY C 1 256 ? 74.170 16.237 -14.615 1.00 5.70 232 GLY C C 1
ATOM 11096 O O . GLY C 1 256 ? 74.222 17.452 -14.434 1.00 6.41 232 GLY C O 1
ATOM 11097 N N . ASP C 1 257 ? 73.048 15.546 -14.517 1.00 6.89 233 ASP C N 1
ATOM 11098 C CA . ASP C 1 257 ? 71.745 16.164 -14.249 1.00 6.27 233 ASP C CA 1
ATOM 11099 C C . ASP C 1 257 ? 71.541 16.297 -12.743 1.00 6.57 233 ASP C C 1
ATOM 11100 O O . ASP C 1 257 ? 71.573 15.298 -12.015 1.00 7.23 233 ASP C O 1
ATOM 11105 N N A GLU C 1 258 ? 71.330 17.530 -12.285 0.50 8.19 234 GLU C N 1
ATOM 11106 N N B GLU C 1 258 ? 71.339 17.523 -12.264 0.50 7.94 234 GLU C N 1
ATOM 11107 C CA A GLU C 1 258 ? 71.098 17.813 -10.870 0.50 9.01 234 GLU C CA 1
ATOM 11108 C CA B GLU C 1 258 ? 71.141 17.745 -10.834 0.50 8.57 234 GLU C CA 1
ATOM 11109 C C A GLU C 1 258 ? 69.887 17.059 -10.311 0.50 8.35 234 GLU C C 1
ATOM 11110 C C B GLU C 1 258 ? 69.881 17.051 -10.298 0.50 8.16 234 GLU C C 1
ATOM 11111 O O A GLU C 1 258 ? 69.790 16.863 -9.104 0.50 8.58 234 GLU C O 1
ATOM 11112 O O B GLU C 1 258 ? 69.738 16.895 -9.089 0.50 8.53 234 GLU C O 1
ATOM 11123 N N . ALA C 1 259 ? 68.972 16.629 -11.182 1.00 7.03 235 ALA C N 1
ATOM 11124 C CA . ALA C 1 259 ? 67.793 15.863 -10.747 1.00 7.21 235 ALA C CA 1
ATOM 11125 C C . ALA C 1 259 ? 68.230 14.599 -9.994 1.00 8.64 235 ALA C C 1
ATOM 11126 O O . ALA C 1 259 ? 67.549 14.135 -9.061 1.00 10.47 235 ALA C O 1
ATOM 11128 N N . HIS C 1 260 ? 69.380 14.053 -10.376 1.00 6.83 236 HIS C N 1
ATOM 11129 C CA . HIS C 1 260 ? 69.906 12.834 -9.746 1.00 6.86 236 HIS C CA 1
ATOM 11130 C C . HIS C 1 260 ? 70.427 13.036 -8.328 1.00 7.20 236 HIS C C 1
ATOM 11131 O O . HIS C 1 260 ? 70.625 12.060 -7.597 1.00 7.37 236 HIS C O 1
ATOM 11138 N N . VAL C 1 261 ? 70.648 14.281 -7.926 1.00 6.42 237 VAL C N 1
ATOM 11139 C CA . VAL C 1 261 ? 71.124 14.566 -6.567 1.00 6.70 237 VAL C CA 1
ATOM 11140 C C . VAL C 1 261 ? 70.147 14.003 -5.540 1.00 6.34 237 VAL C C 1
ATOM 11141 O O . VAL C 1 261 ? 70.561 13.527 -4.472 1.00 7.68 237 VAL C O 1
ATOM 11145 N N . ALA C 1 262 ? 68.855 14.009 -5.868 1.00 7.21 238 ALA C N 1
ATOM 11146 C CA . ALA C 1 262 ? 67.830 13.509 -4.947 1.00 7.59 238 ALA C CA 1
ATOM 11147 C C . ALA C 1 262 ? 67.937 12.015 -4.596 1.00 7.19 238 ALA C C 1
ATOM 11148 O O . ALA C 1 262 ? 67.349 11.583 -3.603 1.00 8.94 238 ALA C O 1
ATOM 11150 N N . LYS C 1 263 ? 68.641 11.223 -5.403 1.00 6.83 239 LYS C N 1
ATOM 11151 C CA . LYS C 1 263 ? 68.834 9.797 -5.099 1.00 6.40 239 LYS C CA 1
ATOM 11152 C C . LYS C 1 263 ? 70.113 9.546 -4.301 1.00 7.30 239 LYS C C 1
ATOM 11153 O O . LYS C 1 263 ? 70.341 8.420 -3.855 1.00 7.32 239 LYS C O 1
ATOM 11159 N N . HIS C 1 264 ? 70.931 10.589 -4.114 1.00 5.74 240 HIS C N 1
ATOM 11160 C CA . HIS C 1 264 ? 72.256 10.433 -3.499 1.00 5.78 240 HIS C CA 1
ATOM 11161 C C . HIS C 1 264 ? 72.604 11.347 -2.337 1.00 5.28 240 HIS C C 1
ATOM 11162 O O . HIS C 1 264 ? 73.667 11.216 -1.758 1.00 5.38 240 HIS C O 1
ATOM 11169 N N . PHE C 1 265 ? 71.696 12.252 -1.990 1.00 5.15 241 PHE C N 1
ATOM 11170 C CA . PHE C 1 265 ? 71.934 13.194 -0.905 1.00 5.40 241 PHE C CA 1
ATOM 11171 C C . PHE C 1 265 ? 70.671 13.336 -0.063 1.00 6.02 241 PHE C C 1
ATOM 11172 O O . PHE C 1 265 ? 69.563 13.498 -0.592 1.00 7.45 241 PHE C O 1
ATOM 11180 N N . ALA C 1 266 ? 70.865 13.277 1.245 1.00 5.62 242 ALA C N 1
ATOM 11181 C CA . ALA C 1 266 ? 69.803 13.504 2.243 1.00 4.73 242 ALA C CA 1
ATOM 11182 C C . ALA C 1 266 ? 70.324 14.582 3.197 1.00 5.67 242 ALA C C 1
ATOM 11183 O O . ALA C 1 266 ? 71.536 14.802 3.284 1.00 5.81 242 ALA C O 1
ATOM 11185 N N . ALA C 1 267 ? 69.425 15.240 3.911 1.00 5.04 243 ALA C N 1
ATOM 11186 C CA . ALA C 1 267 ? 69.782 16.304 4.838 1.00 4.76 243 ALA C CA 1
ATOM 11187 C C . ALA C 1 267 ? 69.267 16.040 6.230 1.00 4.09 243 ALA C C 1
ATOM 11188 O O . ALA C 1 267 ? 68.145 15.578 6.397 1.00 5.34 243 ALA C O 1
ATOM 11190 N N . LEU C 1 268 ? 70.104 16.341 7.219 1.00 4.59 244 LEU C N 1
ATOM 11191 C CA . LEU C 1 268 ? 69.723 16.250 8.645 1.00 5.76 244 LEU C CA 1
ATOM 11192 C C . LEU C 1 268 ? 69.745 17.750 8.973 1.00 7.10 244 LEU C C 1
ATOM 11193 O O . LEU C 1 268 ? 70.811 18.332 9.247 1.00 7.10 244 LEU C O 1
ATOM 11198 N N . SER C 1 269 ? 68.556 18.370 8.862 1.00 9.57 245 SER C N 1
ATOM 11199 C CA . SER C 1 269 ? 68.423 19.842 8.863 1.00 10.11 245 SER C CA 1
ATOM 11200 C C . SER C 1 269 ? 66.968 20.276 8.979 1.00 12.01 245 SER C C 1
ATOM 11201 O O . SER C 1 269 ? 66.058 19.450 8.899 1.00 11.10 245 SER C O 1
ATOM 11204 N N . THR C 1 270 ? 66.769 21.582 9.159 1.00 12.01 246 THR C N 1
ATOM 11205 C CA . THR C 1 270 ? 65.421 22.176 9.154 1.00 11.92 246 THR C CA 1
ATOM 11206 C C . THR C 1 270 ? 65.276 23.298 8.108 1.00 11.65 246 THR C C 1
ATOM 11207 O O . THR C 1 270 ? 64.210 23.887 7.992 1.00 12.67 246 THR C O 1
ATOM 11211 N N . ASN C 1 271 ? 66.333 23.582 7.346 1.00 10.71 247 ASN C N 1
ATOM 11212 C CA . ASN C 1 271 ? 66.280 24.615 6.325 1.00 11.16 247 ASN C CA 1
ATOM 11213 C C . ASN C 1 271 ? 65.820 24.025 4.994 1.00 10.59 247 ASN C C 1
ATOM 11214 O O . ASN C 1 271 ? 66.629 23.740 4.111 1.00 10.85 247 ASN C O 1
ATOM 11219 N N . GLY C 1 272 ? 64.501 23.879 4.853 1.00 10.63 248 GLY C N 1
ATOM 11220 C CA . GLY C 1 272 ? 63.906 23.282 3.665 1.00 10.70 248 GLY C CA 1
ATOM 11221 C C . GLY C 1 272 ? 64.217 24.002 2.372 1.00 10.94 248 GLY C C 1
ATOM 11222 O O . GLY C 1 272 ? 64.426 23.360 1.343 1.00 11.35 248 GLY C O 1
ATOM 11223 N N . LYS C 1 273 ? 64.231 25.332 2.409 1.00 11.16 249 LYS C N 1
ATOM 11224 C CA . LYS C 1 273 ? 64.552 26.107 1.212 1.00 11.14 249 LYS C CA 1
ATOM 11225 C C . LYS C 1 273 ? 65.969 25.773 0.728 1.00 10.51 249 LYS C C 1
ATOM 11226 O O . LYS C 1 273 ? 66.179 25.434 -0.446 1.00 10.34 249 LYS C O 1
ATOM 11232 N N . ALA C 1 274 ? 66.939 25.862 1.634 1.00 9.99 250 ALA C N 1
ATOM 11233 C CA . ALA C 1 274 ? 68.351 25.574 1.290 1.00 9.80 250 ALA C CA 1
ATOM 11234 C C . ALA C 1 274 ? 68.545 24.136 0.823 1.00 9.07 250 ALA C C 1
ATOM 11235 O O . ALA C 1 274 ? 69.302 23.860 -0.123 1.00 9.45 250 ALA C O 1
ATOM 11237 N N . VAL C 1 275 ? 67.853 23.216 1.487 1.00 8.97 251 VAL C N 1
ATOM 11238 C CA . VAL C 1 275 ? 67.932 21.808 1.160 1.00 7.46 251 VAL C CA 1
ATOM 11239 C C . VAL C 1 275 ? 67.414 21.530 -0.242 1.00 7.99 251 VAL C C 1
ATOM 11240 O O . VAL C 1 275 ? 68.054 20.835 -1.033 1.00 8.85 251 VAL C O 1
ATOM 11244 N N . ALA C 1 276 ? 66.255 22.100 -0.563 1.00 9.26 252 ALA C N 1
ATOM 11245 C CA . ALA C 1 276 ? 65.685 21.946 -1.899 1.00 10.77 252 ALA C CA 1
ATOM 11246 C C . ALA C 1 276 ? 66.602 22.590 -2.956 1.00 10.48 252 ALA C C 1
ATOM 11247 O O . ALA C 1 276 ? 66.787 22.049 -4.055 1.00 12.04 252 ALA C O 1
ATOM 11249 N N . GLU C 1 277 ? 67.175 23.745 -2.624 1.00 10.49 253 GLU C N 1
ATOM 11250 C CA . GLU C 1 277 ? 68.089 24.435 -3.557 1.00 12.22 253 GLU C CA 1
ATOM 11251 C C . GLU C 1 277 ? 69.308 23.564 -3.875 1.00 11.00 253 GLU C C 1
ATOM 11252 O O . GLU C 1 277 ? 69.801 23.542 -5.013 1.00 13.47 253 GLU C O 1
ATOM 11258 N N . PHE C 1 278 ? 69.778 22.832 -2.869 1.00 10.30 254 PHE C N 1
ATOM 11259 C CA . PHE C 1 278 ? 70.928 21.940 -3.031 1.00 9.86 254 PHE C CA 1
ATOM 11260 C C . PHE C 1 278 ? 70.585 20.789 -3.997 1.00 10.33 254 PHE C C 1
ATOM 11261 O O . PHE C 1 278 ? 71.462 20.229 -4.659 1.00 11.51 254 PHE C O 1
ATOM 11269 N N . GLY C 1 279 ? 69.303 20.442 -4.077 1.00 10.62 255 GLY C N 1
ATOM 11270 C CA . GLY C 1 279 ? 68.825 19.360 -4.949 1.00 11.43 255 GLY C CA 1
ATOM 11271 C C . GLY C 1 279 ? 68.288 18.156 -4.186 1.00 11.35 255 GLY C C 1
ATOM 11272 O O . GLY C 1 279 ? 67.974 17.123 -4.774 1.00 10.86 255 GLY C O 1
ATOM 11273 N N . ILE C 1 280 ? 68.185 18.285 -2.868 1.00 11.45 256 ILE C N 1
ATOM 11274 C CA . ILE C 1 280 ? 67.679 17.221 -2.007 1.00 10.86 256 ILE C CA 1
ATOM 11275 C C . ILE C 1 280 ? 66.145 17.268 -1.964 1.00 12.17 256 ILE C C 1
ATOM 11276 O O . ILE C 1 280 ? 65.554 18.338 -1.851 1.00 14.95 256 ILE C O 1
ATOM 11281 N N . ASP C 1 281 ? 65.508 16.104 -2.075 1.00 11.86 257 ASP C N 1
ATOM 11282 C CA . ASP C 1 281 ? 64.058 15.999 -1.993 1.00 12.43 257 ASP C CA 1
ATOM 11283 C C . ASP C 1 281 ? 63.743 16.238 -0.518 1.00 12.92 257 ASP C C 1
ATOM 11284 O O . ASP C 1 281 ? 64.342 15.600 0.336 1.00 12.19 257 ASP C O 1
ATOM 11289 N N . THR C 1 282 ? 62.832 17.157 -0.201 1.00 13.81 258 THR C N 1
ATOM 11290 C CA . THR C 1 282 ? 62.554 17.427 1.218 1.00 14.96 258 THR C CA 1
ATOM 11291 C C . THR C 1 282 ? 61.921 16.238 1.952 1.00 13.57 258 THR C C 1
ATOM 11292 O O . THR C 1 282 ? 61.884 16.220 3.177 1.00 11.32 258 THR C O 1
ATOM 11296 N N . ASP C 1 283 ? 61.470 15.227 1.205 1.00 12.38 259 ASP C N 1
ATOM 11297 C CA . ASP C 1 283 ? 61.046 13.970 1.816 1.00 13.25 259 ASP C CA 1
ATOM 11298 C C . ASP C 1 283 ? 62.263 13.330 2.520 1.00 11.44 259 ASP C C 1
ATOM 11299 O O . ASP C 1 283 ? 62.105 12.543 3.467 1.00 14.28 259 ASP C O 1
ATOM 11304 N N . ASN C 1 284 ? 63.466 13.680 2.052 1.00 9.16 260 ASN C N 1
ATOM 11305 C CA . ASN C 1 284 ? 64.712 13.195 2.645 1.00 10.28 260 ASN C CA 1
ATOM 11306 C C . ASN C 1 284 ? 65.432 14.257 3.469 1.00 7.76 260 ASN C C 1
ATOM 11307 O O . ASN C 1 284 ? 66.661 14.267 3.574 1.00 7.22 260 ASN C O 1
ATOM 11312 N N . MET C 1 285 ? 64.645 15.156 4.044 1.00 6.33 261 MET C N 1
ATOM 11313 C CA . MET C 1 285 ? 65.138 16.100 5.046 1.00 6.19 261 MET C CA 1
ATOM 11314 C C . MET C 1 285 ? 64.577 15.538 6.361 1.00 6.28 261 MET C C 1
ATOM 11315 O O . MET C 1 285 ? 63.366 15.337 6.506 1.00 7.15 261 MET C O 1
ATOM 11320 N N . PHE C 1 286 ? 65.475 15.248 7.292 1.00 4.41 262 PHE C N 1
ATOM 11321 C CA . PHE C 1 286 ? 65.115 14.664 8.584 1.00 5.25 262 PHE C CA 1
ATOM 11322 C C . PHE C 1 286 ? 65.376 15.763 9.601 1.00 5.02 262 PHE C C 1
ATOM 11323 O O . PHE C 1 286 ? 66.523 16.184 9.815 1.00 5.26 262 PHE C O 1
ATOM 11331 N N A GLU C 1 287 ? 64.315 16.211 10.251 0.50 5.20 263 GLU C N 1
ATOM 11332 N N B GLU C 1 287 ? 64.310 16.230 10.241 0.50 5.29 263 GLU C N 1
ATOM 11333 C CA A GLU C 1 287 ? 64.394 17.365 11.120 0.50 5.45 263 GLU C CA 1
ATOM 11334 C CA B GLU C 1 287 ? 64.402 17.387 11.116 0.50 5.44 263 GLU C CA 1
ATOM 11335 C C A GLU C 1 287 ? 64.693 17.090 12.570 0.50 5.80 263 GLU C C 1
ATOM 11336 C C B GLU C 1 287 ? 64.699 17.094 12.562 0.50 5.77 263 GLU C C 1
ATOM 11337 O O A GLU C 1 287 ? 64.493 15.970 13.073 0.50 4.36 263 GLU C O 1
ATOM 11338 O O B GLU C 1 287 ? 64.503 15.968 13.053 0.50 4.30 263 GLU C O 1
ATOM 11349 N N . PHE C 1 288 ? 65.170 18.143 13.234 1.00 6.78 264 PHE C N 1
ATOM 11350 C CA . PHE C 1 288 ? 65.380 18.143 14.670 1.00 6.88 264 PHE C CA 1
ATOM 11351 C C . PHE C 1 288 ? 65.024 19.553 15.134 1.00 8.57 264 PHE C C 1
ATOM 11352 O O . PHE C 1 288 ? 64.548 20.371 14.324 1.00 10.08 264 PHE C O 1
ATOM 11360 N N . TRP C 1 289 ? 65.213 19.840 16.413 1.00 7.39 265 TRP C N 1
ATOM 11361 C CA . TRP C 1 289 ? 64.668 21.049 17.027 1.00 6.79 265 TRP C CA 1
ATOM 11362 C C . TRP C 1 289 ? 65.675 21.851 17.805 1.00 6.59 265 TRP C C 1
ATOM 11363 O O . TRP C 1 289 ? 66.755 21.361 18.153 1.00 7.15 265 TRP C O 1
ATOM 11374 N N . ASP C 1 290 ? 65.311 23.098 18.082 1.00 7.95 266 ASP C N 1
ATOM 11375 C CA . ASP C 1 290 ? 66.195 24.010 18.801 1.00 8.47 266 ASP C CA 1
ATOM 11376 C C . ASP C 1 290 ? 66.626 23.492 20.173 1.00 8.09 266 ASP C C 1
ATOM 11377 O O . ASP C 1 290 ? 67.693 23.858 20.682 1.00 9.86 266 ASP C O 1
ATOM 11382 N N . TRP C 1 291 ? 65.788 22.662 20.783 1.00 5.69 267 TRP C N 1
ATOM 11383 C CA . TRP C 1 291 ? 66.069 22.085 22.092 1.00 6.14 267 TRP C CA 1
ATOM 11384 C C . TRP C 1 291 ? 66.959 20.849 22.066 1.00 6.20 267 TRP C C 1
ATOM 11385 O O . TRP C 1 291 ? 67.185 20.209 23.099 1.00 5.63 267 TRP C O 1
ATOM 11396 N N . VAL C 1 292 ? 67.469 20.525 20.878 1.00 5.32 268 VAL C N 1
ATOM 11397 C CA . VAL C 1 292 ? 68.463 19.483 20.704 1.00 5.68 268 VAL C CA 1
ATOM 11398 C C . VAL C 1 292 ? 69.820 20.155 20.492 1.00 6.43 268 VAL C C 1
ATOM 11399 O O . VAL C 1 292 ? 70.085 20.713 19.432 1.00 8.12 268 VAL C O 1
ATOM 11403 N N . GLY C 1 293 ? 70.675 20.136 21.504 1.00 5.84 269 GLY C N 1
ATOM 11404 C CA . GLY C 1 293 ? 72.015 20.707 21.346 1.00 7.17 269 GLY C CA 1
ATOM 11405 C C . GLY C 1 293 ? 72.845 19.818 20.433 1.00 6.46 269 GLY C C 1
ATOM 11406 O O . GLY C 1 293 ? 72.715 18.614 20.465 1.00 6.85 269 GLY C O 1
ATOM 11407 N N . GLY C 1 294 ? 73.723 20.413 19.628 1.00 7.54 270 GLY C N 1
ATOM 11408 C CA . GLY C 1 294 ? 74.580 19.610 18.736 1.00 7.30 270 GLY C CA 1
ATOM 11409 C C . GLY C 1 294 ? 75.312 18.486 19.440 1.00 6.46 270 GLY C C 1
ATOM 11410 O O . GLY C 1 294 ? 75.323 17.340 18.978 1.00 7.03 270 GLY C O 1
ATOM 11411 N N . ARG C 1 295 ? 75.910 18.806 20.588 1.00 5.45 271 ARG C N 1
ATOM 11412 C CA . ARG C 1 295 ? 76.676 17.835 21.362 1.00 6.28 271 ARG C CA 1
ATOM 11413 C C . ARG C 1 295 ? 75.823 16.816 22.143 1.00 6.25 271 ARG C C 1
ATOM 11414 O O . ARG C 1 295 ? 76.364 15.964 22.862 1.00 7.52 271 ARG C O 1
ATOM 11422 N N . TYR C 1 296 ? 74.501 16.928 21.982 1.00 5.91 272 TYR C N 1
ATOM 11423 C CA . TYR C 1 296 ? 73.525 16.002 22.548 1.00 6.24 272 TYR C CA 1
ATOM 11424 C C . TYR C 1 296 ? 72.592 15.522 21.447 1.00 5.89 272 TYR C C 1
ATOM 11425 O O . TYR C 1 296 ? 71.449 15.129 21.723 1.00 6.95 272 TYR C O 1
ATOM 11434 N N . SER C 1 297 ? 73.065 15.526 20.203 1.00 4.81 273 SER C N 1
ATOM 11435 C CA . SER C 1 297 ? 72.182 15.270 19.068 1.00 5.51 273 SER C CA 1
ATOM 11436 C C . SER C 1 297 ? 72.225 13.893 18.415 1.00 5.20 273 SER C C 1
ATOM 11437 O O . SER C 1 297 ? 71.422 13.641 17.532 1.00 5.42 273 SER C O 1
ATOM 11440 N N . LEU C 1 298 ? 73.116 12.997 18.829 1.00 5.47 274 LEU C N 1
ATOM 11441 C CA . LEU C 1 298 ? 73.196 11.685 18.158 1.00 5.29 274 LEU C CA 1
ATOM 11442 C C . LEU C 1 298 ? 71.883 10.892 18.276 1.00 5.67 274 LEU C C 1
ATOM 11443 O O . LEU C 1 298 ? 71.618 9.996 17.465 1.00 5.88 274 LEU C O 1
ATOM 11448 N N . TRP C 1 299 ? 71.063 11.252 19.267 1.00 5.39 275 TRP C N 1
ATOM 11449 C CA . TRP C 1 299 ? 69.791 10.585 19.546 1.00 5.31 275 TRP C CA 1
ATOM 11450 C C . TRP C 1 299 ? 68.661 11.020 18.599 1.00 6.09 275 TRP C C 1
ATOM 11451 O O . TRP C 1 299 ? 67.591 10.409 18.623 1.00 6.67 275 TRP C O 1
ATOM 11462 N N . SER C 1 300 ? 68.898 12.084 17.819 1.00 5.49 276 SER C N 1
ATOM 11463 C CA . SER C 1 300 ? 67.934 12.685 16.897 1.00 5.17 276 SER C CA 1
ATOM 11464 C C . SER C 1 300 ? 68.203 12.244 15.466 1.00 5.66 276 SER C C 1
ATOM 11465 O O . SER C 1 300 ? 68.909 11.256 15.236 1.00 5.05 276 SER C O 1
ATOM 11468 N N . ALA C 1 301 ? 67.640 12.988 14.504 1.00 5.13 277 ALA C N 1
ATOM 11469 C CA . ALA C 1 301 ? 67.916 12.795 13.069 1.00 4.83 277 ALA C CA 1
ATOM 11470 C C . ALA C 1 301 ? 69.420 12.726 12.774 1.00 5.23 277 ALA C C 1
ATOM 11471 O O . ALA C 1 301 ? 69.842 12.085 11.822 1.00 5.22 277 ALA C O 1
ATOM 11473 N N . ILE C 1 302 ? 70.223 13.432 13.568 1.00 4.97 278 ILE C N 1
ATOM 11474 C CA . ILE C 1 302 ? 71.683 13.393 13.420 1.00 5.92 278 ILE C CA 1
ATOM 11475 C C . ILE C 1 302 ? 72.221 11.963 13.508 1.00 6.38 278 ILE C C 1
ATOM 11476 O O . ILE C 1 302 ? 73.277 11.651 12.940 1.00 7.85 278 ILE C O 1
ATOM 11481 N N . GLY C 1 303 ? 71.499 11.079 14.192 1.00 6.15 279 GLY C N 1
ATOM 11482 C CA . GLY C 1 303 ? 71.879 9.683 14.272 1.00 7.11 279 GLY C CA 1
ATOM 11483 C C . GLY C 1 303 ? 71.519 8.846 13.048 1.00 6.55 279 GLY C C 1
ATOM 11484 O O . GLY C 1 303 ? 71.665 7.623 13.080 1.00 6.84 279 GLY C O 1
ATOM 11485 N N . LEU C 1 304 ? 71.057 9.464 11.951 1.00 4.96 280 LEU C N 1
ATOM 11486 C CA . LEU C 1 304 ? 70.682 8.654 10.788 1.00 4.63 280 LEU C CA 1
ATOM 11487 C C . LEU C 1 304 ? 71.839 7.784 10.307 1.00 5.43 280 LEU C C 1
ATOM 11488 O O . LEU C 1 304 ? 71.618 6.658 9.873 1.00 5.09 280 LEU C O 1
ATOM 11493 N N . SER C 1 305 ? 73.080 8.282 10.348 1.00 5.83 281 SER C N 1
ATOM 11494 C CA . SER C 1 305 ? 74.180 7.424 9.931 1.00 5.17 281 SER C CA 1
ATOM 11495 C C . SER C 1 305 ? 74.343 6.198 10.838 1.00 5.37 281 SER C C 1
ATOM 11496 O O . SER C 1 305 ? 74.787 5.149 10.383 1.00 7.06 281 SER C O 1
ATOM 11499 N N . ILE C 1 306 ? 73.992 6.338 12.117 1.00 5.04 282 ILE C N 1
ATOM 11500 C CA . ILE C 1 306 ? 74.036 5.208 13.036 1.00 4.46 282 ILE C CA 1
ATOM 11501 C C . ILE C 1 306 ? 72.973 4.195 12.584 1.00 4.58 282 ILE C C 1
ATOM 11502 O O . ILE C 1 306 ? 73.237 2.997 12.463 1.00 4.98 282 ILE C O 1
ATOM 11507 N N . ILE C 1 307 ? 71.761 4.675 12.331 1.00 4.79 283 ILE C N 1
ATOM 11508 C CA . ILE C 1 307 ? 70.670 3.817 11.859 1.00 4.53 283 ILE C CA 1
ATOM 11509 C C . ILE C 1 307 ? 71.069 3.095 10.575 1.00 5.10 283 ILE C C 1
ATOM 11510 O O . ILE C 1 307 ? 70.832 1.905 10.432 1.00 5.13 283 ILE C O 1
ATOM 11515 N N . LEU C 1 308 ? 71.679 3.811 9.638 1.00 5.19 284 LEU C N 1
ATOM 11516 C CA . LEU C 1 308 ? 72.089 3.189 8.389 1.00 4.94 284 LEU C CA 1
ATOM 11517 C C . LEU C 1 308 ? 73.195 2.152 8.574 1.00 5.93 284 LEU C C 1
ATOM 11518 O O . LEU C 1 308 ? 73.240 1.168 7.836 1.00 6.79 284 LEU C O 1
ATOM 11523 N N . SER C 1 309 ? 74.066 2.365 9.547 1.00 5.46 285 SER C N 1
ATOM 11524 C CA . SER C 1 309 ? 75.161 1.439 9.794 1.00 6.31 285 SER C CA 1
ATOM 11525 C C . SER C 1 309 ? 74.794 0.161 10.549 1.00 5.76 285 SER C C 1
ATOM 11526 O O . SER C 1 309 ? 75.276 -0.914 10.206 1.00 6.28 285 SER C O 1
ATOM 11529 N N . ILE C 1 310 ? 73.974 0.293 11.583 1.00 4.46 286 ILE C N 1
ATOM 11530 C CA . ILE C 1 310 ? 73.629 -0.835 12.455 1.00 4.26 286 ILE C CA 1
ATOM 11531 C C . ILE C 1 310 ? 72.148 -1.229 12.454 1.00 4.64 286 ILE C C 1
ATOM 11532 O O . ILE C 1 310 ? 71.776 -2.203 13.102 1.00 5.29 286 ILE C O 1
ATOM 11537 N N . GLY C 1 311 ? 71.336 -0.482 11.728 1.00 4.61 287 GLY C N 1
ATOM 11538 C CA . GLY C 1 311 ? 69.914 -0.736 11.631 1.00 5.17 287 GLY C CA 1
ATOM 11539 C C . GLY C 1 311 ? 69.098 -0.071 12.715 1.00 5.42 287 GLY C C 1
ATOM 11540 O O . GLY C 1 311 ? 69.590 0.224 13.800 1.00 5.77 287 GLY C O 1
ATOM 11541 N N . TYR C 1 312 ? 67.822 0.140 12.426 1.00 4.87 288 TYR C N 1
ATOM 11542 C CA . TYR C 1 312 ? 66.931 0.821 13.359 1.00 4.39 288 TYR C CA 1
ATOM 11543 C C . TYR C 1 312 ? 66.686 0.006 14.642 1.00 4.56 288 TYR C C 1
ATOM 11544 O O . TYR C 1 312 ? 66.553 0.593 15.695 1.00 5.31 288 TYR C O 1
ATOM 11553 N N . ASP C 1 313 ? 66.636 -1.332 14.553 1.00 3.99 289 ASP C N 1
ATOM 11554 C CA . ASP C 1 313 ? 66.461 -2.150 15.760 1.00 4.58 289 ASP C CA 1
ATOM 11555 C C . ASP C 1 313 ? 67.556 -1.806 16.782 1.00 4.55 289 ASP C C 1
ATOM 11556 O O . ASP C 1 313 ? 67.292 -1.567 17.963 1.00 5.42 289 ASP C O 1
ATOM 11561 N N . ASN C 1 314 ? 68.806 -1.795 16.320 1.00 4.25 290 ASN C N 1
ATOM 11562 C CA . ASN C 1 314 ? 69.944 -1.478 17.172 1.00 3.57 290 ASN C CA 1
ATOM 11563 C C . ASN C 1 314 ? 69.947 -0.028 17.633 1.00 4.38 290 ASN C C 1
ATOM 11564 O O . ASN C 1 314 ? 70.308 0.261 18.777 1.00 5.53 290 ASN C O 1
ATOM 11569 N N . PHE C 1 315 ? 69.568 0.894 16.761 1.00 5.02 291 PHE C N 1
ATOM 11570 C CA . PHE C 1 315 ? 69.461 2.294 17.173 1.00 5.46 291 PHE C CA 1
ATOM 11571 C C . PHE C 1 315 ? 68.451 2.434 18.315 1.00 4.65 291 PHE C C 1
ATOM 11572 O O . PHE C 1 315 ? 68.703 3.175 19.284 1.00 4.77 291 PHE C O 1
ATOM 11580 N N . VAL C 1 316 ? 67.304 1.763 18.207 1.00 4.45 292 VAL C N 1
ATOM 11581 C CA . VAL C 1 316 ? 66.312 1.805 19.285 1.00 3.98 292 VAL C CA 1
ATOM 11582 C C . VAL C 1 316 ? 66.858 1.231 20.586 1.00 4.38 292 VAL C C 1
ATOM 11583 O O . VAL C 1 316 ? 66.549 1.743 21.656 1.00 4.99 292 VAL C O 1
ATOM 11587 N N . GLU C 1 317 ? 67.667 0.172 20.510 1.00 5.19 293 GLU C N 1
ATOM 11588 C CA . GLU C 1 317 ? 68.323 -0.375 21.700 1.00 5.38 293 GLU C CA 1
ATOM 11589 C C . GLU C 1 317 ? 69.209 0.695 22.342 1.00 4.72 293 GLU C C 1
ATOM 11590 O O . GLU C 1 317 ? 69.241 0.845 23.560 1.00 5.01 293 GLU C O 1
ATOM 11596 N N . LEU C 1 318 ? 69.922 1.451 21.514 1.00 4.66 294 LEU C N 1
ATOM 11597 C CA . LEU C 1 318 ? 70.761 2.555 21.995 1.00 5.12 294 LEU C CA 1
ATOM 11598 C C . LEU C 1 318 ? 69.866 3.604 22.706 1.00 5.09 294 LEU C C 1
ATOM 11599 O O . LEU C 1 318 ? 70.158 4.023 23.825 1.00 4.50 294 LEU C O 1
ATOM 11604 N N . LEU C 1 319 ? 68.774 4.017 22.062 1.00 4.86 295 LEU C N 1
ATOM 11605 C CA . LEU C 1 319 ? 67.835 4.976 22.695 1.00 4.26 295 LEU C CA 1
ATOM 11606 C C . LEU C 1 319 ? 67.270 4.403 24.000 1.00 4.92 295 LEU C C 1
ATOM 11607 O O . LEU C 1 319 ? 67.142 5.121 25.005 1.00 4.75 295 LEU C O 1
ATOM 11612 N N . ALA C 1 320 ? 66.918 3.121 23.984 1.00 4.57 296 ALA C N 1
ATOM 11613 C CA . ALA C 1 320 ? 66.323 2.496 25.166 1.00 4.05 296 ALA C CA 1
ATOM 11614 C C . ALA C 1 320 ? 67.306 2.476 26.339 1.00 5.42 296 ALA C C 1
ATOM 11615 O O . ALA C 1 320 ? 66.913 2.661 27.486 1.00 6.28 296 ALA C O 1
ATOM 11617 N N . GLY C 1 321 ? 68.578 2.253 26.053 1.00 4.56 297 GLY C N 1
ATOM 11618 C CA . GLY C 1 321 ? 69.607 2.287 27.099 1.00 4.84 297 GLY C CA 1
ATOM 11619 C C . GLY C 1 321 ? 69.714 3.679 27.705 1.00 4.59 297 GLY C C 1
ATOM 11620 O O . GLY C 1 321 ? 69.842 3.850 28.920 1.00 4.69 297 GLY C O 1
ATOM 11621 N N . ALA C 1 322 ? 69.706 4.705 26.864 1.00 3.96 298 ALA C N 1
ATOM 11622 C CA . ALA C 1 322 ? 69.725 6.057 27.382 1.00 3.83 298 ALA C CA 1
ATOM 11623 C C . ALA C 1 322 ? 68.482 6.330 28.247 1.00 4.83 298 ALA C C 1
ATOM 11624 O O . ALA C 1 322 ? 68.579 6.931 29.312 1.00 4.71 298 ALA C O 1
ATOM 11626 N N . HIS C 1 323 ? 67.319 5.879 27.779 1.00 3.74 299 HIS C N 1
ATOM 11627 C CA . HIS C 1 323 ? 66.050 6.066 28.505 1.00 3.26 299 HIS C CA 1
ATOM 11628 C C . HIS C 1 323 ? 66.088 5.407 29.899 1.00 4.56 299 HIS C C 1
ATOM 11629 O O . HIS C 1 323 ? 65.612 6.005 30.876 1.00 4.56 299 HIS C O 1
ATOM 11636 N N . GLU C 1 324 ? 66.643 4.192 29.987 1.00 6.06 300 GLU C N 1
ATOM 11637 C CA . GLU C 1 324 ? 66.792 3.482 31.278 1.00 6.28 300 GLU C CA 1
ATOM 11638 C C . GLU C 1 324 ? 67.626 4.343 32.236 1.00 5.80 300 GLU C C 1
ATOM 11639 O O . GLU C 1 324 ? 67.332 4.450 33.435 1.00 5.14 300 GLU C O 1
ATOM 11645 N N . MET C 1 325 ? 68.699 4.932 31.713 1.00 4.85 301 MET C N 1
ATOM 11646 C CA . MET C 1 325 ? 69.559 5.775 32.526 1.00 5.05 301 MET C CA 1
ATOM 11647 C C . MET C 1 325 ? 68.842 7.081 32.903 1.00 5.45 301 MET C C 1
ATOM 11648 O O . MET C 1 325 ? 68.989 7.569 34.013 1.00 5.62 301 MET C O 1
ATOM 11653 N N . ASP C 1 326 ? 68.044 7.625 31.988 1.00 4.84 302 ASP C N 1
ATOM 11654 C CA . ASP C 1 326 ? 67.246 8.816 32.290 1.00 5.46 302 ASP C CA 1
ATOM 11655 C C . ASP C 1 326 ? 66.300 8.528 33.451 1.00 6.15 302 ASP C C 1
ATOM 11656 O O . ASP C 1 326 ? 66.156 9.346 34.357 1.00 5.84 302 ASP C O 1
ATOM 11661 N N . GLN C 1 327 ? 65.666 7.355 33.421 1.00 5.37 303 GLN C N 1
ATOM 11662 C CA . GLN C 1 327 ? 64.737 6.969 34.478 1.00 6.15 303 GLN C CA 1
ATOM 11663 C C . GLN C 1 327 ? 65.463 6.851 35.816 1.00 6.90 303 GLN C C 1
ATOM 11664 O O . GLN C 1 327 ? 64.967 7.312 36.843 1.00 8.65 303 GLN C O 1
ATOM 11670 N N . HIS C 1 328 ? 66.643 6.239 35.800 1.00 6.11 304 HIS C N 1
ATOM 11671 C CA . HIS C 1 328 ? 67.463 6.110 36.990 1.00 5.29 304 HIS C CA 1
ATOM 11672 C C . HIS C 1 328 ? 67.819 7.475 37.560 1.00 5.96 304 HIS C C 1
ATOM 11673 O O . HIS C 1 328 ? 67.702 7.719 38.752 1.00 7.24 304 HIS C O 1
ATOM 11680 N N . PHE C 1 329 ? 68.232 8.372 36.680 1.00 4.99 305 PHE C N 1
ATOM 11681 C CA . PHE C 1 329 ? 68.673 9.703 37.095 1.00 5.64 305 PHE C CA 1
ATOM 11682 C C . PHE C 1 329 ? 67.576 10.515 37.755 1.00 7.41 305 PHE C C 1
ATOM 11683 O O . PHE C 1 329 ? 67.809 11.177 38.753 1.00 7.00 305 PHE C O 1
ATOM 11691 N N A VAL C 1 330 ? 66.378 10.457 37.192 0.50 7.46 306 VAL C N 1
ATOM 11692 N N B VAL C 1 330 ? 66.371 10.460 37.204 0.50 7.39 306 VAL C N 1
ATOM 11693 C CA A VAL C 1 330 ? 65.238 11.173 37.745 0.50 9.50 306 VAL C CA 1
ATOM 11694 C CA B VAL C 1 330 ? 65.266 11.224 37.770 0.50 9.35 306 VAL C CA 1
ATOM 11695 C C A VAL C 1 330 ? 64.682 10.549 39.031 0.50 9.69 306 VAL C C 1
ATOM 11696 C C B VAL C 1 330 ? 64.621 10.554 39.003 0.50 9.77 306 VAL C C 1
ATOM 11697 O O A VAL C 1 330 ? 64.301 11.258 39.968 0.50 12.71 306 VAL C O 1
ATOM 11698 O O B VAL C 1 330 ? 64.095 11.246 39.877 0.50 13.12 306 VAL C O 1
ATOM 11705 N N . ASN C 1 331 ? 64.674 9.224 39.093 1.00 10.59 307 ASN C N 1
ATOM 11706 C CA . ASN C 1 331 ? 64.003 8.505 40.201 1.00 11.67 307 ASN C CA 1
ATOM 11707 C C . ASN C 1 331 ? 64.799 8.018 41.396 1.00 11.00 307 ASN C C 1
ATOM 11708 O O . ASN C 1 331 ? 64.213 7.566 42.385 1.00 14.03 307 ASN C O 1
ATOM 11713 N N . THR C 1 332 ? 66.121 8.144 41.351 1.00 10.29 308 THR C N 1
ATOM 11714 C CA . THR C 1 332 ? 66.961 7.612 42.404 1.00 9.76 308 THR C CA 1
ATOM 11715 C C . THR C 1 332 ? 67.477 8.663 43.393 1.00 9.78 308 THR C C 1
ATOM 11716 O O . THR C 1 332 ? 67.956 9.728 42.977 1.00 9.48 308 THR C O 1
ATOM 11720 N N . PRO C 1 333 ? 67.371 8.381 44.717 1.00 9.36 309 PRO C N 1
ATOM 11721 C CA . PRO C 1 333 ? 67.929 9.290 45.715 1.00 9.37 309 PRO C CA 1
ATOM 11722 C C . PRO C 1 333 ? 69.409 9.477 45.430 1.00 6.94 309 PRO C C 1
ATOM 11723 O O . PRO C 1 333 ? 70.070 8.534 44.974 1.00 7.14 309 PRO C O 1
ATOM 11727 N N . PHE C 1 334 ? 69.916 10.665 45.723 1.00 8.12 310 PHE C N 1
ATOM 11728 C CA . PHE C 1 334 ? 71.300 10.998 45.362 1.00 7.03 310 PHE C CA 1
ATOM 11729 C C . PHE C 1 334 ? 72.342 9.987 45.814 1.00 7.09 310 PHE C C 1
ATOM 11730 O O . PHE C 1 334 ? 73.271 9.686 45.063 1.00 6.81 310 PHE C O 1
ATOM 11738 N N . GLU C 1 335 ? 72.157 9.422 47.000 1.00 7.58 311 GLU C N 1
ATOM 11739 C CA . GLU C 1 335 ? 73.129 8.485 47.552 1.00 8.31 311 GLU C CA 1
ATOM 11740 C C . GLU C 1 335 ? 73.345 7.196 46.742 1.00 8.29 311 GLU C C 1
ATOM 11741 O O . GLU C 1 335 ? 74.342 6.499 46.943 1.00 10.16 311 GLU C O 1
ATOM 11747 N N A SER C 1 336 ? 72.428 6.892 45.828 0.50 7.49 312 SER C N 1
ATOM 11748 N N B SER C 1 336 ? 72.418 6.895 45.834 0.50 7.11 312 SER C N 1
ATOM 11749 C CA A SER C 1 336 ? 72.551 5.722 44.969 0.50 8.52 312 SER C CA 1
ATOM 11750 C CA B SER C 1 336 ? 72.513 5.719 44.980 0.50 7.79 312 SER C CA 1
ATOM 11751 C C A SER C 1 336 ? 72.365 6.099 43.495 0.50 7.73 312 SER C C 1
ATOM 11752 C C B SER C 1 336 ? 72.369 6.098 43.498 0.50 7.35 312 SER C C 1
ATOM 11753 O O A SER C 1 336 ? 72.175 5.230 42.649 0.50 8.02 312 SER C O 1
ATOM 11754 O O B SER C 1 336 ? 72.222 5.225 42.647 0.50 7.53 312 SER C O 1
ATOM 11759 N N . ASN C 1 337 ? 72.441 7.398 43.204 1.00 7.02 313 ASN C N 1
ATOM 11760 C CA . ASN C 1 337 ? 72.246 7.937 41.850 1.00 5.81 313 ASN C CA 1
ATOM 11761 C C . ASN C 1 337 ? 73.598 8.069 41.162 1.00 6.04 313 ASN C C 1
ATOM 11762 O O . ASN C 1 337 ? 74.399 8.927 41.531 1.00 5.99 313 ASN C O 1
ATOM 11767 N N . ILE C 1 338 ? 73.857 7.190 40.192 1.00 5.16 314 ILE C N 1
ATOM 11768 C CA . ILE C 1 338 ? 75.168 7.082 39.567 1.00 5.70 314 ILE C CA 1
ATOM 11769 C C . ILE C 1 338 ? 75.697 8.394 38.972 1.00 4.92 314 ILE C C 1
ATOM 11770 O O . ILE C 1 338 ? 76.809 8.814 39.318 1.00 5.35 314 ILE C O 1
ATOM 11775 N N . PRO C 1 339 ? 74.917 9.069 38.116 1.00 4.46 315 PRO C N 1
ATOM 11776 C CA . PRO C 1 339 ? 75.465 10.334 37.587 1.00 4.98 315 PRO C CA 1
ATOM 11777 C C . PRO C 1 339 ? 75.776 11.379 38.662 1.00 5.01 315 PRO C C 1
ATOM 11778 O O . PRO C 1 339 ? 76.752 12.124 38.541 1.00 5.86 315 PRO C O 1
ATOM 11782 N N . VAL C 1 340 ? 74.964 11.436 39.714 1.00 3.74 316 VAL C N 1
ATOM 11783 C CA . VAL C 1 340 ? 75.182 12.401 40.796 1.00 4.57 316 VAL C CA 1
ATOM 11784 C C . VAL C 1 340 ? 76.466 12.056 41.557 1.00 4.74 316 VAL C C 1
ATOM 11785 O O . VAL C 1 340 ? 77.288 12.934 41.830 1.00 4.09 316 VAL C O 1
ATOM 11789 N N . ILE C 1 341 ? 76.641 10.778 41.882 1.00 4.43 317 ILE C N 1
ATOM 11790 C CA . ILE C 1 341 ? 77.846 10.341 42.599 1.00 4.01 317 ILE C CA 1
ATOM 11791 C C . ILE C 1 341 ? 79.093 10.678 41.775 1.00 4.80 317 ILE C C 1
ATOM 11792 O O . ILE C 1 341 ? 80.051 11.266 42.287 1.00 5.13 317 ILE C O 1
ATOM 11797 N N . LEU C 1 342 ? 79.085 10.302 40.502 1.00 4.18 318 LEU C N 1
ATOM 11798 C CA . LEU C 1 342 ? 80.232 10.569 39.646 1.00 4.58 318 LEU C CA 1
ATOM 11799 C C . LEU C 1 342 ? 80.504 12.064 39.538 1.00 4.17 318 LEU C C 1
ATOM 11800 O O . LEU C 1 342 ? 81.665 12.505 39.587 1.00 4.68 318 LEU C O 1
ATOM 11805 N N . ALA C 1 343 ? 79.445 12.854 39.360 1.00 3.18 319 ALA C N 1
ATOM 11806 C CA . ALA C 1 343 ? 79.608 14.302 39.264 1.00 4.13 319 ALA C CA 1
ATOM 11807 C C . ALA C 1 343 ? 80.221 14.884 40.533 1.00 3.84 319 ALA C C 1
ATOM 11808 O O . ALA C 1 343 ? 81.108 15.759 40.487 1.00 3.62 319 ALA C O 1
ATOM 11810 N N . LEU C 1 344 ? 79.746 14.424 41.693 1.00 3.18 320 LEU C N 1
ATOM 11811 C CA . LEU C 1 344 ? 80.220 14.961 42.958 1.00 3.62 320 LEU C CA 1
ATOM 11812 C C . LEU C 1 344 ? 81.678 14.614 43.237 1.00 3.60 320 LEU C C 1
ATOM 11813 O O . LEU C 1 344 ? 82.468 15.449 43.700 1.00 4.54 320 LEU C O 1
ATOM 11818 N N . ILE C 1 345 ? 82.035 13.365 42.958 1.00 4.49 321 ILE C N 1
ATOM 11819 C CA . ILE C 1 345 ? 83.432 12.940 43.102 1.00 4.13 321 ILE C CA 1
ATOM 11820 C C . ILE C 1 345 ? 84.319 13.797 42.177 1.00 3.95 321 ILE C C 1
ATOM 11821 O O . ILE C 1 345 ? 85.398 14.251 42.580 1.00 4.65 321 ILE C O 1
ATOM 11826 N N . GLY C 1 346 ? 83.848 14.045 40.964 1.00 3.70 322 GLY C N 1
ATOM 11827 C CA . GLY C 1 346 ? 84.575 14.898 40.040 1.00 3.87 322 GLY C CA 1
ATOM 11828 C C . GLY C 1 346 ? 84.789 16.310 40.573 1.00 3.10 322 GLY C C 1
ATOM 11829 O O . GLY C 1 346 ? 85.863 16.898 40.413 1.00 4.31 322 GLY C O 1
ATOM 11830 N N . ILE C 1 347 ? 83.763 16.877 41.187 1.00 3.14 323 ILE C N 1
ATOM 11831 C CA . ILE C 1 347 ? 83.854 18.200 41.811 1.00 3.57 323 ILE C CA 1
ATOM 11832 C C . ILE C 1 347 ? 84.893 18.192 42.936 1.00 3.10 323 ILE C C 1
ATOM 11833 O O . ILE C 1 347 ? 85.690 19.130 43.090 1.00 4.32 323 ILE C O 1
ATOM 11838 N N . TRP C 1 348 ? 84.910 17.135 43.736 1.00 3.06 324 TRP C N 1
ATOM 11839 C CA . TRP C 1 348 ? 85.912 17.034 44.798 1.00 2.46 324 TRP C CA 1
ATOM 11840 C C . TRP C 1 348 ? 87.317 17.176 44.217 1.00 4.32 324 TRP C C 1
ATOM 11841 O O . TRP C 1 348 ? 88.149 17.920 44.747 1.00 4.06 324 TRP C O 1
ATOM 11852 N N . TYR C 1 349 ? 87.586 16.504 43.096 1.00 3.30 325 TYR C N 1
ATOM 11853 C CA . TYR C 1 349 ? 88.920 16.609 42.512 1.00 3.56 325 TYR C CA 1
ATOM 11854 C C . TYR C 1 349 ? 89.173 17.936 41.808 1.00 4.54 325 TYR C C 1
ATOM 11855 O O . TYR C 1 349 ? 90.255 18.488 41.925 1.00 4.77 325 TYR C O 1
ATOM 11864 N N . ASN C 1 350 ? 88.189 18.415 41.076 1.00 4.83 326 ASN C N 1
ATOM 11865 C CA . ASN C 1 350 ? 88.338 19.652 40.310 1.00 4.79 326 ASN C CA 1
ATOM 11866 C C . ASN C 1 350 ? 88.453 20.903 41.174 1.00 5.93 326 ASN C C 1
ATOM 11867 O O . ASN C 1 350 ? 89.270 21.776 40.910 1.00 6.96 326 ASN C O 1
ATOM 11872 N N . ASN C 1 351 ? 87.619 20.984 42.211 1.00 4.43 327 ASN C N 1
ATOM 11873 C CA . ASN C 1 351 ? 87.495 22.179 43.031 1.00 4.21 327 ASN C CA 1
ATOM 11874 C C . ASN C 1 351 ? 88.196 22.192 44.372 1.00 6.06 327 ASN C C 1
ATOM 11875 O O . ASN C 1 351 ? 88.327 23.256 44.983 1.00 7.84 327 ASN C O 1
ATOM 11880 N N . PHE C 1 352 ? 88.614 21.021 44.845 1.00 4.03 328 PHE C N 1
ATOM 11881 C CA . PHE C 1 352 ? 89.284 20.904 46.131 1.00 4.80 328 PHE C CA 1
ATOM 11882 C C . PHE C 1 352 ? 90.700 20.411 45.978 1.00 5.52 328 PHE C C 1
ATOM 11883 O O . PHE C 1 352 ? 91.630 21.047 46.461 1.00 7.19 328 PHE C O 1
ATOM 11891 N N . HIS C 1 353 ? 90.883 19.331 45.238 1.00 4.78 329 HIS C N 1
ATOM 11892 C CA . HIS C 1 353 ? 92.239 18.843 44.951 1.00 4.64 329 HIS C CA 1
ATOM 11893 C C . HIS C 1 353 ? 92.949 19.639 43.841 1.00 7.08 329 HIS C C 1
ATOM 11894 O O . HIS C 1 353 ? 94.172 19.506 43.681 1.00 10.24 329 HIS C O 1
ATOM 11901 N N . GLY C 1 354 ? 92.201 20.436 43.079 1.00 7.28 330 GLY C N 1
ATOM 11902 C CA . GLY C 1 354 ? 92.787 21.261 42.010 1.00 8.27 330 GLY C CA 1
ATOM 11903 C C . GLY C 1 354 ? 93.252 20.520 40.765 1.00 7.82 330 GLY C C 1
ATOM 11904 O O . GLY C 1 354 ? 94.126 21.018 40.030 1.00 8.45 330 GLY C O 1
ATOM 11905 N N . ALA C 1 355 ? 92.698 19.339 40.517 1.00 5.98 331 ALA C N 1
ATOM 11906 C CA . ALA C 1 355 ? 93.053 18.565 39.320 1.00 5.93 331 ALA C CA 1
ATOM 11907 C C . ALA C 1 355 ? 92.387 19.193 38.112 1.00 5.95 331 ALA C C 1
ATOM 11908 O O . ALA C 1 355 ? 91.183 19.437 38.122 1.00 6.60 331 ALA C O 1
ATOM 11910 N N . GLU C 1 356 ? 93.155 19.441 37.057 1.00 4.91 332 GLU C N 1
ATOM 11911 C CA . GLU C 1 356 ? 92.627 20.108 35.880 1.00 5.31 332 GLU C CA 1
ATOM 11912 C C . GLU C 1 356 ? 91.989 19.173 34.887 1.00 5.80 332 GLU C C 1
ATOM 11913 O O . GLU C 1 356 ? 91.242 19.644 34.033 1.00 6.12 332 GLU C O 1
ATOM 11919 N N . SER C 1 357 ? 92.266 17.868 34.982 1.00 4.66 333 SER C N 1
ATOM 11920 C CA . SER C 1 357 ? 91.792 16.965 33.953 1.00 5.44 333 SER C CA 1
ATOM 11921 C C . SER C 1 357 ? 91.147 15.693 34.490 1.00 5.35 333 SER C C 1
ATOM 11922 O O . SER C 1 357 ? 91.228 15.405 35.677 1.00 6.85 333 SER C O 1
ATOM 11925 N N . GLU C 1 358 ? 90.516 14.962 33.590 1.00 5.23 334 GLU C N 1
ATOM 11926 C CA . GLU C 1 358 ? 89.939 13.649 33.848 1.00 5.14 334 GLU C CA 1
ATOM 11927 C C . GLU C 1 358 ? 90.295 12.797 32.644 1.00 5.37 334 GLU C C 1
ATOM 11928 O O . GLU C 1 358 ? 90.107 13.223 31.501 1.00 6.68 334 GLU C O 1
ATOM 11934 N N . ALA C 1 359 ? 90.791 11.586 32.877 1.00 4.74 335 ALA C N 1
ATOM 11935 C CA . ALA C 1 359 ? 91.093 10.656 31.803 1.00 4.69 335 ALA C CA 1
ATOM 11936 C C . ALA C 1 359 ? 89.998 9.600 31.715 1.00 5.53 335 ALA C C 1
ATOM 11937 O O . ALA C 1 359 ? 89.522 9.108 32.748 1.00 6.80 335 ALA C O 1
ATOM 11939 N N . ILE C 1 360 ? 89.585 9.269 30.496 1.00 4.96 336 ILE C N 1
ATOM 11940 C CA . ILE C 1 360 ? 88.571 8.232 30.243 1.00 5.24 336 ILE C CA 1
ATOM 11941 C C . ILE C 1 360 ? 89.306 7.156 29.469 1.00 5.44 336 ILE C C 1
ATOM 11942 O O . ILE C 1 360 ? 89.815 7.410 28.373 1.00 5.49 336 ILE C O 1
ATOM 11947 N N . LEU C 1 361 ? 89.352 5.951 30.036 1.00 3.67 337 LEU C N 1
ATOM 11948 C CA . LEU C 1 361 ? 90.210 4.879 29.533 1.00 4.00 337 LEU C CA 1
ATOM 11949 C C . LEU C 1 361 ? 89.451 3.571 29.326 1.00 4.57 337 LEU C C 1
ATOM 11950 O O . LEU C 1 361 ? 89.454 2.678 30.211 1.00 4.36 337 LEU C O 1
ATOM 11955 N N A PRO C 1 362 ? 88.782 3.429 28.171 0.50 4.28 338 PRO C N 1
ATOM 11956 N N B PRO C 1 362 ? 88.749 3.445 28.183 0.50 4.84 338 PRO C N 1
ATOM 11957 C CA A PRO C 1 362 ? 88.047 2.198 27.893 0.50 4.20 338 PRO C CA 1
ATOM 11958 C CA B PRO C 1 362 ? 88.049 2.189 27.937 0.50 4.85 338 PRO C CA 1
ATOM 11959 C C A PRO C 1 362 ? 88.967 1.072 27.433 0.50 5.00 338 PRO C C 1
ATOM 11960 C C B PRO C 1 362 ? 89.006 1.092 27.485 0.50 5.27 338 PRO C C 1
ATOM 11961 O O A PRO C 1 362 ? 89.726 1.257 26.485 0.50 5.15 338 PRO C O 1
ATOM 11962 O O B PRO C 1 362 ? 89.845 1.322 26.622 0.50 4.94 338 PRO C O 1
ATOM 11969 N N . TYR C 1 363 ? 88.903 -0.088 28.090 1.00 3.75 339 TYR C N 1
ATOM 11970 C CA . TYR C 1 363 ? 89.722 -1.243 27.714 1.00 3.22 339 TYR C CA 1
ATOM 11971 C C . TYR C 1 363 ? 88.924 -1.987 26.657 1.00 5.37 339 TYR C C 1
ATOM 11972 O O . TYR C 1 363 ? 88.403 -3.074 26.860 1.00 5.03 339 TYR C O 1
ATOM 11981 N N . ASP C 1 364 ? 88.835 -1.330 25.508 1.00 5.08 340 ASP C N 1
ATOM 11982 C CA . ASP C 1 364 ? 88.022 -1.772 24.400 1.00 5.33 340 ASP C CA 1
ATOM 11983 C C . ASP C 1 364 ? 88.408 -0.950 23.171 1.00 4.80 340 ASP C C 1
ATOM 11984 O O . ASP C 1 364 ? 88.154 0.254 23.094 1.00 5.41 340 ASP C O 1
ATOM 11989 N N . GLN C 1 365 ? 88.989 -1.627 22.204 1.00 4.38 341 GLN C N 1
ATOM 11990 C CA . GLN C 1 365 ? 89.422 -0.980 20.976 1.00 5.09 341 GLN C CA 1
ATOM 11991 C C . GLN C 1 365 ? 88.260 -0.376 20.197 1.00 5.38 341 GLN C C 1
ATOM 11992 O O . GLN C 1 365 ? 88.423 0.674 19.584 1.00 5.89 341 GLN C O 1
ATOM 11998 N N . TYR C 1 366 ? 87.091 -1.016 20.184 1.00 4.24 342 TYR C N 1
ATOM 11999 C CA . TYR C 1 366 ? 85.958 -0.432 19.466 1.00 3.87 342 TYR C CA 1
ATOM 12000 C C . TYR C 1 366 ? 85.593 0.943 20.023 1.00 4.72 342 TYR C C 1
ATOM 12001 O O . TYR C 1 366 ? 85.106 1.800 19.279 1.00 5.59 342 TYR C O 1
ATOM 12010 N N . LEU C 1 367 ? 85.797 1.147 21.326 1.00 4.83 343 LEU C N 1
ATOM 12011 C CA . LEU C 1 367 ? 85.535 2.437 21.977 1.00 5.64 343 LEU C CA 1
ATOM 12012 C C . LEU C 1 367 ? 86.681 3.452 21.851 1.00 5.25 343 LEU C C 1
ATOM 12013 O O . LEU C 1 367 ? 86.803 4.375 22.674 1.00 7.03 343 LEU C O 1
ATOM 12018 N N . HIS C 1 368 ? 87.490 3.322 20.808 1.00 5.64 344 HIS C N 1
ATOM 12019 C CA . HIS C 1 368 ? 88.627 4.224 20.620 1.00 5.46 344 HIS C CA 1
ATOM 12020 C C . HIS C 1 368 ? 88.268 5.698 20.458 1.00 7.24 344 HIS C C 1
ATOM 12021 O O . HIS C 1 368 ? 89.163 6.527 20.631 1.00 8.61 344 HIS C O 1
ATOM 12028 N N . ARG C 1 369 ? 87.010 6.037 20.140 1.00 6.27 345 ARG C N 1
ATOM 12029 C CA . ARG C 1 369 ? 86.613 7.445 20.008 1.00 6.28 345 ARG C CA 1
ATOM 12030 C C . ARG C 1 369 ? 85.705 7.939 21.142 1.00 5.95 345 ARG C C 1
ATOM 12031 O O . ARG C 1 369 ? 85.172 9.052 21.091 1.00 6.89 345 ARG C O 1
ATOM 12039 N N . PHE C 1 370 ? 85.566 7.127 22.180 1.00 6.83 346 PHE C N 1
ATOM 12040 C CA . PHE C 1 370 ? 84.700 7.468 23.308 1.00 6.68 346 PHE C CA 1
ATOM 12041 C C . PHE C 1 370 ? 85.184 8.703 24.074 1.00 8.02 346 PHE C C 1
ATOM 12042 O O . PHE C 1 370 ? 84.403 9.636 24.325 1.00 7.36 346 PHE C O 1
ATOM 12050 N N . ALA C 1 371 ? 86.461 8.724 24.451 1.00 7.65 347 ALA C N 1
ATOM 12051 C CA . ALA C 1 371 ? 86.987 9.898 25.168 1.00 7.12 347 ALA C CA 1
ATOM 12052 C C . ALA C 1 371 ? 86.886 11.152 24.304 1.00 8.16 347 ALA C C 1
ATOM 12053 O O . ALA C 1 371 ? 86.519 12.223 24.790 1.00 8.60 347 ALA C O 1
ATOM 12055 N N . ALA C 1 372 ? 87.208 11.039 23.018 1.00 6.99 348 ALA C N 1
ATOM 12056 C CA . ALA C 1 372 ? 87.111 12.185 22.108 1.00 6.36 348 ALA C CA 1
ATOM 12057 C C . ALA C 1 372 ? 85.692 12.766 22.041 1.00 7.02 348 ALA C C 1
ATOM 12058 O O . ALA C 1 372 ? 85.502 13.980 21.937 1.00 7.65 348 ALA C O 1
ATOM 12060 N N . TYR C 1 373 ? 84.688 11.891 22.095 1.00 6.25 349 TYR C N 1
ATOM 12061 C CA . TYR C 1 373 ? 83.305 12.321 22.091 1.00 6.54 349 TYR C CA 1
ATOM 12062 C C . TYR C 1 373 ? 83.014 13.184 23.307 1.00 7.13 349 TYR C C 1
ATOM 12063 O O . TYR C 1 373 ? 82.381 14.251 23.185 1.00 7.10 349 TYR C O 1
ATOM 12072 N N . PHE C 1 374 ? 83.492 12.737 24.472 1.00 6.30 350 PHE C N 1
ATOM 12073 C CA . PHE C 1 374 ? 83.281 13.490 25.709 1.00 7.29 350 PHE C CA 1
ATOM 12074 C C . PHE C 1 374 ? 84.111 14.745 25.808 1.00 7.63 350 PHE C C 1
ATOM 12075 O O . PHE C 1 374 ? 83.802 15.624 26.594 1.00 8.53 350 PHE C O 1
ATOM 12083 N N . GLN C 1 375 ? 85.150 14.899 24.980 1.00 8.09 351 GLN C N 1
ATOM 12084 C CA . GLN C 1 375 ? 85.809 16.202 24.932 1.00 9.12 351 GLN C CA 1
ATOM 12085 C C . GLN C 1 375 ? 84.780 17.249 24.545 1.00 10.63 351 GLN C C 1
ATOM 12086 O O . GLN C 1 375 ? 84.716 18.276 25.186 1.00 13.35 351 GLN C O 1
ATOM 12092 N N . GLN C 1 376 ? 83.937 17.006 23.537 1.00 7.41 352 GLN C N 1
ATOM 12093 C CA . GLN C 1 376 ? 82.921 17.978 23.196 1.00 7.69 352 GLN C CA 1
ATOM 12094 C C . GLN C 1 376 ? 81.794 18.008 24.225 1.00 6.29 352 GLN C C 1
ATOM 12095 O O . GLN C 1 376 ? 81.451 19.056 24.763 1.00 6.64 352 GLN C O 1
ATOM 12101 N N . GLY C 1 377 ? 81.237 16.843 24.528 1.00 6.86 353 GLY C N 1
ATOM 12102 C CA . GLY C 1 377 ? 80.102 16.794 25.425 1.00 7.11 353 GLY C CA 1
ATOM 12103 C C . GLY C 1 377 ? 80.367 17.456 26.761 1.00 7.33 353 GLY C C 1
ATOM 12104 O O . GLY C 1 377 ? 79.500 18.177 27.305 1.00 7.95 353 GLY C O 1
ATOM 12105 N N . ASN C 1 378 ? 81.535 17.192 27.324 1.00 5.88 354 ASN C N 1
ATOM 12106 C CA . ASN C 1 378 ? 81.902 17.745 28.601 1.00 5.55 354 ASN C CA 1
ATOM 12107 C C . ASN C 1 378 ? 82.461 19.170 28.471 1.00 5.93 354 ASN C C 1
ATOM 12108 O O . ASN C 1 378 ? 81.917 20.112 29.039 1.00 6.60 354 ASN C O 1
ATOM 12113 N N . MET C 1 379 ? 83.518 19.331 27.691 1.00 4.15 355 MET C N 1
ATOM 12114 C CA . MET C 1 379 ? 84.233 20.593 27.649 1.00 3.67 355 MET C CA 1
ATOM 12115 C C . MET C 1 379 ? 83.455 21.728 27.022 1.00 3.59 355 MET C C 1
ATOM 12116 O O . MET C 1 379 ? 83.567 22.866 27.483 1.00 3.88 355 MET C O 1
ATOM 12121 N N . GLU C 1 380 ? 82.703 21.461 25.963 1.00 3.96 356 GLU C N 1
ATOM 12122 C CA . GLU C 1 380 ? 81.889 22.512 25.373 1.00 4.61 356 GLU C CA 1
ATOM 12123 C C . GLU C 1 380 ? 80.713 22.876 26.284 1.00 5.71 356 GLU C C 1
ATOM 12124 O O . GLU C 1 380 ? 80.239 23.986 26.255 1.00 5.43 356 GLU C O 1
ATOM 12130 N N . SER C 1 381 ? 80.245 21.931 27.089 1.00 3.32 357 SER C N 1
ATOM 12131 C CA . SER C 1 381 ? 79.189 22.225 28.022 1.00 3.68 357 SER C CA 1
ATOM 12132 C C . SER C 1 381 ? 79.655 23.044 29.199 1.00 4.12 357 SER C C 1
ATOM 12133 O O . SER C 1 381 ? 79.075 24.092 29.510 1.00 4.29 357 SER C O 1
ATOM 12136 N N . ASN C 1 382 ? 80.711 22.569 29.868 1.00 3.06 358 ASN C N 1
ATOM 12137 C CA . ASN C 1 382 ? 81.105 23.155 31.138 1.00 3.85 358 ASN C CA 1
ATOM 12138 C C . ASN C 1 382 ? 82.359 24.015 31.158 1.00 2.67 358 ASN C C 1
ATOM 12139 O O . ASN C 1 382 ? 82.783 24.473 32.226 1.00 2.60 358 ASN C O 1
ATOM 12144 N N . GLY C 1 383 ? 82.914 24.280 29.974 1.00 3.69 359 GLY C N 1
ATOM 12145 C CA . GLY C 1 383 ? 84.065 25.176 29.825 1.00 3.43 359 GLY C CA 1
ATOM 12146 C C . GLY C 1 383 ? 83.516 26.592 29.779 1.00 3.84 359 GLY C C 1
ATOM 12147 O O . GLY C 1 383 ? 83.455 27.215 28.724 1.00 3.82 359 GLY C O 1
ATOM 12148 N N . LYS C 1 384 ? 83.109 27.092 30.944 1.00 2.94 360 LYS C N 1
ATOM 12149 C CA . LYS C 1 384 ? 82.404 28.360 31.073 1.00 2.80 360 LYS C CA 1
ATOM 12150 C C . LYS C 1 384 ? 82.977 29.148 32.247 1.00 4.64 360 LYS C C 1
ATOM 12151 O O . LYS C 1 384 ? 83.517 28.562 33.180 1.00 4.69 360 LYS C O 1
ATOM 12157 N N . TYR C 1 385 ? 82.845 30.460 32.217 1.00 3.33 361 TYR C N 1
ATOM 12158 C CA . TYR C 1 385 ? 83.404 31.285 33.299 1.00 3.94 361 TYR C CA 1
ATOM 12159 C C . TYR C 1 385 ? 82.465 32.344 33.856 1.00 4.18 361 TYR C C 1
ATOM 12160 O O . TYR C 1 385 ? 82.865 33.094 34.746 1.00 5.63 361 TYR C O 1
ATOM 12169 N N . VAL C 1 386 ? 81.233 32.404 33.338 1.00 3.55 362 VAL C N 1
ATOM 12170 C CA . VAL C 1 386 ? 80.232 33.346 33.828 1.00 3.81 362 VAL C CA 1
ATOM 12171 C C . VAL C 1 386 ? 79.080 32.531 34.400 1.00 4.21 362 VAL C C 1
ATOM 12172 O O . VAL C 1 386 ? 78.568 31.626 33.743 1.00 4.28 362 VAL C O 1
ATOM 12176 N N . ASP C 1 387 ? 78.689 32.839 35.631 1.00 3.62 363 ASP C N 1
ATOM 12177 C CA . ASP C 1 387 ? 77.625 32.104 36.300 1.00 4.18 363 ASP C CA 1
ATOM 12178 C C . ASP C 1 387 ? 76.235 32.498 35.791 1.00 5.26 363 ASP C C 1
ATOM 12179 O O . ASP C 1 387 ? 76.101 33.409 34.982 1.00 4.11 363 ASP C O 1
ATOM 12184 N N . ARG C 1 388 ? 75.205 31.807 36.273 1.00 3.44 364 ARG C N 1
ATOM 12185 C CA . ARG C 1 388 ? 73.851 32.010 35.770 1.00 4.26 364 ARG C CA 1
ATOM 12186 C C . ARG C 1 388 ? 73.267 33.377 36.067 1.00 4.36 364 ARG C C 1
ATOM 12187 O O . ARG C 1 388 ? 72.293 33.780 35.424 1.00 6.79 364 ARG C O 1
ATOM 12195 N N . ASN C 1 389 ? 73.861 34.087 37.017 1.00 5.06 365 ASN C N 1
ATOM 12196 C CA . ASN C 1 389 ? 73.429 35.456 37.358 1.00 5.87 365 ASN C CA 1
ATOM 12197 C C . ASN C 1 389 ? 74.206 36.497 36.556 1.00 7.14 365 ASN C C 1
ATOM 12198 O O . ASN C 1 389 ? 74.006 37.692 36.739 1.00 8.18 365 ASN C O 1
ATOM 12203 N N . GLY C 1 390 ? 75.102 36.036 35.688 1.00 5.71 366 GLY C N 1
ATOM 12204 C CA . GLY C 1 390 ? 75.901 36.914 34.851 1.00 5.54 366 GLY C CA 1
ATOM 12205 C C . GLY C 1 390 ? 77.171 37.431 35.495 1.00 6.25 366 GLY C C 1
ATOM 12206 O O . GLY C 1 390 ? 77.787 38.356 34.975 1.00 8.20 366 GLY C O 1
ATOM 12207 N N . ASN C 1 391 ? 77.589 36.818 36.607 1.00 5.90 367 ASN C N 1
ATOM 12208 C CA . ASN C 1 391 ? 78.804 37.215 37.318 1.00 5.73 367 ASN C CA 1
ATOM 12209 C C . ASN C 1 391 ? 79.951 36.259 37.060 1.00 5.73 367 ASN C C 1
ATOM 12210 O O . ASN C 1 391 ? 79.735 35.053 36.982 1.00 5.75 367 ASN C O 1
ATOM 12215 N N . PRO C 1 392 ? 81.184 36.773 36.948 1.00 5.88 368 PRO C N 1
ATOM 12216 C CA . PRO C 1 392 ? 82.295 35.849 36.713 1.00 6.26 368 PRO C CA 1
ATOM 12217 C C . PRO C 1 392 ? 82.480 34.863 37.864 1.00 6.45 368 PRO C C 1
ATOM 12218 O O . PRO C 1 392 ? 82.369 35.240 39.038 1.00 6.51 368 PRO C O 1
ATOM 12222 N N . VAL C 1 393 ? 82.739 33.600 37.539 1.00 5.85 369 VAL C N 1
ATOM 12223 C CA . VAL C 1 393 ? 82.978 32.594 38.576 1.00 5.84 369 VAL C CA 1
ATOM 12224 C C . VAL C 1 393 ? 84.311 32.876 39.273 1.00 6.43 369 VAL C C 1
ATOM 12225 O O . VAL C 1 393 ? 85.236 33.445 38.684 1.00 8.13 369 VAL C O 1
ATOM 12229 N N . THR C 1 394 ? 84.382 32.488 40.547 1.00 6.61 370 THR C N 1
ATOM 12230 C CA . THR C 1 394 ? 85.567 32.616 41.364 1.00 7.31 370 THR C CA 1
ATOM 12231 C C . THR C 1 394 ? 86.068 31.233 41.792 1.00 7.95 370 THR C C 1
ATOM 12232 O O . THR C 1 394 ? 86.738 31.092 42.820 1.00 9.95 370 THR C O 1
ATOM 12236 N N . TYR C 1 395 ? 85.759 30.229 40.978 1.00 5.15 371 TYR C N 1
ATOM 12237 C CA . TYR C 1 395 ? 86.067 28.827 41.249 1.00 4.82 371 TYR C CA 1
ATOM 12238 C C . TYR C 1 395 ? 86.216 28.119 39.913 1.00 4.77 371 TYR C C 1
ATOM 12239 O O . TYR C 1 395 ? 85.850 28.662 38.868 1.00 4.83 371 TYR C O 1
ATOM 12248 N N . GLN C 1 396 ? 86.735 26.905 39.944 1.00 3.78 372 GLN C N 1
ATOM 12249 C CA . GLN C 1 396 ? 86.949 26.123 38.738 1.00 3.62 372 GLN C CA 1
ATOM 12250 C C . GLN C 1 396 ? 85.665 25.530 38.196 1.00 3.66 372 GLN C C 1
ATOM 12251 O O . GLN C 1 396 ? 84.815 25.052 38.954 1.00 3.94 372 GLN C O 1
ATOM 12257 N N . THR C 1 397 ? 85.535 25.542 36.869 1.00 2.93 373 THR C N 1
ATOM 12258 C CA . THR C 1 397 ? 84.447 24.882 36.198 1.00 3.15 373 THR C CA 1
ATOM 12259 C C . THR C 1 397 ? 85.006 23.631 35.471 1.00 3.38 373 THR C C 1
ATOM 12260 O O . THR C 1 397 ? 85.882 22.947 36.009 1.00 4.43 373 THR C O 1
ATOM 12264 N N . GLY C 1 398 ? 84.534 23.347 34.268 1.00 3.68 374 GLY C N 1
ATOM 12265 C CA . GLY C 1 398 ? 84.845 22.114 33.599 1.00 3.73 374 GLY C CA 1
ATOM 12266 C C . GLY C 1 398 ? 86.296 21.712 33.495 1.00 4.14 374 GLY C C 1
ATOM 12267 O O . GLY C 1 398 ? 87.164 22.567 33.282 1.00 4.25 374 GLY C O 1
ATOM 12268 N N . PRO C 1 399 ? 86.576 20.404 33.629 1.00 4.20 375 PRO C N 1
ATOM 12269 C CA . PRO C 1 399 ? 87.944 19.917 33.459 1.00 5.21 375 PRO C CA 1
ATOM 12270 C C . PRO C 1 399 ? 88.260 19.573 31.995 1.00 4.55 375 PRO C C 1
ATOM 12271 O O . PRO C 1 399 ? 87.378 19.542 31.137 1.00 5.28 375 PRO C O 1
ATOM 12275 N N . ILE C 1 400 ? 89.530 19.315 31.728 1.00 4.85 376 ILE C N 1
ATOM 12276 C CA . ILE C 1 400 ? 89.982 18.845 30.428 1.00 4.60 376 ILE C CA 1
ATOM 12277 C C . ILE C 1 400 ? 89.788 17.332 30.399 1.00 5.50 376 ILE C C 1
ATOM 12278 O O . ILE C 1 400 ? 90.230 16.639 31.308 1.00 7.48 376 ILE C O 1
ATOM 12283 N N . ILE C 1 401 ? 89.119 16.831 29.374 1.00 4.51 377 ILE C N 1
ATOM 12284 C CA . ILE C 1 401 ? 88.867 15.398 29.186 1.00 5.38 377 ILE C CA 1
ATOM 12285 C C . ILE C 1 401 ? 89.834 14.889 28.132 1.00 5.31 377 ILE C C 1
ATOM 12286 O O . ILE C 1 401 ? 90.082 15.558 27.115 1.00 5.25 377 ILE C O 1
ATOM 12291 N N . TRP C 1 402 ? 90.421 13.724 28.370 1.00 4.37 378 TRP C N 1
ATOM 12292 C CA . TRP C 1 402 ? 91.355 13.116 27.434 1.00 4.46 378 TRP C CA 1
ATOM 12293 C C . TRP C 1 402 ? 91.438 11.621 27.685 1.00 4.25 378 TRP C C 1
ATOM 12294 O O . TRP C 1 402 ? 90.848 11.125 28.636 1.00 5.80 378 TRP C O 1
ATOM 12305 N N . GLY C 1 403 ? 92.171 10.904 26.839 1.00 5.85 379 GLY C N 1
ATOM 12306 C CA . GLY C 1 403 ? 92.369 9.465 27.037 1.00 6.65 379 GLY C CA 1
ATOM 12307 C C . GLY C 1 403 ? 92.527 8.709 25.742 1.00 7.26 379 GLY C C 1
ATOM 12308 O O . GLY C 1 403 ? 92.239 9.235 24.667 1.00 7.21 379 GLY C O 1
ATOM 12309 N N . GLU C 1 404 ? 92.995 7.462 25.872 1.00 7.06 380 GLU C N 1
ATOM 12310 C CA . GLU C 1 404 ? 93.137 6.504 24.766 1.00 5.15 380 GLU C CA 1
ATOM 12311 C C . GLU C 1 404 ? 92.676 5.163 25.334 1.00 5.74 380 GLU C C 1
ATOM 12312 O O . GLU C 1 404 ? 92.774 4.932 26.551 1.00 6.69 380 GLU C O 1
ATOM 12318 N N . PRO C 1 405 ? 92.151 4.284 24.490 1.00 5.00 381 PRO C N 1
ATOM 12319 C CA . PRO C 1 405 ? 91.738 2.987 25.009 1.00 5.44 381 PRO C CA 1
ATOM 12320 C C . PRO C 1 405 ? 92.905 2.141 25.530 1.00 4.99 381 PRO C C 1
ATOM 12321 O O . PRO C 1 405 ? 94.024 2.237 25.022 1.00 6.19 381 PRO C O 1
ATOM 12325 N N . GLY C 1 406 ? 92.643 1.336 26.549 1.00 4.77 382 GLY C N 1
ATOM 12326 C CA . GLY C 1 406 ? 93.621 0.381 27.040 1.00 4.15 382 GLY C CA 1
ATOM 12327 C C . GLY C 1 406 ? 93.613 -0.823 26.091 1.00 4.66 382 GLY C C 1
ATOM 12328 O O . GLY C 1 406 ? 92.585 -1.143 25.507 1.00 4.15 382 GLY C O 1
ATOM 12329 N N . THR C 1 407 ? 94.747 -1.495 25.895 1.00 4.59 383 THR C N 1
ATOM 12330 C CA . THR C 1 407 ? 96.038 -1.191 26.539 1.00 4.88 383 THR C CA 1
ATOM 12331 C C . THR C 1 407 ? 96.899 -0.134 25.807 1.00 6.19 383 THR C C 1
ATOM 12332 O O . THR C 1 407 ? 98.029 0.121 26.222 1.00 7.23 383 THR C O 1
ATOM 12336 N N . ASN C 1 408 ? 96.397 0.472 24.736 1.00 6.66 384 ASN C N 1
ATOM 12337 C CA . ASN C 1 408 ? 97.198 1.454 23.966 1.00 7.09 384 ASN C CA 1
ATOM 12338 C C . ASN C 1 408 ? 97.658 2.637 24.819 1.00 8.13 384 ASN C C 1
ATOM 12339 O O . ASN C 1 408 ? 98.846 3.001 24.802 1.00 9.55 384 ASN C O 1
ATOM 12344 N N . GLY C 1 409 ? 96.740 3.246 25.565 1.00 7.17 385 GLY C N 1
ATOM 12345 C CA . GLY C 1 409 ? 97.098 4.394 26.382 1.00 7.18 385 GLY C CA 1
ATOM 12346 C C . GLY C 1 409 ? 97.999 3.971 27.511 1.00 6.49 385 GLY C C 1
ATOM 12347 O O . GLY C 1 409 ? 98.893 4.713 27.948 1.00 7.37 385 GLY C O 1
ATOM 12348 N N . GLN C 1 410 ? 97.765 2.773 28.009 1.00 7.74 386 GLN C N 1
ATOM 12349 C CA . GLN C 1 410 ? 98.563 2.203 29.066 1.00 7.12 386 GLN C CA 1
ATOM 12350 C C . GLN C 1 410 ? 100.045 2.192 28.721 1.00 8.15 386 GLN C C 1
ATOM 12351 O O . GLN C 1 410 ? 100.878 2.561 29.542 1.00 10.34 386 GLN C O 1
ATOM 12357 N N . HIS C 1 411 ? 100.373 1.835 27.483 1.00 7.51 387 HIS C N 1
ATOM 12358 C CA . HIS C 1 411 ? 101.758 1.784 27.042 1.00 7.32 387 HIS C CA 1
ATOM 12359 C C . HIS C 1 411 ? 102.281 3.098 26.474 1.00 10.08 387 HIS C C 1
ATOM 12360 O O . HIS C 1 411 ? 103.391 3.139 25.944 1.00 14.58 387 HIS C O 1
ATOM 12367 N N . ALA C 1 412 ? 101.469 4.140 26.530 1.00 7.34 388 ALA C N 1
ATOM 12368 C CA . ALA C 1 412 ? 101.862 5.467 26.073 1.00 6.30 388 ALA C CA 1
ATOM 12369 C C . ALA C 1 412 ? 102.169 6.388 27.230 1.00 7.36 388 ALA C C 1
ATOM 12370 O O . ALA C 1 412 ? 103.313 6.821 27.396 1.00 9.01 388 ALA C O 1
ATOM 12372 N N . PHE C 1 413 ? 101.184 6.641 28.088 1.00 4.92 389 PHE C N 1
ATOM 12373 C CA . PHE C 1 413 ? 101.293 7.729 29.064 1.00 4.23 389 PHE C CA 1
ATOM 12374 C C . PHE C 1 413 ? 101.051 7.390 30.529 1.00 3.76 389 PHE C C 1
ATOM 12375 O O . PHE C 1 413 ? 101.099 8.265 31.392 1.00 5.55 389 PHE C O 1
ATOM 12383 N N . TYR C 1 414 ? 100.810 6.130 30.839 1.00 3.52 390 TYR C N 1
ATOM 12384 C CA . TYR C 1 414 ? 100.550 5.792 32.249 1.00 3.30 390 TYR C CA 1
ATOM 12385 C C . TYR C 1 414 ? 101.759 6.049 33.146 1.00 4.23 390 TYR C C 1
ATOM 12386 O O . TYR C 1 414 ? 101.577 6.247 34.346 1.00 4.39 390 TYR C O 1
ATOM 12395 N N . GLN C 1 415 ? 102.976 6.071 32.600 1.00 3.95 391 GLN C N 1
ATOM 12396 C CA . GLN C 1 415 ? 104.139 6.464 33.409 1.00 2.68 391 GLN C CA 1
ATOM 12397 C C . GLN C 1 415 ? 103.853 7.746 34.195 1.00 3.06 391 GLN C C 1
ATOM 12398 O O . GLN C 1 415 ? 104.152 7.838 35.392 1.00 3.91 391 GLN C O 1
ATOM 12404 N N . LEU C 1 416 ? 103.246 8.738 33.541 1.00 4.01 392 LEU C N 1
ATOM 12405 C CA . LEU C 1 416 ? 102.959 10.014 34.178 1.00 3.58 392 LEU C CA 1
ATOM 12406 C C . LEU C 1 416 ? 101.824 9.910 35.192 1.00 4.04 392 LEU C C 1
ATOM 12407 O O . LEU C 1 416 ? 101.840 10.583 36.225 1.00 4.89 392 LEU C O 1
ATOM 12412 N N . ILE C 1 417 ? 100.835 9.073 34.905 1.00 3.30 393 ILE C N 1
ATOM 12413 C CA . ILE C 1 417 ? 99.738 8.894 35.856 1.00 4.67 393 ILE C CA 1
ATOM 12414 C C . ILE C 1 417 ? 100.269 8.258 37.149 1.00 4.89 393 ILE C C 1
ATOM 12415 O O . ILE C 1 417 ? 99.920 8.691 38.240 1.00 6.80 393 ILE C O 1
ATOM 12420 N N . HIS C 1 418 ? 101.151 7.279 37.023 1.00 4.23 394 HIS C N 1
ATOM 12421 C CA . HIS C 1 418 ? 101.725 6.610 38.192 1.00 4.20 394 HIS C CA 1
ATOM 12422 C C . HIS C 1 418 ? 102.802 7.395 38.936 1.00 4.04 394 HIS C C 1
ATOM 12423 O O . HIS C 1 418 ? 102.864 7.314 40.174 1.00 6.22 394 HIS C O 1
ATOM 12430 N N . GLN C 1 419 ? 103.673 8.083 38.199 1.00 3.25 395 GLN C N 1
ATOM 12431 C CA . GLN C 1 419 ? 104.847 8.717 38.806 1.00 3.40 395 GLN C CA 1
ATOM 12432 C C . GLN C 1 419 ? 105.118 10.177 38.428 1.00 3.13 395 GLN C C 1
ATOM 12433 O O . GLN C 1 419 ? 106.226 10.661 38.587 1.00 4.43 395 GLN C O 1
ATOM 12439 N N . GLY C 1 420 ? 104.105 10.864 37.933 1.00 3.64 396 GLY C N 1
ATOM 12440 C CA . GLY C 1 420 ? 104.215 12.283 37.616 1.00 3.18 396 GLY C CA 1
ATOM 12441 C C . GLY C 1 420 ? 103.837 13.130 38.799 1.00 4.54 396 GLY C C 1
ATOM 12442 O O . GLY C 1 420 ? 103.731 12.633 39.939 1.00 7.06 396 GLY C O 1
ATOM 12443 N N . THR C 1 421 ? 103.630 14.419 38.541 1.00 3.30 397 THR C N 1
ATOM 12444 C CA . THR C 1 421 ? 103.316 15.416 39.577 1.00 4.25 397 THR C CA 1
ATOM 12445 C C . THR C 1 421 ? 101.919 16.005 39.436 1.00 5.15 397 THR C C 1
ATOM 12446 O O . THR C 1 421 ? 101.609 17.006 40.078 1.00 5.87 397 THR C O 1
ATOM 12450 N N . LYS C 1 422 ? 101.076 15.370 38.628 1.00 5.68 398 LYS C N 1
ATOM 12451 C CA . LYS C 1 422 ? 99.684 15.793 38.427 1.00 6.03 398 LYS C CA 1
ATOM 12452 C C . LYS C 1 422 ? 98.739 14.710 38.924 1.00 6.41 398 LYS C C 1
ATOM 12453 O O . LYS C 1 422 ? 98.978 13.518 38.735 1.00 7.58 398 LYS C O 1
ATOM 12459 N N . LEU C 1 423 ? 97.645 15.144 39.536 1.00 6.49 399 LEU C N 1
ATOM 12460 C CA . LEU C 1 423 ? 96.570 14.264 39.977 1.00 5.64 399 LEU C CA 1
ATOM 12461 C C . LEU C 1 423 ? 95.642 14.158 38.789 1.00 5.14 399 LEU C C 1
ATOM 12462 O O . LEU C 1 423 ? 95.166 15.189 38.278 1.00 6.10 399 LEU C O 1
ATOM 12467 N N . ILE C 1 424 ? 95.406 12.929 38.337 1.00 5.50 400 ILE C N 1
ATOM 12468 C CA . ILE C 1 424 ? 94.582 12.660 37.163 1.00 5.71 400 ILE C CA 1
ATOM 12469 C C . ILE C 1 424 ? 93.559 11.580 37.477 1.00 5.52 400 ILE C C 1
ATOM 12470 O O . ILE C 1 424 ? 93.855 10.390 37.354 1.00 6.24 400 ILE C O 1
ATOM 12475 N N . PRO C 1 425 ? 92.352 11.992 37.895 1.00 4.84 401 PRO C N 1
ATOM 12476 C CA . PRO C 1 425 ? 91.312 10.981 38.126 1.00 5.05 401 PRO C CA 1
ATOM 12477 C C . PRO C 1 425 ? 91.049 10.253 36.827 1.00 4.79 401 PRO C C 1
ATOM 12478 O O . PRO C 1 425 ? 90.998 10.899 35.768 1.00 6.19 401 PRO C O 1
ATOM 12482 N N . CYS C 1 426 ? 90.910 8.925 36.877 1.00 4.35 402 CYS C N 1
ATOM 12483 C CA . CYS C 1 426 ? 90.668 8.114 35.691 1.00 4.61 402 CYS C CA 1
ATOM 12484 C C . CYS C 1 426 ? 89.425 7.267 35.810 1.00 6.00 402 CYS C C 1
ATOM 12485 O O . CYS C 1 426 ? 89.188 6.677 36.857 1.00 6.26 402 CYS C O 1
ATOM 12488 N N . ASP C 1 427 ? 88.667 7.192 34.725 1.00 5.29 403 ASP C N 1
ATOM 12489 C CA . ASP C 1 427 ? 87.541 6.280 34.612 1.00 5.65 403 ASP C CA 1
ATOM 12490 C C . ASP C 1 427 ? 87.960 5.146 33.706 1.00 4.51 403 ASP C C 1
ATOM 12491 O O . ASP C 1 427 ? 88.164 5.332 32.497 1.00 5.39 403 ASP C O 1
ATOM 12496 N N . PHE C 1 428 ? 88.122 3.966 34.296 1.00 3.87 404 PHE C N 1
ATOM 12497 C CA . PHE C 1 428 ? 88.466 2.730 33.582 1.00 3.19 404 PHE C CA 1
ATOM 12498 C C . PHE C 1 428 ? 87.147 2.052 33.240 1.00 4.50 404 PHE C C 1
ATOM 12499 O O . PHE C 1 428 ? 86.346 1.835 34.130 1.00 5.08 404 PHE C O 1
ATOM 12507 N N . ILE C 1 429 ? 86.929 1.701 31.973 1.00 4.52 405 ILE C N 1
ATOM 12508 C CA . ILE C 1 429 ? 85.673 1.091 31.531 1.00 4.99 405 ILE C CA 1
ATOM 12509 C C . ILE C 1 429 ? 86.001 -0.183 30.753 1.00 4.76 405 ILE C C 1
ATOM 12510 O O . ILE C 1 429 ? 86.909 -0.174 29.928 1.00 5.40 405 ILE C O 1
ATOM 12515 N N . ALA C 1 430 ? 85.314 -1.291 31.017 1.00 4.43 406 ALA C N 1
ATOM 12516 C CA . ALA C 1 430 ? 85.576 -2.513 30.270 1.00 4.78 406 ALA C CA 1
ATOM 12517 C C . ALA C 1 430 ? 84.397 -3.436 30.261 1.00 4.28 406 ALA C C 1
ATOM 12518 O O . ALA C 1 430 ? 83.638 -3.454 31.229 1.00 4.45 406 ALA C O 1
ATOM 12520 N N . PRO C 1 431 ? 84.249 -4.247 29.187 1.00 4.25 407 PRO C N 1
ATOM 12521 C CA . PRO C 1 431 ? 83.235 -5.280 29.154 1.00 4.14 407 PRO C CA 1
ATOM 12522 C C . PRO C 1 431 ? 83.819 -6.604 29.635 1.00 4.46 407 PRO C C 1
ATOM 12523 O O . PRO C 1 431 ? 84.990 -6.899 29.399 1.00 5.33 407 PRO C O 1
A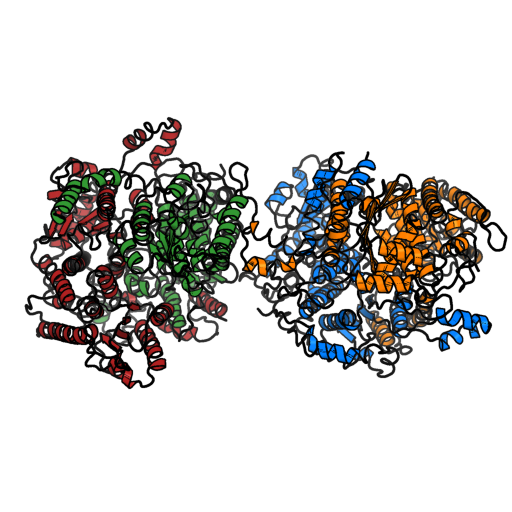TOM 12527 N N . ALA C 1 432 ? 83.002 -7.402 30.301 1.00 3.43 408 ALA C N 1
ATOM 12528 C CA . ALA C 1 432 ? 83.428 -8.726 30.744 1.00 3.68 408 ALA C CA 1
ATOM 12529 C C . ALA C 1 432 ? 83.528 -9.731 29.602 1.00 4.96 408 ALA C C 1
ATOM 12530 O O . ALA C 1 432 ? 84.340 -10.656 29.651 1.00 6.34 408 ALA C O 1
ATOM 12532 N N . VAL C 1 433 ? 82.692 -9.541 28.582 1.00 3.74 409 VAL C N 1
ATOM 12533 C CA . VAL C 1 433 ? 82.602 -10.432 27.436 1.00 4.18 409 VAL C CA 1
ATOM 12534 C C . VAL C 1 433 ? 82.932 -9.671 26.147 1.00 5.10 409 VAL C C 1
ATOM 12535 O O . VAL C 1 433 ? 82.299 -8.652 25.818 1.00 6.09 409 VAL C O 1
ATOM 12539 N N . SER C 1 434 ? 83.932 -10.172 25.434 1.00 5.64 410 SER C N 1
ATOM 12540 C CA . SER C 1 434 ? 84.331 -9.607 24.160 1.00 4.84 410 SER C CA 1
ATOM 12541 C C . SER C 1 434 ? 83.437 -10.144 23.046 1.00 5.46 410 SER C C 1
ATOM 12542 O O . SER C 1 434 ? 82.905 -11.256 23.144 1.00 7.13 410 SER C O 1
ATOM 12545 N N . HIS C 1 435 ? 83.293 -9.356 21.976 1.00 4.11 411 HIS C N 1
ATOM 12546 C CA . HIS C 1 435 ? 82.612 -9.822 20.778 1.00 4.06 411 HIS C CA 1
ATOM 12547 C C . HIS C 1 435 ? 83.523 -10.698 19.930 1.00 4.69 411 HIS C C 1
ATOM 12548 O O . HIS C 1 435 ? 83.064 -11.372 19.015 1.00 7.45 411 HIS C O 1
ATOM 12555 N N . ASN C 1 436 ? 84.817 -10.692 20.236 1.00 5.87 412 ASN C N 1
ATOM 12556 C CA . ASN C 1 436 ? 85.788 -11.475 19.511 1.00 8.27 412 ASN C CA 1
ATOM 12557 C C . ASN C 1 436 ? 86.307 -12.549 20.461 1.00 10.68 412 ASN C C 1
ATOM 12558 O O . ASN C 1 436 ? 86.976 -12.254 21.438 1.00 12.81 412 ASN C O 1
ATOM 12563 N N . LEU C 1 437 ? 85.964 -13.796 20.190 1.00 12.59 413 LEU C N 1
ATOM 12564 C CA . LEU C 1 437 ? 86.332 -14.893 21.085 1.00 15.67 413 LEU C CA 1
ATOM 12565 C C . LEU C 1 437 ? 87.595 -15.573 20.588 1.00 15.72 413 LEU C C 1
ATOM 12566 O O . LEU C 1 437 ? 87.590 -16.743 20.238 1.00 19.34 413 LEU C O 1
ATOM 12571 N N . VAL C 1 438 ? 88.691 -14.821 20.617 1.00 15.61 414 VAL C N 1
ATOM 12572 C CA . VAL C 1 438 ? 89.965 -15.284 20.088 1.00 16.32 414 VAL C CA 1
ATOM 12573 C C . VAL C 1 438 ? 90.966 -15.590 21.186 1.00 12.58 414 VAL C C 1
ATOM 12574 O O . VAL C 1 438 ? 91.381 -14.698 21.920 1.00 12.36 414 VAL C O 1
ATOM 12578 N N . GLY C 1 439 ? 91.339 -16.863 21.323 1.00 11.32 415 GLY C N 1
ATOM 12579 C CA . GLY C 1 439 ? 92.337 -17.256 22.316 1.00 8.60 415 GLY C CA 1
ATOM 12580 C C . GLY C 1 439 ? 92.115 -16.672 23.701 1.00 7.98 415 GLY C C 1
ATOM 12581 O O . GLY C 1 439 ? 90.982 -16.596 24.177 1.00 9.98 415 GLY C O 1
ATOM 12582 N N . ASP C 1 440 ? 93.200 -16.245 24.333 1.00 6.02 416 ASP C N 1
ATOM 12583 C CA . ASP C 1 440 ? 93.132 -15.682 25.676 1.00 6.29 416 ASP C CA 1
ATOM 12584 C C . ASP C 1 440 ? 93.338 -14.176 25.708 1.00 5.77 416 ASP C C 1
ATOM 12585 O O . ASP C 1 440 ? 93.672 -13.616 26.742 1.00 6.32 416 ASP C O 1
ATOM 12590 N N . HIS C 1 441 ? 93.121 -13.514 24.581 1.00 3.78 417 HIS C N 1
ATOM 12591 C CA . HIS C 1 441 ? 93.295 -12.072 24.521 1.00 2.75 417 HIS C CA 1
ATOM 12592 C C . HIS C 1 441 ? 92.479 -11.347 25.579 1.00 3.03 417 HIS C C 1
ATOM 12593 O O . HIS C 1 441 ? 92.975 -10.407 26.202 1.00 3.72 417 HIS C O 1
ATOM 12600 N N . HIS C 1 442 ? 91.219 -11.737 25.780 1.00 3.49 418 HIS C N 1
ATOM 12601 C CA . HIS C 1 442 ? 90.378 -10.970 26.699 1.00 3.26 418 HIS C CA 1
ATOM 12602 C C . HIS C 1 442 ? 90.817 -11.112 28.154 1.00 4.26 418 HIS C C 1
ATOM 12603 O O . HIS C 1 442 ? 90.778 -10.146 28.910 1.00 4.07 418 HIS C O 1
ATOM 12610 N N . GLN C 1 443 ? 91.230 -12.310 28.558 1.00 3.97 419 GLN C N 1
ATOM 12611 C CA . GLN C 1 443 ? 91.732 -12.471 29.925 1.00 4.90 419 GLN C CA 1
ATOM 12612 C C . GLN C 1 443 ? 92.987 -11.629 30.127 1.00 3.98 419 GLN C C 1
ATOM 12613 O O . GLN C 1 443 ? 93.154 -11.001 31.165 1.00 4.52 419 GLN C O 1
ATOM 12619 N N . LYS C 1 444 ? 93.839 -11.564 29.115 1.00 3.42 420 LYS C N 1
ATOM 12620 C CA . LYS C 1 444 ? 95.040 -10.742 29.185 1.00 3.41 420 LYS C CA 1
ATOM 12621 C C . LYS C 1 444 ? 94.661 -9.262 29.285 1.00 3.73 420 LYS C C 1
ATOM 12622 O O . LYS C 1 444 ? 95.171 -8.543 30.139 1.00 3.99 420 LYS C O 1
ATOM 12628 N N . LEU C 1 445 ? 93.753 -8.804 28.434 1.00 3.13 421 LEU C N 1
ATOM 12629 C CA . LEU C 1 445 ? 93.283 -7.427 28.494 1.00 3.83 421 LEU C CA 1
ATOM 12630 C C . LEU C 1 445 ? 92.733 -7.111 29.877 1.00 4.26 421 LEU C C 1
ATOM 12631 O O . LEU C 1 445 ? 93.103 -6.094 30.489 1.00 4.91 421 LEU C O 1
ATOM 12636 N N . MET C 1 446 ? 91.855 -7.972 30.382 1.00 3.59 422 MET C N 1
ATOM 12637 C CA . MET C 1 446 ? 91.221 -7.732 31.670 1.00 3.92 422 MET C CA 1
ATOM 12638 C C . MET C 1 446 ? 92.183 -7.764 32.847 1.00 4.20 422 MET C C 1
ATOM 12639 O O . MET C 1 446 ? 91.995 -7.014 33.823 1.00 3.83 422 MET C O 1
ATOM 12644 N N . SER C 1 447 ? 93.221 -8.583 32.764 1.00 4.17 423 SER C N 1
ATOM 12645 C CA . SER C 1 447 ? 94.207 -8.639 33.835 1.00 4.20 423 SER C CA 1
ATOM 12646 C C . SER C 1 447 ? 94.816 -7.245 34.004 1.00 3.81 423 SER C C 1
ATOM 12647 O O . SER C 1 447 ? 95.102 -6.821 35.116 1.00 4.52 423 SER C O 1
ATOM 12650 N N . ASN C 1 448 ? 95.025 -6.541 32.898 1.00 3.14 424 ASN C N 1
ATOM 12651 C CA . ASN C 1 448 ? 95.523 -5.175 32.939 1.00 4.02 424 ASN C CA 1
ATOM 12652 C C . ASN C 1 448 ? 94.497 -4.183 33.484 1.00 4.27 424 ASN C C 1
ATOM 12653 O O . ASN C 1 448 ? 94.837 -3.302 34.271 1.00 5.13 424 ASN C O 1
ATOM 12658 N N . PHE C 1 449 ? 93.244 -4.317 33.070 1.00 4.59 425 PHE C N 1
ATOM 12659 C CA . PHE C 1 449 ? 92.174 -3.466 33.574 1.00 3.83 425 PHE C CA 1
ATOM 12660 C C . PHE C 1 449 ? 92.100 -3.500 35.104 1.00 3.73 425 PHE C C 1
ATOM 12661 O O . PHE C 1 449 ? 92.018 -2.446 35.747 1.00 4.40 425 PHE C O 1
ATOM 12669 N N . PHE C 1 450 ? 92.149 -4.696 35.690 1.00 4.37 426 PHE C N 1
ATOM 12670 C CA . PHE C 1 450 ? 92.044 -4.828 37.140 1.00 4.68 426 PHE C CA 1
ATOM 12671 C C . PHE C 1 450 ? 93.347 -4.394 37.816 1.00 4.38 426 PHE C C 1
ATOM 12672 O O . PHE C 1 450 ? 93.326 -3.690 38.818 1.00 5.10 426 PHE C O 1
ATOM 12680 N N . ALA C 1 451 ? 94.478 -4.804 37.257 1.00 4.14 427 ALA C N 1
ATOM 12681 C CA . ALA C 1 451 ? 95.778 -4.508 37.865 1.00 3.88 427 ALA C CA 1
ATOM 12682 C C . ALA C 1 451 ? 96.125 -3.021 37.893 1.00 4.49 427 ALA C C 1
ATOM 12683 O O . ALA C 1 451 ? 96.731 -2.531 38.831 1.00 4.01 427 ALA C O 1
ATOM 12685 N N . GLN C 1 452 ? 95.772 -2.292 36.853 1.00 4.35 428 GLN C N 1
ATOM 12686 C CA . GLN C 1 452 ? 96.174 -0.879 36.794 1.00 4.01 428 GLN C CA 1
ATOM 12687 C C . GLN C 1 452 ? 95.527 -0.065 37.883 1.00 3.75 428 GLN C C 1
ATOM 12688 O O . GLN C 1 452 ? 96.184 0.791 38.498 1.00 4.34 428 GLN C O 1
ATOM 12694 N N . THR C 1 453 ? 94.236 -0.287 38.144 1.00 4.59 429 THR C N 1
ATOM 12695 C CA . THR C 1 453 ? 93.585 0.489 39.191 1.00 4.18 429 THR C CA 1
ATOM 12696 C C . THR C 1 453 ? 94.110 0.110 40.584 1.00 4.90 429 THR C C 1
ATOM 12697 O O . THR C 1 453 ? 94.236 0.961 41.468 1.00 5.11 429 THR C O 1
ATOM 12701 N N . GLU C 1 454 ? 94.431 -1.173 40.765 1.00 4.41 430 GLU C N 1
ATOM 12702 C CA . GLU C 1 454 ? 95.036 -1.671 42.002 1.00 4.35 430 GLU C CA 1
ATOM 12703 C C . GLU C 1 454 ? 96.417 -1.000 42.217 1.00 4.60 430 GLU C C 1
ATOM 12704 O O . GLU C 1 454 ? 96.752 -0.524 43.310 1.00 5.67 430 GLU C O 1
ATOM 12710 N N . ALA C 1 455 ? 97.212 -0.968 41.162 1.00 4.64 431 ALA C N 1
ATOM 12711 C CA . ALA C 1 455 ? 98.523 -0.324 41.192 1.00 3.73 431 ALA C CA 1
ATOM 12712 C C . ALA C 1 455 ? 98.392 1.168 41.512 1.00 4.77 431 ALA C C 1
ATOM 12713 O O . ALA C 1 455 ? 99.102 1.706 42.360 1.00 4.70 431 ALA C O 1
ATOM 12715 N N . LEU C 1 456 ? 97.501 1.837 40.805 1.00 3.58 432 LEU C N 1
ATOM 12716 C CA . LEU C 1 456 ? 97.260 3.268 41.010 1.00 3.99 432 LEU C CA 1
ATOM 12717 C C . LEU C 1 456 ? 96.837 3.598 42.433 1.00 3.42 432 LEU C C 1
ATOM 12718 O O . LEU C 1 456 ? 97.317 4.591 43.016 1.00 5.07 432 LEU C O 1
ATOM 12723 N N . ALA C 1 457 ? 95.945 2.792 43.008 1.00 3.85 433 ALA C N 1
ATOM 12724 C CA . ALA C 1 457 ? 95.443 3.074 44.338 1.00 4.27 433 ALA C CA 1
ATOM 12725 C C . ALA C 1 457 ? 96.454 2.859 45.436 1.00 3.61 433 ALA C C 1
ATOM 12726 O O . ALA C 1 457 ? 96.616 3.701 46.312 1.00 5.34 433 ALA C O 1
ATOM 12728 N N . PHE C 1 458 ? 97.123 1.718 45.385 1.00 4.15 434 PHE C N 1
ATOM 12729 C CA . PHE C 1 458 ? 97.934 1.271 46.510 1.00 3.81 434 PHE C CA 1
ATOM 12730 C C . PHE C 1 458 ? 99.428 1.426 46.382 1.00 4.79 434 PHE C C 1
ATOM 12731 O O . PHE C 1 458 ? 100.129 1.474 47.399 1.00 6.34 434 PHE C O 1
ATOM 12739 N N . GLY C 1 459 ? 99.929 1.531 45.156 1.00 4.33 435 GLY C N 1
ATOM 12740 C CA . GLY C 1 459 ? 101.345 1.724 44.936 1.00 4.47 435 GLY C CA 1
ATOM 12741 C C . GLY C 1 459 ? 102.218 0.621 45.502 1.00 4.13 435 GLY C C 1
ATOM 12742 O O . GLY C 1 459 ? 101.803 -0.525 45.625 1.00 6.28 435 GLY C O 1
ATOM 12743 N N . LYS C 1 460 ? 103.455 0.993 45.825 1.00 4.01 436 LYS C N 1
ATOM 12744 C CA . LYS C 1 460 ? 104.467 0.092 46.377 1.00 4.89 436 LYS C CA 1
ATOM 12745 C C . LYS C 1 460 ? 105.461 0.984 47.077 1.00 4.35 436 LYS C C 1
ATOM 12746 O O . LYS C 1 460 ? 106.087 1.838 46.462 1.00 5.36 436 LYS C O 1
ATOM 12752 N N . SER C 1 461 ? 105.615 0.774 48.373 1.00 4.51 437 SER C N 1
ATOM 12753 C CA . SER C 1 461 ? 106.407 1.655 49.204 1.00 4.52 437 SER C CA 1
ATOM 12754 C C . SER C 1 461 ? 107.890 1.464 49.113 1.00 4.73 437 SER C C 1
ATOM 12755 O O . SER C 1 461 ? 108.372 0.427 48.649 1.00 4.94 437 SER C O 1
ATOM 12758 N N . ALA C 1 462 ? 108.610 2.467 49.610 1.00 5.56 438 ALA C N 1
ATOM 12759 C CA . ALA C 1 462 ? 110.067 2.409 49.664 1.00 5.78 438 ALA C CA 1
ATOM 12760 C C . ALA C 1 462 ? 110.507 1.213 50.516 1.00 5.99 438 ALA C C 1
ATOM 12761 O O . ALA C 1 462 ? 111.466 0.524 50.184 1.00 5.55 438 ALA C O 1
ATOM 12763 N N A GLN C 1 463 ? 109.810 0.947 51.617 0.50 5.98 439 GLN C N 1
ATOM 12764 N N B GLN C 1 463 ? 109.784 0.952 51.601 0.50 5.42 439 GLN C N 1
ATOM 12765 C CA A GLN C 1 463 ? 110.185 -0.198 52.454 0.50 6.88 439 GLN C CA 1
ATOM 12766 C CA B GLN C 1 463 ? 110.103 -0.177 52.479 0.50 6.10 439 GLN C CA 1
ATOM 12767 C C A GLN C 1 463 ? 110.020 -1.522 51.702 0.50 6.72 439 GLN C C 1
ATOM 12768 C C B GLN C 1 463 ? 110.009 -1.500 51.714 0.50 6.26 439 GLN C C 1
ATOM 12769 O O A GLN C 1 463 ? 110.880 -2.407 51.791 0.50 6.31 439 GLN C O 1
ATOM 12770 O O B GLN C 1 463 ? 110.904 -2.349 51.797 0.50 5.90 439 GLN C O 1
ATOM 12781 N N . ALA C 1 464 ? 108.936 -1.648 50.944 1.00 5.52 440 ALA C N 1
ATOM 12782 C CA . ALA C 1 464 ? 108.686 -2.867 50.187 1.00 5.85 440 ALA C CA 1
ATOM 12783 C C . ALA C 1 464 ? 109.727 -3.043 49.097 1.00 5.47 440 ALA C C 1
ATOM 12784 O O . ALA C 1 464 ? 110.251 -4.135 48.897 1.00 6.00 440 ALA C O 1
ATOM 12786 N N . VAL C 1 465 ? 110.024 -1.971 48.381 1.00 4.62 441 VAL C N 1
ATOM 12787 C CA . VAL C 1 465 ? 111.020 -2.056 47.307 1.00 4.00 441 VAL C CA 1
ATOM 12788 C C . VAL C 1 465 ? 112.403 -2.375 47.866 1.00 5.09 441 VAL C C 1
ATOM 12789 O O . VAL C 1 465 ? 113.143 -3.217 47.330 1.00 4.75 441 VAL C O 1
ATOM 12793 N N . GLN C 1 466 ? 112.775 -1.717 48.952 1.00 4.08 442 GLN C N 1
ATOM 12794 C CA . GLN C 1 466 ? 114.065 -1.973 49.569 1.00 4.21 442 GLN C CA 1
ATOM 12795 C C . GLN C 1 466 ? 114.186 -3.435 50.035 1.00 4.67 442 GLN C C 1
ATOM 12796 O O . GLN C 1 466 ? 115.226 -4.065 49.837 1.00 4.18 442 GLN C O 1
ATOM 12802 N N . ALA C 1 467 ? 113.139 -3.967 50.656 1.00 4.94 443 ALA C N 1
ATOM 12803 C CA . ALA C 1 467 ? 113.177 -5.352 51.121 1.00 5.73 443 ALA C CA 1
ATOM 12804 C C . ALA C 1 467 ? 113.347 -6.314 49.933 1.00 5.51 443 ALA C C 1
ATOM 12805 O O . ALA C 1 467 ? 114.082 -7.304 50.034 1.00 6.85 443 ALA C O 1
ATOM 12807 N N A GLU C 1 468 ? 112.691 -6.039 48.813 0.60 5.97 444 GLU C N 1
ATOM 12808 N N B GLU C 1 468 ? 112.696 -5.990 48.821 0.40 5.87 444 GLU C N 1
ATOM 12809 C CA A GLU C 1 468 ? 112.821 -6.919 47.647 0.60 7.18 444 GLU C CA 1
ATOM 12810 C CA B GLU C 1 468 ? 112.768 -6.794 47.609 0.40 6.45 444 GLU C CA 1
ATOM 12811 C C A GLU C 1 468 ? 114.246 -6.896 47.103 0.60 6.16 444 GLU C C 1
ATOM 12812 C C B GLU C 1 468 ? 114.178 -6.785 47.025 0.40 5.81 444 GLU C C 1
ATOM 12813 O O A GLU C 1 468 ? 114.831 -7.956 46.809 0.60 6.11 444 GLU C O 1
ATOM 12814 O O B GLU C 1 468 ? 114.695 -7.829 46.608 0.40 6.36 444 GLU C O 1
ATOM 12825 N N A LEU C 1 469 ? 114.810 -5.697 46.979 0.60 4.55 445 LEU C N 1
ATOM 12826 N N B LEU C 1 469 ? 114.802 -5.613 46.987 0.40 4.50 445 LEU C N 1
ATOM 12827 C CA A LEU C 1 469 ? 116.179 -5.572 46.471 0.60 4.25 445 LEU C CA 1
ATOM 12828 C CA B LEU C 1 469 ? 116.169 -5.527 46.476 0.40 4.15 445 LEU C CA 1
ATOM 12829 C C A LEU C 1 469 ? 117.187 -6.214 47.406 0.60 4.28 445 LEU C C 1
ATOM 12830 C C B LEU C 1 469 ? 117.167 -6.215 47.400 0.40 4.25 445 LEU C C 1
ATOM 12831 O O A LEU C 1 469 ? 118.170 -6.802 46.954 0.60 3.62 445 LEU C O 1
ATOM 12832 O O B LEU C 1 469 ? 118.113 -6.850 46.930 0.40 4.10 445 LEU C O 1
ATOM 12841 N N . GLU C 1 470 ? 116.973 -6.087 48.710 1.00 3.91 446 GLU C N 1
ATOM 12842 C CA . GLU C 1 470 ? 117.864 -6.731 49.671 1.00 5.12 446 GLU C CA 1
ATOM 12843 C C . GLU C 1 470 ? 117.801 -8.255 49.498 1.00 4.46 446 GLU C C 1
ATOM 12844 O O . GLU C 1 470 ? 118.841 -8.939 49.465 1.00 4.67 446 GLU C O 1
ATOM 12850 N N . LYS C 1 471 ? 116.586 -8.786 49.351 1.00 4.21 447 LYS C N 1
ATOM 12851 C CA . LYS C 1 471 ? 116.417 -10.227 49.152 1.00 5.66 447 LYS C CA 1
ATOM 12852 C C . LYS C 1 471 ? 117.064 -10.673 47.847 1.00 4.93 447 LYS C C 1
ATOM 12853 O O . LYS C 1 471 ? 117.562 -11.796 47.759 1.00 5.12 447 LYS C O 1
ATOM 12859 N N . ALA C 1 472 ? 117.084 -9.785 46.855 1.00 4.23 448 ALA C N 1
ATOM 12860 C CA . ALA C 1 472 ? 117.667 -10.074 45.534 1.00 5.10 448 ALA C CA 1
ATOM 12861 C C . ALA C 1 472 ? 119.189 -9.928 45.486 1.00 5.37 448 ALA C C 1
ATOM 12862 O O . ALA C 1 472 ? 119.771 -9.996 44.404 1.00 6.00 448 ALA C O 1
ATOM 12864 N N . GLY C 1 473 ? 119.806 -9.677 46.632 1.00 4.03 449 GLY C N 1
ATOM 12865 C CA . GLY C 1 473 ? 121.264 -9.611 46.740 1.00 3.92 449 GLY C CA 1
ATOM 12866 C C . GLY C 1 473 ? 121.882 -8.276 46.410 1.00 3.32 449 GLY C C 1
ATOM 12867 O O . GLY C 1 473 ? 123.091 -8.198 46.223 1.00 2.60 449 GLY C O 1
ATOM 12868 N N . LYS C 1 474 ? 121.079 -7.221 46.369 1.00 2.07 450 LYS C N 1
ATOM 12869 C CA . LYS C 1 474 ? 121.595 -5.891 46.012 1.00 2.00 450 LYS C CA 1
ATOM 12870 C C . LYS C 1 474 ? 122.354 -5.236 47.159 1.00 2.31 450 LYS C C 1
ATOM 12871 O O . LYS C 1 474 ? 122.092 -5.496 48.338 1.00 2.86 450 LYS C O 1
ATOM 12877 N N . SER C 1 475 ? 123.331 -4.397 46.808 1.00 2.00 451 SER C N 1
ATOM 12878 C CA . SER C 1 475 ? 124.119 -3.690 47.795 1.00 2.00 451 SER C CA 1
ATOM 12879 C C . SER C 1 475 ? 123.428 -2.418 48.260 1.00 2.00 451 SER C C 1
ATOM 12880 O O . SER C 1 475 ? 122.490 -1.957 47.636 1.00 2.03 451 SER C O 1
ATOM 12883 N N . ALA C 1 476 ? 123.940 -1.853 49.347 1.00 2.06 452 ALA C N 1
ATOM 12884 C CA . ALA C 1 476 ? 123.403 -0.608 49.864 1.00 2.69 452 ALA C CA 1
ATOM 12885 C C . ALA C 1 476 ? 123.542 0.487 48.803 1.00 3.21 452 ALA C C 1
ATOM 12886 O O . ALA C 1 476 ? 122.650 1.329 48.649 1.00 4.15 452 ALA C O 1
ATOM 12888 N N . ALA C 1 477 ? 124.653 0.484 48.064 1.00 2.56 453 ALA C N 1
ATOM 12889 C CA . ALA C 1 477 ? 124.855 1.477 46.996 1.00 3.68 453 ALA C CA 1
ATOM 12890 C C . ALA C 1 477 ? 123.799 1.339 45.903 1.00 3.55 453 ALA C C 1
ATOM 12891 O O . ALA C 1 477 ? 123.232 2.343 45.426 1.00 4.31 453 ALA C O 1
ATOM 12893 N N . GLU C 1 478 ? 123.532 0.107 45.482 1.00 3.51 454 GLU C N 1
ATOM 12894 C CA . GLU C 1 478 ? 122.517 -0.136 44.460 1.00 4.64 454 GLU C CA 1
ATOM 12895 C C . GLU C 1 478 ? 121.139 0.294 44.935 1.00 5.12 454 GLU C C 1
ATOM 12896 O O . GLU C 1 478 ? 120.366 0.871 44.185 1.00 6.12 454 GLU C O 1
ATOM 12902 N N . ILE C 1 479 ? 120.840 -0.002 46.187 1.00 3.72 455 ILE C N 1
ATOM 12903 C CA . ILE C 1 479 ? 119.565 0.336 46.792 1.00 4.79 455 ILE C CA 1
ATOM 12904 C C . ILE C 1 479 ? 119.399 1.859 46.848 1.00 6.13 455 ILE C C 1
ATOM 12905 O O . ILE C 1 479 ? 118.344 2.387 46.476 1.00 6.77 455 ILE C O 1
ATOM 12910 N N . ALA C 1 480 ? 120.437 2.573 47.276 1.00 4.82 456 ALA C N 1
ATOM 12911 C CA . ALA C 1 480 ? 120.342 4.049 47.331 1.00 6.69 456 ALA C CA 1
ATOM 12912 C C . ALA C 1 480 ? 120.161 4.661 45.953 1.00 8.78 456 ALA C C 1
ATOM 12913 O O . ALA C 1 480 ? 119.459 5.670 45.784 1.00 10.91 456 ALA C O 1
ATOM 12915 N N . ALA C 1 481 ? 120.771 4.059 44.948 1.00 7.01 457 ALA C N 1
ATOM 12916 C CA . ALA C 1 481 ? 120.697 4.580 43.596 1.00 8.15 457 ALA C CA 1
ATOM 12917 C C . ALA C 1 481 ? 119.387 4.280 42.868 1.00 9.59 457 ALA C C 1
ATOM 12918 O O . ALA C 1 481 ? 118.995 5.033 41.974 1.00 12.32 457 ALA C O 1
ATOM 12920 N N A LEU C 1 482 ? 118.699 3.212 43.264 0.60 6.70 458 LEU C N 1
ATOM 12921 N N B LEU C 1 482 ? 118.713 3.184 43.225 0.40 7.51 458 LEU C N 1
ATOM 12922 C CA A LEU C 1 482 ? 117.537 2.766 42.511 0.60 6.57 458 LEU C CA 1
ATOM 12923 C CA B LEU C 1 482 ? 117.505 2.762 42.501 0.40 7.09 458 LEU C CA 1
ATOM 12924 C C A LEU C 1 482 ? 116.184 2.792 43.223 0.60 6.43 458 LEU C C 1
ATOM 12925 C C B LEU C 1 482 ? 116.174 2.830 43.233 0.40 6.60 458 LEU C C 1
ATOM 12926 O O A LEU C 1 482 ? 115.169 3.029 42.575 0.60 6.11 458 LEU C O 1
ATOM 12927 O O B LEU C 1 482 ? 115.161 3.133 42.609 0.40 6.39 458 LEU C O 1
ATOM 12936 N N . VAL C 1 483 ? 116.151 2.544 44.533 1.00 5.04 459 VAL C N 1
ATOM 12937 C CA . VAL C 1 483 ? 114.866 2.504 45.255 1.00 5.43 459 VAL C CA 1
ATOM 12938 C C . VAL C 1 483 ? 113.974 3.720 45.021 1.00 4.51 459 VAL C C 1
ATOM 12939 O O . VAL C 1 483 ? 112.792 3.556 44.749 1.00 5.04 459 VAL C O 1
ATOM 12943 N N . PRO C 1 484 ? 114.532 4.943 45.095 1.00 5.12 460 PRO C N 1
ATOM 12944 C CA . PRO C 1 484 ? 113.650 6.106 44.924 1.00 4.94 460 PRO C CA 1
ATOM 12945 C C . PRO C 1 484 ? 112.848 6.083 43.629 1.00 4.80 460 PRO C C 1
ATOM 12946 O O . PRO C 1 484 ? 111.689 6.466 43.606 1.00 6.24 460 PRO C O 1
ATOM 12950 N N . PHE C 1 485 ? 113.459 5.579 42.567 1.00 3.53 461 PHE C N 1
ATOM 12951 C CA . PHE C 1 485 ? 112.832 5.602 41.258 1.00 3.68 461 PHE C CA 1
ATOM 12952 C C . PHE C 1 485 ? 111.801 4.515 41.054 1.00 3.97 461 PHE C C 1
ATOM 12953 O O . PHE C 1 485 ? 110.965 4.602 40.136 1.00 4.23 461 PHE C O 1
ATOM 12961 N N . LYS C 1 486 ? 111.846 3.495 41.911 1.00 4.44 462 LYS C N 1
ATOM 12962 C CA . LYS C 1 486 ? 110.957 2.335 41.844 1.00 4.70 462 LYS C CA 1
ATOM 12963 C C . LYS C 1 486 ? 109.769 2.406 42.806 1.00 4.99 462 LYS C C 1
ATOM 12964 O O . LYS C 1 486 ? 108.931 1.497 42.838 1.00 5.86 462 LYS C O 1
ATOM 12970 N N . VAL C 1 487 ? 109.686 3.482 43.577 1.00 3.88 463 VAL C N 1
ATOM 12971 C CA . VAL C 1 487 ? 108.586 3.661 44.504 1.00 5.33 463 VAL C CA 1
ATOM 12972 C C . VAL C 1 487 ? 107.364 4.201 43.767 1.00 5.05 463 VAL C C 1
ATOM 12973 O O . VAL C 1 487 ? 107.479 5.075 42.919 1.00 5.14 463 VAL C O 1
ATOM 12977 N N . PHE C 1 488 ? 106.202 3.635 44.072 1.00 3.60 464 PHE C N 1
ATOM 12978 C CA . PHE C 1 488 ? 104.909 4.084 43.575 1.00 4.28 464 PHE C CA 1
ATOM 12979 C C . PHE C 1 488 ? 104.163 4.621 44.790 1.00 4.60 464 PHE C C 1
ATOM 12980 O O . PHE C 1 488 ? 103.784 3.863 45.673 1.00 4.57 464 PHE C O 1
ATOM 12988 N N A GLU C 1 489 ? 103.972 5.928 44.846 0.60 5.21 465 GLU C N 1
ATOM 12989 N N B GLU C 1 489 ? 103.971 5.928 44.844 0.40 5.25 465 GLU C N 1
ATOM 12990 C CA A GLU C 1 489 ? 103.299 6.536 45.990 0.60 6.27 465 GLU C CA 1
ATOM 12991 C CA B GLU C 1 489 ? 103.295 6.541 45.979 0.40 6.18 465 GLU C CA 1
ATOM 12992 C C A GLU C 1 489 ? 101.817 6.182 46.076 0.60 6.31 465 GLU C C 1
ATOM 12993 C C B GLU C 1 489 ? 101.833 6.128 46.085 0.40 6.12 465 GLU C C 1
ATOM 12994 O O A GLU C 1 489 ? 101.215 6.256 47.156 0.60 7.37 465 GLU C O 1
ATOM 12995 O O B GLU C 1 489 ? 101.266 6.098 47.185 0.40 6.88 465 GLU C O 1
ATOM 13006 N N . GLY C 1 490 ? 101.223 5.784 44.955 1.00 5.43 466 GLY C N 1
ATOM 13007 C CA . GLY C 1 490 ? 99.825 5.403 44.964 1.00 4.91 466 GLY C CA 1
ATOM 13008 C C . GLY C 1 490 ? 98.916 6.586 45.235 1.00 4.88 466 GLY C C 1
ATOM 13009 O O . GLY C 1 490 ? 99.266 7.748 44.975 1.00 5.36 466 GLY C O 1
ATOM 13010 N N . ASN C 1 491 ? 97.723 6.298 45.750 1.00 4.91 467 ASN C N 1
ATOM 13011 C CA . ASN C 1 491 ? 96.701 7.320 45.964 1.00 5.80 467 ASN C CA 1
ATOM 13012 C C . ASN C 1 491 ? 96.290 8.035 44.693 1.00 5.87 467 ASN C C 1
ATOM 13013 O O . ASN C 1 491 ? 95.923 9.218 44.729 1.00 8.13 467 ASN C O 1
ATOM 13018 N N . ARG C 1 492 ? 96.358 7.312 43.573 1.00 5.11 468 ARG C N 1
ATOM 13019 C CA . ARG C 1 492 ? 95.922 7.805 42.284 1.00 6.09 468 ARG C CA 1
ATOM 13020 C C . ARG C 1 492 ? 94.504 7.225 42.140 1.00 5.59 468 ARG C C 1
ATOM 13021 O O . ARG C 1 492 ? 94.349 6.011 41.957 1.00 6.48 468 ARG C O 1
ATOM 13029 N N . PRO C 1 493 ? 93.487 8.082 42.200 1.00 5.38 469 PRO C N 1
ATOM 13030 C CA . PRO C 1 493 ? 92.114 7.579 42.238 1.00 5.64 469 PRO C CA 1
ATOM 13031 C C . PRO C 1 493 ? 91.531 7.198 40.911 1.00 5.63 469 PRO C C 1
ATOM 13032 O O . PRO C 1 493 ? 91.869 7.776 39.868 1.00 6.29 469 PRO C O 1
ATOM 13036 N N . THR C 1 494 ? 90.643 6.216 40.954 1.00 4.86 470 THR C N 1
ATOM 13037 C CA . THR C 1 494 ? 89.975 5.757 39.763 1.00 4.16 470 THR C CA 1
ATOM 13038 C C . THR C 1 494 ? 88.545 5.325 40.055 1.00 4.80 470 THR C C 1
ATOM 13039 O O . THR C 1 494 ? 88.185 5.007 41.196 1.00 4.89 470 THR C O 1
ATOM 13043 N N . ASN C 1 495 ? 87.743 5.363 39.005 1.00 4.68 471 ASN C N 1
ATOM 13044 C CA . ASN C 1 495 ? 86.452 4.675 38.962 1.00 3.89 471 ASN C CA 1
ATOM 13045 C C . ASN C 1 495 ? 86.634 3.502 38.015 1.00 4.73 471 ASN C C 1
ATOM 13046 O O . ASN C 1 495 ? 87.353 3.605 37.017 1.00 5.73 471 ASN C O 1
ATOM 13051 N N . SER C 1 496 ? 85.999 2.383 38.309 1.00 3.96 472 SER C N 1
ATOM 13052 C CA . SER C 1 496 ? 85.982 1.235 37.407 1.00 3.89 472 SER C CA 1
ATOM 13053 C C . SER C 1 496 ? 84.541 0.945 37.057 1.00 4.52 472 SER C C 1
ATOM 13054 O O . SER C 1 496 ? 83.710 0.729 37.945 1.00 5.12 472 SER C O 1
ATOM 13057 N N . ILE C 1 497 ? 84.243 0.964 35.772 1.00 3.91 473 ILE C N 1
ATOM 13058 C CA . ILE C 1 497 ? 82.912 0.672 35.275 1.00 4.80 473 ILE C CA 1
ATOM 13059 C C . ILE C 1 497 ? 83.012 -0.624 34.494 1.00 4.70 473 ILE C C 1
ATOM 13060 O O . ILE C 1 497 ? 83.663 -0.678 33.454 1.00 4.83 473 ILE C O 1
ATOM 13065 N N . LEU C 1 498 ? 82.390 -1.679 35.008 1.00 4.03 474 LEU C N 1
ATOM 13066 C CA . LEU C 1 498 ? 82.413 -2.984 34.388 1.00 4.59 474 LEU C CA 1
ATOM 13067 C C . LEU C 1 498 ? 81.039 -3.273 33.827 1.00 4.50 474 LEU C C 1
ATOM 13068 O O . LEU C 1 498 ? 80.050 -3.231 34.552 1.00 5.30 474 LEU C O 1
ATOM 13073 N N A VAL C 1 499 ? 80.970 -3.552 32.529 0.60 4.60 475 VAL C N 1
ATOM 13074 N N B VAL C 1 499 ? 81.000 -3.570 32.529 0.40 4.22 475 VAL C N 1
ATOM 13075 C CA A VAL C 1 499 ? 79.700 -3.870 31.892 0.60 5.22 475 VAL C CA 1
ATOM 13076 C CA B VAL C 1 499 ? 79.769 -3.847 31.804 0.40 4.12 475 VAL C CA 1
ATOM 13077 C C A VAL C 1 499 ? 79.778 -5.292 31.381 0.60 4.57 475 VAL C C 1
ATOM 13078 C C B VAL C 1 499 ? 79.794 -5.302 31.375 0.40 4.09 475 VAL C C 1
ATOM 13079 O O A VAL C 1 499 ? 80.847 -5.803 31.066 0.60 4.95 475 VAL C O 1
ATOM 13080 O O B VAL C 1 499 ? 80.859 -5.852 31.112 0.40 4.39 475 VAL C O 1
ATOM 13087 N N . LYS C 1 500 ? 78.636 -5.954 31.304 1.00 3.71 476 LYS C N 1
ATOM 13088 C CA . LYS C 1 500 ? 78.632 -7.338 30.863 1.00 4.18 476 LYS C CA 1
ATOM 13089 C C . LYS C 1 500 ? 79.219 -7.454 29.457 1.00 3.29 476 LYS C C 1
ATOM 13090 O O . LYS C 1 500 ? 80.119 -8.277 29.205 1.00 4.21 476 LYS C O 1
ATOM 13096 N N . GLN C 1 501 ? 78.692 -6.631 28.553 1.00 4.46 477 GLN C N 1
ATOM 13097 C CA . GLN C 1 501 ? 79.136 -6.593 27.164 1.00 5.49 477 GLN C CA 1
ATOM 13098 C C . GLN C 1 501 ? 78.763 -5.234 26.620 1.00 4.79 477 GLN C C 1
ATOM 13099 O O . GLN C 1 501 ? 77.752 -4.676 27.046 1.00 6.11 477 GLN C O 1
ATOM 13105 N N . ILE C 1 502 ? 79.567 -4.690 25.705 1.00 4.55 478 ILE C N 1
ATOM 13106 C CA . ILE C 1 502 ? 79.207 -3.430 25.063 1.00 4.47 478 ILE C CA 1
ATOM 13107 C C . ILE C 1 502 ? 78.222 -3.742 23.944 1.00 5.40 478 ILE C C 1
ATOM 13108 O O . ILE C 1 502 ? 78.586 -4.329 22.926 1.00 6.98 478 ILE C O 1
ATOM 13113 N N . THR C 1 503 ? 76.968 -3.379 24.173 1.00 5.08 479 THR C N 1
ATOM 13114 C CA . THR C 1 503 ? 75.876 -3.596 23.245 1.00 4.19 479 THR C CA 1
ATOM 13115 C C . THR C 1 503 ? 75.286 -2.214 22.961 1.00 2.82 479 THR C C 1
ATOM 13116 O O . THR C 1 503 ? 75.636 -1.247 23.617 1.00 3.37 479 THR C O 1
ATOM 13120 N N . PRO C 1 504 ? 74.390 -2.110 21.966 1.00 3.39 480 PRO C N 1
ATOM 13121 C CA . PRO C 1 504 ? 73.811 -0.776 21.779 1.00 2.73 480 PRO C CA 1
ATOM 13122 C C . PRO C 1 504 ? 73.147 -0.255 23.062 1.00 3.11 480 PRO C C 1
ATOM 13123 O O . PRO C 1 504 ? 73.266 0.922 23.386 1.00 3.60 480 PRO C O 1
ATOM 13127 N N . ARG C 1 505 ? 72.479 -1.140 23.798 1.00 3.29 481 ARG C N 1
ATOM 13128 C CA . ARG C 1 505 ? 71.809 -0.724 25.028 1.00 3.55 481 ARG C CA 1
ATOM 13129 C C . ARG C 1 505 ? 72.798 -0.269 26.109 1.00 3.53 481 ARG C C 1
ATOM 13130 O O . ARG C 1 505 ? 72.595 0.779 26.726 1.00 4.17 481 ARG C O 1
ATOM 13138 N N . THR C 1 506 ? 73.857 -1.044 26.375 1.00 3.54 482 THR C N 1
ATOM 13139 C CA . THR C 1 506 ? 74.803 -0.613 27.406 1.00 3.22 482 THR C CA 1
ATOM 13140 C C . THR C 1 506 ? 75.586 0.631 27.002 1.00 3.45 482 THR C C 1
ATOM 13141 O O . THR C 1 506 ? 75.922 1.460 27.839 1.00 4.25 482 THR C O 1
ATOM 13145 N N . LEU C 1 507 ? 75.857 0.779 25.712 1.00 4.10 483 LEU C N 1
ATOM 13146 C CA . LEU C 1 507 ? 76.489 1.999 25.234 1.00 4.25 483 LEU C CA 1
ATOM 13147 C C . LEU C 1 507 ? 75.555 3.197 25.494 1.00 3.97 483 LEU C C 1
ATOM 13148 O O . LEU C 1 507 ? 76.006 4.260 25.944 1.00 4.42 483 LEU C O 1
ATOM 13153 N N . GLY C 1 508 ? 74.256 3.037 25.213 1.00 3.34 484 GLY C N 1
ATOM 13154 C CA . GLY C 1 508 ? 73.298 4.114 25.494 1.00 3.49 484 GLY C CA 1
ATOM 13155 C C . GLY C 1 508 ? 73.276 4.440 26.972 1.00 4.05 484 GLY C C 1
ATOM 13156 O O . GLY C 1 508 ? 73.206 5.610 27.356 1.00 4.08 484 GLY C O 1
ATOM 13157 N N . ASN C 1 509 ? 73.321 3.398 27.815 1.00 3.45 485 ASN C N 1
ATOM 13158 C CA . ASN C 1 509 ? 73.383 3.594 29.271 1.00 4.18 485 ASN C CA 1
ATOM 13159 C C . ASN C 1 509 ? 74.578 4.497 29.615 1.00 4.40 485 ASN C C 1
ATOM 13160 O O . ASN C 1 509 ? 74.461 5.465 30.363 1.00 5.19 485 ASN C O 1
ATOM 13165 N N . LEU C 1 510 ? 75.751 4.143 29.080 1.00 3.72 486 LEU C N 1
ATOM 13166 C CA . LEU C 1 510 ? 76.998 4.858 29.391 1.00 3.95 486 LEU C CA 1
ATOM 13167 C C . LEU C 1 510 ? 77.013 6.301 28.903 1.00 4.42 486 LEU C C 1
ATOM 13168 O O . LEU C 1 510 ? 77.456 7.210 29.626 1.00 5.25 486 LEU C O 1
ATOM 13173 N N . ILE C 1 511 ? 76.548 6.528 27.684 1.00 3.19 487 ILE C N 1
ATOM 13174 C CA . ILE C 1 511 ? 76.585 7.879 27.144 1.00 4.21 487 ILE C CA 1
ATOM 13175 C C . ILE C 1 511 ? 75.658 8.770 27.959 1.00 3.45 487 ILE C C 1
ATOM 13176 O O . ILE C 1 511 ? 76.039 9.873 28.369 1.00 4.26 487 ILE C O 1
ATOM 13181 N N . ALA C 1 512 ? 74.442 8.291 28.224 1.00 4.32 488 ALA C N 1
ATOM 13182 C CA . ALA C 1 512 ? 73.491 9.069 29.024 1.00 4.42 488 ALA C CA 1
ATOM 13183 C C . ALA C 1 512 ? 74.000 9.322 30.448 1.00 5.26 488 ALA C C 1
ATOM 13184 O O . ALA C 1 512 ? 73.761 10.385 31.050 1.00 4.47 488 ALA C O 1
ATOM 13186 N N . MET C 1 513 ? 74.690 8.345 31.015 1.00 4.41 489 MET C N 1
ATOM 13187 C CA . MET C 1 513 ? 75.250 8.474 32.365 1.00 4.36 489 MET C CA 1
ATOM 13188 C C . MET C 1 513 ? 76.179 9.689 32.404 1.00 5.48 489 MET C C 1
ATOM 13189 O O . MET C 1 513 ? 76.103 10.511 33.315 1.00 5.19 489 MET C O 1
ATOM 13194 N N . TYR C 1 514 ? 77.066 9.790 31.424 1.00 4.37 490 TYR C N 1
ATOM 13195 C CA . TYR C 1 514 ? 78.001 10.937 31.373 1.00 4.93 490 TYR C CA 1
ATOM 13196 C C . TYR C 1 514 ? 77.299 12.234 31.042 1.00 4.70 490 TYR C C 1
ATOM 13197 O O . TYR C 1 514 ? 77.654 13.259 31.579 1.00 4.93 490 TYR C O 1
ATOM 13206 N N . GLU C 1 515 ? 76.300 12.204 30.158 1.00 4.78 491 GLU C N 1
ATOM 13207 C CA . GLU C 1 515 ? 75.504 13.397 29.906 1.00 5.01 491 GLU C CA 1
ATOM 13208 C C . GLU C 1 515 ? 74.948 13.933 31.216 1.00 3.91 491 GLU C C 1
ATOM 13209 O O . GLU C 1 515 ? 75.011 15.133 31.485 1.00 4.46 491 GLU C O 1
ATOM 13215 N N . HIS C 1 516 ? 74.390 13.064 32.051 1.00 3.97 492 HIS C N 1
ATOM 13216 C CA . HIS C 1 516 ? 73.798 13.533 33.286 1.00 3.39 492 HIS C CA 1
ATOM 13217 C C . HIS C 1 516 ? 74.849 13.974 34.308 1.00 4.72 492 HIS C C 1
ATOM 13218 O O . HIS C 1 516 ? 74.616 14.910 35.073 1.00 4.46 492 HIS C O 1
ATOM 13225 N N . LYS C 1 517 ? 76.009 13.312 34.317 1.00 3.66 493 LYS C N 1
ATOM 13226 C CA . LYS C 1 517 ? 77.134 13.762 35.151 1.00 4.02 493 LYS C CA 1
ATOM 13227 C C . LYS C 1 517 ? 77.459 15.232 34.822 1.00 3.70 493 LYS C C 1
ATOM 13228 O O . LYS C 1 517 ? 77.595 16.074 35.709 1.00 3.91 493 LYS C O 1
ATOM 13234 N N . ILE C 1 518 ? 77.593 15.519 33.534 1.00 3.62 494 ILE C N 1
ATOM 13235 C CA . ILE C 1 518 ? 77.877 16.863 33.037 1.00 3.48 494 ILE C CA 1
ATOM 13236 C C . ILE C 1 518 ? 76.801 17.859 33.467 1.00 4.05 494 ILE C C 1
ATOM 13237 O O . ILE C 1 518 ? 77.102 18.974 33.907 1.00 4.28 494 ILE C O 1
ATOM 13242 N N . PHE C 1 519 ? 75.546 17.447 33.357 1.00 4.76 495 PHE C N 1
ATOM 13243 C CA . PHE C 1 519 ? 74.427 18.283 33.783 1.00 4.34 495 PHE C CA 1
ATOM 13244 C C . PHE C 1 519 ? 74.535 18.628 35.264 1.00 4.12 495 PHE C C 1
ATOM 13245 O O . PHE C 1 519 ? 74.403 19.798 35.657 1.00 4.43 495 PHE C O 1
ATOM 13253 N N . VAL C 1 520 ? 74.769 17.613 36.099 1.00 3.20 496 VAL C N 1
ATOM 13254 C CA . VAL C 1 520 ? 74.857 17.836 37.530 1.00 4.08 496 VAL C CA 1
ATOM 13255 C C . VAL C 1 520 ? 75.968 18.827 37.867 1.00 3.19 496 VAL C C 1
ATOM 13256 O O . VAL C 1 520 ? 75.785 19.752 38.672 1.00 4.28 496 VAL C O 1
ATOM 13260 N N . GLN C 1 521 ? 77.138 18.642 37.257 1.00 3.09 497 GLN C N 1
ATOM 13261 C CA . GLN C 1 521 ? 78.245 19.532 37.527 1.00 3.36 497 GLN C CA 1
ATOM 13262 C C . GLN C 1 521 ? 77.908 20.968 37.144 1.00 3.11 497 GLN C C 1
ATOM 13263 O O . GLN C 1 521 ? 78.195 21.886 37.886 1.00 3.66 497 GLN C O 1
ATOM 13269 N N . GLY C 1 522 ? 77.268 21.156 35.994 1.00 3.39 498 GLY C N 1
ATOM 13270 C CA . GLY C 1 522 ? 76.876 22.494 35.558 1.00 4.41 498 GLY C CA 1
ATOM 13271 C C . GLY C 1 522 ? 75.849 23.142 36.475 1.00 3.80 498 GLY C C 1
ATOM 13272 O O . GLY C 1 522 ? 75.876 24.353 36.705 1.00 4.22 498 GLY C O 1
ATOM 13273 N N . VAL C 1 523 ? 74.935 22.341 37.021 1.00 3.51 499 VAL C N 1
ATOM 13274 C CA . VAL C 1 523 ? 73.969 22.869 37.979 1.00 3.87 499 VAL C CA 1
ATOM 13275 C C . VAL C 1 523 ? 74.703 23.379 39.217 1.00 3.65 499 VAL C C 1
ATOM 13276 O O . VAL C 1 523 ? 74.547 24.530 39.623 1.00 4.24 499 VAL C O 1
ATOM 13280 N N . ILE C 1 524 ? 75.543 22.531 39.786 1.00 3.14 500 ILE C N 1
ATOM 13281 C CA . ILE C 1 524 ? 76.249 22.874 41.017 1.00 3.96 500 ILE C CA 1
ATOM 13282 C C . ILE C 1 524 ? 77.211 24.040 40.813 1.00 3.56 500 ILE C C 1
ATOM 13283 O O . ILE C 1 524 ? 77.292 24.924 41.670 1.00 4.20 500 ILE C O 1
ATOM 13288 N N . TRP C 1 525 ? 77.896 24.072 39.669 1.00 2.92 501 TRP C N 1
ATOM 13289 C CA . TRP C 1 525 ? 78.824 25.180 39.370 1.00 3.56 501 TRP C CA 1
ATOM 13290 C C . TRP C 1 525 ? 78.104 26.477 39.002 1.00 3.02 501 TRP C C 1
ATOM 13291 O O . TRP C 1 525 ? 78.747 27.487 38.743 1.00 2.70 501 TRP C O 1
ATOM 13302 N N . ASN C 1 526 ? 76.779 26.450 38.925 1.00 3.23 502 ASN C N 1
ATOM 13303 C CA . ASN C 1 526 ? 76.016 27.657 38.651 1.00 2.77 502 ASN C CA 1
ATOM 13304 C C . ASN C 1 526 ? 76.379 28.278 37.303 1.00 2.85 502 ASN C C 1
ATOM 13305 O O . ASN C 1 526 ? 76.474 29.488 37.167 1.00 3.73 502 ASN C O 1
ATOM 13310 N N . ILE C 1 527 ? 76.560 27.434 36.305 1.00 3.34 503 ILE C N 1
ATOM 13311 C CA . ILE C 1 527 ? 76.837 27.881 34.934 1.00 3.01 503 ILE C CA 1
ATOM 13312 C C . ILE C 1 527 ? 75.757 27.356 33.978 1.00 4.18 503 ILE C C 1
ATOM 13313 O O . ILE C 1 527 ? 74.855 26.605 34.368 1.00 4.56 503 ILE C O 1
ATOM 13318 N N . PHE C 1 528 ? 75.839 27.784 32.729 1.00 4.45 504 PHE C N 1
ATOM 13319 C CA . PHE C 1 528 ? 74.920 27.348 31.688 1.00 4.48 504 PHE C CA 1
ATOM 13320 C C . PHE C 1 528 ? 75.621 26.303 30.829 1.00 5.23 504 PHE C C 1
ATOM 13321 O O . PHE C 1 528 ? 76.539 26.628 30.065 1.00 5.47 504 PHE C O 1
ATOM 13329 N N . SER C 1 529 ? 75.192 25.055 30.951 1.00 4.26 505 SER C N 1
ATOM 13330 C CA . SER C 1 529 ? 75.839 23.945 30.250 1.00 4.86 505 SER C CA 1
ATOM 13331 C C . SER C 1 529 ? 75.435 23.741 28.804 1.00 6.00 505 SER C C 1
ATOM 13332 O O . SER C 1 529 ? 76.065 22.934 28.111 1.00 6.60 505 SER C O 1
ATOM 13335 N N . PHE C 1 530 ? 74.404 24.447 28.351 1.00 5.01 506 PHE C N 1
ATOM 13336 C CA . PHE C 1 530 ? 73.795 24.146 27.073 1.00 3.88 506 PHE C CA 1
ATOM 13337 C C . PHE C 1 530 ? 73.925 25.169 25.956 1.00 4.73 506 PHE C C 1
ATOM 13338 O O . PHE C 1 530 ? 73.410 24.946 24.867 1.00 5.89 506 PHE C O 1
ATOM 13346 N N . ASP C 1 531 ? 74.642 26.262 26.234 1.00 5.08 507 ASP C N 1
ATOM 13347 C CA . ASP C 1 531 ? 74.982 27.255 25.221 1.00 4.90 507 ASP C CA 1
ATOM 13348 C C . ASP C 1 531 ? 76.476 27.102 24.872 1.00 4.50 507 ASP C C 1
ATOM 13349 O O . ASP C 1 531 ? 77.168 26.222 25.398 1.00 3.88 507 ASP C O 1
ATOM 13354 N N . GLN C 1 532 ? 76.967 27.916 23.938 1.00 4.31 508 GLN C N 1
ATOM 13355 C CA . GLN C 1 532 ? 78.377 27.819 23.530 1.00 4.72 508 GLN C CA 1
ATOM 13356 C C . GLN C 1 532 ? 78.783 29.108 22.841 1.00 4.25 508 GLN C C 1
ATOM 13357 O O . GLN C 1 532 ? 79.189 29.132 21.677 1.00 5.68 508 GLN C O 1
ATOM 13363 N N . TRP C 1 533 ? 78.675 30.203 23.574 1.00 4.07 509 TRP C N 1
ATOM 13364 C CA . TRP C 1 533 ? 79.017 31.501 23.009 1.00 4.13 509 TRP C CA 1
ATOM 13365 C C . TRP C 1 533 ? 80.509 31.634 22.694 1.00 5.04 509 TRP C C 1
ATOM 13366 O O . TRP C 1 533 ? 80.903 32.511 21.929 1.00 5.24 509 TRP C O 1
ATOM 13377 N N . GLY C 1 534 ? 81.325 30.751 23.266 1.00 3.74 510 GLY C N 1
ATOM 13378 C CA . GLY C 1 534 ? 82.764 30.766 23.083 1.00 4.99 510 GLY C CA 1
ATOM 13379 C C . GLY C 1 534 ? 83.235 30.360 21.711 1.00 5.70 510 GLY C C 1
ATOM 13380 O O . GLY C 1 534 ? 84.425 30.414 21.426 1.00 8.44 510 GLY C O 1
ATOM 13381 N N . VAL C 1 535 ? 82.319 29.956 20.839 1.00 7.53 511 VAL C N 1
ATOM 13382 C CA . VAL C 1 535 ? 82.734 29.581 19.483 1.00 8.48 511 VAL C CA 1
ATOM 13383 C C . VAL C 1 535 ? 82.633 30.723 18.477 1.00 8.39 511 VAL C C 1
ATOM 13384 O O . VAL C 1 535 ? 83.156 30.623 17.369 1.00 10.41 511 VAL C O 1
ATOM 13388 N N A GLU C 1 536 ? 82.023 31.834 18.885 0.70 3.40 512 GLU C N 1
ATOM 13389 N N B GLU C 1 536 ? 81.989 31.820 18.866 0.30 6.36 512 GLU C N 1
ATOM 13390 C CA A GLU C 1 536 ? 81.736 32.934 17.960 0.70 4.23 512 GLU C CA 1
ATOM 13391 C CA B GLU C 1 536 ? 81.707 32.921 17.940 0.30 6.05 512 GLU C CA 1
ATOM 13392 C C A GLU C 1 536 ? 82.914 33.771 17.492 0.70 3.61 512 GLU C C 1
ATOM 13393 C C B GLU C 1 536 ? 82.883 33.796 17.493 0.30 4.92 512 GLU C C 1
ATOM 13394 O O A GLU C 1 536 ? 83.005 34.110 16.312 0.70 5.07 512 GLU C O 1
ATOM 13395 O O B GLU C 1 536 ? 82.928 34.207 16.331 0.30 5.57 512 GLU C O 1
ATOM 13406 N N . LEU C 1 537 ? 83.818 34.097 18.385 1.00 3.46 513 LEU C N 1
ATOM 13407 C CA . LEU C 1 537 ? 84.944 34.984 18.024 1.00 3.06 513 LEU C CA 1
ATOM 13408 C C . LEU C 1 537 ? 85.822 34.421 16.925 1.00 3.50 513 LEU C C 1
ATOM 13409 O O . LEU C 1 537 ? 86.165 35.103 15.970 1.00 3.86 513 LEU C O 1
ATOM 13414 N N . GLY C 1 538 ? 86.189 33.156 17.057 1.00 2.78 514 GLY C N 1
ATOM 13415 C CA . GLY C 1 538 ? 87.007 32.483 16.053 1.00 3.65 514 GLY C CA 1
ATOM 13416 C C . GLY C 1 538 ? 86.355 32.497 14.683 1.00 3.87 514 GLY C C 1
ATOM 13417 O O . GLY C 1 538 ? 87.032 32.680 13.676 1.00 4.07 514 GLY C O 1
ATOM 13418 N N A LYS C 1 539 ? 85.059 32.217 14.638 0.70 3.86 515 LYS C N 1
ATOM 13419 N N B LYS C 1 539 ? 85.031 32.360 14.656 0.30 3.57 515 LYS C N 1
ATOM 13420 C CA A LYS C 1 539 ? 84.325 32.203 13.369 0.70 5.29 515 LYS C CA 1
ATOM 13421 C CA B LYS C 1 539 ? 84.278 32.416 13.407 0.30 3.86 515 LYS C CA 1
ATOM 13422 C C A LYS C 1 539 ? 84.363 33.582 12.699 0.70 4.66 515 LYS C C 1
ATOM 13423 C C B LYS C 1 539 ? 84.281 33.838 12.831 0.30 3.84 515 LYS C C 1
ATOM 13424 O O A LYS C 1 539 ? 84.631 33.705 11.502 0.70 5.28 515 LYS C O 1
ATOM 13425 O O B LYS C 1 539 ? 84.477 34.020 11.629 0.30 4.02 515 LYS C O 1
ATOM 13436 N N A GLN C 1 540 ? 84.100 34.619 13.493 0.50 3.46 516 GLN C N 1
ATOM 13437 N N B GLN C 1 540 ? 84.072 34.848 13.673 0.50 4.39 516 GLN C N 1
ATOM 13438 C CA A GLN C 1 540 ? 84.113 36.013 13.023 0.50 3.13 516 GLN C CA 1
ATOM 13439 C CA B GLN C 1 540 ? 84.085 36.214 13.178 0.50 4.55 516 GLN C CA 1
ATOM 13440 C C A GLN C 1 540 ? 85.471 36.412 12.466 0.50 4.00 516 GLN C C 1
ATOM 13441 C C B GLN C 1 540 ? 85.443 36.547 12.557 0.50 4.86 516 GLN C C 1
ATOM 13442 O O A GLN C 1 540 ? 85.574 36.957 11.365 0.50 3.97 516 GLN C O 1
ATOM 13443 O O B GLN C 1 540 ? 85.512 37.144 11.481 0.50 4.96 516 GLN C O 1
ATOM 13454 N N . LEU C 1 541 ? 86.519 36.148 13.230 1.00 3.13 517 LEU C N 1
ATOM 13455 C CA . LEU C 1 541 ? 87.866 36.485 12.774 1.00 3.36 517 LEU C CA 1
ATOM 13456 C C . LEU C 1 541 ? 88.265 35.700 11.541 1.00 4.63 517 LEU C C 1
ATOM 13457 O O . LEU C 1 541 ? 88.975 36.222 10.686 1.00 5.29 517 LEU C O 1
ATOM 13462 N N . ALA C 1 542 ? 87.822 34.449 11.426 1.00 3.56 518 ALA C N 1
ATOM 13463 C CA . ALA C 1 542 ? 88.154 33.660 10.229 1.00 3.17 518 ALA C CA 1
ATOM 13464 C C . ALA C 1 542 ? 87.451 34.251 9.006 1.00 3.47 518 ALA C C 1
ATOM 13465 O O . ALA C 1 542 ? 88.008 34.262 7.901 1.00 3.96 518 ALA C O 1
ATOM 13467 N N . ASN C 1 543 ? 86.220 34.743 9.200 1.00 3.68 519 ASN C N 1
ATOM 13468 C CA . ASN C 1 543 ? 85.468 35.364 8.122 1.00 5.13 519 ASN C CA 1
ATOM 13469 C C . ASN C 1 543 ? 86.203 36.588 7.583 1.00 5.40 519 ASN C C 1
ATOM 13470 O O . ASN C 1 543 ? 86.161 36.863 6.388 1.00 6.29 519 ASN C O 1
ATOM 13475 N N . GLN C 1 544 ? 86.866 37.326 8.467 1.00 4.31 520 GLN C N 1
ATOM 13476 C CA . GLN C 1 544 ? 87.620 38.523 8.055 1.00 6.67 520 GLN C CA 1
ATOM 13477 C C . GLN C 1 544 ? 88.912 38.181 7.315 1.00 5.89 520 GLN C C 1
ATOM 13478 O O . GLN C 1 544 ? 89.286 38.865 6.358 1.00 6.91 520 GLN C O 1
ATOM 13484 N N . ILE C 1 545 ? 89.572 37.111 7.750 1.00 4.35 521 ILE C N 1
ATOM 13485 C CA . ILE C 1 545 ? 90.831 36.684 7.164 1.00 4.07 521 ILE C CA 1
ATOM 13486 C C . ILE C 1 545 ? 90.665 35.966 5.832 1.00 4.76 521 ILE C C 1
ATOM 13487 O O . ILE C 1 545 ? 91.474 36.134 4.942 1.00 5.23 521 ILE C O 1
ATOM 13492 N N . LEU C 1 546 ? 89.610 35.189 5.663 1.00 3.86 522 LEU C N 1
ATOM 13493 C CA . LEU C 1 546 ? 89.448 34.389 4.443 1.00 4.05 522 LEU C CA 1
ATOM 13494 C C . LEU C 1 546 ? 89.688 35.158 3.130 1.00 3.93 522 LEU C C 1
ATOM 13495 O O . LEU C 1 546 ? 90.475 34.713 2.317 1.00 5.15 522 LEU C O 1
ATOM 13500 N N . PRO C 1 547 ? 89.028 36.317 2.921 1.00 4.15 523 PRO C N 1
ATOM 13501 C CA . PRO C 1 547 ? 89.252 37.012 1.649 1.00 5.07 523 PRO C CA 1
ATOM 13502 C C . PRO C 1 547 ? 90.681 37.514 1.470 1.00 5.60 523 PRO C C 1
ATOM 13503 O O . PRO C 1 547 ? 91.146 37.661 0.327 1.00 8.50 523 PRO C O 1
ATOM 13507 N N . GLU C 1 548 ? 91.374 37.742 2.578 1.00 4.77 524 GLU C N 1
ATOM 13508 C CA . GLU C 1 548 ? 92.768 38.199 2.538 1.00 5.96 524 GLU C CA 1
ATOM 13509 C C . GLU C 1 548 ? 93.738 37.125 2.072 1.00 7.54 524 GLU C C 1
ATOM 13510 O O . GLU C 1 548 ? 94.901 37.422 1.783 1.00 9.06 524 GLU C O 1
ATOM 13516 N N . LEU C 1 549 ? 93.286 35.872 2.014 1.00 5.40 525 LEU C N 1
ATOM 13517 C CA . LEU C 1 549 ? 94.172 34.777 1.615 1.00 5.34 525 LEU C CA 1
ATOM 13518 C C . LEU C 1 549 ? 94.108 34.440 0.126 1.00 6.61 525 LEU C C 1
ATOM 13519 O O . LEU C 1 549 ? 94.910 33.624 -0.346 1.00 6.90 525 LEU C O 1
ATOM 13524 N N . ALA C 1 550 ? 93.182 35.046 -0.619 1.00 7.33 526 ALA C N 1
ATOM 13525 C CA . ALA C 1 550 ? 93.027 34.738 -2.044 1.00 8.30 526 ALA C CA 1
ATOM 13526 C C . ALA C 1 550 ? 94.223 35.129 -2.914 1.00 9.70 526 ALA C C 1
ATOM 13527 O O . ALA C 1 550 ? 94.638 34.363 -3.808 1.00 11.52 526 ALA C O 1
ATOM 13529 N N . ASP C 1 551 ? 94.779 36.310 -2.679 1.00 8.82 527 ASP C N 1
ATOM 13530 C CA . ASP C 1 551 ? 95.891 36.790 -3.520 1.00 10.09 527 ASP C CA 1
ATOM 13531 C C . ASP C 1 551 ? 97.252 36.764 -2.830 1.00 7.74 527 ASP C C 1
ATOM 13532 O O . ASP C 1 551 ? 97.366 36.309 -1.702 1.00 7.04 527 ASP C O 1
ATOM 13537 N N . SER C 1 552 ? 98.290 37.261 -3.521 1.00 8.44 528 SER C N 1
ATOM 13538 C CA . SER C 1 552 ? 99.651 37.229 -2.980 1.00 9.69 528 SER C CA 1
ATOM 13539 C C . SER C 1 552 ? 100.077 38.544 -2.325 1.00 8.90 528 SER C C 1
ATOM 13540 O O . SER C 1 552 ? 101.205 38.645 -1.854 1.00 11.84 528 SER C O 1
ATOM 13543 N N . ALA C 1 553 ? 99.163 39.509 -2.234 1.00 8.06 529 ALA C N 1
ATOM 13544 C CA . ALA C 1 553 ? 99.496 40.829 -1.665 1.00 7.81 529 ALA C CA 1
ATOM 13545 C C . ALA C 1 553 ? 99.729 40.799 -0.160 1.00 7.49 529 ALA C C 1
ATOM 13546 O O . ALA C 1 553 ? 99.101 40.032 0.572 1.00 6.05 529 ALA C O 1
ATOM 13548 N N . ALA C 1 554 ? 100.606 41.681 0.302 1.00 9.11 530 ALA C N 1
ATOM 13549 C CA . ALA C 1 554 ? 100.942 41.787 1.717 1.00 9.51 530 ALA C CA 1
ATOM 13550 C C . ALA C 1 554 ? 99.730 42.175 2.541 1.00 8.50 530 ALA C C 1
ATOM 13551 O O . ALA C 1 554 ? 98.924 43.000 2.116 1.00 9.50 530 ALA C O 1
ATOM 13553 N N . VAL C 1 555 ? 99.624 41.586 3.728 1.00 6.33 531 VAL C N 1
ATOM 13554 C CA . VAL C 1 555 ? 98.529 41.850 4.664 1.00 5.88 531 VAL C CA 1
ATOM 13555 C C . VAL C 1 555 ? 99.086 42.603 5.860 1.00 6.38 531 VAL C C 1
ATOM 13556 O O . VAL C 1 555 ? 100.081 42.202 6.458 1.00 6.79 531 VAL C O 1
ATOM 13560 N N . THR C 1 556 ? 98.447 43.718 6.180 1.00 6.33 532 THR C N 1
ATOM 13561 C CA . THR C 1 556 ? 98.869 44.578 7.291 1.00 7.68 532 THR C CA 1
ATOM 13562 C C . THR C 1 556 ? 97.729 44.930 8.252 1.00 7.86 532 THR C C 1
ATOM 13563 O O . THR C 1 556 ? 97.916 45.756 9.166 1.00 8.78 532 THR C O 1
ATOM 13567 N N . SER C 1 557 ? 96.579 44.279 8.087 1.00 6.50 533 SER C N 1
ATOM 13568 C CA . SER C 1 557 ? 95.355 44.640 8.813 1.00 7.99 533 SER C CA 1
ATOM 13569 C C . SER C 1 557 ? 95.172 44.119 10.225 1.00 7.82 533 SER C C 1
ATOM 13570 O O . SER C 1 557 ? 94.183 44.459 10.881 1.00 9.89 533 SER C O 1
ATOM 13573 N N . HIS C 1 558 ? 96.118 43.325 10.710 1.00 6.33 534 HIS C N 1
ATOM 13574 C CA . HIS C 1 558 ? 96.002 42.722 12.028 1.00 5.73 534 HIS C CA 1
ATOM 13575 C C . HIS C 1 558 ? 97.198 43.086 12.890 1.00 5.97 534 HIS C C 1
ATOM 13576 O O . HIS C 1 558 ? 97.938 44.019 12.582 1.00 6.45 534 HIS C O 1
ATOM 13583 N N . ASP C 1 559 ? 97.343 42.376 14.006 1.00 5.53 535 ASP C N 1
ATOM 13584 C CA . ASP C 1 559 ? 98.514 42.499 14.870 1.00 4.88 535 ASP C CA 1
ATOM 13585 C C . ASP C 1 559 ? 99.737 41.940 14.126 1.00 3.88 535 ASP C C 1
ATOM 13586 O O . ASP C 1 559 ? 99.599 41.234 13.110 1.00 4.48 535 ASP C O 1
ATOM 13591 N N . SER C 1 560 ? 100.938 42.224 14.636 1.00 3.85 536 SER C N 1
ATOM 13592 C CA . SER C 1 560 ? 102.139 41.805 13.920 1.00 4.05 536 SER C CA 1
ATOM 13593 C C . SER C 1 560 ? 102.292 40.304 13.742 1.00 2.84 536 SER C C 1
ATOM 13594 O O . SER C 1 560 ? 102.884 39.880 12.769 1.00 2.88 536 SER C O 1
ATOM 13597 N N . SER C 1 561 ? 101.790 39.502 14.682 1.00 3.38 537 SER C N 1
ATOM 13598 C CA . SER C 1 561 ? 101.883 38.043 14.560 1.00 3.26 537 SER C CA 1
ATOM 13599 C C . SER C 1 561 ? 100.962 37.511 13.471 1.00 4.19 537 SER C C 1
ATOM 13600 O O . SER C 1 561 ? 101.386 36.763 12.591 1.00 4.49 537 SER C O 1
ATOM 13603 N N . THR C 1 562 ? 99.695 37.899 13.520 1.00 4.04 538 THR C N 1
ATOM 13604 C CA . THR C 1 562 ? 98.756 37.467 12.490 1.00 4.25 538 THR C CA 1
ATOM 13605 C C . THR C 1 562 ? 99.249 37.924 11.108 1.00 3.92 538 THR C C 1
ATOM 13606 O O . THR C 1 562 ? 99.242 37.148 10.147 1.00 4.02 538 THR C O 1
ATOM 13610 N N . ASN C 1 563 ? 99.660 39.190 10.997 1.00 4.70 539 ASN C N 1
ATOM 13611 C CA . ASN C 1 563 ? 100.213 39.668 9.722 1.00 3.72 539 ASN C CA 1
ATOM 13612 C C . ASN C 1 563 ? 101.414 38.827 9.299 1.00 4.91 539 ASN C C 1
ATOM 13613 O O . ASN C 1 563 ? 101.526 38.421 8.154 1.00 4.60 539 ASN C O 1
ATOM 13618 N N . GLY C 1 564 ? 102.332 38.589 10.234 1.00 3.77 540 GLY C N 1
ATOM 13619 C CA . GLY C 1 564 ? 103.557 37.865 9.930 1.00 4.41 540 GLY C CA 1
ATOM 13620 C C . GLY C 1 564 ? 103.289 36.458 9.460 1.00 3.47 540 GLY C C 1
ATOM 13621 O O . GLY C 1 564 ? 103.936 35.957 8.535 1.00 4.49 540 GLY C O 1
ATOM 13622 N N . LEU C 1 565 ? 102.338 35.794 10.116 1.00 3.83 541 LEU C N 1
ATOM 13623 C CA . LEU C 1 565 ? 101.970 34.430 9.741 1.00 4.19 541 LEU C CA 1
ATOM 13624 C C . LEU C 1 565 ? 101.313 34.398 8.367 1.00 3.68 541 LEU C C 1
ATOM 13625 O O . LEU C 1 565 ? 101.631 33.545 7.531 1.00 4.22 541 LEU C O 1
ATOM 13630 N N . ILE C 1 566 ? 100.395 35.332 8.118 1.00 3.51 542 ILE C N 1
ATOM 13631 C CA . ILE C 1 566 ? 99.716 35.373 6.831 1.00 3.56 542 ILE C CA 1
ATOM 13632 C C . ILE C 1 566 ? 100.711 35.669 5.718 1.00 3.48 542 ILE C C 1
ATOM 13633 O O . ILE C 1 566 ? 100.679 35.038 4.651 1.00 3.46 542 ILE C O 1
ATOM 13638 N N . ASN C 1 567 ? 101.617 36.610 5.957 1.00 3.14 543 ASN C N 1
ATOM 13639 C CA . ASN C 1 567 ? 102.598 36.951 4.932 1.00 3.76 543 ASN C CA 1
ATOM 13640 C C . ASN C 1 567 ? 103.593 35.808 4.683 1.00 2.88 543 ASN C C 1
ATOM 13641 O O . ASN C 1 567 ? 103.979 35.553 3.536 1.00 3.48 543 ASN C O 1
ATOM 13646 N N . ALA C 1 568 ? 103.954 35.066 5.732 1.00 2.85 544 ALA C N 1
ATOM 13647 C CA . ALA C 1 568 ? 104.853 33.924 5.560 1.00 3.37 544 ALA C CA 1
ATOM 13648 C C . ALA C 1 568 ? 104.129 32.822 4.777 1.00 3.31 544 ALA C C 1
ATOM 13649 O O . ALA C 1 568 ? 104.729 32.142 3.960 1.00 3.86 544 ALA C O 1
ATOM 13651 N N . PHE C 1 569 ? 102.830 32.658 5.052 1.00 2.87 545 PHE C N 1
ATOM 13652 C CA . PHE C 1 569 ? 101.988 31.716 4.319 1.00 3.26 545 PHE C CA 1
ATOM 13653 C C . PHE C 1 569 ? 101.987 32.037 2.820 1.00 3.30 545 PHE C C 1
ATOM 13654 O O . PHE C 1 569 ? 102.174 31.153 1.983 1.00 3.79 545 PHE C O 1
ATOM 13662 N N . LYS C 1 570 ? 101.776 33.313 2.479 1.00 2.85 546 LYS C N 1
ATOM 13663 C CA . LYS C 1 570 ? 101.736 33.717 1.086 1.00 3.30 546 LYS C CA 1
ATOM 13664 C C . LYS C 1 570 ? 103.068 33.480 0.408 1.00 3.48 546 LYS C C 1
ATOM 13665 O O . LYS C 1 570 ? 103.106 33.066 -0.735 1.00 5.31 546 LYS C O 1
ATOM 13671 N N . ALA C 1 571 ? 104.170 33.742 1.112 1.00 2.29 547 ALA C N 1
ATOM 13672 C CA . ALA C 1 571 ? 105.506 33.526 0.546 1.00 3.25 547 ALA C CA 1
ATOM 13673 C C . ALA C 1 571 ? 105.795 32.026 0.362 1.00 3.50 547 ALA C C 1
ATOM 13674 O O . ALA C 1 571 ? 106.419 31.639 -0.626 1.00 5.37 547 ALA C O 1
ATOM 13676 N N . PHE C 1 572 ? 105.365 31.189 1.308 1.00 4.42 548 PHE C N 1
ATOM 13677 C CA . PHE C 1 572 ? 105.542 29.743 1.155 1.00 3.73 548 PHE C CA 1
ATOM 13678 C C . PHE C 1 572 ? 104.750 29.179 -0.014 1.00 4.11 548 PHE C C 1
ATOM 13679 O O . PHE C 1 572 ? 105.177 28.241 -0.671 1.00 5.55 548 PHE C O 1
ATOM 13687 N N . ARG C 1 573 ? 103.574 29.747 -0.259 1.00 5.20 549 ARG C N 1
ATOM 13688 C CA . ARG C 1 573 ? 102.686 29.274 -1.318 1.00 6.94 549 ARG C CA 1
ATOM 13689 C C . ARG C 1 573 ? 103.168 29.727 -2.691 1.00 9.55 549 ARG C C 1
ATOM 13690 O O . ARG C 1 573 ? 103.028 28.995 -3.686 1.00 11.34 549 ARG C O 1
ATOM 13698 N N . ALA C 1 574 ? 103.734 30.932 -2.736 1.00 12.59 550 ALA C N 1
ATOM 13699 C CA . ALA C 1 574 ? 104.202 31.542 -3.969 1.00 17.09 550 ALA C CA 1
ATOM 13700 C C . ALA C 1 574 ? 105.662 31.216 -4.184 1.00 20.50 550 ALA C C 1
ATOM 13701 O O . ALA C 1 574 ? 106.522 32.105 -4.280 1.00 23.08 550 ALA C O 1
ATOM 13704 N N . ALA D 1 24 ? 130.825 13.365 35.295 1.00 15.29 0 ALA D N 1
ATOM 13705 C CA . ALA D 1 24 ? 129.850 13.296 34.170 1.00 11.95 0 ALA D CA 1
ATOM 13706 C C . ALA D 1 24 ? 129.525 14.695 33.659 1.00 10.54 0 ALA D C 1
ATOM 13707 O O . ALA D 1 24 ? 129.490 15.660 34.433 1.00 11.74 0 ALA D O 1
ATOM 13709 N N A MET D 1 25 ? 129.287 14.816 32.357 0.70 8.28 1 MET D N 1
ATOM 13710 N N B MET D 1 25 ? 129.293 14.801 32.353 0.30 8.99 1 MET D N 1
ATOM 13711 C CA A MET D 1 25 ? 128.916 16.094 31.788 0.70 7.04 1 MET D CA 1
ATOM 13712 C CA B MET D 1 25 ? 128.914 16.064 31.743 0.30 7.77 1 MET D CA 1
ATOM 13713 C C A MET D 1 25 ? 127.475 16.467 32.116 0.70 5.70 1 MET D C 1
ATOM 13714 C C B MET D 1 25 ? 127.501 16.456 32.163 0.30 6.05 1 MET D C 1
ATOM 13715 O O A MET D 1 25 ? 127.158 17.650 32.204 0.70 5.80 1 MET D O 1
ATOM 13716 O O B MET D 1 25 ? 127.242 17.636 32.397 0.30 5.86 1 MET D O 1
ATOM 13725 N N . LEU D 1 26 ? 126.595 15.480 32.272 1.00 3.23 2 LEU D N 1
ATOM 13726 C CA . LEU D 1 26 ? 125.225 15.772 32.707 1.00 2.86 2 LEU D CA 1
ATOM 13727 C C . LEU D 1 26 ? 125.287 16.126 34.195 1.00 2.36 2 LEU D C 1
ATOM 13728 O O . LEU D 1 26 ? 125.761 15.322 35.017 1.00 3.10 2 LEU D O 1
ATOM 13733 N N . LYS D 1 27 ? 124.833 17.328 34.540 1.00 2.00 3 LYS D N 1
ATOM 13734 C CA A LYS D 1 27 ? 124.832 17.775 35.932 0.70 2.00 3 LYS D CA 1
ATOM 13735 C CA B LYS D 1 27 ? 124.830 17.784 35.928 0.30 2.00 3 LYS D CA 1
ATOM 13736 C C . LYS D 1 27 ? 123.456 17.504 36.542 1.00 2.29 3 LYS D C 1
ATOM 13737 O O . LYS D 1 27 ? 122.506 17.181 35.820 1.00 2.66 3 LYS D O 1
ATOM 13748 N N . ASN D 1 28 ? 123.358 17.605 37.864 1.00 2.36 4 ASN D N 1
ATOM 13749 C CA . ASN D 1 28 ? 122.112 17.369 38.591 1.00 2.28 4 ASN D CA 1
ATOM 13750 C C . ASN D 1 28 ? 121.704 18.575 39.425 1.00 2.53 4 ASN D C 1
ATOM 13751 O O . ASN D 1 28 ? 121.463 18.472 40.637 1.00 5.00 4 ASN D O 1
ATOM 13756 N N . ILE D 1 29 ? 121.580 19.716 38.787 1.00 2.11 5 ILE D N 1
ATOM 13757 C CA . ILE D 1 29 ? 121.304 20.948 39.502 1.00 2.09 5 ILE D CA 1
ATOM 13758 C C . ILE D 1 29 ? 119.828 21.130 39.831 1.00 2.00 5 ILE D C 1
ATOM 13759 O O . ILE D 1 29 ? 118.973 21.083 38.943 1.00 2.75 5 ILE D O 1
ATOM 13764 N N . ASN D 1 30 ? 119.513 21.305 41.110 1.00 2.57 6 ASN D N 1
ATOM 13765 C CA . ASN D 1 30 ? 118.133 21.542 41.511 1.00 2.87 6 ASN D CA 1
ATOM 13766 C C . ASN D 1 30 ? 117.709 22.906 40.962 1.00 3.27 6 ASN D C 1
ATOM 13767 O O . ASN D 1 30 ? 118.299 23.925 41.300 1.00 3.27 6 ASN D O 1
ATOM 13772 N N . PRO D 1 31 ? 116.684 22.943 40.104 1.00 2.35 7 PRO D N 1
ATOM 13773 C CA . PRO D 1 31 ? 116.322 24.220 39.507 1.00 2.51 7 PRO D CA 1
ATOM 13774 C C . PRO D 1 31 ? 115.765 25.259 40.484 1.00 2.34 7 PRO D C 1
ATOM 13775 O O . PRO D 1 31 ? 115.974 26.435 40.291 1.00 3.00 7 PRO D O 1
ATOM 13779 N N . THR D 1 32 ? 115.085 24.814 41.527 1.00 2.62 8 THR D N 1
ATOM 13780 C CA . THR D 1 32 ? 114.389 25.724 42.410 1.00 3.98 8 THR D CA 1
ATOM 13781 C C . THR D 1 32 ? 115.285 26.558 43.282 1.00 5.45 8 THR D C 1
ATOM 13782 O O . THR D 1 32 ? 114.857 27.608 43.760 1.00 6.31 8 THR D O 1
ATOM 13786 N N . GLN D 1 33 ? 116.511 26.121 43.491 1.00 4.91 9 GLN D N 1
ATOM 13787 C CA . GLN D 1 33 ? 117.421 26.924 44.306 1.00 7.83 9 GLN D CA 1
ATOM 13788 C C . GLN D 1 33 ? 118.388 27.768 43.462 1.00 8.08 9 GLN D C 1
ATOM 13789 O O . GLN D 1 33 ? 119.294 28.394 44.005 1.00 10.09 9 GLN D O 1
ATOM 13795 N N . THR D 1 34 ? 118.179 27.810 42.142 1.00 4.98 10 THR D N 1
ATOM 13796 C CA . THR D 1 34 ? 118.982 28.660 41.275 1.00 4.66 10 THR D CA 1
ATOM 13797 C C . THR D 1 34 ? 118.555 30.128 41.395 1.00 4.37 10 THR D C 1
ATOM 13798 O O . THR D 1 34 ? 117.410 30.438 41.716 1.00 4.78 10 THR D O 1
ATOM 13802 N N . GLN D 1 35 ? 119.490 31.029 41.129 1.00 3.94 11 GLN D N 1
ATOM 13803 C CA . GLN D 1 35 ? 119.168 32.456 41.134 1.00 4.50 11 GLN D CA 1
ATOM 13804 C C . GLN D 1 35 ? 118.131 32.761 40.060 1.00 4.15 11 GLN D C 1
ATOM 13805 O O . GLN D 1 35 ? 117.242 33.579 40.271 1.00 3.97 11 GLN D O 1
ATOM 13811 N N . ALA D 1 36 ? 118.224 32.075 38.916 1.00 3.61 12 ALA D N 1
ATOM 13812 C CA . ALA D 1 36 ? 117.302 32.314 37.827 1.00 3.70 12 ALA D CA 1
ATOM 13813 C C . ALA D 1 36 ? 115.872 31.947 38.226 1.00 3.13 12 ALA D C 1
ATOM 13814 O O . ALA D 1 36 ? 114.926 32.665 37.904 1.00 2.03 12 ALA D O 1
ATOM 13816 N N . TRP D 1 37 ? 115.701 30.829 38.920 1.00 3.13 13 TRP D N 1
ATOM 13817 C CA . TRP D 1 37 ? 114.351 30.423 39.331 1.00 2.81 13 TRP D CA 1
ATOM 13818 C C . TRP D 1 37 ? 113.779 31.441 40.328 1.00 3.53 13 TRP D C 1
ATOM 13819 O O . TRP D 1 37 ? 112.601 31.816 40.261 1.00 2.47 13 TRP D O 1
ATOM 13830 N N . LYS D 1 38 ? 114.613 31.898 41.252 1.00 3.19 14 LYS D N 1
ATOM 13831 C CA . LYS D 1 38 ? 114.174 32.906 42.208 1.00 3.24 14 LYS D CA 1
ATOM 13832 C C . LYS D 1 38 ? 113.792 34.202 41.475 1.00 2.68 14 LYS D C 1
ATOM 13833 O O . LYS D 1 38 ? 112.829 34.874 41.846 1.00 2.44 14 LYS D O 1
ATOM 13839 N N . ALA D 1 39 ? 114.530 34.546 40.420 1.00 2.00 15 ALA D N 1
ATOM 13840 C CA . ALA D 1 39 ? 114.216 35.736 39.631 1.00 2.36 15 ALA D CA 1
ATOM 13841 C C . ALA D 1 39 ? 112.895 35.557 38.877 1.00 2.47 15 ALA D C 1
ATOM 13842 O O . ALA D 1 39 ? 112.120 36.508 38.744 1.00 2.22 15 ALA D O 1
ATOM 13844 N N . LEU D 1 40 ? 112.638 34.346 38.393 1.00 2.00 16 LEU D N 1
ATOM 13845 C CA . LEU D 1 40 ? 111.379 34.047 37.707 1.00 2.14 16 LEU D CA 1
ATOM 13846 C C . LEU D 1 40 ? 110.206 34.190 38.675 1.00 2.00 16 LEU D C 1
ATOM 13847 O O . LEU D 1 40 ? 109.169 34.748 38.329 1.00 3.22 16 LEU D O 1
ATOM 13852 N N . THR D 1 41 ? 110.386 33.692 39.895 1.00 2.00 17 THR D N 1
ATOM 13853 C CA . THR D 1 41 ? 109.367 33.818 40.937 1.00 2.24 17 THR D CA 1
ATOM 13854 C C . THR D 1 41 ? 109.060 35.294 41.220 1.00 2.04 17 THR D C 1
ATOM 13855 O O . THR D 1 41 ? 107.889 35.702 41.270 1.00 2.28 17 THR D O 1
ATOM 13859 N N . ALA D 1 42 ? 110.103 36.106 41.384 1.00 2.00 18 ALA D N 1
ATOM 13860 C CA . ALA D 1 42 ? 109.925 37.544 41.644 1.00 2.00 18 ALA D CA 1
ATOM 13861 C C . ALA D 1 42 ? 109.251 38.231 40.452 1.00 2.21 18 ALA D C 1
ATOM 13862 O O . ALA D 1 42 ? 108.387 39.066 40.621 1.00 2.55 18 ALA D O 1
ATOM 13864 N N . HIS D 1 43 ? 109.648 37.834 39.247 1.00 2.00 19 HIS D N 1
ATOM 13865 C CA . HIS D 1 43 ? 109.089 38.394 38.016 1.00 2.26 19 HIS D CA 1
ATOM 13866 C C . HIS D 1 43 ? 107.603 38.051 37.862 1.00 2.21 19 HIS D C 1
ATOM 13867 O O . HIS D 1 43 ? 106.811 38.900 37.488 1.00 2.47 19 HIS D O 1
ATOM 13874 N N . PHE D 1 44 ? 107.234 36.817 38.185 1.00 2.28 20 PHE D N 1
ATOM 13875 C CA . PHE D 1 44 ? 105.841 36.390 38.101 1.00 2.70 20 PHE D CA 1
ATOM 13876 C C . PHE D 1 44 ? 104.908 37.260 38.952 1.00 3.20 20 PHE D C 1
ATOM 13877 O O . PHE D 1 44 ? 103.744 37.426 38.605 1.00 2.16 20 PHE D O 1
ATOM 13885 N N . GLU D 1 45 ? 105.408 37.846 40.038 1.00 5.09 21 GLU D N 1
ATOM 13886 C CA . GLU D 1 45 ? 104.560 38.731 40.856 1.00 7.77 21 GLU D CA 1
ATOM 13887 C C . GLU D 1 45 ? 103.841 39.776 40.002 1.00 8.36 21 GLU D C 1
ATOM 13888 O O . GLU D 1 45 ? 102.650 40.021 40.202 1.00 9.40 21 GLU D O 1
ATOM 13894 N N A SER D 1 46 ? 104.556 40.386 39.058 0.50 8.36 22 SER D N 1
ATOM 13895 N N B SER D 1 46 ? 104.561 40.383 39.057 0.50 8.31 22 SER D N 1
ATOM 13896 C CA A SER D 1 46 ? 103.948 41.358 38.154 0.50 8.66 22 SER D CA 1
ATOM 13897 C CA B SER D 1 46 ? 103.975 41.370 38.151 0.50 8.54 22 SER D CA 1
ATOM 13898 C C A SER D 1 46 ? 103.607 40.755 36.791 0.50 8.44 22 SER D C 1
ATOM 13899 C C B SER D 1 46 ? 103.622 40.770 36.788 0.50 8.40 22 SER D C 1
ATOM 13900 O O A SER D 1 46 ? 102.637 41.167 36.155 0.50 8.90 22 SER D O 1
ATOM 13901 O O B SER D 1 46 ? 102.663 41.200 36.148 0.50 8.82 22 SER D O 1
ATOM 13906 N N . ALA D 1 47 ? 104.395 39.783 36.338 1.00 7.02 23 ALA D N 1
ATOM 13907 C CA . ALA D 1 47 ? 104.178 39.197 35.020 1.00 6.79 23 ALA D CA 1
ATOM 13908 C C . ALA D 1 47 ? 102.944 38.332 34.888 1.00 6.71 23 ALA D C 1
ATOM 13909 O O . ALA D 1 47 ? 102.461 38.116 33.775 1.00 7.25 23 ALA D O 1
ATOM 13911 N N . GLN D 1 48 ? 102.412 37.845 35.999 1.00 7.43 24 GLN D N 1
ATOM 13912 C CA A GLN D 1 48 ? 101.229 36.992 35.952 0.50 8.75 24 GLN D CA 1
ATOM 13913 C CA B GLN D 1 48 ? 101.229 36.988 35.955 0.50 8.63 24 GLN D CA 1
ATOM 13914 C C . GLN D 1 48 ? 100.065 37.634 35.201 1.00 10.72 24 GLN D C 1
ATOM 13915 O O . GLN D 1 48 ? 99.343 36.942 34.473 1.00 13.68 24 GLN D O 1
ATOM 13926 N N A ASP D 1 49 ? 99.886 38.946 35.335 0.50 10.17 25 ASP D N 1
ATOM 13927 N N B ASP D 1 49 ? 99.943 38.954 35.346 0.50 10.48 25 ASP D N 1
ATOM 13928 C CA A ASP D 1 49 ? 98.762 39.602 34.660 0.50 10.27 25 ASP D CA 1
ATOM 13929 C CA B ASP D 1 49 ? 98.860 39.744 34.757 0.50 10.93 25 ASP D CA 1
ATOM 13930 C C A ASP D 1 49 ? 99.142 40.321 33.369 0.50 9.98 25 ASP D C 1
ATOM 13931 C C B ASP D 1 49 ? 99.176 40.362 33.392 0.50 10.36 25 ASP D C 1
ATOM 13932 O O A ASP D 1 49 ? 98.450 41.248 32.946 0.50 9.48 25 ASP D O 1
ATOM 13933 O O B ASP D 1 49 ? 98.457 41.253 32.936 0.50 9.83 25 ASP D O 1
ATOM 13942 N N . MET D 1 50 ? 100.232 39.893 32.739 1.00 9.19 26 MET D N 1
ATOM 13943 C CA A MET D 1 50 ? 100.606 40.439 31.426 0.60 8.58 26 MET D CA 1
ATOM 13944 C CA B MET D 1 50 ? 100.631 40.418 31.442 0.40 9.18 26 MET D CA 1
ATOM 13945 C C . MET D 1 50 ? 99.447 40.287 30.465 1.00 9.33 26 MET D C 1
ATOM 13946 O O . MET D 1 50 ? 98.691 39.312 30.520 1.00 10.67 26 MET D O 1
ATOM 13955 N N . ASP D 1 51 ? 99.305 41.256 29.570 1.00 6.29 27 ASP D N 1
ATOM 13956 C CA . ASP D 1 51 ? 98.217 41.246 28.627 1.00 5.55 27 ASP D CA 1
ATOM 13957 C C . ASP D 1 51 ? 98.762 41.261 27.219 1.00 4.25 27 ASP D C 1
ATOM 13958 O O . ASP D 1 51 ? 99.514 42.161 26.848 1.00 4.38 27 ASP D O 1
ATOM 13963 N N . LEU D 1 52 ? 98.369 40.268 26.420 1.00 4.49 28 LEU D N 1
ATOM 13964 C CA . LEU D 1 52 ? 98.837 40.178 25.047 1.00 3.80 28 LEU D CA 1
ATOM 13965 C C . LEU D 1 52 ? 98.463 41.375 24.178 1.00 2.84 28 LEU D C 1
ATOM 13966 O O . LEU D 1 52 ? 99.264 41.827 23.381 1.00 3.38 28 LEU D O 1
ATOM 13971 N N . LYS D 1 53 ? 97.244 41.885 24.303 1.00 2.89 29 LYS D N 1
ATOM 13972 C CA . LYS D 1 53 ? 96.887 43.075 23.515 1.00 3.69 29 LYS D CA 1
ATOM 13973 C C . LYS D 1 53 ? 97.890 44.203 23.827 1.00 4.53 29 LYS D C 1
ATOM 13974 O O . LYS D 1 53 ? 98.381 44.859 22.908 1.00 4.69 29 LYS D O 1
ATOM 13980 N N . ALA D 1 54 ? 98.216 44.396 25.106 1.00 3.96 30 ALA D N 1
ATOM 13981 C CA . ALA D 1 54 ? 99.153 45.462 25.501 1.00 4.42 30 ALA D CA 1
ATOM 13982 C C . ALA D 1 54 ? 100.556 45.194 24.983 1.00 4.58 30 ALA D C 1
ATOM 13983 O O . ALA D 1 54 ? 101.214 46.109 24.482 1.00 5.70 30 ALA D O 1
ATOM 13985 N N . LEU D 1 55 ? 101.009 43.942 25.073 1.00 4.04 31 LEU D N 1
ATOM 13986 C CA . LEU D 1 55 ? 102.348 43.578 24.613 1.00 3.86 31 LEU D CA 1
ATOM 13987 C C . LEU D 1 55 ? 102.532 43.872 23.120 1.00 4.07 31 LEU D C 1
ATOM 13988 O O . LEU D 1 55 ? 103.581 44.349 22.699 1.00 5.75 31 LEU D O 1
ATOM 13993 N N . PHE D 1 56 ? 101.513 43.585 22.322 1.00 2.96 32 PHE D N 1
ATOM 13994 C CA . PHE D 1 56 ? 101.581 43.858 20.903 1.00 2.01 32 PHE D CA 1
ATOM 13995 C C . PHE D 1 56 ? 101.463 45.350 20.606 1.00 3.66 32 PHE D C 1
ATOM 13996 O O . PHE D 1 56 ? 102.128 45.852 19.698 1.00 5.28 32 PHE D O 1
ATOM 14004 N N . ALA D 1 57 ? 100.652 46.057 21.381 1.00 4.77 33 ALA D N 1
ATOM 14005 C CA . ALA D 1 57 ? 100.482 47.497 21.172 1.00 5.74 33 ALA D CA 1
ATOM 14006 C C . ALA D 1 57 ? 101.759 48.261 21.507 1.00 6.77 33 ALA D C 1
ATOM 14007 O O . ALA D 1 57 ? 102.027 49.318 20.911 1.00 9.20 33 ALA D O 1
ATOM 14009 N N . GLN D 1 58 ? 102.539 47.722 22.443 1.00 7.64 34 GLN D N 1
ATOM 14010 C CA . GLN D 1 58 ? 103.788 48.357 22.899 1.00 10.45 34 GLN D CA 1
ATOM 14011 C C . GLN D 1 58 ? 104.934 48.271 21.916 1.00 9.62 34 GLN D C 1
ATOM 14012 O O . GLN D 1 58 ? 105.838 49.112 21.945 1.00 9.09 34 GLN D O 1
ATOM 14018 N N . ASP D 1 59 ? 104.918 47.253 21.059 1.00 7.47 35 ASP D N 1
ATOM 14019 C CA . ASP D 1 59 ? 106.025 47.042 20.155 1.00 6.75 35 ASP D CA 1
ATOM 14020 C C . ASP D 1 59 ? 105.583 46.412 18.848 1.00 4.48 35 ASP D C 1
ATOM 14021 O O . ASP D 1 59 ? 105.204 45.244 18.813 1.00 4.32 35 ASP D O 1
ATOM 14026 N N . SER D 1 60 ? 105.656 47.195 17.771 1.00 3.81 36 SER D N 1
ATOM 14027 C CA . SER D 1 60 ? 105.270 46.732 16.435 1.00 4.19 36 SER D CA 1
ATOM 14028 C C . SER D 1 60 ? 106.215 45.657 15.888 1.00 4.07 36 SER D C 1
ATOM 14029 O O . SER D 1 60 ? 105.885 45.004 14.908 1.00 5.58 36 SER D O 1
ATOM 14032 N N . GLU D 1 61 ? 107.388 45.494 16.510 1.00 4.12 37 GLU D N 1
ATOM 14033 C CA A GLU D 1 61 ? 108.359 44.489 16.100 0.60 5.41 37 GLU D CA 1
ATOM 14034 C CA B GLU D 1 61 ? 108.362 44.487 16.101 0.40 5.01 37 GLU D CA 1
ATOM 14035 C C . GLU D 1 61 ? 108.218 43.211 16.923 1.00 3.73 37 GLU D C 1
ATOM 14036 O O . GLU D 1 61 ? 109.079 42.346 16.873 1.00 3.83 37 GLU D O 1
ATOM 14047 N N . ARG D 1 62 ? 107.130 43.074 17.678 1.00 2.55 38 ARG D N 1
ATOM 14048 C CA . ARG D 1 62 ? 107.003 41.884 18.521 1.00 2.52 38 ARG D CA 1
ATOM 14049 C C . ARG D 1 62 ? 107.109 40.566 17.751 1.00 2.09 38 ARG D C 1
ATOM 14050 O O . ARG D 1 62 ? 107.851 39.676 18.161 1.00 3.13 38 ARG D O 1
ATOM 14058 N N . PHE D 1 63 ? 106.367 40.417 16.664 1.00 2.44 39 PHE D N 1
ATOM 14059 C CA . PHE D 1 63 ? 106.477 39.194 15.870 1.00 2.56 39 PHE D CA 1
ATOM 14060 C C . PHE D 1 63 ? 107.915 38.957 15.441 1.00 2.62 39 PHE D C 1
ATOM 14061 O O . PHE D 1 63 ? 108.425 37.854 15.584 1.00 2.63 39 PHE D O 1
ATOM 14069 N N . ALA D 1 64 ? 108.575 39.983 14.916 1.00 2.44 40 ALA D N 1
ATOM 14070 C CA . ALA D 1 64 ? 109.941 39.815 14.445 1.00 3.26 40 ALA D CA 1
ATOM 14071 C C . ALA D 1 64 ? 110.896 39.396 15.552 1.00 4.84 40 ALA D C 1
ATOM 14072 O O . ALA D 1 64 ? 111.840 38.639 15.305 1.00 8.49 40 ALA D O 1
ATOM 14074 N N . LYS D 1 65 ? 110.652 39.881 16.766 1.00 3.21 41 LYS D N 1
ATOM 14075 C CA . LYS D 1 65 ? 111.525 39.590 17.906 1.00 3.80 41 LYS D CA 1
ATOM 14076 C C . LYS D 1 65 ? 111.258 38.254 18.588 1.00 5.24 41 LYS D C 1
ATOM 14077 O O . LYS D 1 65 ? 112.125 37.751 19.304 1.00 8.11 41 LYS D O 1
ATOM 14083 N N . TYR D 1 66 ? 110.051 37.719 18.406 1.00 2.00 42 TYR D N 1
ATOM 14084 C CA . TYR D 1 66 ? 109.628 36.475 19.056 1.00 2.61 42 TYR D CA 1
ATOM 14085 C C . TYR D 1 66 ? 109.209 35.429 18.032 1.00 2.00 42 TYR D C 1
ATOM 14086 O O . TYR D 1 66 ? 108.192 34.761 18.181 1.00 2.74 42 TYR D O 1
ATOM 14095 N N . SER D 1 67 ? 110.015 35.300 16.994 1.00 2.00 43 SER D N 1
ATOM 14096 C CA . SER D 1 67 ? 109.822 34.284 15.985 1.00 2.38 43 SER D CA 1
ATOM 14097 C C . SER D 1 67 ? 111.175 33.843 15.465 1.00 3.23 43 SER D C 1
ATOM 14098 O O . SER D 1 67 ? 112.168 34.576 15.552 1.00 4.50 43 SER D O 1
ATOM 14101 N N . ALA D 1 68 ? 111.209 32.632 14.931 1.00 2.67 44 ALA D N 1
ATOM 14102 C CA . ALA D 1 68 ? 112.437 32.051 14.401 1.00 3.52 44 ALA D CA 1
ATOM 14103 C C . ALA D 1 68 ? 112.149 31.262 13.145 1.00 4.82 44 ALA D C 1
ATOM 14104 O O . ALA D 1 68 ? 111.123 30.586 13.047 1.00 4.51 44 ALA D O 1
ATOM 14106 N N . ARG D 1 69 ? 113.049 31.363 12.182 1.00 4.82 45 ARG D N 1
ATOM 14107 C CA . ARG D 1 69 ? 112.961 30.633 10.927 1.00 6.21 45 ARG D CA 1
ATOM 14108 C C . ARG D 1 69 ? 113.943 29.476 11.003 1.00 7.47 45 ARG D C 1
ATOM 14109 O O . ARG D 1 69 ? 115.117 29.658 11.386 1.00 9.98 45 ARG D O 1
ATOM 14117 N N . PHE D 1 70 ? 113.475 28.285 10.656 1.00 7.76 46 PHE D N 1
ATOM 14118 C CA . PHE D 1 70 ? 114.331 27.108 10.600 1.00 7.54 46 PHE D CA 1
ATOM 14119 C C . PHE D 1 70 ? 114.438 26.729 9.129 1.00 6.65 46 PHE D C 1
ATOM 14120 O O . PHE D 1 70 ? 113.440 26.355 8.479 1.00 6.53 46 PHE D O 1
ATOM 14128 N N . GLY D 1 71 ? 115.645 26.838 8.596 1.00 7.27 47 GLY D N 1
ATOM 14129 C CA . GLY D 1 71 ? 115.849 26.590 7.191 1.00 7.65 47 GLY D CA 1
ATOM 14130 C C . GLY D 1 71 ? 114.977 27.509 6.354 1.00 7.55 47 GLY D C 1
ATOM 14131 O O . GLY D 1 71 ? 114.652 28.632 6.765 1.00 9.79 47 GLY D O 1
ATOM 14132 N N A GLN D 1 72 ? 114.577 27.025 5.185 0.50 8.56 48 GLN D N 1
ATOM 14133 N N B GLN D 1 72 ? 114.568 27.018 5.193 0.50 8.09 48 GLN D N 1
ATOM 14134 C CA A GLN D 1 72 ? 113.747 27.807 4.271 0.50 9.27 48 GLN D CA 1
ATOM 14135 C CA B GLN D 1 72 ? 113.747 27.803 4.285 0.50 8.58 48 GLN D CA 1
ATOM 14136 C C A GLN D 1 72 ? 112.274 27.447 4.334 0.50 8.79 48 GLN D C 1
ATOM 14137 C C B GLN D 1 72 ? 112.266 27.498 4.413 0.50 8.20 48 GLN D C 1
ATOM 14138 O O A GLN D 1 72 ? 111.454 28.124 3.707 0.50 9.69 48 GLN D O 1
ATOM 14139 O O B GLN D 1 72 ? 111.439 28.285 3.953 0.50 9.32 48 GLN D O 1
ATOM 14150 N N . ASP D 1 73 ? 111.933 26.383 5.058 1.00 7.22 49 ASP D N 1
ATOM 14151 C CA . ASP D 1 73 ? 110.554 25.905 5.072 1.00 6.83 49 ASP D CA 1
ATOM 14152 C C . ASP D 1 73 ? 109.757 25.906 6.362 1.00 5.32 49 ASP D C 1
ATOM 14153 O O . ASP D 1 73 ? 108.612 25.448 6.352 1.00 5.67 49 ASP D O 1
ATOM 14158 N N . ILE D 1 74 ? 110.314 26.417 7.454 1.00 4.38 50 ILE D N 1
ATOM 14159 C CA . ILE D 1 74 ? 109.606 26.441 8.736 1.00 5.10 50 ILE D CA 1
ATOM 14160 C C . ILE D 1 74 ? 109.715 27.780 9.453 1.00 5.31 50 ILE D C 1
ATOM 14161 O O . ILE D 1 74 ? 110.797 28.366 9.524 1.00 5.90 50 ILE D O 1
ATOM 14166 N N . LEU D 1 75 ? 108.574 28.265 9.944 1.00 4.08 51 LEU D N 1
ATOM 14167 C CA . LEU D 1 75 ? 108.502 29.465 10.784 1.00 3.35 51 LEU D CA 1
ATOM 14168 C C . LEU D 1 75 ? 107.906 29.055 12.122 1.00 3.10 51 LEU D C 1
ATOM 14169 O O . LEU D 1 75 ? 106.827 28.451 12.170 1.00 3.84 51 LEU D O 1
ATOM 14174 N N . VAL D 1 76 ? 108.591 29.399 13.208 1.00 3.38 52 VAL D N 1
ATOM 14175 C CA . VAL D 1 76 ? 108.092 29.154 14.560 1.00 3.90 52 VAL D CA 1
ATOM 14176 C C . VAL D 1 76 ? 107.816 30.520 15.185 1.00 4.08 52 VAL D C 1
ATOM 14177 O O . VAL D 1 76 ? 108.752 31.289 15.464 1.00 5.50 52 VAL D O 1
ATOM 14181 N N . ASP D 1 77 ? 106.533 30.827 15.387 1.00 3.80 53 ASP D N 1
ATOM 14182 C CA . ASP D 1 77 ? 106.100 32.115 15.940 1.00 3.40 53 ASP D CA 1
ATOM 14183 C C . ASP D 1 77 ? 105.694 31.900 17.394 1.00 4.02 53 ASP D C 1
ATOM 14184 O O . ASP D 1 77 ? 104.667 31.258 17.669 1.00 4.37 53 ASP D O 1
ATOM 14189 N N . TYR D 1 78 ? 106.499 32.427 18.312 1.00 3.80 54 TYR D N 1
ATOM 14190 C CA . TYR D 1 78 ? 106.218 32.296 19.734 1.00 3.06 54 TYR D CA 1
ATOM 14191 C C . TYR D 1 78 ? 105.832 33.636 20.353 1.00 4.35 54 TYR D C 1
ATOM 14192 O O . TYR D 1 78 ? 105.925 33.828 21.571 1.00 4.89 54 TYR D O 1
ATOM 14201 N N . SER D 1 79 ? 105.346 34.551 19.517 1.00 3.56 55 SER D N 1
ATOM 14202 C CA . SER D 1 79 ? 105.038 35.903 19.988 1.00 3.45 55 SER D CA 1
ATOM 14203 C C . SER D 1 79 ? 103.749 36.024 20.789 1.00 3.90 55 SER D C 1
ATOM 14204 O O . SER D 1 79 ? 103.612 36.942 21.592 1.00 3.34 55 SER D O 1
ATOM 14207 N N . LYS D 1 80 ? 102.792 35.127 20.574 1.00 2.87 56 LYS D N 1
ATOM 14208 C CA . LYS D 1 80 ? 101.522 35.185 21.296 1.00 2.51 56 LYS D CA 1
ATOM 14209 C C . LYS D 1 80 ? 101.610 34.436 22.625 1.00 4.23 56 LYS D C 1
ATOM 14210 O O . LYS D 1 80 ? 100.710 33.696 22.998 1.00 5.27 56 LYS D O 1
ATOM 14216 N N . ASN D 1 81 ? 102.721 34.636 23.312 1.00 4.48 57 ASN D N 1
ATOM 14217 C CA . ASN D 1 81 ? 102.968 34.093 24.648 1.00 4.23 57 ASN D CA 1
ATOM 14218 C C . ASN D 1 81 ? 103.051 35.205 25.672 1.00 5.22 57 ASN D C 1
ATOM 14219 O O . ASN D 1 81 ? 103.406 36.335 25.348 1.00 4.91 57 ASN D O 1
ATOM 14224 N N . LEU D 1 82 ? 102.732 34.863 26.917 1.00 4.22 58 LEU D N 1
ATOM 14225 C CA . LEU D 1 82 ? 102.718 35.796 28.030 1.00 4.61 58 LEU D CA 1
ATOM 14226 C C . LEU D 1 82 ? 104.128 35.984 28.568 1.00 4.78 58 LEU D C 1
ATOM 14227 O O . LEU D 1 82 ? 104.447 35.649 29.714 1.00 5.56 58 LEU D O 1
ATOM 14232 N N . VAL D 1 83 ? 104.970 36.542 27.704 1.00 4.67 59 VAL D N 1
ATOM 14233 C CA . VAL D 1 83 ? 106.366 36.772 28.008 1.00 4.44 59 VAL D CA 1
ATOM 14234 C C . VAL D 1 83 ? 106.790 38.115 27.477 1.00 5.66 59 VAL D C 1
ATOM 14235 O O . VAL D 1 83 ? 106.272 38.593 26.453 1.00 4.76 59 VAL D O 1
ATOM 14239 N N . ASN D 1 84 ? 107.710 38.744 28.193 1.00 4.55 60 ASN D N 1
ATOM 14240 C CA . ASN D 1 84 ? 108.334 39.977 27.714 1.00 4.80 60 ASN D CA 1
ATOM 14241 C C . ASN D 1 84 ? 109.858 39.779 27.728 1.00 5.44 60 ASN D C 1
ATOM 14242 O O . ASN D 1 84 ? 110.358 38.673 27.976 1.00 4.92 60 ASN D O 1
ATOM 14247 N N . ALA D 1 85 ? 110.610 40.836 27.437 1.00 6.12 61 ALA D N 1
ATOM 14248 C CA . ALA D 1 85 ? 112.061 40.709 27.368 1.00 5.84 61 ALA D CA 1
ATOM 14249 C C . ALA D 1 85 ? 112.662 40.195 28.675 1.00 5.29 61 ALA D C 1
ATOM 14250 O O . ALA D 1 85 ? 113.581 39.389 28.658 1.00 6.69 61 ALA D O 1
ATOM 14252 N N . GLU D 1 86 ? 112.139 40.669 29.802 1.00 4.94 62 GLU D N 1
ATOM 14253 C CA . GLU D 1 86 ? 112.604 40.223 31.108 1.00 5.42 62 GLU D CA 1
ATOM 14254 C C . GLU D 1 86 ? 112.315 38.731 31.294 1.00 4.74 62 GLU D C 1
ATOM 14255 O O . GLU D 1 86 ? 113.159 37.990 31.811 1.00 5.48 62 GLU D O 1
ATOM 14261 N N . THR D 1 87 ? 111.122 38.267 30.898 1.00 3.79 63 THR D N 1
ATOM 14262 C CA . THR D 1 87 ? 110.800 36.853 31.088 1.00 4.52 63 THR D CA 1
ATOM 14263 C C . THR D 1 87 ? 111.811 36.017 30.337 1.00 4.06 63 THR D C 1
ATOM 14264 O O . THR D 1 87 ? 112.346 35.044 30.877 1.00 4.84 63 THR D O 1
ATOM 14268 N N . MET D 1 88 ? 112.077 36.394 29.091 1.00 4.14 64 MET D N 1
ATOM 14269 C CA . MET D 1 88 ? 113.004 35.625 28.275 1.00 5.01 64 MET D CA 1
ATOM 14270 C C . MET D 1 88 ? 114.411 35.640 28.863 1.00 4.71 64 MET D C 1
ATOM 14271 O O . MET D 1 88 ? 115.092 34.608 28.892 1.00 5.47 64 MET D O 1
ATOM 14276 N N . GLN D 1 89 ? 114.850 36.800 29.336 1.00 5.20 65 GLN D N 1
ATOM 14277 C CA A GLN D 1 89 ? 116.169 36.896 29.942 0.50 5.34 65 GLN D CA 1
ATOM 14278 C CA B GLN D 1 89 ? 116.165 36.925 29.973 0.50 5.44 65 GLN D CA 1
ATOM 14279 C C . GLN D 1 89 ? 116.307 35.925 31.121 1.00 5.35 65 GLN D C 1
ATOM 14280 O O . GLN D 1 89 ? 117.296 35.213 31.217 1.00 6.03 65 GLN D O 1
ATOM 14291 N N . HIS D 1 90 ? 115.310 35.884 32.010 1.00 4.48 66 HIS D N 1
ATOM 14292 C CA . HIS D 1 90 ? 115.392 34.988 33.159 1.00 4.53 66 HIS D CA 1
ATOM 14293 C C . HIS D 1 90 ? 115.295 33.519 32.740 1.00 4.08 66 HIS D C 1
ATOM 14294 O O . HIS D 1 90 ? 115.951 32.657 33.341 1.00 4.83 66 HIS D O 1
ATOM 14301 N N . LEU D 1 91 ? 114.473 33.231 31.736 1.00 3.61 67 LEU D N 1
ATOM 14302 C CA . LEU D 1 91 ? 114.349 31.861 31.243 1.00 3.47 67 LEU D CA 1
ATOM 14303 C C . LEU D 1 91 ? 115.670 31.373 30.646 1.00 3.92 67 LEU D C 1
ATOM 14304 O O . LEU D 1 91 ? 116.116 30.254 30.939 1.00 3.90 67 LEU D O 1
ATOM 14309 N N . PHE D 1 92 ? 116.318 32.185 29.819 1.00 4.20 68 PHE D N 1
ATOM 14310 C CA . PHE D 1 92 ? 117.601 31.748 29.262 1.00 5.11 68 PHE D CA 1
ATOM 14311 C C . PHE D 1 92 ? 118.636 31.628 30.379 1.00 5.93 68 PHE D C 1
ATOM 14312 O O . PHE D 1 92 ? 119.503 30.752 30.328 1.00 6.16 68 PHE D O 1
ATOM 14320 N N . ALA D 1 93 ? 118.554 32.485 31.400 1.00 4.27 69 ALA D N 1
ATOM 14321 C CA . ALA D 1 93 ? 119.456 32.383 32.548 1.00 5.85 69 ALA D CA 1
ATOM 14322 C C . ALA D 1 93 ? 119.287 31.032 33.262 1.00 4.74 69 ALA D C 1
ATOM 14323 O O . ALA D 1 93 ? 120.258 30.460 33.756 1.00 5.35 69 ALA D O 1
ATOM 14325 N N . LEU D 1 94 ? 118.059 30.535 33.315 1.00 5.11 70 LEU D N 1
ATOM 14326 C CA . LEU D 1 94 ? 117.777 29.254 33.950 1.00 5.15 70 LEU D CA 1
ATOM 14327 C C . LEU D 1 94 ? 118.443 28.113 33.177 1.00 5.05 70 LEU D C 1
ATOM 14328 O O . LEU D 1 94 ? 119.035 27.216 33.767 1.00 6.23 70 LEU D O 1
ATOM 14333 N N . ALA D 1 95 ? 118.333 28.150 31.852 1.00 4.95 71 ALA D N 1
ATOM 14334 C CA . ALA D 1 95 ? 118.980 27.141 31.023 1.00 5.92 71 ALA D CA 1
ATOM 14335 C C . ALA D 1 95 ? 120.478 27.147 31.249 1.00 7.87 71 ALA D C 1
ATOM 14336 O O . ALA D 1 95 ? 121.096 26.091 31.339 1.00 8.30 71 ALA D O 1
ATOM 14338 N N . LYS D 1 96 ? 121.077 28.326 31.356 1.00 7.03 72 LYS D N 1
ATOM 14339 C CA . LYS D 1 96 ? 122.511 28.405 31.586 1.00 8.00 72 LYS D CA 1
ATOM 14340 C C . LYS D 1 96 ? 122.909 27.925 32.986 1.00 7.11 72 LYS D C 1
ATOM 14341 O O . LYS D 1 96 ? 123.904 27.201 33.144 1.00 8.34 72 LYS D O 1
ATOM 14347 N N . GLU D 1 97 ? 122.128 28.298 33.998 1.00 5.68 73 GLU D N 1
ATOM 14348 C CA . GLU D 1 97 ? 122.462 27.972 35.375 1.00 6.10 73 GLU D CA 1
ATOM 14349 C C . GLU D 1 97 ? 122.303 26.479 35.689 1.00 7.13 73 GLU D C 1
ATOM 14350 O O . GLU D 1 97 ? 122.915 25.981 36.631 1.00 8.49 73 GLU D O 1
ATOM 14356 N N . THR D 1 98 ? 121.492 25.775 34.908 1.00 6.27 74 THR D N 1
ATOM 14357 C CA . THR D 1 98 ? 121.369 24.322 35.077 1.00 6.22 74 THR D CA 1
ATOM 14358 C C . THR D 1 98 ? 122.364 23.553 34.178 1.00 6.66 74 THR D C 1
ATOM 14359 O O . THR D 1 98 ? 122.342 22.320 34.120 1.00 7.68 74 THR D O 1
ATOM 14363 N N . ASP D 1 99 ? 123.241 24.286 33.487 1.00 5.29 75 ASP D N 1
ATOM 14364 C CA . ASP D 1 99 ? 124.288 23.716 32.628 1.00 5.23 75 ASP D CA 1
ATOM 14365 C C . ASP D 1 99 ? 123.694 22.831 31.517 1.00 5.19 75 ASP D C 1
ATOM 14366 O O . ASP D 1 99 ? 124.122 21.701 31.274 1.00 4.29 75 ASP D O 1
ATOM 14371 N N . LEU D 1 100 ? 122.709 23.386 30.828 1.00 4.38 76 LEU D N 1
ATOM 14372 C CA . LEU D 1 100 ? 122.078 22.714 29.713 1.00 4.13 76 LEU D CA 1
ATOM 14373 C C . LEU D 1 100 ? 123.113 22.418 28.627 1.00 4.53 76 LEU D C 1
ATOM 14374 O O . LEU D 1 100 ? 123.066 21.359 27.992 1.00 4.14 76 LEU D O 1
ATOM 14379 N N . GLN D 1 101 ? 124.070 23.322 28.415 1.00 5.09 77 GLN D N 1
ATOM 14380 C CA . GLN D 1 101 ? 125.051 23.072 27.352 1.00 7.11 77 GLN D CA 1
ATOM 14381 C C . GLN D 1 101 ? 125.839 21.779 27.570 1.00 6.15 77 GLN D C 1
ATOM 14382 O O . GLN D 1 101 ? 126.094 21.030 26.628 1.00 7.26 77 GLN D O 1
ATOM 14388 N N . SER D 1 102 ? 126.217 21.504 28.807 1.00 4.79 78 SER D N 1
ATOM 14389 C CA A SER D 1 102 ? 126.979 20.303 29.119 0.50 5.14 78 SER D CA 1
ATOM 14390 C CA B SER D 1 102 ? 126.979 20.282 29.090 0.50 5.06 78 SER D CA 1
ATOM 14391 C C . SER D 1 102 ? 126.103 19.059 28.894 1.00 5.50 78 SER D C 1
ATOM 14392 O O . SER D 1 102 ? 126.570 18.031 28.435 1.00 4.93 78 SER D O 1
ATOM 14397 N N . ALA D 1 103 ? 124.817 19.176 29.226 1.00 4.22 79 ALA D N 1
ATOM 14398 C CA . ALA D 1 103 ? 123.884 18.060 29.051 1.00 3.76 79 ALA D CA 1
ATOM 14399 C C . ALA D 1 103 ? 123.717 17.700 27.565 1.00 3.87 79 ALA D C 1
ATOM 14400 O O . ALA D 1 103 ? 123.634 16.513 27.191 1.00 3.69 79 ALA D O 1
ATOM 14402 N N . ILE D 1 104 ? 123.630 18.724 26.720 1.00 4.57 80 ILE D N 1
ATOM 14403 C CA . ILE D 1 104 ? 123.483 18.515 25.285 1.00 4.56 80 ILE D CA 1
ATOM 14404 C C . ILE D 1 104 ? 124.683 17.743 24.759 1.00 5.01 80 ILE D C 1
ATOM 14405 O O . ILE D 1 104 ? 124.545 16.734 24.077 1.00 5.33 80 ILE D O 1
ATOM 14410 N N . THR D 1 105 ? 125.866 18.204 25.117 1.00 5.01 81 THR D N 1
ATOM 14411 C CA . THR D 1 105 ? 127.091 17.532 24.709 1.00 5.32 81 THR D CA 1
ATOM 14412 C C . THR D 1 105 ? 127.119 16.073 25.193 1.00 5.53 81 THR D C 1
ATOM 14413 O O . THR D 1 105 ? 127.473 15.180 24.439 1.00 6.67 81 THR D O 1
ATOM 14417 N N . ALA D 1 106 ? 126.702 15.851 26.437 1.00 4.31 82 ALA D N 1
ATOM 14418 C CA . ALA D 1 106 ? 126.675 14.526 27.041 1.00 4.06 82 ALA D CA 1
ATOM 14419 C C . ALA D 1 106 ? 125.808 13.571 26.237 1.00 4.69 82 ALA D C 1
ATOM 14420 O O . ALA D 1 106 ? 126.214 12.437 25.948 1.00 5.44 82 ALA D O 1
ATOM 14422 N N . MET D 1 107 ? 124.610 14.000 25.858 1.00 4.27 83 MET D N 1
ATOM 14423 C CA A MET D 1 107 ? 123.744 13.121 25.084 0.70 3.92 83 MET D CA 1
ATOM 14424 C CA B MET D 1 107 ? 123.732 13.138 25.057 0.30 4.15 83 MET D CA 1
ATOM 14425 C C . MET D 1 107 ? 124.374 12.759 23.734 1.00 4.57 83 MET D C 1
ATOM 14426 O O . MET D 1 107 ? 124.481 11.575 23.384 1.00 5.46 83 MET D O 1
ATOM 14435 N N . PHE D 1 108 ? 124.788 13.779 22.983 1.00 5.59 84 PHE D N 1
ATOM 14436 C CA . PHE D 1 108 ? 125.309 13.547 21.645 1.00 5.99 84 PHE D CA 1
ATOM 14437 C C . PHE D 1 108 ? 126.573 12.726 21.576 1.00 5.72 84 PHE D C 1
ATOM 14438 O O . PHE D 1 108 ? 126.763 12.009 20.597 1.00 7.03 84 PHE D O 1
ATOM 14446 N N . LYS D 1 109 ? 127.419 12.822 22.596 1.00 5.50 85 LYS D N 1
ATOM 14447 C CA . LYS D 1 109 ? 128.693 12.100 22.607 1.00 6.89 85 LYS D CA 1
ATOM 14448 C C . LYS D 1 109 ? 128.575 10.663 23.096 1.00 6.74 85 LYS D C 1
ATOM 14449 O O . LYS D 1 109 ? 129.540 9.924 23.043 1.00 8.57 85 LYS D O 1
ATOM 14455 N N . GLY D 1 110 ? 127.406 10.264 23.583 1.00 5.76 86 GLY D N 1
ATOM 14456 C CA . GLY D 1 110 ? 127.239 8.898 24.039 1.00 6.45 86 GLY D CA 1
ATOM 14457 C C . GLY D 1 110 ? 127.486 8.662 25.515 1.00 4.91 86 GLY D C 1
ATOM 14458 O O . GLY D 1 110 ? 127.666 7.507 25.924 1.00 6.40 86 GLY D O 1
ATOM 14459 N N . GLU D 1 111 ? 127.513 9.720 26.330 1.00 4.94 87 GLU D N 1
ATOM 14460 C CA . GLU D 1 111 ? 127.607 9.537 27.783 1.00 5.09 87 GLU D CA 1
ATOM 14461 C C . GLU D 1 111 ? 126.368 8.745 28.218 1.00 4.62 87 GLU D C 1
ATOM 14462 O O . GLU D 1 111 ? 125.293 8.919 27.641 1.00 4.40 87 GLU D O 1
ATOM 14468 N N . ALA D 1 112 ? 126.515 7.901 29.228 1.00 4.21 88 ALA D N 1
ATOM 14469 C CA . ALA D 1 112 ? 125.406 7.056 29.718 1.00 3.90 88 ALA D CA 1
ATOM 14470 C C . ALA D 1 112 ? 124.489 7.868 30.637 1.00 3.60 88 ALA D C 1
ATOM 14471 O O . ALA D 1 112 ? 124.396 7.625 31.852 1.00 4.97 88 ALA D O 1
ATOM 14473 N N . ILE D 1 113 ? 123.798 8.840 30.034 1.00 2.45 89 ILE D N 1
ATOM 14474 C CA . ILE D 1 113 ? 122.926 9.774 30.754 1.00 3.57 89 ILE D CA 1
ATOM 14475 C C . ILE D 1 113 ? 121.680 9.111 31.309 1.00 3.07 89 ILE D C 1
ATOM 14476 O O . ILE D 1 113 ? 121.066 9.637 32.218 1.00 4.45 89 ILE D O 1
ATOM 14481 N N . ASN D 1 114 ? 121.310 7.952 30.764 1.00 3.68 90 ASN D N 1
ATOM 14482 C CA . ASN D 1 114 ? 120.219 7.143 31.335 1.00 3.95 90 ASN D CA 1
ATOM 14483 C C . ASN D 1 114 ? 120.914 6.361 32.441 1.00 4.43 90 ASN D C 1
ATOM 14484 O O . ASN D 1 114 ? 121.291 5.202 32.292 1.00 4.51 90 ASN D O 1
ATOM 14489 N N . GLN D 1 115 ? 121.090 7.038 33.572 1.00 4.11 91 GLN D N 1
ATOM 14490 C CA . GLN D 1 115 ? 121.878 6.494 34.661 1.00 3.45 91 GLN D CA 1
ATOM 14491 C C . GLN D 1 115 ? 121.232 5.358 35.414 1.00 4.21 91 GLN D C 1
ATOM 14492 O O . GLN D 1 115 ? 121.947 4.478 35.918 1.00 5.76 91 GLN D O 1
ATOM 14498 N N . THR D 1 116 ? 119.897 5.354 35.501 1.00 3.09 92 THR D N 1
ATOM 14499 C CA . THR D 1 116 ? 119.261 4.307 36.287 1.00 2.71 92 THR D CA 1
ATOM 14500 C C . THR D 1 116 ? 119.348 2.946 35.598 1.00 3.83 92 THR D C 1
ATOM 14501 O O . THR D 1 116 ? 119.297 1.911 36.270 1.00 7.99 92 THR D O 1
ATOM 14505 N N . GLU D 1 117 ? 119.480 2.946 34.276 1.00 4.02 93 GLU D N 1
ATOM 14506 C CA . GLU D 1 117 ? 119.655 1.716 33.501 1.00 5.36 93 GLU D CA 1
ATOM 14507 C C . GLU D 1 117 ? 121.094 1.596 32.955 1.00 6.54 93 GLU D C 1
ATOM 14508 O O . GLU D 1 117 ? 121.431 0.601 32.316 1.00 7.38 93 GLU D O 1
ATOM 14514 N N . ASP D 1 118 ? 121.927 2.612 33.226 1.00 6.17 94 ASP D N 1
ATOM 14515 C CA . ASP D 1 118 ? 123.326 2.693 32.759 1.00 6.37 94 ASP D CA 1
ATOM 14516 C C . ASP D 1 118 ? 123.428 2.490 31.254 1.00 6.16 94 ASP D C 1
ATOM 14517 O O . ASP D 1 118 ? 124.072 1.542 30.756 1.00 7.35 94 ASP D O 1
ATOM 14522 N N . ARG D 1 119 ? 122.785 3.392 30.524 1.00 3.66 95 ARG D N 1
ATOM 14523 C CA . ARG D 1 119 ? 122.755 3.356 29.064 1.00 3.62 95 ARG D CA 1
ATOM 14524 C C . ARG D 1 119 ? 122.950 4.731 28.454 1.00 2.58 95 ARG D C 1
ATOM 14525 O O . ARG D 1 119 ? 122.574 5.746 29.056 1.00 2.69 95 ARG D O 1
ATOM 14533 N N . ALA D 1 120 ? 123.526 4.750 27.254 1.00 3.28 96 ALA D N 1
ATOM 14534 C CA . ALA D 1 120 ? 123.599 5.954 26.436 1.00 2.67 96 ALA D CA 1
ATOM 14535 C C . ALA D 1 120 ? 122.186 6.212 25.876 1.00 3.26 96 ALA D C 1
ATOM 14536 O O . ALA D 1 120 ? 121.289 5.332 25.950 1.00 3.18 96 ALA D O 1
ATOM 14538 N N . VAL D 1 121 ? 121.997 7.403 25.314 1.00 3.32 97 VAL D N 1
ATOM 14539 C CA . VAL D 1 121 ? 120.722 7.842 24.746 1.00 2.20 97 VAL D CA 1
ATOM 14540 C C . VAL D 1 121 ? 121.093 8.386 23.385 1.00 3.23 97 VAL D C 1
ATOM 14541 O O . VAL D 1 121 ? 121.507 9.541 23.246 1.00 3.86 97 VAL D O 1
ATOM 14545 N N . LEU D 1 122 ? 120.953 7.537 22.368 1.00 2.99 98 LEU D N 1
ATOM 14546 C CA . LEU D 1 122 ? 121.520 7.817 21.057 1.00 3.53 98 LEU D CA 1
ATOM 14547 C C . LEU D 1 122 ? 120.602 7.685 19.867 1.00 3.53 98 LEU D C 1
ATOM 14548 O O . LEU D 1 122 ? 121.016 7.271 18.797 1.00 2.92 98 LEU D O 1
ATOM 14553 N N . HIS D 1 123 ? 119.341 8.052 20.052 1.00 3.50 99 HIS D N 1
ATOM 14554 C CA . HIS D 1 123 ? 118.443 8.127 18.904 1.00 3.94 99 HIS D CA 1
ATOM 14555 C C . HIS D 1 123 ? 119.007 9.110 17.868 1.00 4.54 99 HIS D C 1
ATOM 14556 O O . HIS D 1 123 ? 118.780 8.949 16.676 1.00 4.75 99 HIS D O 1
ATOM 14563 N N . THR D 1 124 ? 119.776 10.107 18.313 1.00 3.51 100 THR D N 1
ATOM 14564 C CA . THR D 1 124 ? 120.400 11.029 17.372 1.00 4.07 100 THR D CA 1
ATOM 14565 C C . THR D 1 124 ? 121.405 10.317 16.429 1.00 3.91 1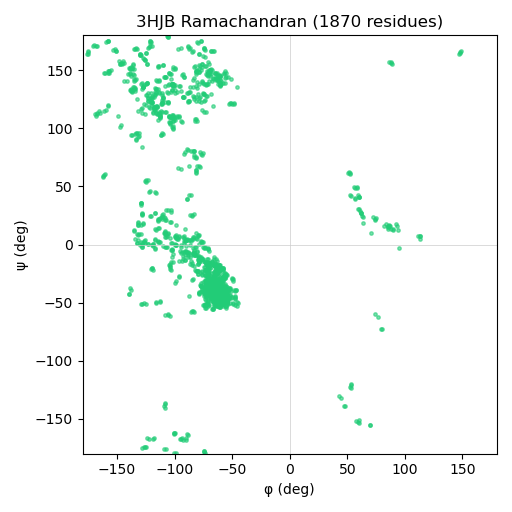00 THR D C 1
ATOM 14566 O O . THR D 1 124 ? 121.593 10.738 15.290 1.00 5.08 100 THR D O 1
ATOM 14570 N N . ALA D 1 125 ? 122.062 9.256 16.890 1.00 3.94 101 ALA D N 1
ATOM 14571 C CA . ALA D 1 125 ? 122.998 8.528 16.043 1.00 2.59 101 ALA D CA 1
ATOM 14572 C C . ALA D 1 125 ? 122.268 7.805 14.907 1.00 2.44 101 ALA D C 1
ATOM 14573 O O . ALA D 1 125 ? 122.811 7.617 13.829 1.00 3.62 101 ALA D O 1
ATOM 14575 N N . LEU D 1 126 ? 121.015 7.421 15.138 1.00 2.59 102 LEU D N 1
ATOM 14576 C CA . LEU D 1 126 ? 120.246 6.691 14.135 1.00 3.08 102 LEU D CA 1
ATOM 14577 C C . LEU D 1 126 ? 120.055 7.489 12.865 1.00 3.26 102 LEU D C 1
ATOM 14578 O O . LEU D 1 126 ? 119.913 6.918 11.786 1.00 3.92 102 LEU D O 1
ATOM 14583 N N . ARG D 1 127 ? 120.012 8.813 13.003 1.00 3.80 103 ARG D N 1
ATOM 14584 C CA . ARG D 1 127 ? 119.801 9.720 11.868 1.00 3.63 103 ARG D CA 1
ATOM 14585 C C . ARG D 1 127 ? 121.017 10.592 11.588 1.00 3.84 103 ARG D C 1
ATOM 14586 O O . ARG D 1 127 ? 120.903 11.638 10.952 1.00 5.08 103 ARG D O 1
ATOM 14594 N N . ASN D 1 128 ? 122.188 10.153 12.047 1.00 3.71 104 ASN D N 1
ATOM 14595 C CA . ASN D 1 128 ? 123.424 10.911 11.870 1.00 3.48 104 ASN D CA 1
ATOM 14596 C C . ASN D 1 128 ? 123.965 10.751 10.454 1.00 5.12 104 ASN D C 1
ATOM 14597 O O . ASN D 1 128 ? 124.905 10.000 10.197 1.00 5.40 104 ASN D O 1
ATOM 14602 N N . ARG D 1 129 ? 123.370 11.511 9.547 1.00 4.12 105 ARG D N 1
ATOM 14603 C CA . ARG D 1 129 ? 123.691 11.416 8.140 1.00 5.57 105 ARG D CA 1
ATOM 14604 C C . ARG D 1 129 ? 125.126 11.807 7.849 1.00 6.22 105 ARG D C 1
ATOM 14605 O O . ARG D 1 129 ? 125.690 11.349 6.861 1.00 8.34 105 ARG D O 1
ATOM 14613 N N . SER D 1 130 ? 125.696 12.650 8.708 1.00 7.04 106 SER D N 1
ATOM 14614 C CA A SER D 1 130 ? 127.070 13.108 8.538 0.50 8.13 106 SER D CA 1
ATOM 14615 C CA B SER D 1 130 ? 127.083 13.117 8.573 0.50 7.71 106 SER D CA 1
ATOM 14616 C C . SER D 1 130 ? 128.087 11.994 8.786 1.00 7.95 106 SER D C 1
ATOM 14617 O O . SER D 1 130 ? 129.240 12.079 8.341 1.00 7.70 106 SER D O 1
ATOM 14622 N N . ASN D 1 131 ? 127.666 10.961 9.512 1.00 6.89 107 ASN D N 1
ATOM 14623 C CA . ASN D 1 131 ? 128.515 9.817 9.848 1.00 8.32 107 ASN D CA 1
ATOM 14624 C C . ASN D 1 131 ? 129.727 10.116 10.711 1.00 8.58 107 ASN D C 1
ATOM 14625 O O . ASN D 1 131 ? 130.660 9.317 10.766 1.00 10.08 107 ASN D O 1
ATOM 14630 N N . SER D 1 132 ? 129.708 11.260 11.394 1.00 8.42 108 SER D N 1
ATOM 14631 C CA . SER D 1 132 ? 130.754 11.564 12.361 1.00 9.12 108 SER D CA 1
ATOM 14632 C C . SER D 1 132 ? 130.666 10.444 13.407 1.00 8.82 108 SER D C 1
ATOM 14633 O O . SER D 1 132 ? 129.566 10.025 13.777 1.00 8.84 108 SER D O 1
ATOM 14636 N N . PRO D 1 133 ? 131.812 9.934 13.864 1.00 8.30 109 PRO D N 1
ATOM 14637 C CA . PRO D 1 133 ? 131.752 8.824 14.803 1.00 7.22 109 PRO D CA 1
ATOM 14638 C C . PRO D 1 133 ? 131.024 9.109 16.111 1.00 8.14 109 PRO D C 1
ATOM 14639 O O . PRO D 1 133 ? 131.097 10.216 16.651 1.00 9.33 109 PRO D O 1
ATOM 14643 N N . VAL D 1 134 ? 130.337 8.085 16.602 1.00 6.74 110 VAL D N 1
ATOM 14644 C CA . VAL D 1 134 ? 129.616 8.133 17.863 1.00 7.08 110 VAL D CA 1
ATOM 14645 C C . VAL D 1 134 ? 130.042 6.868 18.573 1.00 6.01 110 VAL D C 1
ATOM 14646 O O . VAL D 1 134 ? 129.745 5.754 18.120 1.00 6.06 110 VAL D O 1
ATOM 14650 N N . LEU D 1 135 ? 130.742 7.036 19.685 1.00 7.21 111 LEU D N 1
ATOM 14651 C CA . LEU D 1 135 ? 131.323 5.898 20.385 1.00 7.86 111 LEU D CA 1
ATOM 14652 C C . LEU D 1 135 ? 130.471 5.335 21.518 1.00 7.43 111 LEU D C 1
ATOM 14653 O O . LEU D 1 135 ? 129.947 6.068 22.355 1.00 8.63 111 LEU D O 1
ATOM 14658 N N . VAL D 1 136 ? 130.327 4.016 21.514 1.00 6.62 112 VAL D N 1
ATOM 14659 C CA . VAL D 1 136 ? 129.675 3.269 22.582 1.00 6.27 112 VAL D CA 1
ATOM 14660 C C . VAL D 1 136 ? 130.650 2.114 22.856 1.00 6.68 112 VAL D C 1
ATOM 14661 O O . VAL D 1 136 ? 131.054 1.393 21.935 1.00 5.36 112 VAL D O 1
ATOM 14665 N N . ASN D 1 137 ? 131.062 1.970 24.114 1.00 6.94 113 ASN D N 1
ATOM 14666 C CA . ASN D 1 137 ? 132.047 0.945 24.480 1.00 8.65 113 ASN D CA 1
ATOM 14667 C C . ASN D 1 137 ? 133.307 1.009 23.604 1.00 7.60 113 ASN D C 1
ATOM 14668 O O . ASN D 1 137 ? 133.845 -0.013 23.145 1.00 7.78 113 ASN D O 1
ATOM 14673 N N . GLY D 1 138 ? 133.769 2.229 23.362 1.00 7.76 114 GLY D N 1
ATOM 14674 C CA . GLY D 1 138 ? 134.988 2.461 22.602 1.00 8.02 114 GLY D CA 1
ATOM 14675 C C . GLY D 1 138 ? 134.958 2.182 21.110 1.00 7.91 114 GLY D C 1
ATOM 14676 O O . GLY D 1 138 ? 136.011 2.203 20.464 1.00 10.20 114 GLY D O 1
ATOM 14677 N N . GLU D 1 139 ? 133.766 1.935 20.553 1.00 7.72 115 GLU D N 1
ATOM 14678 C CA A GLU D 1 139 ? 133.613 1.621 19.131 0.50 7.82 115 GLU D CA 1
ATOM 14679 C CA B GLU D 1 139 ? 133.628 1.646 19.126 0.50 7.16 115 GLU D CA 1
ATOM 14680 C C . GLU D 1 139 ? 132.537 2.500 18.503 1.00 6.08 115 GLU D C 1
ATOM 14681 O O . GLU D 1 139 ? 131.506 2.753 19.105 1.00 5.75 115 GLU D O 1
ATOM 14692 N N . ASP D 1 140 ? 132.789 2.932 17.279 1.00 6.02 116 ASP D N 1
ATOM 14693 C CA . ASP D 1 140 ? 131.857 3.754 16.530 1.00 4.82 116 ASP D CA 1
ATOM 14694 C C . ASP D 1 140 ? 130.644 2.899 16.197 1.00 5.51 116 ASP D C 1
ATOM 14695 O O . ASP D 1 140 ? 130.791 1.788 15.675 1.00 6.67 116 ASP D O 1
ATOM 14700 N N . VAL D 1 141 ? 129.459 3.421 16.487 1.00 4.86 117 VAL D N 1
ATOM 14701 C CA . VAL D 1 141 ? 128.217 2.704 16.223 1.00 5.37 117 VAL D CA 1
ATOM 14702 C C . VAL D 1 141 ? 127.679 2.968 14.825 1.00 5.45 117 VAL D C 1
ATOM 14703 O O . VAL D 1 141 ? 126.768 2.267 14.377 1.00 4.55 117 VAL D O 1
ATOM 14707 N N . MET D 1 142 ? 128.236 3.953 14.113 1.00 4.87 118 MET D N 1
ATOM 14708 C CA . MET D 1 142 ? 127.671 4.303 12.815 1.00 3.50 118 MET D CA 1
ATOM 14709 C C . MET D 1 142 ? 127.706 3.170 11.768 1.00 3.91 118 MET D C 1
ATOM 14710 O O . MET D 1 142 ? 126.744 3.018 11.028 1.00 4.08 118 MET D O 1
ATOM 14715 N N . PRO D 1 143 ? 128.791 2.383 11.701 1.00 3.67 119 PRO D N 1
ATOM 14716 C CA . PRO D 1 143 ? 128.745 1.289 10.732 1.00 4.25 119 PRO D CA 1
ATOM 14717 C C . PRO D 1 143 ? 127.570 0.337 10.972 1.00 4.46 119 PRO D C 1
ATOM 14718 O O . PRO D 1 143 ? 126.909 -0.055 10.009 1.00 5.53 119 PRO D O 1
ATOM 14722 N N . ALA D 1 144 ? 127.267 0.020 12.228 1.00 4.11 120 ALA D N 1
ATOM 14723 C CA . ALA D 1 144 ? 126.146 -0.881 12.529 1.00 4.59 120 ALA D CA 1
ATOM 14724 C C . ALA D 1 144 ? 124.804 -0.225 12.204 1.00 5.22 120 ALA D C 1
ATOM 14725 O O . ALA D 1 144 ? 123.893 -0.886 11.692 1.00 5.46 120 ALA D O 1
ATOM 14727 N N . VAL D 1 145 ? 124.681 1.066 12.486 1.00 3.82 121 VAL D N 1
ATOM 14728 C CA . VAL D 1 145 ? 123.463 1.801 12.157 1.00 3.76 121 VAL D CA 1
ATOM 14729 C C . VAL D 1 145 ? 123.238 1.749 10.666 1.00 2.80 121 VAL D C 1
ATOM 14730 O O . VAL D 1 145 ? 122.143 1.437 10.172 1.00 3.00 121 VAL D O 1
ATOM 14734 N N . ASN D 1 146 ? 124.285 2.061 9.933 1.00 2.68 122 ASN D N 1
ATOM 14735 C CA . ASN D 1 146 ? 124.193 2.088 8.490 1.00 3.52 122 ASN D CA 1
ATOM 14736 C C . ASN D 1 146 ? 123.956 0.724 7.873 1.00 3.38 122 ASN D C 1
ATOM 14737 O O . ASN D 1 146 ? 123.281 0.613 6.848 1.00 4.55 122 ASN D O 1
ATOM 14742 N N . ALA D 1 147 ? 124.487 -0.322 8.507 1.00 2.62 123 ALA D N 1
ATOM 14743 C CA . ALA D 1 147 ? 124.275 -1.667 8.019 1.00 3.04 123 ALA D CA 1
ATOM 14744 C C . ALA D 1 147 ? 122.798 -2.075 8.122 1.00 3.87 123 ALA D C 1
ATOM 14745 O O . ALA D 1 147 ? 122.274 -2.703 7.201 1.00 5.87 123 ALA D O 1
ATOM 14747 N N . VAL D 1 148 ? 122.132 -1.745 9.233 1.00 2.85 124 VAL D N 1
ATOM 14748 C CA . VAL D 1 148 ? 120.705 -2.060 9.361 1.00 4.08 124 VAL D CA 1
ATOM 14749 C C . VAL D 1 148 ? 119.914 -1.276 8.303 1.00 3.58 124 VAL D C 1
ATOM 14750 O O . VAL D 1 148 ? 119.011 -1.814 7.663 1.00 4.35 124 VAL D O 1
ATOM 14754 N N . LEU D 1 149 ? 120.251 -0.003 8.110 1.00 3.31 125 LEU D N 1
ATOM 14755 C CA . LEU D 1 149 ? 119.581 0.789 7.077 1.00 2.75 125 LEU D CA 1
ATOM 14756 C C . LEU D 1 149 ? 119.724 0.155 5.691 1.00 3.45 125 LEU D C 1
ATOM 14757 O O . LEU D 1 149 ? 118.757 0.084 4.938 1.00 4.00 125 LEU D O 1
ATOM 14762 N N . ALA D 1 150 ? 120.923 -0.308 5.368 1.00 3.15 126 ALA D N 1
ATOM 14763 C CA . ALA D 1 150 ? 121.178 -0.948 4.086 1.00 2.75 126 ALA D CA 1
ATOM 14764 C C . ALA D 1 150 ? 120.374 -2.239 3.945 1.00 3.47 126 ALA D C 1
ATOM 14765 O O . ALA D 1 150 ? 119.854 -2.544 2.862 1.00 4.15 126 ALA D O 1
ATOM 14767 N N . LYS D 1 151 ? 120.275 -3.000 5.027 1.00 2.97 127 LYS D N 1
ATOM 14768 C CA . LYS D 1 151 ? 119.532 -4.252 5.013 1.00 4.55 127 LYS D CA 1
ATOM 14769 C C . LYS D 1 151 ? 118.041 -3.959 4.790 1.00 3.94 127 LYS D C 1
ATOM 14770 O O . LYS D 1 151 ? 117.360 -4.664 4.031 1.00 5.08 127 LYS D O 1
ATOM 14776 N N . MET D 1 152 ? 117.547 -2.908 5.437 1.00 3.86 128 MET D N 1
ATOM 14777 C CA . MET D 1 152 ? 116.142 -2.494 5.266 1.00 4.01 128 MET D CA 1
ATOM 14778 C C . MET D 1 152 ? 115.866 -1.991 3.861 1.00 4.04 128 MET D C 1
ATOM 14779 O O . MET D 1 152 ? 114.802 -2.262 3.302 1.00 4.67 128 MET D O 1
ATOM 14784 N N . LYS D 1 153 ? 116.798 -1.237 3.284 1.00 3.08 129 LYS D N 1
ATOM 14785 C CA . LYS D 1 153 ? 116.630 -0.779 1.908 1.00 3.54 129 LYS D CA 1
ATOM 14786 C C . LYS D 1 153 ? 116.460 -1.979 0.975 1.00 3.13 129 LYS D C 1
ATOM 14787 O O . LYS D 1 153 ? 115.513 -2.041 0.189 1.00 3.44 129 LYS D O 1
ATOM 14793 N N . ALA D 1 154 ? 117.376 -2.932 1.075 1.00 3.03 130 ALA D N 1
ATOM 14794 C CA . ALA D 1 154 ? 117.356 -4.093 0.190 1.00 2.69 130 ALA D CA 1
ATOM 14795 C C . ALA D 1 154 ? 116.072 -4.916 0.346 1.00 3.43 130 ALA D C 1
ATOM 14796 O O . ALA D 1 154 ? 115.447 -5.309 -0.633 1.00 4.41 130 ALA D O 1
ATOM 14798 N N . PHE D 1 155 ? 115.679 -5.163 1.591 1.00 3.07 131 PHE D N 1
ATOM 14799 C CA . PHE D 1 155 ? 114.482 -5.941 1.869 1.00 2.81 131 PHE D CA 1
ATOM 14800 C C . PHE D 1 155 ? 113.244 -5.233 1.342 1.00 2.58 131 PHE D C 1
ATOM 14801 O O . PHE D 1 155 ? 112.405 -5.855 0.699 1.00 2.92 131 PHE D O 1
ATOM 14809 N N . SER D 1 156 ? 113.156 -3.931 1.587 1.00 2.42 132 SER D N 1
ATOM 14810 C CA . SER D 1 156 ? 111.999 -3.152 1.164 1.00 3.25 132 SER D CA 1
ATOM 14811 C C . SER D 1 156 ? 111.865 -3.163 -0.351 1.00 4.81 132 SER D C 1
ATOM 14812 O O . SER D 1 156 ? 110.751 -3.225 -0.855 1.00 5.08 132 SER D O 1
ATOM 14815 N N . GLU D 1 157 ? 112.972 -3.103 -1.085 1.00 6.30 133 GLU D N 1
ATOM 14816 C CA . GLU D 1 157 ? 112.884 -3.103 -2.547 1.00 8.11 133 GLU D CA 1
ATOM 14817 C C . GLU D 1 157 ? 112.314 -4.434 -3.047 1.00 7.18 133 GLU D C 1
ATOM 14818 O O . GLU D 1 157 ? 111.523 -4.450 -3.992 1.00 9.14 133 GLU D O 1
ATOM 14824 N N . ARG D 1 158 ? 112.680 -5.530 -2.396 1.00 5.91 134 ARG D N 1
ATOM 14825 C CA . ARG D 1 158 ? 112.162 -6.854 -2.769 1.00 6.02 134 ARG D CA 1
ATOM 14826 C C . ARG D 1 158 ? 110.662 -6.945 -2.477 1.00 6.30 134 ARG D C 1
ATOM 14827 O O . ARG D 1 158 ? 109.898 -7.470 -3.278 1.00 6.98 134 ARG D O 1
ATOM 14835 N N . VAL D 1 159 ? 110.226 -6.425 -1.336 1.00 4.67 135 VAL D N 1
ATOM 14836 C CA . VAL D 1 159 ? 108.809 -6.497 -0.986 1.00 4.89 135 VAL D CA 1
ATOM 14837 C C . VAL D 1 159 ? 107.966 -5.556 -1.840 1.00 4.82 135 VAL D C 1
ATOM 14838 O O . VAL D 1 159 ? 106.967 -5.969 -2.428 1.00 6.97 135 VAL D O 1
ATOM 14842 N N . ILE D 1 160 ? 108.374 -4.290 -1.921 1.00 5.37 136 ILE D N 1
ATOM 14843 C CA . ILE D 1 160 ? 107.618 -3.296 -2.673 1.00 5.92 136 ILE D CA 1
ATOM 14844 C C . ILE D 1 160 ? 107.587 -3.606 -4.167 1.00 6.38 136 ILE D C 1
ATOM 14845 O O . ILE D 1 160 ? 106.535 -3.503 -4.791 1.00 8.53 136 ILE D O 1
ATOM 14850 N N . GLY D 1 161 ? 108.723 -4.010 -4.730 1.00 6.03 137 GLY D N 1
ATOM 14851 C CA . GLY D 1 161 ? 108.836 -4.264 -6.169 1.00 7.28 137 GLY D CA 1
ATOM 14852 C C . GLY D 1 161 ? 108.248 -5.570 -6.672 1.00 8.54 137 GLY D C 1
ATOM 14853 O O . GLY D 1 161 ? 108.159 -5.793 -7.888 1.00 10.22 137 GLY D O 1
ATOM 14854 N N . GLY D 1 162 ? 107.885 -6.453 -5.752 1.00 8.54 138 GLY D N 1
ATOM 14855 C CA . GLY D 1 162 ? 107.244 -7.709 -6.110 1.00 7.97 138 GLY D CA 1
ATOM 14856 C C . GLY D 1 162 ? 108.129 -8.945 -6.236 1.00 8.12 138 GLY D C 1
ATOM 14857 O O . GLY D 1 162 ? 107.616 -10.037 -6.491 1.00 9.62 138 GLY D O 1
ATOM 14858 N N A GLU D 1 163 ? 109.440 -8.793 -6.045 0.50 8.49 139 GLU D N 1
ATOM 14859 N N B GLU D 1 163 ? 109.440 -8.789 -6.062 0.50 8.57 139 GLU D N 1
ATOM 14860 C CA A GLU D 1 163 ? 110.371 -9.924 -6.140 0.50 8.72 139 GLU D CA 1
ATOM 14861 C CA B GLU D 1 163 ? 110.360 -9.924 -6.140 0.50 8.84 139 GLU D CA 1
ATOM 14862 C C A GLU D 1 163 ? 110.163 -10.906 -4.983 0.50 8.22 139 GLU D C 1
ATOM 14863 C C B GLU D 1 163 ? 110.133 -10.907 -4.991 0.50 8.29 139 GLU D C 1
ATOM 14864 O O A GLU D 1 163 ? 110.298 -12.121 -5.161 0.50 9.58 139 GLU D O 1
ATOM 14865 O O B GLU D 1 163 ? 110.229 -12.125 -5.180 0.50 9.57 139 GLU D O 1
ATOM 14876 N N . TRP D 1 164 ? 109.825 -10.373 -3.810 1.00 7.73 140 TRP D N 1
ATOM 14877 C CA . TRP D 1 164 ? 109.545 -11.196 -2.634 1.00 7.30 140 TRP D CA 1
ATOM 14878 C C . TRP D 1 164 ? 108.157 -11.803 -2.814 1.00 7.77 140 TRP D C 1
ATOM 14879 O O . TRP D 1 164 ? 107.165 -11.076 -2.817 1.00 8.38 140 TRP D O 1
ATOM 14890 N N . LYS D 1 165 ? 108.078 -13.125 -2.944 1.00 7.03 141 LYS D N 1
ATOM 14891 C CA . LYS D 1 165 ? 106.791 -13.787 -3.160 1.00 7.15 141 LYS D CA 1
ATOM 14892 C C . LYS D 1 165 ? 106.267 -14.467 -1.902 1.00 6.69 141 LYS D C 1
ATOM 14893 O O . LYS D 1 165 ? 107.038 -14.978 -1.078 1.00 7.93 141 LYS D O 1
ATOM 14899 N N . GLY D 1 166 ? 104.947 -14.470 -1.770 1.00 6.25 142 GLY D N 1
ATOM 14900 C CA . GLY D 1 166 ? 104.277 -15.182 -0.712 1.00 5.90 142 GLY D CA 1
ATOM 14901 C C . GLY D 1 166 ? 104.304 -16.679 -1.008 1.00 5.60 142 GLY D C 1
ATOM 14902 O O . GLY D 1 166 ? 104.839 -17.129 -2.042 1.00 6.15 142 GLY D O 1
ATOM 14903 N N . PHE D 1 167 ? 103.675 -17.458 -0.137 1.00 5.19 143 PHE D N 1
ATOM 14904 C CA . PHE D 1 167 ? 103.747 -18.922 -0.230 1.00 4.42 143 PHE D CA 1
ATOM 14905 C C . PHE D 1 167 ? 103.044 -19.533 -1.444 1.00 5.52 143 PHE D C 1
ATOM 14906 O O . PHE D 1 167 ? 103.273 -20.709 -1.745 1.00 5.47 143 PHE D O 1
ATOM 14914 N N . THR D 1 168 ? 102.195 -18.755 -2.124 1.00 5.25 144 THR D N 1
ATOM 14915 C CA . THR D 1 168 ? 101.554 -19.199 -3.364 1.00 6.66 144 THR D CA 1
ATOM 14916 C C . THR D 1 168 ? 102.132 -18.477 -4.599 1.00 6.65 144 THR D C 1
ATOM 14917 O O . THR D 1 168 ? 101.569 -18.577 -5.692 1.00 8.27 144 THR D O 1
ATOM 14921 N N . GLY D 1 169 ? 103.244 -17.760 -4.422 1.00 5.88 145 GLY D N 1
ATOM 14922 C CA . GLY D 1 169 ? 103.933 -17.102 -5.535 1.00 5.44 145 GLY D CA 1
ATOM 14923 C C . GLY D 1 169 ? 103.454 -15.720 -5.929 1.00 5.57 145 GLY D C 1
ATOM 14924 O O . GLY D 1 169 ? 103.797 -15.230 -7.001 1.00 7.37 145 GLY D O 1
ATOM 14925 N N . LYS D 1 170 ? 102.688 -15.082 -5.052 1.00 6.02 146 LYS D N 1
ATOM 14926 C CA . LYS D 1 170 ? 102.152 -13.766 -5.327 1.00 6.01 146 LYS D CA 1
ATOM 14927 C C . LYS D 1 170 ? 102.929 -12.675 -4.622 1.00 6.26 146 LYS D C 1
ATOM 14928 O O . LYS D 1 170 ? 103.500 -12.880 -3.549 1.00 6.63 146 LYS D O 1
ATOM 14934 N N . ALA D 1 171 ? 102.938 -11.503 -5.236 1.00 6.01 147 ALA D N 1
ATOM 14935 C CA . ALA D 1 171 ? 103.553 -10.340 -4.616 1.00 5.56 147 ALA D CA 1
ATOM 14936 C C . ALA D 1 171 ? 102.757 -9.916 -3.388 1.00 5.31 147 ALA D C 1
ATOM 14937 O O . ALA D 1 171 ? 101.536 -10.103 -3.305 1.00 5.80 147 ALA D O 1
ATOM 14939 N N . ILE D 1 172 ? 103.460 -9.333 -2.437 1.00 4.65 148 ILE D N 1
ATOM 14940 C CA . ILE D 1 172 ? 102.850 -8.812 -1.234 1.00 4.75 148 ILE D CA 1
ATOM 14941 C C . ILE D 1 172 ? 102.037 -7.540 -1.550 1.00 5.33 148 ILE D C 1
ATOM 14942 O O . ILE D 1 172 ? 102.460 -6.680 -2.328 1.00 5.92 148 ILE D O 1
ATOM 14947 N N . THR D 1 173 ? 100.852 -7.436 -0.939 1.00 5.52 149 THR D N 1
ATOM 14948 C CA . THR D 1 173 ? 99.997 -6.265 -1.092 1.00 6.28 149 THR D CA 1
ATOM 14949 C C . THR D 1 173 ? 99.707 -5.560 0.233 1.00 5.94 149 THR D C 1
ATOM 14950 O O . THR D 1 173 ? 99.334 -4.386 0.245 1.00 7.13 149 THR D O 1
ATOM 14954 N N . ASP D 1 174 ? 99.864 -6.268 1.346 1.00 5.25 150 ASP D N 1
ATOM 14955 C CA . ASP D 1 174 ? 99.555 -5.724 2.662 1.00 4.75 150 ASP D CA 1
ATOM 14956 C C . ASP D 1 174 ? 100.668 -6.023 3.645 1.00 5.60 150 ASP D C 1
ATOM 14957 O O . ASP D 1 174 ? 101.249 -7.110 3.624 1.00 5.04 150 ASP D O 1
ATOM 14962 N N . VAL D 1 175 ? 100.932 -5.055 4.516 1.00 4.13 151 VAL D N 1
ATOM 14963 C CA . VAL D 1 175 ? 101.911 -5.177 5.577 1.00 4.41 151 VAL D CA 1
ATOM 14964 C C . VAL D 1 175 ? 101.203 -4.878 6.880 1.00 4.57 151 VAL D C 1
ATOM 14965 O O . VAL D 1 175 ? 100.502 -3.870 6.993 1.00 5.93 151 VAL D O 1
ATOM 14969 N N . VAL D 1 176 ? 101.351 -5.768 7.856 1.00 4.93 152 VAL D N 1
ATOM 14970 C CA . VAL D 1 176 ? 100.759 -5.571 9.170 1.00 4.55 152 VAL D CA 1
ATOM 14971 C C . VAL D 1 176 ? 101.860 -5.471 10.216 1.00 5.33 152 VAL D C 1
ATOM 14972 O O . VAL D 1 176 ? 102.601 -6.419 10.438 1.00 6.05 152 VAL D O 1
ATOM 14976 N N . ASN D 1 177 ? 101.978 -4.306 10.847 1.00 5.39 153 ASN D N 1
ATOM 14977 C CA . ASN D 1 177 ? 102.939 -4.086 11.918 1.00 5.95 153 ASN D CA 1
ATOM 14978 C C . ASN D 1 177 ? 102.271 -4.486 13.245 1.00 5.95 153 ASN D C 1
ATOM 14979 O O . ASN D 1 177 ? 101.147 -4.063 13.520 1.00 7.98 153 ASN D O 1
ATOM 14984 N N . ILE D 1 178 ? 102.959 -5.290 14.041 1.00 5.06 154 ILE D N 1
ATOM 14985 C CA . ILE D 1 178 ? 102.461 -5.726 15.348 1.00 6.00 154 ILE D CA 1
ATOM 14986 C C . ILE D 1 178 ? 103.432 -5.203 16.389 1.00 6.24 154 ILE D C 1
ATOM 14987 O O . ILE D 1 178 ? 104.596 -5.579 16.389 1.00 6.18 154 ILE D O 1
ATOM 14992 N N . GLY D 1 179 ? 102.954 -4.350 17.287 1.00 6.28 155 GLY D N 1
ATOM 14993 C CA . GLY D 1 179 ? 103.830 -3.787 18.319 1.00 7.59 155 GLY D CA 1
ATOM 14994 C C . GLY D 1 179 ? 103.037 -2.950 19.288 1.00 7.93 155 GLY D C 1
ATOM 14995 O O . GLY D 1 179 ? 101.897 -2.612 19.032 1.00 10.60 155 GLY D O 1
ATOM 14996 N N . ILE D 1 180 ? 103.641 -2.619 20.409 1.00 8.44 156 ILE D N 1
ATOM 14997 C CA . ILE D 1 180 ? 102.984 -1.776 21.415 1.00 8.30 156 ILE D CA 1
ATOM 14998 C C . ILE D 1 180 ? 103.889 -0.587 21.715 1.00 7.40 156 ILE D C 1
ATOM 14999 O O . ILE D 1 180 ? 105.107 -0.637 21.470 1.00 7.88 156 ILE D O 1
ATOM 15004 N N . GLY D 1 181 ? 103.300 0.479 22.248 1.00 6.65 157 GLY D N 1
ATOM 15005 C CA . GLY D 1 181 ? 104.067 1.650 22.647 1.00 6.67 157 GLY D CA 1
ATOM 15006 C C . GLY D 1 181 ? 104.934 2.189 21.552 1.00 6.75 157 GLY D C 1
ATOM 15007 O O . GLY D 1 181 ? 104.457 2.490 20.465 1.00 7.55 157 GLY D O 1
ATOM 15008 N N . GLY D 1 182 ? 106.229 2.274 21.830 1.00 7.81 158 GLY D N 1
ATOM 15009 C CA . GLY D 1 182 ? 107.174 2.798 20.870 1.00 9.07 158 GLY D CA 1
ATOM 15010 C C . GLY D 1 182 ? 107.277 2.014 19.577 1.00 8.27 158 GLY D C 1
ATOM 15011 O O . GLY D 1 182 ? 107.723 2.545 18.568 1.00 10.00 158 GLY D O 1
ATOM 15012 N N . SER D 1 183 ? 106.858 0.758 19.598 1.00 8.13 159 SER D N 1
ATOM 15013 C CA . SER D 1 183 ? 106.919 -0.071 18.402 1.00 8.44 159 SER D CA 1
ATOM 15014 C C . SER D 1 183 ? 105.680 0.098 17.528 1.00 9.40 159 SER D C 1
ATOM 15015 O O . SER D 1 183 ? 105.591 -0.523 16.463 1.00 12.56 159 SER D O 1
ATOM 15018 N N . ASP D 1 184 ? 104.738 0.938 17.954 1.00 7.79 160 ASP D N 1
ATOM 15019 C CA . ASP D 1 184 ? 103.497 1.201 17.219 1.00 7.79 160 ASP D CA 1
ATOM 15020 C C . ASP D 1 184 ? 103.223 2.685 16.940 1.00 7.81 160 ASP D C 1
ATOM 15021 O O . ASP D 1 184 ? 102.951 3.078 15.802 1.00 7.52 160 ASP D O 1
ATOM 15026 N N . LEU D 1 185 ? 103.297 3.512 17.976 1.00 6.43 161 LEU D N 1
ATOM 15027 C CA . LEU D 1 185 ? 102.845 4.898 17.849 1.00 7.70 161 LEU D CA 1
ATOM 15028 C C . LEU D 1 185 ? 103.555 5.708 16.799 1.00 6.78 161 LEU D C 1
ATOM 15029 O O . LEU D 1 185 ? 102.900 6.439 16.039 1.00 6.44 161 LEU D O 1
ATOM 15034 N N . GLY D 1 186 ? 104.882 5.601 16.751 1.00 5.86 162 GLY D N 1
ATOM 15035 C CA . GLY D 1 186 ? 105.682 6.373 15.787 1.00 5.69 162 GLY D CA 1
ATOM 15036 C C . GLY D 1 186 ? 105.432 5.949 14.357 1.00 5.81 162 GLY D C 1
ATOM 15037 O O . GLY D 1 186 ? 105.047 6.764 13.519 1.00 6.63 162 GLY D O 1
ATOM 15038 N N . PRO D 1 187 ? 105.603 4.650 14.061 1.00 5.40 163 PRO D N 1
ATOM 15039 C CA . PRO D 1 187 ? 105.350 4.197 12.693 1.00 6.40 163 PRO D CA 1
ATOM 15040 C C . PRO D 1 187 ? 103.916 4.473 12.215 1.00 6.19 163 PRO D C 1
ATOM 15041 O O . PRO D 1 187 ? 103.709 4.853 11.060 1.00 6.61 163 PRO D O 1
ATOM 15045 N N . TYR D 1 188 ? 102.935 4.323 13.084 1.00 5.33 164 TYR D N 1
ATOM 15046 C CA . TYR D 1 188 ? 101.558 4.610 12.701 1.00 5.42 164 TYR D CA 1
ATOM 15047 C C . TYR D 1 188 ? 101.409 6.103 12.409 1.00 5.48 164 TYR D C 1
ATOM 15048 O O . TYR D 1 188 ? 100.887 6.499 11.390 1.00 5.77 164 TYR D O 1
ATOM 15057 N N . MET D 1 189 ? 101.859 6.936 13.328 1.00 5.03 165 MET D N 1
ATOM 15058 C CA . MET D 1 189 ? 101.730 8.367 13.133 1.00 4.92 165 MET D CA 1
ATOM 15059 C C . MET D 1 189 ? 102.410 8.850 11.871 1.00 4.91 165 MET D C 1
ATOM 15060 O O . MET D 1 189 ? 101.847 9.660 11.147 1.00 4.81 165 MET D O 1
ATOM 15065 N N . VAL D 1 190 ? 103.618 8.356 11.601 1.00 3.94 166 VAL D N 1
ATOM 15066 C CA . VAL D 1 190 ? 104.397 8.826 10.460 1.00 3.97 166 VAL D CA 1
ATOM 15067 C C . VAL D 1 190 ? 103.787 8.352 9.152 1.00 4.72 166 VAL D C 1
ATOM 15068 O O . VAL D 1 190 ? 103.660 9.133 8.210 1.00 4.98 166 VAL D O 1
ATOM 15072 N N . THR D 1 191 ? 103.388 7.086 9.078 1.00 4.56 167 THR D N 1
ATOM 15073 C CA . THR D 1 191 ? 102.747 6.592 7.872 1.00 4.17 167 THR D CA 1
ATOM 15074 C C . THR D 1 191 ? 101.426 7.330 7.611 1.00 4.94 167 THR D C 1
ATOM 15075 O O . THR D 1 191 ? 101.101 7.624 6.477 1.00 5.69 167 THR D O 1
ATOM 15079 N N . GLU D 1 192 ? 100.685 7.668 8.665 1.00 3.92 168 GLU D N 1
ATOM 15080 C CA . GLU D 1 192 ? 99.456 8.436 8.501 1.00 3.93 168 GLU D CA 1
ATOM 15081 C C . GLU D 1 192 ? 99.781 9.841 7.994 1.00 4.79 168 GLU D C 1
ATOM 15082 O O . GLU D 1 192 ? 99.124 10.349 7.078 1.00 5.67 168 GLU D O 1
ATOM 15088 N N . ALA D 1 193 ? 100.793 10.470 8.582 1.00 3.72 169 ALA D N 1
ATOM 15089 C CA . ALA D 1 193 ? 101.186 11.832 8.208 1.00 3.37 169 ALA D CA 1
ATOM 15090 C C . ALA D 1 193 ? 101.674 11.948 6.775 1.00 4.19 169 ALA D C 1
ATOM 15091 O O . ALA D 1 193 ? 101.510 12.991 6.137 1.00 4.47 169 ALA D O 1
ATOM 15093 N N . LEU D 1 194 ? 102.282 10.865 6.281 1.00 4.40 170 LEU D N 1
ATOM 15094 C CA . LEU D 1 194 ? 102.914 10.844 4.984 1.00 3.66 170 LEU D CA 1
ATOM 15095 C C . LEU D 1 194 ? 102.187 10.019 3.934 1.00 4.27 170 LEU D C 1
ATOM 15096 O O . LEU D 1 194 ? 102.763 9.587 2.934 1.00 4.43 170 LEU D O 1
ATOM 15101 N N . VAL D 1 195 ? 100.890 9.834 4.136 1.00 3.62 171 VAL D N 1
ATOM 15102 C CA . VAL D 1 195 ? 100.068 9.154 3.151 1.00 3.92 171 VAL D CA 1
ATOM 15103 C C . VAL D 1 195 ? 100.293 9.642 1.704 1.00 4.36 171 VAL D C 1
ATOM 15104 O O . VAL D 1 195 ? 100.320 8.817 0.792 1.00 4.47 171 VAL D O 1
ATOM 15108 N N . PRO D 1 196 ? 100.475 10.960 1.477 1.00 3.31 172 PRO D N 1
ATOM 15109 C CA . PRO D 1 196 ? 100.714 11.402 0.083 1.00 4.19 172 PRO D CA 1
ATOM 15110 C C . PRO D 1 196 ? 101.926 10.774 -0.591 1.00 4.71 172 PRO D C 1
ATOM 15111 O O . PRO D 1 196 ? 101.991 10.770 -1.841 1.00 4.62 172 PRO D O 1
ATOM 15115 N N . TYR D 1 197 ? 102.855 10.252 0.205 1.00 4.37 173 TYR D N 1
ATOM 15116 C CA . TYR D 1 197 ? 104.104 9.655 -0.298 1.00 4.87 173 TYR D CA 1
ATOM 15117 C C . TYR D 1 197 ? 104.055 8.145 -0.368 1.00 5.95 173 TYR D C 1
ATOM 15118 O O . TYR D 1 197 ? 105.068 7.509 -0.680 1.00 7.47 173 TYR D O 1
ATOM 15127 N N . LYS D 1 198 ? 102.892 7.550 -0.126 1.00 5.10 174 LYS D N 1
ATOM 15128 C CA . LYS D 1 198 ? 102.823 6.103 -0.092 1.00 5.66 174 LYS D CA 1
ATOM 15129 C C . LYS D 1 198 ? 102.920 5.436 -1.445 1.00 5.61 174 LYS D C 1
ATOM 15130 O O . LYS D 1 198 ? 102.603 6.027 -2.475 1.00 6.54 174 LYS D O 1
ATOM 15136 N N . ASN D 1 199 ? 103.394 4.195 -1.412 1.00 5.80 175 ASN D N 1
ATOM 15137 C CA . ASN D 1 199 ? 103.457 3.326 -2.575 1.00 5.26 175 ASN D CA 1
ATOM 15138 C C . ASN D 1 199 ? 102.167 2.474 -2.595 1.00 6.09 175 ASN D C 1
ATOM 15139 O O . ASN D 1 199 ? 101.199 2.771 -1.855 1.00 7.54 175 ASN D O 1
ATOM 15144 N N . HIS D 1 200 ? 102.136 1.428 -3.414 1.00 5.98 176 HIS D N 1
ATOM 15145 C CA . HIS D 1 200 ? 100.927 0.638 -3.590 1.00 7.32 176 HIS D CA 1
ATOM 15146 C C . HIS D 1 200 ? 100.536 -0.238 -2.386 1.00 7.56 176 HIS D C 1
ATOM 15147 O O . HIS D 1 200 ? 99.404 -0.722 -2.311 1.00 9.40 176 HIS D O 1
ATOM 15154 N N . LEU D 1 201 ? 101.454 -0.453 -1.455 1.00 6.26 177 LEU D N 1
ATOM 15155 C CA . LEU D 1 201 ? 101.149 -1.317 -0.326 1.00 5.86 177 LEU D CA 1
ATOM 15156 C C . LEU D 1 201 ? 100.149 -0.700 0.618 1.00 7.53 177 LEU D C 1
ATOM 15157 O O . LEU D 1 201 ? 100.107 0.510 0.782 1.00 8.20 177 LEU D O 1
ATOM 15162 N N . THR D 1 202 ? 99.342 -1.545 1.243 1.00 6.42 178 THR D N 1
ATOM 15163 C CA . THR D 1 202 ? 98.431 -1.102 2.285 1.00 6.93 178 THR D CA 1
ATOM 15164 C C . THR D 1 202 ? 99.066 -1.534 3.598 1.00 7.66 178 THR D C 1
ATOM 15165 O O . THR D 1 202 ? 99.355 -2.719 3.789 1.00 7.94 178 THR D O 1
ATOM 15169 N N A VAL D 1 203 ? 99.301 -0.584 4.502 0.50 6.70 179 VAL D N 1
ATOM 15170 N N B VAL D 1 203 ? 99.274 -0.578 4.504 0.50 6.36 179 VAL D N 1
ATOM 15171 C CA A VAL D 1 203 ? 99.904 -0.897 5.793 0.50 7.76 179 VAL D CA 1
ATOM 15172 C CA B VAL D 1 203 ? 99.899 -0.853 5.791 0.50 7.01 179 VAL D CA 1
ATOM 15173 C C A VAL D 1 203 ? 98.855 -0.791 6.902 0.50 6.72 179 VAL D C 1
ATOM 15174 C C B VAL D 1 203 ? 98.849 -0.780 6.908 0.50 6.37 179 VAL D C 1
ATOM 15175 O O A VAL D 1 203 ? 97.954 0.060 6.863 0.50 7.73 179 VAL D O 1
ATOM 15176 O O B VAL D 1 203 ? 97.936 0.059 6.879 0.50 7.31 179 VAL D O 1
ATOM 15183 N N . HIS D 1 204 ? 98.970 -1.688 7.874 1.00 5.77 180 HIS D N 1
ATOM 15184 C CA . HIS D 1 204 ? 98.050 -1.780 9.001 1.00 5.02 180 HIS D CA 1
ATOM 15185 C C . HIS D 1 204 ? 98.863 -1.873 10.285 1.00 5.15 180 HIS D C 1
ATOM 15186 O O . HIS D 1 204 ? 99.950 -2.453 10.303 1.00 7.02 180 HIS D O 1
ATOM 15193 N N . PHE D 1 205 ? 98.315 -1.317 11.359 1.00 5.30 181 PHE D N 1
ATOM 15194 C CA . PHE D 1 205 ? 98.974 -1.291 12.655 1.00 4.87 181 PHE D CA 1
ATOM 15195 C C . PHE D 1 205 ? 98.082 -1.908 13.706 1.00 5.38 181 PHE D C 1
ATOM 15196 O O . PHE D 1 205 ? 96.942 -1.465 13.913 1.00 8.00 181 PHE D O 1
ATOM 15204 N N . VAL D 1 206 ? 98.588 -2.969 14.328 1.00 5.08 182 VAL D N 1
ATOM 15205 C CA . VAL D 1 206 ? 97.885 -3.652 15.400 1.00 5.71 182 VAL D CA 1
ATOM 15206 C C . VAL D 1 206 ? 98.732 -3.525 16.652 1.00 6.92 182 VAL D C 1
ATOM 15207 O O . VAL D 1 206 ? 99.936 -3.783 16.622 1.00 7.38 182 VAL D O 1
ATOM 15211 N N . SER D 1 207 ? 98.100 -3.122 17.743 1.00 5.57 183 SER D N 1
ATOM 15212 C CA . SER D 1 207 ? 98.793 -2.886 19.006 1.00 6.14 183 SER D CA 1
ATOM 15213 C C . SER D 1 207 ? 98.064 -3.368 20.244 1.00 4.67 183 SER D C 1
ATOM 15214 O O . SER D 1 207 ? 98.695 -3.861 21.178 1.00 7.53 183 SER D O 1
ATOM 15217 N N . ASN D 1 208 ? 96.753 -3.245 20.279 1.00 4.25 184 ASN D N 1
ATOM 15218 C CA . ASN D 1 208 ? 96.031 -3.597 21.476 1.00 3.08 184 ASN D CA 1
ATOM 15219 C C . ASN D 1 208 ? 96.041 -5.099 21.703 1.00 4.34 184 ASN D C 1
ATOM 15220 O O . ASN D 1 208 ? 95.932 -5.857 20.741 1.00 4.76 184 ASN D O 1
ATOM 15225 N N . VAL D 1 209 ? 96.175 -5.532 22.957 1.00 4.56 185 VAL D N 1
ATOM 15226 C CA . VAL D 1 209 ? 96.036 -6.969 23.265 1.00 4.43 185 VAL D CA 1
ATOM 15227 C C . VAL D 1 209 ? 94.545 -7.336 23.139 1.00 5.07 185 VAL D C 1
ATOM 15228 O O . VAL D 1 209 ? 94.208 -8.509 22.957 1.00 4.77 185 VAL D O 1
ATOM 15232 N N . ASP D 1 210 ? 93.646 -6.350 23.255 1.00 4.18 186 ASP D N 1
ATOM 15233 C CA . ASP D 1 210 ? 92.220 -6.592 23.001 1.00 3.70 186 ASP D CA 1
ATOM 15234 C C . ASP D 1 210 ? 92.131 -7.288 21.652 1.00 3.43 186 ASP D C 1
ATOM 15235 O O . ASP D 1 210 ? 92.556 -6.722 20.653 1.00 4.54 186 ASP D O 1
ATOM 15240 N N . GLY D 1 211 ? 91.561 -8.497 21.633 1.00 3.93 187 GLY D N 1
ATOM 15241 C CA . GLY D 1 211 ? 91.500 -9.336 20.422 1.00 4.15 187 GLY D CA 1
ATOM 15242 C C . GLY D 1 211 ? 90.799 -8.705 19.231 1.00 3.86 187 GLY D C 1
ATOM 15243 O O . GLY D 1 211 ? 91.004 -9.127 18.089 1.00 5.20 187 GLY D O 1
ATOM 15244 N N . THR D 1 212 ? 89.976 -7.707 19.507 1.00 4.76 188 THR D N 1
ATOM 15245 C CA . THR D 1 212 ? 89.306 -6.953 18.455 1.00 4.43 188 THR D CA 1
ATOM 15246 C C . THR D 1 212 ? 90.293 -6.364 17.458 1.00 4.19 188 THR D C 1
ATOM 15247 O O . THR D 1 212 ? 90.042 -6.349 16.250 1.00 4.64 188 THR D O 1
ATOM 15251 N N . HIS D 1 213 ? 91.424 -5.883 17.947 1.00 4.92 189 HIS D N 1
ATOM 15252 C CA . HIS D 1 213 ? 92.350 -5.169 17.082 1.00 4.31 189 HIS D CA 1
ATOM 15253 C C . HIS D 1 213 ? 92.889 -6.078 15.977 1.00 5.27 189 HIS D C 1
ATOM 15254 O O . HIS D 1 213 ? 92.763 -5.763 14.789 1.00 5.47 189 HIS D O 1
ATOM 15261 N N . MET D 1 214 ? 93.426 -7.226 16.364 1.00 5.12 190 MET D N 1
ATOM 15262 C CA . MET D 1 214 ? 93.919 -8.172 15.383 1.00 5.29 190 MET D CA 1
ATOM 15263 C C . MET D 1 214 ? 92.764 -8.788 14.568 1.00 4.19 190 MET D C 1
ATOM 15264 O O . MET D 1 214 ? 92.875 -8.950 13.363 1.00 4.97 190 MET D O 1
ATOM 15269 N N . ALA D 1 215 ? 91.651 -9.105 15.221 1.00 4.88 191 ALA D N 1
ATOM 15270 C CA . ALA D 1 215 ? 90.519 -9.736 14.537 1.00 5.49 191 ALA D CA 1
ATOM 15271 C C . ALA D 1 215 ? 90.025 -8.888 13.377 1.00 5.45 191 ALA D C 1
ATOM 15272 O O . ALA D 1 215 ? 89.819 -9.384 12.265 1.00 5.17 191 ALA D O 1
ATOM 15274 N N . GLU D 1 216 ? 89.827 -7.603 13.624 1.00 5.43 192 GLU D N 1
ATOM 15275 C CA . GLU D 1 216 ? 89.308 -6.726 12.576 1.00 4.98 192 GLU D CA 1
ATOM 15276 C C . GLU D 1 216 ? 90.330 -6.539 11.449 1.00 5.73 192 GLU D C 1
ATOM 15277 O O . GLU D 1 216 ? 89.951 -6.453 10.279 1.00 7.42 192 GLU D O 1
ATOM 15283 N N . THR D 1 217 ? 91.610 -6.533 11.788 1.00 5.71 193 THR D N 1
ATOM 15284 C CA . THR D 1 217 ? 92.655 -6.388 10.792 1.00 6.77 193 THR D CA 1
ATOM 15285 C C . THR D 1 217 ? 92.722 -7.618 9.893 1.00 6.46 193 THR D C 1
ATOM 15286 O O . THR D 1 217 ? 92.772 -7.504 8.665 1.00 7.06 193 THR D O 1
ATOM 15290 N N . LEU D 1 218 ? 92.682 -8.800 10.498 1.00 6.42 194 LEU D N 1
ATOM 15291 C CA . LEU D 1 218 ? 92.760 -10.037 9.722 1.00 6.05 194 LEU D CA 1
ATOM 15292 C C . LEU D 1 218 ? 91.597 -10.221 8.761 1.00 6.78 194 LEU D C 1
ATOM 15293 O O . LEU D 1 218 ? 91.766 -10.859 7.713 1.00 7.44 194 LEU D O 1
ATOM 15298 N N . LYS D 1 219 ? 90.429 -9.667 9.092 1.00 6.35 195 LYS D N 1
ATOM 15299 C CA . LYS D 1 219 ? 89.271 -9.709 8.183 1.00 7.38 195 LYS D CA 1
ATOM 15300 C C . LYS D 1 219 ? 89.523 -8.919 6.890 1.00 8.20 195 LYS D C 1
ATOM 15301 O O . LYS D 1 219 ? 88.837 -9.142 5.891 1.00 9.93 195 LYS D O 1
ATOM 15307 N N . ASN D 1 220 ? 90.497 -8.010 6.906 1.00 9.01 196 ASN D N 1
ATOM 15308 C CA . ASN D 1 220 ? 90.777 -7.146 5.758 1.00 10.46 196 ASN D CA 1
ATOM 15309 C C . ASN D 1 220 ? 91.984 -7.543 4.915 1.00 9.50 196 ASN D C 1
ATOM 15310 O O . ASN D 1 220 ? 92.300 -6.860 3.937 1.00 11.37 196 ASN D O 1
ATOM 15315 N N . VAL D 1 221 ? 92.651 -8.638 5.275 1.00 8.58 197 VAL D N 1
ATOM 15316 C CA . VAL D 1 221 ? 93.844 -9.085 4.552 1.00 7.37 197 VAL D CA 1
ATOM 15317 C C . VAL D 1 221 ? 93.763 -10.565 4.190 1.00 7.61 197 VAL D C 1
ATOM 15318 O O . VAL D 1 221 ? 92.917 -11.293 4.718 1.00 8.53 197 VAL D O 1
ATOM 15322 N N . ASP D 1 222 ? 94.633 -10.962 3.256 1.00 7.67 198 ASP D N 1
ATOM 15323 C CA A ASP D 1 222 ? 94.703 -12.326 2.697 0.50 8.42 198 ASP D CA 1
ATOM 15324 C CA B ASP D 1 222 ? 94.687 -12.336 2.757 0.50 8.23 198 ASP D CA 1
ATOM 15325 C C . ASP D 1 222 ? 96.028 -12.972 3.114 1.00 7.56 198 ASP D C 1
ATOM 15326 O O . ASP D 1 222 ? 97.082 -12.362 2.948 1.00 6.21 198 ASP D O 1
ATOM 15335 N N . PRO D 1 223 ? 95.997 -14.217 3.624 1.00 6.99 199 PRO D N 1
ATOM 15336 C CA . PRO D 1 223 ? 97.275 -14.838 4.013 1.00 6.96 199 PRO D CA 1
ATOM 15337 C C . PRO D 1 223 ? 98.332 -14.958 2.909 1.00 6.70 199 PRO D C 1
ATOM 15338 O O . PRO D 1 223 ? 99.522 -14.872 3.195 1.00 7.44 199 PRO D O 1
ATOM 15342 N N . GLU D 1 224 ? 97.901 -15.105 1.662 1.00 5.76 200 GLU D N 1
ATOM 15343 C CA A GLU D 1 224 ? 98.832 -15.278 0.544 0.50 5.74 200 GLU D CA 1
ATOM 15344 C CA B GLU D 1 224 ? 98.807 -15.280 0.537 0.50 6.19 200 GLU D CA 1
ATOM 15345 C C . GLU D 1 224 ? 99.599 -14.012 0.177 1.00 5.39 200 GLU D C 1
ATOM 15346 O O . GLU D 1 224 ? 100.671 -14.084 -0.442 1.00 4.86 200 GLU D O 1
ATOM 15357 N N . THR D 1 225 ? 99.076 -12.853 0.571 1.00 4.80 201 THR D N 1
ATOM 15358 C CA . THR D 1 225 ? 99.675 -11.591 0.165 1.00 5.09 201 THR D CA 1
ATOM 15359 C C . THR D 1 225 ? 99.991 -10.622 1.295 1.00 5.09 201 THR D C 1
ATOM 15360 O O . THR D 1 225 ? 100.200 -9.420 1.045 1.00 4.78 201 THR D O 1
ATOM 15364 N N . THR D 1 226 ? 100.041 -11.118 2.524 1.00 3.75 202 THR D N 1
ATOM 15365 C CA . THR D 1 226 ? 100.302 -10.258 3.681 1.00 4.54 202 THR D CA 1
ATOM 15366 C C . THR D 1 226 ? 101.622 -10.589 4.365 1.00 5.82 202 THR D C 1
ATOM 15367 O O . THR D 1 226 ? 101.934 -11.752 4.604 1.00 5.12 202 THR D O 1
ATOM 15371 N N . LEU D 1 227 ? 102.390 -9.537 4.666 1.00 4.64 203 LEU D N 1
ATOM 15372 C CA . LEU D 1 227 ? 103.642 -9.625 5.410 1.00 4.39 203 LEU D CA 1
ATOM 15373 C C . LEU D 1 227 ? 103.426 -9.007 6.784 1.00 4.97 203 LEU D C 1
ATOM 15374 O O . LEU D 1 227 ? 102.950 -7.864 6.873 1.00 4.97 203 LEU D O 1
ATOM 15379 N N . PHE D 1 228 ? 103.738 -9.755 7.841 1.00 3.97 204 PHE D N 1
ATOM 15380 C CA . PHE D 1 228 ? 103.647 -9.267 9.209 1.00 3.85 204 PHE D CA 1
ATOM 15381 C C . PHE D 1 228 ? 105.030 -8.887 9.735 1.00 5.78 204 PHE D C 1
ATOM 15382 O O . PHE D 1 228 ? 106.006 -9.608 9.510 1.00 5.75 204 PHE D O 1
ATOM 15390 N N . LEU D 1 229 ? 105.110 -7.756 10.434 1.00 5.65 205 LEU D N 1
ATOM 15391 C CA . LEU D 1 229 ? 106.349 -7.330 11.097 1.00 4.86 205 LEU D CA 1
ATOM 15392 C C . LEU D 1 229 ? 106.051 -7.451 12.591 1.00 6.07 205 LEU D C 1
ATOM 15393 O O . LEU D 1 229 ? 105.116 -6.824 13.097 1.00 6.12 205 LEU D O 1
ATOM 15398 N N . VAL D 1 230 ? 106.835 -8.254 13.291 1.00 4.90 206 VAL D N 1
ATOM 15399 C CA . VAL D 1 230 ? 106.658 -8.435 14.736 1.00 4.43 206 VAL D CA 1
ATOM 15400 C C . VAL D 1 230 ? 107.730 -7.574 15.407 1.00 4.19 206 VAL D C 1
ATOM 15401 O O . VAL D 1 230 ? 108.927 -7.897 15.364 1.00 4.06 206 VAL D O 1
ATOM 15405 N N . ALA D 1 231 ? 107.288 -6.456 15.990 1.00 4.61 207 ALA D N 1
ATOM 15406 C CA . ALA D 1 231 ? 108.182 -5.456 16.557 1.00 5.66 207 ALA D CA 1
ATOM 15407 C C . ALA D 1 231 ? 108.256 -5.582 18.072 1.00 6.22 207 ALA D C 1
ATOM 15408 O O . ALA D 1 231 ? 107.363 -5.133 18.788 1.00 7.72 207 ALA D O 1
ATOM 15410 N N . SER D 1 232 ? 109.319 -6.222 18.549 1.00 5.69 208 SER D N 1
ATOM 15411 C CA . SER D 1 232 ? 109.557 -6.436 19.977 1.00 6.17 208 SER D CA 1
ATOM 15412 C C . SER D 1 232 ? 111.041 -6.727 20.180 1.00 7.03 208 SER D C 1
ATOM 15413 O O . SER D 1 232 ? 111.537 -7.753 19.709 1.00 6.97 208 SER D O 1
ATOM 15416 N N . LYS D 1 233 ? 111.748 -5.851 20.884 1.00 7.18 209 LYS D N 1
ATOM 15417 C CA . LYS D 1 233 ? 113.173 -6.067 21.073 1.00 7.07 209 LYS D CA 1
ATOM 15418 C C . LYS D 1 233 ? 113.458 -7.416 21.729 1.00 7.07 209 LYS D C 1
ATOM 15419 O O . LYS D 1 233 ? 114.340 -8.144 21.278 1.00 7.75 209 LYS D O 1
ATOM 15425 N N . THR D 1 234 ? 112.716 -7.737 22.787 1.00 7.98 210 THR D N 1
ATOM 15426 C CA . THR D 1 234 ? 112.910 -8.989 23.518 1.00 8.94 210 THR D CA 1
ATOM 15427 C C . THR D 1 234 ? 112.264 -10.203 22.852 1.00 8.94 210 THR D C 1
ATOM 15428 O O . THR D 1 234 ? 112.660 -11.345 23.090 1.00 9.20 210 THR D O 1
ATOM 15432 N N . PHE D 1 235 ? 111.266 -9.934 22.029 1.00 7.84 211 PHE D N 1
ATOM 15433 C CA . PHE D 1 235 ? 110.463 -10.944 21.360 1.00 7.78 211 PHE D CA 1
ATOM 15434 C C . PHE D 1 235 ? 109.684 -11.788 22.396 1.00 8.57 211 PHE D C 1
ATOM 15435 O O . PHE D 1 235 ? 109.285 -12.921 22.121 1.00 9.20 211 PHE D O 1
ATOM 15443 N N . THR D 1 236 ? 109.463 -11.209 23.576 1.00 8.70 212 THR D N 1
ATOM 15444 C CA . THR D 1 236 ? 108.665 -11.847 24.621 1.00 9.07 212 THR D CA 1
ATOM 15445 C C . THR D 1 236 ? 107.559 -10.918 25.152 1.00 9.64 212 THR D C 1
ATOM 15446 O O . THR D 1 236 ? 106.803 -11.310 26.032 1.00 11.32 212 THR D O 1
ATOM 15450 N N . THR D 1 237 ? 107.444 -9.706 24.595 1.00 8.53 213 THR D N 1
ATOM 15451 C CA . THR D 1 237 ? 106.408 -8.738 25.011 1.00 9.25 213 THR D CA 1
ATOM 15452 C C . THR D 1 237 ? 105.031 -9.420 24.974 1.00 8.97 213 THR D C 1
ATOM 15453 O O . THR D 1 237 ? 104.617 -9.880 23.932 1.00 9.05 213 THR D O 1
ATOM 15457 N N . GLN D 1 238 ? 104.314 -9.467 26.094 1.00 8.28 214 GLN D N 1
ATOM 15458 C CA . GLN D 1 238 ? 103.047 -10.208 26.136 1.00 9.60 214 GLN D CA 1
ATOM 15459 C C . GLN D 1 238 ? 102.030 -9.819 25.077 1.00 8.30 214 GLN D C 1
ATOM 15460 O O . GLN D 1 238 ? 101.507 -10.681 24.370 1.00 7.99 214 GLN D O 1
ATOM 15466 N N . GLU D 1 239 ? 101.750 -8.530 24.938 1.00 6.89 215 GLU D N 1
ATOM 15467 C CA . GLU D 1 239 ? 100.716 -8.093 24.009 1.00 7.18 215 GLU D CA 1
ATOM 15468 C C . GLU D 1 239 ? 101.106 -8.397 22.577 1.00 7.55 215 GLU D C 1
ATOM 15469 O O . GLU D 1 239 ? 100.344 -8.979 21.820 1.00 6.70 215 GLU D O 1
ATOM 15475 N N . THR D 1 240 ? 102.315 -8.005 22.219 1.00 6.08 216 THR D N 1
ATOM 15476 C CA . THR D 1 240 ? 102.801 -8.193 20.877 1.00 5.08 216 THR D CA 1
ATOM 15477 C C . THR D 1 240 ? 102.903 -9.649 20.488 1.00 5.06 216 THR D C 1
ATOM 15478 O O . THR D 1 240 ? 102.501 -10.009 19.382 1.00 5.56 216 THR D O 1
ATOM 15482 N N . MET D 1 241 ? 103.407 -10.478 21.392 1.00 4.57 217 MET D N 1
ATOM 15483 C CA . MET D 1 241 ? 103.555 -11.894 21.060 1.00 4.74 217 MET D CA 1
ATOM 15484 C C . MET D 1 241 ? 102.207 -12.597 21.028 1.00 6.33 217 MET D C 1
ATOM 15485 O O . MET D 1 241 ? 102.019 -13.503 20.220 1.00 6.55 217 MET D O 1
ATOM 15490 N N . THR D 1 242 ? 101.265 -12.187 21.876 1.00 5.73 218 THR D N 1
ATOM 15491 C CA . THR D 1 242 ? 99.907 -12.731 21.825 1.00 5.37 218 THR D CA 1
ATOM 15492 C C . THR D 1 242 ? 99.318 -12.423 20.443 1.00 6.08 218 THR D C 1
ATOM 15493 O O . THR D 1 242 ? 98.764 -13.302 19.777 1.00 6.01 218 THR D O 1
ATOM 15497 N N . ASN D 1 243 ? 99.444 -11.172 20.001 1.00 4.81 219 ASN D N 1
ATOM 15498 C CA . ASN D 1 243 ? 98.988 -10.805 18.676 1.00 4.81 219 ASN D CA 1
ATOM 15499 C C . ASN D 1 243 ? 99.712 -11.561 17.559 1.00 5.15 219 ASN D C 1
ATOM 15500 O O . ASN D 1 243 ? 99.090 -11.996 16.605 1.00 5.43 219 ASN D O 1
ATOM 15505 N N . ALA D 1 244 ? 101.027 -11.698 17.688 1.00 4.27 220 ALA D N 1
ATOM 15506 C CA . ALA D 1 244 ? 101.825 -12.376 16.667 1.00 5.46 220 ALA D CA 1
ATOM 15507 C C . ALA D 1 244 ? 101.418 -13.829 16.532 1.00 5.40 220 ALA D C 1
ATOM 15508 O O . ALA D 1 244 ? 101.312 -14.346 15.414 1.00 6.00 220 ALA D O 1
ATOM 15510 N N . HIS D 1 245 ? 101.180 -14.486 17.655 1.00 5.13 221 HIS D N 1
ATOM 15511 C CA . HIS D 1 245 ? 100.771 -15.889 17.613 1.00 4.78 221 HIS D CA 1
ATOM 15512 C C . HIS D 1 245 ? 99.373 -16.058 17.031 1.00 5.36 221 HIS D C 1
ATOM 15513 O O . HIS D 1 245 ? 99.107 -17.046 16.330 1.00 5.64 221 HIS D O 1
ATOM 15520 N N . THR D 1 246 ? 98.471 -15.120 17.306 1.00 4.93 222 THR D N 1
ATOM 15521 C CA . THR D 1 246 ? 97.139 -15.151 16.685 1.00 4.37 222 THR D CA 1
ATOM 15522 C C . THR D 1 246 ? 97.283 -15.012 15.154 1.00 5.65 222 THR D C 1
ATOM 15523 O O . THR D 1 246 ? 96.610 -15.714 14.385 1.00 4.92 222 THR D O 1
ATOM 15527 N N . ALA D 1 247 ? 98.153 -14.109 14.711 1.00 4.66 223 ALA D N 1
ATOM 15528 C CA . ALA D 1 247 ? 98.374 -13.930 13.287 1.00 4.63 223 ALA D CA 1
ATOM 15529 C C . ALA D 1 247 ? 99.012 -15.187 12.669 1.00 4.43 223 ALA D C 1
ATOM 15530 O O . ALA D 1 247 ? 98.645 -15.604 11.576 1.00 5.47 223 ALA D O 1
ATOM 15532 N N . ARG D 1 248 ? 99.961 -15.787 13.377 1.00 5.05 224 ARG D N 1
ATOM 15533 C CA A ARG D 1 248 ? 100.631 -16.993 12.893 0.50 4.98 224 ARG D CA 1
ATOM 15534 C CA B ARG D 1 248 ? 100.623 -16.988 12.866 0.50 4.62 224 ARG D CA 1
ATOM 15535 C C . ARG D 1 248 ? 99.618 -18.137 12.748 1.00 5.49 224 ARG D C 1
ATOM 15536 O O . ARG D 1 248 ? 99.638 -18.891 11.766 1.00 5.84 224 ARG D O 1
ATOM 15551 N N . ASP D 1 249 ? 98.736 -18.276 13.734 1.00 5.63 225 ASP D N 1
ATOM 15552 C CA . ASP D 1 249 ? 97.716 -19.328 13.688 1.00 7.01 225 ASP D CA 1
ATOM 15553 C C . ASP D 1 249 ? 96.810 -19.146 12.465 1.00 6.42 225 ASP D C 1
ATOM 15554 O O . ASP D 1 249 ? 96.502 -20.097 11.759 1.00 6.76 225 ASP D O 1
ATOM 15559 N N . TRP D 1 250 ? 96.372 -17.907 12.247 1.00 5.92 226 TRP D N 1
ATOM 15560 C CA . TRP D 1 250 ? 95.510 -17.555 11.113 1.00 5.50 226 TRP D CA 1
ATOM 15561 C C . TRP D 1 250 ? 96.194 -17.862 9.799 1.00 5.24 226 TRP D C 1
ATOM 15562 O O . TRP D 1 250 ? 95.601 -18.437 8.893 1.00 5.33 226 TRP D O 1
ATOM 15573 N N . PHE D 1 251 ? 97.460 -17.484 9.710 1.00 4.85 227 PHE D N 1
ATOM 15574 C CA . PHE D 1 251 ? 98.247 -17.721 8.525 1.00 4.68 227 PHE D CA 1
ATOM 15575 C C . PHE D 1 251 ? 98.383 -19.215 8.226 1.00 4.72 227 PHE D C 1
ATOM 15576 O O . PHE D 1 251 ? 98.181 -19.655 7.078 1.00 5.44 227 PHE D O 1
ATOM 15584 N N . LEU D 1 252 ? 98.715 -20.000 9.255 1.00 4.70 228 LEU D N 1
ATOM 15585 C CA . LEU D 1 252 ? 98.917 -21.439 9.070 1.00 6.06 228 LEU D CA 1
ATOM 15586 C C . LEU D 1 252 ? 97.628 -22.183 8.777 1.00 7.29 228 LEU D C 1
ATOM 15587 O O . LEU D 1 252 ? 97.670 -23.251 8.138 1.00 7.03 228 LEU D O 1
ATOM 15592 N N . LYS D 1 253 ? 96.487 -21.645 9.202 1.00 7.15 229 LYS D N 1
ATOM 15593 C CA . LYS D 1 253 ? 95.200 -22.258 8.844 1.00 10.24 229 LYS D CA 1
ATOM 15594 C C . LYS D 1 253 ? 95.099 -22.331 7.328 1.00 9.34 229 LYS D C 1
ATOM 15595 O O . LYS D 1 253 ? 94.568 -23.300 6.786 1.00 8.27 229 LYS D O 1
ATOM 15601 N N . ALA D 1 254 ? 95.618 -21.307 6.650 1.00 6.65 230 ALA D N 1
ATOM 15602 C CA . ALA D 1 254 ? 95.609 -21.242 5.193 1.00 8.58 230 ALA D CA 1
ATOM 15603 C C . ALA D 1 254 ? 96.816 -21.912 4.531 1.00 7.64 230 ALA D C 1
ATOM 15604 O O . ALA D 1 254 ? 96.660 -22.646 3.553 1.00 10.82 230 ALA D O 1
ATOM 15606 N N . ALA D 1 255 ? 98.008 -21.671 5.070 1.00 5.75 231 ALA D N 1
ATOM 15607 C CA . ALA D 1 255 ? 99.252 -22.131 4.442 1.00 6.28 231 ALA D CA 1
ATOM 15608 C C . ALA D 1 255 ? 99.638 -23.555 4.760 1.00 6.53 231 ALA D C 1
ATOM 15609 O O . ALA D 1 255 ? 100.316 -24.196 3.959 1.00 6.83 231 ALA D O 1
ATOM 15611 N N . GLY D 1 256 ? 99.246 -24.027 5.938 1.00 7.15 232 GLY D N 1
ATOM 15612 C CA . GLY D 1 256 ? 99.523 -25.390 6.381 1.00 7.81 232 GLY D CA 1
ATOM 15613 C C . GLY D 1 256 ? 100.930 -25.632 6.903 1.00 9.00 232 GLY D C 1
ATOM 15614 O O . GLY D 1 256 ? 101.140 -25.783 8.106 1.00 13.60 232 GLY D O 1
ATOM 15615 N N . ASP D 1 257 ? 101.893 -25.660 5.998 1.00 9.18 233 ASP D N 1
ATOM 15616 C CA . ASP D 1 257 ? 103.293 -25.939 6.335 1.00 9.75 233 ASP D CA 1
ATOM 15617 C C . ASP D 1 257 ? 103.953 -24.747 7.048 1.00 9.71 233 ASP D C 1
ATOM 15618 O O . ASP D 1 257 ? 103.976 -23.643 6.517 1.00 7.57 233 ASP D O 1
ATOM 15623 N N . GLU D 1 258 ? 104.508 -24.969 8.242 1.00 10.09 234 GLU D N 1
ATOM 15624 C CA . GLU D 1 258 ? 105.143 -23.872 8.972 1.00 11.54 234 GLU D CA 1
ATOM 15625 C C . GLU D 1 258 ? 106.384 -23.324 8.261 1.00 9.22 234 GLU D C 1
ATOM 15626 O O . GLU D 1 258 ? 106.839 -22.221 8.569 1.00 8.47 234 GLU D O 1
ATOM 15632 N N . ALA D 1 259 ? 106.926 -24.069 7.302 1.00 6.85 235 ALA D N 1
ATOM 15633 C CA . ALA D 1 259 ? 108.042 -23.557 6.522 1.00 7.87 235 ALA D CA 1
ATOM 15634 C C . ALA D 1 259 ? 107.643 -22.239 5.842 1.00 8.10 235 ALA D C 1
ATOM 15635 O O . ALA D 1 259 ? 108.492 -21.393 5.584 1.00 9.03 235 ALA D O 1
ATOM 15637 N N . HIS D 1 260 ? 106.351 -22.061 5.570 1.00 6.23 236 HIS D N 1
ATOM 15638 C CA . HIS D 1 260 ? 105.883 -20.868 4.870 1.00 6.02 236 HIS D CA 1
ATOM 15639 C C . HIS D 1 260 ? 105.884 -19.594 5.718 1.00 5.66 236 HIS D C 1
ATOM 15640 O O . HIS D 1 260 ? 105.772 -18.484 5.188 1.00 5.30 236 HIS D O 1
ATOM 15647 N N . VAL D 1 261 ? 105.993 -19.739 7.034 1.00 4.68 237 VAL D N 1
ATOM 15648 C CA . VAL D 1 261 ? 106.044 -18.582 7.931 1.00 4.89 237 VAL D CA 1
ATOM 15649 C C . VAL D 1 261 ? 107.169 -17.627 7.521 1.00 5.72 237 VAL D C 1
ATOM 15650 O O . VAL D 1 261 ? 107.005 -16.401 7.585 1.00 5.03 237 VAL D O 1
ATOM 15654 N N . ALA D 1 262 ? 108.293 -18.178 7.064 1.00 5.12 238 ALA D N 1
ATOM 15655 C CA . ALA D 1 262 ? 109.446 -17.355 6.713 1.00 5.91 238 ALA D CA 1
ATOM 15656 C C . ALA D 1 262 ? 109.198 -16.400 5.547 1.00 6.03 238 ALA D C 1
ATOM 15657 O O . ALA D 1 262 ? 109.924 -15.431 5.394 1.00 6.93 238 ALA D O 1
ATOM 15659 N N . LYS D 1 263 ? 108.197 -16.668 4.720 1.00 6.06 239 LYS D N 1
ATOM 15660 C CA . LYS D 1 263 ? 107.887 -15.765 3.618 1.00 5.56 239 LYS D CA 1
ATOM 15661 C C . LYS D 1 263 ? 106.880 -14.682 4.006 1.00 6.36 239 LYS D C 1
ATOM 15662 O O . LYS D 1 263 ? 106.642 -13.767 3.229 1.00 7.37 239 LYS D O 1
ATOM 15668 N N . HIS D 1 264 ? 106.318 -14.769 5.210 1.00 4.67 240 HIS D N 1
ATOM 15669 C CA . HIS D 1 264 ? 105.255 -13.855 5.631 1.00 5.39 240 HIS D CA 1
ATOM 15670 C C . HIS D 1 264 ? 105.419 -13.140 6.960 1.00 4.84 240 HIS D C 1
ATOM 15671 O O . HIS D 1 264 ? 104.553 -12.361 7.347 1.00 6.12 240 HIS D O 1
ATOM 15678 N N . PHE D 1 265 ? 106.518 -13.412 7.649 1.00 4.65 241 PHE D N 1
ATOM 15679 C CA . PHE D 1 265 ? 106.801 -12.796 8.940 1.00 4.69 241 PHE D CA 1
ATOM 15680 C C . PHE D 1 265 ? 108.253 -12.345 8.997 1.00 6.10 241 PHE D C 1
ATOM 15681 O O . PHE D 1 265 ? 109.154 -13.080 8.587 1.00 5.90 241 PHE D O 1
ATOM 15689 N N . ALA D 1 266 ? 108.461 -11.124 9.500 1.00 4.91 242 ALA D N 1
ATOM 15690 C CA . ALA D 1 266 ? 109.787 -10.565 9.752 1.00 4.95 242 ALA D CA 1
ATOM 15691 C C . ALA D 1 266 ? 109.776 -10.043 11.186 1.00 5.67 242 ALA D C 1
ATOM 15692 O O . ALA D 1 266 ? 108.698 -9.857 11.783 1.00 5.92 242 ALA D O 1
ATOM 15694 N N . ALA D 1 267 ? 110.966 -9.803 11.742 1.00 5.45 243 ALA D N 1
ATOM 15695 C CA . ALA D 1 267 ? 111.086 -9.381 13.133 1.00 4.79 243 ALA D CA 1
ATOM 15696 C C . ALA D 1 267 ? 111.948 -8.135 13.284 1.00 4.89 243 ALA D C 1
ATOM 15697 O O . ALA D 1 267 ? 112.972 -8.007 12.630 1.00 5.90 243 ALA D O 1
ATOM 15699 N N . LEU D 1 268 ? 111.499 -7.215 14.140 1.00 5.04 244 LEU D N 1
ATOM 15700 C CA . LEU D 1 268 ? 112.269 -6.022 14.505 1.00 5.99 244 LEU D CA 1
ATOM 15701 C C . LEU D 1 268 ? 112.615 -6.372 15.947 1.00 6.83 244 LEU D C 1
ATOM 15702 O O . LEU D 1 268 ? 111.819 -6.159 16.871 1.00 5.88 244 LEU D O 1
ATOM 15707 N N . SER D 1 269 ? 113.800 -6.950 16.125 1.00 5.78 245 SER D N 1
ATOM 15708 C CA . SER D 1 269 ? 114.174 -7.538 17.399 1.00 6.43 245 SER D CA 1
ATOM 15709 C C . SER D 1 269 ? 115.656 -7.849 17.444 1.00 6.90 245 SER D C 1
ATOM 15710 O O . SER D 1 269 ? 116.361 -7.745 16.432 1.00 7.93 245 SER D O 1
ATOM 15713 N N . THR D 1 270 ? 116.133 -8.206 18.634 1.00 7.34 246 THR D N 1
ATOM 15714 C CA . THR D 1 270 ? 117.504 -8.673 18.793 1.00 7.69 246 THR D CA 1
ATOM 15715 C C . THR D 1 270 ? 117.539 -10.113 19.330 1.00 8.38 246 THR D C 1
ATOM 15716 O O . THR D 1 270 ? 118.623 -10.675 19.494 1.00 10.30 246 THR D O 1
ATOM 15720 N N . ASN D 1 271 ? 116.376 -10.717 19.588 1.00 6.65 247 ASN D N 1
ATOM 15721 C CA . ASN D 1 271 ? 116.324 -12.073 20.140 1.00 7.26 247 ASN D CA 1
ATOM 15722 C C . ASN D 1 271 ? 116.273 -13.106 19.016 1.00 7.20 247 ASN D C 1
ATOM 15723 O O . ASN D 1 271 ? 115.208 -13.627 18.687 1.00 8.35 247 ASN D O 1
ATOM 15728 N N . GLY D 1 272 ? 117.429 -13.387 18.430 1.00 7.76 248 GLY D N 1
ATOM 15729 C CA . GLY D 1 272 ? 117.523 -14.324 17.312 1.00 7.66 248 GLY D CA 1
ATOM 15730 C C . GLY D 1 272 ? 117.014 -15.725 17.605 1.00 6.54 248 GLY D C 1
ATOM 15731 O O . GLY D 1 272 ? 116.409 -16.352 16.746 1.00 6.83 248 GLY D O 1
ATOM 15732 N N . LYS D 1 273 ? 117.263 -16.220 18.812 1.00 7.07 249 LYS D N 1
ATOM 15733 C CA . LYS D 1 273 ? 116.798 -17.552 19.191 1.00 7.12 249 LYS D CA 1
ATOM 15734 C C . LYS D 1 273 ? 115.265 -17.634 19.122 1.00 6.51 249 LYS D C 1
ATOM 15735 O O . LYS D 1 273 ? 114.723 -18.529 18.469 1.00 7.33 249 LYS D O 1
ATOM 15741 N N . ALA D 1 274 ? 114.580 -16.693 19.777 1.00 5.51 250 ALA D N 1
ATOM 15742 C CA . ALA D 1 274 ? 113.106 -16.675 19.782 1.00 5.41 250 ALA D CA 1
ATOM 15743 C C . ALA D 1 274 ? 112.529 -16.377 18.400 1.00 6.00 250 ALA D C 1
ATOM 15744 O O . ALA D 1 274 ? 111.475 -16.911 18.025 1.00 5.75 250 ALA D O 1
ATOM 15746 N N . VAL D 1 275 ? 113.211 -15.534 17.634 1.00 5.57 251 VAL D N 1
ATOM 15747 C CA . VAL D 1 275 ? 112.759 -15.199 16.284 1.00 4.38 251 VAL D CA 1
ATOM 15748 C C . VAL D 1 275 ? 112.801 -16.456 15.400 1.00 4.62 251 VAL D C 1
ATOM 15749 O O . VAL D 1 275 ? 111.828 -16.781 14.711 1.00 5.10 251 VAL D O 1
ATOM 15753 N N . ALA D 1 276 ? 113.911 -17.182 15.455 1.00 5.69 252 ALA D N 1
ATOM 15754 C CA . ALA D 1 276 ? 114.045 -18.425 14.699 1.00 5.60 252 ALA D CA 1
ATOM 15755 C C . ALA D 1 276 ? 113.013 -19.460 15.160 1.00 5.07 252 ALA D C 1
ATOM 15756 O O . ALA D 1 276 ? 112.428 -20.163 14.330 1.00 6.50 252 ALA D O 1
ATOM 15758 N N . GLU D 1 277 ? 112.786 -19.547 16.467 1.00 5.74 253 GLU D N 1
ATOM 15759 C CA . GLU D 1 277 ? 111.807 -20.488 17.019 1.00 6.50 253 GLU D CA 1
ATOM 15760 C C . GLU D 1 277 ? 110.390 -20.209 16.485 1.00 6.99 253 GLU D C 1
ATOM 15761 O O . GLU D 1 277 ? 109.594 -21.136 16.259 1.00 6.23 253 GLU D O 1
ATOM 15767 N N . PHE D 1 278 ? 110.082 -18.930 16.291 1.00 5.61 254 PHE D N 1
ATOM 15768 C CA . PHE D 1 278 ? 108.776 -18.507 15.765 1.00 6.31 254 PHE D CA 1
ATOM 15769 C C . PHE D 1 278 ? 108.605 -18.971 14.314 1.00 6.37 254 PHE D C 1
ATOM 15770 O O . PHE D 1 278 ? 107.485 -19.163 13.848 1.00 7.46 254 PHE D O 1
ATOM 15778 N N . GLY D 1 279 ? 109.718 -19.137 13.599 1.00 6.29 255 GLY D N 1
ATOM 15779 C CA . GLY D 1 279 ? 109.700 -19.559 12.195 1.00 6.32 255 GLY D CA 1
ATOM 15780 C C . GLY D 1 279 ? 110.179 -18.505 11.206 1.00 7.56 255 GLY D C 1
ATOM 15781 O O . GLY D 1 279 ? 110.110 -18.686 9.982 1.00 7.57 255 GLY D O 1
ATOM 15782 N N . ILE D 1 280 ? 110.644 -17.387 11.741 1.00 6.77 256 ILE D N 1
ATOM 15783 C CA . ILE D 1 280 ? 111.178 -16.312 10.930 1.00 6.76 256 ILE D CA 1
ATOM 15784 C C . ILE D 1 280 ? 112.630 -16.605 10.577 1.00 8.07 256 ILE D C 1
ATOM 15785 O O . ILE D 1 280 ? 113.372 -17.167 11.381 1.00 9.33 256 ILE D O 1
ATOM 15790 N N . ASP D 1 281 ? 113.025 -16.244 9.362 1.00 8.50 257 ASP D N 1
ATOM 15791 C CA . ASP D 1 281 ? 114.403 -16.393 8.901 1.00 9.56 257 ASP D CA 1
ATOM 15792 C C . ASP D 1 281 ? 115.154 -15.223 9.527 1.00 9.97 257 ASP D C 1
ATOM 15793 O O . ASP D 1 281 ? 114.767 -14.067 9.328 1.00 8.94 257 ASP D O 1
ATOM 15798 N N . THR D 1 282 ? 116.215 -15.492 10.287 1.00 11.59 258 THR D N 1
ATOM 15799 C CA . THR D 1 282 ? 116.925 -14.390 10.958 1.00 11.77 258 THR D CA 1
ATOM 15800 C C . THR D 1 282 ? 117.592 -13.395 10.003 1.00 10.98 258 THR D C 1
ATOM 15801 O O . THR D 1 282 ? 117.994 -12.311 10.427 1.00 9.76 258 THR D O 1
ATOM 15805 N N . ASP D 1 283 ? 117.699 -13.735 8.721 1.00 9.63 259 ASP D N 1
ATOM 15806 C CA . ASP D 1 283 ? 118.128 -12.737 7.752 1.00 10.18 259 ASP D CA 1
ATOM 15807 C C . ASP D 1 283 ? 117.090 -11.600 7.741 1.00 10.16 259 ASP D C 1
ATOM 15808 O O . ASP D 1 283 ? 117.406 -10.467 7.358 1.00 10.59 259 ASP D O 1
ATOM 15813 N N . ASN D 1 284 ? 115.849 -11.908 8.143 1.00 6.84 260 ASN D N 1
ATOM 15814 C CA . ASN D 1 284 ? 114.764 -10.927 8.203 1.00 7.02 260 ASN D CA 1
ATOM 15815 C C . ASN D 1 284 ? 114.472 -10.465 9.637 1.00 6.44 260 ASN D C 1
ATOM 15816 O O . ASN D 1 284 ? 113.324 -10.143 9.971 1.00 7.07 260 ASN D O 1
ATOM 15821 N N . MET D 1 285 ? 115.516 -10.473 10.464 1.00 5.92 261 MET D N 1
ATOM 15822 C CA . MET D 1 285 ? 115.467 -9.909 11.816 1.00 6.02 261 MET D CA 1
ATOM 15823 C C . MET D 1 285 ? 116.310 -8.628 11.703 1.00 6.62 261 MET D C 1
ATOM 15824 O O . MET D 1 285 ? 117.483 -8.688 11.309 1.00 7.21 261 MET D O 1
ATOM 15829 N N . PHE D 1 286 ? 115.705 -7.492 12.025 1.00 5.61 262 PHE D N 1
ATOM 15830 C CA . PHE D 1 286 ? 116.356 -6.176 11.901 1.00 5.55 262 PHE D CA 1
ATOM 15831 C C . PHE D 1 286 ? 116.596 -5.667 13.305 1.00 6.55 262 PHE D C 1
ATOM 15832 O O . PHE D 1 286 ? 115.655 -5.499 14.074 1.00 6.15 262 PHE D O 1
ATOM 15840 N N A GLU D 1 287 ? 117.852 -5.409 13.634 0.50 5.69 263 GLU D N 1
ATOM 15841 N N B GLU D 1 287 ? 117.868 -5.419 13.623 0.50 5.46 263 GLU D N 1
ATOM 15842 C CA A GLU D 1 287 ? 118.210 -5.082 14.997 0.50 6.63 263 GLU D CA 1
ATOM 15843 C CA B GLU D 1 287 ? 118.292 -5.075 14.978 0.50 6.18 263 GLU D CA 1
ATOM 15844 C C A GLU D 1 287 ? 118.323 -3.602 15.315 0.50 6.12 263 GLU D C 1
ATOM 15845 C C B GLU D 1 287 ? 118.315 -3.592 15.312 0.50 5.81 263 GLU D C 1
ATOM 15846 O O A GLU D 1 287 ? 118.436 -2.754 14.431 0.50 5.29 263 GLU D O 1
ATOM 15847 O O B GLU D 1 287 ? 118.363 -2.732 14.435 0.50 5.10 263 GLU D O 1
ATOM 15858 N N . PHE D 1 288 ? 118.277 -3.332 16.612 1.00 7.02 264 PHE D N 1
ATOM 15859 C CA . PHE D 1 288 ? 118.439 -2.002 17.158 1.00 7.18 264 PHE D CA 1
ATOM 15860 C C . PHE D 1 288 ? 119.157 -2.227 18.500 1.00 8.44 264 PHE D C 1
ATOM 15861 O O . PHE D 1 288 ? 119.485 -3.375 18.842 1.00 11.75 264 PHE D O 1
ATOM 15869 N N . TRP D 1 289 ? 119.454 -1.164 19.228 1.00 5.40 265 TRP D N 1
ATOM 15870 C CA . TRP D 1 289 ? 120.338 -1.239 20.386 1.00 5.32 265 TRP D CA 1
ATOM 15871 C C . TRP D 1 289 ? 119.712 -0.690 21.658 1.00 4.38 265 TRP D C 1
ATOM 15872 O O . TRP D 1 289 ? 118.699 -0.002 21.608 1.00 4.04 265 TRP D O 1
ATOM 15883 N N . ASP D 1 290 ? 120.335 -1.004 22.795 1.00 5.66 266 ASP D N 1
ATOM 15884 C CA . ASP D 1 290 ? 119.827 -0.573 24.092 1.00 5.36 266 ASP D CA 1
ATOM 15885 C C . ASP D 1 290 ? 119.790 0.934 24.269 1.00 5.83 266 ASP D C 1
ATOM 15886 O O . ASP D 1 290 ? 119.044 1.435 25.120 1.00 5.86 266 ASP D O 1
ATOM 15891 N N . TRP D 1 291 ? 120.592 1.654 23.482 1.00 5.41 267 TRP D N 1
ATOM 15892 C CA . TRP D 1 291 ? 120.636 3.108 23.525 1.00 5.32 267 TRP D CA 1
ATOM 15893 C C . TRP D 1 291 ? 119.554 3.772 22.671 1.00 5.59 267 TRP D C 1
ATOM 15894 O O . TRP D 1 291 ? 119.490 5.010 22.563 1.00 5.46 267 TRP D O 1
ATOM 15905 N N . VAL D 1 292 ? 118.680 2.946 22.095 1.00 4.73 268 VAL D N 1
ATOM 15906 C CA . VAL D 1 292 ? 117.478 3.407 21.388 1.00 4.87 268 VAL D CA 1
ATOM 15907 C C . VAL D 1 292 ? 116.256 3.160 22.289 1.00 5.31 268 VAL D C 1
ATOM 15908 O O . VAL D 1 292 ? 115.818 2.015 22.453 1.00 7.66 268 VAL D O 1
ATOM 15912 N N . GLY D 1 293 ? 115.719 4.212 22.894 1.00 5.33 269 GLY D N 1
ATOM 15913 C CA . GLY D 1 293 ? 114.533 4.041 23.722 1.00 5.63 269 GLY D CA 1
ATOM 15914 C C . GLY D 1 293 ? 113.344 3.778 22.822 1.00 6.09 269 GLY D C 1
ATOM 15915 O O . GLY D 1 293 ? 113.256 4.323 21.744 1.00 5.86 269 GLY D O 1
ATOM 15916 N N . GLY D 1 294 ? 112.395 2.962 23.271 1.00 7.09 270 GLY D N 1
ATOM 15917 C CA . GLY D 1 294 ? 111.213 2.658 22.454 1.00 6.23 270 GLY D CA 1
ATOM 15918 C C . GLY D 1 294 ? 110.489 3.886 21.934 1.00 5.22 270 GLY D C 1
ATOM 15919 O O . GLY D 1 294 ? 110.118 3.976 20.763 1.00 6.75 270 GLY D O 1
ATOM 15920 N N . ARG D 1 295 ? 110.306 4.882 22.798 1.00 5.39 271 ARG D N 1
ATOM 15921 C CA . ARG D 1 295 ? 109.605 6.097 22.408 1.00 5.79 271 ARG D CA 1
ATOM 15922 C C . ARG D 1 295 ? 110.435 7.048 21.545 1.00 5.53 271 ARG D C 1
ATOM 15923 O O . ARG D 1 295 ? 109.976 8.132 21.189 1.00 6.85 271 ARG D O 1
ATOM 15931 N N . TYR D 1 296 ? 111.658 6.628 21.225 1.00 5.08 272 TYR D N 1
ATOM 15932 C CA . TYR D 1 296 ? 112.562 7.359 20.345 1.00 5.32 272 TYR D CA 1
ATOM 15933 C C . TYR D 1 296 ? 113.050 6.411 19.265 1.00 5.34 272 TYR D C 1
ATOM 15934 O O . TYR D 1 296 ? 114.121 6.617 18.700 1.00 6.28 272 TYR D O 1
ATOM 15943 N N . SER D 1 297 ? 112.263 5.385 18.936 1.00 5.63 273 SER D N 1
ATOM 15944 C CA . SER D 1 297 ? 112.741 4.309 18.077 1.00 5.48 273 SER D CA 1
ATOM 15945 C C . SER D 1 297 ? 112.295 4.301 16.628 1.00 5.16 273 SER D C 1
ATOM 15946 O O . SER D 1 297 ? 112.788 3.478 15.874 1.00 5.02 273 SER D O 1
ATOM 15949 N N . LEU D 1 298 ? 111.413 5.203 16.202 1.00 4.52 274 LEU D N 1
ATOM 15950 C CA . LEU D 1 298 ? 110.933 5.147 14.824 1.00 4.77 274 LEU D CA 1
ATOM 15951 C C . LEU D 1 298 ? 112.031 5.329 13.797 1.00 4.87 274 LEU D C 1
ATOM 15952 O O . LEU D 1 298 ? 111.872 4.907 12.659 1.00 5.24 274 LEU D O 1
ATOM 15957 N N . TRP D 1 299 ? 113.145 5.920 14.226 1.00 4.82 275 TRP D N 1
ATOM 15958 C CA . TRP D 1 299 ? 114.290 6.207 13.364 1.00 5.00 275 TRP D CA 1
ATOM 15959 C C . TRP D 1 299 ? 115.160 4.986 13.116 1.00 5.17 275 TRP D C 1
ATOM 15960 O O . TRP D 1 299 ? 116.055 5.042 12.286 1.00 5.64 275 TRP D O 1
ATOM 15971 N N . SER D 1 300 ? 114.905 3.903 13.860 1.00 5.11 276 SER D N 1
ATOM 15972 C CA . SER D 1 300 ? 115.692 2.661 13.791 1.00 4.42 276 SER D CA 1
ATOM 15973 C C . SER D 1 300 ? 114.967 1.620 12.954 1.00 5.17 276 SER D C 1
ATOM 15974 O O . SER D 1 300 ? 114.038 1.940 12.210 1.00 5.54 276 SER D O 1
ATOM 15977 N N . ALA D 1 301 ? 115.392 0.357 13.103 1.00 4.31 277 ALA D N 1
ATOM 15978 C CA . ALA D 1 301 ? 114.692 -0.778 12.506 1.00 4.57 277 ALA D CA 1
ATOM 15979 C C . ALA D 1 301 ? 113.188 -0.781 12.785 1.00 3.87 277 ALA D C 1
ATOM 15980 O O . ALA D 1 301 ? 112.421 -1.333 12.004 1.00 4.46 277 ALA D O 1
ATOM 15982 N N . ILE D 1 302 ? 112.775 -0.223 13.922 1.00 5.00 278 ILE D N 1
ATOM 15983 C CA . ILE D 1 302 ? 111.348 -0.096 14.248 1.00 5.93 278 ILE D CA 1
ATOM 15984 C C . ILE D 1 302 ? 110.589 0.662 13.156 1.00 6.80 278 ILE D C 1
ATOM 15985 O O . ILE D 1 302 ? 109.375 0.485 12.982 1.00 8.58 278 ILE D O 1
ATOM 15990 N N . GLY D 1 303 ? 111.301 1.497 12.406 1.00 5.21 279 GLY D N 1
ATOM 15991 C CA . GLY D 1 303 ? 110.701 2.225 11.285 1.00 6.24 279 GLY D CA 1
ATOM 15992 C C . GLY D 1 303 ? 110.565 1.435 9.990 1.00 4.71 279 GLY D C 1
ATOM 15993 O O . GLY D 1 303 ? 110.214 2.003 8.951 1.00 4.79 279 GLY D O 1
ATOM 15994 N N . LEU D 1 304 ? 110.793 0.118 10.010 1.00 4.79 280 LEU D N 1
ATOM 15995 C CA . LEU D 1 304 ? 110.696 -0.656 8.761 1.00 4.04 280 LEU D CA 1
ATOM 15996 C C . LEU D 1 304 ? 109.311 -0.507 8.116 1.00 4.08 280 LEU D C 1
ATOM 15997 O O . LEU D 1 304 ? 109.208 -0.421 6.894 1.00 4.61 280 LEU D O 1
ATOM 16002 N N . SER D 1 305 ? 108.241 -0.454 8.904 1.00 4.87 281 SER D N 1
ATOM 16003 C CA . SER D 1 305 ? 106.916 -0.267 8.294 1.00 4.86 281 SER D CA 1
ATOM 16004 C C . SER D 1 305 ? 106.803 1.074 7.569 1.00 4.59 281 SER D C 1
ATOM 16005 O O . SER D 1 305 ? 106.043 1.197 6.618 1.00 5.33 281 SER D O 1
ATOM 16008 N N . ILE D 1 306 ? 107.525 2.086 8.044 1.00 3.79 282 ILE D N 1
ATOM 16009 C CA . ILE D 1 306 ? 107.544 3.391 7.363 1.00 3.45 282 ILE D CA 1
ATOM 16010 C C . ILE D 1 306 ? 108.224 3.228 6.015 1.00 4.12 282 ILE D C 1
ATOM 16011 O O . ILE D 1 306 ? 107.700 3.667 4.993 1.00 3.96 282 ILE D O 1
ATOM 16016 N N . ILE D 1 307 ? 109.390 2.575 6.015 1.00 3.38 283 ILE D N 1
ATOM 16017 C CA . ILE D 1 307 ? 110.128 2.308 4.786 1.00 4.44 283 ILE D CA 1
ATOM 16018 C C . ILE D 1 307 ? 109.262 1.517 3.805 1.00 4.18 283 ILE D C 1
ATOM 16019 O O . ILE D 1 307 ? 109.230 1.804 2.611 1.00 4.99 283 ILE D O 1
ATOM 16024 N N . LEU D 1 308 ? 108.534 0.527 4.303 1.00 4.02 284 LEU D N 1
ATOM 16025 C CA . LEU D 1 308 ? 107.700 -0.273 3.411 1.00 4.32 284 LEU D CA 1
ATOM 16026 C C . LEU D 1 308 ? 106.533 0.524 2.844 1.00 4.57 284 LEU D C 1
ATOM 16027 O O . LEU D 1 308 ? 106.132 0.277 1.705 1.00 5.76 284 LEU D O 1
ATOM 16032 N N . SER D 1 309 ? 106.013 1.487 3.613 1.00 4.43 285 SER D N 1
ATOM 16033 C CA . SER D 1 309 ? 104.877 2.288 3.157 1.00 4.96 285 SER D CA 1
ATOM 16034 C C . SER D 1 309 ? 105.241 3.405 2.187 1.00 4.85 285 SER D C 1
ATOM 16035 O O . SER D 1 309 ? 104.528 3.630 1.207 1.00 6.07 285 SER D O 1
ATOM 16038 N N . ILE D 1 310 ? 106.338 4.108 2.454 1.00 4.14 286 ILE D N 1
ATOM 16039 C CA . ILE D 1 310 ? 106.702 5.289 1.648 1.00 3.91 286 ILE D CA 1
ATOM 16040 C C . ILE D 1 310 ? 108.044 5.167 0.916 1.00 4.47 286 ILE D C 1
ATOM 16041 O O . ILE D 1 310 ? 108.433 6.070 0.175 1.00 4.83 286 ILE D O 1
ATOM 16046 N N . GLY D 1 311 ? 108.721 4.032 1.070 1.00 4.45 287 GLY D N 1
ATOM 16047 C CA . GLY D 1 311 ? 109.994 3.798 0.400 1.00 4.96 287 GLY D CA 1
ATOM 16048 C C . GLY D 1 311 ? 111.199 4.278 1.183 1.00 5.22 287 GLY D C 1
ATOM 16049 O O . GLY D 1 311 ? 111.112 5.197 1.999 1.00 4.80 287 GLY D O 1
ATOM 16050 N N . TYR D 1 312 ? 112.338 3.668 0.898 1.00 5.18 288 TYR D N 1
ATOM 16051 C CA . TYR D 1 312 ? 113.567 3.983 1.597 1.00 4.58 288 TYR D CA 1
ATOM 16052 C C . TYR D 1 312 ? 114.018 5.425 1.383 1.00 4.50 288 TYR D C 1
ATOM 16053 O O . TYR D 1 312 ? 114.412 6.085 2.340 1.00 4.29 288 TYR D O 1
ATOM 16062 N N . ASP D 1 313 ? 113.924 5.935 0.160 1.00 4.95 289 ASP D N 1
ATOM 16063 C CA . ASP D 1 313 ? 114.359 7.303 -0.101 1.00 6.29 289 ASP D CA 1
ATOM 16064 C C . ASP D 1 313 ? 113.601 8.326 0.744 1.00 5.21 289 ASP D C 1
ATOM 16065 O O . ASP D 1 313 ? 114.204 9.280 1.266 1.00 6.91 289 ASP D O 1
ATOM 16070 N N . ASN D 1 314 ? 112.287 8.140 0.898 1.00 4.19 290 ASN D N 1
ATOM 16071 C CA . ASN D 1 314 ? 111.510 9.042 1.737 1.00 4.13 290 ASN D CA 1
ATOM 16072 C C . ASN D 1 314 ? 111.873 8.880 3.205 1.00 4.09 290 ASN D C 1
ATOM 16073 O O . ASN D 1 314 ? 111.870 9.850 3.951 1.00 4.14 290 ASN D O 1
ATOM 16078 N N . PHE D 1 315 ? 112.189 7.655 3.637 1.00 4.05 291 PHE D N 1
ATOM 16079 C CA . PHE D 1 315 ? 112.614 7.444 5.020 1.00 3.88 291 PHE D CA 1
ATOM 16080 C C . PHE D 1 315 ? 113.953 8.168 5.257 1.00 4.87 291 PHE D C 1
ATOM 16081 O O . PHE D 1 315 ? 114.156 8.740 6.314 1.00 5.31 291 PHE D O 1
ATOM 16089 N N . VAL D 1 316 ? 114.850 8.152 4.274 1.00 5.49 292 VAL D N 1
ATOM 16090 C CA . VAL D 1 316 ? 116.114 8.866 4.409 1.00 5.26 292 VAL D CA 1
ATOM 16091 C C . VAL D 1 316 ? 115.855 10.374 4.539 1.00 5.00 292 VAL D C 1
ATOM 16092 O O . VAL D 1 316 ? 116.544 11.066 5.297 1.00 5.97 292 VAL D O 1
ATOM 16096 N N . GLU D 1 317 ? 114.858 10.891 3.812 1.00 4.60 293 GLU D N 1
ATOM 16097 C CA . GLU D 1 317 ? 114.485 12.310 3.957 1.00 4.99 293 GLU D CA 1
ATOM 16098 C C . GLU D 1 317 ? 113.995 12.626 5.369 1.00 3.72 293 GLU D C 1
ATOM 16099 O O . GLU D 1 317 ? 114.285 13.684 5.916 1.00 4.26 293 GLU D O 1
ATOM 16105 N N . LEU D 1 318 ? 113.231 11.707 5.945 1.00 3.91 294 LEU D N 1
ATOM 16106 C CA . LEU D 1 318 ? 112.756 11.827 7.315 1.00 4.44 294 LEU D CA 1
ATOM 16107 C C . LEU D 1 318 ? 113.969 11.892 8.265 1.00 4.37 294 LEU D C 1
ATOM 16108 O O . LEU D 1 318 ? 114.045 12.764 9.143 1.00 4.21 294 LEU D O 1
ATOM 16113 N N . LEU D 1 319 ? 114.902 10.963 8.110 1.00 3.39 295 LEU D N 1
ATOM 16114 C CA . LEU D 1 319 ? 116.127 10.969 8.917 1.00 3.27 295 LEU D CA 1
ATOM 16115 C C . LEU D 1 319 ? 116.898 12.277 8.734 1.00 3.75 295 LEU D C 1
ATOM 16116 O O . LEU D 1 319 ? 117.394 12.840 9.702 1.00 4.59 295 LEU D O 1
ATOM 16121 N N . ALA D 1 320 ? 117.020 12.737 7.497 1.00 4.30 296 ALA D N 1
ATOM 16122 C CA . ALA D 1 320 ? 117.770 13.951 7.187 1.00 3.85 296 ALA D CA 1
ATOM 16123 C C . ALA D 1 320 ? 117.153 15.165 7.850 1.00 4.41 296 ALA D C 1
ATOM 16124 O O . ALA D 1 320 ? 117.877 16.033 8.347 1.00 4.83 296 ALA D O 1
ATOM 16126 N N . GLY D 1 321 ? 115.825 15.225 7.894 1.00 4.43 297 GLY D N 1
ATOM 16127 C CA . GLY D 1 321 ? 115.145 16.320 8.556 1.00 4.30 297 GLY D CA 1
ATOM 16128 C C . GLY D 1 321 ? 115.442 16.308 10.047 1.00 4.31 297 GLY D C 1
ATOM 16129 O O . GLY D 1 321 ? 115.687 17.354 10.665 1.00 4.68 297 GLY D O 1
ATOM 16130 N N . ALA D 1 322 ? 115.404 15.134 10.667 1.00 3.32 298 ALA D N 1
ATOM 16131 C CA . ALA D 1 322 ? 115.743 15.042 12.069 1.00 3.38 298 ALA D CA 1
ATOM 16132 C C . ALA D 1 322 ? 117.199 15.476 12.287 1.00 3.45 298 ALA D C 1
ATOM 16133 O O . ALA D 1 322 ? 117.498 16.199 13.227 1.00 4.69 298 ALA D O 1
ATOM 16135 N N . HIS D 1 323 ? 118.099 15.060 11.401 1.00 3.68 299 HIS D N 1
ATOM 16136 C CA . HIS D 1 323 ? 119.512 15.414 11.510 1.00 3.70 299 HIS D CA 1
ATOM 16137 C C . HIS D 1 323 ? 119.733 16.932 11.424 1.00 4.04 299 HIS D C 1
ATOM 16138 O O . HIS D 1 323 ? 120.551 17.479 12.170 1.00 4.40 299 HIS D O 1
ATOM 16145 N N A GLU D 1 324 ? 118.984 17.591 10.530 0.60 4.91 300 GLU D N 1
ATOM 16146 N N B GLU D 1 324 ? 119.034 17.617 10.531 0.40 3.51 300 GLU D N 1
ATOM 16147 C CA A GLU D 1 324 ? 119.047 19.060 10.370 0.60 6.24 300 GLU D CA 1
ATOM 16148 C CA B GLU D 1 324 ? 119.232 19.064 10.427 0.40 3.74 300 GLU D CA 1
ATOM 16149 C C A GLU D 1 324 ? 118.728 19.726 11.695 0.60 5.37 300 GLU D C 1
ATOM 16150 C C B GLU D 1 324 ? 118.705 19.786 11.684 0.40 3.80 300 GLU D C 1
ATOM 16151 O O A GLU D 1 324 ? 119.421 20.647 12.151 0.60 5.42 300 GLU D O 1
ATOM 16152 O O B GLU D 1 324 ? 119.245 20.831 12.078 0.40 3.64 300 GLU D O 1
ATOM 16163 N N . MET D 1 325 ? 117.665 19.238 12.325 1.00 4.62 301 MET D N 1
ATOM 16164 C CA . MET D 1 325 ? 117.182 19.794 13.589 1.00 4.65 301 MET D CA 1
ATOM 16165 C C . MET D 1 325 ? 118.178 19.481 14.713 1.00 4.72 301 MET D C 1
ATOM 16166 O O . MET D 1 325 ? 118.406 20.319 15.590 1.00 5.45 301 MET D O 1
ATOM 16171 N N . ASP D 1 326 ? 118.775 18.282 14.680 1.00 4.03 302 ASP D N 1
ATOM 16172 C CA . ASP D 1 326 ? 119.821 17.914 15.640 1.00 4.53 302 ASP D CA 1
ATOM 16173 C C . ASP D 1 326 ? 120.976 18.924 15.564 1.00 4.71 302 ASP D C 1
ATOM 16174 O O . ASP D 1 326 ? 121.462 19.388 16.582 1.00 5.07 302 ASP D O 1
ATOM 16179 N N A GLN D 1 327 ? 121.407 19.254 14.349 0.60 4.62 303 GLN D N 1
ATOM 16180 N N B GLN D 1 327 ? 121.406 19.251 14.347 0.40 4.88 303 GLN D N 1
ATOM 16181 C CA A GLN D 1 327 ? 122.505 20.198 14.140 0.60 5.49 303 GLN D CA 1
ATOM 16182 C CA B GLN D 1 327 ? 122.498 20.201 14.131 0.40 5.65 303 GLN D CA 1
ATOM 16183 C C A GLN D 1 327 ? 122.135 21.584 14.664 0.60 5.26 303 GLN D C 1
ATOM 16184 C C B GLN D 1 327 ? 122.137 21.587 14.654 0.40 5.32 303 GLN D C 1
ATOM 16185 O O A GLN D 1 327 ? 122.939 22.238 15.317 0.60 5.62 303 GLN D O 1
ATOM 16186 O O B GLN D 1 327 ? 122.955 22.247 15.288 0.40 5.70 303 GLN D O 1
ATOM 16197 N N . HIS D 1 328 ? 120.905 22.012 14.402 1.00 4.77 304 HIS D N 1
ATOM 16198 C CA . HIS D 1 328 ? 120.411 23.283 14.906 1.00 4.85 304 HIS D CA 1
ATOM 16199 C C . HIS D 1 328 ? 120.486 23.294 16.429 1.00 4.81 304 HIS D C 1
ATOM 16200 O O . HIS D 1 328 ? 120.989 24.248 17.030 1.00 6.81 304 HIS D O 1
ATOM 16207 N N . PHE D 1 329 ? 120.042 22.216 17.045 1.00 4.43 305 PHE D N 1
ATOM 16208 C CA . PHE D 1 329 ? 119.970 22.147 18.499 1.00 3.74 305 PHE D CA 1
ATOM 16209 C C . PHE D 1 329 ? 121.344 22.194 19.150 1.00 5.15 305 PHE D C 1
ATOM 16210 O O . PHE D 1 329 ? 121.548 22.867 20.157 1.00 5.89 305 PHE D O 1
ATOM 16218 N N . VAL D 1 330 ? 122.302 21.511 18.545 1.00 5.65 306 VAL D N 1
ATOM 16219 C CA . VAL D 1 330 ? 123.659 21.470 19.093 1.00 7.48 306 VAL D CA 1
ATOM 16220 C C . VAL D 1 330 ? 124.458 22.747 18.827 1.00 8.67 306 VAL D C 1
ATOM 16221 O O . VAL D 1 330 ? 125.271 23.175 19.663 1.00 12.31 306 VAL D O 1
ATOM 16225 N N . ASN D 1 331 ? 124.212 23.388 17.696 1.00 8.07 307 ASN D N 1
ATOM 16226 C CA . ASN D 1 331 ? 125.059 24.510 17.287 1.00 8.58 307 ASN D CA 1
ATOM 16227 C C . ASN D 1 331 ? 124.549 25.926 17.498 1.00 8.78 307 ASN D C 1
ATOM 16228 O O . ASN D 1 331 ? 125.306 26.874 17.308 1.00 11.69 307 ASN D O 1
ATOM 16233 N N . THR D 1 332 ? 123.299 26.084 17.886 1.00 7.94 308 THR D N 1
ATOM 16234 C CA . THR D 1 332 ? 122.687 27.394 17.989 1.00 8.66 308 THR D CA 1
ATOM 16235 C C . THR D 1 332 ? 122.643 27.932 19.415 1.00 8.67 308 THR D C 1
ATOM 16236 O O . THR D 1 332 ? 122.225 27.241 20.336 1.00 7.53 308 THR D O 1
ATOM 16240 N N . PRO D 1 333 ? 123.082 29.180 19.612 1.00 8.06 309 PRO D N 1
ATOM 16241 C CA . PRO D 1 333 ? 122.974 29.780 20.936 1.00 8.62 309 PRO D CA 1
ATOM 16242 C C . PRO D 1 333 ? 121.526 29.729 21.415 1.00 7.48 309 PRO D C 1
ATOM 16243 O O . PRO D 1 333 ? 120.586 29.864 20.608 1.00 7.61 309 PRO D O 1
ATOM 16247 N N . PHE D 1 334 ? 121.347 29.593 22.725 1.00 8.13 310 PHE D N 1
ATOM 16248 C CA . PHE D 1 334 ? 120.011 29.401 23.279 1.00 6.63 310 PHE D CA 1
ATOM 16249 C C . PHE D 1 334 ? 118.962 30.420 22.835 1.00 7.24 310 PHE D C 1
ATOM 16250 O O . PHE D 1 334 ? 117.807 30.049 22.604 1.00 6.59 310 PHE D O 1
ATOM 16258 N N . GLU D 1 335 ? 119.359 31.682 22.710 1.00 8.41 311 GLU D N 1
ATOM 16259 C CA . GLU D 1 335 ? 118.425 32.741 22.377 1.00 8.54 311 GLU D CA 1
ATOM 16260 C C . GLU D 1 335 ? 117.767 32.604 21.002 1.00 8.27 311 GLU D C 1
ATOM 16261 O O . GLU D 1 335 ? 116.758 33.259 20.736 1.00 10.40 311 GLU D O 1
ATOM 16267 N N A SER D 1 336 ? 118.339 31.772 20.132 0.50 7.54 312 SER D N 1
ATOM 16268 N N B SER D 1 336 ? 118.345 31.765 20.140 0.50 7.09 312 SER D N 1
ATOM 16269 C CA A SER D 1 336 ? 117.754 31.510 18.818 0.50 8.53 312 SER D CA 1
ATOM 16270 C CA B SER D 1 336 ? 117.805 31.506 18.808 0.50 7.80 312 SER D CA 1
ATOM 16271 C C A SER D 1 336 ? 117.596 30.008 18.547 0.50 8.18 312 SER D C 1
ATOM 16272 C C B SER D 1 336 ? 117.547 30.015 18.557 0.50 7.66 312 SER D C 1
ATOM 16273 O O A SER D 1 336 ? 117.406 29.587 17.403 0.50 8.56 312 SER D O 1
ATOM 16274 O O B SER D 1 336 ? 117.219 29.614 17.436 0.50 7.51 312 SER D O 1
ATOM 16279 N N . ASN D 1 337 ? 117.655 29.214 19.616 1.00 6.87 313 ASN D N 1
ATOM 16280 C CA . ASN D 1 337 ? 117.564 27.749 19.540 1.00 6.38 313 ASN D CA 1
ATOM 16281 C C . ASN D 1 337 ? 116.115 27.333 19.787 1.00 5.21 313 ASN D C 1
ATOM 16282 O O . ASN D 1 337 ? 115.612 27.445 20.887 1.00 5.46 313 ASN D O 1
ATOM 16287 N N . ILE D 1 338 ? 115.451 26.868 18.741 1.00 5.23 314 ILE D N 1
ATOM 16288 C CA . ILE D 1 338 ? 114.019 26.601 18.784 1.00 4.57 314 ILE D CA 1
ATOM 16289 C C . ILE D 1 338 ? 113.601 25.631 19.892 1.00 4.92 314 ILE D C 1
ATOM 16290 O O . ILE D 1 338 ? 112.720 25.958 20.687 1.00 4.85 314 ILE D O 1
ATOM 16295 N N . PRO D 1 339 ? 114.223 24.450 19.974 1.00 4.22 315 PRO D N 1
ATOM 16296 C CA . PRO D 1 339 ? 113.791 23.559 21.075 1.00 3.86 315 PRO D CA 1
ATOM 16297 C C . PRO D 1 339 ? 113.984 24.148 22.459 1.00 3.98 315 PRO D C 1
ATOM 16298 O O . PRO D 1 339 ? 113.164 23.907 23.360 1.00 4.43 315 PRO D O 1
ATOM 16302 N N . VAL D 1 340 ? 115.049 24.922 22.649 1.00 4.03 316 VAL D N 1
ATOM 16303 C CA . VAL D 1 340 ? 115.293 25.551 23.944 1.00 3.47 316 VAL D CA 1
ATOM 16304 C C . VAL D 1 340 ? 114.208 26.600 24.243 1.00 4.24 316 VAL D C 1
ATOM 16305 O O . VAL D 1 340 ? 113.660 26.646 25.342 1.00 4.31 316 VAL D O 1
ATOM 16309 N N . ILE D 1 341 ? 113.895 27.440 23.257 1.00 4.14 317 ILE D N 1
ATOM 16310 C CA . ILE D 1 341 ? 112.885 28.464 23.435 1.00 4.55 317 ILE D CA 1
ATOM 16311 C C . ILE D 1 341 ? 111.540 27.814 23.776 1.00 4.52 317 ILE D C 1
ATOM 16312 O O . ILE D 1 341 ? 110.878 28.208 24.744 1.00 4.72 317 ILE D O 1
ATOM 16317 N N . LEU D 1 342 ? 111.130 26.813 23.005 1.00 4.15 318 LEU D N 1
ATOM 16318 C CA . LEU D 1 342 ? 109.840 26.157 23.272 1.00 5.02 318 LEU D CA 1
ATOM 16319 C C . LEU D 1 342 ? 109.814 25.514 24.663 1.00 4.39 318 LEU D C 1
ATOM 16320 O O . LEU D 1 342 ? 108.820 25.592 25.385 1.00 5.06 318 LEU D O 1
ATOM 16325 N N . ALA D 1 343 ? 110.923 24.870 25.040 1.00 3.02 319 ALA D N 1
ATOM 16326 C CA . ALA D 1 343 ? 111.025 24.234 26.351 1.00 2.92 319 ALA D CA 1
ATOM 16327 C C . ALA D 1 343 ? 110.871 25.230 27.477 1.00 3.43 319 ALA D C 1
ATOM 16328 O O . ALA D 1 343 ? 110.182 24.980 28.472 1.00 3.86 319 ALA D O 1
ATOM 16330 N N . LEU D 1 344 ? 111.556 26.356 27.350 1.00 3.51 320 LEU D N 1
ATOM 16331 C CA . LEU D 1 344 ? 111.519 27.379 28.383 1.00 3.16 320 LEU D CA 1
ATOM 16332 C C . LEU D 1 344 ? 110.153 28.039 28.541 1.00 4.07 320 LEU D C 1
ATOM 16333 O O . LEU D 1 344 ? 109.689 28.254 29.667 1.00 3.91 320 LEU D O 1
ATOM 16338 N N . ILE D 1 345 ? 109.505 28.360 27.420 1.00 3.40 321 ILE D N 1
ATOM 16339 C CA . ILE D 1 345 ? 108.149 28.901 27.468 1.00 4.79 321 ILE D CA 1
ATOM 16340 C C . ILE D 1 345 ? 107.223 27.879 28.143 1.00 3.92 321 ILE D C 1
ATOM 16341 O O . ILE D 1 345 ? 106.387 28.224 28.963 1.00 4.25 321 ILE D O 1
ATOM 16346 N N . GLY D 1 346 ? 107.392 26.594 27.819 1.00 3.62 322 GLY D N 1
ATOM 16347 C CA . GLY D 1 346 ? 106.626 25.528 28.460 1.00 4.85 322 GLY D CA 1
ATOM 16348 C C . GLY D 1 346 ? 106.828 25.492 29.967 1.00 4.70 322 GLY D C 1
ATOM 16349 O O . GLY D 1 346 ? 105.878 25.315 30.714 1.00 5.13 322 GLY D O 1
ATOM 16350 N N . ILE D 1 347 ? 108.066 25.648 30.419 1.00 3.92 323 ILE D N 1
ATOM 16351 C CA . ILE D 1 347 ? 108.382 25.688 31.851 1.00 3.82 323 ILE D CA 1
ATOM 16352 C C . ILE D 1 347 ? 107.709 26.905 32.503 1.00 3.82 323 ILE D C 1
ATOM 16353 O O . ILE D 1 347 ? 107.164 26.821 33.616 1.00 3.40 323 ILE D O 1
ATOM 16358 N N . TRP D 1 348 ? 107.711 28.039 31.824 1.00 3.48 324 TRP D N 1
ATOM 16359 C CA . TRP D 1 348 ? 107.032 29.212 32.368 1.00 3.66 324 TRP D CA 1
ATOM 16360 C C . TRP D 1 348 ? 105.566 28.908 32.683 1.00 3.89 324 TRP D C 1
ATOM 16361 O O . TRP D 1 348 ? 105.063 29.247 33.758 1.00 4.68 324 TRP D O 1
ATOM 16372 N N . TYR D 1 349 ? 104.867 28.253 31.765 1.00 3.27 325 TYR D N 1
ATOM 16373 C CA . TYR D 1 349 ? 103.471 27.939 32.030 1.00 3.25 325 TYR D CA 1
ATOM 16374 C C . TYR D 1 349 ? 103.279 26.821 33.054 1.00 4.59 325 TYR D C 1
ATOM 16375 O O . TYR D 1 349 ? 102.393 26.905 33.896 1.00 5.00 325 TYR D O 1
ATOM 16384 N N . ASN D 1 350 ? 104.089 25.786 32.965 1.00 4.24 326 ASN D N 1
ATOM 16385 C CA . ASN D 1 350 ? 103.956 24.622 33.848 1.00 4.31 326 ASN D CA 1
ATOM 16386 C C . ASN D 1 350 ? 104.337 24.907 35.285 1.00 5.73 326 ASN D C 1
ATOM 16387 O O . ASN D 1 350 ? 103.654 24.470 36.215 1.00 7.47 326 ASN D O 1
ATOM 16392 N N . ASN D 1 351 ? 105.408 25.661 35.486 1.00 4.73 327 ASN D N 1
ATOM 16393 C CA . ASN D 1 351 ? 105.970 25.884 36.807 1.00 3.86 327 ASN D CA 1
ATOM 16394 C C . ASN D 1 351 ? 105.696 27.225 37.440 1.00 6.75 327 ASN D C 1
ATOM 16395 O O . ASN D 1 351 ? 105.886 27.383 38.642 1.00 8.95 327 ASN D O 1
ATOM 16400 N N . PHE D 1 352 ? 105.278 28.195 36.653 1.00 4.48 328 PHE D N 1
ATOM 16401 C CA . PHE D 1 352 ? 104.965 29.509 37.213 1.00 4.21 328 PHE D CA 1
ATOM 16402 C C . PHE D 1 352 ? 103.480 29.805 37.105 1.00 5.37 328 PHE D C 1
ATOM 16403 O O . PHE D 1 352 ? 102.848 30.173 38.102 1.00 7.00 328 PHE D O 1
ATOM 16411 N N . HIS D 1 353 ? 102.904 29.619 35.932 1.00 4.61 329 HIS D N 1
ATOM 16412 C CA . HIS D 1 353 ? 101.454 29.802 35.786 1.00 5.01 329 HIS D CA 1
ATOM 16413 C C . HIS D 1 353 ? 100.633 28.620 36.299 1.00 7.02 329 HIS D C 1
ATOM 16414 O O . HIS D 1 353 ? 99.415 28.766 36.474 1.00 10.85 329 HIS D O 1
ATOM 16421 N N . GLY D 1 354 ? 101.262 27.472 36.521 1.00 6.80 330 GLY D N 1
ATOM 16422 C CA . GLY D 1 354 ? 100.562 26.300 37.066 1.00 7.13 330 GLY D CA 1
ATOM 16423 C C . GLY D 1 354 ? 99.647 25.554 36.116 1.00 7.70 330 GLY D C 1
ATOM 16424 O O . GLY D 1 354 ? 98.735 24.835 36.582 1.00 9.36 330 GLY D O 1
ATOM 16425 N N . ALA D 1 355 ? 99.879 25.691 34.811 1.00 5.73 331 ALA D N 1
ATOM 16426 C CA . ALA D 1 355 ? 99.069 24.980 33.795 1.00 5.42 331 ALA D CA 1
ATOM 16427 C C . ALA D 1 355 ? 99.474 23.520 33.772 1.00 6.75 331 ALA D C 1
ATOM 16428 O O . ALA D 1 355 ? 100.653 23.198 33.631 1.00 6.92 331 ALA D O 1
ATOM 16430 N N . GLU D 1 356 ? 98.506 22.620 33.859 1.00 4.67 332 GLU D N 1
ATOM 16431 C CA . GLU D 1 356 ? 98.801 21.192 33.876 1.00 5.07 332 GLU D CA 1
ATOM 16432 C C . GLU D 1 356 ? 98.992 20.559 32.527 1.00 7.00 332 GLU D C 1
ATOM 16433 O O . GLU D 1 356 ? 99.591 19.475 32.446 1.00 7.78 332 GLU D O 1
ATOM 16439 N N . SER D 1 357 ? 98.528 21.218 31.467 1.00 5.37 333 SER D N 1
ATOM 16440 C CA . SER D 1 357 ? 98.525 20.575 30.160 1.00 4.95 333 SER D CA 1
ATOM 16441 C C . SER D 1 357 ? 99.035 21.440 29.042 1.00 5.50 333 SER D C 1
ATOM 16442 O O . SER D 1 357 ? 99.193 22.639 29.207 1.00 6.64 333 SER D O 1
ATOM 16445 N N . GLU D 1 358 ? 99.277 20.806 27.903 1.00 5.03 334 GLU D N 1
ATOM 16446 C CA . GLU D 1 358 ? 99.658 21.473 26.669 1.00 5.21 334 GLU D CA 1
ATOM 16447 C C . GLU D 1 358 ? 98.839 20.798 25.565 1.00 6.04 334 GLU D C 1
ATOM 16448 O O . GLU D 1 358 ? 98.799 19.554 25.495 1.00 6.60 334 GLU D O 1
ATOM 16454 N N . ALA D 1 359 ? 98.190 21.586 24.703 1.00 4.17 335 ALA D N 1
ATOM 16455 C CA . ALA D 1 359 ? 97.458 21.026 23.576 1.00 5.83 335 ALA D CA 1
ATOM 16456 C C . ALA D 1 359 ? 98.282 21.170 22.306 1.00 5.41 335 ALA D C 1
ATOM 16457 O O . ALA D 1 359 ? 98.903 22.205 22.095 1.00 6.78 335 ALA D O 1
ATOM 16459 N N . ILE D 1 360 ? 98.292 20.128 21.479 1.00 4.68 336 ILE D N 1
ATOM 16460 C CA . ILE D 1 360 ? 98.981 20.131 20.181 1.00 5.26 336 ILE D CA 1
ATOM 16461 C C . ILE D 1 360 ? 97.858 19.998 19.147 1.00 5.08 336 ILE D C 1
ATOM 16462 O O . ILE D 1 360 ? 97.120 19.008 19.128 1.00 6.60 336 ILE D O 1
ATOM 16467 N N . LEU D 1 361 ? 97.739 21.025 18.294 1.00 4.17 337 LEU D N 1
ATOM 16468 C CA . LEU D 1 361 ? 96.601 21.173 17.390 1.00 4.87 337 LEU D CA 1
ATOM 16469 C C . LEU D 1 361 ? 97.051 21.382 15.945 1.00 5.79 337 LEU D C 1
ATOM 16470 O O . LEU D 1 361 ? 97.170 22.522 15.457 1.00 5.03 337 LEU D O 1
ATOM 16475 N N . PRO D 1 362 ? 97.324 20.273 15.246 1.00 4.64 338 PRO D N 1
ATOM 16476 C CA . PRO D 1 362 ? 97.725 20.393 13.856 1.00 5.24 338 PRO D CA 1
ATOM 16477 C C . PRO D 1 362 ? 96.514 20.599 12.958 1.00 4.93 338 PRO D C 1
ATOM 16478 O O . PRO D 1 362 ? 95.545 19.845 13.047 1.00 5.42 338 PRO D O 1
ATOM 16482 N N . TYR D 1 363 ? 96.565 21.619 12.104 1.00 3.23 339 TYR D N 1
ATOM 16483 C CA . TYR D 1 363 ? 95.513 21.901 11.136 1.00 3.81 339 TYR D CA 1
ATOM 16484 C C . TYR D 1 363 ? 95.830 21.097 9.883 1.00 4.90 339 TYR D C 1
ATOM 16485 O O . TYR D 1 363 ? 96.170 21.613 8.839 1.00 5.19 339 TYR D O 1
ATOM 16494 N N . ASP D 1 364 ? 95.723 19.788 10.056 1.00 4.53 340 ASP D N 1
ATOM 16495 C CA . ASP D 1 364 ? 96.092 18.815 9.055 1.00 3.99 340 ASP D CA 1
ATOM 16496 C C . ASP D 1 364 ? 95.556 17.441 9.468 1.00 3.60 340 ASP D C 1
ATOM 16497 O O . ASP D 1 364 ? 96.008 16.846 10.461 1.00 4.74 340 ASP D O 1
ATOM 16502 N N . GLN D 1 365 ? 94.598 16.946 8.708 1.00 3.98 341 GLN D N 1
ATOM 16503 C CA . GLN D 1 365 ? 93.997 15.643 8.981 1.00 4.84 341 GLN D CA 1
ATOM 16504 C C . GLN D 1 365 ? 95.020 14.508 8.954 1.00 4.85 341 GLN D C 1
ATOM 16505 O O . GLN D 1 365 ? 94.944 13.576 9.755 1.00 4.92 341 GLN D O 1
ATOM 16511 N N . TYR D 1 366 ? 95.978 14.561 8.042 1.00 4.40 342 TYR D N 1
ATOM 16512 C CA . TYR D 1 366 ? 96.996 13.518 7.991 1.00 4.74 342 TYR D CA 1
ATOM 16513 C C . TYR D 1 366 ? 97.766 13.390 9.314 1.00 5.52 342 TYR D C 1
ATOM 16514 O O . TYR D 1 366 ? 98.208 12.298 9.667 1.00 6.13 342 TYR D O 1
ATOM 16523 N N . LEU D 1 367 ? 97.929 14.503 10.036 1.00 4.98 343 LEU D N 1
ATOM 16524 C CA . LEU D 1 367 ? 98.627 14.512 11.330 1.00 5.47 343 LEU D CA 1
ATOM 16525 C C . LEU D 1 367 ? 97.706 14.178 12.503 1.00 6.80 343 LEU D C 1
ATOM 16526 O O . LEU D 1 367 ? 98.008 14.524 13.658 1.00 7.33 343 LEU D O 1
ATOM 16531 N N . HIS D 1 368 ? 96.623 13.437 12.238 1.00 5.69 344 HIS D N 1
ATOM 16532 C CA . HIS D 1 368 ? 95.689 13.097 13.296 1.00 6.32 344 HIS D CA 1
ATOM 16533 C C . HIS D 1 368 ? 96.247 12.292 14.463 1.00 6.44 344 HIS D C 1
ATOM 16534 O O . HIS D 1 368 ? 95.618 12.260 15.523 1.00 9.20 344 HIS D O 1
ATOM 16541 N N . ARG D 1 369 ? 97.399 11.647 14.297 1.00 5.27 345 ARG D N 1
ATOM 16542 C CA . ARG D 1 369 ? 98.002 10.877 15.388 1.00 5.83 345 ARG D CA 1
ATOM 16543 C C . ARG D 1 369 ? 99.250 11.533 15.986 1.00 6.22 345 ARG D C 1
ATOM 16544 O O . ARG D 1 369 ? 99.922 10.928 16.807 1.00 6.43 345 ARG D O 1
ATOM 16552 N N . PHE D 1 370 ? 99.526 12.779 15.605 1.00 7.15 346 PHE D N 1
ATOM 16553 C CA . PHE D 1 370 ? 100.707 13.483 16.089 1.00 7.64 346 PHE D CA 1
ATOM 16554 C C . PHE D 1 370 ? 100.649 13.765 17.589 1.00 7.36 346 PHE D C 1
ATOM 16555 O O . PHE D 1 370 ? 101.604 13.495 18.314 1.00 7.06 346 PHE D O 1
ATOM 16563 N N . ALA D 1 371 ? 99.533 14.307 18.070 1.00 7.58 347 ALA D N 1
ATOM 16564 C CA . ALA D 1 371 ? 99.412 14.549 19.511 1.00 7.45 347 ALA D CA 1
ATOM 16565 C C . ALA D 1 371 ? 99.499 13.229 20.306 1.00 7.53 347 ALA D C 1
ATOM 16566 O O . ALA D 1 371 ? 100.165 13.156 21.344 1.00 8.62 347 ALA D O 1
ATOM 16568 N N . ALA D 1 372 ? 98.861 12.161 19.828 1.00 7.22 348 ALA D N 1
ATOM 16569 C CA . ALA D 1 372 ? 98.934 10.877 20.517 1.00 6.73 348 ALA D CA 1
ATOM 16570 C C . ALA D 1 372 ? 100.388 10.374 20.627 1.00 6.97 348 ALA D C 1
ATOM 16571 O O . ALA D 1 372 ? 100.775 9.751 21.615 1.00 7.66 348 ALA D O 1
ATOM 16573 N N . TYR D 1 373 ? 101.176 10.601 19.587 1.00 5.86 349 TYR D N 1
ATOM 16574 C CA . TYR D 1 373 ? 102.570 10.200 19.601 1.00 6.31 349 TYR D CA 1
ATOM 16575 C C . TYR D 1 373 ? 103.322 10.894 20.716 1.00 6.85 349 TYR D C 1
ATOM 16576 O O . TYR D 1 373 ? 104.082 10.268 21.454 1.00 6.13 349 TYR D O 1
ATOM 16585 N N . PHE D 1 374 ? 103.087 12.194 20.856 1.00 6.37 350 PHE D N 1
ATOM 16586 C CA . PHE D 1 374 ? 103.768 12.933 21.914 1.00 7.21 350 PHE D CA 1
ATOM 16587 C C . PHE D 1 374 ? 103.222 12.696 23.294 1.00 7.92 350 PHE D C 1
ATOM 16588 O O . PHE D 1 374 ? 103.898 13.013 24.287 1.00 8.13 350 PHE D O 1
ATOM 16596 N N . GLN D 1 375 ? 102.052 12.066 23.407 1.00 8.07 351 GLN D N 1
ATOM 16597 C CA . GLN D 1 375 ? 101.626 11.624 24.719 1.00 8.08 351 GLN D CA 1
ATOM 16598 C C . GLN D 1 375 ? 102.667 10.675 25.253 1.00 10.05 351 GLN D C 1
ATOM 16599 O O . GLN D 1 375 ? 103.104 10.841 26.391 1.00 12.50 351 GLN D O 1
ATOM 16605 N N . GLN D 1 376 ? 103.130 9.714 24.455 1.00 6.21 352 GLN D N 1
ATOM 16606 C CA . GLN D 1 376 ? 104.184 8.837 24.937 1.00 6.71 352 GLN D CA 1
ATOM 16607 C C . GLN D 1 376 ? 105.517 9.582 24.997 1.00 7.07 352 GLN D C 1
ATOM 16608 O O . GLN D 1 376 ? 106.187 9.574 26.024 1.00 6.13 352 GLN D O 1
ATOM 16614 N N . GLY D 1 377 ? 105.919 10.225 23.911 1.00 6.25 353 GLY D N 1
ATOM 16615 C CA . GLY D 1 377 ? 107.248 10.822 23.887 1.00 5.67 353 GLY D CA 1
ATOM 16616 C C . GLY D 1 377 ? 107.493 11.817 24.990 1.00 7.17 353 GLY D C 1
ATOM 16617 O O . GLY D 1 377 ? 108.589 11.871 25.558 1.00 7.82 353 GLY D O 1
ATOM 16618 N N . ASN D 1 378 ? 106.486 12.617 25.273 1.00 4.61 354 ASN D N 1
ATOM 16619 C CA . ASN D 1 378 ? 106.589 13.631 26.297 1.00 5.07 354 ASN D CA 1
ATOM 16620 C C . ASN D 1 378 ? 106.261 13.062 27.681 1.00 5.77 354 ASN D C 1
ATOM 16621 O O . ASN D 1 378 ? 107.091 13.104 28.592 1.00 6.02 354 ASN D O 1
ATOM 16626 N N . MET D 1 379 ? 105.069 12.499 27.849 1.00 4.30 355 MET D N 1
ATOM 16627 C CA . MET D 1 379 ? 104.621 12.077 29.171 1.00 4.37 355 MET D CA 1
ATOM 16628 C C . MET D 1 379 ? 105.380 10.907 29.752 1.00 4.10 355 MET D C 1
ATOM 16629 O O . MET D 1 379 ? 105.597 10.871 30.963 1.00 3.78 355 MET D O 1
ATOM 16634 N N . GLU D 1 380 ? 105.762 9.930 28.936 1.00 3.42 356 GLU D N 1
ATOM 16635 C CA . GLU D 1 380 ? 106.538 8.824 29.474 1.00 3.77 356 GLU D CA 1
ATOM 16636 C C . GLU D 1 380 ? 107.972 9.279 29.793 1.00 4.34 356 GLU D C 1
ATOM 16637 O O . GLU D 1 380 ? 108.622 8.718 30.662 1.00 5.61 356 GLU D O 1
ATOM 16643 N N . SER D 1 381 ? 108.461 10.297 29.091 1.00 3.39 357 SER D N 1
ATOM 16644 C CA . SER D 1 381 ? 109.787 10.814 29.381 1.00 4.59 357 SER D CA 1
ATOM 16645 C C . SER D 1 381 ? 109.815 11.641 30.658 1.00 3.30 357 SER D C 1
ATOM 16646 O O . SER D 1 381 ? 110.617 11.382 31.561 1.00 3.81 357 SER D O 1
ATOM 16649 N N . ASN D 1 382 ? 108.920 12.622 30.757 1.00 3.36 358 ASN D N 1
ATOM 16650 C CA . ASN D 1 382 ? 108.993 13.595 31.834 1.00 2.83 358 ASN D CA 1
ATOM 16651 C C . ASN D 1 382 ? 107.944 13.516 32.924 1.00 3.22 358 ASN D C 1
ATOM 16652 O O . ASN D 1 382 ? 107.923 14.353 33.818 1.00 4.13 358 ASN D O 1
ATOM 16657 N N . GLY D 1 383 ? 107.111 12.472 32.881 1.00 3.69 359 GLY D N 1
ATOM 16658 C CA . GLY D 1 383 ? 106.162 12.199 33.960 1.00 3.92 359 GLY D CA 1
ATOM 16659 C C . GLY D 1 383 ? 106.918 11.462 35.067 1.00 4.64 359 GLY D C 1
ATOM 16660 O O . GLY D 1 383 ? 106.773 10.251 35.256 1.00 4.62 359 GLY D O 1
ATOM 16661 N N . LYS D 1 384 ? 107.720 12.224 35.807 1.00 2.89 360 LYS D N 1
ATOM 16662 C CA . LYS D 1 384 ? 108.641 11.705 36.814 1.00 3.41 360 LYS D CA 1
ATOM 16663 C C . LYS D 1 384 ? 108.552 12.552 38.063 1.00 4.18 360 LYS D C 1
ATOM 16664 O O . LYS D 1 384 ? 108.247 13.732 37.975 1.00 4.79 360 LYS D O 1
ATOM 16670 N N A TYR D 1 385 ? 108.859 11.979 39.216 0.70 3.46 361 TYR D N 1
ATOM 16671 N N B TYR D 1 385 ? 108.775 11.960 39.235 0.30 4.14 361 TYR D N 1
ATOM 16672 C CA A TYR D 1 385 ? 108.735 12.741 40.456 0.70 4.22 361 TYR D CA 1
ATOM 16673 C CA B TYR D 1 385 ? 108.720 12.739 40.483 0.30 4.47 361 TYR D CA 1
ATOM 16674 C C A TYR D 1 385 ? 109.967 12.704 41.351 0.70 3.95 361 TYR D C 1
ATOM 16675 C C B TYR D 1 385 ? 109.931 12.598 41.410 0.30 4.07 361 TYR D C 1
ATOM 16676 O O A TYR D 1 385 ? 109.958 13.321 42.412 0.70 4.34 361 TYR D O 1
ATOM 16677 O O B TYR D 1 385 ? 109.865 12.992 42.574 0.30 4.99 361 TYR D O 1
ATOM 16694 N N . VAL D 1 386 ? 111.020 12.037 40.895 1.00 3.07 362 VAL D N 1
ATOM 16695 C CA . VAL D 1 386 ? 112.266 11.894 41.642 1.00 4.03 362 VAL D CA 1
ATOM 16696 C C . VAL D 1 386 ? 113.376 12.483 40.793 1.00 3.84 362 VAL D C 1
ATOM 16697 O O . VAL D 1 386 ? 113.497 12.174 39.598 1.00 4.35 362 VAL D O 1
ATOM 16701 N N . ASP D 1 387 ? 114.173 13.349 41.409 1.00 3.31 363 ASP D N 1
ATOM 16702 C CA . ASP D 1 387 ? 115.242 14.034 40.690 1.00 3.66 363 ASP D CA 1
ATOM 16703 C C . ASP D 1 387 ? 116.470 13.156 40.523 1.00 3.88 363 ASP D C 1
ATOM 16704 O O . ASP D 1 387 ? 116.542 12.051 41.069 1.00 3.85 363 ASP D O 1
ATOM 16709 N N . ARG D 1 388 ? 117.445 13.658 39.764 1.00 3.56 364 ARG D N 1
ATOM 16710 C CA . ARG D 1 388 ? 118.620 12.872 39.411 1.00 4.63 364 ARG D CA 1
ATOM 16711 C C . ARG D 1 388 ? 119.503 12.482 40.589 1.00 3.60 364 ARG D C 1
ATOM 16712 O O . ARG D 1 388 ? 120.302 11.553 40.491 1.00 6.29 364 ARG D O 1
ATOM 16720 N N . ASN D 1 389 ? 119.335 13.179 41.711 1.00 4.12 365 ASN D N 1
ATOM 16721 C CA . ASN D 1 389 ? 120.050 12.865 42.942 1.00 5.92 365 ASN D CA 1
ATOM 16722 C C . ASN D 1 389 ? 119.275 11.894 43.839 1.00 4.74 365 ASN D C 1
ATOM 16723 O O . ASN D 1 389 ? 119.734 11.567 44.945 1.00 6.85 365 ASN D O 1
ATOM 16728 N N . GLY D 1 390 ? 118.115 11.425 43.368 1.00 5.17 366 GLY D N 1
ATOM 16729 C CA . GLY D 1 390 ? 117.292 10.489 44.121 1.00 4.78 366 GLY D CA 1
ATOM 16730 C C . GLY D 1 390 ? 116.343 11.133 45.106 1.00 6.30 366 GLY D C 1
ATOM 16731 O O . GLY D 1 390 ? 115.774 10.458 45.965 1.00 6.82 366 GLY D O 1
ATOM 16732 N N . ASN D 1 391 ? 116.168 12.445 44.991 1.00 4.30 367 ASN D N 1
ATOM 16733 C CA . ASN D 1 391 ? 115.306 13.183 45.903 1.00 5.12 367 ASN D CA 1
ATOM 16734 C C . ASN D 1 391 ? 113.963 13.516 45.276 1.00 5.64 367 ASN D C 1
ATOM 16735 O O . ASN D 1 391 ? 113.911 13.916 44.124 1.00 6.06 367 ASN D O 1
ATOM 16740 N N . PRO D 1 392 ? 112.863 13.374 46.023 1.00 4.62 368 PRO D N 1
ATOM 16741 C CA . PRO D 1 392 ? 111.562 13.734 45.449 1.00 5.93 368 PRO D CA 1
ATOM 16742 C C . PRO D 1 392 ? 111.530 15.200 45.028 1.00 6.38 368 PRO D C 1
ATOM 16743 O O . PRO D 1 392 ? 112.034 16.066 45.771 1.00 6.64 368 PRO D O 1
ATOM 16747 N N . VAL D 1 393 ? 110.944 15.486 43.868 1.00 5.05 369 VAL D N 1
ATOM 16748 C CA . VAL D 1 393 ? 110.843 16.872 43.422 1.00 5.83 369 VAL D CA 1
ATOM 16749 C C . VAL D 1 393 ? 109.829 17.634 44.281 1.00 6.44 369 VAL D C 1
ATOM 16750 O O . VAL D 1 393 ? 108.933 17.041 44.912 1.00 7.99 369 VAL D O 1
ATOM 16754 N N . THR D 1 394 ? 109.987 18.952 44.313 1.00 5.86 370 THR D N 1
ATOM 16755 C CA . THR D 1 394 ? 109.112 19.866 45.043 1.00 6.50 370 THR D CA 1
ATOM 16756 C C . THR D 1 394 ? 108.504 20.887 44.080 1.00 6.81 370 THR D C 1
ATOM 16757 O O . THR D 1 394 ? 108.112 21.989 44.482 1.00 11.27 370 THR D O 1
ATOM 16761 N N . TYR D 1 395 ? 108.430 20.496 42.819 1.00 4.84 371 TYR D N 1
ATOM 16762 C CA . TYR D 1 395 ? 107.980 21.328 41.715 1.00 3.98 371 TYR D CA 1
ATOM 16763 C C . TYR D 1 395 ? 107.362 20.446 40.652 1.00 3.90 371 TYR D C 1
ATOM 16764 O O . TYR D 1 395 ? 107.522 19.211 40.662 1.00 5.22 371 TYR D O 1
ATOM 16773 N N . GLN D 1 396 ? 106.658 21.064 39.727 1.00 4.03 372 GLN D N 1
ATOM 16774 C CA . GLN D 1 396 ? 105.987 20.339 38.659 1.00 3.16 372 GLN D CA 1
ATOM 16775 C C . GLN D 1 396 ? 106.935 19.856 37.591 1.00 3.92 372 GLN D C 1
ATOM 16776 O O . GLN D 1 396 ? 107.869 20.560 37.182 1.00 4.54 372 GLN D O 1
ATOM 16782 N N . THR D 1 397 ? 106.699 18.628 37.127 1.00 3.24 373 THR D N 1
ATOM 16783 C CA . THR D 1 397 ? 107.460 18.114 35.997 1.00 3.82 373 THR D CA 1
ATOM 16784 C C . THR D 1 397 ? 106.543 18.049 34.764 1.00 4.74 373 THR D C 1
ATOM 16785 O O . THR D 1 397 ? 105.763 18.975 34.534 1.00 4.32 373 THR D O 1
ATOM 16789 N N . GLY D 1 398 ? 106.589 16.971 33.982 1.00 3.44 374 GLY D N 1
ATOM 16790 C CA . GLY D 1 398 ? 105.916 16.949 32.700 1.00 4.77 374 GLY 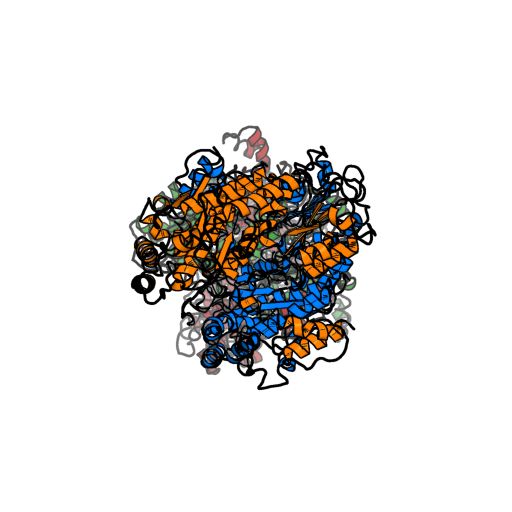D CA 1
ATOM 16791 C C . GLY D 1 398 ? 104.437 17.241 32.705 1.00 4.94 374 GLY D C 1
ATOM 16792 O O . GLY D 1 398 ? 103.729 16.843 33.617 1.00 4.53 374 GLY D O 1
ATOM 16793 N N . PRO D 1 399 ? 103.962 17.936 31.673 1.00 4.48 375 PRO D N 1
ATOM 16794 C CA . PRO D 1 399 ? 102.545 18.228 31.550 1.00 5.15 375 PRO D CA 1
ATOM 16795 C C . PRO D 1 399 ? 101.784 17.103 30.837 1.00 4.69 375 PRO D C 1
ATOM 16796 O O . PRO D 1 399 ? 102.372 16.187 30.264 1.00 5.01 375 PRO D O 1
ATOM 16800 N N . ILE D 1 400 ? 100.469 17.198 30.883 1.00 4.51 376 ILE D N 1
ATOM 16801 C CA . ILE D 1 400 ? 99.590 16.304 30.138 1.00 4.49 376 ILE D CA 1
ATOM 16802 C C . ILE D 1 400 ? 99.488 16.849 28.711 1.00 5.92 376 ILE D C 1
ATOM 16803 O O . ILE D 1 400 ? 99.179 18.038 28.506 1.00 6.74 376 ILE D O 1
ATOM 16808 N N . ILE D 1 401 ? 99.786 16.015 27.726 1.00 4.77 377 ILE D N 1
ATOM 16809 C CA . ILE D 1 401 ? 99.703 16.379 26.300 1.00 6.11 377 ILE D CA 1
ATOM 16810 C C . ILE D 1 401 ? 98.403 15.812 25.750 1.00 6.38 377 ILE D C 1
ATOM 16811 O O . ILE D 1 401 ? 98.020 14.682 26.072 1.00 5.74 377 ILE D O 1
ATOM 16816 N N . TRP D 1 402 ? 97.696 16.603 24.958 1.00 4.15 378 TRP D N 1
ATOM 16817 C CA . TRP D 1 402 ? 96.444 16.188 24.342 1.00 3.91 378 TRP D CA 1
ATOM 16818 C C . TRP D 1 402 ? 96.161 17.030 23.109 1.00 5.31 378 TRP D C 1
ATOM 16819 O O . TRP D 1 402 ? 96.892 17.974 22.822 1.00 5.40 378 TRP D O 1
ATOM 16830 N N . GLY D 1 403 ? 95.106 16.694 22.386 1.00 6.53 379 GLY D N 1
ATOM 16831 C CA . GLY D 1 403 ? 94.728 17.486 21.207 1.00 6.78 379 GLY D CA 1
ATOM 16832 C C . GLY D 1 403 ? 94.113 16.653 20.103 1.00 6.17 379 GLY D C 1
ATOM 16833 O O . GLY D 1 403 ? 94.183 15.424 20.102 1.00 8.20 379 GLY D O 1
ATOM 16834 N N . GLU D 1 404 ? 93.458 17.353 19.187 1.00 7.45 380 GLU D N 1
ATOM 16835 C CA . GLU D 1 404 ? 92.879 16.784 17.976 1.00 6.81 380 GLU D CA 1
ATOM 16836 C C . GLU D 1 404 ? 93.201 17.756 16.852 1.00 6.11 380 GLU D C 1
ATOM 16837 O O . GLU D 1 404 ? 93.373 18.959 17.087 1.00 7.32 380 GLU D O 1
ATOM 16843 N N . PRO D 1 405 ? 93.297 17.260 15.626 1.00 5.73 381 PRO D N 1
ATOM 16844 C CA . PRO D 1 405 ? 93.554 18.181 14.536 1.00 5.71 381 PRO D CA 1
ATOM 16845 C C . PRO D 1 405 ? 92.457 19.212 14.293 1.00 6.36 381 PRO D C 1
ATOM 16846 O O . PRO D 1 405 ? 91.270 18.951 14.525 1.00 7.15 381 PRO D O 1
ATOM 16850 N N . GLY D 1 406 ? 92.853 20.395 13.838 1.00 5.82 382 GLY D N 1
ATOM 16851 C CA . GLY D 1 406 ? 91.906 21.410 13.437 1.00 5.40 382 GLY D CA 1
ATOM 16852 C C . GLY D 1 406 ? 91.443 21.085 12.024 1.00 5.25 382 GLY D C 1
ATOM 16853 O O . GLY D 1 406 ? 92.214 20.507 11.256 1.00 5.23 382 GLY D O 1
ATOM 16854 N N . THR D 1 407 ? 90.204 21.424 11.652 1.00 5.64 383 THR D N 1
ATOM 16855 C CA . THR D 1 407 ? 89.229 22.142 12.492 1.00 7.20 383 THR D CA 1
ATOM 16856 C C . THR D 1 407 ? 88.388 21.248 13.432 1.00 7.78 383 THR D C 1
ATOM 16857 O O . THR D 1 407 ? 87.534 21.776 14.159 1.00 10.29 383 THR D O 1
ATOM 16861 N N . ASN D 1 408 ? 88.641 19.941 13.452 1.00 9.39 384 ASN D N 1
ATOM 16862 C CA . ASN D 1 408 ? 87.857 18.981 14.298 1.00 9.93 384 ASN D CA 1
ATOM 16863 C C . ASN D 1 408 ? 87.852 19.376 15.777 1.00 12.89 384 ASN D C 1
ATOM 16864 O O . ASN D 1 408 ? 86.778 19.530 16.388 1.00 14.55 384 ASN D O 1
ATOM 16869 N N . GLY D 1 409 ? 89.040 19.552 16.359 1.00 11.40 385 GLY D N 1
ATOM 16870 C CA . GLY D 1 409 ? 89.137 19.878 17.785 1.00 11.67 385 GLY D CA 1
ATOM 16871 C C . GLY D 1 409 ? 88.506 21.223 18.039 1.00 11.08 385 GLY D C 1
ATOM 16872 O O . GLY D 1 409 ? 87.899 21.497 19.083 1.00 11.01 385 GLY D O 1
ATOM 16873 N N . GLN D 1 410 ? 88.643 22.093 17.054 1.00 12.69 386 GLN D N 1
ATOM 16874 C CA . GLN D 1 410 ? 88.081 23.409 17.106 1.00 11.00 386 GLN D CA 1
ATOM 16875 C C . GLN D 1 410 ? 86.569 23.398 17.367 1.00 13.31 386 GLN D C 1
ATOM 16876 O O . GLN D 1 410 ? 86.068 24.159 18.188 1.00 15.25 386 GLN D O 1
ATOM 16882 N N . HIS D 1 411 ? 85.840 22.457 16.763 1.00 13.52 387 HIS D N 1
ATOM 16883 C CA . HIS D 1 411 ? 84.402 22.344 16.969 1.00 13.35 387 HIS D CA 1
ATOM 16884 C C . HIS D 1 411 ? 83.983 21.404 18.113 1.00 13.44 387 HIS D C 1
ATOM 16885 O O . HIS D 1 411 ? 82.793 21.100 18.288 1.00 17.03 387 HIS D O 1
ATOM 16892 N N . ALA D 1 412 ? 84.967 20.933 18.869 1.00 9.71 388 ALA D N 1
ATOM 16893 C CA . ALA D 1 412 ? 84.732 20.054 20.004 1.00 8.54 388 ALA D CA 1
ATOM 16894 C C . ALA D 1 412 ? 84.961 20.746 21.333 1.00 7.72 388 ALA D C 1
ATOM 16895 O O . ALA D 1 412 ? 84.046 20.870 22.124 1.00 11.56 388 ALA D O 1
ATOM 16897 N N . PHE D 1 413 ? 86.177 21.220 21.575 1.00 6.32 389 PHE D N 1
ATOM 16898 C CA . PHE D 1 413 ? 86.559 21.696 22.891 1.00 5.38 389 PHE D CA 1
ATOM 16899 C C . PHE D 1 413 ? 87.135 23.098 22.996 1.00 4.95 389 PHE D C 1
ATOM 16900 O O . PHE D 1 413 ? 87.504 23.521 24.088 1.00 5.16 389 PHE D O 1
ATOM 16908 N N . TYR D 1 414 ? 87.225 23.832 21.901 1.00 5.24 390 TYR D N 1
ATOM 16909 C CA . TYR D 1 414 ? 87.785 25.195 21.999 1.00 4.86 390 TYR D CA 1
ATOM 16910 C C . TYR D 1 414 ? 86.929 26.103 22.868 1.00 4.62 390 TYR D C 1
ATOM 16911 O O . TYR D 1 414 ? 87.433 27.070 23.383 1.00 5.01 390 TYR D O 1
ATOM 16920 N N . GLN D 1 415 ? 85.639 25.809 23.025 1.00 3.95 391 GLN D N 1
ATOM 16921 C CA . GLN D 1 415 ? 84.805 26.566 23.963 1.00 4.20 391 GLN D CA 1
ATOM 16922 C C . GLN D 1 415 ? 85.518 26.707 25.298 1.00 3.98 391 GLN D C 1
ATOM 16923 O O . GLN D 1 415 ? 85.549 27.795 25.899 1.00 3.86 391 GLN D O 1
ATOM 16929 N N . LEU D 1 416 ? 86.071 25.611 25.790 1.00 3.66 392 LEU D N 1
ATOM 16930 C CA . LEU D 1 416 ? 86.756 25.633 27.079 1.00 3.04 392 LEU D CA 1
ATOM 16931 C C . LEU D 1 416 ? 88.091 26.386 27.030 1.00 4.09 392 LEU D C 1
ATOM 16932 O O . LEU D 1 416 ? 88.458 27.060 28.001 1.00 4.69 392 LEU D O 1
ATOM 16937 N N . ILE D 1 417 ? 88.814 26.278 25.921 1.00 4.07 393 ILE D N 1
ATOM 16938 C CA . ILE D 1 417 ? 90.077 26.996 25.798 1.00 4.20 393 ILE D CA 1
ATOM 16939 C C . ILE D 1 417 ? 89.782 28.508 25.816 1.00 5.24 393 ILE D C 1
ATOM 16940 O O . ILE D 1 417 ? 90.469 29.254 26.512 1.00 5.73 393 ILE D O 1
ATOM 16945 N N . HIS D 1 418 ? 88.744 28.942 25.104 1.00 4.20 394 HIS D N 1
ATOM 16946 C CA . HIS D 1 418 ? 88.384 30.370 25.057 1.00 4.18 394 HIS D CA 1
ATOM 16947 C C . HIS D 1 418 ? 87.702 30.907 26.306 1.00 4.58 394 HIS D C 1
ATOM 16948 O O . HIS D 1 418 ? 87.978 32.044 26.710 1.00 6.08 394 HIS D O 1
ATOM 16955 N N . GLN D 1 419 ? 86.799 30.126 26.918 1.00 4.03 395 GLN D N 1
ATOM 16956 C CA . GLN D 1 419 ? 85.960 30.663 28.005 1.00 3.10 395 GLN D CA 1
ATOM 16957 C C . GLN D 1 419 ? 85.876 29.829 29.267 1.00 3.61 395 GLN D C 1
ATOM 16958 O O . GLN D 1 419 ? 84.953 30.008 30.062 1.00 5.03 395 GLN D O 1
ATOM 16964 N N . GLY D 1 420 ? 86.802 28.897 29.426 1.00 4.13 396 GLY D N 1
ATOM 16965 C CA . GLY D 1 420 ? 86.857 28.098 30.622 1.00 4.16 396 GLY D CA 1
ATOM 16966 C C . GLY D 1 420 ? 87.696 28.748 31.714 1.00 6.31 396 GLY D C 1
ATOM 16967 O O . GLY D 1 420 ? 88.009 29.948 31.660 1.00 7.87 396 GLY D O 1
ATOM 16968 N N . THR D 1 421 ? 88.078 27.946 32.706 1.00 4.60 397 THR D N 1
ATOM 16969 C CA . THR D 1 421 ? 88.838 28.429 33.868 1.00 4.79 397 THR D CA 1
ATOM 16970 C C . THR D 1 421 ? 90.234 27.811 33.965 1.00 5.95 397 THR D C 1
ATOM 16971 O O . THR D 1 421 ? 90.891 27.933 35.012 1.00 7.81 397 THR D O 1
ATOM 16975 N N . LYS D 1 422 ? 90.676 27.150 32.894 1.00 6.30 398 LYS D N 1
ATOM 16976 C CA . LYS D 1 422 ? 92.016 26.524 32.817 1.00 6.91 398 LYS D CA 1
ATOM 16977 C C . LYS D 1 422 ? 92.878 27.243 31.777 1.00 7.28 398 LYS D C 1
ATOM 16978 O O . LYS D 1 422 ? 92.388 27.622 30.708 1.00 7.72 398 LYS D O 1
ATOM 16984 N N . LEU D 1 423 ? 94.161 27.418 32.098 1.00 6.85 399 LEU D N 1
ATOM 16985 C CA . LEU D 1 423 ? 95.167 27.939 31.166 1.00 6.14 399 LEU D CA 1
ATOM 16986 C C . LEU D 1 423 ? 95.699 26.730 30.414 1.00 5.69 399 LEU D C 1
ATOM 16987 O O . LEU D 1 423 ? 96.188 25.781 31.039 1.00 6.09 399 LEU D O 1
ATOM 16992 N N . ILE D 1 424 ? 95.608 26.773 29.086 1.00 5.49 400 ILE D N 1
ATOM 16993 C CA . ILE D 1 424 ? 95.999 25.677 28.223 1.00 5.04 400 ILE D CA 1
ATOM 16994 C C . ILE D 1 424 ? 96.855 26.211 27.071 1.00 6.01 400 ILE D C 1
ATOM 16995 O O . ILE D 1 424 ? 96.332 26.626 26.045 1.00 7.02 400 ILE D O 1
ATOM 17000 N N . PRO D 1 425 ? 98.172 26.246 27.257 1.00 4.82 401 PRO D N 1
ATOM 17001 C CA . PRO D 1 425 ? 99.032 26.647 26.154 1.00 5.09 401 PRO D CA 1
ATOM 17002 C C . PRO D 1 425 ? 98.789 25.720 24.970 1.00 4.63 401 PRO D C 1
ATOM 17003 O O . PRO D 1 425 ? 98.678 24.508 25.149 1.00 6.40 401 PRO D O 1
ATOM 17007 N N . CYS D 1 426 ? 98.738 26.274 23.773 1.00 4.35 402 CYS D N 1
ATOM 17008 C CA . CYS D 1 426 ? 98.468 25.484 22.566 1.00 5.41 402 CYS D CA 1
ATOM 17009 C C . CYS D 1 426 ? 99.512 25.697 21.487 1.00 5.35 402 CYS D C 1
ATOM 17010 O O . CYS D 1 426 ? 99.920 26.829 21.214 1.00 6.65 402 CYS D O 1
ATOM 17013 N N . ASP D 1 427 ? 99.939 24.593 20.885 1.00 4.89 403 ASP D N 1
ATOM 17014 C CA . ASP D 1 427 ? 100.809 24.645 19.706 1.00 4.62 403 ASP D CA 1
ATOM 17015 C C . ASP D 1 427 ? 99.944 24.354 18.485 1.00 5.44 403 ASP D C 1
ATOM 17016 O O . ASP D 1 427 ? 99.463 23.231 18.281 1.00 5.51 403 ASP D O 1
ATOM 17021 N N . PHE D 1 428 ? 99.738 25.388 17.679 1.00 4.49 404 PHE D N 1
ATOM 17022 C CA . PHE D 1 428 ? 98.993 25.311 16.419 1.00 4.27 404 PHE D CA 1
ATOM 17023 C C . PHE D 1 428 ? 100.024 25.056 15.331 1.00 4.83 404 PHE D C 1
ATOM 17024 O O . PHE D 1 428 ? 100.987 25.805 15.207 1.00 5.26 404 PHE D O 1
ATOM 17032 N N . ILE D 1 429 ? 99.822 24.017 14.533 1.00 3.72 405 ILE D N 1
ATOM 17033 C CA . ILE D 1 429 ? 100.762 23.635 13.483 1.00 4.71 405 ILE D CA 1
ATOM 17034 C C . ILE D 1 429 ? 100.014 23.513 12.178 1.00 4.83 405 ILE D C 1
ATOM 17035 O O . ILE D 1 429 ? 98.943 22.930 12.142 1.00 5.80 405 ILE D O 1
ATOM 17040 N N . ALA D 1 430 ? 100.568 24.050 11.093 1.00 4.24 406 ALA D N 1
ATOM 17041 C CA . ALA D 1 430 ? 99.911 23.919 9.795 1.00 4.18 406 ALA D CA 1
ATOM 17042 C C . ALA D 1 430 ? 100.865 24.065 8.648 1.00 5.14 406 ALA D C 1
ATOM 17043 O O . ALA D 1 430 ? 101.827 24.802 8.744 1.00 5.42 406 ALA D O 1
ATOM 17045 N N . PRO D 1 431 ? 100.578 23.391 7.535 1.00 3.96 407 PRO D N 1
ATOM 17046 C CA . PRO D 1 431 ? 101.322 23.613 6.311 1.00 3.95 407 PRO D CA 1
ATOM 17047 C C . PRO D 1 431 ? 100.670 24.670 5.458 1.00 3.77 407 PRO D C 1
ATOM 17048 O O . PRO D 1 431 ? 99.429 24.748 5.372 1.00 4.87 407 PRO D O 1
ATOM 17052 N N . ALA D 1 432 ? 101.480 25.465 4.777 1.00 4.23 408 ALA D N 1
ATOM 17053 C CA . ALA D 1 432 ? 100.948 26.454 3.861 1.00 3.72 408 ALA D CA 1
ATOM 17054 C C . ALA D 1 432 ? 100.351 25.835 2.593 1.00 4.25 408 ALA D C 1
ATOM 17055 O O . ALA D 1 432 ? 99.448 26.409 1.987 1.00 5.47 408 ALA D O 1
ATOM 17057 N N . VAL D 1 433 ? 100.868 24.673 2.190 1.00 4.08 409 VAL D N 1
ATOM 17058 C CA . VAL D 1 433 ? 100.476 24.007 0.961 1.00 3.57 409 VAL D CA 1
ATOM 17059 C C . VAL D 1 433 ? 99.986 22.594 1.278 1.00 4.16 409 VAL D C 1
ATOM 17060 O O . VAL D 1 433 ? 100.689 21.793 1.886 1.00 5.38 409 VAL D O 1
ATOM 17064 N N . SER D 1 434 ? 98.760 22.316 0.858 1.00 4.69 410 SER D N 1
ATOM 17065 C CA . SER D 1 434 ? 98.150 21.009 1.035 1.00 4.16 410 SER D CA 1
ATOM 17066 C C . SER D 1 434 ? 98.665 20.031 -0.007 1.00 4.70 410 SER D C 1
ATOM 17067 O O . SER D 1 434 ? 99.082 20.412 -1.100 1.00 6.34 410 SER D O 1
ATOM 17070 N N . HIS D 1 435 ? 98.622 18.763 0.343 1.00 5.32 411 HIS D N 1
ATOM 17071 C CA . HIS D 1 435 ? 98.954 17.717 -0.606 1.00 4.37 411 HIS D CA 1
ATOM 17072 C C . HIS D 1 435 ? 97.797 17.368 -1.519 1.00 5.92 411 HIS D C 1
ATOM 17073 O O . HIS D 1 435 ? 97.985 16.611 -2.482 1.00 6.98 411 HIS D O 1
ATOM 17080 N N . ASN D 1 436 ? 96.614 17.908 -1.232 1.00 5.42 412 ASN D N 1
ATOM 17081 C CA . ASN D 1 436 ? 95.420 17.659 -2.022 1.00 6.54 412 ASN D CA 1
ATOM 17082 C C . ASN D 1 436 ? 94.868 18.982 -2.514 1.00 6.49 412 ASN D C 1
ATOM 17083 O O . ASN D 1 436 ? 94.620 19.881 -1.725 1.00 8.87 412 ASN D O 1
ATOM 17088 N N . LEU D 1 437 ? 94.678 19.098 -3.817 1.00 6.61 413 LEU D N 1
ATOM 17089 C CA . LEU D 1 437 ? 94.179 20.313 -4.411 1.00 6.68 413 LEU D CA 1
ATOM 17090 C C . LEU D 1 437 ? 92.654 20.149 -4.508 1.00 6.69 413 LEU D C 1
ATOM 17091 O O . LEU D 1 437 ? 92.135 19.408 -5.353 1.00 9.05 413 LEU D O 1
ATOM 17096 N N . VAL D 1 438 ? 91.942 20.837 -3.619 1.00 5.63 414 VAL D N 1
ATOM 17097 C CA . VAL D 1 438 ? 90.491 20.708 -3.485 1.00 6.72 414 VAL D CA 1
ATOM 17098 C C . VAL D 1 438 ? 89.833 22.081 -3.311 1.00 5.12 414 VAL D C 1
ATOM 17099 O O . VAL D 1 438 ? 89.752 22.617 -2.210 1.00 5.64 414 VAL D O 1
ATOM 17103 N N . GLY D 1 439 ? 89.381 22.660 -4.406 1.00 6.22 415 GLY D N 1
ATOM 17104 C CA . GLY D 1 439 ? 88.704 23.960 -4.359 1.00 6.38 415 GLY D CA 1
ATOM 17105 C C . GLY D 1 439 ? 89.391 24.992 -3.461 1.00 6.01 415 GLY D C 1
ATOM 17106 O O . GLY D 1 439 ? 90.620 25.184 -3.553 1.00 7.91 415 GLY D O 1
ATOM 17107 N N . ASP D 1 440 ? 88.615 25.651 -2.596 1.00 5.23 416 ASP D N 1
ATOM 17108 C CA . ASP D 1 440 ? 89.153 26.653 -1.670 1.00 5.00 416 ASP D CA 1
ATOM 17109 C C . ASP D 1 440 ? 89.255 26.116 -0.253 1.00 4.12 416 ASP D C 1
ATOM 17110 O O . ASP D 1 440 ? 89.361 26.870 0.708 1.00 4.88 416 ASP D O 1
ATOM 17115 N N . HIS D 1 441 ? 89.253 24.800 -0.111 1.00 3.15 417 HIS D N 1
ATOM 17116 C CA . HIS D 1 441 ? 89.331 24.191 1.206 1.00 2.52 417 HIS D CA 1
ATOM 17117 C C . HIS D 1 441 ? 90.537 24.647 2.017 1.00 2.15 417 HIS D C 1
ATOM 17118 O O . HIS D 1 441 ? 90.424 24.864 3.219 1.00 3.94 417 HIS D O 1
ATOM 17125 N N . HIS D 1 442 ? 91.705 24.743 1.388 1.00 2.87 418 HIS D N 1
ATOM 17126 C CA . HIS D 1 442 ? 92.890 25.070 2.173 1.00 3.08 418 HIS D CA 1
ATOM 17127 C C . HIS D 1 442 ? 92.858 26.506 2.675 1.00 3.85 418 HIS D C 1
ATOM 17128 O O . HIS D 1 442 ? 93.291 26.775 3.791 1.00 4.00 418 HIS D O 1
ATOM 17135 N N . GLN D 1 443 ? 92.339 27.433 1.873 1.00 3.95 419 GLN D N 1
ATOM 17136 C CA . GLN D 1 443 ? 92.216 28.814 2.341 1.00 4.91 419 GLN D CA 1
ATOM 17137 C C . GLN D 1 443 ? 91.253 28.875 3.507 1.00 3.32 419 GLN D C 1
ATOM 17138 O O . GLN D 1 443 ? 91.492 29.580 4.483 1.00 4.83 419 GLN D O 1
ATOM 17144 N N . LYS D 1 444 ? 90.165 28.117 3.443 1.00 3.44 420 LYS D N 1
ATOM 17145 C CA . LYS D 1 444 ? 89.238 28.063 4.561 1.00 3.65 420 LYS D CA 1
ATOM 17146 C C . LYS D 1 444 ? 89.888 27.478 5.802 1.00 3.25 420 LYS D C 1
ATOM 17147 O O . LYS D 1 444 ? 89.766 28.022 6.899 1.00 4.73 420 LYS D O 1
ATOM 17153 N N . LEU D 1 445 ? 90.592 26.370 5.654 1.00 2.99 421 LEU D N 1
ATOM 17154 C CA . LEU D 1 445 ? 91.303 25.784 6.770 1.00 3.56 421 LEU D CA 1
ATOM 17155 C C . LEU D 1 445 ? 92.267 26.788 7.390 1.00 4.26 421 LEU D C 1
ATOM 17156 O O . LEU D 1 445 ? 92.285 26.961 8.610 1.00 3.87 421 LEU D O 1
ATOM 17161 N N . MET D 1 446 ? 93.078 27.438 6.552 1.00 3.55 422 MET D N 1
ATOM 17162 C CA . MET D 1 446 ? 94.076 28.363 7.059 1.00 4.28 422 MET D CA 1
ATOM 17163 C C . MET D 1 446 ? 93.453 29.594 7.692 1.00 4.00 422 MET D C 1
ATOM 17164 O O . MET D 1 446 ? 94.015 30.133 8.647 1.00 4.48 422 MET D O 1
ATOM 17169 N N . SER D 1 447 ? 92.306 30.052 7.194 1.00 4.52 423 SER D N 1
ATOM 17170 C CA . SER D 1 447 ? 91.644 31.220 7.812 1.00 3.06 423 SER D CA 1
ATOM 17171 C C . SER D 1 447 ? 91.350 30.919 9.286 1.00 3.98 423 SER D C 1
ATOM 17172 O O . SER D 1 447 ? 91.442 31.800 10.150 1.00 4.61 423 SER D O 1
ATOM 17175 N N . ASN D 1 448 ? 91.013 29.664 9.575 1.00 3.91 424 ASN D N 1
ATOM 17176 C CA . ASN D 1 448 ? 90.752 29.211 10.944 1.00 4.35 424 ASN D CA 1
ATOM 17177 C C . ASN D 1 448 ? 92.051 29.116 11.766 1.00 3.74 424 ASN D C 1
ATOM 17178 O O . ASN D 1 448 ? 92.102 29.537 12.922 1.00 4.28 424 ASN D O 1
ATOM 17183 N N . PHE D 1 449 ? 93.102 28.564 11.180 1.00 4.25 425 PHE D N 1
ATOM 17184 C CA . PHE D 1 449 ? 94.401 28.467 11.844 1.00 3.95 425 PHE D CA 1
ATOM 17185 C C . PHE D 1 449 ? 94.877 29.839 12.336 1.00 3.90 425 PHE D C 1
ATOM 17186 O O . PHE D 1 449 ? 95.335 29.975 13.473 1.00 5.37 425 PHE D O 1
ATOM 17194 N N . PHE D 1 450 ? 94.793 30.848 11.471 1.00 3.46 426 PHE D N 1
ATOM 17195 C CA . PHE D 1 450 ? 95.254 32.190 11.829 1.00 3.88 426 PHE D CA 1
ATOM 17196 C C . PHE D 1 450 ? 94.297 32.862 12.822 1.00 4.57 426 PHE D C 1
ATOM 17197 O O . PHE D 1 450 ? 94.713 33.491 13.791 1.00 5.37 426 PHE D O 1
ATOM 17205 N N . ALA D 1 451 ? 93.003 32.732 12.572 1.00 3.00 427 ALA D N 1
ATOM 17206 C CA . ALA D 1 451 ? 91.989 33.388 13.379 1.00 3.53 427 ALA D CA 1
ATOM 17207 C C . ALA D 1 451 ? 91.913 32.895 14.802 1.00 3.55 427 ALA D C 1
ATOM 17208 O O . ALA D 1 451 ? 91.674 33.679 15.726 1.00 4.79 427 ALA D O 1
ATOM 17210 N N . GLN D 1 452 ? 92.090 31.596 14.991 1.00 5.08 428 GLN D N 1
ATOM 17211 C CA . GLN D 1 452 ? 91.969 31.070 16.321 1.00 4.37 428 GLN D CA 1
ATOM 17212 C C . GLN D 1 452 ? 93.006 31.603 17.281 1.00 4.63 428 GLN D C 1
ATOM 17213 O O . GLN D 1 452 ? 92.693 31.905 18.425 1.00 5.07 428 GLN D O 1
ATOM 17219 N N . THR D 1 453 ? 94.252 31.718 16.831 1.00 4.24 429 THR D N 1
ATOM 17220 C CA . THR D 1 453 ? 95.301 32.203 17.711 1.00 4.94 429 THR D CA 1
ATOM 17221 C C . THR D 1 453 ? 95.107 33.699 17.987 1.00 4.68 429 THR D C 1
ATOM 17222 O O . THR D 1 453 ? 95.366 34.179 19.095 1.00 5.27 429 THR D O 1
ATOM 17226 N N . GLU D 1 454 ? 94.625 34.423 16.980 1.00 4.79 430 GLU D N 1
ATOM 17227 C CA . GLU D 1 454 ? 94.286 35.856 17.125 1.00 5.55 430 GLU D CA 1
ATOM 17228 C C . GLU D 1 454 ? 93.179 36.002 18.181 1.00 4.29 430 GLU D C 1
ATOM 17229 O O . GLU D 1 454 ? 93.262 36.843 19.090 1.00 5.25 430 GLU D O 1
ATOM 17235 N N . ALA D 1 455 ? 92.136 35.183 18.066 1.00 3.30 431 ALA D N 1
ATOM 17236 C CA . ALA D 1 455 ? 91.026 35.200 19.004 1.00 3.82 431 ALA D CA 1
ATOM 17237 C C . ALA D 1 455 ? 91.490 34.870 20.415 1.00 4.29 431 ALA D C 1
ATOM 17238 O O . ALA D 1 455 ? 91.137 35.561 21.380 1.00 4.26 431 ALA D O 1
ATOM 17240 N N . LEU D 1 456 ? 92.268 33.807 20.546 1.00 4.98 432 LEU D N 1
ATOM 17241 C CA . LEU D 1 456 ? 92.784 33.382 21.851 1.00 5.09 432 LEU D CA 1
ATOM 17242 C C . LEU D 1 456 ? 93.627 34.468 22.529 1.00 4.62 432 LEU D C 1
ATOM 17243 O O . LEU D 1 456 ? 93.497 34.711 23.726 1.00 4.75 432 LEU D O 1
ATOM 17248 N N . ALA D 1 457 ? 94.463 35.155 21.760 1.00 4.49 433 ALA D N 1
ATOM 17249 C CA . ALA D 1 457 ? 95.344 36.144 22.355 1.00 3.83 433 ALA D CA 1
ATOM 17250 C C . ALA D 1 457 ? 94.638 37.394 22.779 1.00 4.08 433 ALA D C 1
ATOM 17251 O O . ALA D 1 457 ? 94.838 37.876 23.891 1.00 5.41 433 ALA D O 1
ATOM 17253 N N . PHE D 1 458 ? 93.806 37.923 21.894 1.00 4.54 434 PHE D N 1
ATOM 17254 C CA . PHE D 1 458 ? 93.264 39.264 22.100 1.00 4.45 434 PHE D CA 1
ATOM 17255 C C . PHE D 1 458 ? 91.824 39.356 22.566 1.00 5.91 434 PHE D C 1
ATOM 17256 O O . PHE D 1 458 ? 91.408 40.389 23.105 1.00 6.94 434 PHE D O 1
ATOM 17264 N N . GLY D 1 459 ? 91.055 38.299 22.380 1.00 5.76 435 GLY D N 1
ATOM 17265 C CA . GLY D 1 459 ? 89.687 38.288 22.867 1.00 5.88 435 GLY D CA 1
ATOM 17266 C C . GLY D 1 459 ? 88.756 39.327 22.267 1.00 6.24 435 GLY D C 1
ATOM 17267 O O . GLY D 1 459 ? 88.952 39.797 21.145 1.00 7.32 435 GLY D O 1
ATOM 17268 N N A LYS D 1 460 ? 87.726 39.672 23.034 0.50 4.44 436 LYS D N 1
ATOM 17269 N N B LYS D 1 460 ? 87.724 39.675 23.026 0.50 5.03 436 LYS D N 1
ATOM 17270 C CA A LYS D 1 460 ? 86.695 40.617 22.614 0.50 5.92 436 LYS D CA 1
ATOM 17271 C CA B LYS D 1 460 ? 86.736 40.657 22.601 0.50 6.86 436 LYS D CA 1
ATOM 17272 C C A LYS D 1 460 ? 86.066 41.200 23.866 0.50 5.73 436 LYS D C 1
ATOM 17273 C C B LYS D 1 460 ? 86.076 41.204 23.853 0.50 6.30 436 LYS D C 1
ATOM 17274 O O A LYS D 1 460 ? 85.528 40.471 24.697 0.50 5.60 436 LYS D O 1
ATOM 17275 O O B LYS D 1 460 ? 85.532 40.458 24.665 0.50 6.15 436 LYS D O 1
ATOM 17286 N N . SER D 1 461 ? 86.137 42.522 24.000 1.00 7.62 437 SER D N 1
ATOM 17287 C CA . SER D 1 461 ? 85.648 43.197 25.185 1.00 7.49 437 SER D CA 1
ATOM 17288 C C . SER D 1 461 ? 84.151 43.374 25.262 1.00 7.74 437 SER D C 1
ATOM 17289 O O . SER D 1 461 ? 83.435 43.225 24.271 1.00 8.93 437 SER D O 1
ATOM 17292 N N . ALA D 1 462 ? 83.698 43.709 26.467 1.00 8.56 438 ALA D N 1
ATOM 17293 C CA . ALA D 1 462 ? 82.307 43.997 26.713 1.00 8.84 438 ALA D CA 1
ATOM 17294 C C . ALA D 1 462 ? 81.837 45.185 25.856 1.00 10.17 438 ALA D C 1
ATOM 17295 O O . ALA D 1 462 ? 80.724 45.157 25.342 1.00 11.49 438 ALA D O 1
ATOM 17297 N N . GLN D 1 463 ? 82.688 46.197 25.695 1.00 11.28 439 GLN D N 1
ATOM 17298 C CA . GLN D 1 463 ? 82.345 47.358 24.854 1.00 12.51 439 GLN D CA 1
ATOM 17299 C C . GLN D 1 463 ? 82.058 46.921 23.422 1.00 11.64 439 GLN D C 1
ATOM 17300 O O . GLN D 1 463 ? 81.088 47.353 22.815 1.00 12.50 439 GLN D O 1
ATOM 17306 N N . ALA D 1 464 ? 82.904 46.036 22.889 1.00 10.04 440 ALA D N 1
ATOM 17307 C CA . ALA D 1 464 ? 82.747 45.555 21.522 1.00 9.34 440 ALA D CA 1
ATOM 17308 C C . ALA D 1 464 ? 81.493 44.704 21.383 1.00 10.73 440 ALA D C 1
ATOM 17309 O O . ALA D 1 464 ? 80.794 44.793 20.383 1.00 10.95 440 ALA D O 1
ATOM 17311 N N . VAL D 1 465 ? 81.217 43.875 22.386 1.00 11.21 441 VAL D N 1
ATOM 17312 C CA . VAL D 1 465 ? 80.026 43.030 22.369 1.00 11.22 441 VAL D CA 1
ATOM 17313 C C . VAL D 1 465 ? 78.758 43.888 22.439 1.00 11.39 441 VAL D C 1
ATOM 17314 O O . VAL D 1 465 ? 77.805 43.646 21.722 1.00 11.72 441 VAL D O 1
ATOM 17318 N N . GLN D 1 466 ? 78.773 44.893 23.300 1.00 12.08 442 GLN D N 1
ATOM 17319 C CA . GLN D 1 466 ? 77.624 45.773 23.457 1.00 12.47 442 GLN D CA 1
ATOM 17320 C C . GLN D 1 466 ? 77.311 46.462 22.132 1.00 11.19 442 GLN D C 1
ATOM 17321 O O . GLN D 1 466 ? 76.145 46.536 21.737 1.00 11.39 442 GLN D O 1
ATOM 17327 N N . ALA D 1 467 ? 78.351 46.938 21.444 1.00 11.29 443 ALA D N 1
ATOM 17328 C CA . ALA D 1 467 ? 78.194 47.598 20.146 1.00 11.60 443 ALA D CA 1
ATOM 17329 C C . ALA D 1 467 ? 77.556 46.661 19.123 1.00 12.15 443 ALA D C 1
ATOM 17330 O O . ALA D 1 467 ? 76.657 47.062 18.398 1.00 11.87 443 ALA D O 1
ATOM 17332 N N A GLU D 1 468 ? 78.021 45.413 19.061 0.50 12.41 444 GLU D N 1
ATOM 17333 N N B GLU D 1 468 ? 78.017 45.413 19.080 0.50 11.88 444 GLU D N 1
ATOM 17334 C CA A GLU D 1 468 ? 77.444 44.446 18.121 0.50 13.93 444 GLU D CA 1
ATOM 17335 C CA B GLU D 1 468 ? 77.448 44.434 18.161 0.50 13.00 444 GLU D CA 1
ATOM 17336 C C A GLU D 1 468 ? 75.968 44.160 18.409 0.50 13.12 444 GLU D C 1
ATOM 17337 C C B GLU D 1 468 ? 75.970 44.186 18.418 0.50 12.62 444 GLU D C 1
ATOM 17338 O O A GLU D 1 468 ? 75.153 44.113 17.488 0.50 13.08 444 GLU D O 1
ATOM 17339 O O B GLU D 1 468 ? 75.160 44.188 17.490 0.50 12.58 444 GLU D O 1
ATOM 17350 N N . LEU D 1 469 ? 75.626 43.979 19.684 1.00 11.95 445 LEU D N 1
ATOM 17351 C CA . LEU D 1 469 ? 74.250 43.699 20.076 1.00 11.88 445 LEU D CA 1
ATOM 17352 C C . LEU D 1 469 ? 73.315 44.892 19.827 1.00 11.91 445 LEU D C 1
ATOM 17353 O O . LEU D 1 469 ? 72.155 44.710 19.449 1.00 13.81 445 LEU D O 1
ATOM 17358 N N . GLU D 1 470 ? 73.827 46.103 20.031 1.00 13.71 446 GLU D N 1
ATOM 17359 C CA . GLU D 1 470 ? 73.064 47.325 19.741 1.00 14.97 446 GLU D CA 1
ATOM 17360 C C . GLU D 1 470 ? 72.738 47.403 18.245 1.00 15.82 446 GLU D C 1
ATOM 17361 O O . GLU D 1 470 ? 71.616 47.760 17.868 1.00 14.76 446 GLU D O 1
ATOM 17367 N N A LYS D 1 471 ? 73.719 47.074 17.405 0.50 16.37 447 LYS D N 1
ATOM 17368 N N B LYS D 1 471 ? 73.714 47.067 17.404 0.50 16.33 447 LYS D N 1
ATOM 17369 C CA A LYS D 1 471 ? 73.532 47.074 15.954 0.50 17.34 447 LYS D CA 1
ATOM 17370 C CA B LYS D 1 471 ? 73.522 47.083 15.954 0.50 17.27 447 LYS D CA 1
ATOM 17371 C C A LYS D 1 471 ? 72.505 46.025 15.523 0.50 17.59 447 LYS D C 1
ATOM 17372 C C B LYS D 1 471 ? 72.506 46.023 15.519 0.50 17.55 447 LYS D C 1
ATOM 17373 O O A LYS D 1 471 ? 71.769 46.228 14.555 0.50 18.23 447 LYS D O 1
ATOM 17374 O O B LYS D 1 471 ? 71.777 46.218 14.543 0.50 18.20 447 LYS D O 1
ATOM 17385 N N . ALA D 1 472 ? 72.456 44.913 16.255 1.00 18.05 448 ALA D N 1
ATOM 17386 C CA . ALA D 1 472 ? 71.529 43.815 15.964 1.00 18.23 448 ALA D CA 1
ATOM 17387 C C . ALA D 1 472 ? 70.098 44.100 16.421 1.00 18.14 448 ALA D C 1
ATOM 17388 O O . ALA D 1 472 ? 69.209 43.280 16.205 1.00 19.27 448 ALA D O 1
ATOM 17390 N N . GLY D 1 473 ? 69.882 45.235 17.082 1.00 17.28 449 GLY D N 1
ATOM 17391 C CA . GLY D 1 473 ? 68.550 45.636 17.508 1.00 16.94 449 GLY D CA 1
ATOM 17392 C C . GLY D 1 473 ? 68.056 45.113 18.846 1.00 16.55 449 GLY D C 1
ATOM 17393 O O . GLY D 1 473 ? 66.863 45.175 19.116 1.00 16.95 449 GLY D O 1
ATOM 17394 N N . LYS D 1 474 ? 68.957 44.613 19.689 1.00 15.79 450 LYS D N 1
ATOM 17395 C CA . LYS D 1 474 ? 68.562 44.089 21.001 1.00 15.97 450 LYS D CA 1
ATOM 17396 C C . LYS D 1 474 ? 68.159 45.236 21.930 1.00 13.32 450 LYS D C 1
ATOM 17397 O O . LYS D 1 474 ? 68.690 46.341 21.823 1.00 15.07 450 LYS D O 1
ATOM 17403 N N . SER D 1 475 ? 67.237 44.965 22.847 1.00 11.98 451 SER D N 1
ATOM 17404 C CA . SER D 1 475 ? 66.802 45.967 23.824 1.00 8.94 451 SER D CA 1
ATOM 17405 C C . SER D 1 475 ? 67.890 46.127 24.878 1.00 6.80 451 SER D C 1
ATOM 17406 O O . SER D 1 475 ? 68.744 45.259 25.030 1.00 6.54 451 SER D O 1
ATOM 17409 N N . ALA D 1 476 ? 67.840 47.223 25.625 1.00 6.56 452 ALA D N 1
ATOM 17410 C CA . ALA D 1 476 ? 68.826 47.480 26.654 1.00 5.65 452 ALA D CA 1
ATOM 17411 C C . ALA D 1 476 ? 68.887 46.328 27.651 1.00 4.59 452 ALA D C 1
ATOM 17412 O O . ALA D 1 476 ? 69.965 45.905 28.061 1.00 4.44 452 ALA D O 1
ATOM 17414 N N . ALA D 1 477 ? 67.720 45.824 28.048 1.00 4.37 453 ALA D N 1
ATOM 17415 C CA . ALA D 1 477 ? 67.678 44.732 29.007 1.00 4.65 453 ALA D CA 1
ATOM 17416 C C . ALA D 1 477 ? 68.253 43.452 28.419 1.00 4.63 453 ALA D C 1
ATOM 17417 O O . ALA D 1 477 ? 68.958 42.720 29.113 1.00 6.16 453 ALA D O 1
ATOM 17419 N N . GLU D 1 478 ? 67.955 43.183 27.146 1.00 5.99 454 GLU D N 1
ATOM 17420 C CA . GLU D 1 478 ? 68.500 41.984 26.469 1.00 6.89 454 GLU D CA 1
ATOM 17421 C C . GLU D 1 478 ? 70.014 42.065 26.395 1.00 6.79 454 GLU D C 1
ATOM 17422 O O . GLU D 1 478 ? 70.729 41.069 26.598 1.00 6.08 454 GLU D O 1
ATOM 17428 N N . ILE D 1 479 ? 70.522 43.247 26.092 1.00 5.49 455 ILE D N 1
ATOM 17429 C CA . ILE D 1 479 ? 71.963 43.447 25.994 1.00 7.28 455 ILE D CA 1
ATOM 17430 C C . ILE D 1 479 ? 72.628 43.230 27.338 1.00 7.23 455 ILE D C 1
ATOM 17431 O O . ILE D 1 479 ? 73.590 42.469 27.445 1.00 5.92 455 ILE D O 1
ATOM 17436 N N . ALA D 1 480 ? 72.100 43.858 28.378 1.00 5.74 456 ALA D N 1
ATOM 17437 C CA . ALA D 1 480 ? 72.669 43.718 29.708 1.00 7.02 456 ALA D CA 1
ATOM 17438 C C . ALA D 1 480 ? 72.697 42.252 30.155 1.00 7.13 456 ALA D C 1
ATOM 17439 O O . ALA D 1 480 ? 73.659 41.814 30.786 1.00 8.99 456 ALA D O 1
ATOM 17441 N N . ALA D 1 481 ? 71.645 41.501 29.830 1.00 5.43 457 ALA D N 1
ATOM 17442 C CA . ALA D 1 481 ? 71.576 40.077 30.231 1.00 6.48 457 ALA D CA 1
ATOM 17443 C C . ALA D 1 481 ? 72.555 39.175 29.492 1.00 6.58 457 ALA D C 1
ATOM 17444 O O . ALA D 1 481 ? 73.001 38.168 30.034 1.00 7.38 457 ALA D O 1
ATOM 17446 N N . LEU D 1 482 ? 72.889 39.525 28.255 1.00 5.62 458 LEU D N 1
ATOM 17447 C CA . LEU D 1 482 ? 73.699 38.668 27.413 1.00 5.11 458 LEU D CA 1
ATOM 17448 C C . LEU D 1 482 ? 75.186 39.018 27.324 1.00 4.75 458 LEU D C 1
ATOM 17449 O O . LEU D 1 482 ? 76.033 38.126 27.214 1.00 4.82 458 LEU D O 1
ATOM 17454 N N . VAL D 1 483 ? 75.521 40.300 27.404 1.00 4.25 459 VAL D N 1
ATOM 17455 C CA . VAL D 1 483 ? 76.905 40.736 27.234 1.00 4.42 459 VAL D CA 1
ATOM 17456 C C . VAL D 1 483 ? 77.972 39.913 27.980 1.00 5.52 459 VAL D C 1
ATOM 17457 O O . VAL D 1 483 ? 78.937 39.488 27.372 1.00 5.74 459 VAL D O 1
ATOM 17461 N N . PRO D 1 484 ? 77.802 39.664 29.290 1.00 4.13 460 PRO D N 1
ATOM 17462 C CA . PRO D 1 484 ? 78.898 38.954 29.953 1.00 4.17 460 PRO D CA 1
ATOM 17463 C C . PRO D 1 484 ? 79.224 37.582 29.373 1.00 5.11 460 PRO D C 1
ATOM 17464 O O . PRO D 1 484 ? 80.375 37.165 29.401 1.00 4.70 460 PRO D O 1
ATOM 17468 N N . PHE D 1 485 ? 78.224 36.905 28.826 1.00 3.82 461 PHE D N 1
ATOM 17469 C CA . PHE D 1 485 ? 78.425 35.574 28.285 1.00 4.16 461 PHE D CA 1
ATOM 17470 C C . PHE D 1 485 ? 79.169 35.564 26.970 1.00 4.47 461 PHE D C 1
ATOM 17471 O O . PHE D 1 485 ? 79.742 34.541 26.589 1.00 4.74 461 PHE D O 1
ATOM 17479 N N . LYS D 1 486 ? 79.183 36.712 26.288 1.00 3.93 462 LYS D N 1
ATOM 17480 C CA . LYS D 1 486 ? 79.816 36.855 24.981 1.00 3.55 462 LYS D CA 1
ATOM 17481 C C . LYS D 1 486 ? 81.197 37.494 25.016 1.00 5.54 462 LYS D C 1
ATOM 17482 O O . LYS D 1 486 ? 81.831 37.652 23.975 1.00 6.41 462 LYS D O 1
ATOM 17488 N N . VAL D 1 487 ? 81.669 37.863 26.204 1.00 3.94 463 VAL D N 1
ATOM 17489 C CA . VAL D 1 487 ? 82.998 38.454 26.344 1.00 4.79 463 VAL D CA 1
ATOM 17490 C C . VAL D 1 487 ? 84.067 37.372 26.300 1.00 4.41 463 VAL D C 1
ATOM 17491 O O . VAL D 1 487 ? 83.901 36.289 26.864 1.00 3.98 463 VAL D O 1
ATOM 17495 N N . PHE D 1 488 ? 85.152 37.667 25.595 1.00 3.94 464 PHE D N 1
ATOM 17496 C CA . PHE D 1 488 ? 86.322 36.799 25.515 1.00 4.04 464 PHE D CA 1
ATOM 17497 C C . PHE D 1 488 ? 87.465 37.551 26.187 1.00 4.77 464 PHE D C 1
ATOM 17498 O O . PHE D 1 488 ? 87.906 38.575 25.688 1.00 4.66 464 PHE D O 1
ATOM 17506 N N . GLU D 1 489 ? 87.913 37.050 27.319 1.00 4.66 465 GLU D N 1
ATOM 17507 C CA . GLU D 1 489 ? 88.977 37.703 28.076 1.00 4.62 465 GLU D CA 1
ATOM 17508 C C . GLU D 1 489 ? 90.321 37.666 27.383 1.00 5.44 465 GLU D C 1
ATOM 17509 O O . GLU D 1 489 ? 91.172 38.540 27.605 1.00 6.91 465 GLU D O 1
ATOM 17515 N N . GLY D 1 490 ? 90.521 36.688 26.511 1.00 4.25 466 GLY D N 1
ATOM 17516 C CA . GLY D 1 490 ? 91.785 36.585 25.822 1.00 5.89 466 GLY D CA 1
ATOM 17517 C C . GLY D 1 490 ? 92.919 36.179 26.746 1.00 4.67 466 GLY D C 1
ATOM 17518 O O . GLY D 1 490 ? 92.705 35.532 27.775 1.00 5.81 466 GLY D O 1
ATOM 17519 N N . ASN D 1 491 ? 94.142 36.538 26.367 1.00 4.43 467 ASN D N 1
ATOM 17520 C CA . ASN D 1 491 ? 95.343 36.163 27.109 1.00 5.68 467 ASN D CA 1
ATOM 17521 C C . ASN D 1 491 ? 95.564 34.661 27.179 1.00 6.07 467 ASN D C 1
ATOM 17522 O O . ASN D 1 491 ? 96.165 34.156 28.115 1.00 8.03 467 ASN D O 1
ATOM 17527 N N . ARG D 1 492 ? 95.055 33.954 26.170 1.00 4.86 468 ARG D N 1
ATOM 17528 C CA . ARG D 1 492 ? 95.233 32.516 26.007 1.00 5.03 468 ARG D CA 1
ATOM 17529 C C . ARG D 1 492 ? 96.422 32.384 25.042 1.00 5.72 468 ARG D C 1
ATOM 17530 O O . ARG D 1 492 ? 96.297 32.713 23.851 1.00 6.48 468 ARG D O 1
ATOM 17538 N N . PRO D 1 493 ? 97.574 31.913 25.531 1.00 4.12 469 PRO D N 1
ATOM 17539 C CA . PRO D 1 493 ? 98.789 31.877 24.742 1.00 4.72 469 PRO D CA 1
ATOM 17540 C C . PRO D 1 493 ? 98.922 30.706 23.799 1.00 5.88 469 PRO D C 1
ATOM 17541 O O . PRO D 1 493 ? 98.476 29.599 24.081 1.00 6.56 469 PRO D O 1
ATOM 17545 N N . THR D 1 494 ? 99.564 30.969 22.673 1.00 4.79 470 THR D N 1
ATOM 17546 C CA . THR D 1 494 ? 99.809 29.964 21.680 1.00 4.84 470 THR D CA 1
ATOM 17547 C C . THR D 1 494 ? 101.154 30.143 20.984 1.00 4.65 470 THR D C 1
ATOM 17548 O O . THR D 1 494 ? 101.730 31.239 20.981 1.00 5.70 470 THR D O 1
ATOM 17552 N N . ASN D 1 495 ? 101.663 29.034 20.448 1.00 3.97 471 ASN D N 1
ATOM 17553 C CA . ASN D 1 495 ? 102.740 29.047 19.486 1.00 3.64 471 ASN D CA 1
ATOM 17554 C C . ASN D 1 495 ? 102.099 28.672 18.162 1.00 5.10 471 ASN D C 1
ATOM 17555 O O . ASN D 1 495 ? 101.158 27.861 18.118 1.00 5.34 471 ASN D O 1
ATOM 17560 N N . SER D 1 496 ? 102.582 29.271 17.086 1.00 4.20 472 SER D N 1
ATOM 17561 C CA . SER D 1 496 ? 102.137 28.912 15.731 1.00 4.25 472 SER D CA 1
ATOM 17562 C C . SER D 1 496 ? 103.349 28.443 14.948 1.00 5.47 472 SER D C 1
ATOM 17563 O O . SER D 1 496 ? 104.346 29.180 14.799 1.00 5.29 472 SER D O 1
ATOM 17566 N N . ILE D 1 497 ? 103.286 27.211 14.464 1.00 4.01 473 ILE D N 1
ATOM 17567 C CA . ILE D 1 497 ? 104.342 26.640 13.666 1.00 5.11 473 ILE D CA 1
ATOM 17568 C C . ILE D 1 497 ? 103.784 26.500 12.265 1.00 4.84 473 ILE D C 1
ATOM 17569 O O . ILE D 1 497 ? 102.862 25.716 12.032 1.00 5.53 473 ILE D O 1
ATOM 17574 N N . LEU D 1 498 ? 104.345 27.253 11.332 1.00 3.72 474 LEU D N 1
ATOM 17575 C CA . LEU D 1 498 ? 103.912 27.233 9.945 1.00 3.62 474 LEU D CA 1
ATOM 17576 C C . LEU D 1 498 ? 105.009 26.616 9.109 1.00 4.34 474 LEU D C 1
ATOM 17577 O O . LEU D 1 498 ? 106.152 27.083 9.118 1.00 5.02 474 LEU D O 1
ATOM 17582 N N A VAL D 1 499 ? 104.685 25.540 8.407 0.70 3.76 475 VAL D N 1
ATOM 17583 N N B VAL D 1 499 ? 104.650 25.553 8.395 0.30 3.53 475 VAL D N 1
ATOM 17584 C CA A VAL D 1 499 ? 105.670 24.895 7.534 0.70 5.38 475 VAL D CA 1
ATOM 17585 C CA B VAL D 1 499 ? 105.573 24.790 7.554 0.30 3.71 475 VAL D CA 1
ATOM 17586 C C A VAL D 1 499 ? 105.197 25.027 6.100 0.70 4.25 475 VAL D C 1
ATOM 17587 C C B VAL D 1 499 ? 105.174 25.000 6.092 0.30 3.64 475 VAL D C 1
ATOM 17588 O O A VAL D 1 499 ? 104.001 25.150 5.833 0.70 5.23 475 VAL D O 1
ATOM 17589 O O B VAL D 1 499 ? 103.990 25.177 5.806 0.30 4.09 475 VAL D O 1
ATOM 17596 N N . LYS D 1 500 ? 106.130 25.002 5.156 1.00 3.68 476 LYS D N 1
ATOM 17597 C CA . LYS D 1 500 ? 105.759 25.152 3.752 1.00 3.23 476 LYS D CA 1
ATOM 17598 C C . LYS D 1 500 ? 104.797 24.034 3.339 1.00 2.57 476 LYS D C 1
ATOM 17599 O O . LYS D 1 500 ? 103.734 24.275 2.758 1.00 3.91 476 LYS D O 1
ATOM 17605 N N . GLN D 1 501 ? 105.179 22.819 3.691 1.00 4.10 477 GLN D N 1
ATOM 17606 C CA . GLN D 1 501 ? 104.419 21.624 3.382 1.00 4.37 477 GLN D CA 1
ATOM 17607 C C . GLN D 1 501 ? 104.912 20.538 4.311 1.00 3.77 477 GLN D C 1
ATOM 17608 O O . GLN D 1 501 ? 106.090 20.533 4.682 1.00 5.03 477 GLN D O 1
ATOM 17614 N N . ILE D 1 502 ? 104.026 19.620 4.700 1.00 3.06 478 ILE D N 1
ATOM 17615 C CA . ILE D 1 502 ? 104.451 18.470 5.503 1.00 4.05 478 ILE D CA 1
ATOM 17616 C C . ILE D 1 502 ? 105.028 17.421 4.550 1.00 4.22 478 ILE D C 1
ATOM 17617 O O . ILE D 1 502 ? 104.301 16.784 3.780 1.00 5.85 478 ILE D O 1
ATOM 17622 N N . THR D 1 503 ? 106.340 17.304 4.572 1.00 3.89 479 THR D N 1
ATOM 17623 C CA . THR D 1 503 ? 107.095 16.369 3.750 1.00 3.42 479 THR D CA 1
ATOM 17624 C C . THR D 1 503 ? 107.850 15.443 4.712 1.00 2.83 479 THR D C 1
ATOM 17625 O O . THR D 1 503 ? 107.867 15.676 5.914 1.00 3.11 479 THR D O 1
ATOM 17629 N N . PRO D 1 504 ? 108.466 14.368 4.190 1.00 2.64 480 PRO D N 1
ATOM 17630 C CA . PRO D 1 504 ? 109.233 13.543 5.116 1.00 3.48 480 PRO D CA 1
ATOM 17631 C C . PRO D 1 504 ? 110.288 14.372 5.869 1.00 3.34 480 PRO D C 1
ATOM 17632 O O . PRO D 1 504 ? 110.461 14.217 7.084 1.00 3.83 480 PRO D O 1
ATOM 17636 N N . ARG D 1 505 ? 110.944 15.287 5.165 1.00 3.88 481 ARG D N 1
ATOM 17637 C CA . ARG D 1 505 ? 111.959 16.118 5.791 1.00 4.64 481 ARG D CA 1
ATOM 17638 C C . ARG D 1 505 ? 111.384 17.051 6.854 1.00 4.38 481 ARG D C 1
ATOM 17639 O O . ARG D 1 505 ? 111.944 17.134 7.945 1.00 3.85 481 ARG D O 1
ATOM 17647 N N . THR D 1 506 ? 110.296 17.771 6.552 1.00 4.42 482 THR D N 1
ATOM 17648 C CA . THR D 1 506 ? 109.753 18.698 7.564 1.00 3.55 482 THR D CA 1
ATOM 17649 C C . THR D 1 506 ? 109.131 17.954 8.732 1.00 3.27 482 THR D C 1
ATOM 17650 O O . THR D 1 506 ? 109.186 18.425 9.863 1.00 3.87 482 THR D O 1
ATOM 17654 N N . LEU D 1 507 ? 108.563 16.775 8.477 1.00 3.92 483 LEU D N 1
ATOM 17655 C CA . LEU D 1 507 ? 108.064 15.963 9.575 1.00 3.14 483 LEU D CA 1
ATOM 17656 C C . LEU D 1 507 ? 109.230 15.530 10.465 1.00 3.87 483 LEU D C 1
ATOM 17657 O O . LEU D 1 507 ? 109.116 15.566 11.693 1.00 4.26 483 LEU D O 1
ATOM 17662 N N . GLY D 1 508 ? 110.354 15.137 9.865 1.00 4.22 484 GLY D N 1
ATOM 17663 C CA . GLY D 1 508 ? 111.547 14.789 10.659 1.00 3.81 484 GLY D CA 1
ATOM 17664 C C . GLY D 1 508 ? 112.007 15.990 11.494 1.00 4.15 484 GLY D C 1
ATOM 17665 O O . GLY D 1 508 ? 112.374 15.849 12.660 1.00 3.87 484 GLY D O 1
ATOM 17666 N N . ASN D 1 509 ? 112.021 17.174 10.872 1.00 3.33 485 ASN D N 1
ATOM 17667 C CA . ASN D 1 509 ? 112.378 18.412 11.576 1.00 3.85 485 ASN D CA 1
ATOM 17668 C C . ASN D 1 509 ? 111.485 18.555 12.820 1.00 4.42 485 ASN D C 1
ATOM 17669 O O . ASN D 1 509 ? 111.984 18.817 13.922 1.00 5.05 485 ASN D O 1
ATOM 17674 N N . LEU D 1 510 ? 110.159 18.401 12.638 1.00 4.04 486 LEU D N 1
ATOM 17675 C CA . LEU D 1 510 ? 109.193 18.636 13.718 1.00 4.24 486 LEU D CA 1
ATOM 17676 C C . LEU D 1 510 ? 109.286 17.624 14.832 1.00 4.54 486 LEU D C 1
ATOM 17677 O O . LEU D 1 510 ? 109.198 17.982 16.013 1.00 4.64 486 LEU D O 1
ATOM 17682 N N . ILE D 1 511 ? 109.435 16.359 14.478 1.00 4.14 487 ILE D N 1
ATOM 17683 C CA . ILE D 1 511 ? 109.514 15.320 15.505 1.00 4.63 487 ILE D CA 1
ATOM 17684 C C . ILE D 1 511 ? 110.758 15.533 16.354 1.00 5.62 487 ILE D C 1
ATOM 17685 O O . ILE D 1 511 ? 110.695 15.526 17.584 1.00 4.55 487 ILE D O 1
ATOM 17690 N N . ALA D 1 512 ? 111.888 15.765 15.694 1.00 4.48 488 ALA D N 1
ATOM 17691 C CA . ALA D 1 512 ? 113.143 15.988 16.399 1.00 3.55 488 ALA D CA 1
ATOM 17692 C C . ALA D 1 512 ? 113.086 17.252 17.255 1.00 4.45 488 ALA D C 1
ATOM 17693 O O . ALA D 1 512 ? 113.650 17.302 18.327 1.00 4.82 488 ALA D O 1
ATOM 17695 N N . MET D 1 513 ? 112.393 18.270 16.765 1.00 3.69 489 MET D N 1
ATOM 17696 C CA . MET D 1 513 ? 112.242 19.528 17.517 1.00 4.32 489 MET D CA 1
ATOM 17697 C C . MET D 1 513 ? 111.591 19.260 18.855 1.00 4.72 489 MET D C 1
ATOM 17698 O O . MET D 1 513 ? 112.074 19.718 19.905 1.00 5.24 489 MET D O 1
ATOM 17703 N N . TYR D 1 514 ? 110.496 18.505 18.849 1.00 4.31 490 TYR D N 1
ATOM 17704 C CA . TYR D 1 514 ? 109.821 18.187 20.096 1.00 4.46 490 TYR D CA 1
ATOM 17705 C C . TYR D 1 514 ? 110.648 17.228 20.954 1.00 4.95 490 TYR D C 1
ATOM 17706 O O . TYR D 1 514 ? 110.672 17.358 22.184 1.00 5.35 490 TYR D O 1
ATOM 17715 N N . GLU D 1 515 ? 111.329 16.260 20.338 1.00 4.42 491 GLU D N 1
ATOM 17716 C CA . GLU D 1 515 ? 112.222 15.391 21.125 1.00 3.99 491 GLU D CA 1
ATOM 17717 C C . GLU D 1 515 ? 113.201 16.255 21.927 1.00 4.34 491 GLU D C 1
ATOM 17718 O O . GLU D 1 515 ? 113.435 16.029 23.123 1.00 4.85 491 GLU D O 1
ATOM 17724 N N . HIS D 1 516 ? 113.797 17.245 21.274 1.00 4.48 492 HIS D N 1
ATOM 17725 C CA . HIS D 1 516 ? 114.760 18.077 21.991 1.00 4.53 492 HIS D CA 1
ATOM 17726 C C . HIS D 1 516 ? 114.122 18.993 23.023 1.00 4.72 492 HIS D C 1
ATOM 17727 O O . HIS D 1 516 ? 114.725 19.269 24.048 1.00 3.54 492 HIS D O 1
ATOM 17734 N N . LYS D 1 517 ? 112.913 19.481 22.754 1.00 4.66 493 LYS D N 1
ATOM 17735 C CA . LYS D 1 517 ? 112.198 20.276 23.745 1.00 4.43 493 LYS D CA 1
ATOM 17736 C C . LYS D 1 517 ? 112.042 19.444 25.022 1.00 3.72 493 LYS D C 1
ATOM 17737 O O . LYS D 1 517 ? 112.304 19.915 26.135 1.00 3.74 493 LYS D O 1
ATOM 17743 N N . ILE D 1 518 ? 111.614 18.195 24.852 1.00 3.75 494 ILE D N 1
ATOM 17744 C CA . ILE D 1 518 ? 111.433 17.256 25.957 1.00 3.35 494 ILE D CA 1
ATOM 17745 C C . ILE D 1 518 ? 112.753 17.058 26.719 1.00 3.64 494 ILE D C 1
ATOM 17746 O O . ILE D 1 518 ? 112.798 17.085 27.953 1.00 4.31 494 ILE D O 1
ATOM 17751 N N . PHE D 1 519 ? 113.826 16.857 25.983 1.00 2.83 495 PHE D N 1
ATOM 17752 C CA . PHE D 1 519 ? 115.144 16.700 26.592 1.00 3.71 495 PHE D CA 1
ATOM 17753 C C . PHE D 1 519 ? 115.509 17.913 27.435 1.00 3.91 495 PHE D C 1
ATOM 17754 O O . PHE D 1 519 ? 115.936 17.783 28.586 1.00 3.97 495 PHE D O 1
ATOM 17762 N N . VAL D 1 520 ? 115.348 19.107 26.866 1.00 2.77 496 VAL D N 1
ATOM 17763 C CA . VAL D 1 520 ? 115.697 20.316 27.582 1.00 3.07 496 VAL D CA 1
ATOM 17764 C C . VAL D 1 520 ? 114.915 20.447 28.884 1.00 2.41 496 VAL D C 1
ATOM 17765 O O . VAL D 1 520 ? 115.466 20.742 29.930 1.00 2.90 496 VAL D O 1
ATOM 17769 N N . GLN D 1 521 ? 113.615 20.189 28.821 1.00 3.06 497 GLN D N 1
ATOM 17770 C CA . GLN D 1 521 ? 112.798 20.289 30.011 1.00 2.80 497 GLN D CA 1
ATOM 17771 C C . GLN D 1 521 ? 113.258 19.292 31.084 1.00 3.29 497 GLN D C 1
ATOM 17772 O O . GLN D 1 521 ? 113.323 19.633 32.262 1.00 3.72 497 GLN D O 1
ATOM 17778 N N . GLY D 1 522 ? 113.579 18.069 30.680 1.00 2.93 498 GLY D N 1
ATOM 17779 C CA . GLY D 1 522 ? 114.059 17.065 31.625 1.00 2.81 498 GLY D CA 1
ATOM 17780 C C . GLY D 1 522 ? 115.380 17.453 32.257 1.00 3.65 498 GLY D C 1
ATOM 17781 O O . GLY D 1 522 ? 115.639 17.183 33.436 1.00 4.70 498 GLY D O 1
ATOM 17782 N N . VAL D 1 523 ? 116.257 18.077 31.468 1.00 2.94 499 VAL D N 1
ATOM 17783 C CA . VAL D 1 523 ? 117.518 18.549 32.018 1.00 3.80 499 VAL D CA 1
ATOM 17784 C C . VAL D 1 523 ? 117.243 19.588 33.119 1.00 3.28 499 VAL D C 1
ATOM 17785 O O . VAL D 1 523 ? 117.721 19.469 34.237 1.00 4.48 499 VAL D O 1
ATOM 17789 N N . ILE D 1 524 ? 116.468 20.613 32.777 1.00 3.45 500 ILE D N 1
ATOM 17790 C CA . ILE D 1 524 ? 116.209 21.716 33.698 1.00 3.02 500 ILE D CA 1
ATOM 17791 C C . ILE D 1 524 ? 115.473 21.241 34.933 1.00 4.36 500 ILE D C 1
ATOM 17792 O O . ILE D 1 524 ? 115.803 21.642 36.037 1.00 5.04 500 ILE D O 1
ATOM 17797 N N . TRP D 1 525 ? 114.500 20.335 34.746 1.00 3.64 501 TRP D N 1
ATOM 17798 C CA . TRP D 1 525 ? 113.751 19.779 35.877 1.00 3.52 501 TRP D CA 1
ATOM 17799 C C . TRP D 1 525 ? 114.538 18.782 36.699 1.00 3.36 501 TRP D C 1
ATOM 17800 O O . TRP D 1 525 ? 114.026 18.267 37.696 1.00 4.18 501 TRP D O 1
ATOM 17811 N N . ASN D 1 526 ? 115.767 18.495 36.296 1.00 3.69 502 ASN D N 1
ATOM 17812 C CA . ASN D 1 526 ? 116.628 17.616 37.065 1.00 2.74 502 ASN D CA 1
ATOM 17813 C C . ASN D 1 526 ? 116.023 16.226 37.250 1.00 3.00 502 ASN D C 1
ATOM 17814 O O . ASN D 1 526 ? 116.110 15.644 38.325 1.00 3.79 502 ASN D O 1
ATOM 17819 N N . ILE D 1 527 ? 115.434 15.694 36.181 1.00 3.47 503 ILE D N 1
ATOM 17820 C CA . ILE D 1 527 ? 114.859 14.351 36.191 1.00 4.12 503 ILE D CA 1
ATOM 17821 C C . ILE D 1 527 ? 115.524 13.488 35.115 1.00 3.69 503 ILE D C 1
ATOM 17822 O O . ILE D 1 527 ? 116.360 13.968 34.337 1.00 4.71 503 ILE D O 1
ATOM 17827 N N . PHE D 1 528 ? 115.184 12.197 35.098 1.00 4.29 504 PHE D N 1
ATOM 17828 C CA . PHE D 1 528 ? 115.706 11.283 34.096 1.00 4.36 504 PHE D CA 1
ATOM 17829 C C . PHE D 1 528 ? 114.636 11.077 33.046 1.00 4.82 504 PHE D C 1
ATOM 17830 O O . PHE D 1 528 ? 113.603 10.439 33.316 1.00 5.43 504 PHE D O 1
ATOM 17838 N N . SER D 1 529 ? 114.882 11.578 31.843 1.00 4.32 505 SER D N 1
ATOM 17839 C CA . SER D 1 529 ? 113.864 11.529 30.780 1.00 4.14 505 SER D CA 1
ATOM 17840 C C . SER D 1 529 ? 113.814 10.230 29.991 1.00 4.34 505 SER D C 1
ATOM 17841 O O . SER D 1 529 ? 112.888 10.048 29.207 1.00 5.82 505 SER D O 1
ATOM 17844 N N . PHE D 1 530 ? 114.775 9.335 30.207 1.00 4.81 506 PHE D N 1
ATOM 17845 C CA . PHE D 1 530 ? 114.951 8.199 29.306 1.00 4.67 506 PHE D CA 1
ATOM 17846 C C . PHE D 1 530 ? 114.696 6.832 29.878 1.00 5.58 506 PHE D C 1
ATOM 17847 O O . PHE D 1 530 ? 114.832 5.827 29.159 1.00 6.31 506 PHE D O 1
ATOM 17855 N N . ASP D 1 531 ? 114.289 6.796 31.149 1.00 4.30 507 ASP D N 1
ATOM 17856 C CA . ASP D 1 531 ? 113.879 5.554 31.813 1.00 4.61 507 ASP D CA 1
ATOM 17857 C C . ASP D 1 531 ? 112.345 5.546 31.952 1.00 4.81 507 ASP D C 1
ATOM 17858 O O . ASP D 1 531 ? 111.663 6.474 31.513 1.00 5.08 507 ASP D O 1
ATOM 17863 N N . GLN D 1 532 ? 111.797 4.483 32.525 1.00 3.72 508 GLN D N 1
ATOM 17864 C CA . GLN D 1 532 ? 110.341 4.361 32.664 1.00 5.42 508 GLN D CA 1
ATOM 17865 C C . GLN D 1 532 ? 110.014 3.308 33.701 1.00 5.16 508 GLN D C 1
ATOM 17866 O O . GLN D 1 532 ? 109.316 2.310 33.447 1.00 6.32 508 GLN D O 1
ATOM 17872 N N . TRP D 1 533 ? 110.516 3.536 34.911 1.00 4.76 509 TRP D N 1
ATOM 17873 C CA . TRP D 1 533 ? 110.290 2.597 35.997 1.00 4.71 509 TRP D CA 1
ATOM 17874 C C . TRP D 1 533 ? 108.830 2.517 36.410 1.00 5.50 509 TRP D C 1
ATOM 17875 O O . TRP D 1 533 ? 108.413 1.556 37.049 1.00 4.69 509 TRP D O 1
ATOM 17886 N N . GLY D 1 534 ? 108.045 3.522 36.029 1.00 3.16 510 GLY D N 1
ATOM 17887 C CA . GLY D 1 534 ? 106.636 3.581 36.373 1.00 4.66 510 GLY D CA 1
ATOM 17888 C C . GLY D 1 534 ? 105.746 2.592 35.662 1.00 6.35 510 GLY D C 1
ATOM 17889 O O . GLY D 1 534 ? 104.556 2.531 35.936 1.00 9.61 510 GLY D O 1
ATOM 17890 N N . VAL D 1 535 ? 106.297 1.809 34.739 1.00 6.78 511 VAL D N 1
ATOM 17891 C CA . VAL D 1 535 ? 105.505 0.812 34.044 1.00 9.18 511 VAL D CA 1
ATOM 17892 C C . VAL D 1 535 ? 105.527 -0.539 34.765 1.00 8.94 511 VAL D C 1
ATOM 17893 O O . VAL D 1 535 ? 104.694 -1.415 34.497 1.00 12.21 511 VAL D O 1
ATOM 17897 N N . GLU D 1 536 ? 106.439 -0.709 35.721 1.00 6.71 512 GLU D N 1
ATOM 17898 C CA . GLU D 1 536 ? 106.652 -2.034 36.325 1.00 7.44 512 GLU D CA 1
ATOM 17899 C C . GLU D 1 536 ? 105.556 -2.584 37.239 1.00 6.91 512 GLU D C 1
ATOM 17900 O O . GLU D 1 536 ? 105.254 -3.780 37.189 1.00 7.52 512 GLU D O 1
ATOM 17906 N N . LEU D 1 537 ? 104.954 -1.741 38.069 1.00 5.34 513 LEU D N 1
ATOM 17907 C CA . LEU D 1 537 ? 104.000 -2.240 39.064 1.00 6.33 513 LEU D CA 1
ATOM 17908 C C . LEU D 1 537 ? 102.756 -2.835 38.403 1.00 7.23 513 LEU D C 1
ATOM 17909 O O . LEU D 1 537 ? 102.308 -3.920 38.782 1.00 7.21 513 LEU D O 1
ATOM 17914 N N . GLY D 1 538 ? 102.207 -2.129 37.423 1.00 7.55 514 GLY D N 1
ATOM 17915 C CA . GLY D 1 538 ? 101.028 -2.621 36.721 1.00 7.13 514 GLY D CA 1
ATOM 17916 C C . GLY D 1 538 ? 101.299 -3.960 36.064 1.00 8.57 514 GLY D C 1
ATOM 17917 O O . GLY D 1 538 ? 100.434 -4.833 36.064 1.00 7.37 514 GLY D O 1
ATOM 17918 N N . LYS D 1 539 ? 102.481 -4.115 35.489 1.00 7.78 515 LYS D N 1
ATOM 17919 C CA . LYS D 1 539 ? 102.846 -5.383 34.864 1.00 7.28 515 LYS D CA 1
ATOM 17920 C C . LYS D 1 539 ? 102.883 -6.514 35.890 1.00 7.84 515 LYS D C 1
ATOM 17921 O O . LYS D 1 539 ? 102.328 -7.603 35.656 1.00 7.98 515 LYS D O 1
ATOM 17927 N N A GLN D 1 540 ? 103.538 -6.271 37.018 0.70 7.11 516 GLN D N 1
ATOM 17928 N N B GLN D 1 540 ? 103.549 -6.272 37.017 0.30 6.80 516 GLN D N 1
ATOM 17929 C CA A GLN D 1 540 ? 103.642 -7.293 38.049 0.70 7.61 516 GLN D CA 1
ATOM 17930 C CA B GLN D 1 540 ? 103.667 -7.280 38.070 0.30 6.50 516 GLN D CA 1
ATOM 17931 C C A GLN D 1 540 ? 102.259 -7.692 38.544 0.70 6.36 516 GLN D C 1
ATOM 17932 C C B GLN D 1 540 ? 102.298 -7.686 38.615 0.30 6.12 516 GLN D C 1
ATOM 17933 O O A GLN D 1 540 ? 101.958 -8.873 38.669 0.70 6.01 516 GLN D O 1
ATOM 17934 O O B GLN D 1 540 ? 102.050 -8.869 38.846 0.30 5.94 516 GLN D O 1
ATOM 17945 N N . LEU D 1 541 ? 101.419 -6.711 38.833 1.00 5.90 517 LEU D N 1
ATOM 17946 C CA . LEU D 1 541 ? 100.090 -7.008 39.355 1.00 5.17 517 LEU D CA 1
ATOM 17947 C C . LEU D 1 541 ? 99.217 -7.732 38.322 1.00 6.44 517 LEU D C 1
ATOM 17948 O O . LEU D 1 541 ? 98.410 -8.585 38.701 1.00 6.16 517 LEU D O 1
ATOM 17953 N N . ALA D 1 542 ? 99.373 -7.412 37.043 1.00 5.53 518 ALA D N 1
ATOM 17954 C CA . ALA D 1 542 ? 98.607 -8.097 36.000 1.00 6.10 518 ALA D CA 1
ATOM 17955 C C . ALA D 1 542 ? 99.061 -9.557 35.902 1.00 6.84 518 ALA D C 1
ATOM 17956 O O . ALA D 1 542 ? 98.235 -10.453 35.683 1.00 6.22 518 ALA D O 1
ATOM 17958 N N . ASN D 1 543 ? 100.362 -9.802 36.081 1.00 6.79 519 ASN D N 1
ATOM 17959 C CA . ASN D 1 543 ? 100.889 -11.176 36.047 1.00 6.72 519 ASN D CA 1
ATOM 17960 C C . ASN D 1 543 ? 100.272 -12.006 37.157 1.00 6.87 519 ASN D C 1
ATOM 17961 O O . ASN D 1 543 ? 100.025 -13.202 36.971 1.00 7.41 519 ASN D O 1
ATOM 17966 N N . GLN D 1 544 ? 100.023 -11.384 38.312 1.00 6.71 520 GLN D N 1
ATOM 17967 C CA . GLN D 1 544 ? 99.416 -12.095 39.442 1.00 7.54 520 GLN D CA 1
ATOM 17968 C C . GLN D 1 544 ? 97.928 -12.363 39.219 1.00 6.88 520 GLN D C 1
ATOM 17969 O O . GLN D 1 544 ? 97.407 -13.402 39.605 1.00 7.62 520 GLN D O 1
ATOM 17975 N N . ILE D 1 545 ? 97.249 -11.433 38.574 1.00 6.21 521 ILE D N 1
ATOM 17976 C CA . ILE D 1 545 ? 95.822 -11.561 38.317 1.00 5.75 521 ILE D CA 1
ATOM 17977 C C . ILE D 1 545 ? 95.482 -12.504 37.174 1.00 6.13 521 ILE D C 1
ATOM 17978 O O . ILE D 1 545 ? 94.495 -13.230 37.251 1.00 6.78 521 ILE D O 1
ATOM 17983 N N . LEU D 1 546 ? 96.305 -12.538 36.132 1.00 6.11 522 LEU D N 1
ATOM 17984 C CA . LEU D 1 546 ? 95.973 -13.348 34.958 1.00 6.00 522 LEU D CA 1
ATOM 17985 C C . LEU D 1 546 ? 95.558 -14.791 35.266 1.00 6.69 522 LEU D C 1
ATOM 17986 O O . LEU D 1 546 ? 94.502 -15.231 34.801 1.00 7.49 522 LEU D O 1
ATOM 17991 N N . PRO D 1 547 ? 96.352 -15.527 36.070 1.00 5.87 523 PRO D N 1
ATOM 17992 C CA . PRO D 1 547 ? 95.920 -16.919 36.332 1.00 6.08 523 PRO D CA 1
ATOM 17993 C C . PRO D 1 547 ? 94.625 -17.035 37.126 1.00 6.82 523 PRO D C 1
ATOM 17994 O O . PRO D 1 547 ? 93.944 -18.070 37.061 1.00 9.16 523 PRO D O 1
ATOM 17998 N N . GLU D 1 548 ? 94.290 -15.998 37.884 1.00 6.67 524 GLU D N 1
ATOM 17999 C CA . GLU D 1 548 ? 93.076 -15.976 38.673 1.00 7.57 524 GLU D CA 1
ATOM 18000 C C . GLU D 1 548 ? 91.819 -15.820 37.813 1.00 8.18 524 GLU D C 1
ATOM 18001 O O . GLU D 1 548 ? 90.711 -16.076 38.286 1.00 11.63 524 GLU D O 1
ATOM 18007 N N . LEU D 1 549 ? 91.985 -15.400 36.559 1.00 5.87 525 LEU D N 1
ATOM 18008 C CA . LEU D 1 549 ? 90.844 -15.193 35.657 1.00 6.28 525 LEU D CA 1
ATOM 18009 C C . LEU D 1 549 ? 90.495 -16.427 34.838 1.00 8.56 525 LEU D C 1
ATOM 18010 O O . LEU D 1 549 ? 89.500 -16.426 34.113 1.00 11.79 525 LEU D O 1
ATOM 18015 N N . ALA D 1 550 ? 91.305 -17.472 34.940 1.00 10.31 526 ALA D N 1
ATOM 18016 C CA . ALA D 1 550 ? 91.060 -18.689 34.170 1.00 12.23 526 ALA D CA 1
ATOM 18017 C C . ALA D 1 550 ? 89.803 -19.437 34.623 1.00 14.68 526 ALA D C 1
ATOM 18018 O O . ALA D 1 550 ? 88.969 -19.804 33.793 1.00 16.54 526 ALA D O 1
ATOM 18020 N N . ASP D 1 551 ? 89.657 -19.649 35.928 1.00 15.28 527 ASP D N 1
ATOM 18021 C CA . ASP D 1 551 ? 88.520 -20.427 36.449 1.00 16.94 527 ASP D CA 1
ATOM 18022 C C . ASP D 1 551 ? 87.364 -19.572 36.979 1.00 16.48 527 ASP D C 1
ATOM 18023 O O . ASP D 1 551 ? 87.416 -18.350 36.946 1.00 14.69 527 ASP D O 1
ATOM 18028 N N . SER D 1 552 ? 86.318 -20.242 37.464 1.00 16.40 528 SER D N 1
ATOM 18029 C CA . SER D 1 552 ? 85.121 -19.562 37.961 1.00 17.23 528 SER D CA 1
ATOM 18030 C C . SER D 1 552 ? 85.132 -19.314 39.476 1.00 15.76 528 SER D C 1
ATOM 18031 O O . SER D 1 552 ? 84.195 -18.716 40.004 1.00 18.07 528 SER D O 1
ATOM 18034 N N . ALA D 1 553 ? 86.196 -19.743 40.155 1.00 14.06 529 ALA D N 1
ATOM 18035 C CA . ALA D 1 553 ? 86.319 -19.605 41.613 1.00 12.50 529 ALA D CA 1
ATOM 18036 C C . ALA D 1 553 ? 86.405 -18.158 42.114 1.00 11.50 529 ALA D C 1
ATOM 18037 O O . ALA D 1 553 ? 87.027 -17.295 41.488 1.00 8.47 529 ALA D O 1
ATOM 18039 N N . ALA D 1 554 ? 85.780 -17.907 43.262 1.00 10.56 530 ALA D N 1
ATOM 18040 C CA . ALA D 1 554 ? 85.794 -16.591 43.874 1.00 10.55 530 ALA D CA 1
ATOM 18041 C C . ALA D 1 554 ? 87.217 -16.219 44.249 1.00 9.75 530 ALA D C 1
ATOM 18042 O O . ALA D 1 554 ? 87.995 -17.055 44.709 1.00 10.26 530 ALA D O 1
ATOM 18044 N N . VAL D 1 555 ? 87.539 -14.950 44.055 1.00 7.58 531 VAL D N 1
ATOM 18045 C CA . VAL D 1 555 ? 88.859 -14.426 44.341 1.00 7.37 531 VAL D CA 1
ATOM 18046 C C . VAL D 1 555 ? 88.767 -13.582 45.608 1.00 7.63 531 VAL D C 1
ATOM 18047 O O . VAL D 1 555 ? 87.866 -12.747 45.747 1.00 7.47 531 VAL D O 1
ATOM 18051 N N . THR D 1 556 ? 89.686 -13.817 46.542 1.00 7.24 532 THR D N 1
ATOM 18052 C CA . THR D 1 556 ? 89.713 -13.092 47.806 1.00 7.38 532 THR D CA 1
ATOM 18053 C C . THR D 1 556 ? 91.128 -12.595 48.125 1.00 7.27 532 THR D C 1
ATOM 18054 O O . THR D 1 556 ? 91.362 -12.075 49.207 1.00 7.52 532 THR D O 1
ATOM 18058 N N . SER D 1 557 ? 92.048 -12.712 47.162 1.00 6.80 533 SER D N 1
ATOM 18059 C CA . SER D 1 557 ? 93.472 -12.430 47.391 1.00 6.96 533 SER D CA 1
ATOM 18060 C C . SER D 1 557 ? 93.925 -10.967 47.361 1.00 6.96 533 SER D C 1
ATOM 18061 O O . SER D 1 557 ? 95.078 -10.671 47.696 1.00 7.85 533 SER D O 1
ATOM 18064 N N . HIS D 1 558 ? 93.026 -10.066 46.996 1.00 4.57 534 HIS D N 1
ATOM 18065 C CA . HIS D 1 558 ? 93.360 -8.644 46.874 1.00 4.34 534 HIS D CA 1
ATOM 18066 C C . HIS D 1 558 ? 92.523 -7.810 47.847 1.00 4.08 534 HIS D C 1
ATOM 18067 O O . HIS D 1 558 ? 91.925 -8.341 48.804 1.00 5.04 534 HIS D O 1
ATOM 18074 N N . ASP D 1 559 ? 92.554 -6.497 47.651 1.00 4.23 535 ASP D N 1
ATOM 18075 C CA . ASP D 1 559 ? 91.693 -5.561 48.376 1.00 3.39 535 ASP D CA 1
ATOM 18076 C C . ASP D 1 559 ? 90.242 -5.812 47.939 1.00 3.58 535 ASP D C 1
ATOM 18077 O O . ASP D 1 559 ? 89.990 -6.480 46.925 1.00 3.81 535 ASP D O 1
ATOM 18082 N N . SER D 1 560 ? 89.281 -5.257 48.672 1.00 3.59 536 SER D N 1
ATOM 18083 C CA . SER D 1 560 ? 87.873 -5.539 48.392 1.00 3.41 536 SER D CA 1
ATOM 18084 C C . SER D 1 560 ? 87.389 -5.063 47.046 1.00 3.06 536 SER D C 1
ATOM 18085 O O . SER D 1 560 ? 86.467 -5.667 46.470 1.00 4.45 536 SER D O 1
ATOM 18088 N N . SER D 1 561 ? 87.970 -3.977 46.527 1.00 3.06 537 SER D N 1
ATOM 18089 C CA . SER D 1 561 ? 87.582 -3.474 45.204 1.00 4.35 537 SER D CA 1
ATOM 18090 C C . SER D 1 561 ? 88.059 -4.409 44.084 1.00 4.25 537 SER D C 1
ATOM 18091 O O . SER D 1 561 ? 87.266 -4.819 43.241 1.00 5.19 537 SER D O 1
ATOM 18094 N N . THR D 1 562 ? 89.345 -4.734 44.068 1.00 4.49 538 THR D N 1
ATOM 18095 C CA . THR D 1 562 ? 89.889 -5.666 43.076 1.00 4.66 538 THR D CA 1
ATOM 18096 C C . THR D 1 562 ? 89.153 -7.020 43.167 1.00 5.34 538 THR D C 1
ATOM 18097 O O . THR D 1 562 ? 88.796 -7.607 42.137 1.00 5.43 538 THR D O 1
ATOM 18101 N N . ASN D 1 563 ? 88.914 -7.516 44.383 1.00 4.60 539 ASN D N 1
ATOM 18102 C CA . ASN D 1 563 ? 88.173 -8.770 44.531 1.00 4.70 539 ASN D CA 1
ATOM 18103 C C . ASN D 1 563 ? 86.765 -8.616 43.960 1.00 5.50 539 ASN D C 1
ATOM 18104 O O . ASN D 1 563 ? 86.285 -9.476 43.222 1.00 5.51 539 ASN D O 1
ATOM 18109 N N . GLY D 1 564 ? 86.108 -7.520 44.320 1.00 4.98 540 GLY D N 1
ATOM 18110 C CA . GLY D 1 564 ? 84.740 -7.258 43.879 1.00 5.27 540 GLY D CA 1
ATOM 18111 C C . GLY D 1 564 ? 84.609 -7.168 42.380 1.00 4.57 540 GLY D C 1
ATOM 18112 O O . GLY D 1 564 ? 83.662 -7.696 41.792 1.00 6.32 540 GLY D O 1
ATOM 18113 N N . LEU D 1 565 ? 85.560 -6.483 41.754 1.00 5.23 541 LEU D N 1
ATOM 18114 C CA . LEU D 1 565 ? 85.552 -6.333 40.314 1.00 4.86 541 LEU D CA 1
ATOM 18115 C C . LEU D 1 565 ? 85.783 -7.679 39.611 1.00 4.12 541 LEU D C 1
ATOM 18116 O O . LEU D 1 565 ? 85.089 -8.022 38.642 1.00 4.77 541 LEU D O 1
ATOM 18121 N N . ILE D 1 566 ? 86.758 -8.440 40.098 1.00 3.53 542 ILE D N 1
ATOM 18122 C CA . ILE D 1 566 ? 87.068 -9.745 39.507 1.00 3.19 542 ILE D CA 1
ATOM 18123 C C . ILE D 1 566 ? 85.880 -10.683 39.660 1.00 3.69 542 ILE D C 1
ATOM 18124 O O . ILE D 1 566 ? 85.500 -11.390 38.732 1.00 5.00 542 ILE D O 1
ATOM 18129 N N . ASN D 1 567 ? 85.281 -10.683 40.846 1.00 3.94 543 ASN D N 1
ATOM 18130 C CA . ASN D 1 567 ? 84.137 -11.566 41.081 1.00 3.54 543 ASN D CA 1
ATOM 18131 C C . ASN D 1 567 ? 82.923 -11.185 40.235 1.00 4.14 543 ASN D C 1
ATOM 18132 O O . ASN D 1 567 ? 82.224 -12.055 39.713 1.00 4.64 543 ASN D O 1
ATOM 18137 N N . ALA D 1 568 ? 82.703 -9.886 40.044 1.00 4.27 544 ALA D N 1
ATOM 18138 C CA . ALA D 1 568 ? 81.606 -9.415 39.190 1.00 4.16 544 ALA D CA 1
ATOM 18139 C C . ALA D 1 568 ? 81.885 -9.813 37.737 1.00 3.67 544 ALA D C 1
ATOM 18140 O O . ALA D 1 568 ? 80.975 -10.186 37.002 1.00 3.51 544 ALA D O 1
ATOM 18142 N N . PHE D 1 569 ? 83.153 -9.747 37.338 1.00 3.42 545 PHE D N 1
ATOM 18143 C CA . PHE D 1 569 ? 83.566 -10.168 36.005 1.00 3.09 545 PHE D CA 1
ATOM 18144 C C . PHE D 1 569 ? 83.251 -11.649 35.780 1.00 2.97 545 PHE D C 1
ATOM 18145 O O . PHE D 1 569 ? 82.673 -12.031 34.766 1.00 2.82 545 PHE D O 1
ATOM 18153 N N . LYS D 1 570 ? 83.614 -12.483 36.751 1.00 4.01 546 LYS D N 1
ATOM 18154 C CA . LYS D 1 570 ? 83.324 -13.911 36.651 1.00 3.81 546 LYS D CA 1
ATOM 18155 C C . LYS D 1 570 ? 81.822 -14.200 36.572 1.00 2.49 546 LYS D C 1
ATOM 18156 O O . LYS D 1 570 ? 81.396 -15.083 35.815 1.00 3.38 546 LYS D O 1
ATOM 18162 N N . ALA D 1 571 ? 81.026 -13.443 37.331 1.00 2.69 547 ALA D N 1
ATOM 18163 C CA . ALA D 1 571 ? 79.576 -13.608 37.296 1.00 3.85 547 ALA D CA 1
ATOM 18164 C C . ALA D 1 571 ? 78.981 -13.179 35.950 1.00 4.05 547 ALA D C 1
ATOM 18165 O O . ALA D 1 571 ? 78.064 -13.823 35.437 1.00 4.79 547 ALA D O 1
ATOM 18167 N N . PHE D 1 572 ? 79.511 -12.100 35.378 1.00 3.07 548 PHE D N 1
ATOM 18168 C CA . PHE D 1 572 ? 79.016 -11.624 34.092 1.00 3.67 548 PHE D CA 1
ATOM 18169 C C . PHE D 1 572 ? 79.300 -12.586 32.943 1.00 5.39 548 PHE D C 1
ATOM 18170 O O . PHE D 1 572 ? 78.506 -12.696 32.016 1.00 5.61 548 PHE D O 1
ATOM 18178 N N . ARG D 1 573 ? 80.437 -13.264 32.985 1.00 7.38 549 ARG D N 1
ATOM 18179 C CA . ARG D 1 573 ? 80.802 -14.144 31.888 1.00 11.50 549 ARG D CA 1
ATOM 18180 C C . ARG D 1 573 ? 80.196 -15.547 32.035 1.00 13.17 549 ARG D C 1
ATOM 18181 O O . ARG D 1 573 ? 80.166 -16.318 31.074 1.00 15.05 549 ARG D O 1
ATOM 18189 N N . ALA D 1 574 ? 79.700 -15.860 33.229 1.00 15.54 550 ALA D N 1
ATOM 18190 C CA . ALA D 1 574 ? 79.114 -17.166 33.523 1.00 18.87 550 ALA D CA 1
ATOM 18191 C C . ALA D 1 574 ? 77.844 -17.419 32.719 1.00 20.54 550 ALA D C 1
ATOM 18192 O O . ALA D 1 574 ? 77.105 -16.489 32.375 1.00 22.46 550 ALA D O 1
#

Nearest PDB structures (foldseek):
  3hjb-assembly1_A  TM=9.987E-01  e=1.674E-97  Vibrio cholerae
  3nbu-assembly3_F  TM=9.975E-01  e=2.220E-83  Escherichia coli DH5[alpha]
  6bzc-assembly1_A  TM=9.918E-01  e=6.613E-74  Elizabethkingia anophelis NUHP1
  1q50-assembly1_A  TM=9.709E-01  e=8.585E-69  Leishmania mexicana
  3ljk-assembly1_A  TM=9.758E-01  e=9.089E-64  Francisella tularensis subsp. tularensis

B-factor: mean 10.07, std 8.62, range [2.0, 66.96]

Sequence (2204 aa):
AMMLKKNINNPTQTQQAWKALTAHFESSAQQDDMMDLKKALFAQQDSEERFAKYSARFGQQDILVDYSKNLVNAETMQQHLFALAKKETDLQQSSAITAMMFKGEAINQTEDRAVLHTALRNRSSNSPVLLVNGEEDVMPAVNAVLAKKMKAFSERVIGGEEWKGFTGKAITDVVNIGIGGSDLGPYMVTEALVPYKNHLTVVHFVSNVDGTHMAETLKKNVDDPETTLFLVASKTFTTQETMTNAHTARRDWFLKKAAGDEAHVAKHFAALSTNGKAVAEFGIDTDNMFEEFWDWVGGRYSLWSAIGLSIILSIGYDNFVELLAGAHEEMDQQHFVNTPFESSNIPVILALIGIWYNNFHGAESEAILPPYDQYLHRFAAYFQQGNMESNGKYYVDRNGNPVTYQTGPIIWGEPGTNNGQHAFYQLIHQGTKLIPCDFIAPAVSHNLVGDHHQKLMSNFFAQTEALAFGKKSAQAVQAEELEKAGKSAAEIAALVPFKVFEGNRPTNSILVKQITPRTLGNLIAMYEHKIFVQGVIWNIFSFDQWGVELGKQQLANQILPELADSAAVTSHDSSTNGLINAFKAFRRAAMMLKNINPTQQTQQAWKALTAHFESAQDMDLKALFAQDSERFAKYSARFGQDILVDYSKNLVNAETMQHLFALAKKETDLQSSAITAMFKGEAINQTEDRAVLHTALRNRSSNSPVLVNGEEDVMPAVNAVLAKMKAFSERRVIGGEEWKGFTGKAITDVVNIGIGGSDLGPYMVTEALVPYKNHLTVVHFVSNVDGTHMAETLKKNVDDPEETTLFLVASKTFTTQQEETMTNAHTARDWFLKKAAGDEEAHVAKHFAALSTNGKAVAEFGIDTDNMFEEFWDWVGGRYSLWSAIGLSIILSIGYDNFVELLAGAHEMDQHFVVNTPFESSNIPVILALIGIWYNNFHGAESEAILPPYDQYLHRFAAYFQQGNMESNGKYVDRNGNPPVTYQTGPIIWGEPGTNGQHAFYQLIHQGTKLIPCDFIAPAVSHNLVGDHHQKLMSNFFAQTEALAFGKSAQQAVQAEELLEKAGKSAAEIAALLVPFKVFEEGNRPTNSILVVKQITPRTLGNLIAMYEHKIFVQGVIWNIFSFDQWGVELGKKQQLANQILPELADSAAVTSHDSSTNGLINAFKAFRAAMMLKNINPTQQTQQAWKALTAHFEESAQDMMDLKALFAQDSEERFAKYSARFGQDILVDYSKNLVNAETMQQHLFALAKETDLQSSAITAMFKGEEAINQTEDRAVLHTALRNRSSNSPVLVNGEEDVMPAVNAVLAKMKAFSERRVIGGEWKGFTGKAITDVVNIGIGGSDLGPYMVTEALVPYKNHLTVVHFVSNVDGTHMAETLKNVDDPETTLFLVASKTFTTQQEETMTNAHTARDWFLKKAAGDEEAHVAKHFAALSTNGKAVAEFGIDTDNMFEEFWDWVGGRYSLWSAIGLSIILSIGYDNFVELLAGAHEMDQHFVVNTPFESSNIPVILALIGIWYNNFHGAESEAILPPYDQYLHRFAAYFQQGNMESNGKYVDRNGNPVTYQTGPIIWGEPGTNGQHAFYQLIHQGTKLIPCDFIAPAVSHNLVGDHHQKLMSNFFAQTEALAFGKSAQQAVQAEELLEKAGKSAAEIAALLVPFKVFEEGNRPTNSILVVKQITPRTLGNLIAMYEHKIFVQGVIWNIFSFDQWGVEELGKKQQLANQILPELADSAAVTSHDSSTNGLINAFKAFRAAMMLKKNINPTQTQAWKALTAHFESSAQQDDMMDLKALFAQDSEERFAKYSARFGQQDILVDYSKNLVNAETMQQHLFALAKETDLQSSAITAMMFKGEAINQTEDRAVLHTALRNRSSNSPVLVNGEEDVMPAVNAVLAKMKAFSERVIGGEEWKGFTGKAITDVVNIGIGGSDLGPYMVTEALVPYKNHLTVVHFVSNVDGTHMAETLKNVDDPEETTLFLVASKTFTTQETMTNAHTARRDWFLKAAGDEAHVAKHFAALSTNGKAVAEFGIDTDNMFEEFWDWVGGRYSLWSAIGLSIILSIGYDNFVELLAGAHEEMDQQHFVNTPFESSNIPVILALIGIWYNNFHGAESEAILPYDQYLHRFAAYFQQGNMESNGKYYVDRNGNPVTYQTGPIIWGEPGTNGQHAFYQLIHQGTKLIPCDFIAPAVSHNLVGDHHQKLMSNFFAQTEALAFGKKSAQAVQAEELEKKAGKSAAEIAALVPFKVFEGNRPTNSILVVKQITPRTLGNLIAMYEHKIFVQGVIWNIFSFDQWGVELGKQQLANQILPELADSAAVTSHDSSTNGLINAFKAFRA

Organism: Vibrio cholerae serotype O1 (strain ATCC 39315 / El Tor Inaba N16961) (NCBI:txid243277)